Protein AF-0000000069439589 (afdb_homodimer)

Organism: Mycobacteroides abscessus (strain ATCC 19977 / DSM 44196 / CCUG 20993 / CIP 104536 / JCM 13569 / NCTC 13031 / TMC 1543 / L948) (NCBI:txid561007)

InterPro domains:
  IPR007680 Arabinofuranosyltransferase, central domain [PF04602] (209-666)
  IPR027451 Arabinofuranosyltransferase, domain 1 [G3DSA:2.60.120.610] (40-217)
  IPR032731 Arabinosyltransferase, C-terminal [PF14896] (698-1068)
  IPR040920 Arabinosyltransferas, concanavalin like domain [PF17689] (44-205)
  IPR042486 Arabinosyltransferase, C-terminal, subdomain 2 [G3DSA:2.60.120.940] (735-938)

Structure (mmCIF, N/CA/C/O backbone):
data_AF-0000000069439589-model_v1
#
loop_
_entity.id
_entity.type
_entity.pdbx_description
1 polymer 'Probable arabinosyltransferase B'
#
loop_
_atom_site.group_PDB
_atom_site.id
_atom_site.type_symbol
_atom_site.label_atom_id
_atom_site.label_alt_id
_atom_site.label_comp_id
_atom_site.label_asym_id
_atom_site.label_entity_id
_atom_site.label_seq_id
_atom_site.pdbx_PDB_ins_code
_atom_site.Cartn_x
_atom_site.Cartn_y
_atom_site.Cartn_z
_atom_site.occupancy
_atom_site.B_iso_or_equiv
_atom_site.auth_seq_id
_atom_site.auth_comp_id
_atom_site.auth_asym_id
_atom_site.auth_atom_id
_atom_site.pdbx_PDB_model_num
ATOM 1 N N . MET A 1 1 ? 58.688 -60.125 -29.047 1 25.42 1 MET A N 1
ATOM 2 C CA . MET A 1 1 ? 58.094 -60.062 -27.719 1 25.42 1 MET A CA 1
ATOM 3 C C . MET A 1 1 ? 58.625 -58.844 -26.938 1 25.42 1 MET A C 1
ATOM 5 O O . MET A 1 1 ? 59.656 -58.938 -26.297 1 25.42 1 MET A O 1
ATOM 9 N N . THR A 1 2 ? 58.719 -57.75 -27.562 1 28.77 2 THR A N 1
ATOM 10 C CA . THR A 1 2 ? 59.281 -56.5 -27.047 1 28.77 2 THR A CA 1
ATOM 11 C C . THR A 1 2 ? 58.562 -56.062 -25.766 1 28.77 2 THR A C 1
ATOM 13 O O . THR A 1 2 ? 57.344 -56.094 -25.688 1 28.77 2 THR A O 1
ATOM 16 N N . GLU A 1 3 ? 59.281 -56.5 -24.594 1 30.75 3 GLU A N 1
ATOM 17 C CA . GLU A 1 3 ? 58.969 -56.125 -23.219 1 30.75 3 GLU A CA 1
ATOM 18 C C . GLU A 1 3 ? 58.531 -54.656 -23.141 1 30.75 3 GLU A C 1
ATOM 20 O O . GLU A 1 3 ? 59.312 -53.75 -23.422 1 30.75 3 GLU A O 1
ATOM 25 N N . ASN A 1 4 ? 57.438 -54.344 -23.703 1 31.56 4 ASN A N 1
ATOM 26 C CA . ASN A 1 4 ? 56.844 -53.031 -23.484 1 31.56 4 ASN A CA 1
ATOM 27 C C . ASN A 1 4 ? 57.031 -52.562 -22.047 1 31.56 4 ASN A C 1
ATOM 29 O O . ASN A 1 4 ? 56.875 -53.375 -21.109 1 31.56 4 ASN A O 1
ATOM 33 N N . SER A 1 5 ? 57.781 -51.438 -21.75 1 34.12 5 SER A N 1
ATOM 34 C CA . SER A 1 5 ? 58.25 -50.719 -20.562 1 34.12 5 SER A CA 1
ATOM 35 C C . SER A 1 5 ? 57.156 -50.625 -19.5 1 34.12 5 SER A C 1
ATOM 37 O O . SER A 1 5 ? 56.031 -50.219 -19.781 1 34.12 5 SER A O 1
ATOM 39 N N . VAL A 1 6 ? 57.062 -51.531 -18.516 1 40.66 6 VAL A N 1
ATOM 40 C CA . VAL A 1 6 ? 56.594 -51.469 -17.141 1 40.66 6 VAL A CA 1
ATOM 41 C C . VAL A 1 6 ? 56.906 -50.125 -16.516 1 40.66 6 VAL A C 1
ATOM 43 O O . VAL A 1 6 ? 57.969 -49.906 -15.969 1 40.66 6 VAL A O 1
ATOM 46 N N . THR A 1 7 ? 57 -49.062 -17.203 1 39.84 7 THR A N 1
ATOM 47 C CA . THR A 1 7 ? 57.312 -47.688 -16.812 1 39.84 7 THR A CA 1
ATOM 48 C C . THR A 1 7 ? 56.719 -47.375 -15.445 1 39.84 7 THR A C 1
ATOM 50 O O . THR A 1 7 ? 55.781 -48.062 -14.984 1 39.84 7 THR A O 1
ATOM 53 N N . ASP A 1 8 ? 57.062 -46.094 -14.562 1 47.31 8 ASP A N 1
ATOM 54 C CA . ASP A 1 8 ? 57.25 -45.594 -13.211 1 47.31 8 ASP A CA 1
ATOM 55 C C . ASP A 1 8 ? 55.938 -45.531 -12.469 1 47.31 8 ASP A C 1
ATOM 57 O O . ASP A 1 8 ? 55.219 -44.531 -12.562 1 47.31 8 ASP A O 1
ATOM 61 N N . THR A 1 9 ? 55.219 -46.375 -12.344 1 59.78 9 THR A N 1
ATOM 62 C CA . THR A 1 9 ? 54.094 -46.5 -11.43 1 59.78 9 THR A CA 1
ATOM 63 C C . THR A 1 9 ? 54.438 -45.875 -10.07 1 59.78 9 THR A C 1
ATOM 65 O O . THR A 1 9 ? 53.562 -45.344 -9.391 1 59.78 9 THR A O 1
ATOM 68 N N . ALA A 1 10 ? 55.781 -46.062 -9.688 1 63.53 10 ALA A N 1
ATOM 69 C CA . ALA A 1 10 ? 56.219 -45.562 -8.383 1 63.53 10 ALA A CA 1
ATOM 70 C C . ALA A 1 10 ? 56.312 -44.031 -8.406 1 63.53 10 ALA A C 1
ATOM 72 O O . ALA A 1 10 ? 55.906 -43.375 -7.457 1 63.53 10 ALA A O 1
ATOM 73 N N . ALA A 1 11 ? 56.875 -43.656 -9.5 1 68.25 11 ALA A N 1
ATOM 74 C CA . ALA A 1 11 ? 57 -42.188 -9.594 1 68.25 11 ALA A CA 1
ATOM 75 C C . ALA A 1 11 ? 55.625 -41.531 -9.688 1 68.25 11 ALA A C 1
ATOM 77 O O . ALA A 1 11 ? 55.406 -40.5 -9.07 1 68.25 11 ALA A O 1
ATOM 78 N N . GLU A 1 12 ? 54.719 -42.188 -10.5 1 77.62 12 GLU A N 1
ATOM 79 C CA . GLU A 1 12 ? 53.375 -41.656 -10.633 1 77.62 12 GLU A CA 1
ATOM 80 C C . GLU A 1 12 ? 52.594 -41.75 -9.32 1 77.62 12 GLU A C 1
ATOM 82 O O . GLU A 1 12 ? 51.812 -40.875 -8.969 1 77.62 12 GLU A O 1
ATOM 87 N N . ALA A 1 13 ? 52.969 -42.812 -8.656 1 82.56 13 ALA A N 1
ATOM 88 C CA . ALA A 1 13 ? 52.375 -43.031 -7.34 1 82.56 13 ALA A CA 1
ATOM 89 C C . ALA A 1 13 ? 52.906 -42 -6.34 1 82.56 13 ALA A C 1
ATOM 91 O O . ALA A 1 13 ? 52.156 -41.5 -5.488 1 82.56 13 ALA A O 1
ATOM 92 N N . ARG A 1 14 ? 54.094 -41.75 -6.484 1 85.94 14 ARG A N 1
ATOM 93 C CA . ARG A 1 14 ? 54.719 -40.75 -5.586 1 85.94 14 ARG A CA 1
ATOM 94 C C . ARG A 1 14 ? 54.156 -39.344 -5.863 1 85.94 14 ARG A C 1
ATOM 96 O O . ARG A 1 14 ? 53.906 -38.594 -4.938 1 85.94 14 ARG A O 1
ATOM 103 N N . LYS A 1 15 ? 54.062 -39 -7.082 1 86.06 15 LYS A N 1
ATOM 104 C CA . LYS A 1 15 ? 53.531 -37.688 -7.469 1 86.06 15 LYS A CA 1
ATOM 105 C C . LYS A 1 15 ? 52.094 -37.531 -6.988 1 86.06 15 LYS A C 1
ATOM 107 O O . LYS A 1 15 ? 51.688 -36.469 -6.547 1 86.06 15 LYS A O 1
ATOM 112 N N . LEU A 1 16 ? 51.344 -38.594 -7.094 1 89.31 16 LEU A N 1
ATOM 113 C CA . LEU A 1 16 ? 49.969 -38.562 -6.637 1 89.31 16 LEU A CA 1
ATOM 114 C C . LEU A 1 16 ? 49.906 -38.438 -5.121 1 89.31 16 LEU A C 1
ATOM 116 O O . LEU A 1 16 ? 49 -37.75 -4.602 1 89.31 16 LEU A O 1
ATOM 120 N N . ASN A 1 17 ? 50.875 -39.094 -4.477 1 91.81 17 ASN A N 1
ATOM 121 C CA . ASN A 1 17 ? 50.906 -38.969 -3.021 1 91.81 17 ASN A CA 1
ATOM 122 C C . ASN A 1 17 ? 51.281 -37.562 -2.568 1 91.81 17 ASN A C 1
ATOM 124 O O . ASN A 1 17 ? 50.719 -37.062 -1.579 1 91.81 17 ASN A O 1
ATOM 128 N N . ILE A 1 18 ? 52.125 -36.938 -3.312 1 93.44 18 ILE A N 1
ATOM 129 C CA . ILE A 1 18 ? 52.5 -35.562 -3.018 1 93.44 18 ILE A CA 1
ATOM 130 C C . ILE A 1 18 ? 51.312 -34.625 -3.273 1 93.44 18 ILE A C 1
ATOM 132 O O . ILE A 1 18 ? 51.031 -33.719 -2.486 1 93.44 18 ILE A O 1
ATOM 136 N N . ALA A 1 19 ? 50.625 -34.844 -4.324 1 94.31 19 ALA A N 1
ATOM 137 C CA . ALA A 1 19 ? 49.469 -34.062 -4.664 1 94.31 19 ALA A CA 1
ATOM 138 C C . ALA A 1 19 ? 48.375 -34.219 -3.619 1 94.31 19 ALA A C 1
ATOM 140 O O . ALA A 1 19 ? 47.688 -33.25 -3.266 1 94.31 19 ALA A O 1
ATOM 141 N N . ARG A 1 20 ? 48.25 -35.406 -3.123 1 94.88 20 ARG A N 1
ATOM 142 C CA . ARG A 1 20 ? 47.25 -35.719 -2.111 1 94.88 20 ARG A CA 1
ATOM 143 C C . ARG A 1 20 ? 47.5 -34.938 -0.82 1 94.88 20 ARG A C 1
ATOM 145 O O . ARG A 1 20 ? 46.625 -34.312 -0.264 1 94.88 20 ARG A O 1
ATOM 152 N N . TRP A 1 21 ? 48.688 -35.031 -0.43 1 95.56 21 TRP A N 1
ATOM 153 C CA . TRP A 1 21 ? 49.062 -34.406 0.824 1 95.56 21 TRP A CA 1
ATOM 154 C C . TRP A 1 21 ? 49.062 -32.875 0.668 1 95.56 21 TRP A C 1
ATOM 156 O O . TRP A 1 21 ? 48.688 -32.156 1.587 1 95.56 21 TRP A O 1
ATOM 166 N N . THR A 1 22 ? 49.562 -32.406 -0.475 1 97.25 22 THR A N 1
ATOM 167 C CA . THR A 1 22 ? 49.562 -30.984 -0.737 1 97.25 22 THR A CA 1
ATOM 168 C C . THR A 1 22 ? 48.125 -30.438 -0.72 1 97.25 22 THR A C 1
ATOM 170 O O . THR A 1 22 ? 47.875 -29.375 -0.129 1 97.25 22 THR A O 1
ATOM 173 N N . ALA A 1 23 ? 47.188 -31.125 -1.35 1 97.75 23 ALA A N 1
ATOM 174 C CA . ALA A 1 23 ? 45.781 -30.703 -1.376 1 97.75 23 ALA A CA 1
ATOM 175 C C . ALA A 1 23 ? 45.188 -30.688 0.03 1 97.75 23 ALA A C 1
ATOM 177 O O . ALA A 1 23 ? 44.438 -29.75 0.386 1 97.75 23 ALA A O 1
ATOM 178 N N . THR A 1 24 ? 45.531 -31.688 0.847 1 97.69 24 THR A N 1
ATOM 179 C CA . THR A 1 24 ? 44.969 -31.797 2.195 1 97.69 24 THR A CA 1
ATOM 180 C C . THR A 1 24 ? 45.531 -30.703 3.1 1 97.69 24 THR A C 1
ATOM 182 O O . THR A 1 24 ? 44.781 -29.984 3.756 1 97.69 24 THR A O 1
ATOM 185 N N . VAL A 1 25 ? 46.844 -30.578 3.092 1 98 25 VAL A N 1
ATOM 186 C CA . VAL A 1 25 ? 47.531 -29.656 4.023 1 98 25 VAL A CA 1
ATOM 187 C C . VAL A 1 25 ? 47.219 -28.219 3.643 1 98 25 VAL A C 1
ATOM 189 O O . VAL A 1 25 ? 46.781 -27.422 4.484 1 98 25 VAL A O 1
ATOM 192 N N . PHE A 1 26 ? 47.344 -27.875 2.396 1 98.38 26 PHE A N 1
ATOM 193 C CA . PHE A 1 26 ? 47.125 -26.5 1.978 1 98.38 26 PHE A CA 1
ATOM 194 C C . PHE A 1 26 ? 45.656 -26.188 1.919 1 98.38 26 PHE A C 1
ATOM 196 O O . PHE A 1 26 ? 45.25 -25.031 2.107 1 98.38 26 PHE A O 1
ATOM 203 N N . GLY A 1 27 ? 44.844 -27.188 1.599 1 98.5 27 GLY A N 1
ATOM 204 C CA . GLY A 1 27 ? 43.406 -26.984 1.702 1 98.5 27 GLY A CA 1
ATOM 205 C C . GLY A 1 27 ? 42.938 -26.656 3.113 1 98.5 27 GLY A C 1
ATOM 206 O O . GLY A 1 27 ? 42.156 -25.734 3.318 1 98.5 27 GLY A O 1
ATOM 207 N N . LEU A 1 28 ? 43.438 -27.391 4.09 1 98.31 28 LEU A N 1
ATOM 208 C CA . LEU A 1 28 ? 43.062 -27.156 5.484 1 98.31 28 LEU A CA 1
ATOM 209 C C . LEU A 1 28 ? 43.656 -25.844 5.992 1 98.31 28 LEU A C 1
ATOM 211 O O . LEU A 1 28 ? 43.031 -25.125 6.758 1 98.31 28 LEU A O 1
ATOM 215 N N . LEU A 1 29 ? 44.906 -25.609 5.566 1 98.31 29 LEU A N 1
ATOM 216 C CA . LEU A 1 29 ? 45.562 -24.344 5.949 1 98.31 29 LEU A CA 1
ATOM 217 C C . LEU A 1 29 ? 44.781 -23.156 5.395 1 98.31 29 LEU A C 1
ATOM 219 O O . LEU A 1 29 ? 44.531 -22.172 6.102 1 98.31 29 LEU A O 1
ATOM 223 N N . GLY A 1 30 ? 44.438 -23.266 4.105 1 98.44 30 GLY A N 1
ATOM 224 C CA . GLY A 1 30 ? 43.625 -22.203 3.521 1 98.44 30 GLY A CA 1
ATOM 225 C C . GLY A 1 30 ? 42.281 -22 4.238 1 98.44 30 GLY A C 1
ATOM 226 O O . GLY A 1 30 ? 41.875 -20.875 4.461 1 98.44 30 GLY A O 1
ATOM 227 N N . PHE A 1 31 ? 41.625 -23.062 4.605 1 98.38 31 PHE A N 1
ATOM 228 C CA . PHE A 1 31 ? 40.344 -23 5.297 1 98.38 31 PHE A CA 1
ATOM 229 C C . PHE A 1 31 ? 40.5 -22.391 6.68 1 98.38 31 PHE A C 1
ATOM 231 O O . PHE A 1 31 ? 39.781 -21.438 7.023 1 98.38 31 PHE A O 1
ATOM 238 N N . VAL A 1 32 ? 41.438 -22.812 7.457 1 98.25 32 VAL A N 1
ATOM 239 C CA . VAL A 1 32 ? 41.625 -22.391 8.836 1 98.25 32 VAL A CA 1
ATOM 240 C C . VAL A 1 32 ? 42.062 -20.922 8.867 1 98.25 32 VAL A C 1
ATOM 242 O O . VAL A 1 32 ? 41.562 -20.141 9.695 1 98.25 32 VAL A O 1
ATOM 245 N N . LEU A 1 33 ? 43 -20.516 7.996 1 98.44 33 LEU A N 1
ATOM 246 C CA . LEU A 1 33 ? 43.438 -19.125 7.938 1 98.44 33 LEU A CA 1
ATOM 247 C C . LEU A 1 33 ? 42.281 -18.219 7.551 1 98.44 33 LEU A C 1
ATOM 249 O O . LEU A 1 33 ? 42.094 -17.156 8.148 1 98.44 33 LEU A O 1
ATOM 253 N N . SER A 1 34 ? 41.531 -18.625 6.562 1 98.38 34 SER A N 1
ATOM 254 C CA . SER A 1 34 ? 40.406 -17.797 6.125 1 98.38 34 SER A CA 1
ATOM 255 C C . SER A 1 34 ? 39.406 -17.578 7.254 1 98.38 34 SER A C 1
ATOM 257 O O . SER A 1 34 ? 38.938 -16.453 7.48 1 98.38 34 SER A O 1
ATOM 259 N N . VAL A 1 35 ? 39.031 -18.547 8.031 1 97.88 35 VAL A N 1
ATOM 260 C CA . VAL A 1 35 ? 38 -18.484 9.07 1 97.88 35 VAL A CA 1
ATOM 261 C C . VAL A 1 35 ? 38.531 -17.703 10.273 1 97.88 35 VAL A C 1
ATOM 263 O O . VAL A 1 35 ? 37.75 -17.125 11.039 1 97.88 35 VAL A O 1
ATOM 266 N N . SER A 1 36 ? 39.844 -17.578 10.391 1 97.88 36 SER A N 1
ATOM 267 C CA . SER A 1 36 ? 40.438 -16.906 11.531 1 97.88 36 SER A CA 1
ATOM 268 C C . SER A 1 36 ? 40.562 -15.398 11.289 1 97.88 36 SER A C 1
ATOM 270 O O . SER A 1 36 ? 40.688 -14.617 12.234 1 97.88 36 SER A O 1
ATOM 272 N N . ILE A 1 37 ? 40.438 -14.977 10.133 1 97.88 37 ILE A N 1
ATOM 273 C CA . ILE A 1 37 ? 40.75 -13.602 9.727 1 97.88 37 ILE A CA 1
ATOM 274 C C . ILE A 1 37 ? 39.812 -12.633 10.438 1 97.88 37 ILE A C 1
ATOM 276 O O . ILE A 1 37 ? 40.25 -11.609 10.969 1 97.88 37 ILE A O 1
ATOM 280 N N . PRO A 1 38 ? 38.469 -12.906 10.531 1 97.69 38 PRO A N 1
ATOM 281 C CA . PRO A 1 38 ? 37.562 -11.969 11.211 1 97.69 38 PRO A CA 1
ATOM 282 C C . PRO A 1 38 ? 37.938 -11.758 12.672 1 97.69 38 PRO A C 1
ATOM 284 O O . PRO A 1 38 ? 37.562 -10.75 13.273 1 97.69 38 PRO A O 1
ATOM 287 N N . LEU A 1 39 ? 38.781 -12.633 13.281 1 98 39 LEU A N 1
ATOM 288 C CA . LEU A 1 39 ? 39.094 -12.609 14.711 1 98 39 LEU A CA 1
ATOM 289 C C . LEU A 1 39 ? 40.438 -11.945 14.961 1 98 39 LEU A C 1
ATOM 291 O O . LEU A 1 39 ? 40.75 -11.578 16.094 1 98 39 LEU A O 1
ATOM 295 N N . LEU A 1 40 ? 41.219 -11.766 13.938 1 98.06 40 LEU A N 1
ATOM 296 C CA . LEU A 1 40 ? 42.594 -11.266 14.086 1 98.06 40 LEU A CA 1
ATOM 297 C C . LEU A 1 40 ? 42.594 -9.766 14.391 1 98.06 40 LEU A C 1
ATOM 299 O O . LEU A 1 40 ? 41.656 -9.062 14.055 1 98.06 40 LEU A O 1
ATOM 303 N N . PRO A 1 41 ? 43.625 -9.258 15.031 1 97.25 41 PRO A N 1
ATOM 304 C CA . PRO A 1 41 ? 43.656 -7.871 15.492 1 97.25 41 PRO A CA 1
ATOM 305 C C . PRO A 1 41 ? 43.812 -6.875 14.352 1 97.25 41 PRO A C 1
ATOM 307 O O . PRO A 1 41 ? 44.438 -7.18 13.344 1 97.25 41 PRO A O 1
ATOM 310 N N . VAL A 1 42 ? 43.312 -5.672 14.586 1 97.75 42 VAL A N 1
ATOM 311 C CA . VAL A 1 42 ? 43.375 -4.547 13.656 1 97.75 42 VAL A CA 1
ATOM 312 C C . VAL A 1 42 ? 43.875 -3.303 14.398 1 97.75 42 VAL A C 1
ATOM 314 O O . VAL A 1 42 ? 43.812 -3.242 15.633 1 97.75 42 VAL A O 1
ATOM 317 N N . LYS A 1 43 ? 44.375 -2.414 13.672 1 97.56 43 LYS A N 1
ATOM 318 C CA . LYS A 1 43 ? 44.719 -1.093 14.18 1 97.56 43 LYS A CA 1
ATOM 319 C C . LYS A 1 43 ? 43.594 -0.097 13.953 1 97.56 43 LYS A C 1
ATOM 321 O O . LYS A 1 43 ? 43.281 0.226 12.805 1 97.56 43 LYS A O 1
ATOM 326 N N . VAL A 1 44 ? 43.031 0.382 15.07 1 96.75 44 VAL A N 1
ATOM 327 C CA . VAL A 1 44 ? 41.906 1.32 14.984 1 96.75 44 VAL A CA 1
ATOM 328 C C . VAL A 1 44 ? 42.406 2.742 15.234 1 96.75 44 VAL A C 1
ATOM 330 O O . VAL A 1 44 ? 43.188 2.982 16.172 1 96.75 44 VAL A O 1
ATOM 333 N N . SER A 1 45 ? 42 3.635 14.352 1 95.88 45 SER A N 1
ATOM 334 C CA . SER A 1 45 ? 42.312 5.047 14.57 1 95.88 45 SER A CA 1
ATOM 335 C C . SER A 1 45 ? 41.469 5.625 15.695 1 95.88 45 SER A C 1
ATOM 337 O O . SER A 1 45 ? 40.312 5.23 15.875 1 95.88 45 SER A O 1
ATOM 339 N N . THR A 1 46 ? 42.062 6.488 16.484 1 96.5 46 THR A N 1
ATOM 340 C CA . THR A 1 46 ? 41.312 7.16 17.547 1 96.5 46 THR A CA 1
ATOM 341 C C . THR A 1 46 ? 41.281 8.664 17.297 1 96.5 46 THR A C 1
ATOM 343 O O . THR A 1 46 ? 42.156 9.227 16.656 1 96.5 46 THR A O 1
ATOM 346 N N . ALA A 1 47 ? 40.25 9.305 17.672 1 97.62 47 ALA A N 1
ATOM 347 C CA . ALA A 1 47 ? 40.031 10.75 17.578 1 97.62 47 ALA A CA 1
ATOM 348 C C . ALA A 1 47 ? 39.344 11.297 18.828 1 97.62 47 ALA A C 1
ATOM 350 O O . ALA A 1 47 ? 38.375 10.727 19.312 1 97.62 47 ALA A O 1
ATOM 351 N N . THR A 1 48 ? 39.938 12.383 19.438 1 98.12 48 THR A N 1
ATOM 352 C CA . THR A 1 48 ? 39.375 12.992 20.641 1 98.12 48 THR A CA 1
ATOM 353 C C . THR A 1 48 ? 39.125 14.477 20.438 1 98.12 48 THR A C 1
ATOM 355 O O . THR A 1 48 ? 40 15.203 19.938 1 98.12 48 THR A O 1
ATOM 358 N N . LEU A 1 49 ? 37.969 14.93 20.734 1 98.31 49 LEU A N 1
ATOM 359 C CA . LEU A 1 49 ? 37.594 16.344 20.688 1 98.31 49 LEU A CA 1
ATOM 360 C C . LEU A 1 49 ? 37.688 16.984 22.062 1 98.31 49 LEU A C 1
ATOM 362 O O . LEU A 1 49 ? 37.031 16.531 23.016 1 98.31 49 LEU A O 1
ATOM 366 N N . ASP A 1 50 ? 38.531 18 22.188 1 97.56 50 ASP A N 1
ATOM 367 C CA . ASP A 1 50 ? 38.719 18.766 23.406 1 97.56 50 ASP A CA 1
ATOM 368 C C . ASP A 1 50 ? 38.312 20.219 23.219 1 97.56 50 ASP A C 1
ATOM 370 O O . ASP A 1 50 ? 38.562 20.797 22.156 1 97.56 50 ASP A O 1
ATOM 374 N N . TRP A 1 51 ? 37.656 20.797 24.156 1 97.69 51 TRP A N 1
ATOM 375 C CA . TRP A 1 51 ? 37.219 22.188 24.156 1 97.69 51 TRP A CA 1
ATOM 376 C C . TRP A 1 51 ? 37.219 22.75 25.578 1 97.69 51 TRP A C 1
ATOM 378 O O . TRP A 1 51 ? 36.906 22.062 26.531 1 97.69 51 TRP A O 1
ATOM 388 N N . PRO A 1 52 ? 37.656 24 25.906 1 96.75 52 PRO A N 1
ATOM 389 C CA . PRO A 1 52 ? 37.969 25.031 24.922 1 96.75 52 PRO A CA 1
ATOM 390 C C . PRO A 1 52 ? 39.312 24.828 24.25 1 96.75 52 PRO A C 1
ATOM 392 O O . PRO A 1 52 ? 40.156 24.094 24.781 1 96.75 52 PRO A O 1
ATOM 395 N N . GLN A 1 53 ? 39.375 25.375 23.125 1 95.5 53 GLN A N 1
ATOM 396 C CA . GLN A 1 53 ? 40.625 25.297 22.375 1 95.5 53 GLN A CA 1
ATOM 397 C C . GLN A 1 53 ? 41.344 26.641 22.312 1 95.5 53 GLN A C 1
ATOM 399 O O . GLN A 1 53 ? 40.688 27.688 22.219 1 95.5 53 GLN A O 1
ATOM 404 N N . GLN A 1 54 ? 42.719 26.578 22.438 1 92.19 54 GLN A N 1
ATOM 405 C CA . GLN A 1 54 ? 43.562 27.766 22.406 1 92.19 54 GLN A CA 1
ATOM 406 C C . GLN A 1 54 ? 43.188 28.719 23.531 1 92.19 54 GLN A C 1
ATOM 408 O O . GLN A 1 54 ? 43.281 29.938 23.375 1 92.19 54 GLN A O 1
ATOM 413 N N . GLY A 1 55 ? 42.594 28.281 24.531 1 91.56 55 GLY A N 1
ATOM 414 C CA . GLY A 1 55 ? 42.312 29.047 25.719 1 91.56 55 GLY A CA 1
ATOM 415 C C . GLY A 1 55 ? 41.188 30.047 25.531 1 91.56 55 GLY A C 1
ATOM 416 O O . GLY A 1 55 ? 41.062 31.016 26.297 1 91.56 55 GLY A O 1
ATOM 417 N N . ARG A 1 56 ? 40.375 29.875 24.562 1 93.75 56 ARG A N 1
ATOM 418 C CA . ARG A 1 56 ? 39.312 30.828 24.281 1 93.75 56 ARG A CA 1
ATOM 419 C C . ARG A 1 56 ? 37.969 30.109 24.156 1 93.75 56 ARG A C 1
ATOM 421 O O . ARG A 1 56 ? 37.906 28.922 23.875 1 93.75 56 ARG A O 1
ATOM 428 N N . LEU A 1 57 ? 36.938 30.922 24.375 1 94.44 57 LEU A N 1
ATOM 429 C CA . LEU A 1 57 ? 35.562 30.391 24.281 1 94.44 57 LEU A CA 1
ATOM 430 C C . LEU A 1 57 ? 35.031 30.547 22.859 1 94.44 57 LEU A C 1
ATOM 432 O O . LEU A 1 57 ? 33.969 31.141 22.641 1 94.44 57 LEU A O 1
ATOM 436 N N . ASN A 1 58 ? 35.781 29.969 21.859 1 93.94 58 ASN A N 1
ATOM 437 C CA . ASN A 1 58 ? 35.312 30.031 20.469 1 93.94 58 ASN A CA 1
ATOM 438 C C . ASN A 1 58 ? 34.469 28.812 20.109 1 93.94 58 ASN A C 1
ATOM 440 O O . ASN A 1 58 ? 34.719 27.703 20.578 1 93.94 58 ASN A O 1
ATOM 444 N N . ASN A 1 59 ? 33.375 29.094 19.328 1 96.5 59 ASN A N 1
ATOM 445 C CA . ASN A 1 59 ? 32.594 27.984 18.781 1 96.5 59 ASN A CA 1
ATOM 446 C C . ASN A 1 59 ? 33.406 27.156 17.797 1 96.5 59 ASN A C 1
ATOM 448 O O . ASN A 1 59 ? 34.188 27.688 17.016 1 96.5 59 ASN A O 1
ATOM 452 N N . VAL A 1 60 ? 33.312 25.922 17.875 1 97.44 60 VAL A N 1
ATOM 453 C CA . VAL A 1 60 ? 34.031 25.047 16.953 1 97.44 60 VAL A CA 1
ATOM 454 C C . VAL A 1 60 ? 33.031 24.031 16.359 1 97.44 60 VAL A C 1
ATOM 456 O O . VAL A 1 60 ? 32.031 23.688 16.969 1 97.44 60 VAL A O 1
ATOM 459 N N . THR A 1 61 ? 33.344 23.547 15.078 1 97.75 61 THR A N 1
ATOM 460 C CA . THR A 1 61 ? 32.531 22.531 14.43 1 97.75 61 THR A CA 1
ATOM 461 C C . THR A 1 61 ? 33.25 21.188 14.406 1 97.75 61 THR A C 1
ATOM 463 O O . THR A 1 61 ? 34.469 21.156 14.234 1 97.75 61 THR A O 1
ATOM 466 N N . ALA A 1 62 ? 32.562 20.156 14.664 1 98.06 62 ALA A N 1
ATOM 467 C CA . ALA A 1 62 ? 33.031 18.781 14.547 1 98.06 62 ALA A CA 1
ATOM 468 C C . ALA A 1 62 ? 31.844 17.828 14.336 1 98.06 62 ALA A C 1
ATOM 470 O O . ALA A 1 62 ? 31.547 17 15.195 1 98.06 62 ALA A O 1
ATOM 471 N N . PRO A 1 63 ? 31.234 17.922 13.117 1 98 63 PRO A N 1
ATOM 472 C CA . PRO A 1 63 ? 30.062 17.078 12.891 1 98 63 PRO A CA 1
ATOM 473 C C . PRO A 1 63 ? 30.422 15.594 12.773 1 98 63 PRO A C 1
ATOM 475 O O . PRO A 1 63 ? 31.172 15.203 11.875 1 98 63 PRO A O 1
ATOM 478 N N . LEU A 1 64 ? 29.859 14.828 13.625 1 98 64 LEU A N 1
ATOM 479 C CA . LEU A 1 64 ? 30.172 13.406 13.672 1 98 64 LEU A CA 1
ATOM 480 C C . LEU A 1 64 ? 29.281 12.617 12.719 1 98 64 LEU A C 1
ATOM 482 O O . LEU A 1 64 ? 28.062 12.805 12.719 1 98 64 LEU A O 1
ATOM 486 N N . ILE A 1 65 ? 29.828 11.688 11.969 1 97 65 ILE A N 1
ATOM 487 C CA . ILE A 1 65 ? 29.062 10.898 11.008 1 97 65 ILE A CA 1
ATOM 488 C C . ILE A 1 65 ? 28.156 9.922 11.75 1 97 65 ILE A C 1
ATOM 490 O O . ILE A 1 65 ? 27.047 9.633 11.289 1 97 65 ILE A O 1
ATOM 494 N N . SER A 1 66 ? 28.578 9.43 12.992 1 95.81 66 SER A N 1
ATOM 495 C CA . SER A 1 66 ? 27.734 8.562 13.812 1 95.81 66 SER A CA 1
ATOM 496 C C . SER A 1 66 ? 26.781 9.383 14.672 1 95.81 66 SER A C 1
ATOM 498 O O . SER A 1 66 ? 25.984 8.82 15.438 1 95.81 66 SER A O 1
ATOM 500 N N . GLN A 1 67 ? 26.859 10.727 14.617 1 96.19 67 GLN A N 1
ATOM 501 C CA . GLN A 1 67 ? 26.031 11.703 15.312 1 96.19 67 GLN A CA 1
ATOM 502 C C . GLN A 1 67 ? 26.391 11.773 16.797 1 96.19 67 GLN A C 1
ATOM 504 O O . GLN A 1 67 ? 26.297 12.836 17.406 1 96.19 67 GLN A O 1
ATOM 509 N N . THR A 1 68 ? 26.766 10.625 17.438 1 96.25 68 THR A N 1
ATOM 510 C CA . THR A 1 68 ? 27.062 10.594 18.859 1 96.25 68 THR A CA 1
ATOM 511 C C . THR A 1 68 ? 28.484 10.094 19.109 1 96.25 68 THR A C 1
ATOM 513 O O . THR A 1 68 ? 29.016 9.32 18.297 1 96.25 68 THR A O 1
ATOM 516 N N . PRO A 1 69 ? 29.109 10.594 20.172 1 96.56 69 PRO A N 1
ATOM 517 C CA . PRO A 1 69 ? 30.438 10.086 20.531 1 96.56 69 PRO A CA 1
ATOM 518 C C . PRO A 1 69 ? 30.391 8.742 21.25 1 96.56 69 PRO A C 1
ATOM 520 O O . PRO A 1 69 ? 29.312 8.266 21.594 1 96.56 69 PRO A O 1
ATOM 523 N N . MET A 1 70 ? 31.5 8.188 21.391 1 95.5 70 MET A N 1
ATOM 524 C CA . MET A 1 70 ? 31.578 6.992 22.219 1 95.5 70 MET A CA 1
ATOM 525 C C . MET A 1 70 ? 31.266 7.32 23.672 1 95.5 70 MET A C 1
ATOM 527 O O . MET A 1 70 ? 30.484 6.613 24.328 1 95.5 70 MET A O 1
ATOM 531 N N . ASP A 1 71 ? 31.844 8.273 24.156 1 95.75 71 ASP A N 1
ATOM 532 C CA . ASP A 1 71 ? 31.578 8.836 25.469 1 95.75 71 ASP A CA 1
ATOM 533 C C . ASP A 1 71 ? 31.984 10.305 25.547 1 95.75 71 ASP A C 1
ATOM 535 O O . ASP A 1 71 ? 32.688 10.805 24.656 1 95.75 71 ASP A O 1
ATOM 539 N N . MET A 1 72 ? 31.438 10.984 26.484 1 97.69 72 MET A N 1
ATOM 540 C CA . MET A 1 72 ? 31.703 12.414 26.641 1 97.69 72 MET A CA 1
ATOM 541 C C . MET A 1 72 ? 31.688 12.805 28.125 1 97.69 72 MET A C 1
ATOM 543 O O . MET A 1 72 ? 30.906 12.273 28.906 1 97.69 72 MET A O 1
ATOM 547 N N . THR A 1 73 ? 32.625 13.688 28.484 1 98.25 73 THR A N 1
ATOM 548 C CA . THR A 1 73 ? 32.688 14.281 29.812 1 98.25 73 THR A CA 1
ATOM 549 C C . THR A 1 73 ? 32.75 15.805 29.734 1 98.25 73 THR A C 1
ATOM 551 O O . THR A 1 73 ? 33.562 16.344 28.984 1 98.25 73 THR A O 1
ATOM 554 N N . VAL A 1 74 ? 31.891 16.484 30.422 1 98.19 74 VAL A N 1
ATOM 555 C CA . VAL A 1 74 ? 31.875 17.938 30.5 1 98.19 74 VAL A CA 1
ATOM 556 C C . VAL A 1 74 ? 32.062 18.391 31.938 1 98.19 74 VAL A C 1
ATOM 558 O O . VAL A 1 74 ? 31.406 17.875 32.844 1 98.19 74 VAL A O 1
ATOM 561 N N . ILE A 1 75 ? 33 19.25 32.156 1 97.62 75 ILE A N 1
ATOM 562 C CA . ILE A 1 75 ? 33.219 19.828 33.469 1 97.62 75 ILE A CA 1
ATOM 563 C C . ILE A 1 75 ? 33 21.344 33.406 1 97.62 75 ILE A C 1
ATOM 565 O O . ILE A 1 75 ? 33.625 22.031 32.594 1 97.62 75 ILE A O 1
ATOM 569 N N . VAL A 1 76 ? 32.125 21.844 34.219 1 96.62 76 VAL A N 1
ATOM 570 C CA . VAL A 1 76 ? 31.812 23.266 34.281 1 96.62 76 VAL A CA 1
ATOM 571 C C . VAL A 1 76 ? 32.031 23.766 35.719 1 96.62 76 VAL A C 1
ATOM 573 O O . VAL A 1 76 ? 31.281 23.391 36.625 1 96.62 76 VAL A O 1
ATOM 576 N N . PRO A 1 77 ? 33.031 24.625 35.938 1 95.38 77 PRO A N 1
ATOM 577 C CA . PRO A 1 77 ? 33.125 25.25 37.25 1 95.38 77 PRO A CA 1
ATOM 578 C C . PRO A 1 77 ? 31.906 26.078 37.625 1 95.38 77 PRO A C 1
ATOM 580 O O . PRO A 1 77 ? 31.406 26.844 36.781 1 95.38 77 PRO A O 1
ATOM 583 N N . CYS A 1 78 ? 31.484 25.984 38.844 1 94.44 78 CYS A N 1
ATOM 584 C CA . CYS A 1 78 ? 30.266 26.672 39.25 1 94.44 78 CYS A CA 1
ATOM 585 C C . CYS A 1 78 ? 30.438 28.188 39.156 1 94.44 78 CYS A C 1
ATOM 587 O O . CYS A 1 78 ? 29.453 28.906 38.938 1 94.44 78 CYS A O 1
ATOM 589 N N . ALA A 1 79 ? 31.641 28.609 39.219 1 91.5 79 ALA A N 1
ATOM 590 C CA . ALA A 1 79 ? 31.938 30.047 39.156 1 91.5 79 ALA A CA 1
ATOM 591 C C . ALA A 1 79 ? 31.531 30.641 37.812 1 91.5 79 ALA A C 1
ATOM 593 O O . ALA A 1 79 ? 31.297 31.844 37.719 1 91.5 79 ALA A O 1
ATOM 594 N N . VAL A 1 80 ? 31.438 29.812 36.812 1 93.62 80 VAL A N 1
ATOM 595 C CA . VAL A 1 80 ? 31.062 30.266 35.5 1 93.62 80 VAL A CA 1
ATOM 596 C C . VAL A 1 80 ? 29.641 30.781 35.5 1 93.62 80 VAL A C 1
ATOM 598 O O . VAL A 1 80 ? 29.297 31.688 34.75 1 93.62 80 VAL A O 1
ATOM 601 N N . VAL A 1 81 ? 28.844 30.25 36.344 1 91.06 81 VAL A N 1
ATOM 602 C CA . VAL A 1 81 ? 27.438 30.641 36.438 1 91.06 81 VAL A CA 1
ATOM 603 C C . VAL A 1 81 ? 27.328 32.094 36.906 1 91.06 81 VAL A C 1
ATOM 605 O O . VAL A 1 81 ? 26.438 32.812 36.469 1 91.06 81 VAL A O 1
ATOM 608 N N . ASN A 1 82 ? 28.281 32.469 37.75 1 86.19 82 ASN A N 1
ATOM 609 C CA . ASN A 1 82 ? 28.297 33.844 38.25 1 86.19 82 ASN A CA 1
ATOM 610 C C . ASN A 1 82 ? 28.688 34.844 37.156 1 86.19 82 ASN A C 1
ATOM 612 O O . ASN A 1 82 ? 28.281 36 37.219 1 86.19 82 ASN A O 1
ATOM 616 N N . SER A 1 83 ? 29.391 34.312 36.25 1 83.69 83 SER A N 1
ATOM 617 C CA . SER A 1 83 ? 29.875 35.188 35.188 1 83.69 83 SER A CA 1
ATOM 618 C C . SER A 1 83 ? 28.891 35.281 34.031 1 83.69 83 SER A C 1
ATOM 620 O O . SER A 1 83 ? 29.031 36.094 33.156 1 83.69 83 SER A O 1
ATOM 622 N N . ALA A 1 84 ? 27.938 34.5 34.031 1 91 84 ALA A N 1
ATOM 623 C CA . ALA A 1 84 ? 26.953 34.5 32.969 1 91 84 ALA A CA 1
ATOM 624 C C . ALA A 1 84 ? 26 35.688 33.062 1 91 84 ALA A C 1
ATOM 626 O O . ALA A 1 84 ? 25.75 36.188 34.188 1 91 84 ALA A O 1
ATOM 627 N N . PRO A 1 85 ? 25.484 36.156 31.969 1 91.5 85 PRO A N 1
ATOM 628 C CA . PRO A 1 85 ? 24.531 37.281 32 1 91.5 85 PRO A CA 1
ATOM 629 C C . PRO A 1 85 ? 23.328 37 32.875 1 91.5 85 PRO A C 1
ATOM 631 O O . PRO A 1 85 ? 22.922 35.844 33.031 1 91.5 85 PRO A O 1
ATOM 634 N N . ALA A 1 86 ? 22.688 38.062 33.375 1 88.44 86 ALA A N 1
ATOM 635 C CA . ALA A 1 86 ? 21.562 37.938 34.281 1 88.44 86 ALA A CA 1
ATOM 636 C C . ALA A 1 86 ? 20.344 37.344 33.594 1 88.44 86 ALA A C 1
ATOM 638 O O . ALA A 1 86 ? 19.578 36.594 34.188 1 88.44 86 ALA A O 1
ATOM 639 N N . ASP A 1 87 ? 20.266 37.688 32.281 1 88.69 87 ASP A N 1
ATOM 640 C CA . ASP A 1 87 ? 19.109 37.219 31.547 1 88.69 87 ASP A CA 1
ATOM 641 C C . ASP A 1 87 ? 19.297 35.75 31.141 1 88.69 87 ASP A C 1
ATOM 643 O O . ASP A 1 87 ? 18.344 35.094 30.688 1 88.69 87 ASP A O 1
ATOM 647 N N . GLY A 1 88 ? 20.484 35.25 31.344 1 89.81 88 GLY A N 1
ATOM 648 C CA . GLY A 1 88 ? 20.75 33.844 31.031 1 89.81 88 GLY A CA 1
ATOM 649 C C . GLY A 1 88 ? 21.609 33.656 29.797 1 89.81 88 GLY A C 1
ATOM 650 O O . GLY A 1 88 ? 21.828 34.594 29.047 1 89.81 88 GLY A O 1
ATOM 651 N N . ALA A 1 89 ? 22.125 32.5 29.609 1 94.06 89 ALA A N 1
ATOM 652 C CA . ALA A 1 89 ? 22.953 32.156 28.469 1 94.06 89 ALA A CA 1
ATOM 653 C C . ALA A 1 89 ? 23.219 30.656 28.422 1 94.06 89 ALA A C 1
ATOM 655 O O . ALA A 1 89 ? 23.078 29.969 29.422 1 94.06 89 ALA A O 1
ATOM 656 N N . VAL A 1 90 ? 23.516 30.266 27.234 1 95.62 90 VAL A N 1
ATOM 657 C CA . VAL A 1 90 ? 24 28.906 27.094 1 95.62 90 VAL A CA 1
ATOM 658 C C . VAL A 1 90 ? 25.5 28.844 27.375 1 95.62 90 VAL A C 1
ATOM 660 O O . VAL A 1 90 ? 26.297 29.469 26.688 1 95.62 90 VAL A O 1
ATOM 663 N N . ILE A 1 91 ? 25.828 28.109 28.438 1 95.81 91 ILE A N 1
ATOM 664 C CA . ILE A 1 91 ? 27.219 27.969 28.812 1 95.81 91 ILE A CA 1
ATOM 665 C C . ILE A 1 91 ? 27.938 27.047 27.828 1 95.81 91 ILE A C 1
ATOM 667 O O . ILE A 1 91 ? 29.078 27.328 27.422 1 95.81 91 ILE A O 1
ATOM 671 N N . LEU A 1 92 ? 27.234 26.031 27.531 1 95.62 92 LEU A N 1
ATOM 672 C CA . LEU A 1 92 ? 27.797 25.047 26.625 1 95.62 92 LEU A CA 1
ATOM 673 C C . LEU A 1 92 ? 26.703 24.234 25.938 1 95.62 92 LEU A C 1
ATOM 675 O O . LEU A 1 92 ? 25.719 23.844 26.594 1 95.62 92 LEU A O 1
ATOM 679 N N . GLY A 1 93 ? 26.859 24.031 24.594 1 97.19 93 GLY A N 1
ATOM 680 C CA . GLY A 1 93 ? 26 23.141 23.828 1 97.19 93 GLY A CA 1
ATOM 681 C C . GLY A 1 93 ? 26.734 22.328 22.797 1 97.19 93 GLY A C 1
ATOM 682 O O . GLY A 1 93 ? 27.734 22.797 22.234 1 97.19 93 GLY A O 1
ATOM 683 N N . THR A 1 94 ? 26.25 21.141 22.531 1 98.31 94 THR A N 1
ATOM 684 C CA . THR A 1 94 ? 26.891 20.312 21.516 1 98.31 94 THR A CA 1
ATOM 685 C C . THR A 1 94 ? 26.312 20.625 20.125 1 98.31 94 THR A C 1
ATOM 687 O O . THR A 1 94 ? 26.641 19.938 19.156 1 98.31 94 THR A O 1
ATOM 690 N N . ALA A 1 95 ? 25.422 21.516 20.016 1 97.69 95 ALA A N 1
ATOM 691 C CA . ALA A 1 95 ? 24.859 22.094 18.797 1 97.69 95 ALA A CA 1
ATOM 692 C C . ALA A 1 95 ? 24.469 23.562 19.031 1 97.69 95 ALA A C 1
ATOM 694 O O . ALA A 1 95 ? 24.344 24 20.172 1 97.69 95 ALA A O 1
ATOM 695 N N . PRO A 1 96 ? 24.375 24.312 17.938 1 95.94 96 PRO A N 1
ATOM 696 C CA . PRO A 1 96 ? 23.812 25.641 18.141 1 95.94 96 PRO A CA 1
ATOM 697 C C . PRO A 1 96 ? 22.359 25.594 18.625 1 95.94 96 PRO A C 1
ATOM 699 O O . PRO A 1 96 ? 21.562 24.812 18.109 1 95.94 96 PRO A O 1
ATOM 702 N N . PRO A 1 97 ? 22.047 26.375 19.641 1 91.75 97 PRO A N 1
ATOM 703 C CA . PRO A 1 97 ? 20.688 26.328 20.188 1 91.75 97 PRO A CA 1
ATOM 704 C C . PRO A 1 97 ? 19.625 26.625 19.141 1 91.75 97 PRO A C 1
ATOM 706 O O . PRO A 1 97 ? 18.484 26.141 19.266 1 91.75 97 PRO A O 1
ATOM 709 N N . GLU A 1 98 ? 19.984 27.344 18.062 1 88.19 98 GLU A N 1
ATOM 710 C CA . GLU A 1 98 ? 19.031 27.734 17.047 1 88.19 98 GLU A CA 1
ATOM 711 C C . GLU A 1 98 ? 18.938 26.656 15.953 1 88.19 98 GLU A C 1
ATOM 713 O O . GLU A 1 98 ? 18.172 26.812 14.984 1 88.19 98 GLU A O 1
ATOM 718 N N . GLY A 1 99 ? 19.75 25.672 16.156 1 89.81 99 GLY A N 1
ATOM 719 C CA . GLY A 1 99 ? 19.672 24.594 15.18 1 89.81 99 GLY A CA 1
ATOM 720 C C . GLY A 1 99 ? 18.312 23.922 15.133 1 89.81 99 GLY A C 1
ATOM 721 O O . GLY A 1 99 ? 17.562 23.953 16.109 1 89.81 99 GLY A O 1
ATOM 722 N N . LYS A 1 100 ? 17.969 23.312 13.961 1 86.12 100 LYS A N 1
ATOM 723 C CA . LYS A 1 100 ? 16.703 22.609 13.812 1 86.12 100 LYS A CA 1
ATOM 724 C C . LYS A 1 100 ? 16.562 21.484 14.836 1 86.12 100 LYS A C 1
ATOM 726 O O . LYS A 1 100 ? 17.375 20.562 14.859 1 86.12 100 LYS A O 1
ATOM 731 N N . GLU A 1 101 ? 15.648 21.562 15.68 1 82.62 101 GLU A N 1
ATOM 732 C CA . GLU A 1 101 ? 15.375 20.578 16.734 1 82.62 101 GLU A CA 1
ATOM 733 C C . GLU A 1 101 ? 16.625 20.312 17.578 1 82.62 101 GLU A C 1
ATOM 735 O O . GLU A 1 101 ? 16.906 19.172 17.922 1 82.62 101 GLU A O 1
ATOM 740 N N . ALA A 1 102 ? 17.328 21.312 17.844 1 91.19 102 ALA A N 1
ATOM 741 C CA . ALA A 1 102 ? 18.578 21.188 18.594 1 91.19 102 ALA A CA 1
ATOM 742 C C . ALA A 1 102 ? 18.344 20.625 19.984 1 91.19 102 ALA A C 1
ATOM 744 O O . ALA A 1 102 ? 19.109 19.797 20.469 1 91.19 102 ALA A O 1
ATOM 745 N N . ALA A 1 103 ? 17.266 21.062 20.625 1 86.88 103 ALA A N 1
ATOM 746 C CA . ALA A 1 103 ? 16.969 20.594 21.969 1 86.88 103 ALA A CA 1
ATOM 747 C C . ALA A 1 103 ? 16.688 19.094 21.984 1 86.88 103 ALA A C 1
ATOM 749 O O . ALA A 1 103 ? 17.016 18.391 22.938 1 86.88 103 ALA A O 1
ATOM 750 N N . LEU A 1 104 ? 16.172 18.656 20.891 1 86.94 104 LEU A N 1
ATOM 751 C CA . LEU A 1 104 ? 15.781 17.25 20.781 1 86.94 104 LEU A CA 1
ATOM 752 C C . LEU A 1 104 ? 17 16.375 20.516 1 86.94 104 LEU A C 1
ATOM 754 O O . LEU A 1 104 ? 16.953 15.164 20.719 1 86.94 104 LEU A O 1
ATOM 758 N N . GLN A 1 105 ? 18.094 17 20.078 1 92.62 105 GLN A N 1
ATOM 759 C CA . GLN A 1 105 ? 19.188 16.156 19.594 1 92.62 105 GLN A CA 1
ATOM 760 C C . GLN A 1 105 ? 20.438 16.328 20.453 1 92.62 105 GLN A C 1
ATOM 762 O O . GLN A 1 105 ? 21.297 15.445 20.5 1 92.62 105 GLN A O 1
ATOM 767 N N . SER A 1 106 ? 20.516 17.406 21.188 1 95.69 106 SER A N 1
ATOM 768 C CA . SER A 1 106 ? 21.812 17.781 21.719 1 95.69 106 SER A CA 1
ATOM 769 C C . SER A 1 106 ? 21.75 18.078 23.219 1 95.69 106 SER A C 1
ATOM 771 O O . SER A 1 106 ? 20.672 18.016 23.812 1 95.69 106 SER A O 1
ATOM 773 N N . LEU A 1 107 ? 22.891 18.266 23.766 1 96.81 107 LEU A N 1
ATOM 774 C CA . LEU A 1 107 ? 23.047 18.625 25.172 1 96.81 107 LEU A CA 1
ATOM 775 C C . LEU A 1 107 ? 23.219 20.141 25.328 1 96.81 107 LEU A C 1
ATOM 777 O O . LEU A 1 107 ? 23.953 20.75 24.547 1 96.81 107 LEU A O 1
ATOM 781 N N . PHE A 1 108 ? 22.531 20.719 26.344 1 95.75 108 PHE A N 1
ATOM 782 C CA . PHE A 1 108 ? 22.672 22.141 26.641 1 95.75 108 PHE A CA 1
ATOM 783 C C . PHE A 1 108 ? 22.812 22.359 28.141 1 95.75 108 PHE A C 1
ATOM 785 O O . PHE A 1 108 ? 22.031 21.812 28.938 1 95.75 108 PHE A O 1
ATOM 792 N N . VAL A 1 109 ? 23.797 23.047 28.469 1 96.19 109 VAL A N 1
ATOM 793 C CA . VAL A 1 109 ? 23.906 23.641 29.812 1 96.19 109 VAL A CA 1
ATOM 794 C C . VAL A 1 109 ? 23.516 25.109 29.75 1 96.19 109 VAL A C 1
ATOM 796 O O . VAL A 1 109 ? 24.281 25.953 29.297 1 96.19 109 VAL A O 1
ATOM 799 N N . ARG A 1 110 ? 22.359 25.375 30.25 1 93.56 110 ARG A N 1
ATOM 800 C CA . ARG A 1 110 ? 21.766 26.703 30.125 1 93.56 110 ARG A CA 1
ATOM 801 C C . ARG A 1 110 ? 21.5 27.312 31.5 1 93.56 110 ARG A C 1
ATOM 803 O O . ARG A 1 110 ? 20.984 26.641 32.406 1 93.56 110 ARG A O 1
ATOM 810 N N . VAL A 1 111 ? 21.953 28.516 31.625 1 93.31 111 VAL A N 1
ATOM 811 C CA . VAL A 1 111 ? 21.609 29.281 32.812 1 93.31 111 VAL A CA 1
ATOM 812 C C . VAL A 1 111 ? 20.531 30.312 32.5 1 93.31 111 VAL A C 1
ATOM 814 O O . VAL A 1 111 ? 20.625 31.047 31.516 1 93.31 111 VAL A O 1
ATOM 817 N N . THR A 1 112 ? 19.516 30.219 33.219 1 88.19 112 THR A N 1
ATOM 818 C CA . THR A 1 112 ? 18.453 31.203 33.094 1 88.19 112 THR A CA 1
ATOM 819 C C . THR A 1 112 ? 18.469 32.188 34.25 1 88.19 112 THR A C 1
ATOM 821 O O . THR A 1 112 ? 19.406 32.156 35.062 1 88.19 112 THR A O 1
ATOM 824 N N . LYS A 1 113 ? 17.453 33.031 34.375 1 87.31 113 LYS A N 1
ATOM 825 C CA . LYS A 1 113 ? 17.344 34 35.469 1 87.31 113 LYS A CA 1
ATOM 826 C C . LYS A 1 113 ? 17.172 33.25 36.812 1 87.31 113 LYS A C 1
ATOM 828 O O . LYS A 1 113 ? 17.703 33.688 37.812 1 87.31 113 LYS A O 1
ATOM 833 N N . GLU A 1 114 ? 16.578 32.125 36.75 1 84.31 114 GLU A N 1
ATOM 834 C CA . GLU A 1 114 ? 16.172 31.531 38 1 84.31 114 GLU A CA 1
ATOM 835 C C . GLU A 1 114 ? 16.891 30.203 38.219 1 84.31 114 GLU A C 1
ATOM 837 O O . GLU A 1 114 ? 17 29.734 39.375 1 84.31 114 GLU A O 1
ATOM 842 N 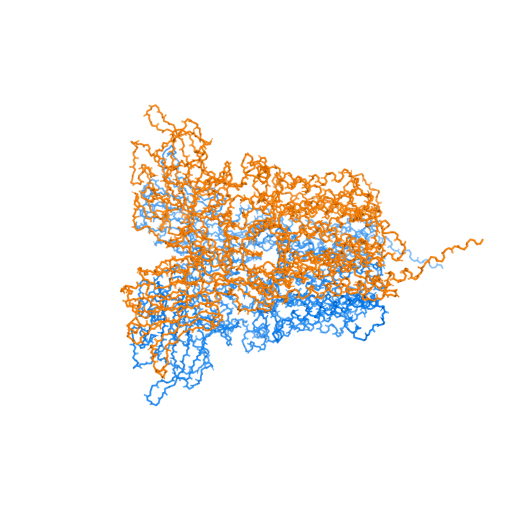N . ARG A 1 115 ? 17.25 29.625 37.094 1 88.5 115 ARG A N 1
ATOM 843 C CA . ARG A 1 115 ? 17.719 28.25 37.25 1 88.5 115 ARG A CA 1
ATOM 844 C C . ARG A 1 115 ? 18.859 27.938 36.281 1 88.5 115 ARG A C 1
ATOM 846 O O . ARG A 1 115 ? 19.078 28.672 35.312 1 88.5 115 ARG A O 1
ATOM 853 N N . LEU A 1 116 ? 19.609 26.953 36.688 1 91.31 116 LEU A N 1
ATOM 854 C CA . LEU A 1 116 ? 20.516 26.266 35.781 1 91.31 116 LEU A CA 1
ATOM 855 C C . LEU A 1 116 ? 19.922 24.938 35.312 1 91.31 116 LEU A C 1
ATOM 857 O O . LEU A 1 116 ? 19.625 24.062 36.125 1 91.31 116 LEU A O 1
ATOM 861 N N . ASP A 1 117 ? 19.766 24.797 34 1 90.62 117 ASP A N 1
ATOM 862 C CA . ASP A 1 117 ? 19.141 23.609 33.438 1 90.62 117 ASP A CA 1
ATOM 863 C C . ASP A 1 117 ? 20.125 22.844 32.562 1 90.62 117 ASP A C 1
ATOM 865 O O . ASP A 1 117 ? 20.781 23.438 31.688 1 90.62 117 ASP A O 1
ATOM 869 N N . ILE A 1 118 ? 20.297 21.656 32.844 1 93.81 118 ILE A N 1
ATOM 870 C CA . ILE A 1 118 ? 21.016 20.734 31.984 1 93.81 118 ILE A CA 1
ATOM 871 C C . ILE A 1 118 ? 20.016 19.828 31.25 1 93.81 118 ILE A C 1
ATOM 873 O O . ILE A 1 118 ? 19.344 19 31.875 1 93.81 118 ILE A O 1
ATOM 877 N N . THR A 1 119 ? 19.906 20.047 29.953 1 91.19 119 THR A N 1
ATOM 878 C CA . THR A 1 119 ? 18.969 19.266 29.156 1 91.19 119 THR A CA 1
ATOM 879 C C . THR A 1 119 ? 19.719 18.469 28.078 1 91.19 119 THR A C 1
ATOM 881 O O . THR A 1 119 ? 20.688 18.953 27.516 1 91.19 119 THR A O 1
ATOM 884 N N . ASP A 1 120 ? 19.297 17.266 27.953 1 92.5 120 ASP A N 1
ATOM 885 C CA . ASP A 1 120 ? 19.859 16.406 26.906 1 92.5 120 ASP A CA 1
ATOM 886 C C . ASP A 1 120 ? 18.75 15.688 26.141 1 92.5 120 ASP A C 1
ATOM 888 O O . ASP A 1 120 ? 17.953 14.945 26.75 1 92.5 120 ASP A O 1
ATOM 892 N N . ARG A 1 121 ? 18.719 15.906 24.812 1 89.75 121 ARG A N 1
ATOM 893 C CA . ARG A 1 121 ? 17.734 15.266 23.953 1 89.75 121 ARG A CA 1
ATOM 894 C C . ARG A 1 121 ? 16.328 15.453 24.5 1 89.75 121 ARG A C 1
ATOM 896 O O . ARG A 1 121 ? 15.586 14.484 24.656 1 89.75 121 ARG A O 1
ATOM 903 N N . ASN A 1 122 ? 16.125 16.562 24.891 1 80.81 122 ASN A N 1
ATOM 904 C CA . ASN A 1 122 ? 14.82 17.047 25.312 1 80.81 122 ASN A CA 1
ATOM 905 C C . ASN A 1 122 ? 14.422 16.453 26.672 1 80.81 122 ASN A C 1
ATOM 907 O O . ASN A 1 122 ? 13.25 16.469 27.047 1 80.81 122 ASN A O 1
ATOM 911 N N . VAL A 1 123 ? 15.477 15.891 27.406 1 83.88 123 VAL A N 1
ATOM 912 C CA . VAL A 1 123 ? 15.273 15.406 28.766 1 83.88 123 VAL A CA 1
ATOM 913 C C . VAL A 1 123 ? 16.016 16.297 29.75 1 83.88 123 VAL A C 1
ATOM 915 O O . VAL A 1 123 ? 17.188 16.641 29.531 1 83.88 123 VAL A O 1
ATOM 918 N N . VAL A 1 124 ? 15.281 16.672 30.812 1 86.75 124 VAL A N 1
ATOM 919 C CA . VAL A 1 124 ? 15.922 17.469 31.844 1 86.75 124 VAL A CA 1
ATOM 920 C C . VAL A 1 124 ? 16.766 16.562 32.75 1 86.75 124 VAL A C 1
ATOM 922 O O . VAL A 1 124 ? 16.234 15.867 33.594 1 86.75 124 VAL A O 1
ATOM 925 N N . ILE A 1 125 ? 18.016 16.672 32.5 1 91.12 125 ILE A N 1
ATOM 926 C CA . ILE A 1 125 ? 18.953 15.867 33.281 1 91.12 125 ILE A CA 1
ATOM 927 C C . ILE A 1 125 ? 19.031 16.406 34.719 1 91.12 125 ILE A C 1
ATOM 929 O O . ILE A 1 125 ? 19.109 15.641 35.656 1 91.12 125 ILE A O 1
ATOM 933 N N . ALA A 1 126 ? 19.141 17.75 34.812 1 89.62 126 ALA A N 1
ATOM 934 C CA . ALA A 1 126 ? 19.188 18.422 36.125 1 89.62 126 ALA A CA 1
ATOM 935 C C . ALA A 1 126 ? 18.672 19.844 36 1 89.62 126 ALA A C 1
ATOM 937 O O . ALA A 1 126 ? 18.859 20.516 34.969 1 89.62 126 ALA A O 1
ATOM 938 N N . SER A 1 127 ? 17.984 20.25 36.969 1 87.25 127 SER A N 1
ATOM 939 C CA . SER A 1 127 ? 17.5 21.625 37.094 1 87.25 127 SER A CA 1
ATOM 940 C C . SER A 1 127 ? 17.703 22.125 38.531 1 87.25 127 SER A C 1
ATOM 942 O O . SER A 1 127 ? 17.094 21.594 39.469 1 87.25 127 SER A O 1
ATOM 944 N N . VAL A 1 128 ? 18.625 23.094 38.75 1 88.69 128 VAL A N 1
ATOM 945 C CA . VAL A 1 128 ? 18.984 23.594 40.062 1 88.69 128 VAL A CA 1
ATOM 946 C C . VAL A 1 128 ? 18.828 25.125 40.094 1 88.69 128 VAL A C 1
ATOM 948 O O . VAL A 1 128 ? 19.172 25.797 39.125 1 88.69 128 VAL A O 1
ATOM 951 N N . PRO A 1 129 ? 18.281 25.594 41.188 1 87.56 129 PRO A N 1
ATOM 952 C CA . PRO A 1 129 ? 18.188 27.062 41.281 1 87.56 129 PRO A CA 1
ATOM 953 C C . PRO A 1 129 ? 19.531 27.75 41.062 1 87.56 129 PRO A C 1
ATOM 955 O O . PRO A 1 129 ? 20.547 27.297 41.594 1 87.56 129 PRO A O 1
ATOM 958 N N . ARG A 1 130 ? 19.594 28.781 40.281 1 92 130 ARG A N 1
ATOM 959 C CA . ARG A 1 130 ? 20.797 29.516 39.938 1 92 130 ARG A CA 1
ATOM 960 C C . ARG A 1 130 ? 21.547 29.969 41.188 1 92 130 ARG A C 1
ATOM 962 O O . ARG A 1 130 ? 22.766 29.922 41.25 1 92 130 ARG A O 1
ATOM 969 N N . THR A 1 131 ? 20.812 30.375 42.344 1 89.75 131 THR A N 1
ATOM 970 C CA . THR A 1 131 ? 21.391 30.891 43.562 1 89.75 131 THR A CA 1
ATOM 971 C C . THR A 1 131 ? 22.141 29.797 44.312 1 89.75 131 THR A C 1
ATOM 973 O O . THR A 1 131 ? 23.172 30.062 44.938 1 89.75 131 THR A O 1
ATOM 976 N N . LYS A 1 132 ? 21.656 28.656 44.156 1 89.62 132 LYS A N 1
ATOM 977 C CA . LYS A 1 132 ? 22.312 27.531 44.844 1 89.62 132 LYS A CA 1
ATOM 978 C C . LYS A 1 132 ? 23.625 27.172 44.125 1 89.62 132 LYS A C 1
ATOM 980 O O . LYS A 1 132 ? 24.609 26.828 44.781 1 89.62 132 LYS A O 1
ATOM 985 N N . VAL A 1 133 ? 23.625 27.25 42.875 1 92.75 133 VAL A N 1
ATOM 986 C CA . VAL A 1 133 ? 24.812 26.906 42.125 1 92.75 133 VAL A CA 1
ATOM 987 C C . VAL A 1 133 ? 25.859 28 42.25 1 92.75 133 VAL A C 1
ATOM 989 O O . VAL A 1 133 ? 27.062 27.734 42.25 1 92.75 133 VAL A O 1
ATOM 992 N N . ALA A 1 134 ? 25.391 29.172 42.375 1 89.44 134 ALA A N 1
ATOM 993 C CA . ALA A 1 134 ? 26.297 30.312 42.5 1 89.44 134 ALA A CA 1
ATOM 994 C C . ALA A 1 134 ? 26.922 30.391 43.875 1 89.44 134 ALA A C 1
ATOM 996 O O . ALA A 1 134 ? 27.875 31.141 44.125 1 89.44 134 ALA A O 1
ATOM 997 N N . SER A 1 135 ? 26.438 29.562 44.781 1 88.75 135 SER A N 1
ATOM 998 C CA . SER A 1 135 ? 26.969 29.562 46.156 1 88.75 135 SER A CA 1
ATOM 999 C C . SER A 1 135 ? 28.375 28.984 46.188 1 88.75 135 SER A C 1
ATOM 1001 O O . SER A 1 135 ? 28.75 28.188 45.312 1 88.75 135 SER A O 1
ATOM 1003 N N . PRO A 1 136 ? 29.156 29.328 47.156 1 86.88 136 PRO A N 1
ATOM 1004 C CA . PRO A 1 136 ? 30.531 28.828 47.281 1 86.88 136 PRO A CA 1
ATOM 1005 C C . PRO A 1 136 ? 30.594 27.328 47.562 1 86.88 136 PRO A C 1
ATOM 1007 O O . PRO A 1 136 ? 31.641 26.703 47.406 1 86.88 136 PRO A O 1
ATOM 1010 N N . ASP A 1 137 ? 29.5 26.766 47.906 1 87.94 137 ASP A N 1
ATOM 1011 C CA . ASP A 1 137 ? 29.469 25.344 48.188 1 87.94 137 ASP A CA 1
ATOM 1012 C C . ASP A 1 137 ? 29.641 24.516 46.938 1 87.94 137 ASP A C 1
ATOM 1014 O O . ASP A 1 137 ? 30.203 23.422 46.969 1 87.94 137 ASP A O 1
ATOM 1018 N N . CYS A 1 138 ? 29.219 25.109 45.844 1 92 138 CYS A N 1
ATOM 1019 C CA . CYS A 1 138 ? 29.312 24.406 44.594 1 92 138 CYS A CA 1
ATOM 1020 C C . CYS A 1 138 ? 30.688 24.625 43.938 1 92 138 CYS A C 1
ATOM 1022 O O . CYS A 1 138 ? 31.062 25.75 43.625 1 92 138 CYS A O 1
ATOM 1024 N N . ARG A 1 139 ? 31.406 23.516 43.75 1 92.94 139 ARG A N 1
ATOM 1025 C CA . ARG A 1 139 ? 32.75 23.625 43.188 1 92.94 139 ARG A CA 1
ATOM 1026 C C . ARG A 1 139 ? 32.688 23.469 41.656 1 92.94 139 ARG A C 1
ATOM 1028 O O . ARG A 1 139 ? 33.125 24.359 40.938 1 92.94 139 ARG A O 1
ATOM 1035 N N . ARG A 1 140 ? 32.188 22.375 41.219 1 95 140 ARG A N 1
ATOM 1036 C CA . ARG A 1 140 ? 32.094 22.125 39.781 1 95 140 ARG A CA 1
ATOM 1037 C C . ARG A 1 140 ? 30.938 21.188 39.438 1 95 140 ARG A C 1
ATOM 1039 O O . ARG A 1 140 ? 30.5 20.406 40.312 1 95 140 ARG A O 1
ATOM 1046 N N . ILE A 1 141 ? 30.469 21.234 38.25 1 96.12 141 ILE A N 1
ATOM 1047 C CA . ILE A 1 141 ? 29.469 20.344 37.688 1 96.12 141 ILE A CA 1
ATOM 1048 C C . ILE A 1 141 ? 30.125 19.359 36.719 1 96.12 141 ILE A C 1
ATOM 1050 O O . ILE A 1 141 ? 30.812 19.766 35.781 1 96.12 141 ILE A O 1
ATOM 1054 N N . VAL A 1 142 ? 29.953 18.094 36.938 1 97.25 142 VAL A N 1
ATOM 1055 C CA . VAL A 1 142 ? 30.516 17.078 36.062 1 97.25 142 VAL A CA 1
ATOM 1056 C C . VAL A 1 142 ? 29.375 16.328 35.375 1 97.25 142 VAL A C 1
ATOM 1058 O O . VAL A 1 142 ? 28.547 15.703 36 1 97.25 142 VAL A O 1
ATOM 1061 N N . ILE A 1 143 ? 29.375 16.438 34.031 1 97.81 143 ILE A N 1
ATOM 1062 C CA . ILE A 1 143 ? 28.391 15.742 33.219 1 97.81 143 ILE A CA 1
ATOM 1063 C C . ILE A 1 143 ? 29.062 14.602 32.469 1 97.81 143 ILE A C 1
ATOM 1065 O O . ILE A 1 143 ? 30.047 14.82 31.75 1 97.81 143 ILE A O 1
ATOM 1069 N N . THR A 1 144 ? 28.531 13.422 32.625 1 97.31 144 THR A N 1
ATOM 1070 C CA . THR A 1 144 ? 29.062 12.258 31.922 1 97.31 144 THR A CA 1
ATOM 1071 C C . THR A 1 144 ? 28 11.617 31.047 1 97.31 144 THR A C 1
ATOM 1073 O O . THR A 1 144 ? 26.828 11.562 31.422 1 97.31 144 THR A O 1
ATOM 1076 N N . SER A 1 145 ? 28.344 11.234 29.812 1 96.31 145 SER A N 1
ATOM 1077 C CA . SER A 1 145 ? 27.438 10.578 28.875 1 96.31 145 SER A CA 1
ATOM 1078 C C . SER A 1 145 ? 28.125 9.398 28.172 1 96.31 145 SER A C 1
ATOM 1080 O O . SER A 1 145 ? 29.188 9.555 27.594 1 96.31 145 SER A O 1
ATOM 1082 N N . SER A 1 146 ? 27.547 8.211 28.297 1 93.88 146 SER A N 1
ATOM 1083 C CA . SER A 1 146 ? 28 6.977 27.672 1 93.88 146 SER A CA 1
ATOM 1084 C C . SER A 1 146 ? 26.844 6.027 27.391 1 93.88 146 SER A C 1
ATOM 1086 O O . SER A 1 146 ? 25.688 6.434 27.422 1 93.88 146 SER A O 1
ATOM 1088 N N . ASP A 1 147 ? 27.156 4.727 27.031 1 89.62 147 ASP A N 1
ATOM 1089 C CA . ASP A 1 147 ? 26.094 3.746 26.781 1 89.62 147 ASP A CA 1
ATOM 1090 C C . ASP A 1 147 ? 25.422 3.346 28.094 1 89.62 147 ASP A C 1
ATOM 1092 O O . ASP A 1 147 ? 24.391 2.662 28.078 1 89.62 147 ASP A O 1
ATOM 1096 N N . LYS A 1 148 ? 25.969 3.941 29.219 1 92.06 148 LYS A N 1
ATOM 1097 C CA . LYS A 1 148 ? 25.375 3.658 30.516 1 92.06 148 LYS A CA 1
ATOM 1098 C C . LYS A 1 148 ? 24.359 4.727 30.891 1 92.06 148 LYS A C 1
ATOM 1100 O O . LYS A 1 148 ? 23.578 4.547 31.844 1 92.06 148 LYS A O 1
ATOM 1105 N N . GLY A 1 149 ? 24.453 5.785 30.219 1 93.25 149 GLY A N 1
ATOM 1106 C CA . GLY A 1 149 ? 23.516 6.863 30.469 1 93.25 149 GLY A CA 1
ATOM 1107 C C . GLY A 1 149 ? 24.172 8.227 30.594 1 93.25 149 GLY A C 1
ATOM 1108 O O . GLY A 1 149 ? 25.375 8.352 30.359 1 93.25 149 GLY A O 1
ATOM 1109 N N . THR A 1 150 ? 23.438 9.234 30.812 1 96 150 THR A N 1
ATOM 1110 C CA . THR A 1 150 ? 23.891 10.602 30.984 1 96 150 THR A CA 1
ATOM 1111 C C . THR A 1 150 ? 23.547 11.117 32.375 1 96 150 THR A C 1
ATOM 1113 O O . THR A 1 150 ? 22.391 11.07 32.781 1 96 150 THR A O 1
ATOM 1116 N N . PHE A 1 151 ? 24.594 11.617 33.094 1 96 151 PHE A N 1
ATOM 1117 C CA . PHE A 1 151 ? 24.438 12.023 34.469 1 96 151 PHE A CA 1
ATOM 1118 C C . PHE A 1 151 ? 25.109 13.367 34.719 1 96 151 PHE A C 1
ATOM 1120 O O . PHE A 1 151 ? 26.094 13.703 34.062 1 96 151 PHE A O 1
ATOM 1127 N N . ALA A 1 152 ? 24.547 14.094 35.625 1 96.62 152 ALA A N 1
ATOM 1128 C CA . ALA A 1 152 ? 25.141 15.344 36.094 1 96.62 152 ALA A CA 1
ATOM 1129 C C . ALA A 1 152 ? 25.375 15.297 37.594 1 96.62 152 ALA A C 1
ATOM 1131 O O . ALA A 1 152 ? 24.484 14.938 38.375 1 96.62 152 ALA A O 1
ATOM 1132 N N . THR A 1 153 ? 26.609 15.586 37.969 1 95.75 153 THR A N 1
ATOM 1133 C CA . THR A 1 153 ? 26.984 15.625 39.375 1 95.75 153 THR A CA 1
ATOM 1134 C C . THR A 1 153 ? 27.453 17.031 39.781 1 95.75 153 THR A C 1
ATOM 1136 O O . THR A 1 153 ? 28.359 17.578 39.156 1 95.75 153 THR A O 1
ATOM 1139 N N . PHE A 1 154 ? 26.766 17.594 40.781 1 94.81 154 PHE A N 1
ATOM 1140 C CA . PHE A 1 154 ? 27.172 18.875 41.344 1 94.81 154 PHE A CA 1
ATOM 1141 C C . PHE A 1 154 ? 28.062 18.656 42.562 1 94.81 154 PHE A C 1
ATOM 1143 O O . PHE A 1 154 ? 27.562 18.469 43.688 1 94.81 154 PHE A O 1
ATOM 1150 N N . GLU A 1 155 ? 29.266 18.812 42.312 1 93.62 155 GLU A N 1
ATOM 1151 C CA . GLU A 1 155 ? 30.203 18.562 43.406 1 93.62 155 GLU A CA 1
ATOM 1152 C C . GLU A 1 155 ? 30.172 19.688 44.438 1 93.62 155 GLU A C 1
ATOM 1154 O O . GLU A 1 155 ? 30.297 20.859 44.062 1 93.62 155 GLU A O 1
ATOM 1159 N N . GLY A 1 156 ? 29.969 19.359 45.656 1 89.81 156 GLY A N 1
ATOM 1160 C CA . GLY A 1 156 ? 29.922 20.344 46.75 1 89.81 156 GLY A CA 1
ATOM 1161 C C . GLY A 1 156 ? 28.516 20.703 47.156 1 89.81 156 GLY A C 1
ATOM 1162 O O . GLY A 1 156 ? 28.297 21.172 48.281 1 89.81 156 GLY A O 1
ATOM 1163 N N . LEU A 1 157 ? 27.578 20.594 46.219 1 88.31 157 LEU A N 1
ATOM 1164 C CA . LEU A 1 157 ? 26.188 20.891 46.531 1 88.31 157 LEU A CA 1
ATOM 1165 C C . LEU A 1 157 ? 25.484 19.641 47.094 1 88.31 157 LEU A C 1
ATOM 1167 O O . LEU A 1 157 ? 25.688 18.547 46.594 1 88.31 157 LEU A O 1
ATOM 1171 N N . HIS A 1 158 ? 24.75 19.812 48.156 1 79.38 158 HIS A N 1
ATOM 1172 C CA . HIS A 1 158 ? 24.062 18.688 48.781 1 79.38 158 HIS A CA 1
ATOM 1173 C C . HIS A 1 158 ? 22.562 18.797 48.594 1 79.38 158 HIS A C 1
ATOM 1175 O O . HIS A 1 158 ? 22.016 19.891 48.5 1 79.38 158 HIS A O 1
ATOM 1181 N N . GLY A 1 159 ? 21.766 17.703 48.031 1 64.25 159 GLY A N 1
ATOM 1182 C CA . GLY A 1 159 ? 20.328 17.656 47.844 1 64.25 159 GLY A CA 1
ATOM 1183 C C . GLY A 1 159 ? 19.531 17.984 49.094 1 64.25 159 GLY A C 1
ATOM 1184 O O . GLY A 1 159 ? 20.109 18.125 50.188 1 64.25 159 GLY A O 1
ATOM 1185 N N . ASP A 1 160 ? 18.094 18.312 48.875 1 54.19 160 ASP A N 1
ATOM 1186 C CA . ASP A 1 160 ? 17.156 18.469 49.969 1 54.19 160 ASP A CA 1
ATOM 1187 C C . ASP A 1 160 ? 16.719 17.109 50.531 1 54.19 160 ASP A C 1
ATOM 1189 O O . ASP A 1 160 ? 16.594 16.141 49.781 1 54.19 160 ASP A O 1
ATOM 1193 N N . GLY A 1 161 ? 16.656 16.766 51.906 1 47.72 161 GLY A N 1
ATOM 1194 C CA . GLY A 1 161 ? 16.203 15.641 52.688 1 47.72 161 GLY A CA 1
ATOM 1195 C C . GLY A 1 161 ? 17.359 14.844 53.281 1 47.72 161 GLY A C 1
ATOM 1196 O O . GLY A 1 161 ? 18.438 15.383 53.531 1 47.72 161 GLY A O 1
ATOM 1197 N N . ALA A 1 162 ? 17.094 13.336 53.344 1 46.69 162 ALA A N 1
ATOM 1198 C CA . ALA A 1 162 ? 17.906 12.383 54.094 1 46.69 162 ALA A CA 1
ATOM 1199 C C . ALA A 1 162 ? 19.312 12.297 53.531 1 46.69 162 ALA A C 1
ATOM 1201 O O . ALA A 1 162 ? 20.203 11.703 54.125 1 46.69 162 ALA A O 1
ATOM 1202 N N . GLU A 1 163 ? 19.734 12.398 52.156 1 48.72 163 GLU A N 1
ATOM 1203 C CA . GLU A 1 163 ? 21.062 12.148 51.594 1 48.72 163 GLU A CA 1
ATOM 1204 C C . GLU A 1 163 ? 21.906 13.414 51.594 1 48.72 163 GLU A C 1
ATOM 1206 O O . GLU A 1 163 ? 22.516 13.766 50.562 1 48.72 163 GLU A O 1
ATOM 1211 N N . LYS A 1 164 ? 22.016 14.125 52.719 1 58.72 164 LYS A N 1
ATOM 1212 C CA . LYS A 1 164 ? 22.688 15.383 53.031 1 58.72 164 LYS A CA 1
ATOM 1213 C C . LYS A 1 164 ? 24.188 15.297 52.75 1 58.72 164 LYS A C 1
ATOM 1215 O O . LYS A 1 164 ? 24.844 16.312 52.562 1 58.72 164 LYS A O 1
ATOM 1220 N N . SER A 1 165 ? 24.734 14.133 52.75 1 58.22 165 SER A N 1
ATOM 1221 C CA . SER A 1 165 ? 26.188 14.117 52.719 1 58.22 165 SER A CA 1
ATOM 1222 C C . SER A 1 165 ? 26.703 13.875 51.312 1 58.22 165 SER A C 1
ATOM 1224 O O . SER A 1 165 ? 27.891 14.102 51.031 1 58.22 165 SER A O 1
ATOM 1226 N N . ALA A 1 166 ? 25.766 13.414 50.344 1 71.19 166 ALA A N 1
ATOM 1227 C CA . ALA A 1 166 ? 26.297 13.086 49 1 71.19 166 ALA A CA 1
ATOM 1228 C C . ALA A 1 166 ? 26.016 14.211 48.031 1 71.19 166 ALA A C 1
ATOM 1230 O O . ALA A 1 166 ? 25.062 14.977 48.188 1 71.19 166 ALA A O 1
ATOM 1231 N N . ASP A 1 167 ? 26.969 14.383 47.031 1 82.75 167 ASP A N 1
ATOM 1232 C CA . ASP A 1 167 ? 26.828 15.367 45.969 1 82.75 167 ASP A CA 1
ATOM 1233 C C . ASP A 1 167 ? 25.5 15.188 45.25 1 82.75 167 ASP A C 1
ATOM 1235 O O . ASP A 1 167 ? 25.031 14.062 45.062 1 82.75 167 ASP A O 1
ATOM 1239 N N . LEU A 1 168 ? 24.906 16.266 44.969 1 87.25 168 LEU A N 1
ATOM 1240 C CA . LEU A 1 168 ? 23.672 16.219 44.188 1 87.25 168 LEU A CA 1
ATOM 1241 C C . LEU A 1 168 ? 23.922 15.602 42.812 1 87.25 168 LEU A C 1
ATOM 1243 O O . LEU A 1 168 ? 24.766 16.094 42.062 1 87.25 168 LEU A O 1
ATOM 1247 N N . ARG A 1 169 ? 23.422 14.422 42.594 1 90.38 169 ARG A N 1
ATOM 1248 C CA . ARG A 1 169 ? 23.562 13.711 41.344 1 90.38 169 ARG A CA 1
ATOM 1249 C C . ARG A 1 169 ? 22.203 13.398 40.719 1 90.38 169 ARG A C 1
ATOM 1251 O O . ARG A 1 169 ? 21.266 13.016 41.438 1 90.38 169 ARG A O 1
ATOM 1258 N N . SER A 1 170 ? 22.078 13.742 39.438 1 89.69 170 SER A N 1
ATOM 1259 C CA . SER A 1 170 ? 20.844 13.469 38.688 1 89.69 170 SER A CA 1
ATOM 1260 C C . SER A 1 170 ? 21.156 12.969 37.281 1 89.69 170 SER A C 1
ATOM 1262 O O . SER A 1 170 ? 22.281 13.109 36.812 1 89.69 170 SER A O 1
ATOM 1264 N N . GLY A 1 171 ? 20.219 12.156 36.719 1 90.62 171 GLY A N 1
ATOM 1265 C CA . GLY A 1 171 ? 20.391 11.625 35.375 1 90.62 171 GLY A CA 1
ATOM 1266 C C . GLY A 1 171 ? 19.625 10.336 35.156 1 90.62 171 GLY A C 1
ATOM 1267 O O . GLY A 1 171 ? 18.75 9.977 35.969 1 90.62 171 GLY A O 1
ATOM 1268 N N . PHE A 1 172 ? 19.844 9.766 33.938 1 89.94 172 PHE A N 1
ATOM 1269 C CA . PHE A 1 172 ? 19.094 8.578 33.531 1 89.94 172 PHE A CA 1
ATOM 1270 C C . PHE A 1 172 ? 20.031 7.531 32.938 1 89.94 172 PHE A C 1
ATOM 1272 O O . PHE A 1 172 ? 20.922 7.863 32.156 1 89.94 172 PHE A O 1
ATOM 1279 N N . PRO A 1 173 ? 19.812 6.293 33.344 1 92.06 173 PRO A N 1
ATOM 1280 C CA . PRO A 1 173 ? 20.609 5.199 32.781 1 92.06 173 PRO A CA 1
ATOM 1281 C C . PRO A 1 173 ? 20.078 4.742 31.406 1 92.06 173 PRO A C 1
ATOM 1283 O O . PRO A 1 173 ? 19.734 3.572 31.25 1 92.06 173 PRO A O 1
ATOM 1286 N N . ASP A 1 174 ? 19.922 5.586 30.453 1 89.19 174 ASP A N 1
ATOM 1287 C CA . ASP A 1 174 ? 19.438 5.32 29.109 1 89.19 174 ASP A CA 1
ATOM 1288 C C . ASP A 1 174 ? 20.547 5.566 28.078 1 89.19 174 ASP A C 1
ATOM 1290 O O . ASP A 1 174 ? 20.984 6.703 27.891 1 89.19 174 ASP A O 1
ATOM 1294 N N . PRO A 1 175 ? 20.891 4.477 27.5 1 87.75 175 PRO A N 1
ATOM 1295 C CA . PRO A 1 175 ? 21.969 4.625 26.531 1 87.75 175 PRO A CA 1
ATOM 1296 C C . PRO A 1 175 ? 21.594 5.527 25.359 1 87.75 175 PRO A C 1
ATOM 1298 O O . PRO A 1 175 ? 22.469 6.008 24.641 1 87.75 175 PRO A O 1
ATOM 1301 N N . ASN A 1 176 ? 20.406 5.75 25.188 1 87.5 176 ASN A N 1
ATOM 1302 C CA . ASN A 1 176 ? 19.953 6.547 24.062 1 87.5 176 ASN A CA 1
ATOM 1303 C C . ASN A 1 176 ? 19.969 8.039 24.375 1 87.5 176 ASN A C 1
ATOM 1305 O O . ASN A 1 176 ? 19.672 8.867 23.516 1 87.5 176 ASN A O 1
ATOM 1309 N N . LEU A 1 177 ? 20.422 8.398 25.531 1 91.75 177 LEU A N 1
ATOM 1310 C CA . LEU A 1 177 ? 20.469 9.805 25.922 1 91.75 177 LEU A CA 1
ATOM 1311 C C . LEU A 1 177 ? 21.844 10.398 25.625 1 91.75 177 LEU A C 1
ATOM 1313 O O . LEU A 1 177 ? 22.172 11.477 26.109 1 91.75 177 LEU A O 1
ATOM 1317 N N . ARG A 1 178 ? 22.625 9.766 24.875 1 95 178 ARG A N 1
ATOM 1318 C CA . ARG A 1 178 ? 23.859 10.375 24.406 1 95 178 ARG A CA 1
ATOM 1319 C C . ARG A 1 178 ? 23.594 11.492 23.406 1 95 178 ARG A C 1
ATOM 1321 O O . ARG A 1 178 ? 22.844 11.305 22.453 1 95 178 ARG A O 1
ATOM 1328 N N . PRO A 1 179 ? 24.156 12.617 23.609 1 96.12 179 PRO A N 1
ATOM 1329 C CA . PRO A 1 179 ? 23.828 13.766 22.75 1 96.12 179 PRO A CA 1
ATOM 1330 C C . PRO A 1 179 ? 24.516 13.695 21.391 1 96.12 179 PRO A C 1
ATOM 1332 O O . PRO A 1 179 ? 25.609 13.164 21.266 1 96.12 179 PRO A O 1
ATOM 1335 N N . GLN A 1 180 ? 23.859 14.242 20.391 1 96.69 180 GLN A N 1
ATOM 1336 C CA . GLN A 1 180 ? 24.5 14.461 19.109 1 96.69 180 GLN A CA 1
ATOM 1337 C C . GLN A 1 180 ? 25.5 15.617 19.172 1 96.69 180 GLN A C 1
ATOM 1339 O O . GLN A 1 180 ? 25.266 16.609 19.875 1 96.69 180 GLN A O 1
ATOM 1344 N N . ILE A 1 181 ? 26.625 15.453 18.5 1 97.94 181 ILE A N 1
ATOM 1345 C CA . ILE A 1 181 ? 27.641 16.5 18.484 1 97.94 181 ILE A CA 1
ATOM 1346 C C . ILE A 1 181 ? 27.875 16.953 17.047 1 97.94 181 ILE A C 1
ATOM 1348 O O . ILE A 1 181 ? 28.25 16.156 16.172 1 97.94 181 ILE A O 1
ATOM 1352 N N . VAL A 1 182 ? 27.641 18.188 16.781 1 98.31 182 VAL A N 1
ATOM 1353 C CA . VAL A 1 182 ? 28.047 18.781 15.516 1 98.31 182 VAL A CA 1
ATOM 1354 C C . VAL A 1 182 ? 29.141 19.828 15.758 1 98.31 182 VAL A C 1
ATOM 1356 O O . VAL A 1 182 ? 29.688 20.391 14.812 1 98.31 182 VAL A O 1
ATOM 1359 N N . GLY A 1 183 ? 29.422 20.016 16.922 1 97.94 183 GLY A N 1
ATOM 1360 C CA . GLY A 1 183 ? 30.391 20.984 17.422 1 97.94 183 GLY A CA 1
ATOM 1361 C C . GLY A 1 183 ? 30.172 21.359 18.875 1 97.94 183 GLY A C 1
ATOM 1362 O O . GLY A 1 183 ? 29.5 20.641 19.609 1 97.94 183 GLY A O 1
ATOM 1363 N N . VAL A 1 184 ? 30.938 22.312 19.375 1 98.12 184 VAL A N 1
ATOM 1364 C CA . VAL A 1 184 ? 30.766 22.859 20.719 1 98.12 184 VAL A CA 1
ATOM 1365 C C . VAL A 1 184 ? 30.5 24.375 20.609 1 98.12 184 VAL A C 1
ATOM 1367 O O . VAL A 1 184 ? 31.297 25.109 20.031 1 98.12 184 VAL A O 1
ATOM 1370 N N . PHE A 1 185 ? 29.406 24.75 21.234 1 97.56 185 PHE A N 1
ATOM 1371 C CA . PHE A 1 185 ? 28.938 26.125 21.062 1 97.56 185 PHE A CA 1
ATOM 1372 C C . PHE A 1 185 ? 28.641 26.781 22.406 1 97.56 185 PHE A C 1
ATOM 1374 O O . PHE A 1 185 ? 28.203 26.109 23.344 1 97.56 185 PHE A O 1
ATOM 1381 N N . THR A 1 186 ? 28.891 28.016 22.484 1 96.06 186 THR A N 1
ATOM 1382 C CA . THR A 1 186 ? 28.656 28.781 23.703 1 96.06 186 THR A CA 1
ATOM 1383 C C . THR A 1 186 ? 28.188 30.203 23.375 1 96.06 186 THR A C 1
ATOM 1385 O O . THR A 1 186 ? 28.391 30.688 22.266 1 96.06 186 THR A O 1
ATOM 1388 N N . GLN A 1 187 ? 27.422 30.766 24.25 1 94.75 187 GLN A N 1
ATOM 1389 C CA . GLN A 1 187 ? 26.984 32.156 24.109 1 94.75 187 GLN A CA 1
ATOM 1390 C C . GLN A 1 187 ? 27.844 33.094 24.969 1 94.75 187 GLN A C 1
ATOM 1392 O O . GLN A 1 187 ? 27.609 34.281 25 1 94.75 187 GLN A O 1
ATOM 1397 N N . LEU A 1 188 ? 28.828 32.438 25.641 1 93.81 188 LEU A N 1
ATOM 1398 C CA . LEU A 1 188 ? 29.797 33.219 26.391 1 93.81 188 LEU A CA 1
ATOM 1399 C C . LEU A 1 188 ? 30.953 33.656 25.5 1 93.81 188 LEU A C 1
ATOM 1401 O O . LEU A 1 188 ? 31.141 33.094 24.406 1 93.81 188 LEU A O 1
ATOM 1405 N N . SER A 1 189 ? 31.594 34.75 25.922 1 91 189 SER A N 1
ATOM 1406 C CA . SER A 1 189 ? 32.719 35.281 25.156 1 91 189 SER A CA 1
ATOM 1407 C C . SER A 1 189 ? 33.906 35.562 26.047 1 91 189 SER A C 1
ATOM 1409 O O . SER A 1 189 ? 33.781 35.656 27.266 1 91 189 SER A O 1
ATOM 1411 N N . GLY A 1 190 ? 35.188 35.562 25.453 1 90.12 190 GLY A N 1
ATOM 1412 C CA . GLY A 1 190 ? 36.406 35.938 26.172 1 90.12 190 GLY A CA 1
ATOM 1413 C C . GLY A 1 190 ? 37.281 34.75 26.484 1 90.12 190 GLY A C 1
ATOM 1414 O O . GLY A 1 190 ? 37.25 33.719 25.781 1 90.12 190 GLY A O 1
ATOM 1415 N N . PRO A 1 191 ? 38.188 34.906 27.422 1 92.81 191 PRO A N 1
ATOM 1416 C CA . PRO A 1 191 ? 39.094 33.812 27.797 1 92.81 191 PRO A CA 1
ATOM 1417 C C . PRO A 1 191 ? 38.344 32.688 28.531 1 92.81 191 PRO A C 1
ATOM 1419 O O . PRO A 1 191 ? 37.438 32.938 29.297 1 92.81 191 PRO A O 1
ATOM 1422 N N . ALA A 1 192 ? 38.812 31.484 28.266 1 94.38 192 ALA A N 1
ATOM 1423 C CA . ALA A 1 192 ? 38.188 30.297 28.859 1 94.38 192 ALA A CA 1
ATOM 1424 C C . ALA A 1 192 ? 38.438 30.266 30.375 1 94.38 192 ALA A C 1
ATOM 1426 O O . ALA A 1 192 ? 39.562 30.422 30.812 1 94.38 192 ALA A O 1
ATOM 1427 N N . PRO A 1 193 ? 37.375 30.141 31.094 1 92.69 193 PRO A N 1
ATOM 1428 C CA . PRO A 1 193 ? 37.594 29.953 32.531 1 92.69 193 PRO A CA 1
ATOM 1429 C C . PRO A 1 193 ? 38.406 28.719 32.844 1 92.69 193 PRO A C 1
ATOM 1431 O O . PRO A 1 193 ? 38.281 27.688 32.188 1 92.69 193 PRO A O 1
ATOM 1434 N N . GLN A 1 194 ? 39.125 28.859 33.969 1 91.56 194 GLN A N 1
ATOM 1435 C CA . GLN A 1 194 ? 39.938 27.719 34.375 1 91.56 194 GLN A CA 1
ATOM 1436 C C . GLN A 1 194 ? 39.062 26.562 34.844 1 91.56 194 GLN A C 1
ATOM 1438 O O . GLN A 1 194 ? 38.125 26.75 35.625 1 91.56 194 GLN A O 1
ATOM 1443 N N . GLY A 1 195 ? 39.312 25.375 34.25 1 93.31 195 GLY A N 1
ATOM 1444 C CA . GLY A 1 195 ? 38.625 24.188 34.688 1 93.31 195 GLY A CA 1
ATOM 1445 C C . GLY A 1 195 ? 37.469 23.797 33.75 1 93.31 195 GLY A C 1
ATOM 1446 O O . GLY A 1 195 ? 36.969 22.672 33.812 1 93.31 195 GLY A O 1
ATOM 1447 N N . LEU A 1 196 ? 37 24.766 33 1 95.81 196 LEU A N 1
ATOM 1448 C CA . LEU A 1 196 ? 35.969 24.453 32 1 95.81 196 LEU A CA 1
ATOM 1449 C C . LEU A 1 196 ? 36.5 23.547 30.906 1 95.81 196 LEU A C 1
ATOM 1451 O O . LEU A 1 196 ? 37.531 23.859 30.312 1 95.81 196 LEU A O 1
ATOM 1455 N N . SER A 1 197 ? 35.812 22.391 30.766 1 96.56 197 SER A N 1
ATOM 1456 C CA . SER A 1 197 ? 36.344 21.5 29.719 1 96.56 197 SER A CA 1
ATOM 1457 C C . SER A 1 197 ? 35.281 20.531 29.219 1 96.56 197 SER A C 1
ATOM 1459 O O . SER A 1 197 ? 34.375 20.156 29.969 1 96.56 197 SER A O 1
ATOM 1461 N N . LEU A 1 198 ? 35.375 20.234 27.969 1 98.19 198 LEU A N 1
ATOM 1462 C CA . LEU A 1 198 ? 34.625 19.156 27.328 1 98.19 198 LEU A CA 1
ATOM 1463 C C . LEU A 1 198 ? 35.562 18.203 26.609 1 98.19 198 LEU A C 1
ATOM 1465 O O . LEU A 1 198 ? 36.438 18.625 25.844 1 98.19 198 LEU A O 1
ATOM 1469 N N . THR A 1 199 ? 35.5 16.938 26.953 1 98.31 199 THR A N 1
ATOM 1470 C CA . THR A 1 199 ? 36.25 15.891 26.266 1 98.31 199 THR A CA 1
ATOM 1471 C C . THR A 1 199 ? 35.312 14.836 25.703 1 98.31 199 THR A C 1
ATOM 1473 O O . THR A 1 199 ? 34.531 14.219 26.438 1 98.31 199 THR A O 1
ATOM 1476 N N . ALA A 1 200 ? 35.344 14.68 24.391 1 98.25 200 ALA A N 1
ATOM 1477 C CA . ALA A 1 200 ? 34.531 13.672 23.719 1 98.25 200 ALA A CA 1
ATOM 1478 C C . ALA A 1 200 ? 35.375 12.727 22.875 1 98.25 200 ALA A C 1
ATOM 1480 O O . ALA A 1 200 ? 36.219 13.172 22.094 1 98.25 200 ALA A O 1
ATOM 1481 N N . HIS A 1 201 ? 35.25 11.43 23.109 1 97.56 201 HIS A N 1
ATOM 1482 C CA . HIS A 1 201 ? 35.875 10.438 22.266 1 97.56 201 HIS A CA 1
ATOM 1483 C C . HIS A 1 201 ? 35 10.102 21.062 1 97.56 201 HIS A C 1
ATOM 1485 O O . HIS A 1 201 ? 33.938 9.516 21.203 1 97.56 201 HIS A O 1
ATOM 1491 N N . ILE A 1 202 ? 35.531 10.406 19.891 1 97.38 202 ILE A N 1
ATOM 1492 C CA . ILE A 1 202 ? 34.781 10.227 18.656 1 97.38 202 ILE A CA 1
ATOM 1493 C C . ILE A 1 202 ? 34.75 8.75 18.281 1 97.38 202 ILE A C 1
ATOM 1495 O O . ILE A 1 202 ? 35.719 8.023 18.5 1 97.38 202 ILE A O 1
ATOM 1499 N N . ASP A 1 203 ? 33.625 8.266 17.766 1 95.88 203 ASP A N 1
ATOM 1500 C CA . ASP A 1 203 ? 33.469 6.867 17.359 1 95.88 203 ASP A CA 1
ATOM 1501 C C . ASP A 1 203 ? 34.219 6.59 16.062 1 95.88 203 ASP A C 1
ATOM 1503 O O . ASP A 1 203 ? 33.75 6.949 14.977 1 95.88 203 ASP A O 1
ATOM 1507 N N . THR A 1 204 ? 35.312 5.945 16.078 1 95.88 204 THR A N 1
ATOM 1508 C CA . THR A 1 204 ? 36.125 5.609 14.93 1 95.88 204 THR A CA 1
ATOM 1509 C C . THR A 1 204 ? 36.281 4.098 14.789 1 95.88 204 THR A C 1
ATOM 1511 O O . THR A 1 204 ? 37.25 3.609 14.234 1 95.88 204 THR A O 1
ATOM 1514 N N . ARG A 1 205 ? 35.312 3.352 15.266 1 95.44 205 ARG A N 1
ATOM 1515 C CA . ARG A 1 205 ? 35.406 1.899 15.367 1 95.44 205 ARG A CA 1
ATOM 1516 C C . ARG A 1 205 ? 35.594 1.263 13.992 1 95.44 205 ARG A C 1
ATOM 1518 O O . ARG A 1 205 ? 36.156 0.176 13.875 1 95.44 205 ARG A O 1
ATOM 1525 N N . PHE A 1 206 ? 35.156 1.921 12.93 1 95.75 206 PHE A N 1
ATOM 1526 C CA . PHE A 1 206 ? 35.188 1.344 11.594 1 95.75 206 PHE A CA 1
ATOM 1527 C C . PHE A 1 206 ? 36.438 1.771 10.852 1 95.75 206 PHE A C 1
ATOM 1529 O O . PHE A 1 206 ? 36.75 1.243 9.781 1 95.75 206 PHE A O 1
ATOM 1536 N N . SER A 1 207 ? 37.094 2.805 11.336 1 95.19 207 SER A N 1
ATOM 1537 C CA . SER A 1 207 ? 38.344 3.275 10.75 1 95.19 207 SER A CA 1
ATOM 1538 C C . SER A 1 207 ? 39.531 2.432 11.219 1 95.19 207 SER A C 1
ATOM 1540 O O . SER A 1 207 ? 40.312 2.861 12.078 1 95.19 207 SER A O 1
ATOM 1542 N N . SER A 1 208 ? 39.656 1.319 10.57 1 95.06 208 SER A N 1
ATOM 1543 C CA . SER A 1 208 ? 40.688 0.38 10.984 1 95.06 208 SER A CA 1
ATOM 1544 C C . SER A 1 208 ? 41.5 -0.09 9.797 1 95.06 208 SER A C 1
ATOM 1546 O O . SER A 1 208 ? 41.125 0.105 8.641 1 95.06 208 SER A O 1
ATOM 1548 N N . SER A 1 209 ? 42.719 -0.576 10.047 1 95.62 209 SER A N 1
ATOM 1549 C CA . SER A 1 209 ? 43.625 -1.188 9.078 1 95.62 209 SER A CA 1
ATOM 1550 C C . SER A 1 209 ? 44.188 -2.496 9.617 1 95.62 209 SER A C 1
ATOM 1552 O O . SER A 1 209 ? 44.312 -2.674 10.828 1 95.62 209 SER A O 1
ATOM 1554 N N . PRO A 1 210 ? 44.438 -3.402 8.742 1 96.81 210 PRO A N 1
ATOM 1555 C CA . PRO A 1 210 ? 44.938 -4.699 9.203 1 96.81 210 PRO A CA 1
ATOM 1556 C C . PRO A 1 210 ? 46.344 -4.621 9.789 1 96.81 210 PRO A C 1
ATOM 1558 O O . PRO A 1 210 ? 47.188 -3.865 9.297 1 96.81 210 PRO A O 1
ATOM 1561 N N . THR A 1 211 ? 46.625 -5.367 10.898 1 97.38 211 THR A N 1
ATOM 1562 C CA . THR A 1 211 ? 47.969 -5.543 11.422 1 97.38 211 THR A CA 1
ATOM 1563 C C . THR A 1 211 ? 48.812 -6.422 10.492 1 97.38 211 THR A C 1
ATOM 1565 O O . THR A 1 211 ? 48.281 -6.984 9.531 1 97.38 211 THR A O 1
ATOM 1568 N N . LEU A 1 212 ? 50.125 -6.566 10.797 1 97.38 212 LEU A N 1
ATOM 1569 C CA . LEU A 1 212 ? 51 -7.418 10 1 97.38 212 LEU A CA 1
ATOM 1570 C C . LEU A 1 212 ? 50.562 -8.883 10.102 1 97.38 212 LEU A C 1
ATOM 1572 O O . LEU A 1 212 ? 50.688 -9.633 9.133 1 97.38 212 LEU A O 1
ATOM 1576 N N . LEU A 1 213 ? 50.125 -9.211 11.258 1 97.31 213 LEU A N 1
ATOM 1577 C CA . LEU A 1 213 ? 49.625 -10.578 11.461 1 97.31 213 LEU A CA 1
ATOM 1578 C C . LEU A 1 213 ? 48.438 -10.875 10.578 1 97.31 213 LEU A C 1
ATOM 1580 O O . LEU A 1 213 ? 48.375 -11.922 9.938 1 97.31 213 LEU A O 1
ATOM 1584 N N . LYS A 1 214 ? 47.469 -10.008 10.617 1 97.94 214 LYS A N 1
ATOM 1585 C CA . LYS A 1 214 ? 46.281 -10.188 9.797 1 97.94 214 LYS A CA 1
ATOM 1586 C C . LYS A 1 214 ? 46.625 -10.195 8.312 1 97.94 214 LYS A C 1
ATOM 1588 O O . LYS A 1 214 ? 46.094 -11 7.547 1 97.94 214 LYS A O 1
ATOM 1593 N N . LEU A 1 215 ? 47.531 -9.336 7.898 1 97.88 215 LEU A N 1
ATOM 1594 C CA . LEU A 1 215 ? 47.938 -9.281 6.5 1 97.88 215 LEU A CA 1
ATOM 1595 C C . LEU A 1 215 ? 48.625 -10.586 6.086 1 97.88 215 LEU A C 1
ATOM 1597 O O . LEU A 1 215 ? 48.375 -11.094 4.984 1 97.88 215 LEU A O 1
ATOM 1601 N N . ALA A 1 216 ? 49.406 -11.117 6.969 1 98 216 ALA A N 1
ATOM 1602 C CA . ALA A 1 216 ? 50.062 -12.383 6.691 1 98 216 ALA A CA 1
ATOM 1603 C C . ALA A 1 216 ? 49.062 -13.516 6.555 1 98 216 ALA A C 1
ATOM 1605 O O . ALA A 1 216 ? 49.219 -14.383 5.688 1 98 216 ALA A O 1
ATOM 1606 N N . ALA A 1 217 ? 48.156 -13.461 7.461 1 98.25 217 ALA A N 1
ATOM 1607 C CA . ALA A 1 217 ? 47.094 -14.477 7.402 1 98.25 217 ALA A CA 1
ATOM 1608 C C . ALA A 1 217 ? 46.312 -14.375 6.109 1 98.25 217 ALA A C 1
ATOM 1610 O O . ALA A 1 217 ? 45.938 -15.391 5.523 1 98.25 217 ALA A O 1
ATOM 1611 N N . MET A 1 218 ? 46 -13.211 5.668 1 98.31 218 MET A N 1
ATOM 1612 C CA . MET A 1 218 ? 45.25 -12.992 4.441 1 98.31 218 MET A CA 1
ATOM 1613 C C . MET A 1 218 ? 46 -13.5 3.225 1 98.31 218 MET A C 1
ATOM 1615 O O . MET A 1 218 ? 45.469 -14.25 2.414 1 98.31 218 MET A O 1
ATOM 1619 N N . VAL A 1 219 ? 47.25 -13.188 3.131 1 98.12 219 VAL A N 1
ATOM 1620 C CA . VAL A 1 219 ? 48.062 -13.617 2.014 1 98.12 219 VAL A CA 1
ATOM 1621 C C . VAL A 1 219 ? 48.25 -15.125 2.059 1 98.12 219 VAL A C 1
ATOM 1623 O O . VAL A 1 219 ? 48.188 -15.797 1.028 1 98.12 219 VAL A O 1
ATOM 1626 N N . GLY A 1 220 ? 48.5 -15.594 3.281 1 98.31 220 GLY A N 1
ATOM 1627 C CA . GLY A 1 220 ? 48.625 -17.031 3.461 1 98.31 220 GLY A CA 1
ATOM 1628 C C . GLY A 1 220 ? 47.375 -17.797 3.031 1 98.31 220 GLY A C 1
ATOM 1629 O O . GLY A 1 220 ? 47.5 -18.875 2.434 1 98.31 220 GLY A O 1
ATOM 1630 N N . ALA A 1 221 ? 46.219 -17.297 3.4 1 98.62 221 ALA A N 1
ATOM 1631 C CA . ALA A 1 221 ? 44.938 -17.938 3.043 1 98.62 221 ALA A CA 1
ATOM 1632 C C . ALA A 1 221 ? 44.781 -18.016 1.527 1 98.62 221 ALA A C 1
ATOM 1634 O O . ALA A 1 221 ? 44.406 -19.047 0.987 1 98.62 221 ALA A O 1
ATOM 1635 N N . VAL A 1 222 ? 45.062 -16.969 0.789 1 98.38 222 VAL A N 1
ATOM 1636 C CA . VAL A 1 222 ? 44.906 -16.891 -0.659 1 98.38 222 VAL A CA 1
ATOM 1637 C C . VAL A 1 222 ? 45.906 -17.828 -1.346 1 98.38 222 VAL A C 1
ATOM 1639 O O . VAL A 1 222 ? 45.5 -18.625 -2.207 1 98.38 222 VAL A O 1
ATOM 1642 N N . ILE A 1 223 ? 47.156 -17.844 -0.929 1 98.44 223 ILE A N 1
ATOM 1643 C CA . ILE A 1 223 ? 48.188 -18.672 -1.527 1 98.44 223 ILE A CA 1
ATOM 1644 C C . ILE A 1 223 ? 47.906 -20.156 -1.263 1 98.44 223 ILE A C 1
ATOM 1646 O O . ILE A 1 223 ? 48.031 -20.984 -2.16 1 98.44 223 ILE A O 1
ATOM 1650 N N . SER A 1 224 ? 47.5 -20.406 -0.013 1 98.56 224 SER A N 1
ATOM 1651 C CA . SER A 1 224 ? 47.188 -21.781 0.333 1 98.56 224 SER A CA 1
ATOM 1652 C C . SER A 1 224 ? 46.031 -22.312 -0.514 1 98.56 224 SER A C 1
ATOM 1654 O O . SER A 1 224 ? 46.062 -23.469 -0.947 1 98.56 224 SER A O 1
ATOM 1656 N N . THR A 1 225 ? 45.031 -21.531 -0.725 1 98.62 225 THR A N 1
ATOM 1657 C CA . THR A 1 225 ? 43.875 -21.922 -1.54 1 98.62 225 THR A CA 1
ATOM 1658 C C . THR A 1 225 ? 44.312 -22.172 -2.986 1 98.62 225 THR A C 1
ATOM 1660 O O . THR A 1 225 ? 43.906 -23.141 -3.607 1 98.62 225 THR A O 1
ATOM 1663 N N . ILE A 1 226 ? 45.188 -21.281 -3.531 1 98.44 226 ILE A N 1
ATOM 1664 C CA . ILE A 1 226 ? 45.688 -21.438 -4.898 1 98.44 226 ILE A CA 1
ATOM 1665 C C . ILE A 1 226 ? 46.438 -22.75 -5.031 1 98.44 226 ILE A C 1
ATOM 1667 O O . ILE A 1 226 ? 46.219 -23.516 -5.965 1 98.44 226 ILE A O 1
ATOM 1671 N N . ILE A 1 227 ? 47.281 -23.094 -4.082 1 98.31 227 ILE A N 1
ATOM 1672 C CA . ILE A 1 227 ? 48.094 -24.312 -4.098 1 98.31 227 ILE A CA 1
ATOM 1673 C C . ILE A 1 227 ? 47.188 -25.531 -3.982 1 98.31 227 ILE A C 1
ATOM 1675 O O . ILE A 1 227 ? 47.375 -26.531 -4.68 1 98.31 227 ILE A O 1
ATOM 1679 N N . ALA A 1 228 ? 46.188 -25.391 -3.098 1 98.31 228 ALA A N 1
ATOM 1680 C CA . ALA A 1 228 ? 45.25 -26.484 -2.906 1 98.31 228 ALA A CA 1
ATOM 1681 C C . ALA A 1 228 ? 44.469 -26.781 -4.188 1 98.31 228 ALA A C 1
ATOM 1683 O O . ALA A 1 228 ? 44.281 -27.938 -4.555 1 98.31 228 ALA A O 1
ATOM 1684 N N . VAL A 1 229 ? 43.969 -25.766 -4.891 1 97.75 229 VAL A N 1
ATOM 1685 C CA . VAL A 1 229 ? 43.188 -25.938 -6.113 1 97.75 229 VAL A CA 1
ATOM 1686 C C . VAL A 1 229 ? 44.094 -26.484 -7.223 1 97.75 229 VAL A C 1
ATOM 1688 O O . VAL A 1 229 ? 43.656 -27.328 -8.016 1 97.75 229 VAL A O 1
ATOM 1691 N N . LEU A 1 230 ? 45.375 -26.125 -7.309 1 96.25 230 LEU A N 1
ATOM 1692 C CA . LEU A 1 230 ? 46.312 -26.656 -8.281 1 96.25 230 LEU A CA 1
ATOM 1693 C C . LEU A 1 230 ? 46.625 -28.141 -8.008 1 96.25 230 LEU A C 1
ATOM 1695 O O . LEU A 1 230 ? 46.75 -28.938 -8.945 1 96.25 230 LEU A O 1
ATOM 1699 N N . ALA A 1 231 ? 46.719 -28.438 -6.695 1 96.62 231 ALA A N 1
ATOM 1700 C CA . ALA A 1 231 ? 46.906 -29.844 -6.332 1 96.62 231 ALA A CA 1
ATOM 1701 C C . ALA A 1 231 ? 45.688 -30.672 -6.73 1 96.62 231 ALA A C 1
ATOM 1703 O O . ALA A 1 231 ? 45.844 -31.812 -7.184 1 96.62 231 ALA A O 1
ATOM 1704 N N . LEU A 1 232 ? 44.531 -30.078 -6.477 1 95.44 232 LEU A N 1
ATOM 1705 C CA . LEU A 1 232 ? 43.281 -30.75 -6.898 1 95.44 232 LEU A CA 1
ATOM 1706 C C . LEU A 1 232 ? 43.281 -30.953 -8.406 1 95.44 232 LEU A C 1
ATOM 1708 O O . LEU A 1 232 ? 42.844 -32 -8.891 1 95.44 232 LEU A O 1
ATOM 1712 N N . TRP A 1 233 ? 43.719 -29.953 -9.148 1 93.44 233 TRP A N 1
ATOM 1713 C CA . TRP A 1 233 ? 43.844 -30.047 -10.602 1 93.44 233 TRP A CA 1
ATOM 1714 C C . TRP A 1 233 ? 44.75 -31.188 -11.008 1 93.44 233 TRP A C 1
ATOM 1716 O O . TRP A 1 233 ? 44.438 -31.922 -11.969 1 93.44 233 TRP A O 1
ATOM 1726 N N . ARG A 1 234 ? 45.781 -31.547 -10.297 1 91.75 234 ARG A N 1
ATOM 1727 C CA . ARG A 1 234 ? 46.688 -32.656 -10.57 1 91.75 234 ARG A CA 1
ATOM 1728 C C . ARG A 1 234 ? 46.031 -34 -10.273 1 91.75 234 ARG A C 1
ATOM 1730 O O . ARG A 1 234 ? 46.25 -34.969 -11 1 91.75 234 ARG A O 1
ATOM 1737 N N . ILE A 1 235 ? 45.344 -33.906 -9.219 1 92.19 235 ILE A N 1
ATOM 1738 C CA . ILE A 1 235 ? 44.625 -35.125 -8.852 1 92.19 235 ILE A CA 1
ATOM 1739 C C . ILE A 1 235 ? 43.594 -35.469 -9.922 1 92.19 235 ILE A C 1
ATOM 1741 O O . ILE A 1 235 ? 43.406 -36.625 -10.266 1 92.19 235 ILE A O 1
ATOM 1745 N N . ASP A 1 236 ? 42.938 -34.469 -10.5 1 91 236 ASP A N 1
ATOM 1746 C CA . ASP A 1 236 ? 41.906 -34.656 -11.516 1 91 236 ASP A CA 1
ATOM 1747 C C . ASP A 1 236 ? 42.5 -35.219 -12.805 1 91 236 ASP A C 1
ATOM 1749 O O . ASP A 1 236 ? 41.781 -35.844 -13.594 1 91 236 ASP A O 1
ATOM 1753 N N . GLN A 1 237 ? 43.781 -35.156 -13.055 1 85.12 237 GLN A N 1
ATOM 1754 C CA . GLN A 1 237 ? 44.406 -35.594 -14.297 1 85.12 237 GLN A CA 1
ATOM 1755 C C . GLN A 1 237 ? 44.75 -37.062 -14.25 1 85.12 237 GLN A C 1
ATOM 1757 O O . GLN A 1 237 ? 45.156 -37.625 -15.258 1 85.12 237 GLN A O 1
ATOM 1762 N N . THR A 1 238 ? 44.562 -37.688 -13.211 1 79.06 238 THR A N 1
ATOM 1763 C CA . THR A 1 238 ? 44.938 -39.094 -13.086 1 79.06 238 THR A CA 1
ATOM 1764 C C . THR A 1 238 ? 44 -39.969 -13.914 1 79.06 238 THR A C 1
ATOM 1766 O O . THR A 1 238 ? 44.281 -41.156 -14.125 1 79.06 238 THR A O 1
ATOM 1769 N N . ASP A 1 239 ? 42.938 -39.469 -14.312 1 72.06 239 ASP A N 1
ATOM 1770 C CA . ASP A 1 239 ? 42 -40.281 -15.109 1 72.06 239 ASP A CA 1
ATOM 1771 C C . ASP A 1 239 ? 42.5 -40.438 -16.547 1 72.06 239 ASP A C 1
ATOM 1773 O O . ASP A 1 239 ? 41.969 -41.25 -17.312 1 72.06 239 ASP A O 1
ATOM 1777 N N . GLY A 1 240 ? 43.688 -39.969 -16.875 1 67 240 GLY A N 1
ATOM 1778 C CA . GLY A 1 240 ? 44.344 -40.188 -18.141 1 67 240 GLY A CA 1
ATOM 1779 C C . GLY A 1 240 ? 43.812 -39.312 -19.25 1 67 240 GLY A C 1
ATOM 1780 O O . GLY A 1 240 ? 44.344 -39.281 -20.359 1 67 240 GLY A O 1
ATOM 1781 N N . HIS A 1 241 ? 42.594 -38.75 -19.109 1 67.62 241 HIS A N 1
ATOM 1782 C CA . HIS A 1 241 ? 42.031 -38 -20.203 1 67.62 241 HIS A CA 1
ATOM 1783 C C . HIS A 1 241 ? 42.562 -36.562 -20.234 1 67.62 241 HIS A C 1
ATOM 1785 O O . HIS A 1 241 ? 42.844 -35.969 -19.172 1 67.62 241 HIS A O 1
ATOM 1791 N N . ARG A 1 242 ? 43.125 -36.156 -21.406 1 62.94 242 ARG A N 1
ATOM 1792 C CA . ARG A 1 242 ? 43.625 -34.812 -21.562 1 62.94 242 ARG A CA 1
ATOM 1793 C C . ARG A 1 242 ? 42.562 -33.781 -21.25 1 62.94 242 ARG A C 1
ATOM 1795 O O . ARG A 1 242 ? 41.406 -33.938 -21.609 1 62.94 242 ARG A O 1
ATOM 1802 N N . MET A 1 243 ? 42.906 -32.812 -20.391 1 62.88 243 MET A N 1
ATOM 1803 C CA . MET A 1 243 ? 42 -31.719 -20.031 1 62.88 243 MET A CA 1
ATOM 1804 C C . MET A 1 243 ? 41.625 -30.891 -21.25 1 62.88 243 MET A C 1
ATOM 1806 O O . MET A 1 243 ? 42.469 -30.562 -22.078 1 62.88 243 MET A O 1
ATOM 1810 N N . ARG A 1 244 ? 40.312 -30.891 -21.5 1 61.44 244 ARG A N 1
ATOM 1811 C CA . ARG A 1 244 ? 39.844 -30.078 -22.609 1 61.44 244 ARG A CA 1
ATOM 1812 C C . ARG A 1 244 ? 40.188 -28.609 -22.406 1 61.44 244 ARG A C 1
ATOM 1814 O O . ARG A 1 244 ? 40.312 -28.141 -21.266 1 61.44 244 ARG A O 1
ATOM 1821 N N . ARG A 1 245 ? 40.531 -27.891 -23.391 1 64.12 245 ARG A N 1
ATOM 1822 C CA . ARG A 1 245 ? 40.844 -26.469 -23.375 1 64.12 245 ARG A CA 1
ATOM 1823 C C . ARG A 1 245 ? 39.75 -25.672 -22.672 1 64.12 245 ARG A C 1
ATOM 1825 O O . ARG A 1 245 ? 38.562 -25.969 -22.828 1 64.12 245 ARG A O 1
ATOM 1832 N N . LEU A 1 246 ? 40.188 -24.781 -21.719 1 64.56 246 LEU A N 1
ATOM 1833 C CA . LEU A 1 246 ? 39.281 -23.938 -20.953 1 64.56 246 LEU A CA 1
ATOM 1834 C C . LEU A 1 246 ? 38.375 -23.125 -21.875 1 64.56 246 LEU A C 1
ATOM 1836 O O . LEU A 1 246 ? 37.156 -22.984 -21.625 1 64.56 246 LEU A O 1
ATOM 1840 N N . ILE A 1 247 ? 38.906 -22.609 -22.922 1 69 247 ILE A N 1
ATOM 1841 C CA . ILE A 1 247 ? 38.125 -21.844 -23.891 1 69 247 ILE A CA 1
ATOM 1842 C C . ILE A 1 247 ? 38.062 -22.594 -25.203 1 69 247 ILE A C 1
ATOM 1844 O O . ILE A 1 247 ? 39.062 -22.75 -25.906 1 69 247 ILE A O 1
ATOM 1848 N N . PRO A 1 248 ? 36.906 -23.188 -25.438 1 67 248 PRO A N 1
ATOM 1849 C CA . PRO A 1 248 ? 36.781 -23.938 -26.672 1 67 248 PRO A CA 1
ATOM 1850 C C . PRO A 1 248 ? 37.062 -23.094 -27.922 1 67 248 PRO A C 1
ATOM 1852 O O . PRO A 1 248 ? 36.906 -21.859 -27.875 1 67 248 PRO A O 1
ATOM 1855 N N . THR A 1 249 ? 37.656 -23.688 -28.953 1 67.5 249 THR A N 1
ATOM 1856 C CA . THR A 1 249 ? 38 -23.016 -30.203 1 67.5 249 THR A CA 1
ATOM 1857 C C . THR A 1 249 ? 36.781 -22.344 -30.812 1 67.5 249 THR A C 1
ATOM 1859 O O . THR A 1 249 ? 36.906 -21.406 -31.625 1 67.5 249 THR A O 1
ATOM 1862 N N . ARG A 1 250 ? 35.594 -22.562 -30.344 1 68.69 250 ARG A N 1
ATOM 1863 C CA . ARG A 1 250 ? 34.344 -22.016 -30.891 1 68.69 250 ARG A CA 1
ATOM 1864 C C . ARG A 1 250 ? 34.188 -20.562 -30.484 1 68.69 250 ARG A C 1
ATOM 1866 O O . ARG A 1 250 ? 33.375 -19.828 -31.062 1 68.69 250 ARG A O 1
ATOM 1873 N N . TRP A 1 251 ? 34.906 -20.125 -29.516 1 79.5 251 TRP A N 1
ATOM 1874 C CA . TRP A 1 251 ? 34.75 -18.781 -28.984 1 79.5 251 TRP A CA 1
ATOM 1875 C C . TRP A 1 251 ? 35.281 -17.734 -29.969 1 79.5 251 TRP A C 1
ATOM 1877 O O . TRP A 1 251 ? 35 -16.547 -29.828 1 79.5 251 TRP A O 1
ATOM 1887 N N . ARG A 1 252 ? 35.906 -18.141 -31.016 1 77.62 252 ARG A N 1
ATOM 1888 C CA . ARG A 1 252 ? 36.562 -17.188 -31.906 1 77.62 252 ARG A CA 1
ATOM 1889 C C . ARG A 1 252 ? 35.656 -16.844 -33.094 1 77.62 252 ARG A C 1
ATOM 1891 O O . ARG A 1 252 ? 35.938 -15.914 -33.844 1 77.62 252 ARG A O 1
ATOM 1898 N N . ARG A 1 253 ? 34.625 -17.391 -33.281 1 80.12 253 ARG A N 1
ATOM 1899 C CA . ARG A 1 253 ? 33.781 -17.109 -34.438 1 80.12 253 ARG A CA 1
ATOM 1900 C C . ARG A 1 253 ? 32.531 -16.312 -34.031 1 80.12 253 ARG A C 1
ATOM 1902 O O . ARG A 1 253 ? 31.891 -16.641 -33.031 1 80.12 253 ARG A O 1
ATOM 1909 N N . PHE A 1 254 ? 32.375 -15.094 -34.656 1 89.62 254 PHE A N 1
ATOM 1910 C CA . PHE A 1 254 ? 31.203 -14.242 -34.406 1 89.62 254 PHE A CA 1
ATOM 1911 C C . PHE A 1 254 ? 30.219 -14.305 -35.562 1 89.62 254 PHE A C 1
ATOM 1913 O O . PHE A 1 254 ? 30.609 -14.148 -36.719 1 89.62 254 PHE A O 1
ATOM 1920 N N . ASP A 1 255 ? 29.031 -14.617 -35.25 1 91.19 255 ASP A N 1
ATOM 1921 C CA . ASP A 1 255 ? 27.984 -14.664 -36.25 1 91.19 255 ASP A CA 1
ATOM 1922 C C . ASP A 1 255 ? 27.094 -13.43 -36.188 1 91.19 255 ASP A C 1
ATOM 1924 O O . ASP A 1 255 ? 27.391 -12.477 -35.469 1 91.19 255 ASP A O 1
ATOM 1928 N N . LEU A 1 256 ? 26.016 -13.375 -37.031 1 94.12 256 LEU A N 1
ATOM 1929 C CA . LEU A 1 256 ? 25.109 -12.227 -37.094 1 94.12 256 LEU A CA 1
ATOM 1930 C C . LEU A 1 256 ? 24.406 -12.008 -35.75 1 94.12 256 LEU A C 1
ATOM 1932 O O . LEU A 1 256 ? 24.219 -10.867 -35.344 1 94.12 256 LEU A O 1
ATOM 1936 N N . THR A 1 257 ? 23.969 -13.07 -35.094 1 95.62 257 THR A N 1
ATOM 1937 C CA . THR A 1 257 ? 23.297 -12.961 -33.812 1 95.62 257 THR A CA 1
ATOM 1938 C C . THR A 1 257 ? 24.234 -12.32 -32.781 1 95.62 257 THR A C 1
ATOM 1940 O O . THR A 1 257 ? 23.812 -11.445 -32 1 95.62 257 THR A O 1
ATOM 1943 N N . ASP A 1 258 ? 25.516 -12.711 -32.719 1 96.12 258 ASP A N 1
ATOM 1944 C CA . ASP A 1 258 ? 26.5 -12.125 -31.844 1 96.12 258 ASP A CA 1
ATOM 1945 C C . ASP A 1 258 ? 26.656 -10.633 -32.094 1 96.12 258 ASP A C 1
ATOM 1947 O O . ASP A 1 258 ? 26.688 -9.828 -31.156 1 96.12 258 ASP A O 1
ATOM 1951 N N . THR A 1 259 ? 26.734 -10.281 -33.375 1 96.31 259 THR A N 1
ATOM 1952 C CA . THR A 1 259 ? 26.969 -8.891 -33.75 1 96.31 259 THR A CA 1
ATOM 1953 C C . THR A 1 259 ? 25.797 -8.016 -33.312 1 96.31 259 THR A C 1
ATOM 1955 O O . THR A 1 259 ? 26 -6.926 -32.75 1 96.31 259 THR A O 1
ATOM 1958 N N . VAL A 1 260 ? 24.625 -8.469 -33.5 1 97.69 260 VAL A N 1
ATOM 1959 C CA . VAL A 1 260 ? 23.438 -7.695 -33.156 1 97.69 260 VAL A CA 1
ATOM 1960 C C . VAL A 1 260 ? 23.344 -7.551 -31.641 1 97.69 260 VAL A C 1
ATOM 1962 O O . VAL A 1 260 ? 23.125 -6.445 -31.125 1 97.69 260 VAL A O 1
ATOM 1965 N N . ILE A 1 261 ? 23.484 -8.641 -30.922 1 98.25 261 ILE A N 1
ATOM 1966 C CA . ILE A 1 261 ? 23.328 -8.625 -29.469 1 98.25 261 ILE A CA 1
ATOM 1967 C C . ILE A 1 261 ? 24.438 -7.781 -28.844 1 98.25 261 ILE A C 1
ATOM 1969 O O . ILE A 1 261 ? 24.172 -6.926 -28 1 98.25 261 ILE A O 1
ATOM 1973 N N . MET A 1 262 ? 25.672 -7.969 -29.188 1 97.5 262 MET A N 1
ATOM 1974 C CA . MET A 1 262 ? 26.797 -7.246 -28.609 1 97.5 262 MET A CA 1
ATOM 1975 C C . MET A 1 262 ? 26.734 -5.766 -28.969 1 97.5 262 MET A C 1
ATOM 1977 O O . MET A 1 262 ? 27.047 -4.906 -28.141 1 97.5 262 MET A O 1
ATOM 1981 N N . SER A 1 263 ? 26.359 -5.434 -30.234 1 97.81 263 SER A N 1
ATOM 1982 C CA . SER A 1 263 ? 26.219 -4.035 -30.625 1 97.81 263 SER A CA 1
ATOM 1983 C C . SER A 1 263 ? 25.109 -3.348 -29.844 1 97.81 263 SER A C 1
ATOM 1985 O O . SER A 1 263 ? 25.219 -2.172 -29.484 1 97.81 263 SER A O 1
ATOM 1987 N N . ALA A 1 264 ? 24.016 -4.074 -29.625 1 98.44 264 ALA A N 1
ATOM 1988 C CA . ALA A 1 264 ? 22.922 -3.521 -28.844 1 98.44 264 ALA A CA 1
ATOM 1989 C C . ALA A 1 264 ? 23.359 -3.229 -27.406 1 98.44 264 ALA A C 1
ATOM 1991 O O . ALA A 1 264 ? 22.953 -2.225 -26.812 1 98.44 264 ALA A O 1
ATOM 1992 N N . LEU A 1 265 ? 24.156 -4.062 -26.828 1 98.38 265 LEU A N 1
ATOM 1993 C CA . LEU A 1 265 ? 24.672 -3.857 -25.484 1 98.38 265 LEU A CA 1
ATOM 1994 C C . LEU A 1 265 ? 25.562 -2.621 -25.422 1 98.38 265 LEU A C 1
ATOM 1996 O O . LEU A 1 265 ? 25.469 -1.827 -24.484 1 98.38 265 LEU A O 1
ATOM 2000 N N . VAL A 1 266 ? 26.391 -2.418 -26.391 1 97.75 266 VAL A N 1
ATOM 2001 C CA . VAL A 1 266 ? 27.281 -1.266 -26.422 1 97.75 266 VAL A CA 1
ATOM 2002 C C . VAL A 1 266 ? 26.469 0.012 -26.625 1 97.75 266 VAL A C 1
ATOM 2004 O O . VAL A 1 266 ? 26.734 1.031 -25.984 1 97.75 266 VAL A O 1
ATOM 2007 N N . LEU A 1 267 ? 25.547 -0.11 -27.531 1 97.69 267 LEU A N 1
ATOM 2008 C CA . LEU A 1 267 ? 24.688 1.045 -27.766 1 97.69 267 LEU A CA 1
ATOM 2009 C C . LEU A 1 267 ? 23.953 1.438 -26.484 1 97.69 267 LEU A C 1
ATOM 2011 O O . LEU A 1 267 ? 23.906 2.619 -26.125 1 97.69 267 LEU A O 1
ATOM 2015 N N . TRP A 1 268 ? 23.391 0.432 -25.828 1 97.81 268 TRP A N 1
ATOM 2016 C CA . TRP A 1 268 ? 22.656 0.68 -24.594 1 97.81 268 TRP A CA 1
ATOM 2017 C C . TRP A 1 268 ? 23.578 1.229 -23.516 1 97.81 268 TRP A C 1
ATOM 2019 O O . TRP A 1 268 ? 23.156 2.064 -22.703 1 97.81 268 TRP A O 1
ATOM 2029 N N . TYR A 1 269 ? 24.766 0.744 -23.484 1 96.81 269 TYR A N 1
ATOM 2030 C CA . TYR A 1 269 ? 25.781 1.23 -22.562 1 96.81 269 TYR A CA 1
ATOM 2031 C C . TYR A 1 269 ? 25.953 2.74 -22.672 1 96.81 269 TYR A C 1
ATOM 2033 O O . TYR A 1 269 ? 26.125 3.434 -21.672 1 96.81 269 TYR A O 1
ATOM 2041 N N . VAL A 1 270 ? 25.75 3.291 -23.781 1 96.5 270 VAL A N 1
ATOM 2042 C CA . VAL A 1 270 ? 26 4.707 -24.047 1 96.5 270 VAL A CA 1
ATOM 2043 C C . VAL A 1 270 ? 24.719 5.504 -23.828 1 96.5 270 VAL A C 1
ATOM 2045 O O . VAL A 1 270 ? 24.719 6.5 -23.094 1 96.5 270 VAL A O 1
ATOM 2048 N N . ILE A 1 271 ? 23.641 5.055 -24.406 1 96.56 271 ILE A N 1
ATOM 2049 C CA . ILE A 1 271 ? 22.453 5.91 -24.422 1 96.56 271 ILE A CA 1
ATOM 2050 C C . ILE A 1 271 ? 21.469 5.434 -23.359 1 96.56 271 ILE A C 1
ATOM 2052 O O . ILE A 1 271 ? 20.5 6.133 -23.031 1 96.56 271 ILE A O 1
ATOM 2056 N N . GLY A 1 272 ? 21.719 4.238 -22.781 1 95.56 272 GLY A N 1
ATOM 2057 C CA . GLY A 1 272 ? 20.734 3.604 -21.906 1 95.56 272 GLY A CA 1
ATOM 2058 C C . GLY A 1 272 ? 20.594 4.289 -20.562 1 95.56 272 GLY A C 1
ATOM 2059 O O . GLY A 1 272 ? 21.406 5.145 -20.203 1 95.56 272 GLY A O 1
ATOM 2060 N N . ALA A 1 273 ? 19.547 3.92 -19.812 1 94.81 273 ALA A N 1
ATOM 2061 C CA . ALA A 1 273 ? 19.219 4.496 -18.5 1 94.81 273 ALA A CA 1
ATOM 2062 C C . ALA A 1 273 ? 20.016 3.83 -17.391 1 94.81 273 ALA A C 1
ATOM 2064 O O . ALA A 1 273 ? 20.484 2.697 -17.547 1 94.81 273 ALA A O 1
ATOM 2065 N N . GLY A 1 274 ? 20.219 4.555 -16.297 1 92.31 274 GLY A N 1
ATOM 2066 C CA . GLY A 1 274 ? 20.875 3.998 -15.125 1 92.31 274 GLY A CA 1
ATOM 2067 C C . GLY A 1 274 ? 19.922 3.275 -14.188 1 92.31 274 GLY A C 1
ATOM 2068 O O . GLY A 1 274 ? 18.797 2.959 -14.57 1 92.31 274 GLY A O 1
ATOM 2069 N N . SER A 1 275 ? 20.453 2.912 -13.062 1 92.88 275 SER A N 1
ATOM 2070 C CA . SER A 1 275 ? 19.656 2.246 -12.039 1 92.88 275 SER A CA 1
ATOM 2071 C C . SER A 1 275 ? 19.266 3.217 -10.93 1 92.88 275 SER A C 1
ATOM 2073 O O . SER A 1 275 ? 19.703 4.367 -10.914 1 92.88 275 SER A O 1
ATOM 2075 N N . SER A 1 276 ? 18.438 2.799 -10.016 1 90.62 276 SER A N 1
ATOM 2076 C CA . SER A 1 276 ? 17.859 3.662 -8.992 1 90.62 276 SER A CA 1
ATOM 2077 C C . SER A 1 276 ? 18.906 4.082 -7.965 1 90.62 276 SER A C 1
ATOM 2079 O O . SER A 1 276 ? 18.797 5.148 -7.359 1 90.62 276 SER A O 1
ATOM 2081 N N . ASP A 1 277 ? 20.047 3.234 -7.82 1 93.56 277 ASP A N 1
ATOM 2082 C CA . ASP A 1 277 ? 20.984 3.482 -6.738 1 93.56 277 ASP A CA 1
ATOM 2083 C C . ASP A 1 277 ? 22.344 3.918 -7.281 1 93.56 277 ASP A C 1
ATOM 2085 O O . ASP A 1 277 ? 23.359 3.768 -6.605 1 93.56 277 ASP A O 1
ATOM 2089 N N . ASP A 1 278 ? 22.375 4.402 -8.477 1 95.88 278 ASP A N 1
ATOM 2090 C CA . ASP A 1 278 ? 23.656 4.766 -9.078 1 95.88 278 ASP A CA 1
ATOM 2091 C C . ASP A 1 278 ? 24.359 5.844 -8.258 1 95.88 278 ASP A C 1
ATOM 2093 O O . ASP A 1 278 ? 25.562 5.746 -8 1 95.88 278 ASP A O 1
ATOM 2097 N N . GLY A 1 279 ? 23.516 6.867 -7.902 1 95.62 279 GLY A N 1
ATOM 2098 C CA . GLY A 1 279 ? 24.125 7.922 -7.098 1 95.62 279 GLY A CA 1
ATOM 2099 C C . GLY A 1 279 ? 24.531 7.457 -5.715 1 95.62 279 GLY A C 1
ATOM 2100 O O . GLY A 1 279 ? 25.5 7.965 -5.145 1 95.62 279 GLY A O 1
ATOM 2101 N N . TYR A 1 280 ? 23.828 6.508 -5.215 1 96 280 TYR A N 1
ATOM 2102 C CA . TYR A 1 280 ? 24.156 5.941 -3.912 1 96 280 TYR A CA 1
ATOM 2103 C C . TYR A 1 280 ? 25.516 5.246 -3.939 1 96 280 TYR A C 1
ATOM 2105 O O . TYR A 1 280 ? 26.375 5.527 -3.104 1 96 280 TYR A O 1
ATOM 2113 N N . GLN A 1 281 ? 25.75 4.406 -4.949 1 96.31 281 GLN A N 1
ATOM 2114 C CA . GLN A 1 281 ? 27 3.67 -5.086 1 96.31 281 GLN A CA 1
ATOM 2115 C C . GLN A 1 281 ? 28.156 4.605 -5.434 1 96.31 281 GLN A C 1
ATOM 2117 O O . GLN A 1 281 ? 29.266 4.445 -4.922 1 96.31 281 GLN A O 1
ATOM 2122 N N . MET A 1 282 ? 27.797 5.535 -6.242 1 96.69 282 MET A N 1
ATOM 2123 C CA . MET A 1 282 ? 28.828 6.496 -6.625 1 96.69 282 MET A CA 1
ATOM 2124 C C . MET A 1 282 ? 29.297 7.293 -5.414 1 96.69 282 MET A C 1
ATOM 2126 O O . MET A 1 282 ? 30.5 7.488 -5.227 1 96.69 282 MET A O 1
ATOM 2130 N N . GLY A 1 283 ? 28.312 7.758 -4.633 1 96.12 283 GLY A N 1
ATOM 2131 C CA . GLY A 1 283 ? 28.656 8.5 -3.436 1 96.12 283 GLY A CA 1
ATOM 2132 C C . GLY A 1 283 ? 29.516 7.699 -2.469 1 96.12 283 GLY A C 1
ATOM 2133 O O . GLY A 1 283 ? 30.516 8.211 -1.943 1 96.12 283 GLY A O 1
ATOM 2134 N N . MET A 1 284 ? 29.219 6.465 -2.264 1 96.5 284 MET A N 1
ATOM 2135 C CA . MET A 1 284 ? 30 5.602 -1.39 1 96.5 284 MET A CA 1
ATOM 2136 C C . MET A 1 284 ? 31.406 5.395 -1.95 1 96.5 284 MET A C 1
ATOM 2138 O O . MET A 1 284 ? 32.375 5.484 -1.216 1 96.5 284 MET A O 1
ATOM 2142 N N . ALA A 1 285 ? 31.453 5.172 -3.215 1 96.69 285 ALA A N 1
ATOM 2143 C CA . ALA A 1 285 ? 32.75 4.887 -3.857 1 96.69 285 ALA A CA 1
ATOM 2144 C C . ALA A 1 285 ? 33.656 6.094 -3.787 1 96.69 285 ALA A C 1
ATOM 2146 O O . ALA A 1 285 ? 34.844 5.957 -3.459 1 96.69 285 ALA A O 1
ATOM 2147 N N . ARG A 1 286 ? 33.125 7.207 -4.039 1 96.62 286 ARG A N 1
ATOM 2148 C CA . ARG A 1 286 ? 33.938 8.422 -4.109 1 96.62 286 ARG A CA 1
ATOM 2149 C C . ARG A 1 286 ? 34.438 8.828 -2.725 1 96.62 286 ARG A C 1
ATOM 2151 O O . ARG A 1 286 ? 35.469 9.5 -2.598 1 96.62 286 ARG A O 1
ATOM 2158 N N . THR A 1 287 ? 33.781 8.445 -1.699 1 96.5 287 THR A N 1
ATOM 2159 C CA . THR A 1 287 ? 34.156 8.906 -0.36 1 96.5 287 THR A CA 1
ATOM 2160 C C . THR A 1 287 ? 34.938 7.828 0.391 1 96.5 287 THR A C 1
ATOM 2162 O O . THR A 1 287 ? 35.5 8.102 1.442 1 96.5 287 THR A O 1
ATOM 2165 N N . ALA A 1 288 ? 35.031 6.68 -0.159 1 95.75 288 ALA A N 1
ATOM 2166 C CA . ALA A 1 288 ? 35.594 5.516 0.52 1 95.75 288 ALA A CA 1
ATOM 2167 C C . ALA A 1 288 ? 37.062 5.734 0.836 1 95.75 288 ALA A C 1
ATOM 2169 O O . ALA A 1 288 ? 37.531 5.375 1.92 1 95.75 288 ALA A O 1
ATOM 2170 N N . GLU A 1 289 ? 37.812 6.277 -0.074 1 92.69 289 GLU A N 1
ATOM 2171 C CA . GLU A 1 289 ? 39.219 6.457 0.131 1 92.69 289 GLU A CA 1
ATOM 2172 C C . GLU A 1 289 ? 39.5 7.375 1.321 1 92.69 289 GLU A C 1
ATOM 2174 O O . GLU A 1 289 ? 40.375 7.074 2.158 1 92.69 289 GLU A O 1
ATOM 2179 N N . HIS A 1 290 ? 38.812 8.391 1.397 1 92.62 290 HIS A N 1
ATOM 2180 C CA . HIS A 1 290 ? 39 9.352 2.477 1 92.62 290 HIS A CA 1
ATOM 2181 C C . HIS A 1 290 ? 38.531 8.797 3.811 1 92.62 290 HIS A C 1
ATOM 2183 O O . HIS A 1 290 ? 39.125 9.062 4.855 1 92.62 290 HIS A O 1
ATOM 2189 N N . ALA A 1 291 ? 37.469 8.086 3.748 1 94.81 291 ALA A N 1
ATOM 2190 C CA . ALA A 1 291 ? 36.906 7.508 4.961 1 94.81 291 ALA A CA 1
ATOM 2191 C C . ALA A 1 291 ? 37.781 6.379 5.492 1 94.81 291 ALA A C 1
ATOM 2193 O O . ALA A 1 291 ? 37.781 6.082 6.691 1 94.81 291 ALA A O 1
ATOM 2194 N N . GLY A 1 292 ? 38.5 5.75 4.594 1 93.12 292 GLY A N 1
ATOM 2195 C CA . GLY A 1 292 ? 39.375 4.633 4.973 1 93.12 292 GLY A CA 1
ATOM 2196 C C . GLY A 1 292 ? 38.656 3.291 4.891 1 93.12 292 GLY A C 1
ATOM 2197 O O . GLY A 1 292 ? 39.281 2.246 5.109 1 93.12 292 GLY A O 1
ATOM 2198 N N . TYR A 1 293 ? 37.469 3.18 4.703 1 94.69 293 TYR A N 1
ATOM 2199 C CA . TYR A 1 293 ? 36.656 1.987 4.523 1 94.69 293 TYR A CA 1
ATOM 2200 C C . TYR A 1 293 ? 35.438 2.295 3.678 1 94.69 293 TYR A C 1
ATOM 2202 O O . TYR A 1 293 ? 35.188 3.451 3.33 1 94.69 293 TYR A O 1
ATOM 2210 N N . MET A 1 294 ? 34.688 1.299 3.25 1 95.44 294 MET A N 1
ATOM 2211 C CA . MET A 1 294 ? 33.469 1.488 2.463 1 95.44 294 MET A CA 1
ATOM 2212 C C . MET A 1 294 ? 32.281 1.751 3.367 1 95.44 294 MET A C 1
ATOM 2214 O O . MET A 1 294 ? 31.531 0.826 3.709 1 95.44 294 MET A O 1
ATOM 2218 N N . ALA A 1 295 ? 32.031 3.025 3.607 1 95.56 295 ALA A N 1
ATOM 2219 C CA . ALA A 1 295 ? 30.969 3.43 4.512 1 95.56 295 ALA A CA 1
ATOM 2220 C C . ALA A 1 295 ? 29.641 3.555 3.764 1 95.56 295 ALA A C 1
ATOM 2222 O O . ALA A 1 295 ? 29.609 3.949 2.596 1 95.56 295 ALA A O 1
ATOM 2223 N N . ASN A 1 296 ? 28.594 3.156 4.48 1 94.81 296 ASN A N 1
ATOM 2224 C CA . ASN A 1 296 ? 27.297 3.588 3.994 1 94.81 296 ASN A CA 1
ATOM 2225 C C . ASN A 1 296 ? 27.078 5.082 4.211 1 94.81 296 ASN A C 1
ATOM 2227 O O . ASN A 1 296 ? 26.5 5.488 5.223 1 94.81 296 ASN A O 1
ATOM 2231 N N . TYR A 1 297 ? 27.375 5.762 3.285 1 93.88 297 TYR A N 1
ATOM 2232 C CA . TYR A 1 297 ? 27.578 7.207 3.285 1 93.88 297 TYR A CA 1
ATOM 2233 C C . TYR A 1 297 ? 26.266 7.934 3.545 1 93.88 297 TYR A C 1
ATOM 2235 O O . TYR A 1 297 ? 26.234 8.938 4.266 1 93.88 297 TYR A O 1
ATOM 2243 N N . PHE A 1 298 ? 25.125 7.426 3.148 1 95.88 298 PHE A N 1
ATOM 2244 C CA . PHE A 1 298 ? 23.875 8.18 3.156 1 95.88 298 PHE A CA 1
ATOM 2245 C C . PHE A 1 298 ? 22.969 7.73 4.305 1 95.88 298 PHE A C 1
ATOM 2247 O O . PHE A 1 298 ? 22.016 8.414 4.652 1 95.88 298 PHE A O 1
ATOM 2254 N N . ARG A 1 299 ? 23.297 6.52 4.809 1 94.94 299 ARG A N 1
ATOM 2255 C CA . ARG A 1 299 ? 22.453 5.961 5.867 1 94.94 299 ARG A CA 1
ATOM 2256 C C . ARG A 1 299 ? 23.297 5.152 6.855 1 94.94 299 ARG A C 1
ATOM 2258 O O . ARG A 1 299 ? 24.484 4.93 6.629 1 94.94 299 ARG A O 1
ATOM 2265 N N . TRP A 1 300 ? 22.719 4.793 7.984 1 96.38 300 TRP A N 1
ATOM 2266 C CA . TRP A 1 300 ? 23.219 3.818 8.953 1 96.38 300 TRP A CA 1
ATOM 2267 C C . TRP A 1 300 ? 24.469 4.328 9.641 1 96.38 300 TRP A C 1
ATOM 2269 O O . TRP A 1 300 ? 25.422 3.57 9.836 1 96.38 300 TRP A O 1
ATOM 2279 N N . PHE A 1 301 ? 24.641 5.613 9.867 1 96.5 301 PHE A N 1
ATOM 2280 C CA . PHE A 1 301 ? 25.625 6.242 10.734 1 96.5 301 PHE A CA 1
ATOM 2281 C C . PHE A 1 301 ? 27.047 5.941 10.25 1 96.5 301 PHE A C 1
ATOM 2283 O O . PHE A 1 301 ? 27.953 5.754 11.055 1 96.5 301 PHE A O 1
ATOM 2290 N N . GLY A 1 302 ? 27.156 5.766 8.914 1 95.62 302 GLY A N 1
ATOM 2291 C CA . GLY A 1 302 ? 28.469 5.566 8.336 1 95.62 302 GLY A CA 1
ATOM 2292 C C . GLY A 1 302 ? 29.031 4.172 8.578 1 95.62 302 GLY A C 1
ATOM 2293 O O . GLY A 1 302 ? 30.234 3.953 8.484 1 95.62 302 GLY A O 1
ATOM 2294 N N . SER A 1 303 ? 28.188 3.217 8.883 1 95.81 303 SER A N 1
ATOM 2295 C CA . SER A 1 303 ? 28.625 1.844 9.094 1 95.81 303 SER A CA 1
ATOM 2296 C C . SER A 1 303 ? 29.109 1.208 7.797 1 95.81 303 SER A C 1
ATOM 2298 O O . SER A 1 303 ? 28.688 1.609 6.711 1 95.81 303 SER A O 1
ATOM 2300 N N . PRO A 1 304 ? 30.016 0.265 7.945 1 95.69 304 PRO A N 1
ATOM 2301 C CA . PRO A 1 304 ? 30.547 -0.361 6.73 1 95.69 304 PRO A CA 1
ATOM 2302 C C . PRO A 1 304 ? 29.516 -1.229 6.016 1 95.69 304 PRO A C 1
ATOM 2304 O O . PRO A 1 304 ? 28.594 -1.746 6.645 1 95.69 304 PRO A O 1
ATOM 2307 N N . GLU A 1 305 ? 29.703 -1.425 4.688 1 93.06 305 GLU A N 1
ATOM 2308 C CA . GLU A 1 305 ? 28.812 -2.244 3.865 1 93.06 305 GLU A CA 1
ATOM 2309 C C . GLU A 1 305 ? 29.062 -3.732 4.098 1 93.06 305 GLU A C 1
ATOM 2311 O O . GLU A 1 305 ? 28.219 -4.566 3.789 1 93.06 305 GLU A O 1
ATOM 2316 N N . ASP A 1 306 ? 30.172 -4.074 4.656 1 91.75 306 ASP A N 1
ATOM 2317 C CA . ASP A 1 306 ? 30.5 -5.465 4.953 1 91.75 306 ASP A CA 1
ATOM 2318 C C . ASP A 1 306 ? 29.406 -6.125 5.781 1 91.75 306 ASP A C 1
ATOM 2320 O O . ASP A 1 306 ? 28.719 -5.461 6.57 1 91.75 306 ASP A O 1
ATOM 2324 N N . PRO A 1 307 ? 29.094 -7.32 5.531 1 91.62 307 PRO A N 1
ATOM 2325 C CA . PRO A 1 307 ? 29.938 -8.297 4.84 1 91.62 307 PRO A CA 1
ATOM 2326 C C . PRO A 1 307 ? 29.672 -8.336 3.336 1 91.62 307 PRO A C 1
ATOM 2328 O O . PRO A 1 307 ? 30.391 -9.016 2.6 1 91.62 307 PRO A O 1
ATOM 2331 N N . PHE A 1 308 ? 28.688 -7.66 2.885 1 87.44 308 PHE A N 1
ATOM 2332 C CA . PHE A 1 308 ? 28.344 -7.684 1.468 1 87.44 308 PHE A CA 1
ATOM 2333 C C . PHE A 1 308 ? 28.797 -6.402 0.779 1 87.44 308 PHE A C 1
ATOM 2335 O O . PHE A 1 308 ? 28.453 -5.301 1.213 1 87.44 308 PHE A O 1
ATOM 2342 N N . GLY A 1 309 ? 29.859 -6.5 -0.12 1 85.62 309 GLY A N 1
ATOM 2343 C CA . GLY A 1 309 ? 30.109 -5.242 -0.8 1 85.62 309 GLY A CA 1
ATOM 2344 C C . GLY A 1 309 ? 31.531 -5.133 -1.34 1 85.62 309 GLY A C 1
ATOM 2345 O O . GLY A 1 309 ? 32 -4.035 -1.613 1 85.62 309 GLY A O 1
ATOM 2346 N N . TRP A 1 310 ? 32.125 -6.32 -1.489 1 93.12 310 TRP A N 1
ATOM 2347 C CA . TRP A 1 310 ? 33.5 -6.23 -1.991 1 93.12 310 TRP A CA 1
ATOM 2348 C C . TRP A 1 310 ? 33.531 -5.57 -3.367 1 93.12 310 TRP A C 1
ATOM 2350 O O . TRP A 1 310 ? 34.5 -4.906 -3.721 1 93.12 310 TRP A O 1
ATOM 2360 N N . TYR A 1 311 ? 32.438 -5.656 -4.121 1 95.56 311 TYR A N 1
ATOM 2361 C CA . TYR A 1 311 ? 32.344 -5.066 -5.449 1 95.56 311 TYR A CA 1
ATOM 2362 C C . TYR A 1 311 ? 32.406 -3.547 -5.379 1 95.56 311 TYR A C 1
ATOM 2364 O O . TYR A 1 311 ? 32.969 -2.9 -6.266 1 95.56 311 TYR A O 1
ATOM 2372 N N . TYR A 1 312 ? 31.938 -2.943 -4.387 1 95.56 312 TYR A N 1
ATOM 2373 C CA . TYR A 1 312 ? 31.953 -1.492 -4.246 1 95.56 312 TYR A CA 1
ATOM 2374 C C . TYR A 1 312 ? 33.375 -0.978 -4.082 1 95.56 312 TYR A C 1
ATOM 2376 O O . TYR A 1 312 ? 33.688 0.158 -4.453 1 95.56 312 TYR A O 1
ATOM 2384 N N . ASN A 1 313 ? 34.188 -1.837 -3.557 1 95 313 ASN A N 1
ATOM 2385 C CA . ASN A 1 313 ? 35.594 -1.459 -3.461 1 95 313 ASN A CA 1
ATOM 2386 C C . ASN A 1 313 ? 36.25 -1.373 -4.836 1 95 313 ASN A C 1
ATOM 2388 O O . ASN A 1 313 ? 37.156 -0.559 -5.051 1 95 313 ASN A O 1
ATOM 2392 N N . LEU A 1 314 ? 35.75 -2.205 -5.656 1 95.81 314 LEU A N 1
ATOM 2393 C CA . LEU A 1 314 ? 36.219 -2.08 -7.031 1 95.81 314 LEU A CA 1
ATOM 2394 C C . LEU A 1 314 ? 35.812 -0.729 -7.621 1 95.81 314 LEU A C 1
ATOM 2396 O O . LEU A 1 314 ? 36.625 -0.075 -8.273 1 95.81 314 LEU A O 1
ATOM 2400 N N . LEU A 1 315 ? 34.656 -0.286 -7.406 1 96.88 315 LEU A N 1
ATOM 2401 C CA . LEU A 1 315 ? 34.219 1.019 -7.883 1 96.88 315 LEU A CA 1
ATOM 2402 C C . LEU A 1 315 ? 35.031 2.139 -7.254 1 96.88 315 LEU A C 1
ATOM 2404 O O . LEU A 1 315 ? 35.375 3.115 -7.926 1 96.88 315 LEU A O 1
ATOM 2408 N N . ALA A 1 316 ? 35.312 1.966 -6 1 96.69 316 ALA A N 1
ATOM 2409 C CA . ALA A 1 316 ? 36.125 2.967 -5.312 1 96.69 316 ALA A CA 1
ATOM 2410 C C . ALA A 1 316 ? 37.5 3.111 -5.969 1 96.69 316 ALA A C 1
ATOM 2412 O O . ALA A 1 316 ? 38 4.227 -6.141 1 96.69 316 ALA A O 1
ATOM 2413 N N . ILE A 1 317 ? 38.062 1.998 -6.348 1 96.69 317 ILE A N 1
ATOM 2414 C CA . ILE A 1 317 ? 39.375 2.02 -7.031 1 96.69 317 ILE A CA 1
ATOM 2415 C C . ILE A 1 317 ? 39.219 2.709 -8.383 1 96.69 317 ILE A C 1
ATOM 2417 O O . ILE A 1 317 ? 40.094 3.484 -8.789 1 96.69 317 ILE A O 1
ATOM 2421 N N . MET A 1 318 ? 38.156 2.521 -9 1 97.25 318 MET A N 1
ATOM 2422 C CA . MET A 1 318 ? 37.906 3.096 -10.32 1 97.25 318 MET A CA 1
ATOM 2423 C C . MET A 1 318 ? 37.75 4.609 -10.234 1 97.25 318 MET A C 1
ATOM 2425 O O . MET A 1 318 ? 38.156 5.332 -11.148 1 97.25 318 MET A O 1
ATOM 2429 N N . THR A 1 319 ? 37.219 5.082 -9.234 1 96.25 319 THR A N 1
ATOM 2430 C CA . THR A 1 319 ? 36.969 6.516 -9.094 1 96.25 319 THR A CA 1
ATOM 2431 C C . THR A 1 319 ? 38.312 7.262 -8.945 1 96.25 319 THR A C 1
ATOM 2433 O O . THR A 1 319 ? 38.375 8.477 -9.117 1 96.25 319 THR A O 1
ATOM 2436 N N . LYS A 1 320 ? 39.375 6.547 -8.617 1 95.06 320 LYS A N 1
ATOM 2437 C CA . LYS A 1 320 ? 40.688 7.172 -8.531 1 95.06 320 LYS A CA 1
ATOM 2438 C C . LYS A 1 320 ? 41.188 7.598 -9.914 1 95.06 320 LYS A C 1
ATOM 2440 O O . LYS A 1 320 ? 42.031 8.492 -10.031 1 95.06 320 LYS A O 1
ATOM 2445 N N . PHE A 1 321 ? 40.594 7.012 -10.883 1 95.69 321 PHE A N 1
ATOM 2446 C CA . PHE A 1 321 ? 41.031 7.301 -12.25 1 95.69 321 PHE A CA 1
ATOM 2447 C C . PHE A 1 321 ? 40.094 8.297 -12.914 1 95.69 321 PHE A C 1
ATOM 2449 O O . PHE A 1 321 ? 40.531 9.219 -13.594 1 95.69 321 PHE A O 1
ATOM 2456 N N . SER A 1 322 ? 38.812 7.961 -12.805 1 95.19 322 SER A N 1
ATOM 2457 C CA . SER A 1 322 ? 37.812 8.852 -13.375 1 95.19 322 SER A CA 1
ATOM 2458 C C . SER A 1 322 ? 36.438 8.648 -12.719 1 95.19 322 SER A C 1
ATOM 2460 O O . SER A 1 322 ? 36.156 7.566 -12.211 1 95.19 322 SER A O 1
ATOM 2462 N N . ASP A 1 323 ? 35.719 9.781 -12.766 1 94.12 323 ASP A N 1
ATOM 2463 C CA . ASP A 1 323 ? 34.406 9.719 -12.156 1 94.12 323 ASP A CA 1
ATOM 2464 C C . ASP A 1 323 ? 33.312 9.75 -13.219 1 94.12 323 ASP A C 1
ATOM 2466 O O . ASP A 1 323 ? 32.125 9.82 -12.898 1 94.12 323 ASP A O 1
ATOM 2470 N N . ILE A 1 324 ? 33.688 9.68 -14.43 1 94.62 324 ILE A N 1
ATOM 2471 C CA . ILE A 1 324 ? 32.688 9.828 -15.477 1 94.62 324 ILE A CA 1
ATOM 2472 C C . ILE A 1 324 ? 31.828 8.562 -15.562 1 94.62 324 ILE A C 1
ATOM 2474 O O . ILE A 1 324 ? 32.312 7.465 -15.273 1 94.62 324 ILE A O 1
ATOM 2478 N N . SER A 1 325 ? 30.641 8.695 -16 1 95.31 325 SER A N 1
ATOM 2479 C CA . SER A 1 325 ? 29.625 7.645 -15.977 1 95.31 325 SER A CA 1
ATOM 2480 C C . SER A 1 325 ? 30.047 6.445 -16.812 1 95.31 325 SER A C 1
ATOM 2482 O O . SER A 1 325 ? 29.938 5.301 -16.375 1 95.31 325 SER A O 1
ATOM 2484 N N . LEU A 1 326 ? 30.562 6.605 -18.047 1 95.81 326 LEU A N 1
ATOM 2485 C CA . LEU A 1 326 ? 30.922 5.508 -18.938 1 95.81 326 LEU A CA 1
ATOM 2486 C C . LEU A 1 326 ? 32.062 4.688 -18.344 1 95.81 326 LEU A C 1
ATOM 2488 O O . LEU A 1 326 ? 32.125 3.469 -18.516 1 95.81 326 LEU A O 1
ATOM 2492 N N . TRP A 1 327 ? 32.938 5.359 -17.609 1 96.19 327 TRP A N 1
ATOM 2493 C CA . TRP A 1 327 ? 34.062 4.672 -17 1 96.19 327 TRP A CA 1
ATOM 2494 C C . TRP A 1 327 ? 33.594 3.811 -15.828 1 96.19 327 TRP A C 1
ATOM 2496 O O . TRP A 1 327 ? 33.969 2.637 -15.727 1 96.19 327 TRP A O 1
ATOM 2506 N N . ILE A 1 328 ? 32.844 4.363 -15 1 96.75 328 ILE A N 1
ATOM 2507 C CA . ILE A 1 328 ? 32.438 3.682 -13.766 1 96.75 328 ILE A CA 1
ATOM 2508 C C . ILE A 1 328 ? 31.484 2.541 -14.094 1 96.75 328 ILE A C 1
ATOM 2510 O O . ILE A 1 328 ? 31.391 1.566 -13.344 1 96.75 328 ILE A O 1
ATOM 2514 N N . ARG A 1 329 ? 30.734 2.537 -15.219 1 96.94 329 ARG A N 1
ATOM 2515 C CA . ARG A 1 329 ? 29.766 1.511 -15.578 1 96.94 329 ARG A CA 1
ATOM 2516 C C . ARG A 1 329 ? 30.406 0.439 -16.453 1 96.94 329 ARG A C 1
ATOM 2518 O O . ARG A 1 329 ? 29.719 -0.479 -16.922 1 96.94 329 ARG A O 1
ATOM 2525 N N . LEU A 1 330 ? 31.641 0.54 -16.703 1 97.06 330 LEU A N 1
ATOM 2526 C CA . LEU A 1 330 ? 32.344 -0.381 -17.594 1 97.06 330 LEU A CA 1
ATOM 2527 C C . LEU A 1 330 ? 32.219 -1.816 -17.094 1 97.06 330 LEU A C 1
ATOM 2529 O O . LEU A 1 330 ? 32.062 -2.742 -17.891 1 97.06 330 LEU A O 1
ATOM 2533 N N . PRO A 1 331 ? 32.281 -2.098 -15.797 1 96.75 331 PRO A N 1
ATOM 2534 C CA . PRO A 1 331 ? 32.125 -3.477 -15.32 1 96.75 331 PRO A CA 1
ATOM 2535 C C . PRO A 1 331 ? 30.797 -4.098 -15.766 1 96.75 331 PRO A C 1
ATOM 2537 O O . PRO A 1 331 ? 30.734 -5.293 -16.062 1 96.75 331 PRO A O 1
ATOM 2540 N N . ASP A 1 332 ? 29.781 -3.352 -15.836 1 96.5 332 ASP A N 1
ATOM 2541 C CA . ASP A 1 332 ? 28.484 -3.875 -16.266 1 96.5 332 ASP A CA 1
ATOM 2542 C C . ASP A 1 332 ? 28.5 -4.23 -17.75 1 96.5 332 ASP A C 1
ATOM 2544 O O . ASP A 1 332 ? 27.891 -5.219 -18.156 1 96.5 332 ASP A O 1
ATOM 2548 N N . LEU A 1 333 ? 29.109 -3.379 -18.531 1 97.81 333 LEU A N 1
ATOM 2549 C CA . LEU A 1 333 ? 29.219 -3.711 -19.938 1 97.81 333 LEU A CA 1
ATOM 2550 C C . LEU A 1 333 ? 30 -5.008 -20.125 1 97.81 333 LEU A C 1
ATOM 2552 O O . LEU A 1 333 ? 29.594 -5.879 -20.906 1 97.81 333 LEU A O 1
ATOM 2556 N N . ILE A 1 334 ? 31.078 -5.133 -19.422 1 97.88 334 ILE A N 1
ATOM 2557 C CA . ILE A 1 334 ? 31.906 -6.336 -19.516 1 97.88 334 ILE A CA 1
ATOM 2558 C C . ILE A 1 334 ? 31.094 -7.551 -19.062 1 97.88 334 ILE A C 1
ATOM 2560 O O . ILE A 1 334 ? 31.109 -8.594 -19.719 1 97.88 334 ILE A O 1
ATOM 2564 N N . ALA A 1 335 ? 30.406 -7.398 -17.969 1 98.12 335 ALA A N 1
ATOM 2565 C CA . ALA A 1 335 ? 29.578 -8.484 -17.453 1 98.12 335 ALA A CA 1
ATOM 2566 C C . ALA A 1 335 ? 28.531 -8.914 -18.5 1 98.12 335 ALA A C 1
ATOM 2568 O O . ALA A 1 335 ? 28.312 -10.109 -18.688 1 98.12 335 ALA A O 1
ATOM 2569 N N . SER A 1 336 ? 27.922 -7.988 -19.156 1 97.94 336 SER A N 1
ATOM 2570 C CA . SER A 1 336 ? 26.891 -8.312 -20.141 1 97.94 336 SER A CA 1
ATOM 2571 C C . SER A 1 336 ? 27.484 -9.031 -21.344 1 97.94 336 SER A C 1
ATOM 2573 O O . SER A 1 336 ? 26.891 -9.992 -21.844 1 97.94 336 SER A O 1
ATOM 2575 N N . LEU A 1 337 ? 28.594 -8.617 -21.766 1 97.31 337 LEU A N 1
ATOM 2576 C CA . LEU A 1 337 ? 29.266 -9.242 -22.906 1 97.31 337 LEU A CA 1
ATOM 2577 C C . LEU A 1 337 ? 29.719 -10.656 -22.578 1 97.31 337 LEU A C 1
ATOM 2579 O O . LEU A 1 337 ? 29.547 -11.578 -23.375 1 97.31 337 LEU A O 1
ATOM 2583 N N . VAL A 1 338 ? 30.234 -10.805 -21.406 1 96.81 338 VAL A N 1
ATOM 2584 C CA . VAL A 1 338 ? 30.656 -12.125 -20.953 1 96.81 338 VAL A CA 1
ATOM 2585 C C . VAL A 1 338 ? 29.438 -13.039 -20.844 1 96.81 338 VAL A C 1
ATOM 2587 O O . VAL A 1 338 ? 29.5 -14.219 -21.203 1 96.81 338 VAL A O 1
ATOM 2590 N N . CYS A 1 339 ? 28.328 -12.539 -20.344 1 98 339 CYS A N 1
ATOM 2591 C CA . CYS A 1 339 ? 27.094 -13.32 -20.25 1 98 339 CYS A CA 1
ATOM 2592 C C . CYS A 1 339 ? 26.688 -13.844 -21.609 1 98 339 CYS A C 1
ATOM 2594 O O . CYS A 1 339 ? 26.391 -15.031 -21.766 1 98 339 CYS A O 1
ATOM 2596 N N . TRP A 1 340 ? 26.672 -12.984 -22.594 1 97.62 340 TRP A N 1
ATOM 2597 C CA . TRP A 1 340 ? 26.234 -13.406 -23.922 1 97.62 340 TRP A CA 1
ATOM 2598 C C . TRP A 1 340 ? 27.172 -14.445 -24.5 1 97.62 340 TRP A C 1
ATOM 2600 O O . TRP A 1 340 ? 26.734 -15.453 -25.062 1 97.62 340 TRP A O 1
ATOM 2610 N N . LEU A 1 341 ? 28.453 -14.234 -24.359 1 95.44 341 LEU A N 1
ATOM 2611 C CA . LEU A 1 341 ? 29.422 -15.18 -24.891 1 95.44 341 LEU A CA 1
ATOM 2612 C C . LEU A 1 341 ? 29.297 -16.547 -24.219 1 95.44 341 LEU A C 1
ATOM 2614 O O . LEU A 1 341 ? 29.375 -17.578 -24.891 1 95.44 341 LEU A O 1
ATOM 2618 N N . LEU A 1 342 ? 29.078 -16.516 -22.953 1 96.25 342 LEU A N 1
ATOM 2619 C CA . LEU A 1 342 ? 28.891 -17.766 -22.234 1 96.25 342 LEU A CA 1
ATOM 2620 C C . LEU A 1 342 ? 27.594 -18.453 -22.656 1 96.25 342 LEU A C 1
ATOM 2622 O O . LEU A 1 342 ? 27.547 -19.672 -22.781 1 96.25 342 LEU A O 1
ATOM 2626 N N . ILE A 1 343 ? 26.547 -17.719 -22.859 1 97.31 343 ILE A N 1
ATOM 2627 C CA . ILE A 1 343 ? 25.25 -18.266 -23.266 1 97.31 343 ILE A CA 1
ATOM 2628 C C . ILE A 1 343 ? 25.375 -18.891 -24.656 1 97.31 343 ILE A C 1
ATOM 2630 O O . ILE A 1 343 ? 24.969 -20.031 -24.859 1 97.31 343 ILE A O 1
ATOM 2634 N N . SER A 1 344 ? 26.031 -18.188 -25.594 1 94.81 344 SER A N 1
ATOM 2635 C CA . SER A 1 344 ? 26.094 -18.609 -26.984 1 94.81 344 SER A CA 1
ATOM 2636 C C . SER A 1 344 ? 27.062 -19.781 -27.156 1 94.81 344 SER A C 1
ATOM 2638 O O . SER A 1 344 ? 26.812 -20.703 -27.938 1 94.81 344 SER A O 1
ATOM 2640 N N . ARG A 1 345 ? 28.125 -19.875 -26.359 1 93.56 345 ARG A N 1
ATOM 2641 C CA . ARG A 1 345 ? 29.188 -20.828 -26.641 1 93.56 345 ARG A CA 1
ATOM 2642 C C . ARG A 1 345 ? 29.109 -22.031 -25.688 1 93.56 345 ARG A C 1
ATOM 2644 O O . ARG A 1 345 ? 29.578 -23.125 -26.016 1 93.56 345 ARG A O 1
ATOM 2651 N N . GLU A 1 346 ? 28.578 -21.766 -24.516 1 93.94 346 GLU A N 1
ATOM 2652 C CA . GLU A 1 346 ? 28.656 -22.828 -23.531 1 93.94 346 GLU A CA 1
ATOM 2653 C C . GLU A 1 346 ? 27.266 -23.297 -23.125 1 93.94 346 GLU A C 1
ATOM 2655 O O . GLU A 1 346 ? 27 -24.5 -23.062 1 93.94 346 GLU A O 1
ATOM 2660 N N . VAL A 1 347 ? 26.359 -22.422 -22.922 1 96.75 347 VAL A N 1
ATOM 2661 C CA . VAL A 1 347 ? 25.062 -22.766 -22.344 1 96.75 347 VAL A CA 1
ATOM 2662 C C . VAL A 1 347 ? 24.172 -23.438 -23.391 1 96.75 347 VAL A C 1
ATOM 2664 O O . VAL A 1 347 ? 23.625 -24.516 -23.141 1 96.75 347 VAL A O 1
ATOM 2667 N N . LEU A 1 348 ? 24.031 -22.859 -24.562 1 96.44 348 LEU A N 1
ATOM 2668 C CA . LEU A 1 348 ? 23.125 -23.375 -25.578 1 96.44 348 LEU A CA 1
ATOM 2669 C C . LEU A 1 348 ? 23.531 -24.781 -26.016 1 96.44 348 LEU A C 1
ATOM 2671 O O . LEU A 1 348 ? 22.703 -25.688 -26.094 1 96.44 348 LEU A O 1
ATOM 2675 N N . PRO A 1 349 ? 24.844 -25.031 -26.281 1 93.75 349 PRO A N 1
ATOM 2676 C CA . PRO A 1 349 ? 25.234 -26.391 -26.641 1 93.75 349 PRO A CA 1
ATOM 2677 C C . PRO A 1 349 ? 25.016 -27.391 -25.5 1 93.75 349 PRO A C 1
ATOM 2679 O O . PRO A 1 349 ? 24.703 -28.562 -25.75 1 93.75 349 PRO A O 1
ATOM 2682 N N . ARG A 1 350 ? 25.156 -26.922 -24.297 1 95.44 350 ARG A N 1
ATOM 2683 C CA . ARG A 1 350 ? 25 -27.812 -23.141 1 95.44 350 ARG A CA 1
ATOM 2684 C C . ARG A 1 350 ? 23.547 -28.234 -22.969 1 95.44 350 ARG A C 1
ATOM 2686 O O . ARG A 1 350 ? 23.266 -29.297 -22.391 1 95.44 350 ARG A O 1
ATOM 2693 N N . LEU A 1 351 ? 22.625 -27.484 -23.469 1 97.5 351 LEU A N 1
ATOM 2694 C CA . LEU A 1 351 ? 21.203 -27.797 -23.359 1 97.5 351 LEU A CA 1
ATOM 2695 C C . LEU A 1 351 ? 20.797 -28.812 -24.422 1 97.5 351 LEU A C 1
ATOM 2697 O O . LEU A 1 351 ? 19.672 -29.344 -24.375 1 97.5 351 LEU A O 1
ATOM 2701 N N . GLY A 1 352 ? 21.703 -29.188 -25.422 1 96.12 352 GLY A N 1
ATOM 2702 C CA . GLY A 1 352 ? 21.453 -30.219 -26.406 1 96.12 352 GLY A CA 1
ATOM 2703 C C . GLY A 1 352 ? 21.594 -29.734 -27.828 1 96.12 352 GLY A C 1
ATOM 2704 O O . GLY A 1 352 ? 21.531 -28.531 -28.094 1 96.12 352 GLY A O 1
ATOM 2705 N N . PRO A 1 353 ? 21.766 -30.656 -28.688 1 95.44 353 PRO A N 1
ATOM 2706 C CA . PRO A 1 353 ? 21.969 -30.281 -30.094 1 95.44 353 PRO A CA 1
ATOM 2707 C C . PRO A 1 353 ? 20.734 -29.578 -30.703 1 95.44 353 PRO A C 1
ATOM 2709 O O . PRO A 1 353 ? 20.891 -28.719 -31.562 1 95.44 353 PRO A O 1
ATOM 2712 N N . ALA A 1 354 ? 19.578 -29.922 -30.203 1 96 354 ALA A N 1
ATOM 2713 C CA . ALA A 1 354 ? 18.375 -29.297 -30.719 1 96 354 ALA A CA 1
ATOM 2714 C C . ALA A 1 354 ? 18.344 -27.797 -30.391 1 96 354 ALA A C 1
ATOM 2716 O O . ALA A 1 354 ? 17.844 -27 -31.172 1 96 354 ALA A O 1
ATOM 2717 N N . VAL A 1 355 ? 18.891 -27.422 -29.25 1 96.44 355 VAL A N 1
ATOM 2718 C CA . VAL A 1 355 ? 18.922 -26.031 -28.828 1 96.44 355 VAL A CA 1
ATOM 2719 C C . VAL A 1 355 ? 20.078 -25.312 -29.5 1 96.44 355 VAL A C 1
ATOM 2721 O O . VAL A 1 355 ? 19.922 -24.188 -29.984 1 96.44 355 VAL A O 1
ATOM 2724 N N . ALA A 1 356 ? 21.172 -25.969 -29.609 1 94.5 356 ALA A N 1
ATOM 2725 C CA . ALA A 1 356 ? 22.391 -25.375 -30.156 1 94.5 356 ALA A CA 1
ATOM 2726 C C . ALA A 1 356 ? 22.219 -25.047 -31.641 1 94.5 356 ALA A C 1
ATOM 2728 O O . ALA A 1 356 ? 22.766 -24.062 -32.156 1 94.5 356 ALA A O 1
ATOM 2729 N N . ARG A 1 357 ? 21.484 -25.844 -32.344 1 93.94 357 ARG A N 1
ATOM 2730 C CA . ARG A 1 357 ? 21.359 -25.688 -33.781 1 93.94 357 ARG A CA 1
ATOM 2731 C C . ARG A 1 357 ? 20.156 -24.812 -34.156 1 93.94 357 ARG A C 1
ATOM 2733 O O . ARG A 1 357 ? 19.984 -24.422 -35.312 1 93.94 357 ARG A O 1
ATOM 2740 N N . SER A 1 358 ? 19.406 -24.469 -33.156 1 95.5 358 SER A N 1
ATOM 2741 C CA . SER A 1 358 ? 18.188 -23.703 -33.406 1 95.5 358 SER A CA 1
ATOM 2742 C C . SER A 1 358 ? 18.484 -22.203 -33.469 1 95.5 358 SER A C 1
ATOM 2744 O O . SER A 1 358 ? 18.828 -21.594 -32.469 1 95.5 358 SER A O 1
ATOM 2746 N N . LYS A 1 359 ? 18.297 -21.578 -34.594 1 94.5 359 LYS A N 1
ATOM 2747 C CA . LYS A 1 359 ? 18.484 -20.141 -34.75 1 94.5 359 LYS A CA 1
ATOM 2748 C C . LYS A 1 359 ? 17.469 -19.359 -33.938 1 94.5 359 LYS A C 1
ATOM 2750 O O . LYS A 1 359 ? 17.828 -18.422 -33.219 1 94.5 359 LYS A O 1
ATOM 2755 N N . PRO A 1 360 ? 16.141 -19.781 -33.938 1 95.44 360 PRO A N 1
ATOM 2756 C CA . PRO A 1 360 ? 15.188 -19.062 -33.094 1 95.44 360 PRO A CA 1
ATOM 2757 C C . PRO A 1 360 ? 15.562 -19.109 -31.609 1 95.44 360 PRO A C 1
ATOM 2759 O O . PRO A 1 360 ? 15.32 -18.141 -30.875 1 95.44 360 PRO A O 1
ATOM 2762 N N . ALA A 1 361 ? 16.125 -20.203 -31.188 1 97.38 361 ALA A N 1
ATOM 2763 C CA . ALA A 1 361 ? 16.531 -20.312 -29.797 1 97.38 361 ALA A CA 1
ATOM 2764 C C . ALA A 1 361 ? 17.656 -19.328 -29.469 1 97.38 361 ALA A C 1
ATOM 2766 O O . ALA A 1 361 ? 17.672 -18.719 -28.391 1 97.38 361 ALA A O 1
ATOM 2767 N N . ALA A 1 362 ? 18.594 -19.141 -30.344 1 97.25 362 ALA A N 1
ATOM 2768 C CA . ALA A 1 362 ? 19.688 -18.203 -30.141 1 97.25 362 ALA A CA 1
ATOM 2769 C C . ALA A 1 362 ? 19.172 -16.766 -30.078 1 97.25 362 ALA A C 1
ATOM 2771 O O . ALA A 1 362 ? 19.594 -15.984 -29.219 1 97.25 362 ALA A O 1
ATOM 2772 N N . TRP A 1 363 ? 18.281 -16.453 -31 1 97.69 363 TRP A N 1
ATOM 2773 C CA . TRP A 1 363 ? 17.688 -15.125 -31 1 97.69 363 TRP A CA 1
ATOM 2774 C C . TRP A 1 363 ? 16.875 -14.883 -29.734 1 97.69 363 TRP A C 1
ATOM 2776 O O . TRP A 1 363 ? 16.922 -13.797 -29.156 1 97.69 363 TRP A O 1
ATOM 2786 N N . ALA A 1 364 ? 16.109 -15.898 -29.344 1 98.25 364 ALA A N 1
ATOM 2787 C CA . ALA A 1 364 ? 15.32 -15.766 -28.125 1 98.25 364 ALA A CA 1
ATOM 2788 C C . ALA A 1 364 ? 16.219 -15.523 -26.906 1 98.25 364 ALA A C 1
ATOM 2790 O O . ALA A 1 364 ? 15.938 -14.664 -26.078 1 98.25 364 ALA A O 1
ATOM 2791 N N . ALA A 1 365 ? 17.297 -16.266 -26.812 1 98.56 365 ALA A N 1
ATOM 2792 C CA . ALA A 1 365 ? 18.234 -16.094 -25.719 1 98.56 365 ALA A CA 1
ATOM 2793 C C . ALA A 1 365 ? 18.812 -14.688 -25.703 1 98.56 365 ALA A C 1
ATOM 2795 O O . ALA A 1 365 ? 18.875 -14.031 -24.672 1 98.56 365 ALA A O 1
ATOM 2796 N N . GLY A 1 366 ? 19.25 -14.266 -26.859 1 98.56 366 GLY A N 1
ATOM 2797 C CA . GLY A 1 366 ? 19.844 -12.945 -26.969 1 98.56 366 GLY A CA 1
ATOM 2798 C C . GLY A 1 366 ? 18.891 -11.828 -26.625 1 98.56 366 GLY A C 1
ATOM 2799 O O . GLY A 1 366 ? 19.203 -10.945 -25.828 1 98.56 366 GLY A O 1
ATOM 2800 N N . PHE A 1 367 ? 17.703 -11.875 -27.172 1 98.69 367 PHE A N 1
ATOM 2801 C CA . PHE A 1 367 ? 16.719 -10.805 -26.984 1 98.69 367 PHE A CA 1
ATOM 2802 C C . PHE A 1 367 ? 16.203 -10.805 -25.547 1 98.69 367 PHE A C 1
ATOM 2804 O O . PHE A 1 367 ? 15.922 -9.75 -24.984 1 98.69 367 PHE A O 1
ATOM 2811 N N . VAL A 1 368 ? 16 -11.953 -24.969 1 98.62 368 VAL A N 1
ATOM 2812 C CA . VAL A 1 368 ? 15.531 -12.008 -23.578 1 98.62 368 VAL A CA 1
ATOM 2813 C C . VAL A 1 368 ? 16.625 -11.492 -22.641 1 98.62 368 VAL A C 1
ATOM 2815 O O . VAL A 1 368 ? 16.328 -10.82 -21.656 1 98.62 368 VAL A O 1
ATOM 2818 N N . LEU A 1 369 ? 17.891 -11.82 -22.906 1 98.69 369 LEU A N 1
ATOM 2819 C CA . LEU A 1 369 ? 19 -11.242 -22.156 1 98.69 369 LEU A CA 1
ATOM 2820 C C . LEU A 1 369 ? 18.938 -9.719 -22.188 1 98.69 369 LEU A C 1
ATOM 2822 O O . LEU A 1 369 ? 19.016 -9.062 -21.141 1 98.69 369 LEU A O 1
ATOM 2826 N N . LEU A 1 370 ? 18.75 -9.188 -23.406 1 98.62 370 LEU A N 1
ATOM 2827 C CA . LEU A 1 370 ? 18.719 -7.738 -23.578 1 98.62 370 LEU A CA 1
ATOM 2828 C C . LEU A 1 370 ? 17.5 -7.137 -22.859 1 98.62 370 LEU A C 1
ATOM 2830 O O . LEU A 1 370 ? 17.641 -6.141 -22.141 1 98.62 370 LEU A O 1
ATOM 2834 N N . ALA A 1 371 ? 16.344 -7.754 -23.031 1 98.19 371 ALA A N 1
ATOM 2835 C CA . ALA A 1 371 ? 15.109 -7.234 -22.469 1 98.19 371 ALA A CA 1
ATOM 2836 C C . ALA A 1 371 ? 15.172 -7.23 -20.938 1 98.19 371 ALA A C 1
ATOM 2838 O O . ALA A 1 371 ? 14.555 -6.379 -20.297 1 98.19 371 ALA A O 1
ATOM 2839 N N . SER A 1 372 ? 15.914 -8.109 -20.406 1 97.5 372 SER A N 1
ATOM 2840 C CA . SER A 1 372 ? 16.031 -8.195 -18.953 1 97.5 372 SER A CA 1
ATOM 2841 C C . SER A 1 372 ? 17.203 -7.367 -18.438 1 97.5 372 SER A C 1
ATOM 2843 O O . SER A 1 372 ? 17.25 -6.984 -17.266 1 97.5 372 SER A O 1
ATOM 2845 N N . TRP A 1 373 ? 18.188 -7.148 -19.266 1 98 373 TRP A N 1
ATOM 2846 C CA . TRP A 1 373 ? 19.391 -6.422 -18.875 1 98 373 TRP A CA 1
ATOM 2847 C C . TRP A 1 373 ? 19.156 -4.914 -18.922 1 98 373 TRP A C 1
ATOM 2849 O O . TRP A 1 373 ? 19.609 -4.18 -18.047 1 98 373 TRP A O 1
ATOM 2859 N N . PHE A 1 374 ? 18.453 -4.453 -19.906 1 97.44 374 PHE A N 1
ATOM 2860 C CA . PHE A 1 374 ? 18.297 -3.033 -20.203 1 97.44 374 PHE A CA 1
ATOM 2861 C C . PHE A 1 374 ? 17.672 -2.303 -19.031 1 97.44 374 PHE A C 1
ATOM 2863 O O . PHE A 1 374 ? 18.188 -1.275 -18.578 1 97.44 374 PHE A O 1
ATOM 2870 N N . PRO A 1 375 ? 16.641 -2.803 -18.438 1 95.75 375 PRO A N 1
ATOM 2871 C CA . PRO A 1 375 ? 15.977 -2.025 -17.391 1 95.75 375 PRO A CA 1
ATOM 2872 C C . PRO A 1 375 ? 16.734 -2.061 -16.062 1 95.75 375 PRO A C 1
ATOM 2874 O O . PRO A 1 375 ? 16.578 -1.155 -15.234 1 95.75 375 PRO A O 1
ATOM 2877 N N . PHE A 1 376 ? 17.625 -3.059 -15.859 1 95.12 376 PHE A N 1
ATOM 2878 C CA . PHE A 1 376 ? 18.109 -3.254 -14.492 1 95.12 376 PHE A CA 1
ATOM 2879 C C . PHE A 1 376 ? 19.625 -3.102 -14.43 1 95.12 376 PHE A C 1
ATOM 2881 O O . PHE A 1 376 ? 20.156 -2.697 -13.398 1 95.12 376 PHE A O 1
ATOM 2888 N N . ASN A 1 377 ? 20.359 -3.459 -15.461 1 97.19 377 ASN A N 1
ATOM 2889 C CA . ASN A 1 377 ? 21.766 -3.791 -15.273 1 97.19 377 ASN A CA 1
ATOM 2890 C C . ASN A 1 377 ? 22.688 -2.854 -16.062 1 97.19 377 ASN A C 1
ATOM 2892 O O . ASN A 1 377 ? 23.703 -3.281 -16.609 1 97.19 377 ASN A O 1
ATOM 2896 N N . ASN A 1 378 ? 22.297 -1.651 -16.234 1 94.94 378 ASN A N 1
ATOM 2897 C CA . ASN A 1 378 ? 23.125 -0.684 -16.938 1 94.94 378 ASN A CA 1
ATOM 2898 C C . ASN A 1 378 ? 23.75 0.325 -15.977 1 94.94 378 ASN A C 1
ATOM 2900 O O . ASN A 1 378 ? 24.594 1.125 -16.375 1 94.94 378 ASN A O 1
ATOM 2904 N N . GLY A 1 379 ? 23.453 0.292 -14.773 1 94.75 379 GLY A N 1
ATOM 2905 C CA . GLY A 1 379 ? 23.953 1.236 -13.789 1 94.75 379 GLY A CA 1
ATOM 2906 C C . GLY A 1 379 ? 25 0.636 -12.875 1 94.75 379 GLY A C 1
ATOM 2907 O O . GLY A 1 379 ? 25.859 -0.14 -13.312 1 94.75 379 GLY A O 1
ATOM 2908 N N . LEU A 1 380 ? 25.031 1.093 -11.688 1 96.19 380 LEU A N 1
ATOM 2909 C CA . LEU A 1 380 ? 26.094 0.683 -10.766 1 96.19 380 LEU A CA 1
ATOM 2910 C C . LEU A 1 380 ? 25.578 -0.374 -9.789 1 96.19 380 LEU A C 1
ATOM 2912 O O . LEU A 1 380 ? 26.359 -0.954 -9.031 1 96.19 380 LEU A O 1
ATOM 2916 N N . ARG A 1 381 ? 24.297 -0.625 -9.852 1 94.19 381 ARG A N 1
ATOM 2917 C CA . ARG A 1 381 ? 23.797 -1.71 -9.008 1 94.19 381 ARG A CA 1
ATOM 2918 C C . ARG A 1 381 ? 24.438 -3.041 -9.398 1 94.19 381 ARG A C 1
ATOM 2920 O O . ARG A 1 381 ? 24.672 -3.299 -10.586 1 94.19 381 ARG A O 1
ATOM 2927 N N . PRO A 1 382 ? 24.625 -3.898 -8.516 1 95.88 382 PRO A N 1
ATOM 2928 C CA . PRO A 1 382 ? 25.484 -5.047 -8.781 1 95.88 382 PRO A CA 1
ATOM 2929 C C . PRO A 1 382 ? 24.734 -6.254 -9.32 1 95.88 382 PRO A C 1
ATOM 2931 O O . PRO A 1 382 ? 25.281 -7.359 -9.375 1 95.88 382 PRO A O 1
ATOM 2934 N N . GLU A 1 383 ? 23.5 -6.172 -9.734 1 96.19 383 GLU A N 1
ATOM 2935 C CA . GLU A 1 383 ? 22.719 -7.305 -10.227 1 96.19 383 GLU A CA 1
ATOM 2936 C C . GLU A 1 383 ? 23.328 -7.898 -11.484 1 96.19 383 GLU A C 1
ATOM 2938 O O . GLU A 1 383 ? 23.266 -9.109 -11.711 1 96.19 383 GLU A O 1
ATOM 2943 N N . GLY A 1 384 ? 23.922 -6.969 -12.328 1 96.88 384 GLY A N 1
ATOM 2944 C CA . GLY A 1 384 ? 24.625 -7.484 -13.492 1 96.88 384 GLY A CA 1
ATOM 2945 C C . GLY A 1 384 ? 25.797 -8.391 -13.141 1 96.88 384 GLY A C 1
ATOM 2946 O O . GLY A 1 384 ? 26.016 -9.414 -13.789 1 96.88 384 GLY A O 1
ATOM 2947 N N . GLN A 1 385 ? 26.516 -8.062 -12.117 1 97.44 385 GLN A N 1
ATOM 2948 C CA . GLN A 1 385 ? 27.641 -8.867 -11.641 1 97.44 385 GLN A CA 1
ATOM 2949 C C . GLN A 1 385 ? 27.141 -10.18 -11.031 1 97.44 385 GLN A C 1
ATOM 2951 O O . GLN A 1 385 ? 27.797 -11.219 -11.188 1 97.44 385 GLN A O 1
ATOM 2956 N N . ILE A 1 386 ? 26.047 -10.109 -10.383 1 97.62 386 ILE A N 1
ATOM 2957 C CA . ILE A 1 386 ? 25.469 -11.32 -9.812 1 97.62 386 ILE A CA 1
ATOM 2958 C C . ILE A 1 386 ? 24.969 -12.234 -10.93 1 97.62 386 ILE A C 1
ATOM 2960 O O . ILE A 1 386 ? 25.141 -13.453 -10.859 1 97.62 386 ILE A O 1
ATOM 2964 N N . ALA A 1 387 ? 24.406 -11.664 -11.953 1 98.06 387 ALA A N 1
ATOM 2965 C CA . ALA A 1 387 ? 23.938 -12.438 -13.094 1 98.06 387 ALA A CA 1
ATOM 2966 C C . ALA A 1 387 ? 25.094 -13.195 -13.758 1 98.06 387 ALA A C 1
ATOM 2968 O O . ALA A 1 387 ? 24.984 -14.391 -14.039 1 98.06 387 ALA A O 1
ATOM 2969 N N . VAL A 1 388 ? 26.219 -12.523 -13.992 1 97.94 388 VAL A N 1
ATOM 2970 C CA . VAL A 1 388 ? 27.344 -13.172 -14.656 1 97.94 388 VAL A CA 1
ATOM 2971 C C . VAL A 1 388 ? 27.984 -14.195 -13.711 1 97.94 388 VAL A C 1
ATOM 2973 O O . VAL A 1 388 ? 28.359 -15.289 -14.133 1 97.94 388 VAL A O 1
ATOM 2976 N N . GLY A 1 389 ? 28.109 -13.828 -12.391 1 98.12 389 GLY A N 1
ATOM 2977 C CA . GLY A 1 389 ? 28.656 -14.766 -11.422 1 98.12 389 GLY A CA 1
ATOM 2978 C C . GLY A 1 389 ? 27.844 -16.047 -11.32 1 98.12 389 GLY A C 1
ATOM 2979 O O . GLY A 1 389 ? 28.422 -17.141 -11.211 1 98.12 389 GLY A O 1
ATOM 2980 N N . SER A 1 390 ? 26.594 -15.953 -11.375 1 98.12 390 SER A N 1
ATOM 2981 C CA . SER A 1 390 ? 25.75 -17.141 -11.289 1 98.12 390 SER A CA 1
ATOM 2982 C C . SER A 1 390 ? 25.828 -17.969 -12.562 1 98.12 390 SER A C 1
ATOM 2984 O O . SER A 1 390 ? 25.797 -19.203 -12.5 1 98.12 390 SER A O 1
ATOM 2986 N N . LEU A 1 391 ? 25.906 -17.312 -13.703 1 98.38 391 LEU A N 1
ATOM 2987 C CA . LEU A 1 391 ? 26.047 -18.031 -14.961 1 98.38 391 LEU A CA 1
ATOM 2988 C C . LEU A 1 391 ? 27.359 -18.797 -15.016 1 98.38 391 LEU A C 1
ATOM 2990 O O . LEU A 1 391 ? 27.406 -19.953 -15.438 1 98.38 391 LEU A O 1
ATOM 2994 N N . ILE A 1 392 ? 28.438 -18.141 -14.578 1 97.88 392 ILE A N 1
ATOM 2995 C CA . ILE A 1 392 ? 29.75 -18.781 -14.547 1 97.88 392 ILE A CA 1
ATOM 2996 C C . ILE A 1 392 ? 29.703 -19.984 -13.609 1 97.88 392 ILE A C 1
ATOM 2998 O O . ILE A 1 392 ? 30.219 -21.062 -13.938 1 97.88 392 ILE A O 1
ATOM 3002 N N . THR A 1 393 ? 29.062 -19.781 -12.484 1 98.38 393 THR A N 1
ATOM 3003 C CA . THR A 1 393 ? 28.906 -20.891 -11.539 1 98.38 393 THR A CA 1
ATOM 3004 C C . THR A 1 393 ? 28.188 -22.062 -12.195 1 98.38 393 THR A C 1
ATOM 3006 O O . THR A 1 393 ? 28.641 -23.203 -12.086 1 98.38 393 THR A O 1
ATOM 3009 N N . TRP A 1 394 ? 27.125 -21.828 -12.883 1 98.12 394 TRP A N 1
ATOM 3010 C CA . TRP A 1 394 ? 26.359 -22.875 -13.539 1 98.12 394 TRP A CA 1
ATOM 3011 C C . TRP A 1 394 ? 27.188 -23.578 -14.609 1 98.12 394 TRP A C 1
ATOM 3013 O O . TRP A 1 394 ? 27.188 -24.797 -14.703 1 98.12 394 TRP A O 1
ATOM 3023 N N . VAL A 1 395 ? 27.922 -22.828 -15.43 1 96.56 395 VAL A N 1
ATOM 3024 C CA . VAL A 1 395 ? 28.719 -23.375 -16.516 1 96.56 395 VAL A CA 1
ATOM 3025 C C . VAL A 1 395 ? 29.828 -24.266 -15.938 1 96.56 395 VAL A C 1
ATOM 3027 O O . VAL A 1 395 ? 30.109 -25.344 -16.453 1 96.56 395 VAL A O 1
ATOM 3030 N N . LEU A 1 396 ? 30.422 -23.797 -14.867 1 96.75 396 LEU A N 1
ATOM 3031 C CA . LEU A 1 396 ? 31.5 -24.562 -14.234 1 96.75 396 LEU A CA 1
ATOM 3032 C C . LEU A 1 396 ? 30.969 -25.859 -13.625 1 96.75 396 LEU A C 1
ATOM 3034 O O . LEU A 1 396 ? 31.641 -26.891 -13.672 1 96.75 396 LEU A O 1
ATOM 3038 N N . ILE A 1 397 ? 29.812 -25.828 -13.078 1 97.19 397 ILE A N 1
ATOM 3039 C CA . ILE A 1 397 ? 29.203 -27.031 -12.531 1 97.19 397 ILE A CA 1
ATOM 3040 C C . ILE A 1 397 ? 28.922 -28.031 -13.648 1 97.19 397 ILE A C 1
ATOM 3042 O O . ILE A 1 397 ? 29.203 -29.219 -13.5 1 97.19 397 ILE A O 1
ATOM 3046 N N . GLU A 1 398 ? 28.375 -27.562 -14.797 1 96.38 398 GLU A N 1
ATOM 3047 C CA . GLU A 1 398 ? 28.125 -28.453 -15.93 1 96.38 398 GLU A CA 1
ATOM 3048 C C . GLU A 1 398 ? 29.422 -29.047 -16.469 1 96.38 398 GLU A C 1
ATOM 3050 O O . GLU A 1 398 ? 29.453 -30.203 -16.891 1 96.38 398 GLU A O 1
ATOM 3055 N N . ARG A 1 399 ? 30.438 -28.266 -16.438 1 93.31 399 ARG A N 1
ATOM 3056 C CA . ARG A 1 399 ? 31.734 -28.781 -16.875 1 93.31 399 ARG A CA 1
ATOM 3057 C C . ARG A 1 399 ? 32.25 -29.844 -15.906 1 93.31 399 ARG A C 1
ATOM 3059 O O . ARG A 1 399 ? 32.875 -30.828 -16.328 1 93.31 399 ARG A O 1
ATOM 3066 N N . ALA A 1 400 ? 32.094 -29.578 -14.633 1 95.12 400 ALA A N 1
ATOM 3067 C CA . ALA A 1 400 ? 32.5 -30.562 -13.633 1 95.12 400 ALA A CA 1
ATOM 3068 C C . ALA A 1 400 ? 31.766 -31.891 -13.844 1 95.12 400 ALA A C 1
ATOM 3070 O O . ALA A 1 400 ? 32.375 -32.969 -13.773 1 95.12 400 ALA A O 1
ATOM 3071 N N . ILE A 1 401 ? 30.531 -31.844 -14.133 1 94.69 401 ILE A N 1
ATOM 3072 C CA . ILE A 1 401 ? 29.703 -33.031 -14.297 1 94.69 401 ILE A CA 1
ATOM 3073 C C . ILE A 1 401 ? 30.109 -33.781 -15.57 1 94.69 401 ILE A C 1
ATOM 3075 O O . ILE A 1 401 ? 30.266 -35 -15.562 1 94.69 401 ILE A O 1
ATOM 3079 N N . THR A 1 402 ? 30.312 -33.062 -16.688 1 91.25 402 THR A N 1
ATOM 3080 C CA . THR A 1 402 ? 30.625 -33.719 -17.953 1 91.25 402 THR A CA 1
ATOM 3081 C C . THR A 1 402 ? 32.031 -34.281 -17.953 1 91.25 402 THR A C 1
ATOM 3083 O O . THR A 1 402 ? 32.281 -35.344 -18.531 1 91.25 402 THR A O 1
ATOM 3086 N N . SER A 1 403 ? 32.938 -33.625 -17.281 1 90.56 403 SER A N 1
ATOM 3087 C CA . SER A 1 403 ? 34.312 -34.094 -17.266 1 90.56 403 SER A CA 1
ATOM 3088 C C . SER A 1 403 ? 34.562 -35.062 -16.109 1 90.56 403 SER A C 1
ATOM 3090 O O . SER A 1 403 ? 35.594 -35.719 -16.078 1 90.56 403 SER A O 1
ATOM 3092 N N . ARG A 1 404 ? 33.656 -35.156 -15.125 1 91.88 404 ARG A N 1
ATOM 3093 C CA . ARG A 1 404 ? 33.812 -35.938 -13.922 1 91.88 404 ARG A CA 1
ATOM 3094 C C . ARG A 1 404 ? 35.062 -35.531 -13.148 1 91.88 404 ARG A C 1
ATOM 3096 O O . ARG A 1 404 ? 35.844 -36.406 -12.727 1 91.88 404 ARG A O 1
ATOM 3103 N N . ARG A 1 405 ? 35.25 -34.188 -13.109 1 92.5 405 ARG A N 1
ATOM 3104 C CA . ARG A 1 405 ? 36.375 -33.625 -12.398 1 92.5 405 ARG A CA 1
ATOM 3105 C C . ARG A 1 405 ? 35.906 -32.656 -11.305 1 92.5 405 ARG A C 1
ATOM 3107 O O . ARG A 1 405 ? 34.875 -32.031 -11.422 1 92.5 405 ARG A O 1
ATOM 3114 N N . LEU A 1 406 ? 36.781 -32.469 -10.289 1 94.69 406 LEU A N 1
ATOM 3115 C CA . LEU A 1 406 ? 36.375 -31.656 -9.133 1 94.69 406 LEU A CA 1
ATOM 3116 C C . LEU A 1 406 ? 36.969 -30.25 -9.219 1 94.69 406 LEU A C 1
ATOM 3118 O O . LEU A 1 406 ? 36.469 -29.344 -8.547 1 94.69 406 LEU A O 1
ATOM 3122 N N . THR A 1 407 ? 38.062 -30.016 -10.016 1 94.75 407 THR A N 1
ATOM 3123 C CA . THR A 1 407 ? 38.688 -28.703 -10.109 1 94.75 407 THR A CA 1
ATOM 3124 C C . THR A 1 407 ? 37.656 -27.656 -10.578 1 94.75 407 THR A C 1
ATOM 3126 O O . THR A 1 407 ? 37.531 -26.578 -9.984 1 94.75 407 THR A O 1
ATOM 3129 N N . PRO A 1 408 ? 36.812 -27.938 -11.656 1 94.94 408 PRO A N 1
ATOM 3130 C CA . PRO A 1 408 ? 35.781 -26.953 -12.031 1 94.94 408 PRO A CA 1
ATOM 3131 C C . PRO A 1 408 ? 34.75 -26.734 -10.922 1 94.94 408 PRO A C 1
ATOM 3133 O O . PRO A 1 408 ? 34.219 -25.625 -10.789 1 94.94 408 PRO A O 1
ATOM 3136 N N . ALA A 1 409 ? 34.469 -27.734 -10.156 1 96.94 409 ALA A N 1
ATOM 3137 C CA . ALA A 1 409 ? 33.562 -27.562 -9.039 1 96.94 409 ALA A CA 1
ATOM 3138 C C . ALA A 1 409 ? 34.156 -26.625 -7.984 1 96.94 409 ALA A C 1
ATOM 3140 O O . ALA A 1 409 ? 33.438 -25.844 -7.367 1 96.94 409 ALA A O 1
ATOM 3141 N N . ALA A 1 410 ? 35.438 -26.797 -7.711 1 97.62 410 ALA A N 1
ATOM 3142 C CA . ALA A 1 410 ? 36.125 -25.891 -6.781 1 97.62 410 ALA A CA 1
ATOM 3143 C C . ALA A 1 410 ? 36.094 -24.453 -7.293 1 97.62 410 ALA A C 1
ATOM 3145 O O . ALA A 1 410 ? 35.844 -23.516 -6.523 1 97.62 410 ALA A O 1
ATOM 3146 N N . LEU A 1 411 ? 36.312 -24.297 -8.555 1 97.38 411 LEU A N 1
ATOM 3147 C CA . LEU A 1 411 ? 36.25 -22.969 -9.156 1 97.38 411 LEU A CA 1
ATOM 3148 C C . LEU A 1 411 ? 34.812 -22.422 -9.102 1 97.38 411 LEU A C 1
ATOM 3150 O O . LEU A 1 411 ? 34.625 -21.219 -8.914 1 97.38 411 LEU A O 1
ATOM 3154 N N . ALA A 1 412 ? 33.844 -23.266 -9.336 1 98.19 412 ALA A N 1
ATOM 3155 C CA . ALA A 1 412 ? 32.438 -22.875 -9.188 1 98.19 412 ALA A CA 1
ATOM 3156 C C . ALA A 1 412 ? 32.156 -22.406 -7.766 1 98.19 412 ALA A C 1
ATOM 3158 O O . ALA A 1 412 ? 31.422 -21.422 -7.562 1 98.19 412 ALA A O 1
ATOM 3159 N N . THR A 1 413 ? 32.688 -23.062 -6.812 1 98.06 413 THR A N 1
ATOM 3160 C CA . THR A 1 413 ? 32.469 -22.719 -5.41 1 98.06 413 THR A CA 1
ATOM 3161 C C . THR A 1 413 ? 33.094 -21.359 -5.098 1 98.06 413 THR A C 1
ATOM 3163 O O . THR A 1 413 ? 32.531 -20.547 -4.375 1 98.06 413 THR A O 1
ATOM 3166 N N . ILE A 1 414 ? 34.281 -21.094 -5.625 1 98.25 414 ILE A N 1
ATOM 3167 C CA . ILE A 1 414 ? 34.906 -19.797 -5.457 1 98.25 414 ILE A CA 1
ATOM 3168 C C . ILE A 1 414 ? 34.031 -18.703 -6.074 1 98.25 414 ILE A C 1
ATOM 3170 O O . ILE A 1 414 ? 33.781 -17.688 -5.445 1 98.25 414 ILE A O 1
ATOM 3174 N N . THR A 1 415 ? 33.594 -18.984 -7.277 1 98.06 415 THR A N 1
ATOM 3175 C CA . THR A 1 415 ? 32.75 -18.016 -7.977 1 98.06 415 THR A CA 1
ATOM 3176 C C . THR A 1 415 ? 31.453 -17.766 -7.215 1 98.06 415 THR A C 1
ATOM 3178 O O . THR A 1 415 ? 31.016 -16.609 -7.098 1 98.06 415 THR A O 1
ATOM 3181 N N . ALA A 1 416 ? 30.844 -18.766 -6.75 1 98.06 416 ALA A N 1
ATOM 3182 C CA . ALA A 1 416 ? 29.609 -18.641 -5.988 1 98.06 416 ALA A CA 1
ATOM 3183 C C . ALA A 1 416 ? 29.828 -17.828 -4.707 1 98.06 416 ALA A C 1
ATOM 3185 O O . ALA A 1 416 ? 29 -17 -4.332 1 98.06 416 ALA A O 1
ATOM 3186 N N . ALA A 1 417 ? 30.906 -18.094 -4.02 1 97.75 417 ALA A N 1
ATOM 3187 C CA . ALA A 1 417 ? 31.219 -17.375 -2.789 1 97.75 417 ALA A CA 1
ATOM 3188 C C . ALA A 1 417 ? 31.391 -15.875 -3.057 1 97.75 417 ALA A C 1
ATOM 3190 O O . ALA A 1 417 ? 30.859 -15.047 -2.318 1 97.75 417 ALA A O 1
ATOM 3191 N N . PHE A 1 418 ? 32.125 -15.586 -4.086 1 97.56 418 PHE A N 1
ATOM 3192 C CA . PHE A 1 418 ? 32.344 -14.188 -4.426 1 97.56 418 PHE A CA 1
ATOM 3193 C C . PHE A 1 418 ? 31.047 -13.539 -4.914 1 97.56 418 PHE A C 1
ATOM 3195 O O . PHE A 1 418 ? 30.828 -12.344 -4.688 1 97.56 418 PHE A O 1
ATOM 3202 N N . THR A 1 419 ? 30.172 -14.305 -5.598 1 97.56 419 THR A N 1
ATOM 3203 C CA . THR A 1 419 ? 28.875 -13.773 -6.027 1 97.56 419 THR A CA 1
ATOM 3204 C C . THR A 1 419 ? 27.984 -13.5 -4.828 1 97.56 419 THR A C 1
ATOM 3206 O O . THR A 1 419 ? 27.312 -12.461 -4.766 1 97.56 419 THR A O 1
ATOM 3209 N N . LEU A 1 420 ? 27.969 -14.398 -3.859 1 95.81 420 LEU A N 1
ATOM 3210 C CA . LEU A 1 420 ? 27.203 -14.203 -2.633 1 95.81 420 LEU A CA 1
ATOM 3211 C C . LEU A 1 420 ? 27.734 -13.016 -1.836 1 95.81 420 LEU A C 1
ATOM 3213 O O . LEU A 1 420 ? 26.969 -12.32 -1.169 1 95.81 420 LEU A O 1
ATOM 3217 N N . GLY A 1 421 ? 29.062 -12.789 -1.935 1 95.88 421 GLY A N 1
ATOM 3218 C CA . GLY A 1 421 ? 29.688 -11.695 -1.207 1 95.88 421 GLY A CA 1
ATOM 3219 C C . GLY A 1 421 ? 29.359 -10.328 -1.768 1 95.88 421 GLY A C 1
ATOM 3220 O O . GLY A 1 421 ? 29.594 -9.305 -1.122 1 95.88 421 GLY A O 1
ATOM 3221 N N . ILE A 1 422 ? 28.688 -10.32 -2.971 1 96 422 ILE A N 1
ATOM 3222 C CA . ILE A 1 422 ? 28.297 -9.039 -3.555 1 96 422 ILE A CA 1
ATOM 3223 C C . ILE A 1 422 ? 27.062 -8.508 -2.834 1 96 422 ILE A C 1
ATOM 3225 O O . ILE A 1 422 ? 27.031 -7.355 -2.398 1 96 422 ILE A O 1
ATOM 3229 N N . GLN A 1 423 ? 26.047 -9.266 -2.746 1 94 423 GLN A N 1
ATOM 3230 C CA . GLN A 1 423 ? 24.781 -9.031 -2.057 1 94 423 GLN A CA 1
ATOM 3231 C C . GLN A 1 423 ? 24.094 -10.352 -1.703 1 94 423 GLN A C 1
ATOM 3233 O O . GLN A 1 423 ? 24.375 -11.383 -2.311 1 94 423 GLN A O 1
ATOM 3238 N N . PRO A 1 424 ? 23.156 -10.281 -0.808 1 91.75 424 PRO A N 1
ATOM 3239 C CA . PRO A 1 424 ? 22.453 -11.516 -0.422 1 91.75 424 PRO A CA 1
ATOM 3240 C C . PRO A 1 424 ? 21.75 -12.188 -1.597 1 91.75 424 PRO A C 1
ATOM 3242 O O . PRO A 1 424 ? 21.578 -13.406 -1.604 1 91.75 424 PRO A O 1
ATOM 3245 N N . THR A 1 425 ? 21.391 -11.484 -2.566 1 93.94 425 THR A N 1
ATOM 3246 C CA . THR A 1 425 ? 20.688 -12.047 -3.721 1 93.94 425 THR A CA 1
ATOM 3247 C C . THR A 1 425 ? 21.641 -12.922 -4.543 1 93.94 425 THR A C 1
ATOM 3249 O O . THR A 1 425 ? 21.203 -13.688 -5.398 1 93.94 425 THR A O 1
ATOM 3252 N N . GLY A 1 426 ? 22.969 -12.805 -4.227 1 95.44 426 GLY A N 1
ATOM 3253 C CA . GLY A 1 426 ? 23.922 -13.711 -4.848 1 95.44 426 GLY A CA 1
ATOM 3254 C C . GLY A 1 426 ? 23.656 -15.172 -4.52 1 95.44 426 GLY A C 1
ATOM 3255 O O . GLY A 1 426 ? 24.297 -16.062 -5.07 1 95.44 426 GLY A O 1
ATOM 3256 N N . LEU A 1 427 ? 22.594 -15.422 -3.754 1 93.94 427 LEU A N 1
ATOM 3257 C CA . LEU A 1 427 ? 22.172 -16.781 -3.41 1 93.94 427 LEU A CA 1
ATOM 3258 C C . LEU A 1 427 ? 21.797 -17.562 -4.66 1 93.94 427 LEU A C 1
ATOM 3260 O O . LEU A 1 427 ? 21.766 -18.797 -4.637 1 93.94 427 LEU A O 1
ATOM 3264 N N . ILE A 1 428 ? 21.578 -16.906 -5.75 1 95.44 428 ILE A N 1
ATOM 3265 C CA . ILE A 1 428 ? 21.281 -17.578 -7.012 1 95.44 428 ILE A CA 1
ATOM 3266 C C . ILE A 1 428 ? 22.453 -18.453 -7.414 1 95.44 428 ILE A C 1
ATOM 3268 O O . ILE A 1 428 ? 22.266 -19.531 -7.984 1 95.44 428 ILE A O 1
ATOM 3272 N N . ALA A 1 429 ? 23.703 -18.016 -7.117 1 96.81 429 ALA A N 1
ATOM 3273 C CA . ALA A 1 429 ? 24.875 -18.844 -7.406 1 96.81 429 ALA A CA 1
ATOM 3274 C C . ALA A 1 429 ? 24.938 -20.062 -6.496 1 96.81 429 ALA A C 1
ATOM 3276 O O . ALA A 1 429 ? 25.375 -21.141 -6.91 1 96.81 429 ALA A O 1
ATOM 3277 N N . VAL A 1 430 ? 24.5 -19.875 -5.32 1 93.88 430 VAL A N 1
ATOM 3278 C CA . VAL A 1 430 ? 24.422 -21 -4.391 1 93.88 430 VAL A CA 1
ATOM 3279 C C . VAL A 1 430 ? 23.359 -21.984 -4.859 1 93.88 430 VAL A C 1
ATOM 3281 O O . VAL A 1 430 ? 23.531 -23.203 -4.734 1 93.88 430 VAL A O 1
ATOM 3284 N N . ALA A 1 431 ? 22.281 -21.438 -5.391 1 95.5 431 ALA A N 1
ATOM 3285 C CA . ALA A 1 431 ? 21.25 -22.297 -5.969 1 95.5 431 ALA A CA 1
ATOM 3286 C C . ALA A 1 431 ? 21.828 -23.172 -7.09 1 95.5 431 ALA A C 1
ATOM 3288 O O . ALA A 1 431 ? 21.438 -24.328 -7.246 1 95.5 431 ALA A O 1
ATOM 3289 N N . ALA A 1 432 ? 22.703 -22.641 -7.832 1 96.25 432 ALA A N 1
ATOM 3290 C CA . ALA A 1 432 ? 23.344 -23.391 -8.906 1 96.25 432 ALA A CA 1
ATOM 3291 C C . ALA A 1 432 ? 24.188 -24.531 -8.344 1 96.25 432 ALA A C 1
ATOM 3293 O O . ALA A 1 432 ? 24.203 -25.625 -8.891 1 96.25 432 ALA A O 1
ATOM 3294 N N . LEU A 1 433 ? 24.875 -24.266 -7.254 1 95.06 433 LEU A N 1
ATOM 3295 C CA . LEU A 1 433 ? 25.672 -25.312 -6.605 1 95.06 433 LEU A CA 1
ATOM 3296 C C . LEU A 1 433 ? 24.766 -26.438 -6.094 1 95.06 433 LEU A C 1
ATOM 3298 O O . LEU A 1 433 ? 25.094 -27.609 -6.254 1 95.06 433 LEU A O 1
ATOM 3302 N N . LEU A 1 434 ? 23.641 -26.031 -5.57 1 92.44 434 LEU A N 1
ATOM 3303 C CA . LEU A 1 434 ? 22.719 -27 -5.008 1 92.44 434 LEU A CA 1
ATOM 3304 C C . LEU A 1 434 ? 22.078 -27.828 -6.109 1 92.44 434 LEU A C 1
ATOM 3306 O O . LEU A 1 434 ? 21.859 -29.031 -5.941 1 92.44 434 LEU A O 1
ATOM 3310 N N . ALA A 1 435 ? 21.781 -27.203 -7.188 1 93.69 435 ALA A N 1
ATOM 3311 C CA . ALA A 1 435 ? 21.172 -27.906 -8.312 1 93.69 435 ALA A CA 1
ATOM 3312 C C . ALA A 1 435 ? 22.109 -28.969 -8.859 1 93.69 435 ALA A C 1
ATOM 3314 O O . ALA A 1 435 ? 21.656 -30.016 -9.328 1 93.69 435 ALA A O 1
ATOM 3315 N N . GLY A 1 436 ? 23.453 -28.766 -8.828 1 93.88 436 GLY A N 1
ATOM 3316 C CA . GLY A 1 436 ? 24.422 -29.766 -9.273 1 93.88 436 GLY A CA 1
ATOM 3317 C C . GLY A 1 436 ? 25 -30.578 -8.125 1 93.88 436 GLY A C 1
ATOM 3318 O O . GLY A 1 436 ? 26 -31.266 -8.305 1 93.88 436 GLY A O 1
ATOM 3319 N N . GLY A 1 437 ? 24.391 -30.594 -7.008 1 91.81 437 GLY A N 1
ATOM 3320 C CA . GLY A 1 437 ? 24.953 -31.172 -5.805 1 91.81 437 GLY A CA 1
ATOM 3321 C C . GLY A 1 437 ? 25.078 -32.688 -5.879 1 91.81 437 GLY A C 1
ATOM 3322 O O . GLY A 1 437 ? 26.125 -33.25 -5.52 1 91.81 437 GLY A O 1
ATOM 3323 N N . ARG A 1 438 ? 24.047 -33.406 -6.391 1 91.25 438 ARG A N 1
ATOM 3324 C CA . ARG A 1 438 ? 24.047 -34.875 -6.391 1 91.25 438 ARG A CA 1
ATOM 3325 C C . ARG A 1 438 ? 25.094 -35.406 -7.348 1 91.25 438 ARG A C 1
ATOM 3327 O O . ARG A 1 438 ? 25.906 -36.281 -6.969 1 91.25 438 ARG A O 1
ATOM 3334 N N . PRO A 1 439 ? 25.156 -34.812 -8.562 1 93.5 439 PRO A N 1
ATOM 3335 C CA . PRO A 1 439 ? 26.203 -35.312 -9.445 1 93.5 439 PRO A CA 1
ATOM 3336 C C . PRO A 1 439 ? 27.609 -35.031 -8.914 1 93.5 439 PRO A C 1
ATOM 3338 O O . PRO A 1 439 ? 28.531 -35.844 -9.094 1 93.5 439 PRO A O 1
ATOM 3341 N N . ILE A 1 440 ? 27.797 -33.906 -8.289 1 94.12 440 ILE A N 1
ATOM 3342 C CA . ILE A 1 440 ? 29.109 -33.562 -7.742 1 94.12 440 ILE A CA 1
ATOM 3343 C C . ILE A 1 440 ? 29.438 -34.5 -6.59 1 94.12 440 ILE A C 1
ATOM 3345 O O . ILE A 1 440 ? 30.594 -34.938 -6.457 1 94.12 440 ILE A O 1
ATOM 3349 N N . LEU A 1 441 ? 28.516 -34.812 -5.77 1 91.81 441 LEU A N 1
ATOM 3350 C CA . LEU A 1 441 ? 28.719 -35.75 -4.668 1 91.81 441 LEU A CA 1
ATOM 3351 C C . LEU A 1 441 ? 29.109 -37.125 -5.191 1 91.81 441 LEU A C 1
ATOM 3353 O O . LEU A 1 441 ? 29.922 -37.844 -4.582 1 91.81 441 LEU A O 1
ATOM 3357 N N . ARG A 1 442 ? 28.562 -37.594 -6.324 1 90.56 442 ARG A N 1
ATOM 3358 C CA . ARG A 1 442 ? 28.922 -38.875 -6.934 1 90.56 442 ARG A CA 1
ATOM 3359 C C . ARG A 1 442 ? 30.375 -38.875 -7.387 1 90.56 442 ARG A C 1
ATOM 3361 O O . ARG A 1 442 ? 31.047 -39.906 -7.277 1 90.56 442 ARG A O 1
ATOM 3368 N N . ILE A 1 443 ? 30.766 -37.75 -7.863 1 92.5 443 ILE A N 1
ATOM 3369 C CA . ILE A 1 443 ? 32.156 -37.625 -8.281 1 92.5 443 ILE A CA 1
ATOM 3370 C C . ILE A 1 443 ? 33.062 -37.781 -7.062 1 92.5 443 ILE A C 1
ATOM 3372 O O . ILE A 1 443 ? 34.062 -38.469 -7.113 1 92.5 443 ILE A O 1
ATOM 3376 N N . ILE A 1 444 ? 32.719 -37.156 -5.965 1 93.31 444 ILE A N 1
ATOM 3377 C CA . ILE A 1 444 ? 33.531 -37.219 -4.742 1 93.31 444 ILE A CA 1
ATOM 3378 C C . ILE A 1 444 ? 33.562 -38.656 -4.211 1 93.31 444 ILE A C 1
ATOM 3380 O O . ILE A 1 444 ? 34.625 -39.125 -3.82 1 93.31 444 ILE A O 1
ATOM 3384 N N . VAL A 1 445 ? 32.5 -39.406 -4.273 1 90.75 445 VAL A N 1
ATOM 3385 C CA . VAL A 1 445 ? 32.438 -40.75 -3.754 1 90.75 445 VAL A CA 1
ATOM 3386 C C . VAL A 1 445 ? 33.281 -41.688 -4.617 1 90.75 445 VAL A C 1
ATOM 3388 O O . VAL A 1 445 ? 33.969 -42.594 -4.102 1 90.75 445 VAL A O 1
ATOM 3391 N N . THR A 1 446 ? 33.219 -41.469 -5.875 1 90.06 446 THR A N 1
ATOM 3392 C CA . THR A 1 446 ? 34 -42.312 -6.789 1 90.06 446 THR A CA 1
ATOM 3393 C C . THR A 1 446 ? 35.5 -42.094 -6.602 1 90.06 446 THR A C 1
ATOM 3395 O O . THR A 1 446 ? 36.281 -43.031 -6.535 1 90.06 446 THR A O 1
ATOM 3398 N N . LYS A 1 447 ? 35.906 -40.906 -6.438 1 91.5 447 LYS A N 1
ATOM 3399 C CA . LYS A 1 447 ? 37.312 -40.562 -6.324 1 91.5 447 LYS A CA 1
ATOM 3400 C C . LYS A 1 447 ? 37.844 -40.875 -4.922 1 91.5 447 LYS A C 1
ATOM 3402 O O . LYS A 1 447 ? 39.031 -41.094 -4.73 1 91.5 447 LYS A O 1
ATOM 3407 N N . HIS A 1 448 ? 36.969 -40.75 -3.984 1 91.88 448 HIS A N 1
ATOM 3408 C CA . HIS A 1 448 ? 37.344 -41.031 -2.605 1 91.88 448 HIS A CA 1
ATOM 3409 C C . HIS A 1 448 ? 37.938 -42.438 -2.486 1 91.88 448 HIS A C 1
ATOM 3411 O O . HIS A 1 448 ? 38.844 -42.656 -1.684 1 91.88 448 HIS A O 1
ATOM 3417 N N . ARG A 1 449 ? 37.5 -43.406 -3.314 1 88.44 449 ARG A N 1
ATOM 3418 C CA . ARG A 1 449 ? 38.031 -44.781 -3.295 1 88.44 449 ARG A CA 1
ATOM 3419 C C . ARG A 1 449 ? 39.469 -44.812 -3.768 1 88.44 449 ARG A C 1
ATOM 3421 O O . ARG A 1 449 ? 40.219 -45.688 -3.342 1 88.44 449 ARG A O 1
ATOM 3428 N N . GLN A 1 450 ? 39.844 -43.844 -4.402 1 86.69 450 GLN A N 1
ATOM 3429 C CA . GLN A 1 450 ? 41.156 -43.844 -4.984 1 86.69 450 GLN A CA 1
ATOM 3430 C C . GLN A 1 450 ? 42.125 -43 -4.141 1 86.69 450 GLN A C 1
ATOM 3432 O O . GLN A 1 450 ? 43.281 -43.375 -3.963 1 86.69 450 GLN A O 1
ATOM 3437 N N . VAL A 1 451 ? 41.75 -41.812 -3.701 1 92 451 VAL A N 1
ATOM 3438 C CA . VAL A 1 451 ? 42.719 -40.875 -3.146 1 92 451 VAL A CA 1
ATOM 3439 C C . VAL A 1 451 ? 42.344 -40.531 -1.707 1 92 451 VAL A C 1
ATOM 3441 O O . VAL A 1 451 ? 43.094 -39.906 -0.981 1 92 451 VAL A O 1
ATOM 3444 N N . GLY A 1 452 ? 41.188 -40.906 -1.188 1 91.81 452 GLY A N 1
ATOM 3445 C CA . GLY A 1 452 ? 40.719 -40.562 0.144 1 91.81 452 GLY A CA 1
ATOM 3446 C C . GLY A 1 452 ? 39.781 -39.344 0.157 1 91.81 452 GLY A C 1
ATOM 3447 O O . GLY A 1 452 ? 39.594 -38.688 -0.869 1 91.81 452 GLY A O 1
ATOM 3448 N N . THR A 1 453 ? 39.25 -38.906 1.315 1 94.38 453 THR A N 1
ATOM 3449 C CA . THR A 1 453 ? 38.219 -37.875 1.443 1 94.38 453 THR A CA 1
ATOM 3450 C C . THR A 1 453 ? 38.844 -36.5 1.565 1 94.38 453 THR A C 1
ATOM 3452 O O . THR A 1 453 ? 38.406 -35.562 0.902 1 94.38 453 THR A O 1
ATOM 3455 N N . TRP A 1 454 ? 39.844 -36.312 2.334 1 95.38 454 TRP A N 1
ATOM 3456 C CA . TRP A 1 454 ? 40.344 -35 2.73 1 95.38 454 TRP A CA 1
ATOM 3457 C C . TRP A 1 454 ? 41.031 -34.312 1.561 1 95.38 454 TRP A C 1
ATOM 3459 O O . TRP A 1 454 ? 40.906 -33.094 1.383 1 95.38 454 TRP A O 1
ATOM 3469 N N . PRO A 1 455 ? 41.844 -35.094 0.708 1 95.75 455 PRO A N 1
ATOM 3470 C CA . PRO A 1 455 ? 42.438 -34.406 -0.452 1 95.75 455 PRO A CA 1
ATOM 3471 C C . PRO A 1 455 ? 41.375 -33.812 -1.39 1 95.75 455 PRO A C 1
ATOM 3473 O O . PRO A 1 455 ? 41.688 -32.906 -2.164 1 95.75 455 PRO A O 1
ATOM 3476 N N . LEU A 1 456 ? 40.125 -34.344 -1.297 1 95.88 456 LEU A N 1
ATOM 3477 C CA . LEU A 1 456 ? 39.062 -33.875 -2.164 1 95.88 456 LEU A CA 1
ATOM 3478 C C . LEU A 1 456 ? 38.281 -32.75 -1.48 1 95.88 456 LEU A C 1
ATOM 3480 O O . LEU A 1 456 ? 37.938 -31.75 -2.102 1 95.88 456 LEU A O 1
ATOM 3484 N N . VAL A 1 457 ? 37.969 -32.812 -0.222 1 96.19 457 VAL A N 1
ATOM 3485 C CA . VAL A 1 457 ? 37.062 -31.938 0.498 1 96.19 457 VAL A CA 1
ATOM 3486 C C . VAL A 1 457 ? 37.812 -30.703 0.99 1 96.19 457 VAL A C 1
ATOM 3488 O O . VAL A 1 457 ? 37.25 -29.594 1.02 1 96.19 457 VAL A O 1
ATOM 3491 N N . ALA A 1 458 ? 39.094 -30.844 1.417 1 97.62 458 ALA A N 1
ATOM 3492 C CA . ALA A 1 458 ? 39.844 -29.75 1.986 1 97.62 458 ALA A CA 1
ATOM 3493 C C . ALA A 1 458 ? 40 -28.594 0.99 1 97.62 458 ALA A C 1
ATOM 3495 O O . ALA A 1 458 ? 39.781 -27.438 1.339 1 97.62 458 ALA A O 1
ATOM 3496 N N . PRO A 1 459 ? 40.344 -28.859 -0.29 1 97.62 459 PRO A N 1
ATOM 3497 C CA . PRO A 1 459 ? 40.406 -27.766 -1.257 1 97.62 459 PRO A CA 1
ATOM 3498 C C . PRO A 1 459 ? 39.031 -27.094 -1.465 1 97.62 459 PRO A C 1
ATOM 3500 O O . PRO A 1 459 ? 38.969 -25.891 -1.697 1 97.62 459 PRO A O 1
ATOM 3503 N N . MET A 1 460 ? 37.969 -27.875 -1.373 1 97 460 MET A N 1
ATOM 3504 C CA . MET A 1 460 ? 36.625 -27.328 -1.526 1 97 460 MET A CA 1
ATOM 3505 C C . MET A 1 460 ? 36.281 -26.391 -0.369 1 97 460 MET A C 1
ATOM 3507 O O . MET A 1 460 ? 35.656 -25.344 -0.571 1 97 460 MET A O 1
ATOM 3511 N N . LEU A 1 461 ? 36.625 -26.719 0.812 1 97.88 461 LEU A N 1
ATOM 3512 C CA . LEU A 1 461 ? 36.438 -25.875 1.978 1 97.88 461 LEU A CA 1
ATOM 3513 C C . LEU A 1 461 ? 37.188 -24.562 1.841 1 97.88 461 LEU A C 1
ATOM 3515 O O . LEU A 1 461 ? 36.656 -23.484 2.121 1 97.88 461 LEU A O 1
ATOM 3519 N N . ALA A 1 462 ? 38.469 -24.656 1.438 1 98.38 462 ALA A N 1
ATOM 3520 C CA . ALA A 1 462 ? 39.281 -23.469 1.208 1 98.38 462 ALA A CA 1
ATOM 3521 C C . ALA A 1 462 ? 38.656 -22.594 0.121 1 98.38 462 ALA A C 1
ATOM 3523 O O . ALA A 1 462 ? 38.625 -21.359 0.25 1 98.38 462 ALA A O 1
ATOM 3524 N N . ALA A 1 463 ? 38.156 -23.234 -0.924 1 98.06 463 ALA A N 1
ATOM 3525 C CA . ALA A 1 463 ? 37.531 -22.516 -2.033 1 98.06 463 ALA A CA 1
ATOM 3526 C C . ALA A 1 463 ? 36.312 -21.75 -1.567 1 98.06 463 ALA A C 1
ATOM 3528 O O . ALA A 1 463 ? 36.062 -20.625 -2.004 1 98.06 463 ALA A O 1
ATOM 3529 N N . GLY A 1 464 ? 35.5 -22.281 -0.691 1 97.5 464 GLY A N 1
ATOM 3530 C CA . GLY A 1 464 ? 34.281 -21.656 -0.229 1 97.5 464 GLY A CA 1
ATOM 3531 C C . GLY A 1 464 ? 34.5 -20.547 0.78 1 97.5 464 GLY A C 1
ATOM 3532 O O . GLY A 1 464 ? 33.656 -19.688 0.976 1 97.5 464 GLY A O 1
ATOM 3533 N N . THR A 1 465 ? 35.656 -20.453 1.388 1 98.19 465 THR A N 1
ATOM 3534 C CA . THR A 1 465 ? 35.875 -19.516 2.479 1 98.19 465 THR A CA 1
ATOM 3535 C C . THR A 1 465 ? 36.875 -18.438 2.078 1 98.19 465 THR A C 1
ATOM 3537 O O . THR A 1 465 ? 37.062 -17.453 2.799 1 98.19 465 THR A O 1
ATOM 3540 N N . VAL A 1 466 ? 37.531 -18.578 0.904 1 97.5 466 VAL A N 1
ATOM 3541 C CA . VAL A 1 466 ? 38.594 -17.688 0.483 1 97.5 466 VAL A CA 1
ATOM 3542 C C . VAL A 1 466 ? 38.062 -16.281 0.262 1 97.5 466 VAL A C 1
ATOM 3544 O O . VAL A 1 466 ? 38.812 -15.312 0.18 1 97.5 466 VAL A O 1
ATOM 3547 N N . ILE A 1 467 ? 36.75 -16.047 0.282 1 97.44 467 ILE A N 1
ATOM 3548 C CA . ILE A 1 467 ? 36.156 -14.727 0.161 1 97.44 467 ILE A CA 1
ATOM 3549 C C . ILE A 1 467 ? 36.312 -13.961 1.468 1 97.44 467 ILE A C 1
ATOM 3551 O O . ILE A 1 467 ? 36.281 -12.727 1.478 1 97.44 467 ILE A O 1
ATOM 3555 N N . LEU A 1 468 ? 36.531 -14.547 2.596 1 97.56 468 LEU A N 1
ATOM 3556 C CA . LEU A 1 468 ? 36.562 -13.93 3.918 1 97.56 468 LEU A CA 1
ATOM 3557 C C . LEU A 1 468 ? 37.719 -12.961 4.039 1 97.56 468 LEU A C 1
ATOM 3559 O O . LEU A 1 468 ? 37.594 -11.898 4.648 1 97.56 468 LEU A O 1
ATOM 3563 N N . PRO A 1 469 ? 38.938 -13.328 3.482 1 96.19 469 PRO A N 1
ATOM 3564 C CA . PRO A 1 469 ? 40.031 -12.328 3.502 1 96.19 469 PRO A CA 1
ATOM 3565 C C . PRO A 1 469 ? 39.625 -11.031 2.807 1 96.19 469 PRO A C 1
ATOM 3567 O O . PRO A 1 469 ? 40.094 -9.953 3.193 1 96.19 469 PRO A O 1
ATOM 3570 N N . VAL A 1 470 ? 38.781 -11.109 1.865 1 94.94 470 VAL A N 1
ATOM 3571 C CA . VAL A 1 470 ? 38.375 -9.93 1.126 1 94.94 470 VAL A CA 1
ATOM 3572 C C . VAL A 1 470 ? 37.312 -9.164 1.928 1 94.94 470 VAL A C 1
ATOM 3574 O O . VAL A 1 470 ? 37.375 -7.941 2.061 1 94.94 470 VAL A O 1
ATOM 3577 N N . VAL A 1 471 ? 36.375 -9.82 2.508 1 94.75 471 VAL A N 1
ATOM 3578 C CA . VAL A 1 471 ? 35.281 -9.219 3.254 1 94.75 471 VAL A CA 1
ATOM 3579 C C . VAL A 1 471 ? 35.812 -8.578 4.535 1 94.75 471 VAL A C 1
ATOM 3581 O O . VAL A 1 471 ? 35.406 -7.473 4.898 1 94.75 471 VAL A O 1
ATOM 3584 N N . PHE A 1 472 ? 36.75 -9.258 5.184 1 96.44 472 PHE A N 1
ATOM 3585 C CA . PHE A 1 472 ? 37.25 -8.82 6.488 1 96.44 472 PHE A CA 1
ATOM 3586 C C . PHE A 1 472 ? 38.656 -8.227 6.367 1 96.44 472 PHE A C 1
ATOM 3588 O O . PHE A 1 472 ? 39.438 -8.328 7.297 1 96.44 472 PHE A O 1
ATOM 3595 N N . SER A 1 473 ? 38.938 -7.703 5.215 1 93.06 473 SER A N 1
ATOM 3596 C CA . SER A 1 473 ? 40.25 -7.137 5.016 1 93.06 473 SER A CA 1
ATOM 3597 C C . SER A 1 473 ? 40.562 -6.059 6.047 1 93.06 473 SER A C 1
ATOM 3599 O O . SER A 1 473 ? 41.625 -6.066 6.668 1 93.06 473 SER A O 1
ATOM 3601 N N . ASP A 1 474 ? 39.594 -5.125 6.254 1 90.75 474 ASP A N 1
ATOM 3602 C CA . ASP A 1 474 ? 39.844 -4.047 7.203 1 90.75 474 ASP A CA 1
ATOM 3603 C C . ASP A 1 474 ? 38.844 -4.082 8.352 1 90.75 474 ASP A C 1
ATOM 3605 O O . ASP A 1 474 ? 38.969 -3.324 9.312 1 90.75 474 ASP A O 1
ATOM 3609 N N . GLN A 1 475 ? 37.875 -4.953 8.242 1 95 475 GLN A N 1
ATOM 3610 C CA . GLN A 1 475 ? 36.875 -5.016 9.281 1 95 475 GLN A CA 1
ATOM 3611 C C . GLN A 1 475 ? 37 -6.297 10.102 1 95 475 GLN A C 1
ATOM 3613 O O . GLN A 1 475 ? 37.656 -7.242 9.688 1 95 475 GLN A O 1
ATOM 3618 N N . THR A 1 476 ? 36.375 -6.273 11.258 1 96.44 476 THR A N 1
ATOM 3619 C CA . THR A 1 476 ? 36.406 -7.41 12.172 1 96.44 476 THR A CA 1
ATOM 3620 C C . THR A 1 476 ? 35 -8.016 12.305 1 96.44 476 THR A C 1
ATOM 3622 O O . THR A 1 476 ? 34.031 -7.48 11.766 1 96.44 476 THR A O 1
ATOM 3625 N N . LEU A 1 477 ? 34.969 -9.164 12.953 1 97.06 477 LEU A N 1
ATOM 3626 C CA . LEU A 1 477 ? 33.688 -9.82 13.195 1 97.06 477 LEU A CA 1
ATOM 3627 C C . LEU A 1 477 ? 32.75 -8.914 14.016 1 97.06 477 LEU A C 1
ATOM 3629 O O . LEU A 1 477 ? 31.578 -8.797 13.711 1 97.06 477 LEU A O 1
ATOM 3633 N N . ALA A 1 478 ? 33.312 -8.211 15.016 1 96.62 478 ALA A N 1
ATOM 3634 C CA . ALA A 1 478 ? 32.531 -7.34 15.898 1 96.62 478 ALA A CA 1
ATOM 3635 C C . ALA A 1 478 ? 31.953 -6.152 15.125 1 96.62 478 ALA A C 1
ATOM 3637 O O . ALA A 1 478 ? 30.797 -5.773 15.32 1 96.62 478 ALA A O 1
ATOM 3638 N N . THR A 1 479 ? 32.781 -5.582 14.328 1 96 479 THR A N 1
ATOM 3639 C CA . THR A 1 479 ? 32.344 -4.414 13.578 1 96 479 THR A CA 1
ATOM 3640 C C . THR A 1 479 ? 31.25 -4.805 12.578 1 96 479 THR A C 1
ATOM 3642 O O . THR A 1 479 ? 30.297 -4.051 12.352 1 96 479 THR A O 1
ATOM 3645 N N . VAL A 1 480 ? 31.406 -5.988 11.992 1 96.12 480 VAL A N 1
ATOM 3646 C CA . VAL A 1 480 ? 30.422 -6.445 11.023 1 96.12 480 VAL A CA 1
ATOM 3647 C C . VAL A 1 480 ? 29.109 -6.766 11.734 1 96.12 480 VAL A C 1
ATOM 3649 O O . VAL A 1 480 ? 28.031 -6.473 11.219 1 96.12 480 VAL A O 1
ATOM 3652 N N . PHE A 1 481 ? 29.172 -7.316 12.914 1 96.31 481 PHE A N 1
ATOM 3653 C CA . PHE A 1 481 ? 27.969 -7.598 13.695 1 96.31 481 PHE A CA 1
ATOM 3654 C C . PHE A 1 481 ? 27.266 -6.305 14.07 1 96.31 481 PHE A C 1
ATOM 3656 O O . PHE A 1 481 ? 26.031 -6.23 14.023 1 96.31 481 PHE A O 1
ATOM 3663 N N . GLU A 1 482 ? 28.016 -5.305 14.445 1 95.62 482 GLU A N 1
ATOM 3664 C CA . GLU A 1 482 ? 27.438 -4.016 14.789 1 95.62 482 GLU A CA 1
ATOM 3665 C C . GLU A 1 482 ? 26.781 -3.357 13.578 1 95.62 482 GLU A C 1
ATOM 3667 O O . GLU A 1 482 ? 25.688 -2.812 13.68 1 95.62 482 GLU A O 1
ATOM 3672 N N . ALA A 1 483 ? 27.516 -3.416 12.492 1 95.19 483 ALA A N 1
ATOM 3673 C CA . ALA A 1 483 ? 26.953 -2.869 11.258 1 95.19 483 ALA A CA 1
ATOM 3674 C C . ALA A 1 483 ? 25.656 -3.574 10.883 1 95.19 483 ALA A C 1
ATOM 3676 O O . ALA A 1 483 ? 24.703 -2.932 10.461 1 95.19 483 ALA A O 1
ATOM 3677 N N . THR A 1 484 ? 25.594 -4.871 11.008 1 94.5 484 THR A N 1
ATOM 3678 C CA . THR A 1 484 ? 24.406 -5.656 10.68 1 94.5 484 THR A CA 1
ATOM 3679 C C . THR A 1 484 ? 23.266 -5.328 11.641 1 94.5 484 THR A C 1
ATOM 3681 O O . THR A 1 484 ? 22.109 -5.254 11.227 1 94.5 484 THR A O 1
ATOM 3684 N N . ARG A 1 485 ? 23.625 -5.152 12.875 1 94.94 485 ARG A N 1
ATOM 3685 C CA . ARG A 1 485 ? 22.609 -4.766 13.859 1 94.94 485 ARG A CA 1
ATOM 3686 C C . ARG A 1 485 ? 21.953 -3.441 13.477 1 94.94 485 ARG A C 1
ATOM 3688 O O . ARG A 1 485 ? 20.734 -3.32 13.492 1 94.94 485 ARG A O 1
ATOM 3695 N N . ILE A 1 486 ? 22.734 -2.482 13.125 1 94.94 486 ILE A N 1
ATOM 3696 C CA . ILE A 1 486 ? 22.266 -1.153 12.758 1 94.94 486 ILE A CA 1
ATOM 3697 C C . ILE A 1 486 ? 21.359 -1.249 11.531 1 94.94 486 ILE A C 1
ATOM 3699 O O . ILE A 1 486 ? 20.25 -0.714 11.531 1 94.94 486 ILE A O 1
ATOM 3703 N N . ARG A 1 487 ? 21.828 -1.985 10.539 1 93.31 487 ARG A N 1
ATOM 3704 C CA . ARG A 1 487 ? 21.094 -2.111 9.289 1 93.31 487 ARG A CA 1
ATOM 3705 C C . ARG A 1 487 ? 19.766 -2.834 9.5 1 93.31 487 ARG A C 1
ATOM 3707 O O . ARG A 1 487 ? 18.766 -2.504 8.867 1 93.31 487 ARG A O 1
ATOM 3714 N N . THR A 1 488 ? 19.781 -3.797 10.352 1 92.5 488 THR A N 1
ATOM 3715 C CA . THR A 1 488 ? 18.578 -4.566 10.625 1 92.5 488 THR A CA 1
ATOM 3716 C C . THR A 1 488 ? 17.578 -3.738 11.422 1 92.5 488 THR A C 1
ATOM 3718 O O . THR A 1 488 ? 16.375 -3.795 11.164 1 92.5 488 THR A O 1
ATOM 3721 N N . ALA A 1 489 ? 18.109 -2.938 12.312 1 92.25 489 ALA A N 1
ATOM 3722 C CA . ALA A 1 489 ? 17.25 -2.162 13.195 1 92.25 489 ALA A CA 1
ATOM 3723 C C . ALA A 1 489 ? 16.609 -0.987 12.453 1 92.25 489 ALA A C 1
ATOM 3725 O O . ALA A 1 489 ? 15.422 -0.715 12.602 1 92.25 489 ALA A O 1
ATOM 3726 N N . ILE A 1 490 ? 17.391 -0.289 11.688 1 91.88 490 ILE A N 1
ATOM 3727 C CA . ILE A 1 490 ? 16.906 0.887 10.969 1 91.88 490 ILE A CA 1
ATOM 3728 C C . ILE A 1 490 ? 16.141 0.453 9.727 1 91.88 490 ILE A C 1
ATOM 3730 O O . ILE A 1 490 ? 15.109 1.046 9.391 1 91.88 490 ILE A O 1
ATOM 3734 N N . GLY A 1 491 ? 16.703 -0.684 9.07 1 86.25 491 GLY A N 1
ATOM 3735 C CA . GLY A 1 491 ? 16.016 -1.23 7.91 1 86.25 491 GLY A CA 1
ATOM 3736 C C . GLY A 1 491 ? 16.266 -0.439 6.641 1 86.25 491 GLY A C 1
ATOM 3737 O O . GLY A 1 491 ? 17.094 0.476 6.629 1 86.25 491 GLY A O 1
ATOM 3738 N N . PRO A 1 492 ? 15.633 -0.637 5.57 1 84.69 492 PRO A N 1
ATOM 3739 C CA . PRO A 1 492 ? 14.477 -1.54 5.547 1 84.69 492 PRO A CA 1
ATOM 3740 C C . PRO A 1 492 ? 14.883 -3.012 5.578 1 84.69 492 PRO A C 1
ATOM 3742 O O . PRO A 1 492 ? 15.695 -3.449 4.758 1 84.69 492 PRO A O 1
ATOM 3745 N N . SER A 1 493 ? 14.562 -3.76 6.535 1 89.75 493 SER A N 1
ATOM 3746 C CA . SER A 1 493 ? 14.703 -5.203 6.688 1 89.75 493 SER A CA 1
ATOM 3747 C C . SER A 1 493 ? 13.344 -5.883 6.797 1 89.75 493 SER A C 1
ATOM 3749 O O . SER A 1 493 ? 12.602 -5.648 7.75 1 89.75 493 SER A O 1
ATOM 3751 N N . GLN A 1 494 ? 13.008 -6.676 5.695 1 91.94 494 GLN A N 1
ATOM 3752 C CA . GLN A 1 494 ? 11.688 -7.293 5.641 1 91.94 494 GLN A CA 1
ATOM 3753 C C . GLN A 1 494 ? 11.75 -8.758 6.062 1 91.94 494 GLN A C 1
ATOM 3755 O O . GLN A 1 494 ? 12.758 -9.43 5.848 1 91.94 494 GLN A O 1
ATOM 3760 N N . ALA A 1 495 ? 10.695 -9.211 6.664 1 92.44 495 ALA A N 1
ATOM 3761 C CA . ALA A 1 495 ? 10.594 -10.617 7.055 1 92.44 495 ALA A CA 1
ATOM 3762 C C . ALA A 1 495 ? 10.461 -11.516 5.828 1 92.44 495 ALA A C 1
ATOM 3764 O O . ALA A 1 495 ? 10.031 -11.07 4.766 1 92.44 495 ALA A O 1
ATOM 3765 N N . TRP A 1 496 ? 10.875 -12.797 5.977 1 93.19 496 TRP A N 1
ATOM 3766 C CA . TRP A 1 496 ? 10.867 -13.742 4.863 1 93.19 496 TRP A CA 1
ATOM 3767 C C . TRP A 1 496 ? 9.453 -13.938 4.328 1 93.19 496 TRP A C 1
ATOM 3769 O O . TRP A 1 496 ? 9.258 -14.203 3.139 1 93.19 496 TRP A O 1
ATOM 3779 N N . TYR A 1 497 ? 8.383 -13.742 5.148 1 93.69 497 TYR A N 1
ATOM 3780 C CA . TYR A 1 497 ? 7.012 -14.031 4.75 1 93.69 497 TYR A CA 1
ATOM 3781 C C . TYR A 1 497 ? 6.375 -12.812 4.086 1 93.69 497 TYR A C 1
ATOM 3783 O O . TYR A 1 497 ? 5.211 -12.859 3.682 1 93.69 497 TYR A O 1
ATOM 3791 N N . THR A 1 498 ? 7.07 -11.719 3.871 1 92.81 498 THR A N 1
ATOM 3792 C CA . THR A 1 498 ? 6.523 -10.547 3.199 1 92.81 498 THR A CA 1
ATOM 3793 C C . THR A 1 498 ? 7.062 -10.445 1.774 1 92.81 498 THR A C 1
ATOM 3795 O O . THR A 1 498 ? 7.109 -9.352 1.202 1 92.81 498 THR A O 1
ATOM 3798 N N . ASP A 1 499 ? 7.484 -11.539 1.155 1 92 499 ASP A N 1
ATOM 3799 C CA . ASP A 1 499 ? 8.078 -11.539 -0.177 1 92 499 ASP A CA 1
ATOM 3800 C C . ASP A 1 499 ? 7.059 -11.125 -1.234 1 92 499 ASP A C 1
ATOM 3802 O O . ASP A 1 499 ? 7.43 -10.719 -2.338 1 92 499 ASP A O 1
ATOM 3806 N N . ASN A 1 500 ? 5.789 -11.18 -0.969 1 90.25 500 ASN A N 1
ATOM 3807 C CA . ASN A 1 500 ? 4.75 -10.766 -1.905 1 90.25 500 ASN A CA 1
ATOM 3808 C C . ASN A 1 500 ? 4.875 -9.289 -2.271 1 90.25 500 ASN A C 1
ATOM 3810 O O . ASN A 1 500 ? 4.406 -8.867 -3.33 1 90.25 500 ASN A O 1
ATOM 3814 N N . LEU A 1 501 ? 5.582 -8.531 -1.443 1 91.56 501 LEU A N 1
ATOM 3815 C CA . LEU A 1 501 ? 5.758 -7.098 -1.657 1 91.56 501 LEU A CA 1
ATOM 3816 C C . LEU A 1 501 ? 6.484 -6.828 -2.971 1 91.56 501 LEU A C 1
ATOM 3818 O O . LEU A 1 501 ? 6.145 -5.887 -3.691 1 91.56 501 LEU A O 1
ATOM 3822 N N . ARG A 1 502 ? 7.449 -7.613 -3.295 1 91.44 502 ARG A N 1
ATOM 3823 C CA . ARG A 1 502 ? 8.234 -7.395 -4.504 1 91.44 502 ARG A CA 1
ATOM 3824 C C . ARG A 1 502 ? 7.371 -7.547 -5.754 1 91.44 502 ARG A C 1
ATOM 3826 O O . ARG A 1 502 ? 7.543 -6.812 -6.727 1 91.44 502 ARG A O 1
ATOM 3833 N N . TYR A 1 503 ? 6.457 -8.461 -5.742 1 91.69 503 TYR A N 1
ATOM 3834 C CA . TYR A 1 503 ? 5.598 -8.703 -6.895 1 91.69 503 TYR A CA 1
ATOM 3835 C C . TYR A 1 503 ? 4.469 -7.684 -6.961 1 91.69 503 TYR A C 1
ATOM 3837 O O . TYR A 1 503 ? 3.975 -7.363 -8.047 1 91.69 503 TYR A O 1
ATOM 3845 N N . TYR A 1 504 ? 4.145 -7.176 -5.797 1 93.19 504 TYR A N 1
ATOM 3846 C CA . TYR A 1 504 ? 3.193 -6.07 -5.754 1 93.19 504 TYR A CA 1
ATOM 3847 C C . TYR A 1 504 ? 3.799 -4.805 -6.352 1 93.19 504 TYR A C 1
ATOM 3849 O O . TYR A 1 504 ? 3.156 -4.117 -7.145 1 93.19 504 TYR A O 1
ATOM 3857 N N . TYR A 1 505 ? 5.023 -4.508 -6.012 1 92.69 505 TYR A N 1
ATOM 3858 C CA . TYR A 1 505 ? 5.711 -3.32 -6.512 1 92.69 505 TYR A CA 1
ATOM 3859 C C . TYR A 1 505 ? 5.871 -3.379 -8.023 1 92.69 505 TYR A C 1
ATOM 3861 O O . TYR A 1 505 ? 5.863 -2.344 -8.695 1 92.69 505 TYR A O 1
ATOM 3869 N N . MET A 1 506 ? 5.945 -4.578 -8.555 1 93.38 506 MET A N 1
ATOM 3870 C CA . MET A 1 506 ? 6.152 -4.766 -9.984 1 93.38 506 MET A CA 1
ATOM 3871 C C . MET A 1 506 ? 4.93 -4.312 -10.781 1 93.38 506 MET A C 1
ATOM 3873 O O . MET A 1 506 ? 5.031 -4.031 -11.977 1 93.38 506 MET A O 1
ATOM 3877 N N . PHE A 1 507 ? 3.76 -4.09 -10.109 1 92.44 507 PHE A N 1
ATOM 3878 C CA . PHE A 1 507 ? 2.543 -3.736 -10.836 1 92.44 507 PHE A CA 1
ATOM 3879 C C . PHE A 1 507 ? 2.062 -2.346 -10.438 1 92.44 507 PHE A C 1
ATOM 3881 O O . PHE A 1 507 ? 1.003 -1.898 -10.883 1 92.44 507 PHE A O 1
ATOM 3888 N N . LEU A 1 508 ? 2.871 -1.624 -9.633 1 89.25 508 LEU A N 1
ATOM 3889 C CA . LEU A 1 508 ? 2.537 -0.242 -9.305 1 89.25 508 LEU A CA 1
ATOM 3890 C C . LEU A 1 508 ? 2.842 0.685 -10.477 1 89.25 508 LEU A C 1
ATOM 3892 O O . LEU A 1 508 ? 3.762 0.426 -11.258 1 89.25 508 LEU A O 1
ATOM 3896 N N . PRO A 1 509 ? 2.047 1.665 -10.617 1 87.81 509 PRO A N 1
ATOM 3897 C CA . PRO A 1 509 ? 2.287 2.623 -11.703 1 87.81 509 PRO A CA 1
ATOM 3898 C C . PRO A 1 509 ? 3.443 3.574 -11.398 1 87.81 509 PRO A C 1
ATOM 3900 O O . PRO A 1 509 ? 3.266 4.797 -11.43 1 87.81 509 PRO A O 1
ATOM 3903 N N . THR A 1 510 ? 4.605 3.027 -11.078 1 89.25 510 THR A N 1
ATOM 3904 C CA . THR A 1 510 ? 5.863 3.723 -10.82 1 89.25 510 THR A CA 1
ATOM 3905 C C . THR A 1 510 ? 6.957 3.223 -11.758 1 89.25 510 THR A C 1
ATOM 3907 O O . THR A 1 510 ? 6.719 2.338 -12.578 1 89.25 510 THR A O 1
ATOM 3910 N N . VAL A 1 511 ? 8.031 3.805 -11.656 1 92 511 VAL A N 1
ATOM 3911 C CA . VAL A 1 511 ? 9.148 3.398 -12.5 1 92 511 VAL A CA 1
ATOM 3912 C C . VAL A 1 511 ? 9.562 1.971 -12.164 1 92 511 VAL A C 1
ATOM 3914 O O . VAL A 1 511 ? 10 1.219 -13.039 1 92 511 VAL A O 1
ATOM 3917 N N . ASP A 1 512 ? 9.344 1.478 -10.914 1 90.81 512 ASP A N 1
ATOM 3918 C CA . ASP A 1 512 ? 9.633 0.107 -10.5 1 90.81 512 ASP A CA 1
ATOM 3919 C C . ASP A 1 512 ? 8.75 -0.889 -11.25 1 90.81 512 ASP A C 1
ATOM 3921 O O . ASP A 1 512 ? 9.148 -2.035 -11.469 1 90.81 512 ASP A O 1
ATOM 3925 N N . GLY A 1 513 ? 7.582 -0.442 -11.609 1 93.38 513 GLY A N 1
ATOM 3926 C CA . GLY A 1 513 ? 6.664 -1.298 -12.352 1 93.38 513 GLY A CA 1
ATOM 3927 C C . GLY A 1 513 ? 6.453 -0.852 -13.781 1 93.38 513 GLY A C 1
ATOM 3928 O O . GLY A 1 513 ? 5.344 -0.957 -14.312 1 93.38 513 GLY A O 1
ATOM 3929 N N . SER A 1 514 ? 7.473 -0.281 -14.398 1 95.69 514 SER A N 1
ATOM 3930 C CA . SER A 1 514 ? 7.387 0.197 -15.773 1 95.69 514 SER A CA 1
ATOM 3931 C C . SER A 1 514 ? 7.289 -0.963 -16.75 1 95.69 514 SER A C 1
ATOM 3933 O O . SER A 1 514 ? 7.535 -2.115 -16.391 1 95.69 514 SER A O 1
ATOM 3935 N N . VAL A 1 515 ? 6.961 -0.683 -18.016 1 96.94 515 VAL A N 1
ATOM 3936 C CA . VAL A 1 515 ? 6.699 -1.646 -19.078 1 96.94 515 VAL A CA 1
ATOM 3937 C C . VAL A 1 515 ? 7.891 -2.592 -19.234 1 96.94 515 VAL A C 1
ATOM 3939 O O . VAL A 1 515 ? 7.723 -3.814 -19.219 1 96.94 515 VAL A O 1
ATOM 3942 N N . SER A 1 516 ? 9.062 -2.047 -19.297 1 95.75 516 SER A N 1
ATOM 3943 C CA . SER A 1 516 ? 10.258 -2.85 -19.578 1 95.75 516 SER A CA 1
ATOM 3944 C C . SER A 1 516 ? 10.594 -3.75 -18.391 1 95.75 516 SER A C 1
ATOM 3946 O O . SER A 1 516 ? 11 -4.898 -18.578 1 95.75 516 SER A O 1
ATOM 3948 N N . ARG A 1 517 ? 10.469 -3.32 -17.188 1 96 517 ARG A N 1
ATOM 3949 C CA . ARG A 1 517 ? 10.828 -4.074 -15.984 1 96 517 ARG A CA 1
ATOM 3950 C C . ARG A 1 517 ? 9.836 -5.207 -15.734 1 96 517 ARG A C 1
ATOM 3952 O O . ARG A 1 517 ? 10.227 -6.289 -15.289 1 96 517 ARG A O 1
ATOM 3959 N N . ARG A 1 518 ? 8.57 -5.031 -16.078 1 96 518 ARG A N 1
ATOM 3960 C CA . ARG A 1 518 ? 7.582 -6.098 -15.969 1 96 518 ARG A CA 1
ATOM 3961 C C . ARG A 1 518 ? 7.875 -7.219 -16.969 1 96 518 ARG A C 1
ATOM 3963 O O . ARG A 1 518 ? 7.859 -8.398 -16.609 1 96 518 ARG A O 1
ATOM 3970 N N . PHE A 1 519 ? 8.164 -6.812 -18.203 1 97.19 519 PHE A N 1
ATOM 3971 C CA . PHE A 1 519 ? 8.219 -7.738 -19.328 1 97.19 519 PHE A CA 1
ATOM 3972 C C . PHE A 1 519 ? 9.297 -8.797 -19.094 1 97.19 519 PHE A C 1
ATOM 3974 O O . PHE A 1 519 ? 9.039 -9.992 -19.25 1 97.19 519 PHE A O 1
ATOM 3981 N N . GLY A 1 520 ? 10.484 -8.297 -18.688 1 95.62 520 GLY A N 1
ATOM 3982 C CA . GLY A 1 520 ? 11.594 -9.227 -18.531 1 95.62 520 GLY A CA 1
ATOM 3983 C C . GLY A 1 520 ? 11.289 -10.367 -17.578 1 95.62 520 GLY A C 1
ATOM 3984 O O . GLY A 1 520 ? 11.414 -11.539 -17.953 1 95.62 520 GLY A O 1
ATOM 3985 N N . PHE A 1 521 ? 10.812 -10.125 -16.469 1 95.69 521 PHE A N 1
ATOM 3986 C CA . PHE A 1 521 ? 10.555 -11.141 -15.453 1 95.69 521 PHE A CA 1
ATOM 3987 C C . PHE A 1 521 ? 9.359 -12 -15.844 1 95.69 521 PHE A C 1
ATOM 3989 O O . PHE A 1 521 ? 9.398 -13.227 -15.703 1 95.69 521 PHE A O 1
ATOM 3996 N N . LEU A 1 522 ? 8.305 -11.352 -16.312 1 97.38 522 LEU A N 1
ATOM 3997 C CA . LEU A 1 522 ? 7.086 -12.086 -16.625 1 97.38 522 LEU A CA 1
ATOM 3998 C C . LEU A 1 522 ? 7.32 -13.055 -17.781 1 97.38 522 LEU A C 1
ATOM 4000 O O . LEU A 1 522 ? 6.781 -14.164 -17.781 1 97.38 522 LEU A O 1
ATOM 4004 N N . LEU A 1 523 ? 8.102 -12.633 -18.766 1 98.38 523 LEU A N 1
ATOM 4005 C CA . LEU A 1 523 ? 8.375 -13.516 -19.891 1 98.38 523 LEU A CA 1
ATOM 4006 C C . LEU A 1 523 ? 9.219 -14.711 -19.453 1 98.38 523 LEU A C 1
ATOM 4008 O O . LEU A 1 523 ? 8.977 -15.836 -19.891 1 98.38 523 LEU A O 1
ATOM 4012 N N . ILE A 1 524 ? 10.227 -14.453 -18.594 1 98.06 524 ILE A N 1
ATOM 4013 C CA . ILE A 1 524 ? 11.062 -15.531 -18.078 1 98.06 524 ILE A CA 1
ATOM 4014 C C . ILE A 1 524 ? 10.211 -16.5 -17.266 1 98.06 524 ILE A C 1
ATOM 4016 O O . ILE A 1 524 ? 10.344 -17.719 -17.406 1 98.06 524 ILE A O 1
ATOM 4020 N N . ALA A 1 525 ? 9.344 -15.922 -16.453 1 97.5 525 ALA A N 1
ATOM 4021 C CA . ALA A 1 525 ? 8.453 -16.766 -15.656 1 97.5 525 ALA A CA 1
ATOM 4022 C C . ALA A 1 525 ? 7.555 -17.609 -16.547 1 97.5 525 ALA A C 1
ATOM 4024 O O . ALA A 1 525 ? 7.355 -18.797 -16.297 1 97.5 525 ALA A O 1
ATOM 4025 N N . ALA A 1 526 ? 6.98 -17.016 -17.625 1 97.94 526 ALA A N 1
ATOM 4026 C CA . ALA A 1 526 ? 6.141 -17.75 -18.562 1 97.94 526 ALA A CA 1
ATOM 4027 C C . ALA A 1 526 ? 6.922 -18.891 -19.234 1 97.94 526 ALA A C 1
ATOM 4029 O O . ALA A 1 526 ? 6.438 -20.016 -19.312 1 97.94 526 ALA A O 1
ATOM 4030 N N . CYS A 1 527 ? 8.148 -18.641 -19.656 1 98.38 527 CYS A N 1
ATOM 4031 C CA . CYS A 1 527 ? 8.992 -19.641 -20.297 1 98.38 527 CYS A CA 1
ATOM 4032 C C . CYS A 1 527 ? 9.344 -20.766 -19.312 1 98.38 527 CYS A C 1
ATOM 4034 O O . CYS A 1 527 ? 9.422 -21.938 -19.703 1 98.38 527 CYS A O 1
ATOM 4036 N N . LEU A 1 528 ? 9.586 -20.312 -18.094 1 97.88 528 LEU A N 1
ATOM 4037 C CA . LEU A 1 528 ? 9.914 -21.281 -17.047 1 97.88 528 LEU A CA 1
ATOM 4038 C C . LEU A 1 528 ? 8.789 -22.297 -16.875 1 97.88 528 LEU A C 1
ATOM 4040 O O . LEU A 1 528 ? 9.039 -23.5 -16.891 1 97.88 528 LEU A O 1
ATOM 4044 N N . PHE A 1 529 ? 7.555 -21.906 -16.828 1 96.56 529 PHE A N 1
ATOM 4045 C CA . PHE A 1 529 ? 6.414 -22.781 -16.609 1 96.56 529 PHE A CA 1
ATOM 4046 C C . PHE A 1 529 ? 6.117 -23.594 -17.859 1 96.56 529 PHE A C 1
ATOM 4048 O O . PHE A 1 529 ? 5.809 -24.781 -17.781 1 96.56 529 PHE A O 1
ATOM 4055 N N . ILE A 1 530 ? 6.195 -22.984 -19 1 96.44 530 ILE A N 1
ATOM 4056 C CA . ILE A 1 530 ? 5.953 -23.688 -20.25 1 96.44 530 ILE A CA 1
ATOM 4057 C C . ILE A 1 530 ? 6.941 -24.844 -20.406 1 96.44 530 ILE A C 1
ATOM 4059 O O . ILE A 1 530 ? 6.547 -25.969 -20.672 1 96.44 530 ILE A O 1
ATOM 4063 N N . ALA A 1 531 ? 8.234 -24.5 -20.141 1 97.06 531 ALA A N 1
ATOM 4064 C CA . ALA A 1 531 ? 9.266 -25.531 -20.234 1 97.06 531 ALA A CA 1
ATOM 4065 C C . ALA A 1 531 ? 9.039 -26.641 -19.219 1 97.06 531 ALA A C 1
ATOM 4067 O O . ALA A 1 531 ? 9.141 -27.812 -19.547 1 97.06 531 ALA A O 1
ATOM 4068 N N . MET A 1 532 ? 8.703 -26.266 -18.062 1 96.06 532 MET A N 1
ATOM 4069 C CA . MET A 1 532 ? 8.484 -27.234 -16.984 1 96.06 532 MET A CA 1
ATOM 4070 C C . MET A 1 532 ? 7.316 -28.156 -17.328 1 96.06 532 MET A C 1
ATOM 4072 O O . MET A 1 532 ? 7.434 -29.375 -17.188 1 96.06 532 MET A O 1
ATOM 4076 N N . PHE A 1 533 ? 6.191 -27.688 -17.844 1 94.75 533 PHE A N 1
ATOM 4077 C CA . PHE A 1 533 ? 5.004 -28.469 -18.141 1 94.75 533 PHE A CA 1
ATOM 4078 C C . PHE A 1 533 ? 5.266 -29.438 -19.297 1 94.75 533 PHE A C 1
ATOM 4080 O O . PHE A 1 533 ? 4.871 -30.609 -19.234 1 94.75 533 PHE A O 1
ATOM 4087 N N . ILE A 1 534 ? 5.965 -29.016 -20.281 1 95.12 534 ILE A N 1
ATOM 4088 C CA . ILE A 1 534 ? 6.234 -29.859 -21.438 1 95.12 534 ILE A CA 1
ATOM 4089 C C . ILE A 1 534 ? 7.203 -30.969 -21.062 1 95.12 534 ILE A C 1
ATOM 4091 O O . ILE A 1 534 ? 7 -32.125 -21.422 1 95.12 534 ILE A O 1
ATOM 4095 N N . LEU A 1 535 ? 8.219 -30.594 -20.25 1 95.31 535 LEU A N 1
ATOM 4096 C CA . LEU A 1 535 ? 9.211 -31.594 -19.859 1 95.31 535 LEU A CA 1
ATOM 4097 C C . LEU A 1 535 ? 8.609 -32.625 -18.891 1 95.31 535 LEU A C 1
ATOM 4099 O O . LEU A 1 535 ? 9.008 -33.781 -18.875 1 95.31 535 LEU A O 1
ATOM 4103 N N . LEU A 1 536 ? 7.645 -32.219 -18.062 1 93.38 536 LEU A N 1
ATOM 4104 C CA . LEU A 1 536 ? 6.969 -33.156 -17.172 1 93.38 536 LEU A CA 1
ATOM 4105 C C . LEU A 1 536 ? 6.047 -34.094 -17.953 1 93.38 536 LEU A C 1
ATOM 4107 O O . LEU A 1 536 ? 5.992 -35.281 -17.672 1 93.38 536 LEU A O 1
ATOM 4111 N N . ARG A 1 537 ? 5.41 -33.625 -18.969 1 91.31 537 ARG A N 1
ATOM 4112 C CA . ARG A 1 537 ? 4.441 -34.406 -19.734 1 91.31 537 ARG A CA 1
ATOM 4113 C C . ARG A 1 537 ? 5.145 -35.375 -20.672 1 91.31 537 ARG A C 1
ATOM 4115 O O . ARG A 1 537 ? 4.715 -36.531 -20.828 1 91.31 537 ARG A O 1
ATOM 4122 N N . ARG A 1 538 ? 6.25 -35.062 -21.391 1 90.88 538 ARG A N 1
ATOM 4123 C CA . ARG A 1 538 ? 6.875 -35.875 -22.438 1 90.88 538 ARG A CA 1
ATOM 4124 C C . ARG A 1 538 ? 8.055 -36.656 -21.875 1 90.88 538 ARG A C 1
ATOM 4126 O O . ARG A 1 538 ? 8.484 -37.656 -22.469 1 90.88 538 ARG A O 1
ATOM 4133 N N . LYS A 1 539 ? 8.555 -36.312 -20.719 1 81.5 539 LYS A N 1
ATOM 4134 C CA . LYS A 1 539 ? 9.656 -36.969 -20.031 1 81.5 539 LYS A CA 1
ATOM 4135 C C . LYS A 1 539 ? 10.953 -36.875 -20.828 1 81.5 539 LYS A C 1
ATOM 4137 O O . LYS A 1 539 ? 11.977 -36.406 -20.312 1 81.5 539 LYS A O 1
ATOM 4142 N N . ARG A 1 540 ? 10.914 -37.312 -22.203 1 89.12 540 ARG A N 1
ATOM 4143 C CA . ARG A 1 540 ? 12.109 -37.219 -23.047 1 89.12 540 ARG A CA 1
ATOM 4144 C C . ARG A 1 540 ? 11.797 -36.562 -24.375 1 89.12 540 ARG A C 1
ATOM 4146 O O . ARG A 1 540 ? 10.859 -36.969 -25.062 1 89.12 540 ARG A O 1
ATOM 4153 N N . VAL A 1 541 ? 12.578 -35.5 -24.641 1 94.44 541 VAL A N 1
ATOM 4154 C CA . VAL A 1 541 ? 12.484 -34.781 -25.906 1 94.44 541 VAL A CA 1
ATOM 4155 C C . VAL A 1 541 ? 13.773 -34.969 -26.703 1 94.44 541 VAL A C 1
ATOM 4157 O O . VAL A 1 541 ? 14.852 -34.594 -26.25 1 94.44 541 VAL A O 1
ATOM 4160 N N . PRO A 1 542 ? 13.703 -35.625 -27.875 1 93.94 542 PRO A N 1
ATOM 4161 C CA . PRO A 1 542 ? 14.906 -35.875 -28.656 1 93.94 542 PRO A CA 1
ATOM 4162 C C . PRO A 1 542 ? 15.727 -34.625 -28.906 1 93.94 542 PRO A C 1
ATOM 4164 O O . PRO A 1 542 ? 15.172 -33.594 -29.297 1 93.94 542 PRO A O 1
ATOM 4167 N N . GLY A 1 543 ? 17.031 -34.594 -28.562 1 94.94 543 GLY A N 1
ATOM 4168 C CA . GLY A 1 543 ? 17.953 -33.5 -28.844 1 94.94 543 GLY A CA 1
ATOM 4169 C C . GLY A 1 543 ? 18.078 -32.531 -27.672 1 94.94 543 GLY A C 1
ATOM 4170 O O . GLY A 1 543 ? 18.891 -31.609 -27.719 1 94.94 543 GLY A O 1
ATOM 4171 N N . VAL A 1 544 ? 17.234 -32.625 -26.719 1 96.94 544 VAL A N 1
ATOM 4172 C CA . VAL A 1 544 ? 17.328 -31.797 -25.531 1 96.94 544 VAL A CA 1
ATOM 4173 C C . VAL A 1 544 ? 17.922 -32.594 -24.375 1 96.94 544 VAL A C 1
ATOM 4175 O O . VAL A 1 544 ? 17.453 -33.688 -24.047 1 96.94 544 VAL A O 1
ATOM 4178 N N . ALA A 1 545 ? 18.969 -32 -23.844 1 96.69 545 ALA A N 1
ATOM 4179 C CA . ALA A 1 545 ? 19.609 -32.656 -22.719 1 96.69 545 ALA A CA 1
ATOM 4180 C C . ALA A 1 545 ? 18.781 -32.5 -21.438 1 96.69 545 ALA A C 1
ATOM 4182 O O . ALA A 1 545 ? 18.625 -31.406 -20.922 1 96.69 545 ALA A O 1
ATOM 4183 N N . ARG A 1 546 ? 18.312 -33.594 -20.906 1 94.75 546 ARG A N 1
ATOM 4184 C CA . ARG A 1 546 ? 17.375 -33.562 -19.781 1 94.75 546 ARG A CA 1
ATOM 4185 C C . ARG A 1 546 ? 18.062 -33.031 -18.516 1 94.75 546 ARG A C 1
ATOM 4187 O O . ARG A 1 546 ? 17.5 -32.188 -17.812 1 94.7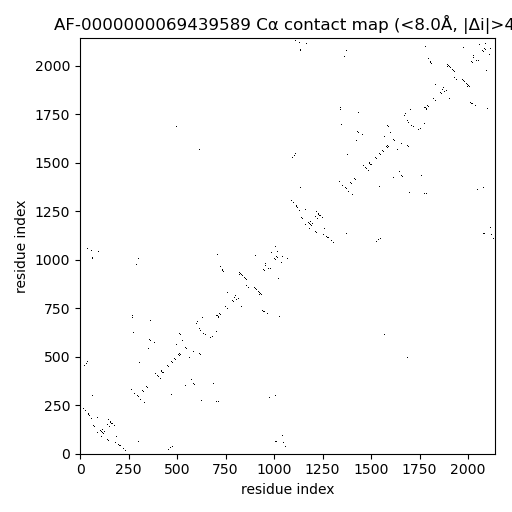5 546 ARG A O 1
ATOM 4194 N N . GLY A 1 547 ? 19.281 -33.5 -18.109 1 94.81 547 GLY A N 1
ATOM 4195 C CA . GLY A 1 547 ? 19.969 -33.094 -16.891 1 94.81 547 GLY A CA 1
ATOM 4196 C C . GLY A 1 547 ? 20.172 -31.578 -16.797 1 94.81 547 GLY A C 1
ATOM 4197 O O . GLY A 1 547 ? 19.641 -30.938 -15.898 1 94.81 547 GLY A O 1
ATOM 4198 N N . PRO A 1 548 ? 20.891 -31.062 -17.812 1 96.31 548 PRO A N 1
ATOM 4199 C CA . PRO A 1 548 ? 21.141 -29.609 -17.812 1 96.31 548 PRO A CA 1
ATOM 4200 C C . PRO A 1 548 ? 19.844 -28.797 -17.859 1 96.31 548 PRO A C 1
ATOM 4202 O O . PRO A 1 548 ? 19.75 -27.734 -17.234 1 96.31 548 PRO A O 1
ATOM 4205 N N . ALA A 1 549 ? 18.828 -29.281 -18.609 1 97.12 549 ALA A N 1
ATOM 4206 C CA . ALA A 1 549 ? 17.547 -28.562 -18.703 1 97.12 549 ALA A CA 1
ATOM 4207 C C . ALA A 1 549 ? 16.875 -28.453 -17.344 1 97.12 549 ALA A C 1
ATOM 4209 O O . ALA A 1 549 ? 16.469 -27.359 -16.938 1 97.12 549 ALA A O 1
ATOM 4210 N N . TRP A 1 550 ? 16.812 -29.516 -16.609 1 95.88 550 TRP A N 1
ATOM 4211 C CA . TRP A 1 550 ? 16.172 -29.5 -15.297 1 95.88 550 TRP A CA 1
ATOM 4212 C C . TRP A 1 550 ? 17 -28.688 -14.305 1 95.88 550 TRP A C 1
ATOM 4214 O O . TRP A 1 550 ? 16.438 -28.047 -13.406 1 95.88 550 TRP A O 1
ATOM 4224 N N . ARG A 1 551 ? 18.297 -28.688 -14.375 1 96.94 551 ARG A N 1
ATOM 4225 C CA . ARG A 1 551 ? 19.141 -27.938 -13.445 1 96.94 551 ARG A CA 1
ATOM 4226 C C . ARG A 1 551 ? 18.969 -26.438 -13.648 1 96.94 551 ARG A C 1
ATOM 4228 O O . ARG A 1 551 ? 18.891 -25.672 -12.68 1 96.94 551 ARG A O 1
ATOM 4235 N N . VAL A 1 552 ? 18.953 -26.016 -14.938 1 97.44 552 VAL A N 1
ATOM 4236 C CA . VAL A 1 552 ? 18.766 -24.578 -15.188 1 97.44 552 VAL A CA 1
ATOM 4237 C C . VAL A 1 552 ? 17.406 -24.141 -14.672 1 97.44 552 VAL A C 1
ATOM 4239 O O . VAL A 1 552 ? 17.281 -23.078 -14.039 1 97.44 552 VAL A O 1
ATOM 4242 N N . LEU A 1 553 ? 16.312 -24.953 -14.93 1 97.25 553 LEU A N 1
ATOM 4243 C CA . LEU A 1 553 ? 14.984 -24.625 -14.414 1 97.25 553 LEU A CA 1
ATOM 4244 C C . LEU A 1 553 ? 14.984 -24.609 -12.891 1 97.25 553 LEU A C 1
ATOM 4246 O O . LEU A 1 553 ? 14.391 -23.719 -12.281 1 97.25 553 LEU A O 1
ATOM 4250 N N . GLY A 1 554 ? 15.695 -25.594 -12.328 1 95.56 554 GLY A N 1
ATOM 4251 C CA . GLY A 1 554 ? 15.773 -25.672 -10.875 1 95.56 554 GLY A CA 1
ATOM 4252 C C . GLY A 1 554 ? 16.453 -24.469 -10.25 1 95.56 554 GLY A C 1
ATOM 4253 O O . GLY A 1 554 ? 16.062 -24.016 -9.172 1 95.56 554 GLY A O 1
ATOM 4254 N N . VAL A 1 555 ? 17.469 -23.953 -10.898 1 97 555 VAL A N 1
ATOM 4255 C CA . VAL A 1 555 ? 18.188 -22.781 -10.383 1 97 555 VAL A CA 1
ATOM 4256 C C . VAL A 1 555 ? 17.266 -21.562 -10.383 1 97 555 VAL A C 1
ATOM 4258 O O . VAL A 1 555 ? 17.172 -20.844 -9.391 1 97 555 VAL A O 1
ATOM 4261 N N . VAL A 1 556 ? 16.578 -21.359 -11.516 1 96.56 556 VAL A N 1
ATOM 4262 C CA . VAL A 1 556 ? 15.711 -20.172 -11.633 1 96.56 556 VAL A CA 1
ATOM 4263 C C . VAL A 1 556 ? 14.539 -20.297 -10.664 1 96.56 556 VAL A C 1
ATOM 4265 O O . VAL A 1 556 ? 14.219 -19.344 -9.953 1 96.56 556 VAL A O 1
ATOM 4268 N N . PHE A 1 557 ? 13.953 -21.516 -10.516 1 92.44 557 PHE A N 1
ATOM 4269 C CA . PHE A 1 557 ? 12.867 -21.734 -9.57 1 92.44 557 PHE A CA 1
ATOM 4270 C C . PHE A 1 557 ? 13.367 -21.594 -8.133 1 92.44 557 PHE A C 1
ATOM 4272 O O . PHE A 1 557 ? 12.703 -20.984 -7.297 1 92.44 557 PHE A O 1
ATOM 4279 N N . GLY A 1 558 ? 14.539 -22.234 -7.891 1 91.38 558 GLY A N 1
ATOM 4280 C CA . GLY A 1 558 ? 15.125 -22.156 -6.566 1 91.38 558 GLY A CA 1
ATOM 4281 C C . GLY A 1 558 ? 15.445 -20.734 -6.148 1 91.38 558 GLY A C 1
ATOM 4282 O O . GLY A 1 558 ? 15.297 -20.375 -4.977 1 91.38 558 GLY A O 1
ATOM 4283 N N . THR A 1 559 ? 15.805 -19.922 -7.086 1 94.88 559 THR A N 1
ATOM 4284 C CA . THR A 1 559 ? 16.141 -18.531 -6.793 1 94.88 559 THR A CA 1
ATOM 4285 C C . THR A 1 559 ? 14.891 -17.75 -6.383 1 94.88 559 THR A C 1
ATOM 4287 O O . THR A 1 559 ? 14.945 -16.906 -5.48 1 94.88 559 THR A O 1
ATOM 4290 N N . ILE A 1 560 ? 13.773 -17.953 -7.039 1 92.5 560 ILE A N 1
ATOM 4291 C CA . ILE A 1 560 ? 12.523 -17.281 -6.676 1 92.5 560 ILE A CA 1
ATOM 4292 C C . ILE A 1 560 ? 12.18 -17.594 -5.219 1 92.5 560 ILE A C 1
ATOM 4294 O O . ILE A 1 560 ? 11.742 -16.703 -4.48 1 92.5 560 ILE A O 1
ATOM 4298 N N . PHE A 1 561 ? 12.477 -18.781 -4.793 1 90.69 561 PHE A N 1
ATOM 4299 C CA . PHE A 1 561 ? 12.234 -19.156 -3.406 1 90.69 561 PHE A CA 1
ATOM 4300 C C . PHE A 1 561 ? 13.25 -18.5 -2.479 1 90.69 561 PHE A C 1
ATOM 4302 O O . PHE A 1 561 ? 12.891 -17.969 -1.427 1 90.69 561 PHE A O 1
ATOM 4309 N N . PHE A 1 562 ? 14.508 -18.453 -2.865 1 92.5 562 PHE A N 1
ATOM 4310 C CA . PHE A 1 562 ? 15.578 -17.953 -2.01 1 92.5 562 PHE A CA 1
ATOM 4311 C C . PHE A 1 562 ? 15.469 -16.453 -1.836 1 92.5 562 PHE A C 1
ATOM 4313 O O . PHE A 1 562 ? 15.969 -15.891 -0.855 1 92.5 562 PHE A O 1
ATOM 4320 N N . LEU A 1 563 ? 14.844 -15.766 -2.764 1 93.81 563 LEU A N 1
ATOM 4321 C CA . LEU A 1 563 ? 14.672 -14.32 -2.652 1 93.81 563 LEU A CA 1
ATOM 4322 C C . LEU A 1 563 ? 13.82 -13.969 -1.44 1 93.81 563 LEU A C 1
ATOM 4324 O O . LEU A 1 563 ? 13.883 -12.844 -0.937 1 93.81 563 LEU A O 1
ATOM 4328 N N . MET A 1 564 ? 13.023 -14.953 -0.926 1 92.94 564 MET A N 1
ATOM 4329 C CA . MET A 1 564 ? 12.195 -14.719 0.254 1 92.94 564 MET A CA 1
ATOM 4330 C C . MET A 1 564 ? 13.055 -14.391 1.469 1 92.94 564 MET A C 1
ATOM 4332 O O . MET A 1 564 ? 12.594 -13.734 2.4 1 92.94 564 MET A O 1
ATOM 4336 N N . PHE A 1 565 ? 14.352 -14.758 1.399 1 90.81 565 PHE A N 1
ATOM 4337 C CA . PHE A 1 565 ? 15.211 -14.609 2.57 1 90.81 565 PHE A CA 1
ATOM 4338 C C . PHE A 1 565 ? 16.156 -13.43 2.404 1 90.81 565 PHE A C 1
ATOM 4340 O O . PHE A 1 565 ? 17.047 -13.227 3.232 1 90.81 565 PHE A O 1
ATOM 4347 N N . ALA A 1 566 ? 15.945 -12.719 1.313 1 89.5 566 ALA A N 1
ATOM 4348 C CA . ALA A 1 566 ? 16.672 -11.453 1.18 1 89.5 566 ALA A CA 1
ATOM 4349 C C . ALA A 1 566 ? 16.016 -10.359 2.018 1 89.5 566 ALA A C 1
ATOM 4351 O O . ALA A 1 566 ? 14.781 -10.289 2.107 1 89.5 566 ALA A O 1
ATOM 4352 N N . PRO A 1 567 ? 16.719 -9.523 2.596 1 87.5 567 PRO A N 1
ATOM 4353 C CA . PRO A 1 567 ? 16.172 -8.531 3.525 1 87.5 567 PRO A CA 1
ATOM 4354 C C . PRO A 1 567 ? 15.336 -7.469 2.824 1 87.5 567 PRO A C 1
ATOM 4356 O O . PRO A 1 567 ? 14.43 -6.891 3.436 1 87.5 567 PRO A O 1
ATOM 4359 N N . THR A 1 568 ? 15.648 -7.207 1.541 1 89.44 568 THR A N 1
ATOM 4360 C CA . THR A 1 568 ? 14.891 -6.18 0.835 1 89.44 568 THR A CA 1
ATOM 4361 C C . THR A 1 568 ? 14.031 -6.801 -0.266 1 89.44 568 THR A C 1
ATOM 4363 O O . THR A 1 568 ? 14.359 -7.871 -0.782 1 89.44 568 THR A O 1
ATOM 4366 N N . LYS A 1 569 ? 12.852 -6.141 -0.623 1 88.94 569 LYS A N 1
ATOM 4367 C CA . LYS A 1 569 ? 11.906 -6.699 -1.58 1 88.94 569 LYS A CA 1
ATOM 4368 C C . LYS A 1 569 ? 11.742 -5.785 -2.791 1 88.94 569 LYS A C 1
ATOM 4370 O O . LYS A 1 569 ? 10.656 -5.719 -3.381 1 88.94 569 LYS A O 1
ATOM 4375 N N . TRP A 1 570 ? 12.805 -5.152 -3.316 1 91 570 TRP A N 1
ATOM 4376 C CA . TRP A 1 570 ? 12.727 -4.211 -4.43 1 91 570 TRP A CA 1
ATOM 4377 C C . TRP A 1 570 ? 12.789 -4.945 -5.766 1 91 570 TRP A C 1
ATOM 4379 O O . TRP A 1 570 ? 13.406 -6.008 -5.875 1 91 570 TRP A O 1
ATOM 4389 N N . VAL A 1 571 ? 12.289 -4.371 -6.824 1 93.5 571 VAL A N 1
ATOM 4390 C CA . VAL A 1 571 ? 12.109 -5.004 -8.125 1 93.5 571 VAL A CA 1
ATOM 4391 C C . VAL A 1 571 ? 13.445 -5.059 -8.867 1 93.5 571 VAL A C 1
ATOM 4393 O O . VAL A 1 571 ? 13.648 -5.914 -9.727 1 93.5 571 VAL A O 1
ATOM 4396 N N . HIS A 1 572 ? 14.352 -4.117 -8.531 1 93 572 HIS A N 1
ATOM 4397 C CA . HIS A 1 572 ? 15.609 -4.09 -9.273 1 93 572 HIS A CA 1
ATOM 4398 C C . HIS A 1 572 ? 16.391 -5.379 -9.078 1 93 572 HIS A C 1
ATOM 4400 O O . HIS A 1 572 ? 17.281 -5.707 -9.875 1 93 572 HIS A O 1
ATOM 4406 N N . HIS A 1 573 ? 16.078 -6.238 -8.055 1 94.31 573 HIS A N 1
ATOM 4407 C CA . HIS A 1 573 ? 16.75 -7.512 -7.836 1 94.31 573 HIS A CA 1
ATOM 4408 C C . HIS A 1 573 ? 16.469 -8.484 -8.977 1 94.31 573 HIS A C 1
ATOM 4410 O O . HIS A 1 573 ? 17.203 -9.461 -9.156 1 94.31 573 HIS A O 1
ATOM 4416 N N . PHE A 1 574 ? 15.477 -8.227 -9.773 1 96 574 PHE A N 1
ATOM 4417 C CA . PHE A 1 574 ? 15.109 -9.141 -10.844 1 96 574 PHE A CA 1
ATOM 4418 C C . PHE A 1 574 ? 16.156 -9.125 -11.961 1 96 574 PHE A C 1
ATOM 4420 O O . PHE A 1 574 ? 16.156 -10.016 -12.82 1 96 574 PHE A O 1
ATOM 4427 N N . GLY A 1 575 ? 17.078 -8.117 -11.867 1 96.44 575 GLY A N 1
ATOM 4428 C CA . GLY A 1 575 ? 18.156 -8.102 -12.836 1 96.44 575 GLY A CA 1
ATOM 4429 C C . GLY A 1 575 ? 19.062 -9.32 -12.75 1 96.44 575 GLY A C 1
ATOM 4430 O O . GLY A 1 575 ? 19.75 -9.656 -13.711 1 96.44 575 GLY A O 1
ATOM 4431 N N . LEU A 1 576 ? 19 -10.07 -11.648 1 97.31 576 LEU A N 1
ATOM 4432 C CA . LEU A 1 576 ? 19.875 -11.219 -11.453 1 97.31 576 LEU A CA 1
ATOM 4433 C C . LEU A 1 576 ? 19.453 -12.383 -12.344 1 97.31 576 LEU A C 1
ATOM 4435 O O . LEU A 1 576 ? 20.234 -13.289 -12.609 1 97.31 576 LEU A O 1
ATOM 4439 N N . PHE A 1 577 ? 18.172 -12.352 -12.883 1 97.69 577 PHE A N 1
ATOM 4440 C CA . PHE A 1 577 ? 17.641 -13.453 -13.672 1 97.69 577 PHE A CA 1
ATOM 4441 C C . PHE A 1 577 ? 18.031 -13.32 -15.133 1 97.69 577 PHE A C 1
ATOM 4443 O O . PHE A 1 577 ? 17.781 -14.227 -15.938 1 97.69 577 PHE A O 1
ATOM 4450 N N . ALA A 1 578 ? 18.656 -12.203 -15.516 1 98.12 578 ALA A N 1
ATOM 4451 C CA . ALA A 1 578 ? 18.859 -11.867 -16.922 1 98.12 578 ALA A CA 1
ATOM 4452 C C . ALA A 1 578 ? 19.609 -12.984 -17.656 1 98.12 578 ALA A C 1
ATOM 4454 O O . ALA A 1 578 ? 19.188 -13.414 -18.734 1 98.12 578 ALA A O 1
ATOM 4455 N N . ALA A 1 579 ? 20.641 -13.508 -17.047 1 98.12 579 ALA A N 1
ATOM 4456 C CA . ALA A 1 579 ? 21.5 -14.469 -17.734 1 98.12 579 ALA A CA 1
ATOM 4457 C C . ALA A 1 579 ? 20.859 -15.852 -17.75 1 98.12 579 ALA A C 1
ATOM 4459 O O . ALA A 1 579 ? 20.578 -16.406 -18.828 1 98.12 579 ALA A O 1
ATOM 4460 N N . LEU A 1 580 ? 20.516 -16.375 -16.656 1 98 580 LEU A N 1
ATOM 4461 C CA . LEU A 1 580 ? 19.922 -17.719 -16.609 1 98 580 LEU A CA 1
ATOM 4462 C C . LEU A 1 580 ? 18.516 -17.703 -17.172 1 98 580 LEU A C 1
ATOM 4464 O O . LEU A 1 580 ? 18.047 -18.719 -17.703 1 98 580 LEU A O 1
ATOM 4468 N N . GLY A 1 581 ? 17.844 -16.547 -17.094 1 98 581 GLY A N 1
ATOM 4469 C CA . GLY A 1 581 ? 16.547 -16.422 -17.734 1 98 581 GLY A CA 1
ATOM 4470 C C . GLY A 1 581 ? 16.625 -16.531 -19.25 1 98 581 GLY A C 1
ATOM 4471 O O . GLY A 1 581 ? 15.719 -17.094 -19.875 1 98 581 GLY A O 1
ATOM 4472 N N . ALA A 1 582 ? 17.672 -16.031 -19.797 1 98.5 582 ALA A N 1
ATOM 4473 C CA . ALA A 1 582 ? 17.906 -16.156 -21.234 1 98.5 582 ALA A CA 1
ATOM 4474 C C . ALA A 1 582 ? 18.047 -17.625 -21.641 1 98.5 582 ALA A C 1
ATOM 4476 O O . ALA A 1 582 ? 17.562 -18.031 -22.703 1 98.5 582 ALA A O 1
ATOM 4477 N N . ALA A 1 583 ? 18.719 -18.391 -20.812 1 98.31 583 ALA A N 1
ATOM 4478 C CA . ALA A 1 583 ? 18.875 -19.828 -21.047 1 98.31 583 ALA A CA 1
ATOM 4479 C C . ALA A 1 583 ? 17.516 -20.531 -21.031 1 98.31 583 ALA A C 1
ATOM 4481 O O . ALA A 1 583 ? 17.25 -21.391 -21.875 1 98.31 583 ALA A O 1
ATOM 4482 N N . VAL A 1 584 ? 16.688 -20.172 -20.125 1 98.31 584 VAL A N 1
ATOM 4483 C CA . VAL A 1 584 ? 15.359 -20.75 -20 1 98.31 584 VAL A CA 1
ATOM 4484 C C . VAL A 1 584 ? 14.523 -20.406 -21.234 1 98.31 584 VAL A C 1
ATOM 4486 O O . VAL A 1 584 ? 13.781 -21.25 -21.734 1 98.31 584 VAL A O 1
ATOM 4489 N N . ALA A 1 585 ? 14.688 -19.172 -21.703 1 98.44 585 ALA A N 1
ATOM 4490 C CA . ALA A 1 585 ? 13.945 -18.734 -22.891 1 98.44 585 ALA A CA 1
ATOM 4491 C C . ALA A 1 585 ? 14.352 -19.531 -24.125 1 98.44 585 ALA A C 1
ATOM 4493 O O . ALA A 1 585 ? 13.516 -19.875 -24.953 1 98.44 585 ALA A O 1
ATOM 4494 N N . ALA A 1 586 ? 15.633 -19.812 -24.312 1 98.31 586 ALA A N 1
ATOM 4495 C CA . ALA A 1 586 ? 16.109 -20.625 -25.422 1 98.31 586 ALA A CA 1
ATOM 4496 C C . ALA A 1 586 ? 15.539 -22.031 -25.375 1 98.31 586 ALA A C 1
ATOM 4498 O O . ALA A 1 586 ? 15.07 -22.562 -26.375 1 98.31 586 ALA A O 1
ATOM 4499 N N . LEU A 1 587 ? 15.57 -22.609 -24.188 1 98 587 LEU A N 1
ATOM 4500 C CA . LEU A 1 587 ? 15.023 -23.938 -23.984 1 98 587 LEU A CA 1
ATOM 4501 C C . LEU A 1 587 ? 13.539 -23.969 -24.312 1 98 587 LEU A C 1
ATOM 4503 O O . LEU A 1 587 ? 13.078 -24.859 -25.047 1 98 587 LEU A O 1
ATOM 4507 N N . ALA A 1 588 ? 12.789 -22.984 -23.812 1 98 588 ALA A N 1
ATOM 4508 C CA . ALA A 1 588 ? 11.352 -22.922 -24.062 1 98 588 ALA A CA 1
ATOM 4509 C C . ALA A 1 588 ? 11.047 -22.766 -25.547 1 98 588 ALA A C 1
ATOM 4511 O O . ALA A 1 588 ? 10.078 -23.359 -26.047 1 98 588 ALA A O 1
ATOM 4512 N N . THR A 1 589 ? 11.844 -22 -26.266 1 97.69 589 THR A N 1
ATOM 4513 C CA . THR A 1 589 ? 11.633 -21.766 -27.688 1 97.69 589 THR A CA 1
ATOM 4514 C C . THR A 1 589 ? 11.734 -23.062 -28.469 1 97.69 589 THR A C 1
ATOM 4516 O O . THR A 1 589 ? 10.938 -23.312 -29.375 1 97.69 589 THR A O 1
ATOM 4519 N N . VAL A 1 590 ? 12.672 -23.969 -28.141 1 96.81 590 VAL A N 1
ATOM 4520 C CA . VAL A 1 590 ? 12.828 -25.25 -28.828 1 96.81 590 VAL A CA 1
ATOM 4521 C C . VAL A 1 590 ? 11.688 -26.188 -28.438 1 96.81 590 VAL A C 1
ATOM 4523 O O . VAL A 1 590 ? 11.148 -26.906 -29.281 1 96.81 590 VAL A O 1
ATOM 4526 N N . LEU A 1 591 ? 11.273 -26.141 -27.234 1 96.56 591 LEU A N 1
ATOM 4527 C CA . LEU A 1 591 ? 10.242 -27.047 -26.734 1 96.56 591 LEU A CA 1
ATOM 4528 C C . LEU A 1 591 ? 8.883 -26.703 -27.344 1 96.56 591 LEU A C 1
ATOM 4530 O O . LEU A 1 591 ? 8.016 -27.578 -27.453 1 96.56 591 LEU A O 1
ATOM 4534 N N . VAL A 1 592 ? 8.68 -25.453 -27.734 1 96.19 592 VAL A N 1
ATOM 4535 C CA . VAL A 1 592 ? 7.379 -25.062 -28.266 1 96.19 592 VAL A CA 1
ATOM 4536 C C . VAL A 1 592 ? 7.41 -25.094 -29.797 1 96.19 592 VAL A C 1
ATOM 4538 O O . VAL A 1 592 ? 6.414 -24.781 -30.453 1 96.19 592 VAL A O 1
ATOM 4541 N N . SER A 1 593 ? 8.523 -25.531 -30.406 1 93.5 593 SER A N 1
ATOM 4542 C CA . SER A 1 593 ? 8.648 -25.609 -31.859 1 93.5 593 SER A CA 1
ATOM 4543 C C . SER A 1 593 ? 7.754 -26.703 -32.438 1 93.5 593 SER A C 1
ATOM 4545 O O . SER A 1 593 ? 7.309 -27.594 -31.734 1 93.5 593 SER A O 1
ATOM 4547 N N . PRO A 1 594 ? 7.43 -26.672 -33.719 1 90.94 594 PRO A N 1
ATOM 4548 C CA . PRO A 1 594 ? 6.555 -27.656 -34.375 1 90.94 594 PRO A CA 1
ATOM 4549 C C . PRO A 1 594 ? 7.121 -29.062 -34.312 1 90.94 594 PRO A C 1
ATOM 4551 O O . PRO A 1 594 ? 6.371 -30.047 -34.406 1 90.94 594 PRO A O 1
ATOM 4554 N N . GLN A 1 595 ? 8.398 -29.188 -34.094 1 88.88 595 GLN A N 1
ATOM 4555 C CA . GLN A 1 595 ? 9.016 -30.5 -34 1 88.88 595 GLN A CA 1
ATOM 4556 C C . GLN A 1 595 ? 8.625 -31.203 -32.719 1 88.88 595 GLN A C 1
ATOM 4558 O O . GLN A 1 595 ? 8.531 -32.438 -32.656 1 88.88 595 GLN A O 1
ATOM 4563 N N . VAL A 1 596 ? 8.422 -30.391 -31.734 1 91.56 596 VAL A N 1
ATOM 4564 C CA . VAL A 1 596 ? 8.078 -30.969 -30.438 1 91.56 596 VAL A CA 1
ATOM 4565 C C . VAL A 1 596 ? 6.57 -30.891 -30.219 1 91.56 596 VAL A C 1
ATOM 4567 O O . VAL A 1 596 ? 5.934 -31.891 -29.859 1 91.56 596 VAL A O 1
ATOM 4570 N N . LEU A 1 597 ? 5.98 -29.688 -30.359 1 92.31 597 LEU A N 1
ATOM 4571 C CA . LEU A 1 597 ? 4.535 -29.516 -30.297 1 92.31 597 LEU A CA 1
ATOM 4572 C C . LEU A 1 597 ? 3.906 -29.594 -31.688 1 92.31 597 LEU A C 1
ATOM 4574 O O . LEU A 1 597 ? 3.742 -28.562 -32.344 1 92.31 597 LEU A O 1
ATOM 4578 N N . ARG A 1 598 ? 3.422 -30.688 -32.031 1 88.06 598 ARG A N 1
ATOM 4579 C CA . ARG A 1 598 ? 2.947 -30.953 -33.375 1 88.06 598 ARG A CA 1
ATOM 4580 C C . ARG A 1 598 ? 1.581 -30.312 -33.625 1 88.06 598 ARG A C 1
ATOM 4582 O O . ARG A 1 598 ? 1.292 -29.844 -34.719 1 88.06 598 ARG A O 1
ATOM 4589 N N . TRP A 1 599 ? 0.802 -30.281 -32.562 1 89.62 599 TRP A N 1
ATOM 4590 C CA . TRP A 1 599 ? -0.542 -29.734 -32.688 1 89.62 599 TRP A CA 1
ATOM 4591 C C . TRP A 1 599 ? -0.52 -28.203 -32.594 1 89.62 599 TRP A C 1
ATOM 4593 O O . TRP A 1 599 ? -0.048 -27.656 -31.609 1 89.62 599 TRP A O 1
ATOM 4603 N N . SER A 1 600 ? -1.092 -27.531 -33.594 1 91.94 600 SER A N 1
ATOM 4604 C CA . SER A 1 600 ? -1.077 -26.062 -33.688 1 91.94 600 SER A CA 1
ATOM 4605 C C . SER A 1 600 ? -1.854 -25.438 -32.531 1 91.94 600 SER A C 1
ATOM 4607 O O . SER A 1 600 ? -1.579 -24.312 -32.125 1 91.94 600 SER A O 1
ATOM 4609 N N . ARG A 1 601 ? -2.826 -26.109 -31.984 1 92.38 601 ARG A N 1
ATOM 4610 C CA . ARG A 1 601 ? -3.602 -25.609 -30.859 1 92.38 601 ARG A CA 1
ATOM 4611 C C . ARG A 1 601 ? -2.691 -25.25 -29.688 1 92.38 601 ARG A C 1
ATOM 4613 O O . ARG A 1 601 ? -2.842 -24.188 -29.078 1 92.38 601 ARG A O 1
ATOM 4620 N N . ASN A 1 602 ? -1.737 -26.125 -29.406 1 93.75 602 ASN A N 1
ATOM 4621 C CA . ASN A 1 602 ? -0.825 -25.906 -28.281 1 93.75 602 ASN A CA 1
ATOM 4622 C C . ASN A 1 602 ? 0.149 -24.766 -28.562 1 93.75 602 ASN A C 1
ATOM 4624 O O . ASN A 1 602 ? 0.509 -24.016 -27.656 1 93.75 602 ASN A O 1
ATOM 4628 N N . ARG A 1 603 ? 0.586 -24.656 -29.781 1 95.62 603 ARG A N 1
ATOM 4629 C CA . ARG A 1 603 ? 1.487 -23.562 -30.141 1 95.62 603 ARG A CA 1
ATOM 4630 C C . ARG A 1 603 ? 0.775 -22.219 -30.078 1 95.62 603 ARG A C 1
ATOM 4632 O O . ARG A 1 603 ? 1.367 -21.219 -29.656 1 95.62 603 ARG A O 1
ATOM 4639 N N . MET A 1 604 ? -0.498 -22.219 -30.469 1 95.62 604 MET A N 1
ATOM 4640 C CA . MET A 1 604 ? -1.274 -20.984 -30.391 1 95.62 604 MET A CA 1
ATOM 4641 C C . MET A 1 604 ? -1.531 -20.578 -28.953 1 95.62 604 MET A C 1
ATOM 4643 O O . MET A 1 604 ? -1.632 -19.391 -28.641 1 95.62 604 MET A O 1
ATOM 4647 N N . ALA A 1 605 ? -1.66 -21.562 -28.047 1 95.69 605 ALA A N 1
ATOM 4648 C CA . ALA A 1 605 ? -1.784 -21.266 -26.625 1 95.69 605 ALA A CA 1
ATOM 4649 C C . ALA A 1 605 ? -0.548 -20.531 -26.109 1 95.69 605 ALA A C 1
ATOM 4651 O O . ALA A 1 605 ? -0.649 -19.672 -25.234 1 95.69 605 ALA A O 1
ATOM 4652 N N . VAL A 1 606 ? 0.603 -20.891 -26.641 1 97.12 606 VAL A N 1
ATOM 4653 C CA . VAL A 1 606 ? 1.84 -20.219 -26.266 1 97.12 606 VAL A CA 1
ATOM 4654 C C . VAL A 1 606 ? 1.817 -18.781 -26.781 1 97.12 606 VAL A C 1
ATOM 4656 O O . VAL A 1 606 ? 2.193 -17.844 -26.062 1 97.12 606 VAL A O 1
ATOM 4659 N N . VAL A 1 607 ? 1.369 -18.625 -28.031 1 97.88 607 VAL A N 1
ATOM 4660 C CA . VAL A 1 607 ? 1.242 -17.281 -28.594 1 97.88 607 VAL A CA 1
ATOM 4661 C C . VAL A 1 607 ? 0.309 -16.438 -27.734 1 97.88 607 VAL A C 1
ATOM 4663 O O . VAL A 1 607 ? 0.606 -15.281 -27.438 1 97.88 607 VAL A O 1
ATOM 4666 N N . ALA A 1 608 ? -0.804 -17.016 -27.328 1 97.94 608 ALA A N 1
ATOM 4667 C CA . ALA A 1 608 ? -1.745 -16.312 -26.453 1 97.94 608 ALA A CA 1
ATOM 4668 C C . ALA A 1 608 ? -1.08 -15.914 -25.141 1 97.94 608 ALA A C 1
ATOM 4670 O O . ALA A 1 608 ? -1.291 -14.805 -24.656 1 97.94 608 ALA A O 1
ATOM 4671 N N . THR A 1 609 ? -0.285 -16.781 -24.578 1 97.88 609 THR A N 1
ATOM 4672 C CA . THR A 1 609 ? 0.398 -16.5 -23.328 1 97.88 609 THR A CA 1
ATOM 4673 C C . THR A 1 609 ? 1.369 -15.336 -23.484 1 97.88 609 THR A C 1
ATOM 4675 O O . THR A 1 609 ? 1.427 -14.453 -22.625 1 97.88 609 THR A O 1
ATOM 4678 N N . VAL A 1 610 ? 2.131 -15.297 -24.5 1 98.38 610 VAL A N 1
ATOM 4679 C CA . VAL A 1 610 ? 3.107 -14.242 -24.766 1 98.38 610 VAL A CA 1
ATOM 4680 C C . VAL A 1 610 ? 2.389 -12.906 -24.969 1 98.38 610 VAL A C 1
ATOM 4682 O O . VAL A 1 610 ? 2.828 -11.875 -24.453 1 98.38 610 VAL A O 1
ATOM 4685 N N . LEU A 1 611 ? 1.264 -12.977 -25.688 1 98.5 611 LEU A N 1
ATOM 4686 C CA . LEU A 1 611 ? 0.475 -11.766 -25.891 1 98.5 611 LEU A CA 1
ATOM 4687 C C . LEU A 1 611 ? -0.111 -11.258 -24.578 1 98.5 611 LEU A C 1
ATOM 4689 O O . LEU A 1 611 ? -0.218 -10.047 -24.375 1 98.5 611 LEU A O 1
ATOM 4693 N N . PHE A 1 612 ? -0.499 -12.18 -23.766 1 97.81 612 PHE A N 1
ATOM 4694 C CA . PHE A 1 612 ? -1.003 -11.789 -22.453 1 97.81 612 PHE A CA 1
ATOM 4695 C C . PHE A 1 612 ? 0.083 -11.094 -21.641 1 97.81 612 PHE A C 1
ATOM 4697 O O . PHE A 1 612 ? -0.181 -10.102 -20.953 1 97.81 612 PHE A O 1
ATOM 4704 N N . VAL A 1 613 ? 1.33 -11.594 -21.672 1 98.12 613 VAL A N 1
ATOM 4705 C CA . VAL A 1 613 ? 2.463 -10.984 -20.969 1 98.12 613 VAL A CA 1
ATOM 4706 C C . VAL A 1 613 ? 2.693 -9.57 -21.5 1 98.12 613 VAL A C 1
ATOM 4708 O O . VAL A 1 613 ? 2.939 -8.648 -20.719 1 98.12 613 VAL A O 1
ATOM 4711 N N . LEU A 1 614 ? 2.582 -9.445 -22.781 1 98.44 614 LEU A N 1
ATOM 4712 C CA . LEU A 1 614 ? 2.732 -8.117 -23.375 1 98.44 614 LEU A CA 1
ATOM 4713 C C . LEU A 1 614 ? 1.618 -7.188 -22.906 1 98.44 614 LEU A C 1
ATOM 4715 O O . LEU A 1 614 ? 1.871 -6.027 -22.578 1 98.44 614 LEU A O 1
ATOM 4719 N N . ALA A 1 615 ? 0.43 -7.738 -22.875 1 97.81 615 ALA A N 1
ATOM 4720 C CA . ALA A 1 615 ? -0.697 -6.93 -22.422 1 97.81 615 ALA A CA 1
ATOM 4721 C C . ALA A 1 615 ? -0.489 -6.469 -20.984 1 97.81 615 ALA A C 1
ATOM 4723 O O . ALA A 1 615 ? -0.709 -5.297 -20.672 1 97.81 615 ALA A O 1
ATOM 4724 N N . LEU A 1 616 ? -0.057 -7.301 -20.109 1 96.81 616 LEU A N 1
ATOM 4725 C CA . LEU A 1 616 ? 0.182 -6.988 -18.703 1 96.81 616 LEU A CA 1
ATOM 4726 C C . LEU A 1 616 ? 1.339 -6.004 -18.562 1 96.81 616 LEU A C 1
ATOM 4728 O O . LEU A 1 616 ? 1.3 -5.117 -17.703 1 96.81 616 LEU A O 1
ATOM 4732 N N . SER A 1 617 ? 2.326 -6.129 -19.391 1 97.31 617 SER A N 1
ATOM 4733 C CA . SER A 1 617 ? 3.512 -5.285 -19.281 1 97.31 617 SER A CA 1
ATOM 4734 C C . SER A 1 617 ? 3.217 -3.859 -19.75 1 97.31 617 SER A C 1
ATOM 4736 O O . SER A 1 617 ? 3.682 -2.896 -19.141 1 97.31 617 SER A O 1
ATOM 4738 N N . TRP A 1 618 ? 2.391 -3.777 -20.781 1 97.44 618 TRP A N 1
ATOM 4739 C CA . TRP A 1 618 ? 2.146 -2.461 -21.359 1 97.44 618 TRP A CA 1
ATOM 4740 C C . TRP A 1 618 ? 1.049 -1.724 -20.609 1 97.44 618 TRP A C 1
ATOM 4742 O O . TRP A 1 618 ? 0.698 -0.593 -20.953 1 97.44 618 TRP A O 1
ATOM 4752 N N . ALA A 1 619 ? 0.561 -2.393 -19.547 1 96.25 619 ALA A N 1
ATOM 4753 C CA . ALA A 1 619 ? -0.401 -1.731 -18.656 1 96.25 619 ALA A CA 1
ATOM 4754 C C . ALA A 1 619 ? 0.31 -0.92 -17.578 1 96.25 619 ALA A C 1
ATOM 4756 O O . ALA A 1 619 ? 0.017 -1.066 -16.391 1 96.25 619 ALA A O 1
ATOM 4757 N N . SER A 1 620 ? 1.25 -0.109 -17.938 1 95.38 620 SER A N 1
ATOM 4758 C CA . SER A 1 620 ? 2.018 0.773 -17.062 1 95.38 620 SER A CA 1
ATOM 4759 C C . SER A 1 620 ? 2.717 1.868 -17.875 1 95.38 620 SER A C 1
ATOM 4761 O O . SER A 1 620 ? 2.645 1.889 -19.094 1 95.38 620 SER A O 1
ATOM 4763 N N . ALA A 1 621 ? 3.316 2.816 -17.188 1 94.62 621 ALA A N 1
ATOM 4764 C CA . ALA A 1 621 ? 4.121 3.84 -17.859 1 94.62 621 ALA A CA 1
ATOM 4765 C C . ALA A 1 621 ? 5.445 3.266 -18.344 1 94.62 621 ALA A C 1
ATOM 4767 O O . ALA A 1 621 ? 5.957 2.293 -17.781 1 94.62 621 ALA A O 1
ATOM 4768 N N . ALA A 1 622 ? 5.91 3.793 -19.391 1 95.38 622 ALA A N 1
ATOM 4769 C CA . ALA A 1 622 ? 7.215 3.406 -19.922 1 95.38 622 ALA A CA 1
ATOM 4770 C C . ALA A 1 622 ? 8.312 4.316 -19.391 1 95.38 622 ALA A C 1
ATOM 4772 O O . ALA A 1 622 ? 9.055 4.93 -20.156 1 95.38 622 ALA A O 1
ATOM 4773 N N . GLY A 1 623 ? 8.422 4.352 -18.062 1 93.62 623 GLY A N 1
ATOM 4774 C CA . GLY A 1 623 ? 9.312 5.312 -17.438 1 93.62 623 GLY A CA 1
ATOM 4775 C C . GLY A 1 623 ? 10.664 4.727 -17.078 1 93.62 623 GLY A C 1
ATOM 4776 O O . GLY A 1 623 ? 10.828 3.506 -17.047 1 93.62 623 GLY A O 1
ATOM 4777 N N . TRP A 1 624 ? 11.703 5.547 -16.906 1 95.38 624 TRP A N 1
ATOM 4778 C CA . TRP A 1 624 ? 13.062 5.23 -16.484 1 95.38 624 TRP A CA 1
ATOM 4779 C C . TRP A 1 624 ? 13.461 6.059 -15.266 1 95.38 624 TRP A C 1
ATOM 4781 O O . TRP A 1 624 ? 12.805 7.055 -14.945 1 95.38 624 TRP A O 1
ATOM 4791 N N . TRP A 1 625 ? 14.492 5.719 -14.602 1 92.81 625 TRP A N 1
ATOM 4792 C CA . TRP A 1 625 ? 14.82 6.328 -13.312 1 92.81 625 TRP A CA 1
ATOM 4793 C C . TRP A 1 625 ? 15.336 7.75 -13.5 1 92.81 625 TRP A C 1
ATOM 4795 O O . TRP A 1 625 ? 16.234 7.984 -14.305 1 92.81 625 TRP A O 1
ATOM 4805 N N . TYR A 1 626 ? 14.75 8.594 -12.844 1 92.56 626 TYR A N 1
ATOM 4806 C CA . TYR A 1 626 ? 15.18 9.953 -12.531 1 92.56 626 TYR A CA 1
ATOM 4807 C C . TYR A 1 626 ? 15.398 10.758 -13.812 1 92.56 626 TYR A C 1
ATOM 4809 O O . TYR A 1 626 ? 14.492 10.891 -14.633 1 92.56 626 TYR A O 1
ATOM 4817 N N . VAL A 1 627 ? 16.625 11.258 -14.008 1 94.38 627 VAL A N 1
ATOM 4818 C CA . VAL A 1 627 ? 16.906 12.18 -15.109 1 94.38 627 VAL A CA 1
ATOM 4819 C C . VAL A 1 627 ? 17 11.398 -16.422 1 94.38 627 VAL A C 1
ATOM 4821 O O . VAL A 1 627 ? 16.969 11.992 -17.5 1 94.38 627 VAL A O 1
ATOM 4824 N N . SER A 1 628 ? 17 10.047 -16.344 1 94.38 628 SER A N 1
ATOM 4825 C CA . SER A 1 628 ? 17.031 9.227 -17.547 1 94.38 628 SER A CA 1
ATOM 4826 C C . SER A 1 628 ? 15.719 9.32 -18.312 1 94.38 628 SER A C 1
ATOM 4828 O O . SER A 1 628 ? 15.664 8.969 -19.5 1 94.38 628 SER A O 1
ATOM 4830 N N . SER A 1 629 ? 14.695 9.812 -17.719 1 93.69 629 SER A N 1
ATOM 4831 C CA . SER A 1 629 ? 13.367 9.867 -18.312 1 93.69 629 SER A CA 1
ATOM 4832 C C . SER A 1 629 ? 13.172 11.156 -19.109 1 93.69 629 SER A C 1
ATOM 4834 O O . SER A 1 629 ? 12.148 11.328 -19.781 1 93.69 629 SER A O 1
ATOM 4836 N N . PHE A 1 630 ? 14.234 12.039 -19.094 1 95.69 630 PHE A N 1
ATOM 4837 C CA . PHE A 1 630 ? 14.078 13.336 -19.734 1 95.69 630 PHE A CA 1
ATOM 4838 C C . PHE A 1 630 ? 13.797 13.18 -21.234 1 95.69 630 PHE A C 1
ATOM 4840 O O . PHE A 1 630 ? 14.562 12.539 -21.953 1 95.69 630 PHE A O 1
ATOM 4847 N N . GLY A 1 631 ? 12.648 13.719 -21.656 1 94.06 631 GLY A N 1
ATOM 4848 C CA . GLY A 1 631 ? 12.312 13.766 -23.078 1 94.06 631 GLY A CA 1
ATOM 4849 C C . GLY A 1 631 ? 11.766 12.453 -23.609 1 94.06 631 GLY A C 1
ATOM 4850 O O . GLY A 1 631 ? 11.406 12.359 -24.781 1 94.06 631 GLY A O 1
ATOM 4851 N N . ILE A 1 632 ? 11.68 11.438 -22.797 1 95 632 ILE A N 1
ATOM 4852 C CA . ILE A 1 632 ? 11.25 10.109 -23.219 1 95 632 ILE A CA 1
ATOM 4853 C C . ILE A 1 632 ? 9.727 10.078 -23.328 1 95 632 ILE A C 1
ATOM 4855 O O . ILE A 1 632 ? 9.023 10.5 -22.406 1 95 632 ILE A O 1
ATOM 4859 N N . PRO A 1 633 ? 9.25 9.523 -24.438 1 92.44 633 PRO A N 1
ATOM 4860 C CA . PRO A 1 633 ? 7.797 9.477 -24.594 1 92.44 633 PRO A CA 1
ATOM 4861 C C . PRO A 1 633 ? 7.129 8.523 -23.609 1 92.44 633 PRO A C 1
ATOM 4863 O O . PRO A 1 633 ? 7.668 7.453 -23.312 1 92.44 633 PRO A O 1
ATOM 4866 N N . PHE A 1 634 ? 6 8.812 -23.047 1 92.56 634 PHE A N 1
ATOM 4867 C CA . PHE A 1 634 ? 5.148 8.008 -22.172 1 92.56 634 PHE A CA 1
ATOM 4868 C C . PHE A 1 634 ? 5.871 7.645 -20.891 1 92.56 634 PHE A C 1
ATOM 4870 O O . PHE A 1 634 ? 5.641 6.578 -20.312 1 92.56 634 PHE A O 1
ATOM 4877 N N . ASN A 1 635 ? 6.766 8.5 -20.469 1 91.25 635 ASN A N 1
ATOM 4878 C CA . ASN A 1 635 ? 7.551 8.211 -19.266 1 91.25 635 ASN A CA 1
ATOM 4879 C C . ASN A 1 635 ? 6.688 8.234 -18.016 1 91.25 635 ASN A C 1
ATOM 4881 O O . ASN A 1 635 ? 7.047 7.633 -17 1 91.25 635 ASN A O 1
ATOM 4885 N N . SER A 1 636 ? 5.535 8.906 -17.984 1 88.06 636 SER A N 1
ATOM 4886 C CA . SER A 1 636 ? 4.723 9.016 -16.781 1 88.06 636 SER A CA 1
ATOM 4887 C C . SER A 1 636 ? 3.285 8.586 -17.031 1 88.06 636 SER A C 1
ATOM 4889 O O . SER A 1 636 ? 2.398 8.836 -16.219 1 88.06 636 SER A O 1
ATOM 4891 N N . SER A 1 637 ? 3.006 8.078 -18.25 1 90.5 637 SER A N 1
ATOM 4892 C CA . SER A 1 637 ? 1.646 7.66 -18.578 1 90.5 637 SER A CA 1
ATOM 4893 C C . SER A 1 637 ? 1.642 6.371 -19.391 1 90.5 637 SER A C 1
ATOM 4895 O O . SER A 1 637 ? 2.639 6.031 -20.031 1 90.5 637 SER A O 1
ATOM 4897 N N . MET A 1 638 ? 0.579 5.691 -19.312 1 93.81 638 MET A N 1
ATOM 4898 C CA . MET A 1 638 ? 0.413 4.473 -20.094 1 93.81 638 MET A CA 1
ATOM 4899 C C . MET A 1 638 ? 0.362 4.785 -21.578 1 93.81 638 MET A C 1
ATOM 4901 O O . MET A 1 638 ? -0.436 5.617 -22.016 1 93.81 638 MET A O 1
ATOM 4905 N N . PRO A 1 639 ? 1.186 4.176 -22.375 1 95.19 639 PRO A N 1
ATOM 4906 C CA . PRO A 1 639 ? 1.244 4.477 -23.797 1 95.19 639 PRO A CA 1
ATOM 4907 C C . PRO A 1 639 ? -0.082 4.223 -24.516 1 95.19 639 PRO A C 1
ATOM 4909 O O . PRO A 1 639 ? -0.736 3.207 -24.266 1 95.19 639 PRO A O 1
ATOM 4912 N N . LYS A 1 640 ? -0.472 5.203 -25.328 1 94.81 640 LYS A N 1
ATOM 4913 C CA . LYS A 1 640 ? -1.704 5.121 -26.109 1 94.81 640 LYS A CA 1
ATOM 4914 C C . LYS A 1 640 ? -1.444 5.426 -27.578 1 94.81 640 LYS A C 1
ATOM 4916 O O . LYS A 1 640 ? -0.553 6.215 -27.906 1 94.81 640 LYS A O 1
ATOM 4921 N N . ILE A 1 641 ? -2.035 4.672 -28.484 1 93.19 641 ILE A N 1
ATOM 4922 C CA . ILE A 1 641 ? -2.053 4.938 -29.922 1 93.19 641 ILE A CA 1
ATOM 4923 C C . ILE A 1 641 ? -3.469 5.305 -30.359 1 93.19 641 ILE A C 1
ATOM 4925 O O . ILE A 1 641 ? -4.383 4.484 -30.281 1 93.19 641 ILE A O 1
ATOM 4929 N N . ALA A 1 642 ? -3.744 6.473 -30.891 1 93.19 642 ALA A N 1
ATOM 4930 C CA . ALA A 1 642 ? -5.051 6.957 -31.328 1 93.19 642 ALA A CA 1
ATOM 4931 C C . ALA A 1 642 ? -6.094 6.793 -30.234 1 93.19 642 ALA A C 1
ATOM 4933 O O . ALA A 1 642 ? -7.199 6.309 -30.484 1 93.19 642 ALA A O 1
ATOM 4934 N N . GLY A 1 643 ? -5.742 7.027 -29.047 1 90.81 643 GLY A N 1
ATOM 4935 C CA . GLY A 1 643 ? -6.664 7.008 -27.922 1 90.81 643 GLY A CA 1
ATOM 4936 C C . GLY A 1 643 ? -6.828 5.629 -27.312 1 90.81 643 GLY A C 1
ATOM 4937 O O . GLY A 1 643 ? -7.477 5.477 -26.281 1 90.81 643 GLY A O 1
ATOM 4938 N N . ILE A 1 644 ? -6.258 4.547 -27.875 1 95.56 644 ILE A N 1
ATOM 4939 C CA . ILE A 1 644 ? -6.34 3.188 -27.359 1 95.56 644 ILE A CA 1
ATOM 4940 C C . ILE A 1 644 ? -5 2.789 -26.734 1 95.56 644 ILE A C 1
ATOM 4942 O O . ILE A 1 644 ? -3.949 2.943 -27.375 1 95.56 644 ILE A O 1
ATOM 4946 N N . SER A 1 645 ? -5.07 2.369 -25.516 1 96.12 645 SER A N 1
ATOM 4947 C CA . SER A 1 645 ? -3.82 1.979 -24.859 1 96.12 645 SER A CA 1
ATOM 4948 C C . SER A 1 645 ? -3.17 0.804 -25.578 1 96.12 645 SER A C 1
ATOM 4950 O O . SER A 1 645 ? -3.863 -0.074 -26.109 1 96.12 645 SER A O 1
ATOM 4952 N N . VAL A 1 646 ? -1.91 0.785 -25.625 1 97.5 646 VAL A N 1
ATOM 4953 C CA . VAL A 1 646 ? -1.167 -0.313 -26.234 1 97.5 646 VAL A CA 1
ATOM 4954 C C . VAL A 1 646 ? -1.489 -1.619 -25.5 1 97.5 646 VAL A C 1
ATOM 4956 O O . VAL A 1 646 ? -1.571 -2.678 -26.141 1 97.5 646 VAL A O 1
ATOM 4959 N N . SER A 1 647 ? -1.668 -1.563 -24.188 1 97.38 647 SER A N 1
ATOM 4960 C CA . SER A 1 647 ? -2.068 -2.73 -23.406 1 97.38 647 SER A CA 1
ATOM 4961 C C . SER A 1 647 ? -3.379 -3.316 -23.922 1 97.38 647 SER A C 1
ATOM 4963 O O . SER A 1 647 ? -3.512 -4.535 -24.047 1 97.38 647 SER A O 1
ATOM 4965 N N . THR A 1 648 ? -4.348 -2.469 -24.234 1 97.44 648 THR A N 1
ATOM 4966 C CA . THR A 1 648 ? -5.641 -2.918 -24.734 1 97.44 648 THR A CA 1
ATOM 4967 C C . THR A 1 648 ? -5.488 -3.576 -26.109 1 97.44 648 THR A C 1
ATOM 4969 O O . THR A 1 648 ? -6.188 -4.543 -26.422 1 97.44 648 THR A O 1
ATOM 4972 N N . ILE A 1 649 ? -4.645 -3.043 -26.922 1 98.06 649 ILE A N 1
ATOM 4973 C CA . ILE A 1 649 ? -4.391 -3.621 -28.234 1 98.06 649 ILE A CA 1
ATOM 4974 C C . ILE A 1 649 ? -3.844 -5.039 -28.078 1 98.06 649 ILE A C 1
ATOM 4976 O O . ILE A 1 649 ? -4.344 -5.977 -28.703 1 98.06 649 ILE A O 1
ATOM 4980 N N . PHE A 1 650 ? -2.834 -5.199 -27.203 1 98.38 650 PHE A N 1
ATOM 4981 C CA . PHE A 1 650 ? -2.262 -6.523 -26.984 1 98.38 650 PHE A CA 1
ATOM 4982 C C . PHE A 1 650 ? -3.281 -7.449 -26.344 1 98.38 650 PHE A C 1
ATOM 4984 O O . PHE A 1 650 ? -3.291 -8.656 -26.609 1 98.38 650 PHE A O 1
ATOM 4991 N N . PHE A 1 651 ? -4.082 -6.91 -25.531 1 97.81 651 PHE A N 1
ATOM 4992 C CA . PHE A 1 651 ? -5.121 -7.723 -24.906 1 97.81 651 PHE A CA 1
ATOM 4993 C C . PHE A 1 651 ? -6.109 -8.227 -25.953 1 97.81 651 PHE A C 1
ATOM 4995 O O . PHE A 1 651 ? -6.559 -9.375 -25.891 1 97.81 651 PHE A O 1
ATOM 5002 N N . ALA A 1 652 ? -6.527 -7.363 -26.922 1 97.94 652 ALA A N 1
ATOM 5003 C CA . ALA A 1 652 ? -7.41 -7.773 -28.016 1 97.94 652 ALA A CA 1
ATOM 5004 C C . ALA A 1 652 ? -6.773 -8.883 -28.844 1 97.94 652 ALA A C 1
ATOM 5006 O O . ALA A 1 652 ? -7.445 -9.844 -29.219 1 97.94 652 ALA A O 1
ATOM 5007 N N . LEU A 1 653 ? -5.504 -8.727 -29.094 1 98.12 653 LEU A N 1
ATOM 5008 C CA . LEU A 1 653 ? -4.781 -9.758 -29.844 1 98.12 653 LEU A CA 1
ATOM 5009 C C . LEU A 1 653 ? -4.73 -11.062 -29.047 1 98.12 653 LEU A C 1
ATOM 5011 O O . LEU A 1 653 ? -4.828 -12.148 -29.625 1 98.12 653 LEU A O 1
ATOM 5015 N N . PHE A 1 654 ? -4.582 -10.93 -27.812 1 97.81 654 PHE A N 1
ATOM 5016 C CA . PHE A 1 654 ? -4.633 -12.086 -26.922 1 97.81 654 PHE A CA 1
ATOM 5017 C C . PHE A 1 654 ? -5.977 -12.789 -27.016 1 97.81 654 PHE A C 1
ATOM 5019 O O . PHE A 1 654 ? -6.035 -14.008 -27.203 1 97.81 654 PHE A O 1
ATOM 5026 N N . ALA A 1 655 ? -7.039 -12.023 -26.906 1 97.31 655 ALA A N 1
ATOM 5027 C CA . ALA A 1 655 ? -8.383 -12.578 -27 1 97.31 655 ALA A CA 1
ATOM 5028 C C . ALA A 1 655 ? -8.602 -13.281 -28.344 1 97.31 655 ALA A C 1
ATOM 5030 O O . ALA A 1 655 ? -9.203 -14.359 -28.391 1 97.31 655 ALA A O 1
ATOM 5031 N N . LEU A 1 656 ? -8.102 -12.711 -29.391 1 97.5 656 LEU A N 1
ATOM 5032 C CA . LEU A 1 656 ? -8.203 -13.312 -30.703 1 97.5 656 LEU A CA 1
ATOM 5033 C C . LEU A 1 656 ? -7.414 -14.617 -30.781 1 97.5 656 LEU A C 1
ATOM 5035 O O . LEU A 1 656 ? -7.883 -15.594 -31.359 1 97.5 656 LEU A O 1
ATOM 5039 N N . ALA A 1 657 ? -6.203 -14.539 -30.156 1 97.44 657 ALA A N 1
ATOM 5040 C CA . ALA A 1 657 ? -5.375 -15.742 -30.156 1 97.44 657 ALA A CA 1
ATOM 5041 C C . ALA A 1 657 ? -6.035 -16.859 -29.344 1 97.44 657 ALA A C 1
ATOM 5043 O O . ALA A 1 657 ? -6 -18.016 -29.734 1 97.44 657 ALA A O 1
ATOM 5044 N N . VAL A 1 658 ? -6.594 -16.547 -28.219 1 96 658 VAL A N 1
ATOM 5045 C CA . VAL A 1 658 ? -7.309 -17.516 -27.406 1 96 658 VAL A CA 1
ATOM 5046 C C . VAL A 1 658 ? -8.508 -18.062 -28.188 1 96 658 VAL A C 1
ATOM 5048 O O . VAL A 1 658 ? -8.766 -19.266 -28.172 1 96 658 VAL A O 1
ATOM 5051 N N . GLY A 1 659 ? -9.289 -17.156 -28.891 1 95.31 659 GLY A N 1
ATOM 5052 C CA . GLY A 1 659 ? -10.414 -17.594 -29.703 1 95.31 659 GLY A CA 1
ATOM 5053 C C . GLY A 1 659 ? -10.008 -18.547 -30.812 1 95.31 659 GLY A C 1
ATOM 5054 O O . GLY A 1 659 ? -10.688 -19.547 -31.047 1 95.31 659 GLY A O 1
ATOM 5055 N N . TYR A 1 660 ? -8.898 -18.266 -31.422 1 94.88 660 TYR A N 1
ATOM 5056 C CA . TYR A 1 660 ? -8.398 -19.125 -32.469 1 94.88 660 TYR A CA 1
ATOM 5057 C C . TYR A 1 660 ? -7.957 -20.484 -31.922 1 94.88 660 TYR A C 1
ATOM 5059 O O . TYR A 1 660 ? -8.219 -21.516 -32.531 1 94.88 660 TYR A O 1
ATOM 5067 N N . ALA A 1 661 ? -7.238 -20.453 -30.797 1 94.31 661 ALA A N 1
ATOM 5068 C CA . ALA A 1 661 ? -6.832 -21.703 -30.156 1 94.31 661 ALA A CA 1
ATOM 5069 C C . ALA A 1 661 ? -8.047 -22.531 -29.766 1 94.31 661 ALA A C 1
ATOM 5071 O O . ALA A 1 661 ? -8.039 -23.766 -29.891 1 94.31 661 ALA A O 1
ATOM 5072 N N . ALA A 1 662 ? -9.078 -21.891 -29.25 1 91.69 662 ALA A N 1
ATOM 5073 C CA . ALA A 1 662 ? -10.312 -22.578 -28.891 1 91.69 662 ALA A CA 1
ATOM 5074 C C . ALA A 1 662 ? -10.984 -23.188 -30.125 1 91.69 662 ALA A C 1
ATOM 5076 O O . ALA A 1 662 ? -11.484 -24.312 -30.062 1 91.69 662 ALA A O 1
ATOM 5077 N N . TRP A 1 663 ? -10.961 -22.484 -31.172 1 91.31 663 TRP A N 1
ATOM 5078 C CA . TRP A 1 663 ? -11.523 -23 -32.438 1 91.31 663 TRP A CA 1
ATOM 5079 C C . TRP A 1 663 ? -10.766 -24.234 -32.875 1 91.31 663 TRP A C 1
ATOM 5081 O O . TRP A 1 663 ? -11.383 -25.219 -33.312 1 91.31 663 TRP A O 1
ATOM 5091 N N . LEU A 1 664 ? -9.445 -24.203 -32.75 1 90.44 664 LEU A N 1
ATOM 5092 C CA . LEU A 1 664 ? -8.625 -25.344 -33.125 1 90.44 664 LEU A CA 1
ATOM 5093 C C . LEU A 1 664 ? -8.883 -26.531 -32.188 1 90.44 664 LEU A C 1
ATOM 5095 O O . LEU A 1 664 ? -8.836 -27.688 -32.625 1 90.44 664 LEU A O 1
ATOM 5099 N N . HIS A 1 665 ? -9.195 -26.188 -30.953 1 87.62 665 HIS A N 1
ATOM 5100 C CA . HIS A 1 665 ? -9.445 -27.219 -29.969 1 87.62 665 HIS A CA 1
ATOM 5101 C C . HIS A 1 665 ? -10.727 -27.984 -30.281 1 87.62 665 HIS A C 1
ATOM 5103 O O . HIS A 1 665 ? -10.797 -29.203 -30.047 1 87.62 665 HIS A O 1
ATOM 5109 N N . PHE A 1 666 ? -11.703 -27.391 -30.922 1 85.06 666 PHE A N 1
ATOM 5110 C CA . PHE A 1 666 ? -12.984 -28.031 -31.188 1 85.06 666 PHE A CA 1
ATOM 5111 C C . PHE A 1 666 ? -13.055 -28.5 -32.656 1 85.06 666 PHE A C 1
ATOM 5113 O O . PHE A 1 666 ? -14 -29.188 -33.031 1 85.06 666 PHE A O 1
ATOM 5120 N N . SER A 1 667 ? -12.047 -28.188 -33.469 1 83.44 667 SER A N 1
ATOM 5121 C CA . SER A 1 667 ? -12.016 -28.609 -34.875 1 83.44 667 SER A CA 1
ATOM 5122 C C . SER A 1 667 ? -11.156 -29.859 -35.062 1 83.44 667 SER A C 1
ATOM 5124 O O . SER A 1 667 ? -10.258 -30.125 -34.25 1 83.44 667 SER A O 1
ATOM 5126 N N . PRO A 1 668 ? -11.492 -30.703 -36.094 1 80.31 668 PRO A N 1
ATOM 5127 C CA . PRO A 1 668 ? -10.594 -31.828 -36.406 1 80.31 668 PRO A CA 1
ATOM 5128 C C . PRO A 1 668 ? -9.195 -31.375 -36.812 1 80.31 668 PRO A C 1
ATOM 5130 O O . PRO A 1 668 ? -9.031 -30.281 -37.375 1 80.31 668 PRO A O 1
ATOM 5133 N N . ARG A 1 669 ? -8.234 -32.062 -36.469 1 78.69 669 ARG A N 1
ATOM 5134 C CA . ARG A 1 669 ? -6.84 -31.734 -36.75 1 78.69 669 ARG A CA 1
ATOM 5135 C C . ARG A 1 669 ? -6.574 -31.594 -38.219 1 78.69 669 ARG A C 1
ATOM 5137 O O . ARG A 1 669 ? -6.84 -32.5 -39 1 78.69 669 ARG A O 1
ATOM 5144 N N . ARG A 1 670 ? -6.332 -30.359 -38.656 1 76.5 670 ARG A N 1
ATOM 5145 C CA . ARG A 1 670 ? -5.992 -30.016 -40.031 1 76.5 670 ARG A CA 1
ATOM 5146 C C . ARG A 1 670 ? -4.52 -29.641 -40.156 1 76.5 670 ARG A C 1
ATOM 5148 O O . ARG A 1 670 ? -3.852 -29.391 -39.156 1 76.5 670 ARG A O 1
ATOM 5155 N N . GLU A 1 671 ? -4 -29.719 -41.344 1 81.56 671 GLU A N 1
ATOM 5156 C CA . GLU A 1 671 ? -2.646 -29.25 -41.594 1 81.56 671 GLU A CA 1
ATOM 5157 C C . GLU A 1 671 ? -2.508 -27.766 -41.312 1 81.56 671 GLU A C 1
ATOM 5159 O O . GLU A 1 671 ? -3.438 -26.984 -41.531 1 81.56 671 GLU A O 1
ATOM 5164 N N . ASP A 1 672 ? -1.369 -27.312 -40.75 1 86.25 672 ASP A N 1
ATOM 5165 C CA . ASP A 1 672 ? -1.127 -25.922 -40.375 1 86.25 672 ASP A CA 1
ATOM 5166 C C . ASP A 1 672 ? -1.156 -25.016 -41.594 1 86.25 672 ASP A C 1
ATOM 5168 O O . ASP A 1 672 ? -0.57 -25.328 -42.625 1 86.25 672 ASP A O 1
ATOM 5172 N N . ASN A 1 673 ? -1.942 -24.031 -41.625 1 85.44 673 ASN A N 1
ATOM 5173 C CA . ASN A 1 673 ? -1.901 -23.031 -42.688 1 85.44 673 ASN A CA 1
ATOM 5174 C C . ASN A 1 673 ? -0.665 -22.141 -42.562 1 85.44 673 ASN A C 1
ATOM 5176 O O . ASN A 1 673 ? 0.01 -22.141 -41.531 1 85.44 673 ASN A O 1
ATOM 5180 N N . ARG A 1 674 ? -0.34 -21.422 -43.562 1 88.19 674 ARG A N 1
ATOM 5181 C CA . ARG A 1 674 ? 0.856 -20.594 -43.625 1 88.19 674 ARG A CA 1
ATOM 5182 C C . ARG A 1 674 ? 0.849 -19.531 -42.531 1 88.19 674 ARG A C 1
ATOM 5184 O O . ARG A 1 674 ? 1.895 -19.203 -41.969 1 88.19 674 ARG A O 1
ATOM 5191 N N . ILE A 1 675 ? -0.229 -19 -42.188 1 87.38 675 ILE A N 1
ATOM 5192 C CA . ILE A 1 675 ? -0.364 -17.938 -41.219 1 87.38 675 ILE A CA 1
ATOM 5193 C C . ILE A 1 675 ? -0.098 -18.516 -39.812 1 87.38 675 ILE A C 1
ATOM 5195 O O . ILE A 1 675 ? 0.641 -17.906 -39.031 1 87.38 675 ILE A O 1
ATOM 5199 N N . THR A 1 676 ? -0.659 -19.562 -39.562 1 90.31 676 THR A N 1
ATOM 5200 C CA . THR A 1 676 ? -0.47 -20.188 -38.25 1 90.31 676 THR A CA 1
ATOM 5201 C C . THR A 1 676 ? 0.992 -20.578 -38.031 1 90.31 676 THR A C 1
ATOM 5203 O O . THR A 1 676 ? 1.532 -20.422 -36.938 1 90.31 676 THR A O 1
ATOM 5206 N N . ARG A 1 677 ? 1.63 -21 -39.094 1 88.38 677 ARG A N 1
ATOM 5207 C CA . ARG A 1 677 ? 3.037 -21.375 -39.031 1 88.38 677 ARG A CA 1
ATOM 5208 C C . ARG A 1 677 ? 3.92 -20.156 -38.781 1 88.38 677 ARG A C 1
ATOM 5210 O O . ARG A 1 677 ? 4.887 -20.25 -38 1 88.38 677 ARG A O 1
ATOM 5217 N N . SER A 1 678 ? 3.553 -19.125 -39.406 1 88.5 678 SER A N 1
ATOM 5218 C CA . SER A 1 678 ? 4.336 -17.906 -39.219 1 88.5 678 SER A CA 1
ATOM 5219 C C . SER A 1 678 ? 4.168 -17.312 -37.812 1 88.5 678 SER A C 1
ATOM 5221 O O . SER A 1 678 ? 5.152 -16.938 -37.188 1 88.5 678 SER A O 1
ATOM 5223 N N . ILE A 1 679 ? 2.992 -17.297 -37.281 1 89.06 679 ILE A N 1
ATOM 5224 C CA . ILE A 1 679 ? 2.676 -16.688 -36 1 89.06 679 ILE A CA 1
ATOM 5225 C C . ILE A 1 679 ? 3.264 -17.531 -34.875 1 89.06 679 ILE A C 1
ATOM 5227 O O . ILE A 1 679 ? 3.707 -17 -33.875 1 89.06 679 ILE A O 1
ATOM 5231 N N . THR A 1 680 ? 3.361 -18.766 -35.125 1 92.56 680 THR A N 1
ATOM 5232 C CA . THR A 1 680 ? 3.791 -19.688 -34.062 1 92.56 680 THR A CA 1
ATOM 5233 C C . THR A 1 680 ? 5.266 -20.031 -34.219 1 92.56 680 THR A C 1
ATOM 5235 O O . THR A 1 680 ? 5.793 -20.875 -33.5 1 92.56 680 THR A O 1
ATOM 5238 N N . SER A 1 681 ? 5.996 -19.453 -35.188 1 87.56 681 SER A N 1
ATOM 5239 C CA . SER A 1 681 ? 7.371 -19.828 -35.5 1 87.56 681 SER A CA 1
ATOM 5240 C C . SER A 1 681 ? 8.297 -19.578 -34.312 1 87.56 681 SER A C 1
ATOM 5242 O O . SER A 1 681 ? 9.094 -20.438 -33.938 1 87.56 681 SER A O 1
ATOM 5244 N N . ALA A 1 682 ? 8.273 -18.328 -33.688 1 94.06 682 ALA A N 1
ATOM 5245 C CA . ALA A 1 682 ? 9.117 -17.984 -32.531 1 94.06 682 ALA A CA 1
ATOM 5246 C C . ALA A 1 682 ? 8.516 -16.844 -31.734 1 94.06 682 ALA A C 1
ATOM 5248 O O . ALA A 1 682 ? 9.117 -15.773 -31.609 1 94.06 682 ALA A O 1
ATOM 5249 N N . PRO A 1 683 ? 7.398 -17.094 -31.109 1 96.12 683 PRO A N 1
ATOM 5250 C CA . PRO A 1 683 ? 6.699 -16.016 -30.406 1 96.12 683 PRO A CA 1
ATOM 5251 C C . PRO A 1 683 ? 7.559 -15.359 -29.328 1 96.12 683 PRO A C 1
ATOM 5253 O O . PRO A 1 683 ? 7.5 -14.141 -29.156 1 96.12 683 PRO A O 1
ATOM 5256 N N . VAL A 1 684 ? 8.414 -16.078 -28.625 1 97.94 684 VAL A N 1
ATOM 5257 C CA . VAL A 1 684 ? 9.242 -15.547 -27.547 1 97.94 684 VAL A CA 1
ATOM 5258 C C . VAL A 1 684 ? 10.273 -14.578 -28.125 1 97.94 684 VAL A C 1
ATOM 5260 O O . VAL A 1 684 ? 10.445 -13.469 -27.609 1 97.94 684 VAL A O 1
ATOM 5263 N N . ALA A 1 685 ? 10.969 -14.922 -29.188 1 97.5 685 ALA A N 1
ATOM 5264 C CA . ALA A 1 685 ? 11.977 -14.078 -29.812 1 97.5 685 ALA A CA 1
ATOM 5265 C C . ALA A 1 685 ? 11.359 -12.805 -30.375 1 97.5 685 ALA A C 1
ATOM 5267 O O . ALA A 1 685 ? 11.938 -11.719 -30.25 1 97.5 685 ALA A O 1
ATOM 5268 N N . TRP A 1 686 ? 10.18 -12.984 -30.969 1 96.81 686 TRP A N 1
ATOM 5269 C CA . TRP A 1 686 ? 9.523 -11.828 -31.562 1 96.81 686 TRP A CA 1
ATOM 5270 C C . TRP A 1 686 ? 9.102 -10.836 -30.469 1 96.81 686 TRP A C 1
ATOM 5272 O O . TRP A 1 686 ? 9.297 -9.625 -30.625 1 96.81 686 TRP A O 1
ATOM 5282 N N . ALA A 1 687 ? 8.469 -11.32 -29.422 1 98.12 687 ALA A N 1
ATOM 5283 C CA . ALA A 1 687 ? 8.031 -10.438 -28.344 1 98.12 687 ALA A CA 1
ATOM 5284 C C . ALA A 1 687 ? 9.211 -9.75 -27.672 1 98.12 687 ALA A C 1
ATOM 5286 O O . ALA A 1 687 ? 9.18 -8.547 -27.422 1 98.12 687 ALA A O 1
ATOM 5287 N N . ALA A 1 688 ? 10.289 -10.477 -27.359 1 98.56 688 ALA A N 1
ATOM 5288 C CA . ALA A 1 688 ? 11.469 -9.914 -26.719 1 98.56 688 ALA A CA 1
ATOM 5289 C C . ALA A 1 688 ? 12.172 -8.922 -27.656 1 98.56 688 ALA A C 1
ATOM 5291 O O . ALA A 1 688 ? 12.633 -7.867 -27.203 1 98.56 688 ALA A O 1
ATOM 5292 N N . GLY A 1 689 ? 12.328 -9.328 -28.938 1 98 689 GLY A N 1
ATOM 5293 C CA . GLY A 1 689 ? 12.922 -8.414 -29.906 1 98 689 GLY A CA 1
ATOM 5294 C C . GLY A 1 689 ? 12.164 -7.109 -30.031 1 98 689 GLY A C 1
ATOM 5295 O O . GLY A 1 689 ? 12.766 -6.039 -30.125 1 98 689 GLY A O 1
ATOM 5296 N N . PHE A 1 690 ? 10.859 -7.238 -30.031 1 97.69 690 PHE A N 1
ATOM 5297 C CA . PHE A 1 690 ? 10.008 -6.055 -30.094 1 97.69 690 PHE A CA 1
ATOM 5298 C C . PHE A 1 690 ? 10.266 -5.137 -28.906 1 97.69 690 PHE A C 1
ATOM 5300 O O . PHE A 1 690 ? 10.398 -3.922 -29.062 1 97.69 690 PHE A O 1
ATOM 5307 N N . MET A 1 691 ? 10.344 -5.676 -27.688 1 98.12 691 MET A N 1
ATOM 5308 C CA . MET A 1 691 ? 10.555 -4.891 -26.469 1 98.12 691 MET A CA 1
ATOM 5309 C C . MET A 1 691 ? 11.938 -4.254 -26.469 1 98.12 691 MET A C 1
ATOM 5311 O O . MET A 1 691 ? 12.117 -3.133 -25.984 1 98.12 691 MET A O 1
ATOM 5315 N N . VAL A 1 692 ? 12.953 -4.941 -26.969 1 98.25 692 VAL A N 1
ATOM 5316 C CA . VAL A 1 692 ? 14.312 -4.41 -27.078 1 98.25 692 VAL A CA 1
ATOM 5317 C C . VAL A 1 692 ? 14.32 -3.201 -28 1 98.25 692 VAL A C 1
ATOM 5319 O O . VAL A 1 692 ? 14.875 -2.152 -27.672 1 98.25 692 VAL A O 1
ATOM 5322 N N . LEU A 1 693 ? 13.688 -3.367 -29.141 1 97.81 693 LEU A N 1
ATOM 5323 C CA . LEU A 1 693 ? 13.633 -2.283 -30.109 1 97.81 693 LEU A CA 1
ATOM 5324 C C . LEU A 1 693 ? 12.898 -1.072 -29.547 1 97.81 693 LEU A C 1
ATOM 5326 O O . LEU A 1 693 ? 13.328 0.067 -29.734 1 97.81 693 LEU A O 1
ATOM 5330 N N . THR A 1 694 ? 11.812 -1.28 -28.844 1 96.5 694 THR A N 1
ATOM 5331 C CA . THR A 1 694 ? 11.055 -0.183 -28.25 1 96.5 694 THR A CA 1
ATOM 5332 C C . THR A 1 694 ? 11.875 0.529 -27.188 1 96.5 694 THR A C 1
ATOM 5334 O O . THR A 1 694 ? 11.805 1.753 -27.047 1 96.5 694 THR A O 1
ATOM 5337 N N . SER A 1 695 ? 12.641 -0.191 -26.391 1 96.94 695 SER A N 1
ATOM 5338 C CA . SER A 1 695 ? 13.477 0.421 -25.359 1 96.94 695 SER A CA 1
ATOM 5339 C C . SER A 1 695 ? 14.547 1.309 -25.984 1 96.94 695 SER A C 1
ATOM 5341 O O . SER A 1 695 ? 14.773 2.432 -25.531 1 96.94 695 SER A O 1
ATOM 5343 N N . ILE A 1 696 ? 15.164 0.821 -27 1 97.5 696 ILE A N 1
ATOM 5344 C CA . ILE A 1 696 ? 16.219 1.577 -27.672 1 97.5 696 ILE A CA 1
ATOM 5345 C C . ILE A 1 696 ? 15.617 2.826 -28.328 1 97.5 696 ILE A C 1
ATOM 5347 O O . ILE A 1 696 ? 16.172 3.92 -28.203 1 97.5 696 ILE A O 1
ATOM 5351 N N . CYS A 1 697 ? 14.477 2.693 -28.938 1 96.94 697 CYS A N 1
ATOM 5352 C CA . CYS A 1 697 ? 13.82 3.816 -29.594 1 96.94 697 CYS A CA 1
ATOM 5353 C C . CYS A 1 697 ? 13.422 4.883 -28.578 1 96.94 697 CYS A C 1
ATOM 5355 O O . CYS A 1 697 ? 13.555 6.078 -28.844 1 96.94 697 CYS A O 1
ATOM 5357 N N . GLN A 1 698 ? 12.945 4.5 -27.469 1 96.19 698 GLN A N 1
ATOM 5358 C CA . GLN A 1 698 ? 12.547 5.441 -26.422 1 96.19 698 GLN A CA 1
ATOM 5359 C C . GLN A 1 698 ? 13.719 6.324 -26.016 1 96.19 698 GLN A C 1
ATOM 5361 O O . GLN A 1 698 ? 13.594 7.551 -25.969 1 96.19 698 GLN A O 1
ATOM 5366 N N . LEU A 1 699 ? 14.836 5.688 -25.734 1 96.75 699 LEU A N 1
ATOM 5367 C CA . LEU A 1 699 ? 15.984 6.453 -25.281 1 96.75 699 LEU A CA 1
ATOM 5368 C C . LEU A 1 699 ? 16.578 7.285 -26.406 1 96.75 699 LEU A C 1
ATOM 5370 O O . LEU A 1 699 ? 17.078 8.391 -26.172 1 96.75 699 LEU A O 1
ATOM 5374 N N . ALA A 1 700 ? 16.484 6.785 -27.594 1 96.88 700 ALA A N 1
ATOM 5375 C CA . ALA A 1 700 ? 16.969 7.543 -28.75 1 96.88 700 ALA A CA 1
ATOM 5376 C C . ALA A 1 700 ? 16.125 8.789 -28.984 1 96.88 700 ALA A C 1
ATOM 5378 O O . ALA A 1 700 ? 16.641 9.859 -29.297 1 96.88 700 ALA A O 1
ATOM 5379 N N . ILE A 1 701 ? 14.875 8.672 -28.828 1 96.69 701 ILE A N 1
ATOM 5380 C CA . ILE A 1 701 ? 13.977 9.812 -28.969 1 96.69 701 ILE A CA 1
ATOM 5381 C C . ILE A 1 701 ? 14.258 10.836 -27.875 1 96.69 701 ILE A C 1
ATOM 5383 O O . ILE A 1 701 ? 14.227 12.047 -28.125 1 96.69 701 ILE A O 1
ATOM 5387 N N . GLY A 1 702 ? 14.539 10.312 -26.688 1 95.38 702 GLY A N 1
ATOM 5388 C CA . GLY A 1 702 ? 14.93 11.211 -25.625 1 95.38 702 GLY A CA 1
ATOM 5389 C C . GLY A 1 702 ? 16.172 12.023 -25.938 1 95.38 702 GLY A C 1
ATOM 5390 O O . GLY A 1 702 ? 16.219 13.227 -25.672 1 95.38 702 GLY A O 1
ATOM 5391 N N . VAL A 1 703 ? 17.141 11.461 -26.578 1 96.38 703 VAL A N 1
ATOM 5392 C CA . VAL A 1 703 ? 18.359 12.141 -26.984 1 96.38 703 VAL A CA 1
ATOM 5393 C C . VAL A 1 703 ? 18.047 13.211 -28.016 1 96.38 703 VAL A C 1
ATOM 5395 O O . VAL A 1 703 ? 18.547 14.336 -27.938 1 96.38 703 VAL A O 1
ATOM 5398 N N . ALA A 1 704 ? 17.188 12.914 -28.891 1 96.5 704 ALA A N 1
ATOM 5399 C CA . ALA A 1 704 ? 16.828 13.844 -29.969 1 96.5 704 ALA A CA 1
ATOM 5400 C C . ALA A 1 704 ? 16.016 15.016 -29.438 1 96.5 704 ALA A C 1
ATOM 5402 O O . ALA A 1 704 ? 16.266 16.172 -29.781 1 96.5 704 ALA A O 1
ATOM 5403 N N . ARG A 1 705 ? 15.102 14.75 -28.547 1 94.56 705 ARG A N 1
ATOM 5404 C CA . ARG A 1 705 ? 14.188 15.766 -28.031 1 94.56 705 ARG A CA 1
ATOM 5405 C C . ARG A 1 705 ? 14.906 16.703 -27.078 1 94.56 705 ARG A C 1
ATOM 5407 O O . ARG A 1 705 ? 14.594 17.891 -27.016 1 94.56 705 ARG A O 1
ATOM 5414 N N . GLN A 1 706 ? 15.852 16.203 -26.359 1 96 706 GLN A N 1
ATOM 5415 C CA . GLN A 1 706 ? 16.531 16.984 -25.328 1 96 706 GLN A CA 1
ATOM 5416 C C . GLN A 1 706 ? 17.719 17.75 -25.922 1 96 706 GLN A C 1
ATOM 5418 O O . GLN A 1 706 ? 18.219 18.688 -25.297 1 96 706 GLN A O 1
ATOM 5423 N N . TYR A 1 707 ? 18.141 17.438 -27.141 1 94.94 707 TYR A N 1
ATOM 5424 C CA . TYR A 1 707 ? 19.297 18.094 -27.719 1 94.94 707 TYR A CA 1
ATOM 5425 C C . TYR A 1 707 ? 19.016 19.578 -27.984 1 94.94 707 TYR A C 1
ATOM 5427 O O . TYR A 1 707 ? 18.016 19.922 -28.594 1 94.94 707 TYR A O 1
ATOM 5435 N N . PRO A 1 708 ? 19.859 20.484 -27.469 1 94.44 708 PRO A N 1
ATOM 5436 C CA . PRO A 1 708 ? 21.203 20.281 -26.922 1 94.44 708 PRO A CA 1
ATOM 5437 C C . PRO A 1 708 ? 21.234 20.312 -25.391 1 94.44 708 PRO A C 1
ATOM 5439 O O . PRO A 1 708 ? 22.281 20.547 -24.797 1 94.44 708 PRO A O 1
ATOM 5442 N N . SER A 1 709 ? 20.062 20.219 -24.75 1 95.25 709 SER A N 1
ATOM 5443 C CA . SER A 1 709 ? 19.984 20.109 -23.297 1 95.25 709 SER A CA 1
ATOM 5444 C C . SER A 1 709 ? 20.391 18.719 -22.812 1 95.25 709 SER A C 1
ATOM 5446 O O . SER A 1 709 ? 20.844 17.906 -23.609 1 95.25 709 SER A O 1
ATOM 5448 N N . TYR A 1 710 ? 20.281 18.5 -21.594 1 96.31 710 TYR A N 1
ATOM 5449 C CA . TYR A 1 710 ? 20.766 17.281 -20.984 1 96.31 710 TYR A CA 1
ATOM 5450 C C . TYR A 1 710 ? 19.953 16.078 -21.438 1 96.31 710 TYR A C 1
ATOM 5452 O O . TYR A 1 710 ? 18.719 16.141 -21.484 1 96.31 710 TYR A O 1
ATOM 5460 N N . SER A 1 711 ? 20.547 15.047 -21.797 1 95.81 711 SER A N 1
ATOM 5461 C CA . SER A 1 711 ? 20.109 13.664 -21.922 1 95.81 711 SER A CA 1
ATOM 5462 C C . SER A 1 711 ? 21.219 12.695 -21.547 1 95.81 711 SER A C 1
ATOM 5464 O O . SER A 1 711 ? 22.391 13.062 -21.547 1 95.81 711 SER A O 1
ATOM 5466 N N . ASN A 1 712 ? 20.922 11.484 -21.156 1 93.81 712 ASN A N 1
ATOM 5467 C CA . ASN A 1 712 ? 21.953 10.523 -20.766 1 93.81 712 ASN A CA 1
ATOM 5468 C C . ASN A 1 712 ? 22.969 10.297 -21.875 1 93.81 712 ASN A C 1
ATOM 5470 O O . ASN A 1 712 ? 24.172 10.336 -21.641 1 93.81 712 ASN A O 1
ATOM 5474 N N . GLY A 1 713 ? 22.453 10.07 -23.047 1 94.81 713 GLY A N 1
ATOM 5475 C CA . GLY A 1 713 ? 23.328 9.789 -24.172 1 94.81 713 GLY A CA 1
ATOM 5476 C C . GLY A 1 713 ? 24.234 10.945 -24.516 1 94.81 713 GLY A C 1
ATOM 5477 O O . GLY A 1 713 ? 25.453 10.773 -24.656 1 94.81 713 GLY A O 1
ATOM 5478 N N . TRP A 1 714 ? 23.672 12.109 -24.594 1 94.31 714 TRP A N 1
ATOM 5479 C CA . TRP A 1 714 ? 24.453 13.297 -24.938 1 94.31 714 TRP A CA 1
ATOM 5480 C C . TRP A 1 714 ? 25.453 13.633 -23.844 1 94.31 714 TRP A C 1
ATOM 5482 O O . TRP A 1 714 ? 26.609 13.961 -24.125 1 94.31 714 TRP A O 1
ATOM 5492 N N . ALA A 1 715 ? 25.062 13.547 -22.641 1 95.25 715 ALA A N 1
ATOM 5493 C CA . ALA A 1 715 ? 25.938 13.844 -21.516 1 95.25 715 ALA A CA 1
ATOM 5494 C C . ALA A 1 715 ? 27.109 12.875 -21.469 1 95.25 715 ALA A C 1
ATOM 5496 O O . ALA A 1 715 ? 28.25 13.273 -21.172 1 95.25 715 ALA A O 1
ATOM 5497 N N . ASN A 1 716 ? 26.891 11.594 -21.703 1 95.75 716 ASN A N 1
ATOM 5498 C CA . ASN A 1 716 ? 27.953 10.578 -21.688 1 95.75 716 ASN A CA 1
ATOM 5499 C C . ASN A 1 716 ? 29 10.852 -22.75 1 95.75 716 ASN A C 1
ATOM 5501 O O . ASN A 1 716 ? 30.203 10.688 -22.5 1 95.75 716 ASN A O 1
ATOM 5505 N N . ILE A 1 717 ? 28.547 11.281 -23.844 1 94.69 717 ILE A N 1
ATOM 5506 C CA . ILE A 1 717 ? 29.484 11.57 -24.938 1 94.69 717 ILE A CA 1
ATOM 5507 C C . ILE A 1 717 ? 30.281 12.828 -24.609 1 94.69 717 ILE A C 1
ATOM 5509 O O . ILE A 1 717 ? 31.5 12.867 -24.828 1 94.69 717 ILE A O 1
ATOM 5513 N N . ARG A 1 718 ? 29.641 13.789 -24.078 1 95.31 718 ARG A N 1
ATOM 5514 C CA . ARG A 1 718 ? 30.297 15.039 -23.734 1 95.31 718 ARG A CA 1
ATOM 5515 C C . ARG A 1 718 ? 31.312 14.828 -22.609 1 95.31 718 ARG A C 1
ATOM 5517 O O . ARG A 1 718 ? 32.344 15.5 -22.562 1 95.31 718 ARG A O 1
ATOM 5524 N N . GLU A 1 719 ? 31.016 13.977 -21.766 1 94.75 719 GLU A N 1
ATOM 5525 C CA . GLU A 1 719 ? 31.906 13.711 -20.641 1 94.75 719 GLU A CA 1
ATOM 5526 C C . GLU A 1 719 ? 33.281 13.195 -21.125 1 94.75 719 GLU A C 1
ATOM 5528 O O . GLU A 1 719 ? 34.281 13.43 -20.469 1 94.75 719 GLU A O 1
ATOM 5533 N N . LEU A 1 720 ? 33.25 12.492 -22.25 1 93.44 720 LEU A N 1
ATOM 5534 C CA . LEU A 1 720 ? 34.5 12.008 -22.812 1 93.44 720 LEU A CA 1
ATOM 5535 C C . LEU A 1 720 ? 35.406 13.172 -23.203 1 93.44 720 LEU A C 1
ATOM 5537 O O . LEU A 1 720 ? 36.625 13.031 -23.219 1 93.44 720 LEU A O 1
ATOM 5541 N N . ALA A 1 721 ? 34.781 14.297 -23.422 1 93.25 721 ALA A N 1
ATOM 5542 C CA . ALA A 1 721 ? 35.531 15.492 -23.828 1 93.25 721 ALA A CA 1
ATOM 5543 C C . ALA A 1 721 ? 35.719 16.438 -22.641 1 93.25 721 ALA A C 1
ATOM 5545 O O . ALA A 1 721 ? 36.125 17.578 -22.812 1 93.25 721 ALA A O 1
ATOM 5546 N N . GLY A 1 722 ? 35.375 16.047 -21.531 1 92.44 722 GLY A N 1
ATOM 5547 C CA . GLY A 1 722 ? 35.625 16.859 -20.344 1 92.44 722 GLY A CA 1
ATOM 5548 C C . GLY A 1 722 ? 34.375 17.5 -19.781 1 92.44 722 GLY A C 1
ATOM 5549 O O . GLY A 1 722 ? 34.469 18.375 -18.906 1 92.44 722 GLY A O 1
ATOM 5550 N N . GLY A 1 723 ? 33.25 17.125 -20.219 1 94.88 723 GLY A N 1
ATOM 5551 C CA . GLY A 1 723 ? 32 17.656 -19.688 1 94.88 723 GLY A CA 1
ATOM 5552 C C . GLY A 1 723 ? 31.734 17.234 -18.266 1 94.88 723 GLY A C 1
ATOM 5553 O O . GLY A 1 723 ? 32.344 16.281 -17.75 1 94.88 723 GLY A O 1
ATOM 5554 N N . CYS A 1 724 ? 30.812 17.969 -17.625 1 96.75 724 CYS A N 1
ATOM 5555 C CA . CYS A 1 724 ? 30.547 17.734 -16.203 1 96.75 724 CYS A CA 1
ATOM 5556 C C . CYS A 1 724 ? 29.109 17.266 -15.992 1 96.75 724 CYS A C 1
ATOM 5558 O O . CYS A 1 724 ? 28.484 17.625 -14.992 1 96.75 724 CYS A O 1
ATOM 5560 N N . GLY A 1 725 ? 28.562 16.531 -17.016 1 96.19 725 GLY A N 1
ATOM 5561 C CA . GLY A 1 725 ? 27.234 15.961 -16.875 1 96.19 725 GLY A CA 1
ATOM 5562 C C . GLY A 1 725 ? 26.141 17 -16.797 1 96.19 725 GLY A C 1
ATOM 5563 O O . GLY A 1 725 ? 26.078 17.906 -17.625 1 96.19 725 GLY A O 1
ATOM 5564 N N . LEU A 1 726 ? 25.219 16.891 -15.773 1 97.31 726 LEU A N 1
ATOM 5565 C CA . LEU A 1 726 ? 24.047 17.75 -15.633 1 97.31 726 LEU A CA 1
ATOM 5566 C C . LEU A 1 726 ? 24.453 19.141 -15.172 1 97.31 726 LEU A C 1
ATOM 5568 O O . LEU A 1 726 ? 23.719 20.109 -15.398 1 97.31 726 LEU A O 1
ATOM 5572 N N . ALA A 1 727 ? 25.609 19.312 -14.508 1 97.94 727 ALA A N 1
ATOM 5573 C CA . ALA A 1 727 ? 26.078 20.594 -13.984 1 97.94 727 ALA A CA 1
ATOM 5574 C C . ALA A 1 727 ? 26.297 21.594 -15.117 1 97.94 727 ALA A C 1
ATOM 5576 O O . ALA A 1 727 ? 26.219 22.797 -14.906 1 97.94 727 ALA A O 1
ATOM 5577 N N . ASP A 1 728 ? 26.484 21.078 -16.328 1 97 728 ASP A N 1
ATOM 5578 C CA . ASP A 1 728 ? 26.719 21.938 -17.484 1 97 728 ASP A CA 1
ATOM 5579 C C . ASP A 1 728 ? 25.422 22.547 -18.016 1 97 728 ASP A C 1
ATOM 5581 O O . ASP A 1 728 ? 25.422 23.594 -18.656 1 97 728 ASP A O 1
ATOM 5585 N N . ASP A 1 729 ? 24.359 21.922 -17.703 1 97.38 729 ASP A N 1
ATOM 5586 C CA . ASP A 1 729 ? 23.094 22.312 -18.312 1 97.38 729 ASP A CA 1
ATOM 5587 C C . ASP A 1 729 ? 22.188 23.016 -17.312 1 97.38 729 ASP A C 1
ATOM 5589 O O . ASP A 1 729 ? 21.188 23.625 -17.688 1 97.38 729 ASP A O 1
ATOM 5593 N N . VAL A 1 730 ? 22.469 22.922 -16.062 1 98.12 730 VAL A N 1
ATOM 5594 C CA . VAL A 1 730 ? 21.703 23.609 -15.031 1 98.12 730 VAL A CA 1
ATOM 5595 C C . VAL A 1 730 ? 22.219 25.047 -14.883 1 98.12 730 VAL A C 1
ATOM 5597 O O . VAL A 1 730 ? 23.422 25.266 -14.703 1 98.12 730 VAL A O 1
ATOM 5600 N N . LEU A 1 731 ? 21.297 25.984 -14.961 1 97.88 731 LEU A N 1
ATOM 5601 C CA . LEU A 1 731 ? 21.641 27.391 -14.867 1 97.88 731 LEU A CA 1
ATOM 5602 C C . LEU A 1 731 ? 21.266 27.953 -13.5 1 97.88 731 LEU A C 1
ATOM 5604 O O . LEU A 1 731 ? 20.188 27.656 -12.984 1 97.88 731 LEU A O 1
ATOM 5608 N N . VAL A 1 732 ? 22.141 28.719 -12.898 1 97.75 732 VAL A N 1
ATOM 5609 C CA . VAL A 1 732 ? 21.969 29.297 -11.562 1 97.75 732 VAL A CA 1
ATOM 5610 C C . VAL A 1 732 ? 21.922 30.812 -11.648 1 97.75 732 VAL A C 1
ATOM 5612 O O . VAL A 1 732 ? 22.641 31.422 -12.445 1 97.75 732 VAL A O 1
ATOM 5615 N N . GLU A 1 733 ? 20.984 31.391 -10.859 1 96.56 733 GLU A N 1
ATOM 5616 C CA . GLU A 1 733 ? 21.016 32.844 -10.617 1 96.56 733 GLU A CA 1
ATOM 5617 C C . GLU A 1 733 ? 21.938 33.188 -9.445 1 96.56 733 GLU A C 1
ATOM 5619 O O . GLU A 1 733 ? 21.516 33.125 -8.289 1 96.56 733 GLU A O 1
ATOM 5624 N N . PRO A 1 734 ? 23.078 33.719 -9.766 1 93.88 734 PRO A N 1
ATOM 5625 C CA . PRO A 1 734 ? 23.984 34 -8.656 1 93.88 734 PRO A CA 1
ATOM 5626 C C . PRO A 1 734 ? 23.406 35.031 -7.68 1 93.88 734 PRO A C 1
ATOM 5628 O O . PRO A 1 734 ? 23.609 34.938 -6.465 1 93.88 734 PRO A O 1
ATOM 5631 N N . ASP A 1 735 ? 22.703 36.031 -8.18 1 93.75 735 ASP A N 1
ATOM 5632 C CA . ASP A 1 735 ? 22.062 37.094 -7.379 1 93.75 735 ASP A CA 1
ATOM 5633 C C . ASP A 1 735 ? 20.625 37.312 -7.855 1 93.75 735 ASP A C 1
ATOM 5635 O O . ASP A 1 735 ? 20.406 37.969 -8.875 1 93.75 735 ASP A O 1
ATOM 5639 N N . ALA A 1 736 ? 19.703 36.906 -7.059 1 93.12 736 ALA A N 1
ATOM 5640 C CA . ALA A 1 736 ? 18.297 37 -7.453 1 93.12 736 ALA A CA 1
ATOM 5641 C C . ALA A 1 736 ? 17.797 38.438 -7.414 1 93.12 736 ALA A C 1
ATOM 5643 O O . ALA A 1 736 ? 16.766 38.75 -8 1 93.12 736 ALA A O 1
ATOM 5644 N N . ASN A 1 737 ? 18.547 39.375 -6.797 1 95.12 737 ASN A N 1
ATOM 5645 C CA . ASN A 1 737 ? 18.094 40.75 -6.625 1 95.12 737 ASN A CA 1
ATOM 5646 C C . ASN A 1 737 ? 18.594 41.656 -7.754 1 95.12 737 ASN A C 1
ATOM 5648 O O . ASN A 1 737 ? 18.188 42.812 -7.844 1 95.12 737 ASN A O 1
ATOM 5652 N N . ALA A 1 738 ? 19.375 41.219 -8.625 1 92.12 738 ALA A N 1
ATOM 5653 C CA . ALA A 1 738 ? 20.031 42.062 -9.609 1 92.12 738 ALA A CA 1
ATOM 5654 C C . ALA A 1 738 ? 19.203 42.156 -10.891 1 92.12 738 ALA A C 1
ATOM 5656 O O . ALA A 1 738 ? 19.344 43.125 -11.656 1 92.12 738 ALA A O 1
ATOM 5657 N N . GLY A 1 739 ? 18.312 41.344 -11.211 1 91.25 739 GLY A N 1
ATOM 5658 C CA . GLY A 1 739 ? 17.719 41.281 -12.539 1 91.25 739 GLY A CA 1
ATOM 5659 C C . GLY A 1 739 ? 16.312 41.844 -12.602 1 91.25 739 GLY A C 1
ATOM 5660 O O . GLY A 1 739 ? 15.602 41.656 -13.586 1 91.25 739 GLY A O 1
ATOM 5661 N N . PHE A 1 740 ? 15.906 42.719 -11.68 1 96.06 740 PHE A N 1
ATOM 5662 C CA . PHE A 1 740 ? 14.547 43.25 -11.711 1 96.06 740 PHE A CA 1
ATOM 5663 C C . PHE A 1 740 ? 14.414 44.344 -12.766 1 96.06 740 PHE A C 1
ATOM 5665 O O . PHE A 1 740 ? 15.312 45.188 -12.914 1 96.06 740 PHE A O 1
ATOM 5672 N N . LEU A 1 741 ? 13.312 44.344 -13.469 1 96.5 741 LEU A N 1
ATOM 5673 C CA . LEU A 1 741 ? 13.078 45.281 -14.547 1 96.5 741 LEU A CA 1
ATOM 5674 C C . LEU A 1 741 ? 12.547 46.594 -14 1 96.5 741 LEU A C 1
ATOM 5676 O O . LEU A 1 741 ? 11.719 46.625 -13.086 1 96.5 741 LEU A O 1
ATOM 5680 N N . PRO A 1 742 ? 13.016 47.688 -14.492 1 93.69 742 PRO A N 1
ATOM 5681 C CA . PRO A 1 742 ? 12.5 48.969 -14.062 1 93.69 742 PRO A CA 1
ATOM 5682 C C . PRO A 1 742 ? 11.141 49.312 -14.68 1 93.69 742 PRO A C 1
ATOM 5684 O O . PRO A 1 742 ? 10.938 49.094 -15.875 1 93.69 742 PRO A O 1
ATOM 5687 N N . ALA A 1 743 ? 10.266 49.75 -13.836 1 94.62 743 ALA A N 1
ATOM 5688 C CA . ALA A 1 743 ? 8.984 50.25 -14.344 1 94.62 743 ALA A CA 1
ATOM 5689 C C . ALA A 1 743 ? 9.156 51.469 -15.211 1 94.62 743 ALA A C 1
ATOM 5691 O O . ALA A 1 743 ? 9.977 52.344 -14.898 1 94.62 743 ALA A O 1
ATOM 5692 N N . ILE A 1 744 ? 8.344 51.469 -16.312 1 91.38 744 ILE A N 1
ATOM 5693 C CA . ILE A 1 744 ? 8.43 52.656 -17.188 1 91.38 744 ILE A CA 1
ATOM 5694 C C . ILE A 1 744 ? 7.738 53.844 -16.531 1 91.38 744 ILE A C 1
ATOM 5696 O O . ILE A 1 744 ? 6.613 53.719 -16.031 1 91.38 744 ILE A O 1
ATOM 5700 N N . GLY A 1 745 ? 8.414 54.938 -16.375 1 77.12 745 GLY A N 1
ATOM 5701 C CA . GLY A 1 745 ? 7.941 56.156 -15.711 1 77.12 745 GLY A CA 1
ATOM 5702 C C . GLY A 1 745 ? 6.711 56.75 -16.375 1 77.12 745 GLY A C 1
ATOM 5703 O O . GLY A 1 745 ? 6.25 56.25 -17.406 1 77.12 745 GLY A O 1
ATOM 5704 N N . GLU A 1 746 ? 5.949 57.656 -15.648 1 74.94 746 GLU A N 1
ATOM 5705 C CA . GLU A 1 746 ? 4.867 58.531 -16.109 1 74.94 746 GLU A CA 1
ATOM 5706 C C . GLU A 1 746 ? 3.545 57.75 -16.172 1 74.94 746 GLU A C 1
ATOM 5708 O O . GLU A 1 746 ? 2.547 58.25 -16.688 1 74.94 746 GLU A O 1
ATOM 5713 N N . GLN A 1 747 ? 3.553 56.562 -15.648 1 79.12 747 GLN A N 1
ATOM 5714 C CA . GLN A 1 747 ? 2.305 55.812 -15.609 1 79.12 747 GLN A CA 1
ATOM 5715 C C . GLN A 1 747 ? 1.503 56.125 -14.359 1 79.12 747 GLN A C 1
ATOM 5717 O O . GLN A 1 747 ? 2.068 56.562 -13.344 1 79.12 747 GLN A O 1
ATOM 5722 N N . GLU A 1 748 ? 0.21 56.125 -14.414 1 80.69 748 GLU A N 1
ATOM 5723 C CA . GLU A 1 748 ? -0.625 56.281 -13.227 1 80.69 748 GLU A CA 1
ATOM 5724 C C . GLU A 1 748 ? -0.493 55.062 -12.32 1 80.69 748 GLU A C 1
ATOM 5726 O O . GLU A 1 748 ? -0.761 53.938 -12.734 1 80.69 748 GLU A O 1
ATOM 5731 N N . THR A 1 749 ? 0.275 55.219 -11.219 1 85.25 749 THR A N 1
ATOM 5732 C CA . THR A 1 749 ? 0.511 54.125 -10.297 1 85.25 749 THR A CA 1
ATOM 5733 C C . THR A 1 749 ? -0.363 54.281 -9.055 1 85.25 749 THR A C 1
ATOM 5735 O O . THR A 1 749 ? -0.532 55.375 -8.523 1 85.25 749 THR A O 1
ATOM 5738 N N . GLY A 1 750 ? -1.015 53.25 -8.641 1 84 750 GLY A N 1
ATOM 5739 C CA . GLY A 1 750 ? -1.861 53.219 -7.461 1 84 750 GLY A CA 1
ATOM 5740 C C . GLY A 1 750 ? -1.093 52.969 -6.18 1 84 750 GLY A C 1
ATOM 5741 O O . GLY A 1 750 ? 0.125 53.156 -6.129 1 84 750 GLY A O 1
ATOM 5742 N N . ALA A 1 751 ? -1.887 52.594 -5.145 1 83.94 751 ALA A N 1
ATOM 5743 C CA . ALA A 1 751 ? -1.369 52.438 -3.787 1 83.94 751 ALA A CA 1
ATOM 5744 C C . ALA A 1 751 ? -0.395 51.281 -3.691 1 83.94 751 ALA A C 1
ATOM 5746 O O . ALA A 1 751 ? 0.503 51.281 -2.846 1 83.94 751 ALA A O 1
ATOM 5747 N N . LEU A 1 752 ? -0.509 50.344 -4.59 1 92.81 752 LEU A N 1
ATOM 5748 C CA . LEU A 1 752 ? 0.331 49.125 -4.527 1 92.81 752 LEU A CA 1
ATOM 5749 C C . LEU A 1 752 ? 1.559 49.281 -5.418 1 92.81 752 LEU A C 1
ATOM 5751 O O . LEU A 1 752 ? 2.316 48.344 -5.605 1 92.81 752 LEU A O 1
ATOM 5755 N N . GLY A 1 753 ? 1.727 50.531 -5.887 1 92.44 753 GLY A N 1
ATOM 5756 C CA . GLY A 1 753 ? 2.889 50.812 -6.715 1 92.44 753 GLY A CA 1
ATOM 5757 C C . GLY A 1 753 ? 2.752 50.281 -8.125 1 92.44 753 GLY A C 1
ATOM 5758 O O . GLY A 1 753 ? 1.658 49.906 -8.547 1 92.44 753 GLY A O 1
ATOM 5759 N N . PRO A 1 754 ? 3.852 50.25 -8.836 1 94.31 754 PRO A N 1
ATOM 5760 C CA . PRO A 1 754 ? 3.811 49.812 -10.227 1 94.31 754 PRO A CA 1
ATOM 5761 C C . PRO A 1 754 ? 3.324 48.344 -10.352 1 94.31 754 PRO A C 1
ATOM 5763 O O . PRO A 1 754 ? 2.729 48 -11.367 1 94.31 754 PRO A O 1
ATOM 5766 N N . LEU A 1 755 ? 3.598 47.5 -9.359 1 96 755 LEU A N 1
ATOM 5767 C CA . LEU A 1 755 ? 3.189 46.094 -9.383 1 96 755 LEU A CA 1
ATOM 5768 C C . LEU A 1 755 ? 1.669 45.969 -9.359 1 96 755 LEU A C 1
ATOM 5770 O O . LEU A 1 755 ? 1.107 45.062 -9.938 1 96 755 LEU A O 1
ATOM 5774 N N . GLY A 1 756 ? 1.002 46.906 -8.719 1 94.38 756 GLY A N 1
ATOM 5775 C CA . GLY A 1 756 ? -0.45 46.906 -8.648 1 94.38 756 GLY A CA 1
ATOM 5776 C C . GLY A 1 756 ? -1.106 47.656 -9.789 1 94.38 756 GLY A C 1
ATOM 5777 O O . GLY A 1 756 ? -2.301 47.5 -10.047 1 94.38 756 GLY A O 1
ATOM 5778 N N . GLY A 1 757 ? -0.351 48.5 -10.422 1 93.12 757 GLY A N 1
ATOM 5779 C CA . GLY A 1 757 ? -0.899 49.281 -11.523 1 93.12 757 GLY A CA 1
ATOM 5780 C C . GLY A 1 757 ? -1.82 50.375 -11.062 1 93.12 757 GLY A C 1
ATOM 5781 O O . GLY A 1 757 ? -1.663 50.906 -9.961 1 93.12 757 GLY A O 1
ATOM 5782 N N . SER A 1 758 ? -2.793 50.719 -11.953 1 88.94 758 SER A N 1
ATOM 5783 C CA . SER A 1 758 ? -3.627 51.875 -11.719 1 88.94 758 SER A CA 1
ATOM 5784 C C . SER A 1 758 ? -4.852 51.531 -10.883 1 88.94 758 SER A C 1
ATOM 5786 O O . SER A 1 758 ? -5.316 52.344 -10.078 1 88.94 758 SER A O 1
ATOM 5788 N N . ALA A 1 759 ? -5.359 50.375 -11.109 1 87.81 759 ALA A N 1
ATOM 5789 C CA . ALA A 1 759 ? -6.617 50.094 -10.438 1 87.81 759 ALA A CA 1
ATOM 5790 C C . ALA A 1 759 ? -6.664 48.625 -9.977 1 87.81 759 ALA A C 1
ATOM 5792 O O . ALA A 1 759 ? -7.492 47.844 -10.461 1 87.81 759 ALA A O 1
ATOM 5793 N N . PRO A 1 760 ? -5.859 48.312 -8.969 1 91.62 760 PRO A N 1
ATOM 5794 C CA . PRO A 1 760 ? -5.934 46.938 -8.453 1 91.62 760 PRO A CA 1
ATOM 5795 C C . PRO A 1 760 ? -7.219 46.656 -7.672 1 91.62 760 PRO A C 1
ATOM 5797 O O . PRO A 1 760 ? -7.754 47.562 -7.023 1 91.62 760 PRO A O 1
ATOM 5800 N N . SER A 1 761 ? -7.809 45.531 -7.809 1 89.44 761 SER A N 1
ATOM 5801 C CA . SER A 1 761 ? -8.969 45.062 -7.047 1 89.44 761 SER A CA 1
ATOM 5802 C C . SER A 1 761 ? -8.688 43.75 -6.348 1 89.44 761 SER A C 1
ATOM 5804 O O . SER A 1 761 ? -8.25 42.781 -6.98 1 89.44 761 SER A O 1
ATOM 5806 N N . GLY A 1 762 ? -8.852 43.656 -5.066 1 90.31 762 GLY A N 1
ATOM 5807 C CA . GLY A 1 762 ? -8.812 42.406 -4.305 1 90.31 762 GLY A CA 1
ATOM 5808 C C . GLY A 1 762 ? -7.402 42 -3.91 1 90.31 762 GLY A C 1
ATOM 5809 O O . GLY A 1 762 ? -7.219 41.062 -3.129 1 90.31 762 GLY A O 1
ATOM 5810 N N . PHE A 1 763 ? -6.41 42.656 -4.473 1 94.88 763 PHE A N 1
ATOM 5811 C CA . PHE A 1 763 ? -5.023 42.375 -4.129 1 94.88 763 PHE A CA 1
ATOM 5812 C C . PHE A 1 763 ? -4.531 43.312 -3.039 1 94.88 763 PHE A C 1
ATOM 5814 O O . PHE A 1 763 ? -4.883 44.5 -3.029 1 94.88 763 PHE A O 1
ATOM 5821 N N . THR A 1 764 ? -3.74 42.781 -2.125 1 94.62 764 THR A N 1
ATOM 5822 C CA . THR A 1 764 ? -3.119 43.594 -1.078 1 94.62 764 THR A CA 1
ATOM 5823 C C . THR A 1 764 ? -1.644 43.219 -0.923 1 94.62 764 THR A C 1
ATOM 5825 O O . THR A 1 764 ? -1.186 42.219 -1.459 1 94.62 764 THR A O 1
ATOM 5828 N N . ALA A 1 765 ? -0.891 44.094 -0.19 1 94.69 765 ALA A N 1
ATOM 5829 C CA . ALA A 1 765 ? 0.537 43.875 0.025 1 94.69 765 ALA A CA 1
ATOM 5830 C C . ALA A 1 765 ? 0.773 42.656 0.928 1 94.69 765 ALA A C 1
ATOM 5832 O O . ALA A 1 765 ? 1.851 42.062 0.904 1 94.69 765 ALA A O 1
ATOM 5833 N N . ASP A 1 766 ? -0.231 42.219 1.694 1 93 766 ASP A N 1
ATOM 5834 C CA . ASP A 1 766 ? -0.058 41.125 2.645 1 93 766 ASP A CA 1
ATOM 5835 C C . ASP A 1 766 ? -1.017 40 2.338 1 93 766 ASP A C 1
ATOM 5837 O O . ASP A 1 766 ? -1.35 39.188 3.225 1 93 766 ASP A O 1
ATOM 5841 N N . GLY A 1 767 ? -1.45 39.938 1.076 1 92.44 767 GLY A N 1
ATOM 5842 C CA . GLY A 1 767 ? -2.426 38.906 0.702 1 92.44 767 GLY A CA 1
ATOM 5843 C C . GLY A 1 767 ? -1.811 37.531 0.484 1 92.44 767 GLY A C 1
ATOM 5844 O O . GLY A 1 767 ? -2.027 36.906 -0.555 1 92.44 767 GLY A O 1
ATOM 5845 N N . VAL A 1 768 ? -1.005 37.031 1.417 1 90.69 768 VAL A N 1
ATOM 5846 C CA . VAL A 1 768 ? -0.365 35.719 1.384 1 90.69 768 VAL A CA 1
ATOM 5847 C C . VAL A 1 768 ? -0.57 35.031 2.721 1 90.69 768 VAL A C 1
ATOM 5849 O O . VAL A 1 768 ? -0.386 35.625 3.783 1 90.69 768 VAL A O 1
ATOM 5852 N N . PRO A 1 769 ? -1.02 33.781 2.723 1 83.38 769 PRO A N 1
ATOM 5853 C CA . PRO A 1 769 ? -1.159 33.062 3.994 1 83.38 769 PRO A CA 1
ATOM 5854 C C . PRO A 1 769 ? 0.17 32.906 4.73 1 83.38 769 PRO A C 1
ATOM 5856 O O . PRO A 1 769 ? 1.233 32.938 4.105 1 83.38 769 PRO A O 1
ATOM 5859 N N . ASP A 1 770 ? 0.08 32.625 6.016 1 75.31 770 ASP A N 1
ATOM 5860 C CA . ASP A 1 770 ? 1.277 32.5 6.844 1 75.31 770 ASP A CA 1
ATOM 5861 C C . ASP A 1 770 ? 2.033 31.203 6.508 1 75.31 770 ASP A C 1
ATOM 5863 O O . ASP A 1 770 ? 3.266 31.172 6.547 1 75.31 770 ASP A O 1
ATOM 5867 N N . LYS A 1 771 ? 1.321 30.141 6.297 1 72.12 771 LYS A N 1
ATOM 5868 C CA . LYS A 1 771 ? 1.945 28.875 5.938 1 72.12 771 LYS A CA 1
ATOM 5869 C C . LYS A 1 771 ? 1.588 28.469 4.508 1 72.12 771 LYS A C 1
ATOM 5871 O O . LYS A 1 771 ? 0.411 28.281 4.184 1 72.12 771 LYS A O 1
ATOM 5876 N N . ILE A 1 772 ? 2.631 28.484 3.691 1 74.69 772 ILE A N 1
ATOM 5877 C CA . ILE A 1 772 ? 2.273 28.188 2.309 1 74.69 772 ILE A CA 1
ATOM 5878 C C . ILE A 1 772 ? 2.998 26.922 1.845 1 74.69 772 ILE A C 1
ATOM 5880 O O . ILE A 1 772 ? 2.791 26.453 0.72 1 74.69 772 ILE A O 1
ATOM 5884 N N . VAL A 1 773 ? 4.051 26.516 2.488 1 61.66 773 VAL A N 1
ATOM 5885 C CA . VAL A 1 773 ? 4.676 25.281 2.018 1 61.66 773 VAL A CA 1
ATOM 5886 C C . VAL A 1 773 ? 3.869 24.078 2.502 1 61.66 773 VAL A C 1
ATOM 5888 O O . VAL A 1 773 ? 3.551 23.984 3.688 1 61.66 773 VAL A O 1
ATOM 5891 N N . ALA A 1 774 ? 3.502 23.281 1.389 1 54.28 774 ALA A N 1
ATOM 5892 C CA . ALA A 1 774 ? 2.633 22.141 1.63 1 54.28 774 ALA A CA 1
ATOM 5893 C C . ALA A 1 774 ? 3.113 21.328 2.828 1 54.28 774 ALA A C 1
ATOM 5895 O O . ALA A 1 774 ? 2.312 20.922 3.674 1 54.28 774 ALA A O 1
ATOM 5896 N N . GLU A 1 775 ? 4.492 21.031 2.893 1 54.41 775 GLU A N 1
ATOM 5897 C CA . GLU A 1 775 ? 5.027 20.203 3.971 1 54.41 775 GLU A CA 1
ATOM 5898 C C . GLU A 1 775 ? 4.848 20.875 5.328 1 54.41 775 GLU A C 1
ATOM 5900 O O . GLU A 1 775 ? 4.625 20.219 6.336 1 54.41 775 GLU A O 1
ATOM 5905 N N . SER A 1 776 ? 4.938 22.25 5.266 1 48.12 776 SER A N 1
ATOM 5906 C CA . SER A 1 776 ? 4.824 23 6.52 1 48.12 776 SER A CA 1
ATOM 5907 C C . SER A 1 776 ? 3.367 23.125 6.957 1 48.12 776 SER A C 1
ATOM 5909 O O . SER A 1 776 ? 3.084 23.297 8.148 1 48.12 776 SER A O 1
ATOM 5911 N N . ILE A 1 777 ? 2.531 23.094 5.863 1 45.09 777 ILE A N 1
ATOM 5912 C CA . ILE A 1 777 ? 1.111 23.203 6.18 1 45.09 777 ILE A CA 1
ATOM 5913 C C . ILE A 1 777 ? 0.629 21.906 6.836 1 45.09 777 ILE A C 1
ATOM 5915 O O . ILE A 1 777 ? -0.172 21.938 7.773 1 45.09 777 ILE A O 1
ATOM 5919 N N . ARG A 1 778 ? 1.205 20.719 6.289 1 50.31 778 ARG A N 1
ATOM 5920 C CA . ARG A 1 778 ? 0.619 19.422 6.629 1 50.31 778 ARG A CA 1
ATOM 5921 C C . ARG A 1 778 ? 1.319 18.812 7.832 1 50.31 778 ARG A C 1
ATOM 5923 O O . ARG A 1 778 ? 0.727 18 8.555 1 50.31 778 ARG A O 1
ATOM 5930 N N . MET A 1 779 ? 2.607 19.219 8.031 1 52.19 779 MET A N 1
ATOM 5931 C CA . MET A 1 779 ? 3.326 18.453 9.047 1 52.19 779 MET A CA 1
ATOM 5932 C C . MET A 1 779 ? 3.639 19.328 10.258 1 52.19 779 MET A C 1
ATOM 5934 O O . MET A 1 779 ? 4.16 20.438 10.125 1 52.19 779 MET A O 1
ATOM 5938 N N . ASN A 1 780 ? 2.955 19 11.391 1 49.31 780 ASN A N 1
ATOM 5939 C CA . ASN A 1 780 ? 3.207 19.656 12.672 1 49.31 780 ASN A CA 1
ATOM 5940 C C . ASN A 1 780 ? 4.684 19.578 13.055 1 49.31 780 ASN A C 1
ATOM 5942 O O . ASN A 1 780 ? 5.195 20.469 13.734 1 49.31 780 ASN A O 1
ATOM 5946 N N . ASP A 1 781 ? 5.316 18.469 12.586 1 54.81 781 ASP A N 1
ATOM 5947 C CA . ASP A 1 781 ? 6.715 18.297 12.977 1 54.81 781 ASP A CA 1
ATOM 5948 C C . ASP A 1 781 ? 7.652 18.75 11.859 1 54.81 781 ASP A C 1
ATOM 5950 O O . ASP A 1 781 ? 7.293 18.703 10.68 1 54.81 781 ASP A O 1
ATOM 5954 N N . SER A 1 782 ? 8.688 19.391 12.383 1 66.56 782 SER A N 1
ATOM 5955 C CA . SER A 1 782 ? 9.719 19.812 11.438 1 66.56 782 SER A CA 1
ATOM 5956 C C . SER A 1 782 ? 10.164 18.641 10.562 1 66.56 782 SER A C 1
ATOM 5958 O O . SER A 1 782 ? 10.289 17.516 11.039 1 66.56 782 SER A O 1
ATOM 5960 N N . ARG A 1 783 ? 10.156 18.812 9.273 1 75.38 783 ARG A N 1
ATOM 5961 C CA . ARG A 1 783 ? 10.609 17.781 8.344 1 75.38 783 ARG A CA 1
ATOM 5962 C C . ARG A 1 783 ? 12.086 17.938 8.016 1 75.38 783 ARG A C 1
ATOM 5964 O O . ARG A 1 783 ? 12.57 19.062 7.836 1 75.38 783 ARG A O 1
ATOM 5971 N N . PRO A 1 784 ? 12.742 16.859 7.895 1 79.88 784 PRO A N 1
ATOM 5972 C CA . PRO A 1 784 ? 14.156 16.938 7.52 1 79.88 784 PRO A CA 1
ATOM 5973 C C . PRO A 1 784 ? 14.367 17.562 6.137 1 79.88 784 PRO A C 1
ATOM 5975 O O . PRO A 1 784 ? 13.539 17.359 5.238 1 79.88 784 PRO A O 1
ATOM 5978 N N . GLY A 1 785 ? 15.312 18.297 6.023 1 78.12 785 GLY A N 1
ATOM 5979 C CA . GLY A 1 785 ? 15.742 18.797 4.723 1 78.12 785 GLY A CA 1
ATOM 5980 C C . GLY A 1 785 ? 14.93 19.984 4.234 1 78.12 785 GLY A C 1
ATOM 5981 O O . GLY A 1 785 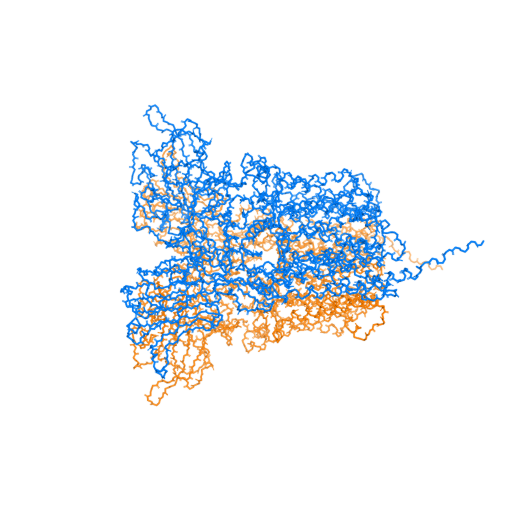? 15.086 20.422 3.094 1 78.12 785 GLY A O 1
ATOM 5982 N N . THR A 1 786 ? 14.086 20.516 5.098 1 78.19 786 THR A N 1
ATOM 5983 C CA . THR A 1 786 ? 13.266 21.641 4.664 1 78.19 786 THR A CA 1
ATOM 5984 C C . THR A 1 786 ? 14.039 22.953 4.789 1 78.19 786 THR A C 1
ATOM 5986 O O . THR A 1 786 ? 14.914 23.078 5.652 1 78.19 786 THR A O 1
ATOM 5989 N N . ASP A 1 787 ? 13.688 23.859 3.936 1 79.56 787 ASP A N 1
ATOM 5990 C CA . ASP A 1 787 ? 14.352 25.156 3.875 1 79.56 787 ASP A CA 1
ATOM 5991 C C . ASP A 1 787 ? 13.906 26.062 5.023 1 79.56 787 ASP A C 1
ATOM 5993 O O . ASP A 1 787 ? 12.75 26 5.453 1 79.56 787 ASP A O 1
ATOM 5997 N N . TYR A 1 788 ? 14.859 26.812 5.539 1 73.44 788 TYR A N 1
ATOM 5998 C CA . TYR A 1 788 ? 14.602 27.719 6.652 1 73.44 788 TYR A CA 1
ATOM 5999 C C . TYR A 1 788 ? 13.5 28.703 6.301 1 73.44 788 TYR A C 1
ATOM 6001 O O . TYR A 1 788 ? 12.617 28.984 7.117 1 73.44 788 TYR A O 1
ATOM 6009 N N . ASP A 1 789 ? 13.57 29.219 5.082 1 68.62 789 ASP A N 1
ATOM 6010 C CA . ASP A 1 789 ? 12.633 30.266 4.684 1 68.62 789 ASP A CA 1
ATOM 6011 C C . ASP A 1 789 ? 11.211 29.719 4.59 1 68.62 789 ASP A C 1
ATOM 6013 O O . ASP A 1 789 ? 10.242 30.453 4.781 1 68.62 789 ASP A O 1
ATOM 6017 N N . TRP A 1 790 ? 11.141 28.484 4.363 1 68 790 TRP A N 1
ATOM 6018 C CA . TRP A 1 790 ? 9.828 27.875 4.16 1 68 790 TRP A CA 1
ATOM 6019 C C . TRP A 1 790 ? 9.219 27.438 5.488 1 68 790 TRP A C 1
ATOM 6021 O O . TRP A 1 790 ? 8 27.312 5.609 1 68 790 TRP A O 1
ATOM 6031 N N . ASP A 1 791 ? 10.055 27.172 6.438 1 63.38 791 ASP A N 1
ATOM 6032 C CA . ASP A 1 791 ? 9.586 26.641 7.715 1 63.38 791 ASP A CA 1
ATOM 6033 C C . ASP A 1 791 ? 9.336 27.766 8.719 1 63.38 791 ASP A C 1
ATOM 6035 O O . ASP A 1 791 ? 8.68 27.562 9.742 1 63.38 791 ASP A O 1
ATOM 6039 N N . SER A 1 792 ? 9.953 28.938 8.359 1 60.91 792 SER A N 1
ATOM 6040 C CA . SER A 1 792 ? 9.836 30 9.352 1 60.91 792 SER A CA 1
ATOM 6041 C C . SER A 1 792 ? 8.453 30.625 9.336 1 60.91 792 SER A C 1
ATOM 6043 O O . SER A 1 792 ? 7.902 30.906 8.266 1 60.91 792 SER A O 1
ATOM 6045 N N . LYS A 1 793 ? 7.613 30.359 10.336 1 58.81 793 LYS A N 1
ATOM 6046 C CA . LYS A 1 793 ? 6.254 30.875 10.477 1 58.81 793 LYS A CA 1
ATOM 6047 C C . LYS A 1 793 ? 6.25 32.406 10.633 1 58.81 793 LYS A C 1
ATOM 6049 O O . LYS A 1 793 ? 5.207 33.031 10.5 1 58.81 793 LYS A O 1
ATOM 6054 N N . ASP A 1 794 ? 7.457 33.062 10.727 1 65 794 ASP A N 1
ATOM 6055 C CA . ASP A 1 794 ? 7.395 34.438 11.273 1 65 794 ASP A CA 1
ATOM 6056 C C . ASP A 1 794 ? 7.426 35.469 10.156 1 65 794 ASP A C 1
ATOM 6058 O O . ASP A 1 794 ? 8.203 35.344 9.203 1 65 794 ASP A O 1
ATOM 6062 N N . ARG A 1 795 ? 6.426 36.312 10.133 1 80.75 795 ARG A N 1
ATOM 6063 C CA . ARG A 1 795 ? 6.43 37.531 9.305 1 80.75 795 ARG A CA 1
ATOM 6064 C C . ARG A 1 795 ? 7.59 38.438 9.68 1 80.75 795 ARG A C 1
ATOM 6066 O O . ARG A 1 795 ? 8.125 38.344 10.789 1 80.75 795 ARG A O 1
ATOM 6073 N N . ASN A 1 796 ? 8 39.156 8.602 1 86.06 796 ASN A N 1
ATOM 6074 C CA . ASN A 1 796 ? 9.062 40.125 8.867 1 86.06 796 ASN A CA 1
ATOM 6075 C C . ASN A 1 796 ? 8.625 41.188 9.898 1 86.06 796 ASN A C 1
ATOM 6077 O O . ASN A 1 796 ? 7.484 41.656 9.867 1 86.06 796 ASN A O 1
ATOM 6081 N N . THR A 1 797 ? 9.547 41.531 10.812 1 85.5 797 THR A N 1
ATOM 6082 C CA . THR A 1 797 ? 9.281 42.562 11.789 1 85.5 797 THR A CA 1
ATOM 6083 C C . THR A 1 797 ? 9.289 43.938 11.125 1 85.5 797 THR A C 1
ATOM 6085 O O . THR A 1 797 ? 8.5 44.812 11.492 1 85.5 797 THR A O 1
ATOM 6088 N N . THR A 1 798 ? 10.203 44.094 10.117 1 90.62 798 THR A N 1
ATOM 6089 C CA . THR A 1 798 ? 10.273 45.344 9.352 1 90.62 798 THR A CA 1
ATOM 6090 C C . THR A 1 798 ? 9.555 45.188 8.016 1 90.62 798 THR A C 1
ATOM 6092 O O . THR A 1 798 ? 9.867 44.312 7.223 1 90.62 798 THR A O 1
ATOM 6095 N N . PRO A 1 799 ? 8.555 46.062 7.852 1 92.88 799 PRO A N 1
ATOM 6096 C CA . PRO A 1 799 ? 7.824 45.969 6.586 1 92.88 799 PRO A CA 1
ATOM 6097 C C . PRO A 1 799 ? 8.711 46.25 5.371 1 92.88 799 PRO A C 1
ATOM 6099 O O . PRO A 1 799 ? 9.664 47.031 5.461 1 92.88 799 PRO A O 1
ATOM 6102 N N . GLY A 1 800 ? 8.453 45.719 4.32 1 93.38 800 GLY A N 1
ATOM 6103 C CA . GLY A 1 800 ? 9.18 45.906 3.076 1 93.38 800 GLY A CA 1
ATOM 6104 C C . GLY A 1 800 ? 8.836 47.219 2.381 1 93.38 800 GLY A C 1
ATOM 6105 O O . GLY A 1 800 ? 8.227 48.094 2.982 1 93.38 800 GLY A O 1
ATOM 6106 N N . VAL A 1 801 ? 9.211 47.344 1.155 1 92.88 801 VAL A N 1
ATOM 6107 C CA . VAL A 1 801 ? 9.156 48.594 0.384 1 92.88 801 VAL A CA 1
ATOM 6108 C C . VAL A 1 801 ? 7.707 49.031 0.208 1 92.88 801 VAL A C 1
ATOM 6110 O O . VAL A 1 801 ? 7.418 50.219 0.163 1 92.88 801 VAL A O 1
ATOM 6113 N N . ASN A 1 802 ? 6.73 48.125 0.025 1 93.81 802 ASN A N 1
ATOM 6114 C CA . ASN A 1 802 ? 5.336 48.531 -0.144 1 93.81 802 ASN A CA 1
ATOM 6115 C C . ASN A 1 802 ? 4.508 48.188 1.095 1 93.81 802 ASN A C 1
ATOM 6117 O O . ASN A 1 802 ? 3.293 48 1.004 1 93.81 802 ASN A O 1
ATOM 6121 N N . GLY A 1 803 ? 5.195 47.875 2.129 1 92.56 803 GLY A N 1
ATOM 6122 C CA . GLY A 1 803 ? 4.527 47.656 3.402 1 92.56 803 GLY A CA 1
ATOM 6123 C C . GLY A 1 803 ? 4.293 46.188 3.713 1 92.56 803 GLY A C 1
ATOM 6124 O O . GLY A 1 803 ? 3.807 45.875 4.793 1 92.56 803 GLY A O 1
ATOM 6125 N N . SER A 1 804 ? 4.66 45.344 2.846 1 93.19 804 SER A N 1
ATOM 6126 C CA . SER A 1 804 ? 4.465 43.906 3.068 1 93.19 804 SER A CA 1
ATOM 6127 C C . SER A 1 804 ? 5.348 43.406 4.199 1 93.19 804 SER A C 1
ATOM 6129 O O . SER A 1 804 ? 6.496 43.812 4.336 1 93.19 804 SER A O 1
ATOM 6131 N N . THR A 1 805 ? 4.809 42.406 4.977 1 92.56 805 THR A N 1
ATOM 6132 C CA . THR A 1 805 ? 5.582 41.781 6.051 1 92.56 805 THR A CA 1
ATOM 6133 C C . THR A 1 805 ? 5.895 40.344 5.719 1 92.56 805 THR A C 1
ATOM 6135 O O . THR A 1 805 ? 6.355 39.594 6.582 1 92.56 805 THR A O 1
ATOM 6138 N N . VAL A 1 806 ? 5.566 40 4.531 1 89.06 806 VAL A N 1
ATOM 6139 C CA . VAL A 1 806 ? 5.734 38.594 4.117 1 89.06 806 VAL A CA 1
ATOM 6140 C C . VAL A 1 806 ? 7.215 38.312 3.898 1 89.06 806 VAL A C 1
ATOM 6142 O O . VAL A 1 806 ? 7.945 39.125 3.336 1 89.06 806 VAL A O 1
ATOM 6145 N N . ARG A 1 807 ? 7.691 37.094 4.371 1 86.31 807 ARG A N 1
ATOM 6146 C CA . ARG A 1 807 ? 9.055 36.656 4.09 1 86.31 807 ARG A CA 1
ATOM 6147 C C . ARG A 1 807 ? 9.172 36.125 2.668 1 86.31 807 ARG A C 1
ATOM 6149 O O . ARG A 1 807 ? 8.281 35.406 2.186 1 86.31 807 ARG A O 1
ATOM 6156 N N . LEU A 1 808 ? 10.234 36.531 2.045 1 88.81 808 LEU A N 1
ATOM 6157 C CA . LEU A 1 808 ? 10.414 36.125 0.648 1 88.81 808 LEU A CA 1
ATOM 6158 C C . LEU A 1 808 ? 11.438 35.031 0.515 1 88.81 808 LEU A C 1
ATOM 6160 O O . LEU A 1 808 ? 12.383 34.938 1.305 1 88.81 808 LEU A O 1
ATOM 6164 N N . PRO A 1 809 ? 11.289 34.188 -0.468 1 87.38 809 PRO A N 1
ATOM 6165 C CA . PRO A 1 809 ? 12.242 33.125 -0.746 1 87.38 809 PRO A CA 1
ATOM 6166 C C . PRO A 1 809 ? 13.422 33.594 -1.603 1 87.38 809 PRO A C 1
ATOM 6168 O O . PRO A 1 809 ? 13.445 34.75 -2.049 1 87.38 809 PRO A O 1
ATOM 6171 N N . TYR A 1 810 ? 14.438 32.719 -1.864 1 91.62 810 TYR A N 1
ATOM 6172 C CA . TYR A 1 810 ? 15.531 32.906 -2.812 1 91.62 810 TYR A CA 1
ATOM 6173 C C . TYR A 1 810 ? 16.453 34.031 -2.398 1 91.62 810 TYR A C 1
ATOM 6175 O O . TYR A 1 810 ? 17.141 34.625 -3.236 1 91.62 810 TYR A O 1
ATOM 6183 N N . GLY A 1 811 ? 16.328 34.438 -1.224 1 87.56 811 GLY A N 1
ATOM 6184 C CA . GLY A 1 811 ? 17.172 35.531 -0.748 1 87.56 811 GLY A CA 1
ATOM 6185 C C . GLY A 1 811 ? 16.734 36.875 -1.249 1 87.56 811 GLY A C 1
ATOM 6186 O O . GLY A 1 811 ? 17.5 37.844 -1.231 1 87.56 811 GLY A O 1
ATOM 6187 N N . LEU A 1 812 ? 15.492 36.969 -1.71 1 93.44 812 LEU A N 1
ATOM 6188 C CA . LEU A 1 812 ? 14.961 38.25 -2.16 1 93.44 812 LEU A CA 1
ATOM 6189 C C . LEU A 1 812 ? 14.859 39.219 -0.997 1 93.44 812 LEU A C 1
ATOM 6191 O O . LEU A 1 812 ? 14.461 38.844 0.107 1 93.44 812 LEU A O 1
ATOM 6195 N N . ASP A 1 813 ? 15.211 40.438 -1.268 1 93.31 813 ASP A N 1
ATOM 6196 C CA . ASP A 1 813 ? 15.242 41.469 -0.242 1 93.31 813 ASP A CA 1
ATOM 6197 C C . ASP A 1 813 ? 13.898 42.188 -0.163 1 93.31 813 ASP A C 1
ATOM 6199 O O . ASP A 1 813 ? 13.547 42.969 -1.065 1 93.31 813 ASP A O 1
ATOM 6203 N N . PRO A 1 814 ? 13.258 42.062 0.885 1 92.5 814 PRO A N 1
ATOM 6204 C CA . PRO A 1 814 ? 11.953 42.719 0.994 1 92.5 814 PRO A CA 1
ATOM 6205 C C . PRO A 1 814 ? 12.055 44.25 0.928 1 92.5 814 PRO A C 1
ATOM 6207 O O . PRO A 1 814 ? 11.078 44.906 0.583 1 92.5 814 PRO A O 1
ATOM 6210 N N . ALA A 1 815 ? 13.195 44.781 1.253 1 93.94 815 ALA A N 1
ATOM 6211 C CA . ALA A 1 815 ? 13.383 46.25 1.214 1 93.94 815 ALA A CA 1
ATOM 6212 C C . ALA A 1 815 ? 13.406 46.75 -0.223 1 93.94 815 ALA A C 1
ATOM 6214 O O . ALA A 1 815 ? 13.203 47.938 -0.467 1 93.94 815 ALA A O 1
ATOM 6215 N N . ARG A 1 816 ? 13.484 45.844 -1.135 1 93.62 816 ARG A N 1
ATOM 6216 C CA . ARG A 1 816 ? 13.617 46.25 -2.525 1 93.62 816 ARG A CA 1
ATOM 6217 C C . ARG A 1 816 ? 12.523 45.656 -3.393 1 93.62 816 ARG A C 1
ATOM 6219 O O . ARG A 1 816 ? 12.188 46.188 -4.449 1 93.62 816 ARG A O 1
ATOM 6226 N N . VAL A 1 817 ? 12.062 44.562 -2.98 1 95.38 817 VAL A N 1
ATOM 6227 C CA . VAL A 1 817 ? 11.172 43.781 -3.844 1 95.38 817 VAL A CA 1
ATOM 6228 C C . VAL A 1 817 ? 9.766 43.781 -3.254 1 95.38 817 VAL A C 1
ATOM 6230 O O . VAL A 1 817 ? 9.5 43.062 -2.271 1 95.38 817 VAL A O 1
ATOM 6233 N N . PRO A 1 818 ? 8.828 44.531 -3.879 1 95.94 818 PRO A N 1
ATOM 6234 C CA . PRO A 1 818 ? 7.441 44.469 -3.406 1 95.94 818 PRO A CA 1
ATOM 6235 C C . PRO A 1 818 ? 6.723 43.188 -3.793 1 95.94 818 PRO A C 1
ATOM 6237 O O . PRO A 1 818 ? 7.16 42.469 -4.707 1 95.94 818 PRO A O 1
ATOM 6240 N N . ILE A 1 819 ? 5.598 42.844 -3.1 1 96.06 819 ILE A N 1
ATOM 6241 C CA . ILE A 1 819 ? 4.75 41.719 -3.475 1 96.06 819 ILE A CA 1
ATOM 6242 C C . ILE A 1 819 ? 3.281 42.094 -3.326 1 96.06 819 ILE A C 1
ATOM 6244 O O . ILE A 1 819 ? 2.951 43.031 -2.582 1 96.06 819 ILE A O 1
ATOM 6248 N N . VAL A 1 820 ? 2.4 41.469 -4.082 1 96.81 820 VAL A N 1
ATOM 6249 C CA . VAL A 1 820 ? 0.954 41.594 -3.957 1 96.81 820 VAL A CA 1
ATOM 6250 C C . VAL A 1 820 ? 0.301 40.219 -3.973 1 96.81 820 VAL A C 1
ATOM 6252 O O . VAL A 1 820 ? 0.811 39.312 -4.609 1 96.81 820 VAL A O 1
ATOM 6255 N N . GLY A 1 821 ? -0.745 40 -3.215 1 96.38 821 GLY A N 1
ATOM 6256 C CA . GLY A 1 821 ? -1.45 38.719 -3.154 1 96.38 821 GLY A CA 1
ATOM 6257 C C . GLY A 1 821 ? -2.951 38.875 -3.014 1 96.38 821 GLY A C 1
ATOM 6258 O O . GLY A 1 821 ? -3.436 39.938 -2.623 1 96.38 821 GLY A O 1
ATOM 6259 N N . SER A 1 822 ? -3.672 37.844 -3.346 1 95.38 822 SER A N 1
ATOM 6260 C CA . SER A 1 822 ? -5.129 37.906 -3.354 1 95.38 822 SER A CA 1
ATOM 6261 C C . SER A 1 822 ? -5.723 37.156 -2.17 1 95.38 822 SER A C 1
ATOM 6263 O O . SER A 1 822 ? -6.945 37.094 -2.01 1 95.38 822 SER A O 1
ATOM 6265 N N . TYR A 1 823 ? -4.883 36.531 -1.349 1 91.88 823 TYR A N 1
ATOM 6266 C CA . TYR A 1 823 ? -5.375 35.781 -0.211 1 91.88 823 TYR A CA 1
ATOM 6267 C C . TYR A 1 823 ? -6.125 36.656 0.769 1 91.88 823 TYR A C 1
ATOM 6269 O O . TYR A 1 823 ? -5.719 37.812 1.017 1 91.88 823 TYR A O 1
ATOM 6277 N N . ARG A 1 824 ? -7.23 36.094 1.247 1 85.56 824 ARG A N 1
ATOM 6278 C CA . ARG A 1 824 ? -8.039 36.781 2.236 1 85.56 824 ARG A CA 1
ATOM 6279 C C . ARG A 1 824 ? -8.594 35.812 3.281 1 85.56 824 ARG A C 1
ATOM 6281 O O . ARG A 1 824 ? -8.977 34.688 2.955 1 85.56 824 ARG A O 1
ATOM 6288 N N . VAL A 1 825 ? -8.453 36.312 4.52 1 76.94 825 VAL A N 1
ATOM 6289 C CA . VAL A 1 825 ? -9.117 35.562 5.582 1 76.94 825 VAL A CA 1
ATOM 6290 C C . VAL A 1 825 ? -10.602 35.906 5.602 1 76.94 825 VAL A C 1
ATOM 6292 O O . VAL A 1 825 ? -10.977 37.094 5.523 1 76.94 825 VAL A O 1
ATOM 6295 N N . GLY A 1 826 ? -11.516 34.969 5.602 1 66.69 826 GLY A N 1
ATOM 6296 C CA . GLY A 1 826 ? -12.953 35.188 5.578 1 66.69 826 GLY A CA 1
ATOM 6297 C C . GLY A 1 826 ? -13.578 34.969 4.215 1 66.69 826 GLY A C 1
ATOM 6298 O O . GLY A 1 826 ? -13.125 34.094 3.459 1 66.69 826 GLY A O 1
ATOM 6299 N N . PRO A 1 827 ? -14.648 35.75 3.996 1 66.06 827 PRO A N 1
ATOM 6300 C CA . PRO A 1 827 ? -15.32 35.562 2.709 1 66.06 827 PRO A CA 1
ATOM 6301 C C . PRO A 1 827 ? -14.438 35.938 1.521 1 66.06 827 PRO A C 1
ATOM 6303 O O . PRO A 1 827 ? -13.828 37 1.509 1 66.06 827 PRO A O 1
ATOM 6306 N N . GLN A 1 828 ? -14.469 35 0.562 1 76.25 828 GLN A N 1
ATOM 6307 C CA . GLN A 1 828 ? -13.617 35.188 -0.611 1 76.25 828 GLN A CA 1
ATOM 6308 C C . GLN A 1 828 ? -14.273 36.125 -1.61 1 76.25 828 GLN A C 1
ATOM 6310 O O . GLN A 1 828 ? -15.492 36.312 -1.607 1 76.25 828 GLN A O 1
ATOM 6315 N N . GLN A 1 829 ? -13.422 36.906 -2.365 1 75.94 829 GLN A N 1
ATOM 6316 C CA . GLN A 1 829 ? -13.875 37.812 -3.434 1 75.94 829 GLN A CA 1
ATOM 6317 C C . GLN A 1 829 ? -13.008 37.625 -4.684 1 75.94 829 GLN A C 1
ATOM 6319 O O . GLN A 1 829 ? -11.867 37.188 -4.598 1 75.94 829 GLN A O 1
ATOM 6324 N N . GLN A 1 830 ? -13.555 38 -5.789 1 82.5 830 GLN A N 1
ATOM 6325 C CA . GLN A 1 830 ? -12.75 38 -7.004 1 82.5 830 GLN A CA 1
ATOM 6326 C C . GLN A 1 830 ? -11.703 39.125 -6.957 1 82.5 830 GLN A C 1
ATOM 6328 O O . GLN A 1 830 ? -11.922 40.156 -6.328 1 82.5 830 GLN A O 1
ATOM 6333 N N . ALA A 1 831 ? -10.555 38.875 -7.543 1 91 831 ALA A N 1
ATOM 6334 C CA . ALA A 1 831 ? -9.461 39.844 -7.531 1 91 831 ALA A CA 1
ATOM 6335 C C . ALA A 1 831 ? -8.828 39.969 -8.914 1 91 831 ALA A C 1
ATOM 6337 O O . ALA A 1 831 ? -8.773 39 -9.672 1 91 831 ALA A O 1
ATOM 6338 N N . LYS A 1 832 ? -8.438 41.188 -9.297 1 93.19 832 LYS A N 1
ATOM 6339 C CA . LYS A 1 832 ? -7.793 41.469 -10.578 1 93.19 832 LYS A CA 1
ATOM 6340 C C . LYS A 1 832 ? -6.734 42.531 -10.445 1 93.19 832 LYS A C 1
ATOM 6342 O O . LYS A 1 832 ? -6.934 43.531 -9.719 1 93.19 832 LYS A O 1
ATOM 6347 N N . VAL A 1 833 ? -5.594 42.281 -11.094 1 95.38 833 VAL A N 1
ATOM 6348 C CA . VAL A 1 833 ? -4.527 43.25 -11.133 1 95.38 833 VAL A CA 1
ATOM 6349 C C . VAL A 1 833 ? -3.85 43.25 -12.5 1 95.38 833 VAL A C 1
ATOM 6351 O O . VAL A 1 833 ? -3.664 42.188 -13.094 1 95.38 833 VAL A O 1
ATOM 6354 N N . THR A 1 834 ? -3.672 44.406 -13.094 1 95.56 834 THR A N 1
ATOM 6355 C CA . THR A 1 834 ? -2.781 44.625 -14.234 1 95.56 834 THR A CA 1
ATOM 6356 C C . THR A 1 834 ? -1.659 45.594 -13.867 1 95.56 834 THR A C 1
ATOM 6358 O O . THR A 1 834 ? -1.909 46.75 -13.594 1 95.56 834 THR A O 1
ATOM 6361 N N . SER A 1 835 ? -0.431 45.156 -13.914 1 96.56 835 SER A N 1
ATOM 6362 C CA . SER A 1 835 ? 0.699 45.969 -13.492 1 96.56 835 SER A CA 1
ATOM 6363 C C . SER A 1 835 ? 1 47.062 -14.523 1 96.56 835 SER A C 1
ATOM 6365 O O . SER A 1 835 ? 0.43 47.062 -15.617 1 96.56 835 SER A O 1
ATOM 6367 N N . ASP A 1 836 ? 1.964 48 -14.109 1 95 836 ASP A N 1
ATOM 6368 C CA . ASP A 1 836 ? 2.527 48.938 -15.078 1 95 836 ASP A CA 1
ATOM 6369 C C . ASP A 1 836 ? 3.447 48.219 -16.062 1 95 836 ASP A C 1
ATOM 6371 O O . ASP A 1 836 ? 3.803 47.062 -15.859 1 95 836 ASP A O 1
ATOM 6375 N N . TRP A 1 837 ? 3.773 48.969 -17.141 1 95.88 837 TRP A N 1
ATOM 6376 C CA . TRP A 1 837 ? 4.727 48.406 -18.109 1 95.88 837 TRP A CA 1
ATOM 6377 C C . TRP A 1 837 ? 6.148 48.5 -17.562 1 95.88 837 TRP A C 1
ATOM 6379 O O . TRP A 1 837 ? 6.535 49.469 -16.938 1 95.88 837 TRP A O 1
ATOM 6389 N N . TYR A 1 838 ? 6.895 47.406 -17.719 1 96.69 838 TYR A N 1
ATOM 6390 C CA . TYR A 1 838 ? 8.312 47.344 -17.391 1 96.69 838 TYR A CA 1
ATOM 6391 C C . TYR A 1 838 ? 9.164 47.312 -18.656 1 96.69 838 TYR A C 1
ATOM 6393 O O . TYR A 1 838 ? 8.812 46.656 -19.641 1 96.69 838 TYR A O 1
ATOM 6401 N N . ARG A 1 839 ? 10.273 47.875 -18.609 1 94.62 839 ARG A N 1
ATOM 6402 C CA . ARG A 1 839 ? 11.141 47.938 -19.781 1 94.62 839 ARG A CA 1
ATOM 6403 C C . ARG A 1 839 ? 11.906 46.625 -19.953 1 94.62 839 ARG A C 1
ATOM 6405 O O . ARG A 1 839 ? 12.516 46.125 -19.016 1 94.62 839 ARG A O 1
ATOM 6412 N N . LEU A 1 840 ? 11.836 46.156 -21.156 1 95.44 840 LEU A N 1
ATOM 6413 C CA . LEU A 1 840 ? 12.539 44.938 -21.484 1 95.44 840 LEU A CA 1
ATOM 6414 C C . LEU A 1 840 ? 13.867 45.219 -22.172 1 95.44 840 LEU A C 1
ATOM 6416 O O . LEU A 1 840 ? 13.914 45.906 -23.188 1 95.44 840 LEU A O 1
ATOM 6420 N N . PRO A 1 841 ? 14.992 44.719 -21.641 1 93.31 841 PRO A N 1
ATOM 6421 C CA . PRO A 1 841 ? 16.281 44.938 -22.297 1 93.31 841 PRO A CA 1
ATOM 6422 C C . PRO A 1 841 ? 16.422 44.125 -23.578 1 93.31 841 PRO A C 1
ATOM 6424 O O . PRO A 1 841 ? 15.641 43.219 -23.844 1 93.31 841 PRO A O 1
ATOM 6427 N N . ALA A 1 842 ? 17.469 44.438 -24.344 1 91.31 842 ALA A N 1
ATOM 6428 C CA . ALA A 1 842 ? 17.734 43.719 -25.578 1 91.31 842 ALA A CA 1
ATOM 6429 C C . ALA A 1 842 ? 18.062 42.25 -25.297 1 91.31 842 ALA A C 1
ATOM 6431 O O . ALA A 1 842 ? 18.656 41.938 -24.266 1 91.31 842 ALA A O 1
ATOM 6432 N N . ARG A 1 843 ? 17.719 41.469 -26.25 1 91.44 843 ARG A N 1
ATOM 6433 C CA . ARG A 1 843 ? 17.938 40.031 -26.094 1 91.44 843 ARG A CA 1
ATOM 6434 C C . ARG A 1 843 ? 19.422 39.719 -26.141 1 91.44 843 ARG A C 1
ATOM 6436 O O . ARG A 1 843 ? 20.188 40.312 -26.906 1 91.44 843 ARG A O 1
ATOM 6443 N N . ASP A 1 844 ? 19.844 38.812 -25.297 1 90.69 844 ASP A N 1
ATOM 6444 C CA . ASP A 1 844 ? 21.203 38.281 -25.297 1 90.69 844 ASP A CA 1
ATOM 6445 C C . ASP A 1 844 ? 21.234 36.875 -24.719 1 90.69 844 ASP A C 1
ATOM 6447 O O . ASP A 1 844 ? 20.266 36.406 -24.125 1 90.69 844 ASP A O 1
ATOM 6451 N N . ALA A 1 845 ? 22.391 36.156 -24.859 1 89.12 845 ALA A N 1
ATOM 6452 C CA . ALA A 1 845 ? 22.516 34.75 -24.516 1 89.12 845 ALA A CA 1
ATOM 6453 C C . ALA A 1 845 ? 22.562 34.531 -23 1 89.12 845 ALA A C 1
ATOM 6455 O O . ALA A 1 845 ? 22.172 33.5 -22.484 1 89.12 845 ALA A O 1
ATOM 6456 N N . ALA A 1 846 ? 22.984 35.469 -22.281 1 92.06 846 ALA A N 1
ATOM 6457 C CA . ALA A 1 846 ? 23.141 35.375 -20.844 1 92.06 846 ALA A CA 1
ATOM 6458 C C . ALA A 1 846 ? 21.812 35.594 -20.125 1 92.06 846 ALA A C 1
ATOM 6460 O O . ALA A 1 846 ? 21.688 35.281 -18.938 1 92.06 846 ALA A O 1
ATOM 6461 N N . HIS A 1 847 ? 20.844 36.125 -20.875 1 95.38 847 HIS A N 1
ATOM 6462 C CA . HIS A 1 847 ? 19.547 36.438 -20.281 1 95.38 847 HIS A CA 1
ATOM 6463 C C . HIS A 1 847 ? 18.406 35.781 -21.047 1 95.38 847 HIS A C 1
ATOM 6465 O O . HIS A 1 847 ? 17.547 36.469 -21.609 1 95.38 847 HIS A O 1
ATOM 6471 N N . PRO A 1 848 ? 18.312 34.5 -20.953 1 95.56 848 PRO A N 1
ATOM 6472 C CA . PRO A 1 848 ? 17.375 33.812 -21.812 1 95.56 848 PRO A CA 1
ATOM 6473 C C . PRO A 1 848 ? 15.953 33.75 -21.25 1 95.56 848 PRO A C 1
ATOM 6475 O O . PRO A 1 848 ? 15.016 33.375 -21.938 1 95.56 848 PRO A O 1
ATOM 6478 N N . LEU A 1 849 ? 15.727 34.25 -19.953 1 97.12 849 LEU A N 1
ATOM 6479 C CA . LEU A 1 849 ? 14.43 34.062 -19.312 1 97.12 849 LEU A CA 1
ATOM 6480 C C . LEU A 1 849 ? 13.938 35.375 -18.703 1 97.12 849 LEU A C 1
ATOM 6482 O O . LEU A 1 849 ? 14.742 36.219 -18.344 1 97.12 849 LEU A O 1
ATOM 6486 N N . ILE A 1 850 ? 12.656 35.531 -18.688 1 97.56 850 ILE A N 1
ATOM 6487 C CA . ILE A 1 850 ? 11.984 36.406 -17.734 1 97.56 850 ILE A CA 1
ATOM 6488 C C . ILE A 1 850 ? 11.375 35.594 -16.609 1 97.56 850 ILE A C 1
ATOM 6490 O O . ILE A 1 850 ? 10.695 34.594 -16.844 1 97.56 850 ILE A O 1
ATOM 6494 N N . VAL A 1 851 ? 11.656 36 -15.375 1 97.94 851 VAL A N 1
ATOM 6495 C CA . VAL A 1 851 ? 11.25 35.188 -14.219 1 97.94 851 VAL A CA 1
ATOM 6496 C C . VAL A 1 851 ? 10.344 36.031 -13.312 1 97.94 851 VAL A C 1
ATOM 6498 O O . VAL A 1 851 ? 10.586 37.219 -13.117 1 97.94 851 VAL A O 1
ATOM 6501 N N . VAL A 1 852 ? 9.258 35.438 -12.836 1 98 852 VAL A N 1
ATOM 6502 C CA . VAL A 1 852 ? 8.383 36.031 -11.836 1 98 852 VAL A CA 1
ATOM 6503 C C . VAL A 1 852 ? 8.266 35.094 -10.625 1 98 852 VAL A C 1
ATOM 6505 O O . VAL A 1 852 ? 7.805 33.969 -10.742 1 98 852 VAL A O 1
ATOM 6508 N N . THR A 1 853 ? 8.711 35.531 -9.477 1 96.38 853 THR A N 1
ATOM 6509 C CA . THR A 1 853 ? 8.5 34.781 -8.25 1 96.38 853 THR A CA 1
ATOM 6510 C C . THR A 1 853 ? 7.043 34.875 -7.801 1 96.38 853 THR A C 1
ATOM 6512 O O . THR A 1 853 ? 6.508 35.969 -7.633 1 96.38 853 THR A O 1
ATOM 6515 N N . ALA A 1 854 ? 6.453 33.75 -7.695 1 96.56 854 ALA A N 1
ATOM 6516 C CA . ALA A 1 854 ? 5.023 33.75 -7.395 1 96.56 854 ALA A CA 1
ATOM 6517 C C . ALA A 1 854 ? 4.66 32.625 -6.449 1 96.56 854 ALA A C 1
ATOM 6519 O O . ALA A 1 854 ? 5.465 31.703 -6.23 1 96.56 854 ALA A O 1
ATOM 6520 N N . ALA A 1 855 ? 3.525 32.688 -5.781 1 93.44 855 ALA A N 1
ATOM 6521 C CA . ALA A 1 855 ? 2.951 31.656 -4.898 1 93.44 855 ALA A CA 1
ATOM 6522 C C . ALA A 1 855 ? 1.454 31.5 -5.148 1 93.44 855 ALA A C 1
ATOM 6524 O O . ALA A 1 855 ? 0.823 32.375 -5.754 1 93.44 855 ALA A O 1
ATOM 6525 N N . GLY A 1 856 ? 0.914 30.406 -4.742 1 93.19 856 GLY A N 1
ATOM 6526 C CA . GLY A 1 856 ? -0.501 30.125 -4.93 1 93.19 856 GLY A CA 1
ATOM 6527 C C . GLY A 1 856 ? -0.774 29.172 -6.07 1 93.19 856 GLY A C 1
ATOM 6528 O O . GLY A 1 856 ? 0.132 28.469 -6.531 1 93.19 856 GLY A O 1
ATOM 6529 N N . THR A 1 857 ? -2.039 29.047 -6.445 1 93.19 857 THR A N 1
ATOM 6530 C CA . THR A 1 857 ? -2.439 28.172 -7.543 1 93.19 857 THR A CA 1
ATOM 6531 C C . THR A 1 857 ? -2.58 28.953 -8.836 1 93.19 857 THR A C 1
ATOM 6533 O O . THR A 1 857 ? -3.52 29.734 -9 1 93.19 857 THR A O 1
ATOM 6536 N N . ILE A 1 858 ? -1.728 28.688 -9.805 1 96.19 858 ILE A N 1
ATOM 6537 C CA . ILE A 1 858 ? -1.624 29.5 -11.008 1 96.19 858 ILE A CA 1
ATOM 6538 C C . ILE A 1 858 ? -1.727 28.609 -12.242 1 96.19 858 ILE A C 1
ATOM 6540 O O . ILE A 1 858 ? -1.148 27.516 -12.281 1 96.19 858 ILE A O 1
ATOM 6544 N N . ALA A 1 859 ? -2.521 29.031 -13.188 1 96.44 859 ALA A N 1
ATOM 6545 C CA . ALA A 1 859 ? -2.592 28.328 -14.469 1 96.44 859 ALA A CA 1
ATOM 6546 C C . ALA A 1 859 ? -1.263 28.406 -15.211 1 96.44 859 ALA A C 1
ATOM 6548 O O . ALA A 1 859 ? -0.689 29.484 -15.352 1 96.44 859 ALA A O 1
ATOM 6549 N N . ALA A 1 860 ? -0.725 27.297 -15.57 1 97.5 860 ALA A N 1
ATOM 6550 C CA . ALA A 1 860 ? 0.604 27.25 -16.172 1 97.5 860 ALA A CA 1
ATOM 6551 C C . ALA A 1 860 ? 0.8 25.969 -16.984 1 97.5 860 ALA A C 1
ATOM 6553 O O . ALA A 1 860 ? -0.165 25.266 -17.266 1 97.5 860 ALA A O 1
ATOM 6554 N N . LYS A 1 861 ? 1.961 25.812 -17.484 1 95.31 861 LYS A N 1
ATOM 6555 C CA . LYS A 1 861 ? 2.336 24.609 -18.203 1 95.31 861 LYS A CA 1
ATOM 6556 C C . LYS A 1 861 ? 3.654 24.031 -17.688 1 95.31 861 LYS A C 1
ATOM 6558 O O . LYS A 1 861 ? 4.488 24.781 -17.156 1 95.31 861 LYS A O 1
ATOM 6563 N N . ASN A 1 862 ? 3.797 22.781 -17.719 1 92.88 862 ASN A N 1
ATOM 6564 C CA . ASN A 1 862 ? 5.062 22.094 -17.484 1 92.88 862 ASN A CA 1
ATOM 6565 C C . ASN A 1 862 ? 5.215 20.891 -18.406 1 92.88 862 ASN A C 1
ATOM 6567 O O . ASN A 1 862 ? 4.484 20.75 -19.391 1 92.88 862 ASN A O 1
ATOM 6571 N N . VAL A 1 863 ? 6.195 20.062 -18.188 1 89 863 VAL A N 1
ATOM 6572 C CA . VAL A 1 863 ? 6.5 18.953 -19.078 1 89 863 VAL A CA 1
ATOM 6573 C C . VAL A 1 863 ? 5.371 17.922 -19.031 1 89 863 VAL A C 1
ATOM 6575 O O . VAL A 1 863 ? 5.207 17.125 -19.953 1 89 863 VAL A O 1
ATOM 6578 N N . LYS A 1 864 ? 4.594 17.906 -18 1 81.69 864 LYS A N 1
ATOM 6579 C CA . LYS A 1 864 ? 3.506 16.953 -17.844 1 81.69 864 LYS A CA 1
ATOM 6580 C C . LYS A 1 864 ? 2.225 17.453 -18.484 1 81.69 864 LYS A C 1
ATOM 6582 O O . LYS A 1 864 ? 1.285 16.688 -18.719 1 81.69 864 LYS A O 1
ATOM 6587 N N . GLY A 1 865 ? 2.168 18.828 -18.766 1 87.5 865 GLY A N 1
ATOM 6588 C CA . GLY A 1 865 ? 0.992 19.406 -19.406 1 87.5 865 GLY A CA 1
ATOM 6589 C C . GLY A 1 865 ? 0.547 20.719 -18.781 1 87.5 865 GLY A C 1
ATOM 6590 O O . GLY A 1 865 ? 1.362 21.453 -18.219 1 87.5 865 GLY A O 1
ATOM 6591 N N . GLU A 1 866 ? -0.726 20.969 -19.016 1 92.81 866 GLU A N 1
ATOM 6592 C CA . GLU A 1 866 ? -1.294 22.234 -18.531 1 92.81 866 GLU A CA 1
ATOM 6593 C C . GLU A 1 866 ? -1.707 22.109 -17.062 1 92.81 866 GLU A C 1
ATOM 6595 O O . GLU A 1 866 ? -2.174 21.062 -16.625 1 92.81 866 GLU A O 1
ATOM 6600 N N . LEU A 1 867 ? -1.413 23.094 -16.344 1 92.81 867 LEU A N 1
ATOM 6601 C CA . LEU A 1 867 ? -1.822 23.219 -14.945 1 92.81 867 LEU A CA 1
ATOM 6602 C C . LEU A 1 867 ? -2.986 24.188 -14.805 1 92.81 867 LEU A C 1
ATOM 6604 O O . LEU A 1 867 ? -2.979 25.266 -15.406 1 92.81 867 LEU A O 1
ATOM 6608 N N . SER A 1 868 ? -3.957 23.766 -14.117 1 90.06 868 SER A N 1
ATOM 6609 C CA . SER A 1 868 ? -5.098 24.625 -13.867 1 90.06 868 SER A CA 1
ATOM 6610 C C . SER A 1 868 ? -4.855 25.516 -12.648 1 90.06 868 SER A C 1
ATOM 6612 O O . SER A 1 868 ? -4.129 25.141 -11.727 1 90.06 868 SER A O 1
ATOM 6614 N N . GLY A 1 869 ? -5.414 26.688 -12.688 1 92.69 869 GLY A N 1
ATOM 6615 C CA . GLY A 1 869 ? -5.328 27.656 -11.602 1 92.69 869 GLY A CA 1
ATOM 6616 C C . GLY A 1 869 ? -5.766 29.047 -12.008 1 92.69 869 GLY A C 1
ATOM 6617 O O . GLY A 1 869 ? -6.484 29.219 -12.992 1 92.69 869 GLY A O 1
ATOM 6618 N N . GLN A 1 870 ? -5.316 29.984 -11.164 1 94.06 870 GLN A N 1
ATOM 6619 C CA . GLN A 1 870 ? -5.617 31.375 -11.422 1 94.06 870 GLN A CA 1
ATOM 6620 C C . GLN A 1 870 ? -4.738 31.938 -12.547 1 94.06 870 GLN A C 1
ATOM 6622 O O . GLN A 1 870 ? -3.67 31.391 -12.828 1 94.06 870 GLN A O 1
ATOM 6627 N N . THR A 1 871 ? -5.234 33 -13.094 1 96.44 871 THR A N 1
ATOM 6628 C CA . THR A 1 871 ? -4.547 33.531 -14.266 1 96.44 871 THR A CA 1
ATOM 6629 C C . THR A 1 871 ? -3.416 34.469 -13.852 1 96.44 871 THR A C 1
ATOM 6631 O O . THR A 1 871 ? -3.635 35.406 -13.102 1 96.44 871 THR A O 1
ATOM 6634 N N . LEU A 1 872 ? -2.246 34.156 -14.203 1 98.12 872 LEU A N 1
ATOM 6635 C CA . LEU A 1 872 ? -1.081 35.031 -14.18 1 98.12 872 LEU A CA 1
ATOM 6636 C C . LEU A 1 872 ? -0.326 34.969 -15.508 1 98.12 872 LEU A C 1
ATOM 6638 O O . LEU A 1 872 ? 0.415 34 -15.75 1 98.12 872 LEU A O 1
ATOM 6642 N N . GLN A 1 873 ? -0.492 35.969 -16.312 1 98.19 873 GLN A N 1
ATOM 6643 C CA . GLN A 1 873 ? 0.102 35.969 -17.641 1 98.19 873 GLN A CA 1
ATOM 6644 C C . GLN A 1 873 ? 1.01 37.188 -17.844 1 98.19 873 GLN A C 1
ATOM 6646 O O . GLN A 1 873 ? 0.89 38.188 -17.125 1 98.19 873 GLN A O 1
ATOM 6651 N N . LEU A 1 874 ? 1.958 37 -18.688 1 98.25 874 LEU A N 1
ATOM 6652 C CA . LEU A 1 874 ? 2.854 38.094 -19.094 1 98.25 874 LEU A CA 1
ATOM 6653 C C . LEU A 1 874 ? 2.432 38.656 -20.438 1 98.25 874 LEU A C 1
ATOM 6655 O O . LEU A 1 874 ? 2.43 37.969 -21.453 1 98.25 874 LEU A O 1
ATOM 6659 N N . GLU A 1 875 ? 2.047 39.875 -20.422 1 97.38 875 GLU A N 1
ATOM 6660 C CA . GLU A 1 875 ? 1.679 40.594 -21.641 1 97.38 875 GLU A CA 1
ATOM 6661 C C . GLU A 1 875 ? 2.848 41.406 -22.172 1 97.38 875 GLU A C 1
ATOM 6663 O O . GLU A 1 875 ? 3.547 42.094 -21.422 1 97.38 875 GLU A O 1
ATOM 6668 N N . TYR A 1 876 ? 3.188 41.219 -23.453 1 97.19 876 TYR A N 1
ATOM 6669 C CA . TYR A 1 876 ? 4.25 42 -24.062 1 97.19 876 TYR A CA 1
ATOM 6670 C C . TYR A 1 876 ? 3.678 43 -25.062 1 97.19 876 TYR A C 1
ATOM 6672 O O . TYR A 1 876 ? 2.613 42.781 -25.641 1 97.19 876 TYR A O 1
ATOM 6680 N N . GLY A 1 877 ? 4.398 44.188 -25.094 1 94.94 877 GLY A N 1
ATOM 6681 C CA . GLY A 1 877 ? 3.904 45.25 -25.938 1 94.94 877 GLY A CA 1
ATOM 6682 C C . GLY A 1 877 ? 5.012 46.094 -26.547 1 94.94 877 GLY A C 1
ATOM 6683 O O . GLY A 1 877 ? 6.191 45.875 -26.266 1 94.94 877 GLY A O 1
ATOM 6684 N N . THR A 1 878 ? 4.562 46.875 -27.453 1 90.88 878 THR A N 1
ATOM 6685 C CA . THR A 1 878 ? 5.457 47.812 -28.109 1 90.88 878 THR A CA 1
ATOM 6686 C C . THR A 1 878 ? 4.938 49.25 -27.969 1 90.88 878 THR A C 1
ATOM 6688 O O . THR A 1 878 ? 3.74 49.469 -27.781 1 90.88 878 THR A O 1
ATOM 6691 N N . ALA A 1 879 ? 5.977 50.125 -27.906 1 86.62 879 ALA A N 1
ATOM 6692 C CA . ALA A 1 879 ? 5.602 51.531 -27.812 1 86.62 879 ALA A CA 1
ATOM 6693 C C . ALA A 1 879 ? 5.027 52.031 -29.141 1 86.62 879 ALA A C 1
ATOM 6695 O O . ALA A 1 879 ? 5.598 51.812 -30.203 1 86.62 879 ALA A O 1
ATOM 6696 N N . GLY A 1 880 ? 3.82 52.594 -29.031 1 80.62 880 GLY A N 1
ATOM 6697 C CA . GLY A 1 880 ? 3.26 53.25 -30.203 1 80.62 880 GLY A CA 1
ATOM 6698 C C . GLY A 1 880 ? 3.873 54.625 -30.469 1 80.62 880 GLY A C 1
ATOM 6699 O O . GLY A 1 880 ? 4.773 55.062 -29.75 1 80.62 880 GLY A O 1
ATOM 6700 N N . PRO A 1 881 ? 3.43 55.406 -31.562 1 81.62 881 PRO A N 1
ATOM 6701 C CA . PRO A 1 881 ? 3.945 56.719 -31.906 1 81.62 881 PRO A CA 1
ATOM 6702 C C . PRO A 1 881 ? 3.707 57.75 -30.797 1 81.62 881 PRO A C 1
ATOM 6704 O O . PRO A 1 881 ? 4.496 58.688 -30.641 1 81.62 881 PRO A O 1
ATOM 6707 N N . ASP A 1 882 ? 2.629 57.594 -30.094 1 79 882 ASP A N 1
ATOM 6708 C CA . ASP A 1 882 ? 2.305 58.531 -29.016 1 79 882 ASP A CA 1
ATOM 6709 C C . ASP A 1 882 ? 3.035 58.156 -27.734 1 79 882 ASP A C 1
ATOM 6711 O O . ASP A 1 882 ? 2.846 58.812 -26.703 1 79 882 ASP A O 1
ATOM 6715 N N . GLY A 1 883 ? 3.834 57.094 -27.766 1 77.62 883 GLY A N 1
ATOM 6716 C CA . GLY A 1 883 ? 4.59 56.688 -26.578 1 77.62 883 GLY A CA 1
ATOM 6717 C C . GLY A 1 883 ? 3.85 55.688 -25.719 1 77.62 883 GLY A C 1
ATOM 6718 O O . GLY A 1 883 ? 4.43 55.094 -24.797 1 77.62 883 GLY A O 1
ATOM 6719 N N . ALA A 1 884 ? 2.551 55.594 -25.969 1 82.06 884 ALA A N 1
ATOM 6720 C CA . ALA A 1 884 ? 1.754 54.656 -25.172 1 82.06 884 ALA A CA 1
ATOM 6721 C C . ALA A 1 884 ? 1.965 53.219 -25.641 1 82.06 884 ALA A C 1
ATOM 6723 O O . ALA A 1 884 ? 2.066 52.969 -26.844 1 82.06 884 ALA A O 1
ATOM 6724 N N . PHE A 1 885 ? 2.133 52.281 -24.734 1 88.56 885 PHE A N 1
ATOM 6725 C CA . PHE A 1 885 ? 2.393 50.906 -25.062 1 88.56 885 PHE A CA 1
ATOM 6726 C C . PHE A 1 885 ? 1.095 50.156 -25.375 1 88.56 885 PHE A C 1
ATOM 6728 O O . PHE A 1 885 ? 0.076 50.375 -24.719 1 88.56 885 PHE A O 1
ATOM 6735 N N . SER A 1 886 ? 1.075 49.438 -26.438 1 89.62 886 SER A N 1
ATOM 6736 C CA . SER A 1 886 ? -0.057 48.594 -26.797 1 89.62 886 SER A CA 1
ATOM 6737 C C . SER A 1 886 ? 0.289 47.094 -26.672 1 89.62 886 SER A C 1
ATOM 6739 O O . SER A 1 886 ? 1.382 46.688 -27.047 1 89.62 886 SER A O 1
ATOM 6741 N N . PRO A 1 887 ? -0.685 46.375 -26.078 1 92 887 PRO A N 1
ATOM 6742 C CA . PRO A 1 887 ? -0.439 44.938 -25.922 1 92 887 PRO A CA 1
ATOM 6743 C C . PRO A 1 887 ? -0.358 44.188 -27.266 1 92 887 PRO A C 1
ATOM 6745 O O . PRO A 1 887 ? -1.149 44.469 -28.172 1 92 887 PRO A O 1
ATOM 6748 N N . LEU A 1 888 ? 0.568 43.344 -27.469 1 92.75 888 LEU A N 1
ATOM 6749 C CA . LEU A 1 888 ? 0.758 42.531 -28.672 1 92.75 888 LEU A CA 1
ATOM 6750 C C . LEU A 1 888 ? 0.337 41.094 -28.438 1 92.75 888 LEU A C 1
ATOM 6752 O O . LEU A 1 888 ? -0.003 40.375 -29.375 1 92.75 888 LEU A O 1
ATOM 6756 N N . GLY A 1 889 ? 0.477 40.594 -27.344 1 95 889 GLY A N 1
ATOM 6757 C CA . GLY A 1 889 ? 0.157 39.219 -27 1 95 889 GLY A CA 1
ATOM 6758 C C . GLY A 1 889 ? 0.418 38.906 -25.547 1 95 889 GLY A C 1
ATOM 6759 O O . GLY A 1 889 ? 0.893 39.75 -24.781 1 95 889 GLY A O 1
ATOM 6760 N N . ARG A 1 890 ? 0.013 37.656 -25.172 1 96.69 890 ARG A N 1
ATOM 6761 C CA . ARG A 1 890 ? 0.18 37.188 -23.797 1 96.69 890 ARG A CA 1
ATOM 6762 C C . ARG A 1 890 ? 0.838 35.812 -23.766 1 96.69 890 ARG A C 1
ATOM 6764 O O . ARG A 1 890 ? 0.679 35 -24.688 1 96.69 890 ARG A O 1
ATOM 6771 N N . LEU A 1 891 ? 1.642 35.594 -22.766 1 97.25 891 LEU A N 1
ATOM 6772 C CA . LEU A 1 891 ? 2.291 34.312 -22.547 1 97.25 891 LEU A CA 1
ATOM 6773 C C . LEU A 1 891 ? 1.86 33.688 -21.219 1 97.25 891 LEU A C 1
ATOM 6775 O O . LEU A 1 891 ? 1.717 34.406 -20.219 1 97.25 891 LEU A O 1
ATOM 6779 N N . THR A 1 892 ? 1.547 32.344 -21.234 1 97 892 THR A N 1
ATOM 6780 C CA . THR A 1 892 ? 1.354 31.562 -20.016 1 97 892 THR A CA 1
ATOM 6781 C C . THR A 1 892 ? 2.689 31.047 -19.484 1 97 892 THR A C 1
ATOM 6783 O O . THR A 1 892 ? 3.553 30.625 -20.25 1 97 892 THR A O 1
ATOM 6786 N N . PRO A 1 893 ? 2.887 31.094 -18.234 1 97.94 893 PRO A N 1
ATOM 6787 C CA . PRO A 1 893 ? 4.199 30.734 -17.688 1 97.94 893 PRO A CA 1
ATOM 6788 C C . PRO A 1 893 ? 4.43 29.234 -17.656 1 97.94 893 PRO A C 1
ATOM 6790 O O . PRO A 1 893 ? 3.475 28.453 -17.719 1 97.94 893 PRO A O 1
ATOM 6793 N N . TYR A 1 894 ? 5.773 28.875 -17.625 1 97.44 894 TYR A N 1
ATOM 6794 C CA . TYR A 1 894 ? 6.164 27.562 -17.141 1 97.44 894 TYR A CA 1
ATOM 6795 C C . TYR A 1 894 ? 6.203 27.531 -15.609 1 97.44 894 TYR A C 1
ATOM 6797 O O . TYR A 1 894 ? 6.766 28.422 -14.984 1 97.44 894 TYR A O 1
ATOM 6805 N N . ASP A 1 895 ? 5.52 26.531 -15.008 1 95.88 895 ASP A N 1
ATOM 6806 C CA . ASP A 1 895 ? 5.457 26.391 -13.555 1 95.88 895 ASP A CA 1
ATOM 6807 C C . ASP A 1 895 ? 5.777 24.969 -13.125 1 95.88 895 ASP A C 1
ATOM 6809 O O . ASP A 1 895 ? 5.074 24.016 -13.5 1 95.88 895 ASP A O 1
ATOM 6813 N N . LEU A 1 896 ? 6.805 24.859 -12.273 1 92.25 896 LEU A N 1
ATOM 6814 C CA . LEU A 1 896 ? 7.203 23.531 -11.812 1 92.25 896 LEU A CA 1
ATOM 6815 C C . LEU A 1 896 ? 6.5 23.172 -10.5 1 92.25 896 LEU A C 1
ATOM 6817 O O . LEU A 1 896 ? 6.469 22.016 -10.102 1 92.25 896 LEU A O 1
ATOM 6821 N N . GLY A 1 897 ? 5.852 24.266 -9.836 1 87.31 897 GLY A N 1
ATOM 6822 C CA . GLY A 1 897 ? 5.32 24.031 -8.508 1 87.31 897 GLY A CA 1
ATOM 6823 C C . GLY A 1 897 ? 6.402 23.859 -7.453 1 87.31 897 GLY A C 1
ATOM 6824 O O . GLY A 1 897 ? 7.551 24.234 -7.672 1 87.31 897 GLY A O 1
ATOM 6825 N N . PRO A 1 898 ? 6.16 23.328 -6.398 1 86.12 898 PRO A N 1
ATOM 6826 C CA . PRO A 1 898 ? 4.797 22.906 -6.074 1 86.12 898 PRO A CA 1
ATOM 6827 C C . PRO A 1 898 ? 3.906 24.078 -5.645 1 86.12 898 PRO A C 1
ATOM 6829 O O . PRO A 1 898 ? 4.344 24.938 -4.883 1 86.12 898 PRO A O 1
ATOM 6832 N N . ALA A 1 899 ? 2.65 24.188 -6.109 1 87.31 899 ALA A N 1
ATOM 6833 C CA . ALA A 1 899 ? 1.649 25.141 -5.605 1 87.31 899 ALA A CA 1
ATOM 6834 C C . ALA A 1 899 ? 1.181 24.734 -4.207 1 87.31 899 ALA A C 1
ATOM 6836 O O . ALA A 1 899 ? 1.092 23.547 -3.889 1 87.31 899 ALA A O 1
ATOM 6837 N N . PRO A 1 900 ? 0.935 25.531 -3.258 1 88.06 900 PRO A N 1
ATOM 6838 C CA . PRO A 1 900 ? 0.909 26.969 -3.514 1 88.06 900 PRO A CA 1
ATOM 6839 C C . PRO A 1 900 ? 2.191 27.672 -3.068 1 88.06 900 PRO A C 1
ATOM 6841 O O . PRO A 1 900 ? 2.197 28.891 -2.873 1 88.06 900 PRO A O 1
ATOM 6844 N N . SER A 1 901 ? 3.34 26.953 -2.857 1 86.94 901 SER A N 1
ATOM 6845 C CA . SER A 1 901 ? 4.586 27.5 -2.338 1 86.94 901 SER A CA 1
ATOM 6846 C C . SER A 1 901 ? 5.188 28.516 -3.311 1 86.94 901 SER A C 1
ATOM 6848 O O . SER A 1 901 ? 4.855 28.516 -4.5 1 86.94 901 SER A O 1
ATOM 6850 N N . TRP A 1 902 ? 6.031 29.344 -2.719 1 90.69 902 TRP A N 1
ATOM 6851 C CA . TRP A 1 902 ? 6.789 30.25 -3.566 1 90.69 902 TRP A CA 1
ATOM 6852 C C . TRP A 1 902 ? 7.633 29.484 -4.578 1 90.69 902 TRP A C 1
ATOM 6854 O O . TRP A 1 902 ? 8.234 28.469 -4.246 1 90.69 902 TRP A O 1
ATOM 6864 N N . ARG A 1 903 ? 7.617 29.906 -5.73 1 93.94 903 ARG A N 1
ATOM 6865 C CA . ARG A 1 903 ? 8.445 29.359 -6.801 1 93.94 903 ARG A CA 1
ATOM 6866 C C . ARG A 1 903 ? 8.664 30.391 -7.906 1 93.94 903 ARG A C 1
ATOM 6868 O O . ARG A 1 903 ? 8.156 31.5 -7.828 1 93.94 903 ARG A O 1
ATOM 6875 N N . ASN A 1 904 ? 9.453 30.031 -8.852 1 95.94 904 ASN A N 1
ATOM 6876 C CA . ASN A 1 904 ? 9.742 30.938 -9.953 1 95.94 904 ASN A CA 1
ATOM 6877 C C . ASN A 1 904 ? 9.031 30.516 -11.234 1 95.94 904 ASN A C 1
ATOM 6879 O O . ASN A 1 904 ? 9.266 29.422 -11.742 1 95.94 904 ASN A O 1
ATOM 6883 N N . LEU A 1 905 ? 8.125 31.359 -11.672 1 97.88 905 LEU A N 1
ATOM 6884 C CA . LEU A 1 905 ? 7.523 31.172 -12.984 1 97.88 905 LEU A CA 1
ATOM 6885 C C . LEU A 1 905 ? 8.477 31.625 -14.086 1 97.88 905 LEU A C 1
ATOM 6887 O O . LEU A 1 905 ? 9.219 32.594 -13.914 1 97.88 905 LEU A O 1
ATOM 6891 N N . ARG A 1 906 ? 8.445 30.906 -15.234 1 97.62 906 ARG A N 1
ATOM 6892 C CA . ARG A 1 906 ? 9.422 31.188 -16.281 1 97.62 906 ARG A CA 1
ATOM 6893 C C . ARG A 1 906 ? 8.734 31.516 -17.594 1 97.62 906 ARG A C 1
ATOM 6895 O O . ARG A 1 906 ? 7.734 30.906 -17.953 1 97.62 906 ARG A O 1
ATOM 6902 N N . PHE A 1 907 ? 9.273 32.562 -18.234 1 97.69 907 PHE A N 1
ATOM 6903 C CA . PHE A 1 907 ? 8.891 32.938 -19.594 1 97.69 907 PHE A CA 1
ATOM 6904 C C . PHE A 1 907 ? 10.109 33 -20.516 1 97.69 907 PHE A C 1
ATOM 6906 O O . PHE A 1 907 ? 11.039 33.781 -20.281 1 97.69 907 PHE A O 1
ATOM 6913 N N . ALA A 1 908 ? 10.07 32.156 -21.484 1 96.5 908 ALA A N 1
ATOM 6914 C CA . ALA A 1 908 ? 11.195 32.156 -22.422 1 96.5 908 ALA A CA 1
ATOM 6915 C C . ALA A 1 908 ? 11.219 33.406 -23.266 1 96.5 908 ALA A C 1
ATOM 6917 O O . ALA A 1 908 ? 10.219 33.75 -23.906 1 96.5 908 ALA A O 1
ATOM 6918 N N . ARG A 1 909 ? 12.344 34.062 -23.312 1 96.06 909 ARG A N 1
ATOM 6919 C CA . ARG A 1 909 ? 12.469 35.281 -24.125 1 96.06 909 ARG A CA 1
ATOM 6920 C C . ARG A 1 909 ? 12.32 34.969 -25.609 1 96.06 909 ARG A C 1
ATOM 6922 O O . ARG A 1 909 ? 11.914 35.812 -26.391 1 96.06 909 ARG A O 1
ATOM 6929 N N . SER A 1 910 ? 12.625 33.719 -25.938 1 94.38 910 SER A N 1
ATOM 6930 C CA . SER A 1 910 ? 12.516 33.281 -27.328 1 94.38 910 SER A CA 1
ATOM 6931 C C . SER A 1 910 ? 11.062 33.312 -27.797 1 94.38 910 SER A C 1
ATOM 6933 O O . SER A 1 910 ? 10.805 33.375 -29 1 94.38 910 SER A O 1
ATOM 6935 N N . ASP A 1 911 ? 10.102 33.25 -26.906 1 94.94 911 ASP A N 1
ATOM 6936 C CA . ASP A 1 911 ? 8.68 33.219 -27.25 1 94.94 911 ASP A CA 1
ATOM 6937 C C . ASP A 1 911 ? 8.133 34.656 -27.422 1 94.94 911 ASP A C 1
ATOM 6939 O O . ASP A 1 911 ? 6.984 34.844 -27.828 1 94.94 911 ASP A O 1
ATOM 6943 N N . ILE A 1 912 ? 8.93 35.625 -27.078 1 95.81 912 ILE A N 1
ATOM 6944 C CA . ILE A 1 912 ? 8.555 37.031 -27.219 1 95.81 912 ILE A CA 1
ATOM 6945 C C . ILE A 1 912 ? 9.148 37.625 -28.5 1 95.81 912 ILE A C 1
ATOM 6947 O O . ILE A 1 912 ? 10.359 37.5 -28.734 1 95.81 912 ILE A O 1
ATOM 6951 N N . PRO A 1 913 ? 8.312 38.25 -29.297 1 93.5 913 PRO A N 1
ATOM 6952 C CA . PRO A 1 913 ? 8.852 38.844 -30.531 1 93.5 913 PRO A CA 1
ATOM 6953 C C . PRO A 1 913 ? 9.898 39.906 -30.25 1 93.5 913 PRO A C 1
ATOM 6955 O O . PRO A 1 913 ? 9.805 40.625 -29.234 1 93.5 913 PRO A O 1
ATOM 6958 N N . GLU A 1 914 ? 10.805 40.156 -31.094 1 90.44 914 GLU A N 1
ATOM 6959 C CA . GLU A 1 914 ? 11.898 41.094 -30.938 1 90.44 914 GLU A CA 1
ATOM 6960 C C . GLU A 1 914 ? 11.375 42.531 -30.922 1 90.44 914 GLU A C 1
ATOM 6962 O O . GLU A 1 914 ? 12.023 43.438 -30.391 1 90.44 914 GLU A O 1
ATOM 6967 N N . THR A 1 915 ? 10.219 42.75 -31.391 1 89.31 915 THR A N 1
ATOM 6968 C CA . THR A 1 915 ? 9.641 44.062 -31.484 1 89.31 915 THR A CA 1
ATOM 6969 C C . THR A 1 915 ? 9.117 44.531 -30.125 1 89.31 915 THR A C 1
ATOM 6971 O O . THR A 1 915 ? 8.914 45.719 -29.906 1 89.31 915 THR A O 1
ATOM 6974 N N . ALA A 1 916 ? 8.961 43.562 -29.234 1 93.88 916 ALA A N 1
ATOM 6975 C CA . ALA A 1 916 ? 8.445 43.906 -27.906 1 93.88 916 ALA A CA 1
ATOM 6976 C C . ALA A 1 916 ? 9.531 44.562 -27.062 1 93.88 916 ALA A C 1
ATOM 6978 O O . ALA A 1 916 ? 10.648 44.031 -26.969 1 93.88 916 ALA A O 1
ATOM 6979 N N . THR A 1 917 ? 9.164 45.75 -26.469 1 93.38 917 THR A N 1
ATOM 6980 C CA . THR A 1 917 ? 10.164 46.469 -25.688 1 93.38 917 THR A CA 1
ATOM 6981 C C . THR A 1 917 ? 9.703 46.625 -24.234 1 93.38 917 THR A C 1
ATOM 6983 O O . THR A 1 917 ? 10.398 47.25 -23.422 1 93.38 917 THR A O 1
ATOM 6986 N N . ALA A 1 918 ? 8.57 46.156 -23.984 1 95.56 918 ALA A N 1
ATOM 6987 C CA . ALA A 1 918 ? 8.047 46.25 -22.625 1 95.56 918 ALA A CA 1
ATOM 6988 C C . ALA A 1 918 ? 7.164 45.031 -22.297 1 95.56 918 ALA A C 1
ATOM 6990 O O . ALA A 1 918 ? 6.672 44.375 -23.219 1 95.56 918 ALA A O 1
ATOM 6991 N N . VAL A 1 919 ? 7.027 44.75 -21.031 1 97.06 919 VAL A N 1
ATOM 6992 C CA . VAL A 1 919 ? 6.156 43.688 -20.578 1 97.06 919 VAL A CA 1
ATOM 6993 C C . VAL A 1 919 ? 5.359 44.125 -19.359 1 97.06 919 VAL A C 1
ATOM 6995 O O . VAL A 1 919 ? 5.73 45.094 -18.688 1 97.06 919 VAL A O 1
ATOM 6998 N N . ARG A 1 920 ? 4.227 43.562 -19.031 1 96.5 920 ARG A N 1
ATOM 6999 C CA . ARG A 1 920 ? 3.469 43.75 -17.797 1 96.5 920 ARG A CA 1
ATOM 7000 C C . ARG A 1 920 ? 2.773 42.469 -17.359 1 96.5 920 ARG A C 1
ATOM 7002 O O . ARG A 1 920 ? 2.641 41.531 -18.156 1 96.5 920 ARG A O 1
ATOM 7009 N N . ILE A 1 921 ? 2.387 42.375 -16.094 1 98 921 ILE A N 1
ATOM 7010 C CA . ILE A 1 921 ? 1.745 41.188 -15.523 1 98 921 ILE A CA 1
ATOM 7011 C C . ILE A 1 921 ? 0.233 41.406 -15.477 1 98 921 ILE A C 1
ATOM 7013 O O . ILE A 1 921 ? -0.242 42.469 -15.07 1 98 921 ILE A O 1
ATOM 7017 N N . VAL A 1 922 ? -0.495 40.5 -15.969 1 97.62 922 VAL A N 1
ATOM 7018 C CA . VAL A 1 922 ? -1.946 40.438 -15.828 1 97.62 922 VAL A CA 1
ATOM 7019 C C . VAL A 1 922 ? -2.332 39.281 -14.922 1 97.62 922 VAL A C 1
ATOM 7021 O O . VAL A 1 922 ? -2.107 38.125 -15.273 1 97.62 922 VAL A O 1
ATOM 7024 N N . ALA A 1 923 ? -2.926 39.531 -13.75 1 97.75 923 ALA A N 1
ATOM 7025 C CA . ALA A 1 923 ? -3.307 38.5 -12.781 1 97.75 923 ALA A CA 1
ATOM 7026 C C . ALA A 1 923 ? -4.793 38.594 -12.445 1 97.75 923 ALA A C 1
ATOM 7028 O O . ALA A 1 923 ? -5.301 39.688 -12.148 1 97.75 923 ALA A O 1
ATOM 7029 N N . ILE A 1 924 ? -5.527 37.469 -12.57 1 95.25 924 ILE A N 1
ATOM 7030 C CA . ILE A 1 924 ? -6.953 37.406 -12.273 1 95.25 924 ILE A CA 1
ATOM 7031 C C . ILE A 1 924 ? -7.242 36.219 -11.367 1 95.25 924 ILE A C 1
ATOM 7033 O O . ILE A 1 924 ? -6.906 35.062 -11.703 1 95.25 924 ILE A O 1
ATOM 7037 N N . ASP A 1 925 ? -7.719 36.438 -10.203 1 93.25 925 ASP A N 1
ATOM 7038 C CA . ASP A 1 925 ? -8.242 35.438 -9.297 1 93.25 925 ASP A CA 1
ATOM 7039 C C . ASP A 1 925 ? -9.766 35.438 -9.297 1 93.25 925 ASP A C 1
ATOM 7041 O O . ASP A 1 925 ? -10.391 36.188 -8.539 1 93.25 925 ASP A O 1
ATOM 7045 N N . GLY A 1 926 ? -10.344 34.438 -10.078 1 82.06 926 GLY A N 1
ATOM 7046 C CA . GLY A 1 926 ? -11.797 34.406 -10.195 1 82.06 926 GLY A CA 1
ATOM 7047 C C . GLY A 1 926 ? -12.43 33.344 -9.297 1 82.06 926 GLY A C 1
ATOM 7048 O O . GLY A 1 926 ? -13.648 33.188 -9.305 1 82.06 926 GLY A O 1
ATOM 7049 N N . SER A 1 927 ? -11.602 32.75 -8.461 1 79.56 927 SER A N 1
ATOM 7050 C CA . SER A 1 927 ? -12.102 31.656 -7.641 1 79.56 927 SER A CA 1
ATOM 7051 C C . SER A 1 927 ? -12.562 32.156 -6.273 1 79.56 927 SER A C 1
ATOM 7053 O O . SER A 1 927 ? -11.945 33.031 -5.695 1 79.56 927 SER A O 1
ATOM 7055 N N . LEU A 1 928 ? -13.656 31.578 -5.711 1 76.75 928 LEU A N 1
ATOM 7056 C CA . LEU A 1 928 ? -14.109 31.906 -4.367 1 76.75 928 LEU A CA 1
ATOM 7057 C C . LEU A 1 928 ? -13.734 30.812 -3.375 1 76.75 928 LEU A C 1
ATOM 7059 O O . LEU A 1 928 ? -14.219 30.812 -2.24 1 76.75 928 LEU A O 1
ATOM 7063 N N . THR A 1 929 ? -12.914 29.969 -3.811 1 71.38 929 THR A N 1
ATOM 7064 C CA . THR A 1 929 ? -12.438 28.922 -2.918 1 71.38 929 THR A CA 1
ATOM 7065 C C . THR A 1 929 ? -11.273 29.406 -2.064 1 71.38 929 THR A C 1
ATOM 7067 O O . THR A 1 929 ? -10.281 29.922 -2.594 1 71.38 929 THR A O 1
ATOM 7070 N N . PRO A 1 930 ? -11.406 29.5 -0.733 1 70.69 930 PRO A N 1
ATOM 7071 C CA . PRO A 1 930 ? -10.352 30.016 0.142 1 70.69 930 PRO A CA 1
ATOM 7072 C C . PRO A 1 930 ? -8.977 29.422 -0.188 1 70.69 930 PRO A C 1
ATOM 7074 O O . PRO A 1 930 ? -7.961 30.109 -0.019 1 70.69 930 PRO A O 1
ATOM 7077 N N . GLY A 1 931 ? -8.875 28.281 -0.875 1 75.69 931 GLY A N 1
ATOM 7078 C CA . GLY A 1 931 ? -7.602 27.656 -1.21 1 75.69 931 GLY A CA 1
ATOM 7079 C C . GLY A 1 931 ? -7.051 28.125 -2.545 1 75.69 931 GLY A C 1
ATOM 7080 O O . GLY A 1 931 ? -5.867 27.922 -2.834 1 75.69 931 GLY A O 1
ATOM 7081 N N . ASP A 1 932 ? -7.855 29 -3.148 1 85.75 932 ASP A N 1
ATOM 7082 C CA . ASP A 1 932 ? -7.426 29.516 -4.445 1 85.75 932 ASP A CA 1
ATOM 7083 C C . ASP A 1 932 ? -6.996 30.969 -4.348 1 85.75 932 ASP A C 1
ATOM 7085 O O . ASP A 1 932 ? -7.812 31.844 -4.055 1 85.75 932 ASP A O 1
ATOM 7089 N N . TRP A 1 933 ? -5.746 31.234 -4.367 1 93 933 TRP A N 1
ATOM 7090 C CA . TRP A 1 933 ? -5.148 32.562 -4.332 1 93 933 TRP A CA 1
ATOM 7091 C C . TRP A 1 933 ? -3.84 32.594 -5.109 1 93 933 TRP A C 1
ATOM 7093 O O . TRP A 1 933 ? -3.354 31.562 -5.559 1 93 933 TRP A O 1
ATOM 7103 N N . LEU A 1 934 ? -3.391 33.781 -5.414 1 96.25 934 LEU A N 1
ATOM 7104 C CA . LEU A 1 934 ? -2.068 33.938 -6.016 1 96.25 934 LEU A CA 1
ATOM 7105 C C . LEU A 1 934 ? -1.376 35.188 -5.52 1 96.25 934 LEU A C 1
ATOM 7107 O O . LEU A 1 934 ? -2.039 36.156 -5.098 1 96.25 934 LEU A O 1
ATOM 7111 N N . ALA A 1 935 ? -0.142 35.188 -5.434 1 96.44 935 ALA A N 1
ATOM 7112 C CA . ALA A 1 935 ? 0.747 36.281 -5.078 1 96.44 935 ALA A CA 1
ATOM 7113 C C . ALA A 1 935 ? 1.976 36.312 -5.984 1 96.44 935 ALA A C 1
ATOM 7115 O O . ALA A 1 935 ? 2.4 35.281 -6.492 1 96.44 935 ALA A O 1
ATOM 7116 N N . PHE A 1 936 ? 2.529 37.469 -6.234 1 97.69 936 PHE A N 1
ATOM 7117 C CA . PHE A 1 936 ? 3.672 37.531 -7.141 1 97.69 936 PHE A CA 1
ATOM 7118 C C . PHE A 1 936 ? 4.504 38.781 -6.898 1 97.69 936 PHE A C 1
ATOM 7120 O O . PHE A 1 936 ? 4.043 39.719 -6.25 1 97.69 936 PHE A O 1
ATOM 7127 N N . ALA A 1 937 ? 5.738 38.75 -7.324 1 97.62 937 ALA A N 1
ATOM 7128 C CA . ALA A 1 937 ? 6.711 39.844 -7.34 1 97.62 937 ALA A CA 1
ATOM 7129 C C . ALA A 1 937 ? 6.914 40.375 -8.758 1 97.62 937 ALA A C 1
ATOM 7131 O O . ALA A 1 937 ? 6.406 39.781 -9.719 1 97.62 937 ALA A O 1
ATOM 7132 N N . PRO A 1 938 ? 7.609 41.5 -8.953 1 97.44 938 PRO A N 1
ATOM 7133 C CA . PRO A 1 938 ? 7.84 42.062 -10.289 1 97.44 938 PRO A CA 1
ATOM 7134 C C . PRO A 1 938 ? 8.688 41.125 -11.164 1 97.44 938 PRO A C 1
ATOM 7136 O O . PRO A 1 938 ? 9.414 40.281 -10.648 1 97.44 938 PRO A O 1
ATOM 7139 N N . PRO A 1 939 ? 8.523 41.25 -12.469 1 97.88 939 PRO A N 1
ATOM 7140 C CA . PRO A 1 939 ? 9.352 40.438 -13.352 1 97.88 939 PRO A CA 1
ATOM 7141 C C . PRO A 1 939 ? 10.82 40.844 -13.32 1 97.88 939 PRO A C 1
ATOM 7143 O O . PRO A 1 939 ? 11.141 42.031 -13.117 1 97.88 939 PRO A O 1
ATOM 7146 N N . ARG A 1 940 ? 11.656 39.906 -13.492 1 97.25 940 ARG A N 1
ATOM 7147 C CA . ARG A 1 940 ? 13.094 40.188 -13.586 1 97.25 940 ARG A CA 1
ATOM 7148 C C . ARG A 1 940 ? 13.727 39.375 -14.719 1 97.25 940 ARG A C 1
ATOM 7150 O O . ARG A 1 940 ? 13.172 38.375 -15.141 1 97.25 940 ARG A O 1
ATOM 7157 N N . VAL A 1 941 ? 14.812 39.781 -15.227 1 97.5 941 VAL A N 1
ATOM 7158 C CA . VAL A 1 941 ? 15.633 39.156 -16.25 1 97.5 941 VAL A CA 1
ATOM 7159 C C . VAL A 1 941 ? 17.016 38.875 -15.695 1 97.5 941 VAL A C 1
ATOM 7161 O O . VAL A 1 941 ? 17.953 39.656 -15.883 1 97.5 941 VAL A O 1
ATOM 7164 N N . PRO A 1 942 ? 17.156 37.656 -15.156 1 95.88 942 PRO A N 1
ATOM 7165 C CA . PRO A 1 942 ? 18.406 37.375 -14.438 1 95.88 942 PRO A CA 1
ATOM 7166 C C . PRO A 1 942 ? 19.547 36.969 -15.367 1 95.88 942 PRO A C 1
ATOM 7168 O O . PRO A 1 942 ? 19.312 36.375 -16.422 1 95.88 942 PRO A O 1
ATOM 7171 N N . GLU A 1 943 ? 20.734 37.312 -14.961 1 95.31 943 GLU A N 1
ATOM 7172 C CA . GLU A 1 943 ? 21.938 36.719 -15.586 1 95.31 943 GLU A CA 1
ATOM 7173 C C . GLU A 1 943 ? 22.203 35.312 -15.078 1 95.31 943 GLU A C 1
ATOM 7175 O O . GLU A 1 943 ? 22.281 35.094 -13.867 1 95.31 943 GLU A O 1
ATOM 7180 N N . LEU A 1 944 ? 22.328 34.375 -15.992 1 96.75 944 LEU A N 1
ATOM 7181 C CA . LEU A 1 944 ? 22.422 32.969 -15.594 1 96.75 944 LEU A CA 1
ATOM 7182 C C . LEU A 1 944 ? 23.812 32.406 -15.898 1 96.75 944 LEU A C 1
ATOM 7184 O O . LEU A 1 944 ? 24.406 32.75 -16.906 1 96.75 944 LEU A O 1
ATOM 7188 N N . LYS A 1 945 ? 24.344 31.625 -14.961 1 96.31 945 LYS A N 1
ATOM 7189 C CA . LYS A 1 945 ? 25.562 30.844 -15.109 1 96.31 945 LYS A CA 1
ATOM 7190 C C . LYS A 1 945 ? 25.297 29.344 -14.898 1 96.31 945 LYS A C 1
ATOM 7192 O O . LYS A 1 945 ? 24.359 28.984 -14.18 1 96.31 945 LYS A O 1
ATOM 7197 N N . SER A 1 946 ? 26.141 28.5 -15.578 1 96.81 946 SER A N 1
ATOM 7198 C CA . SER A 1 946 ? 25.969 27.078 -15.336 1 96.81 946 SER A CA 1
ATOM 7199 C C . SER A 1 946 ? 26.328 26.719 -13.898 1 96.81 946 SER A C 1
ATOM 7201 O O . SER A 1 946 ? 27.094 27.422 -13.25 1 96.81 946 SER A O 1
ATOM 7203 N N . LEU A 1 947 ? 25.719 25.656 -13.422 1 98.25 947 LEU A N 1
ATOM 7204 C CA . LEU A 1 947 ? 26.031 25.188 -12.078 1 98.25 947 LEU A CA 1
ATOM 7205 C C . LEU A 1 947 ? 27.516 24.859 -11.945 1 98.25 947 LEU A C 1
ATOM 7207 O O . LEU A 1 947 ? 28.125 25.109 -10.898 1 98.25 947 LEU A O 1
ATOM 7211 N N . GLN A 1 948 ? 28.141 24.297 -12.977 1 97.88 948 GLN A N 1
ATOM 7212 C CA . GLN A 1 948 ? 29.562 24 -12.961 1 97.88 948 GLN A CA 1
ATOM 7213 C C . GLN A 1 948 ? 30.391 25.266 -12.781 1 97.88 948 GLN A C 1
ATOM 7215 O O . GLN A 1 948 ? 31.375 25.266 -12.031 1 97.88 948 GLN A O 1
ATOM 7220 N N . GLU A 1 949 ? 30.016 26.328 -13.406 1 97 949 GLU A N 1
ATOM 7221 C CA . GLU A 1 949 ? 30.734 27.594 -13.305 1 97 949 GLU A CA 1
ATOM 7222 C C . GLU A 1 949 ? 30.547 28.219 -11.93 1 97 949 GLU A C 1
ATOM 7224 O O . GLU A 1 949 ? 31.453 28.844 -11.391 1 97 949 GLU A O 1
ATOM 7229 N N . TYR A 1 950 ? 29.375 28.031 -11.398 1 97.5 950 TYR A N 1
ATOM 7230 C CA . TYR A 1 950 ? 29.031 28.719 -10.148 1 97.5 950 TYR A CA 1
ATOM 7231 C C . TYR A 1 950 ? 29.578 27.953 -8.945 1 97.5 950 TYR A C 1
ATOM 7233 O O . TYR A 1 950 ? 30.25 28.531 -8.094 1 97.5 950 TYR A O 1
ATOM 7241 N N . VAL A 1 951 ? 29.266 26.672 -8.758 1 97.88 951 VAL A N 1
ATOM 7242 C CA . VAL A 1 951 ? 29.656 25.859 -7.613 1 97.88 951 VAL A CA 1
ATOM 7243 C C . VAL A 1 951 ? 31.109 25.406 -7.766 1 97.88 951 VAL A C 1
ATOM 7245 O O . VAL A 1 951 ? 31.875 25.406 -6.797 1 97.88 951 VAL A O 1
ATOM 7248 N N . GLY A 1 952 ? 31.438 25 -8.984 1 96.62 952 GLY A N 1
ATOM 7249 C CA . GLY A 1 952 ? 32.781 24.516 -9.25 1 96.62 952 GLY A CA 1
ATOM 7250 C C . GLY A 1 952 ? 33.031 23.094 -8.812 1 96.62 952 GLY A C 1
ATOM 7251 O O . GLY A 1 952 ? 32.062 22.344 -8.562 1 96.62 952 GLY A O 1
ATOM 7252 N N . SER A 1 953 ? 34.312 22.609 -8.742 1 96.88 953 SER A N 1
ATOM 7253 C CA . SER A 1 953 ? 34.656 21.219 -8.492 1 96.88 953 SER A CA 1
ATOM 7254 C C . SER A 1 953 ? 35.469 21.062 -7.199 1 96.88 953 SER A C 1
ATOM 7256 O O . SER A 1 953 ? 35.969 19.984 -6.895 1 96.88 953 SER A O 1
ATOM 7258 N N . THR A 1 954 ? 35.531 22.062 -6.371 1 96.75 954 THR A N 1
ATOM 7259 C CA . THR A 1 954 ? 36.406 21.984 -5.211 1 96.75 954 THR A CA 1
ATOM 7260 C C . THR A 1 954 ? 35.625 22.141 -3.916 1 96.75 954 THR A C 1
ATOM 7262 O O . THR A 1 954 ? 36 21.609 -2.877 1 96.75 954 THR A O 1
ATOM 7265 N N . ARG A 1 955 ? 34.625 22.828 -3.965 1 95.69 955 ARG A N 1
ATOM 7266 C CA . ARG A 1 955 ? 33.812 23.078 -2.77 1 95.69 955 ARG A CA 1
ATOM 7267 C C . ARG A 1 955 ? 33.031 21.844 -2.365 1 95.69 955 ARG A C 1
ATOM 7269 O O . ARG A 1 955 ? 32.438 21.172 -3.219 1 95.69 955 ARG A O 1
ATOM 7276 N N . PRO A 1 956 ? 33 21.594 -1.027 1 97.38 956 PRO A N 1
ATOM 7277 C CA . PRO A 1 956 ? 32.219 20.422 -0.589 1 97.38 956 PRO A CA 1
ATOM 7278 C C . PRO A 1 956 ? 30.734 20.562 -0.834 1 97.38 956 PRO A C 1
ATOM 7280 O O . PRO A 1 956 ? 30.156 21.609 -0.512 1 97.38 956 PRO A O 1
ATOM 7283 N N . VAL A 1 957 ? 30.141 19.609 -1.448 1 98.19 957 VAL A N 1
ATOM 7284 C CA . VAL A 1 957 ? 28.734 19.609 -1.812 1 98.19 957 VAL A CA 1
ATOM 7285 C C . VAL A 1 957 ? 28.047 18.344 -1.284 1 98.19 957 VAL A C 1
ATOM 7287 O O . VAL A 1 957 ? 28.594 17.25 -1.396 1 98.19 957 VAL A O 1
ATOM 7290 N N . LEU A 1 958 ? 26.969 18.5 -0.576 1 97.62 958 LEU A N 1
ATOM 7291 C CA . LEU A 1 958 ? 26.125 17.344 -0.266 1 97.62 958 LEU A CA 1
ATOM 7292 C C . LEU A 1 958 ? 25.312 16.922 -1.487 1 97.62 958 LEU A C 1
ATOM 7294 O O . LEU A 1 958 ? 24.312 17.547 -1.812 1 97.62 958 LEU A O 1
ATOM 7298 N N . LEU A 1 959 ? 25.719 15.891 -2.125 1 97.31 959 LEU A N 1
ATOM 7299 C CA . LEU A 1 959 ? 25 15.32 -3.256 1 97.31 959 LEU A CA 1
ATOM 7300 C C . LEU A 1 959 ? 24.016 14.25 -2.791 1 97.31 959 LEU A C 1
ATOM 7302 O O . LEU A 1 959 ? 24.422 13.219 -2.258 1 97.31 959 LEU A O 1
ATOM 7306 N N . ASP A 1 960 ? 22.75 14.477 -3.02 1 96.44 960 ASP A N 1
ATOM 7307 C CA . ASP A 1 960 ? 21.781 13.438 -2.668 1 96.44 960 ASP A CA 1
ATOM 7308 C C . ASP A 1 960 ? 22.031 12.164 -3.475 1 96.44 960 ASP A C 1
ATOM 7310 O O . ASP A 1 960 ? 22.594 12.219 -4.566 1 96.44 960 ASP A O 1
ATOM 7314 N N . TRP A 1 961 ? 21.641 11.086 -2.98 1 95.38 961 TRP A N 1
ATOM 7315 C CA . TRP A 1 961 ? 22.047 9.82 -3.57 1 95.38 961 TRP A CA 1
ATOM 7316 C C . TRP A 1 961 ? 21.406 9.625 -4.945 1 95.38 961 TRP A C 1
ATOM 7318 O O . TRP A 1 961 ? 21.953 8.898 -5.785 1 95.38 961 TRP A O 1
ATOM 7328 N N . THR A 1 962 ? 20.281 10.266 -5.211 1 94.88 962 THR A N 1
ATOM 7329 C CA . THR A 1 962 ? 19.609 10.047 -6.484 1 94.88 962 THR A CA 1
ATOM 7330 C C . THR A 1 962 ? 20.297 10.812 -7.605 1 94.88 962 THR A C 1
ATOM 7332 O O . THR A 1 962 ? 20.094 10.531 -8.789 1 94.88 962 THR A O 1
ATOM 7335 N N . VAL A 1 963 ? 21.203 11.797 -7.305 1 95.88 963 VAL A N 1
ATOM 7336 C CA . VAL A 1 963 ? 21.781 12.625 -8.359 1 95.88 963 VAL A CA 1
ATOM 7337 C C . VAL A 1 963 ? 23.297 12.398 -8.414 1 95.88 963 VAL A C 1
ATOM 7339 O O . VAL A 1 963 ? 23.984 12.953 -9.273 1 95.88 963 VAL A O 1
ATOM 7342 N N . GLY A 1 964 ? 23.828 11.586 -7.586 1 94.31 964 GLY A N 1
ATOM 7343 C CA . GLY A 1 964 ? 25.266 11.461 -7.402 1 94.31 964 GLY A CA 1
ATOM 7344 C C . GLY A 1 964 ? 26 11.062 -8.672 1 94.31 964 GLY A C 1
ATOM 7345 O O . GLY A 1 964 ? 27.156 11.445 -8.875 1 94.31 964 GLY A O 1
ATOM 7346 N N . LEU A 1 965 ? 25.344 10.359 -9.562 1 95.69 965 LEU A N 1
ATOM 7347 C CA . LEU A 1 965 ? 26.031 9.844 -10.742 1 95.69 965 LEU A CA 1
ATOM 7348 C C . LEU A 1 965 ? 26.125 10.914 -11.828 1 95.69 965 LEU A C 1
ATOM 7350 O O . LEU A 1 965 ? 27.062 10.914 -12.625 1 95.69 965 LEU A O 1
ATOM 7354 N N . VAL A 1 966 ? 25.234 11.867 -11.859 1 96.44 966 VAL A N 1
ATOM 7355 C CA . VAL A 1 966 ? 25.156 12.773 -13 1 96.44 966 VAL A CA 1
ATOM 7356 C C . VAL A 1 966 ? 25.859 14.086 -12.672 1 96.44 966 VAL A C 1
ATOM 7358 O O . VAL A 1 966 ? 25.828 15.031 -13.461 1 96.44 966 VAL A O 1
ATOM 7361 N N . PHE A 1 967 ? 26.484 14.195 -11.547 1 97.12 967 PHE A N 1
ATOM 7362 C CA . PHE A 1 967 ? 27.344 15.312 -11.172 1 97.12 967 PHE A CA 1
ATOM 7363 C C . PHE A 1 967 ? 28.766 14.836 -10.883 1 97.12 967 PHE A C 1
ATOM 7365 O O . PHE A 1 967 ? 29.25 14.953 -9.758 1 97.12 967 PHE A O 1
ATOM 7372 N N . PRO A 1 968 ? 29.406 14.398 -11.883 1 95.69 968 PRO A N 1
ATOM 7373 C CA . PRO A 1 968 ? 30.703 13.766 -11.688 1 95.69 968 PRO A CA 1
ATOM 7374 C C . PRO A 1 968 ? 31.781 14.75 -11.258 1 95.69 968 PRO A C 1
ATOM 7376 O O . PRO A 1 968 ? 32.781 14.352 -10.656 1 95.69 968 PRO A O 1
ATOM 7379 N N . CYS A 1 969 ? 31.609 16.078 -11.5 1 96.62 969 CYS A N 1
ATOM 7380 C CA . CYS A 1 969 ? 32.656 17.047 -11.273 1 96.62 969 CYS A CA 1
ATOM 7381 C C . CYS A 1 969 ? 32.594 17.625 -9.859 1 96.62 969 CYS A C 1
ATOM 7383 O O . CYS A 1 969 ? 33.562 18.141 -9.344 1 96.62 969 CYS A O 1
ATOM 7385 N N . GLN A 1 970 ? 31.406 17.625 -9.258 1 97.5 970 GLN A N 1
ATOM 7386 C CA . GLN A 1 970 ? 31.219 18.234 -7.945 1 97.5 970 GLN A CA 1
ATOM 7387 C C . GLN A 1 970 ? 31.906 17.406 -6.855 1 97.5 970 GLN A C 1
ATOM 7389 O O . GLN A 1 970 ? 31.875 16.172 -6.898 1 97.5 970 GLN A O 1
ATOM 7394 N N . HIS A 1 971 ? 32.5 18.062 -5.902 1 96.56 971 HIS A N 1
ATOM 7395 C CA . HIS A 1 971 ? 33.188 17.453 -4.781 1 96.56 971 HIS A CA 1
ATOM 7396 C C . HIS A 1 971 ? 32.219 17.062 -3.672 1 96.56 971 HIS A C 1
ATOM 7398 O O . HIS A 1 971 ? 31.703 17.938 -2.969 1 96.56 971 HIS A O 1
ATOM 7404 N N . PRO A 1 972 ? 32.031 15.773 -3.484 1 96.88 972 PRO A N 1
ATOM 7405 C CA . PRO A 1 972 ? 31.125 15.398 -2.406 1 96.88 972 PRO A CA 1
ATOM 7406 C C . PRO A 1 972 ? 31.688 15.695 -1.019 1 96.88 972 PRO A C 1
ATOM 7408 O O . PRO A 1 972 ? 32.906 15.719 -0.837 1 96.88 972 PRO A O 1
ATOM 7411 N N . MET A 1 973 ? 30.828 15.945 -0.04 1 96.94 973 MET A N 1
ATOM 7412 C CA . MET A 1 973 ? 31.281 16.125 1.335 1 96.94 973 MET A CA 1
ATOM 7413 C C . MET A 1 973 ? 31.922 14.844 1.869 1 96.94 973 MET A C 1
ATOM 7415 O O . MET A 1 973 ? 31.281 13.789 1.884 1 96.94 973 MET A O 1
ATOM 7419 N N . LEU A 1 974 ? 33.094 14.93 2.346 1 97.12 974 LEU A N 1
ATOM 7420 C CA . LEU A 1 974 ? 33.844 13.773 2.781 1 97.12 974 LEU A CA 1
ATOM 7421 C C . LEU A 1 974 ? 33.75 13.586 4.293 1 97.12 974 LEU A C 1
ATOM 7423 O O . LEU A 1 974 ? 33.25 14.453 4.992 1 97.12 974 LEU A O 1
ATOM 7427 N N . HIS A 1 975 ? 34.125 12.438 4.766 1 96.31 975 HIS A N 1
ATOM 7428 C CA . HIS A 1 975 ? 34.312 12.203 6.195 1 96.31 975 HIS A CA 1
ATOM 7429 C C . HIS A 1 975 ? 35.562 11.398 6.477 1 96.31 975 HIS A C 1
ATOM 7431 O O . HIS A 1 975 ? 35.969 10.57 5.656 1 96.31 975 HIS A O 1
ATOM 7437 N N . GLN A 1 976 ? 36.156 11.734 7.52 1 95.5 976 GLN A N 1
ATOM 7438 C CA . GLN A 1 976 ? 37.406 11.07 7.957 1 95.5 976 GLN A CA 1
ATOM 7439 C C . GLN A 1 976 ? 37.438 10.961 9.477 1 95.5 976 GLN A C 1
ATOM 7441 O O . GLN A 1 976 ? 37.156 11.93 10.188 1 95.5 976 GLN A O 1
ATOM 7446 N N . TYR A 1 977 ? 37.781 9.773 10.016 1 95.62 977 TYR A N 1
ATOM 7447 C CA . TYR A 1 977 ? 37.906 9.508 11.438 1 95.62 977 TYR A CA 1
ATOM 7448 C C . TYR A 1 977 ? 36.656 9.938 12.203 1 95.62 977 TYR A C 1
ATOM 7450 O O . TYR A 1 977 ? 36.75 10.586 13.25 1 95.62 977 TYR A O 1
ATOM 7458 N N . GLY A 1 978 ? 35.594 9.695 11.586 1 95.44 978 GLY A N 1
ATOM 7459 C CA . GLY A 1 978 ? 34.312 9.914 12.242 1 95.44 978 GLY A CA 1
ATOM 7460 C C . GLY A 1 978 ? 33.812 11.336 12.117 1 95.44 978 GLY A C 1
ATOM 7461 O O . GLY A 1 978 ? 32.75 11.672 12.648 1 95.44 978 GLY A O 1
ATOM 7462 N N . ILE A 1 979 ? 34.469 12.234 11.438 1 97.31 979 ILE A N 1
ATOM 7463 C CA . ILE A 1 979 ? 34.062 13.633 11.312 1 97.31 979 ILE A CA 1
ATOM 7464 C C . ILE A 1 979 ? 33.812 13.969 9.844 1 97.31 979 ILE A C 1
ATOM 7466 O O . ILE A 1 979 ? 34.625 13.617 8.977 1 97.31 979 ILE A O 1
ATOM 7470 N N . THR A 1 980 ? 32.75 14.68 9.562 1 97.12 980 THR A N 1
ATOM 7471 C CA . THR A 1 980 ? 32.406 15.039 8.188 1 97.12 980 THR A CA 1
ATOM 7472 C C . THR A 1 980 ? 32.875 16.453 7.875 1 97.12 980 THR A C 1
ATOM 7474 O O . THR A 1 980 ? 33.094 17.266 8.781 1 97.12 980 THR A O 1
ATOM 7477 N N . GLU A 1 981 ? 33 16.688 6.586 1 96.06 981 GLU A N 1
ATOM 7478 C CA . GLU A 1 981 ? 33.156 18.062 6.113 1 96.06 981 GLU A CA 1
ATOM 7479 C C . GLU A 1 981 ? 31.844 18.828 6.211 1 96.06 981 GLU A C 1
ATOM 7481 O O . GLU A 1 981 ? 30.766 18.219 6.23 1 96.06 981 GLU A O 1
ATOM 7486 N N . VAL A 1 982 ? 32 20.094 6.422 1 96.88 982 VAL A N 1
ATOM 7487 C CA . VAL A 1 982 ? 30.828 20.938 6.391 1 96.88 982 VAL A CA 1
ATOM 7488 C C . VAL A 1 982 ? 30.547 21.375 4.957 1 96.88 982 VAL A C 1
ATOM 7490 O O . VAL A 1 982 ? 31.344 22.094 4.352 1 96.88 982 VAL A O 1
ATOM 7493 N N . PRO A 1 983 ? 29.516 20.938 4.395 1 97.56 983 PRO A N 1
ATOM 7494 C CA . PRO A 1 983 ? 29.234 21.281 3 1 97.56 983 PRO A CA 1
ATOM 7495 C C . PRO A 1 983 ? 28.797 22.734 2.828 1 97.56 983 PRO A C 1
ATOM 7497 O O . PRO A 1 983 ? 28.219 23.328 3.75 1 97.56 983 PRO A O 1
ATOM 7500 N N . GLU A 1 984 ? 29.016 23.266 1.62 1 97.25 984 GLU A N 1
ATOM 7501 C CA . GLU A 1 984 ? 28.625 24.625 1.298 1 97.25 984 GLU A CA 1
ATOM 7502 C C . GLU A 1 984 ? 27.344 24.656 0.458 1 97.25 984 GLU A C 1
ATOM 7504 O O . GLU A 1 984 ? 26.656 25.672 0.398 1 97.25 984 GLU A O 1
ATOM 7509 N N . PHE A 1 985 ? 27.109 23.516 -0.246 1 97.62 985 PHE A N 1
ATOM 7510 C CA . PHE A 1 985 ? 25.938 23.406 -1.097 1 97.62 985 PHE A CA 1
ATOM 7511 C C . PHE A 1 985 ? 25.281 22.031 -0.947 1 97.62 985 PHE A C 1
ATOM 7513 O O . PHE A 1 985 ? 25.906 21.094 -0.439 1 97.62 985 PHE A O 1
ATOM 7520 N N . ARG A 1 986 ? 24.047 21.922 -1.293 1 97.44 986 ARG A N 1
ATOM 7521 C CA . ARG A 1 986 ? 23.328 20.672 -1.432 1 97.44 986 ARG A CA 1
ATOM 7522 C C . ARG A 1 986 ? 22.609 20.594 -2.773 1 97.44 986 ARG A C 1
ATOM 7524 O O . ARG A 1 986 ? 21.969 21.562 -3.193 1 97.44 986 ARG A O 1
ATOM 7531 N N . ILE A 1 987 ? 22.812 19.594 -3.484 1 97.88 987 ILE A N 1
ATOM 7532 C CA . ILE A 1 987 ? 22.094 19.359 -4.73 1 97.88 987 ILE A CA 1
ATOM 7533 C C . ILE A 1 987 ? 21.078 18.234 -4.535 1 97.88 987 ILE A C 1
ATOM 7535 O O . ILE A 1 987 ? 21.438 17.125 -4.109 1 97.88 987 ILE A O 1
ATOM 7539 N N . THR A 1 988 ? 19.797 18.516 -4.754 1 96.38 988 THR A N 1
ATOM 7540 C CA . THR A 1 988 ? 18.719 17.562 -4.555 1 96.38 988 THR A CA 1
ATOM 7541 C C . THR A 1 988 ? 18.062 17.188 -5.883 1 96.38 988 THR A C 1
ATOM 7543 O O . THR A 1 988 ? 18.266 17.875 -6.887 1 96.38 988 THR A O 1
ATOM 7546 N N . PRO A 1 989 ? 17.391 16.062 -6.016 1 96.25 989 PRO A N 1
ATOM 7547 C CA . PRO A 1 989 ? 16.578 15.75 -7.195 1 96.25 989 PRO A CA 1
ATOM 7548 C C . PRO A 1 989 ? 15.289 16.578 -7.262 1 96.25 989 PRO A C 1
ATOM 7550 O O . PRO A 1 989 ? 15.188 17.609 -6.594 1 96.25 989 PRO A O 1
ATOM 7553 N N . ASP A 1 990 ? 14.383 16.188 -8.141 1 94.06 990 ASP A N 1
ATOM 7554 C CA . ASP A 1 990 ? 13.133 16.938 -8.266 1 94.06 990 ASP A CA 1
ATOM 7555 C C . ASP A 1 990 ? 12.344 16.906 -6.965 1 94.06 990 ASP A C 1
ATOM 7557 O O . ASP A 1 990 ? 12.648 16.125 -6.062 1 94.06 990 ASP A O 1
ATOM 7561 N N . TYR A 1 991 ? 11.352 17.719 -6.836 1 90.19 991 TYR A N 1
ATOM 7562 C CA . TYR A 1 991 ? 10.656 17.969 -5.578 1 90.19 991 TYR A CA 1
ATOM 7563 C C . TYR A 1 991 ? 10.031 16.703 -5.035 1 90.19 991 TYR A C 1
ATOM 7565 O O . TYR A 1 991 ? 10.125 16.422 -3.838 1 90.19 991 TYR A O 1
ATOM 7573 N N . ASP A 1 992 ? 9.398 15.984 -5.867 1 87.06 992 ASP A N 1
ATOM 7574 C CA . ASP A 1 992 ? 8.711 14.781 -5.41 1 87.06 992 ASP A CA 1
ATOM 7575 C C . ASP A 1 992 ? 9.703 13.742 -4.883 1 87.06 992 ASP A C 1
ATOM 7577 O O . ASP A 1 992 ? 9.461 13.109 -3.854 1 87.06 992 ASP A O 1
ATOM 7581 N N . GLN A 1 993 ? 10.805 13.609 -5.582 1 92.12 993 GLN A N 1
ATOM 7582 C CA . GLN A 1 993 ? 11.828 12.656 -5.164 1 92.12 993 GLN A CA 1
ATOM 7583 C C . GLN A 1 993 ? 12.555 13.141 -3.912 1 92.12 993 GLN A C 1
ATOM 7585 O O . GLN A 1 993 ? 12.945 12.336 -3.066 1 92.12 993 GLN A O 1
ATOM 7590 N N . LYS A 1 994 ? 12.766 14.359 -3.811 1 92.75 994 LYS A N 1
ATOM 7591 C CA . LYS A 1 994 ? 13.398 14.906 -2.611 1 92.75 994 LYS A CA 1
ATOM 7592 C C . LYS A 1 994 ? 12.555 14.617 -1.37 1 92.75 994 LYS A C 1
ATOM 7594 O O . LYS A 1 994 ? 13.07 14.086 -0.382 1 92.75 994 LYS A O 1
ATOM 7599 N N . ARG A 1 995 ? 11.297 14.961 -1.483 1 87.75 995 ARG A N 1
ATOM 7600 C CA . ARG A 1 995 ? 10.398 14.836 -0.343 1 87.75 995 ARG A CA 1
ATOM 7601 C C . ARG A 1 995 ? 10.188 13.375 0.032 1 87.75 995 ARG A C 1
ATOM 7603 O O . ARG A 1 995 ? 10.195 13.023 1.214 1 87.75 995 ARG A O 1
ATOM 7610 N N . LYS A 1 996 ? 10.078 12.539 -0.991 1 86.06 996 LYS A N 1
ATOM 7611 C CA . LYS A 1 996 ? 9.68 11.156 -0.743 1 86.06 996 LYS A CA 1
ATOM 7612 C C . LYS A 1 996 ? 10.891 10.266 -0.502 1 86.06 996 LYS A C 1
ATOM 7614 O O . LYS A 1 996 ? 10.805 9.273 0.228 1 86.06 996 LYS A O 1
ATOM 7619 N N . ASP A 1 997 ? 12.023 10.648 -1.066 1 91.19 997 ASP A N 1
ATOM 7620 C CA . ASP A 1 997 ? 13.133 9.703 -1.046 1 91.19 997 ASP A CA 1
ATOM 7621 C C . ASP A 1 997 ? 14.312 10.273 -0.26 1 91.19 997 ASP A C 1
ATOM 7623 O O . ASP A 1 997 ? 14.539 9.898 0.894 1 91.19 997 ASP A O 1
ATOM 7627 N N . THR A 1 998 ? 14.914 11.266 -0.745 1 94 998 THR A N 1
ATOM 7628 C CA . THR A 1 998 ? 16.203 11.68 -0.184 1 94 998 THR A CA 1
ATOM 7629 C C . THR A 1 998 ? 16.016 12.305 1.195 1 94 998 THR A C 1
ATOM 7631 O O . THR A 1 998 ? 16.812 12.062 2.105 1 94 998 THR A O 1
ATOM 7634 N N . ASP A 1 999 ? 14.93 13.07 1.389 1 92.62 999 ASP A N 1
ATOM 7635 C CA . ASP A 1 999 ? 14.703 13.68 2.697 1 92.62 999 ASP A CA 1
ATOM 7636 C C . ASP A 1 999 ? 14.289 12.633 3.725 1 92.62 999 ASP A C 1
ATOM 7638 O O . ASP A 1 999 ? 14.422 12.852 4.93 1 92.62 999 ASP A O 1
ATOM 7642 N N . THR A 1 1000 ? 13.891 11.562 3.219 1 90.31 1000 THR A N 1
ATOM 7643 C CA . THR A 1 1000 ? 13.414 10.531 4.125 1 90.31 1000 THR A CA 1
ATOM 7644 C C . THR A 1 1000 ? 14.523 9.539 4.457 1 90.31 1000 THR A C 1
ATOM 7646 O O . THR A 1 1000 ? 14.812 9.289 5.629 1 90.31 1000 THR A O 1
ATOM 7649 N N . TRP A 1 1001 ? 15.289 9.148 3.494 1 92.62 1001 TRP A N 1
ATOM 7650 C CA . TRP A 1 1001 ? 16.25 8.078 3.707 1 92.62 1001 TRP A CA 1
ATOM 7651 C C . TRP A 1 1001 ? 17.578 8.633 4.23 1 92.62 1001 TRP A C 1
ATOM 7653 O O . TRP A 1 1001 ? 18.344 7.914 4.867 1 92.62 1001 TRP A O 1
ATOM 7663 N N . GLN A 1 1002 ? 17.734 9.914 3.996 1 95.44 1002 GLN A N 1
ATOM 7664 C CA . GLN A 1 1002 ? 19 10.523 4.426 1 95.44 1002 GLN A CA 1
ATOM 7665 C C . GLN A 1 1002 ? 18.797 11.336 5.703 1 95.44 1002 GLN A C 1
ATOM 7667 O O . GLN A 1 1002 ? 19.672 12.133 6.074 1 95.44 1002 GLN A O 1
ATOM 7672 N N . ASP A 1 1003 ? 17.688 11.148 6.344 1 93.69 1003 ASP A N 1
ATOM 7673 C CA . ASP A 1 1003 ? 17.406 11.977 7.52 1 93.69 1003 ASP A CA 1
ATOM 7674 C C . ASP A 1 1003 ? 18.234 11.5 8.719 1 93.69 1003 ASP A C 1
ATOM 7676 O O . ASP A 1 1003 ? 18.969 10.516 8.633 1 93.69 1003 ASP A O 1
ATOM 7680 N N . GLY A 1 1004 ? 18.125 12.219 9.773 1 93.38 1004 GLY A N 1
ATOM 7681 C CA . GLY A 1 1004 ? 18.906 11.93 10.969 1 93.38 1004 GLY A CA 1
ATOM 7682 C C . GLY A 1 1004 ? 18.484 10.641 11.648 1 93.38 1004 GLY A C 1
ATOM 7683 O O . GLY A 1 1004 ? 19.328 9.922 12.195 1 93.38 1004 GLY A O 1
ATOM 7684 N N . GLU A 1 1005 ? 17.312 10.305 11.633 1 91.44 1005 GLU A N 1
ATOM 7685 C CA . GLU A 1 1005 ? 16.828 9.086 12.281 1 91.44 1005 GLU A CA 1
ATOM 7686 C C . GLU A 1 1005 ? 17.359 7.84 11.594 1 91.44 1005 GLU A C 1
ATOM 7688 O O . GLU A 1 1005 ? 17.547 6.801 12.234 1 91.44 1005 GLU A O 1
ATOM 7693 N N . ASN A 1 1006 ? 17.688 8.008 10.328 1 94.56 1006 ASN A N 1
ATOM 7694 C CA . ASN A 1 1006 ? 18.234 6.895 9.57 1 94.56 1006 ASN A CA 1
ATOM 7695 C C . ASN A 1 1006 ? 19.766 6.945 9.523 1 94.56 1006 ASN A C 1
ATOM 7697 O O . ASN A 1 1006 ? 20.391 6.18 8.789 1 94.56 1006 ASN A O 1
ATOM 7701 N N . GLY A 1 1007 ? 20.25 7.809 10.305 1 95.31 1007 GLY A N 1
ATOM 7702 C CA . GLY A 1 1007 ? 21.703 7.93 10.359 1 95.31 1007 GLY A CA 1
ATOM 7703 C C . GLY A 1 1007 ? 22.297 8.578 9.125 1 95.31 1007 GLY A C 1
ATOM 7704 O O . GLY A 1 1007 ? 23.391 8.234 8.695 1 95.31 1007 GLY A O 1
ATOM 7705 N N . GLY A 1 1008 ? 21.5 9.508 8.555 1 95.19 1008 GLY A N 1
ATOM 7706 C CA . GLY A 1 1008 ? 21.938 10.117 7.312 1 95.19 1008 GLY A CA 1
ATOM 7707 C C . GLY A 1 1008 ? 22.562 11.492 7.512 1 95.19 1008 GLY A C 1
ATOM 7708 O O . GLY A 1 1008 ? 22.641 11.984 8.641 1 95.19 1008 GLY A O 1
ATOM 7709 N N . LEU A 1 1009 ? 22.953 12.109 6.484 1 96.31 1009 LEU A N 1
ATOM 7710 C CA . LEU A 1 1009 ? 23.734 13.344 6.477 1 96.31 1009 LEU A CA 1
ATOM 7711 C C . LEU A 1 1009 ? 22.844 14.539 6.848 1 96.31 1009 LEU A C 1
ATOM 7713 O O . LEU A 1 1009 ? 23.344 15.562 7.32 1 96.31 1009 LEU A O 1
ATOM 7717 N N . LEU A 1 1010 ? 21.562 14.375 6.664 1 95.88 1010 LEU A N 1
ATOM 7718 C CA . LEU A 1 1010 ? 20.656 15.477 6.996 1 95.88 1010 LEU A CA 1
ATOM 7719 C C . LEU A 1 1010 ? 20.562 15.656 8.508 1 95.88 1010 LEU A C 1
ATOM 7721 O O . LEU A 1 1010 ? 20.172 16.719 8.984 1 95.88 1010 LEU A O 1
ATOM 7725 N N . GLY A 1 1011 ? 20.875 14.609 9.227 1 94.5 1011 GLY A N 1
ATOM 7726 C CA . GLY A 1 1011 ? 20.969 14.773 10.672 1 94.5 1011 GLY A CA 1
ATOM 7727 C 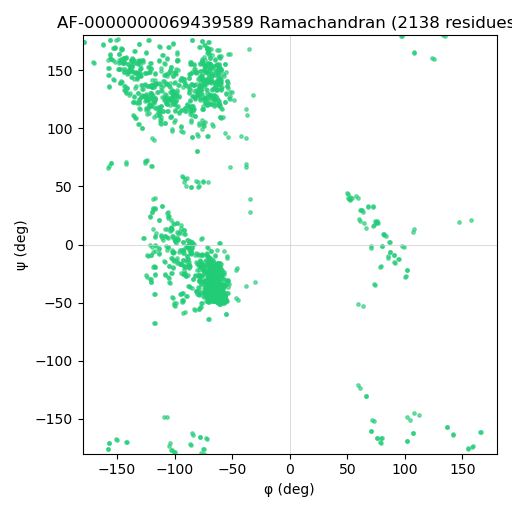C . GLY A 1 1011 ? 22.047 15.758 11.094 1 94.5 1011 GLY A C 1
ATOM 7728 O O . GLY A 1 1011 ? 21.953 16.359 12.164 1 94.5 1011 GLY A O 1
ATOM 7729 N N . ILE A 1 1012 ? 22.984 15.969 10.273 1 96.25 1012 ILE A N 1
ATOM 7730 C CA . ILE A 1 1012 ? 24.109 16.875 10.547 1 96.25 1012 ILE A CA 1
ATOM 7731 C C . ILE A 1 1012 ? 23.781 18.266 10.016 1 96.25 1012 ILE A C 1
ATOM 7733 O O . ILE A 1 1012 ? 23.844 19.25 10.758 1 96.25 1012 ILE A O 1
ATOM 7737 N N . THR A 1 1013 ? 23.312 18.328 8.82 1 96 1013 THR A N 1
ATOM 7738 C CA . THR A 1 1013 ? 23.125 19.625 8.18 1 96 1013 THR A CA 1
ATOM 7739 C C . THR A 1 1013 ? 21.922 20.359 8.781 1 96 1013 THR A C 1
ATOM 7741 O O . THR A 1 1013 ? 21.953 21.578 8.922 1 96 1013 THR A O 1
ATOM 7744 N N . ASP A 1 1014 ? 20.922 19.672 9.148 1 92.88 1014 ASP A N 1
ATOM 7745 C CA . ASP A 1 1014 ? 19.75 20.297 9.742 1 92.88 1014 ASP A CA 1
ATOM 7746 C C . ASP A 1 1014 ? 20.109 20.953 11.078 1 92.88 1014 ASP A C 1
ATOM 7748 O O . ASP A 1 1014 ? 19.562 22 11.43 1 92.88 1014 ASP A O 1
ATOM 7752 N N . LEU A 1 1015 ? 21 20.359 11.758 1 94.06 1015 LEU A N 1
ATOM 7753 C CA . LEU A 1 1015 ? 21.375 20.797 13.102 1 94.06 1015 LEU A CA 1
ATOM 7754 C C . LEU A 1 1015 ? 22.406 21.922 13.031 1 94.06 1015 LEU A C 1
ATOM 7756 O O . LEU A 1 1015 ? 22.391 22.828 13.867 1 94.06 1015 LEU A O 1
ATOM 7760 N N . LEU A 1 1016 ? 23.203 21.938 12.039 1 96.56 1016 LEU A N 1
ATOM 7761 C CA . LEU A 1 1016 ? 24.375 22.797 12.008 1 96.56 1016 LEU A CA 1
ATOM 7762 C C . LEU A 1 1016 ? 24.188 23.938 11.008 1 96.56 1016 LEU A C 1
ATOM 7764 O O . LEU A 1 1016 ? 24.766 25.016 11.164 1 96.56 1016 LEU A O 1
ATOM 7768 N N . LEU A 1 1017 ? 23.344 23.688 10.016 1 95.75 1017 LEU A N 1
ATOM 7769 C CA . LEU A 1 1017 ? 23.344 24.609 8.891 1 95.75 1017 LEU A CA 1
ATOM 7770 C C . LEU A 1 1017 ? 21.922 25.109 8.602 1 95.75 1017 LEU A C 1
ATOM 7772 O O . LEU A 1 1017 ? 20.953 24.5 9.047 1 95.75 1017 LEU A O 1
ATOM 7776 N N . ARG A 1 1018 ? 21.844 26.25 7.922 1 91.19 1018 ARG A N 1
ATOM 7777 C CA . ARG A 1 1018 ? 20.609 26.766 7.316 1 91.19 1018 ARG A CA 1
ATOM 7778 C C . ARG A 1 1018 ? 20.656 26.641 5.797 1 91.19 1018 ARG A C 1
ATOM 7780 O O . ARG A 1 1018 ? 21.656 27 5.172 1 91.19 1018 ARG A O 1
ATOM 7787 N N . ALA A 1 1019 ? 19.609 26.062 5.289 1 91.62 1019 ALA A N 1
ATOM 7788 C CA . ALA A 1 1019 ? 19.547 25.859 3.844 1 91.62 1019 ALA A CA 1
ATOM 7789 C C . ALA A 1 1019 ? 18.719 26.953 3.17 1 91.62 1019 ALA A C 1
ATOM 7791 O O . ALA A 1 1019 ? 17.641 27.297 3.65 1 91.62 1019 ALA A O 1
ATOM 7792 N N . HIS A 1 1020 ? 19.266 27.516 2.066 1 89.62 1020 HIS A N 1
ATOM 7793 C CA . HIS A 1 1020 ? 18.578 28.516 1.245 1 89.62 1020 HIS A CA 1
ATOM 7794 C C . HIS A 1 1020 ? 18.469 28.031 -0.2 1 89.62 1020 HIS A C 1
ATOM 7796 O O . HIS A 1 1020 ? 19.469 27.828 -0.873 1 89.62 1020 HIS A O 1
ATOM 7802 N N . VAL A 1 1021 ? 17.25 27.953 -0.618 1 91.81 1021 VAL A N 1
ATOM 7803 C CA . VAL A 1 1021 ? 17.047 27.484 -1.985 1 91.81 1021 VAL A CA 1
ATOM 7804 C C . VAL A 1 1021 ? 17.484 28.578 -2.971 1 91.81 1021 VAL A C 1
ATOM 7806 O O . VAL A 1 1021 ? 17.172 29.75 -2.781 1 91.81 1021 VAL A O 1
ATOM 7809 N N . MET A 1 1022 ? 18.234 28.188 -3.984 1 94.38 1022 MET A N 1
ATOM 7810 C CA . MET A 1 1022 ? 18.688 29.109 -5.016 1 94.38 1022 MET A CA 1
ATOM 7811 C C . MET A 1 1022 ? 17.844 28.969 -6.281 1 94.38 1022 MET A C 1
ATOM 7813 O O . MET A 1 1022 ? 17.359 27.891 -6.586 1 94.38 1022 MET A O 1
ATOM 7817 N N . PRO A 1 1023 ? 17.594 30.047 -7 1 95.88 1023 PRO A N 1
ATOM 7818 C CA . PRO A 1 1023 ? 16.891 29.922 -8.281 1 95.88 1023 PRO A CA 1
ATOM 7819 C C . PRO A 1 1023 ? 17.719 29.219 -9.344 1 95.88 1023 PRO A C 1
ATOM 7821 O O . PRO A 1 1023 ? 18.828 29.672 -9.664 1 95.88 1023 PRO A O 1
ATOM 7824 N N . THR A 1 1024 ? 17.188 28.125 -9.852 1 97.06 1024 THR A N 1
ATOM 7825 C CA . THR A 1 1024 ? 17.875 27.359 -10.883 1 97.06 1024 THR A CA 1
ATOM 7826 C C . THR A 1 1024 ? 16.906 26.922 -11.977 1 97.06 1024 THR A C 1
ATOM 7828 O O . THR A 1 1024 ? 15.695 26.844 -11.75 1 97.06 1024 THR A O 1
ATOM 7831 N N . TYR A 1 1025 ? 17.453 26.719 -13.211 1 97.19 1025 TYR A N 1
ATOM 7832 C CA . TYR A 1 1025 ? 16.672 26.359 -14.391 1 97.19 1025 TYR A CA 1
ATOM 7833 C C . TYR A 1 1025 ? 17.422 25.344 -15.25 1 97.19 1025 TYR A C 1
ATOM 7835 O O . TYR A 1 1025 ? 18.656 25.312 -15.25 1 97.19 1025 TYR A O 1
ATOM 7843 N N . LEU A 1 1026 ? 16.734 24.469 -15.898 1 97.25 1026 LEU A N 1
ATOM 7844 C CA . LEU A 1 1026 ? 17.359 23.594 -16.875 1 97.25 1026 LEU A CA 1
ATOM 7845 C C . LEU A 1 1026 ? 17.406 24.266 -18.25 1 97.25 1026 LEU A C 1
ATOM 7847 O O . LEU A 1 1026 ? 16.375 24.641 -18.797 1 97.25 1026 LEU A O 1
ATOM 7851 N N . SER A 1 1027 ? 18.594 24.359 -18.766 1 95.88 1027 SER A N 1
ATOM 7852 C CA . SER A 1 1027 ? 18.797 25.062 -20.016 1 95.88 1027 SER A CA 1
ATOM 7853 C C . SER A 1 1027 ? 17.938 24.5 -21.141 1 95.88 1027 SER A C 1
ATOM 7855 O O . SER A 1 1027 ? 17.938 23.281 -21.375 1 95.88 1027 SER A O 1
ATOM 7857 N N . LYS A 1 1028 ? 17.109 25.391 -21.75 1 93.81 1028 LYS A N 1
ATOM 7858 C CA . LYS A 1 1028 ? 16.312 25.125 -22.938 1 93.81 1028 LYS A CA 1
ATOM 7859 C C . LYS A 1 1028 ? 15.164 24.156 -22.625 1 93.81 1028 LYS A C 1
ATOM 7861 O O . LYS A 1 1028 ? 14.461 23.703 -23.531 1 93.81 1028 LYS A O 1
ATOM 7866 N N . ASP A 1 1029 ? 15.016 23.688 -21.531 1 95.5 1029 ASP A N 1
ATOM 7867 C CA . ASP A 1 1029 ? 13.898 22.891 -21.047 1 95.5 1029 ASP A CA 1
ATOM 7868 C C . ASP A 1 1029 ? 13.305 23.5 -19.781 1 95.5 1029 ASP A C 1
ATOM 7870 O O . ASP A 1 1029 ? 13.328 22.875 -18.719 1 95.5 1029 ASP A O 1
ATOM 7874 N N . TRP A 1 1030 ? 12.625 24.609 -19.984 1 95.81 1030 TRP A N 1
ATOM 7875 C CA . TRP A 1 1030 ? 12.305 25.531 -18.906 1 95.81 1030 TRP A CA 1
ATOM 7876 C C . TRP A 1 1030 ? 11.18 24.969 -18.031 1 95.81 1030 TRP A C 1
ATOM 7878 O O . TRP A 1 1030 ? 10.992 25.406 -16.891 1 95.81 1030 TRP A O 1
ATOM 7888 N N . GLY A 1 1031 ? 10.367 24.047 -18.516 1 93.94 1031 GLY A N 1
ATOM 7889 C CA . GLY A 1 1031 ? 9.258 23.469 -17.766 1 93.94 1031 GLY A CA 1
ATOM 7890 C C . GLY A 1 1031 ? 9.648 22.219 -17 1 93.94 1031 GLY A C 1
ATOM 7891 O O . GLY A 1 1031 ? 8.789 21.562 -16.391 1 93.94 1031 GLY A O 1
ATOM 7892 N N . ARG A 1 1032 ? 10.969 21.906 -16.953 1 95 1032 ARG A N 1
ATOM 7893 C CA . ARG A 1 1032 ? 11.438 20.672 -16.328 1 95 1032 ARG A CA 1
ATOM 7894 C C . ARG A 1 1032 ? 11.992 20.938 -14.938 1 95 1032 ARG A C 1
ATOM 7896 O O . ARG A 1 1032 ? 12.789 21.859 -14.75 1 95 1032 ARG A O 1
ATOM 7903 N N . ASP A 1 1033 ? 11.438 20.141 -13.969 1 94.75 1033 ASP A N 1
ATOM 7904 C CA . ASP A 1 1033 ? 12.047 20.109 -12.641 1 94.75 1033 ASP A CA 1
ATOM 7905 C C . ASP A 1 1033 ? 13.273 19.203 -12.609 1 94.75 1033 ASP A C 1
ATOM 7907 O O . ASP A 1 1033 ? 13.148 17.984 -12.422 1 94.75 1033 ASP A O 1
ATOM 7911 N N . TRP A 1 1034 ? 14.438 19.734 -12.805 1 96.44 1034 TRP A N 1
ATOM 7912 C CA . TRP A 1 1034 ? 15.672 18.953 -12.852 1 96.44 1034 TRP A CA 1
ATOM 7913 C C . TRP A 1 1034 ? 16.125 18.562 -11.453 1 96.44 1034 TRP A C 1
ATOM 7915 O O . TRP A 1 1034 ? 16.859 17.594 -11.281 1 96.44 1034 TRP A O 1
ATOM 7925 N N . GLY A 1 1035 ? 15.781 19.328 -10.477 1 95.81 1035 GLY A N 1
ATOM 7926 C CA . GLY A 1 1035 ? 16.266 19.328 -9.109 1 95.81 1035 GLY A CA 1
ATOM 7927 C C . GLY A 1 1035 ? 16.422 20.703 -8.516 1 95.81 1035 GLY A C 1
ATOM 7928 O O . GLY A 1 1035 ? 15.727 21.641 -8.914 1 95.81 1035 GLY A O 1
ATOM 7929 N N . SER A 1 1036 ? 17.156 20.797 -7.414 1 95 1036 SER A N 1
ATOM 7930 C CA . SER A 1 1036 ? 17.359 22.109 -6.785 1 95 1036 SER A CA 1
ATOM 7931 C C . SER A 1 1036 ? 18.766 22.219 -6.184 1 95 1036 SER A C 1
ATOM 7933 O O . SER A 1 1036 ? 19.453 21.203 -6.004 1 95 1036 SER A O 1
ATOM 7935 N N . LEU A 1 1037 ? 19.141 23.406 -6.082 1 96.62 1037 LEU A N 1
ATOM 7936 C CA . LEU A 1 1037 ? 20.406 23.781 -5.441 1 96.62 1037 LEU A CA 1
ATOM 7937 C C . LEU A 1 1037 ? 20.141 24.609 -4.184 1 96.62 1037 LEU A C 1
ATOM 7939 O O . LEU A 1 1037 ? 19.312 25.531 -4.195 1 96.62 1037 LEU A O 1
ATOM 7943 N N . ARG A 1 1038 ? 20.781 24.25 -3.09 1 95.81 1038 ARG A N 1
ATOM 7944 C CA . ARG A 1 1038 ? 20.703 25.016 -1.853 1 95.81 1038 ARG A CA 1
ATOM 7945 C C . ARG A 1 1038 ? 22.078 25.516 -1.434 1 95.81 1038 ARG A C 1
ATOM 7947 O O . ARG A 1 1038 ? 23.062 24.797 -1.55 1 95.81 1038 ARG A O 1
ATOM 7954 N N . LYS A 1 1039 ? 22.094 26.719 -1.056 1 95.19 1039 LYS A N 1
ATOM 7955 C CA . LYS A 1 1039 ? 23.266 27.234 -0.36 1 95.19 1039 LYS A CA 1
ATOM 7956 C C . LYS A 1 1039 ? 23.172 27 1.145 1 95.19 1039 LYS A C 1
ATOM 7958 O O . LYS A 1 1039 ? 22.125 27.266 1.749 1 95.19 1039 LYS A O 1
ATOM 7963 N N . LEU A 1 1040 ? 24.219 26.469 1.737 1 95.69 1040 LEU A N 1
ATOM 7964 C CA . LEU A 1 1040 ? 24.234 26.156 3.16 1 95.69 1040 LEU A CA 1
ATOM 7965 C C . LEU A 1 1040 ? 25.125 27.125 3.93 1 95.69 1040 LEU A C 1
ATOM 7967 O O . LEU A 1 1040 ? 26.297 27.281 3.594 1 95.69 1040 LEU A O 1
ATOM 7971 N N . ASP A 1 1041 ? 24.469 27.703 4.91 1 92.44 1041 ASP A N 1
ATOM 7972 C CA . ASP A 1 1041 ? 25.234 28.594 5.797 1 92.44 1041 ASP A CA 1
ATOM 7973 C C . ASP A 1 1041 ? 25.188 28.078 7.234 1 92.44 1041 ASP A C 1
ATOM 7975 O O . ASP A 1 1041 ? 24.172 27.562 7.691 1 92.44 1041 ASP A O 1
ATOM 7979 N N . THR A 1 1042 ? 26.328 28.203 7.926 1 93.69 1042 THR A N 1
ATOM 7980 C CA . THR A 1 1042 ? 26.344 27.828 9.336 1 93.69 1042 THR A CA 1
ATOM 7981 C C . THR A 1 1042 ? 25.422 28.75 10.141 1 93.69 1042 THR A C 1
ATOM 7983 O O . THR A 1 1042 ? 25.328 29.938 9.867 1 93.69 1042 THR A O 1
ATOM 7986 N N . ILE A 1 1043 ? 24.844 28.266 11.094 1 93.06 1043 ILE A N 1
ATOM 7987 C CA . ILE A 1 1043 ? 23.906 29.016 11.93 1 93.06 1043 ILE A CA 1
ATOM 7988 C C . ILE A 1 1043 ? 24.656 30.047 12.75 1 93.06 1043 ILE A C 1
ATOM 7990 O O . ILE A 1 1043 ? 24.203 31.188 12.906 1 93.06 1043 ILE A O 1
ATOM 7994 N N . VAL A 1 1044 ? 25.828 29.656 13.344 1 94.62 1044 VAL A N 1
ATOM 7995 C CA . VAL A 1 1044 ? 26.719 30.531 14.094 1 94.62 1044 VAL A CA 1
ATOM 7996 C C . VAL A 1 1044 ? 28.141 30.453 13.523 1 94.62 1044 VAL A C 1
ATOM 7998 O O . VAL A 1 1044 ? 28.516 29.438 12.945 1 94.62 1044 VAL A O 1
ATOM 8001 N N . ASP A 1 1045 ? 28.781 31.609 13.633 1 92.62 1045 ASP A N 1
ATOM 8002 C CA . ASP A 1 1045 ? 30.172 31.609 13.18 1 92.62 1045 ASP A CA 1
ATOM 8003 C C . ASP A 1 1045 ? 31 30.625 14 1 92.62 1045 ASP A C 1
ATOM 8005 O O . ASP A 1 1045 ? 31 30.656 15.234 1 92.62 1045 ASP A O 1
ATOM 8009 N N . ALA A 1 1046 ? 31.562 29.688 13.375 1 94.31 1046 ALA A N 1
ATOM 8010 C CA . ALA A 1 1046 ? 32.375 28.672 14.039 1 94.31 1046 ALA A CA 1
ATOM 8011 C C . ALA A 1 1046 ? 33.5 28.188 13.125 1 94.31 1046 ALA A C 1
ATOM 8013 O O . ALA A 1 1046 ? 33.375 28.234 11.898 1 94.31 1046 ALA A O 1
ATOM 8014 N N . GLN A 1 1047 ? 34.625 27.75 13.695 1 93.69 1047 GLN A N 1
ATOM 8015 C CA . GLN A 1 1047 ? 35.75 27.172 12.953 1 93.69 1047 GLN A CA 1
ATOM 8016 C C . GLN A 1 1047 ? 35.844 25.672 13.195 1 93.69 1047 GLN A C 1
ATOM 8018 O O . GLN A 1 1047 ? 35.375 25.172 14.227 1 93.69 1047 GLN A O 1
ATOM 8023 N N . PRO A 1 1048 ? 36.469 24.906 12.227 1 95.25 1048 PRO A N 1
ATOM 8024 C CA . PRO A 1 1048 ? 36.656 23.484 12.469 1 95.25 1048 PRO A CA 1
ATOM 8025 C C . PRO A 1 1048 ? 37.531 23.203 13.695 1 95.25 1048 PRO A C 1
ATOM 8027 O O . PRO A 1 1048 ? 38.531 23.875 13.93 1 95.25 1048 PRO A O 1
ATOM 8030 N N . ALA A 1 1049 ? 37.125 22.234 14.422 1 97.62 1049 ALA A N 1
ATOM 8031 C CA . ALA A 1 1049 ? 37.844 21.891 15.664 1 97.62 1049 ALA A CA 1
ATOM 8032 C C . ALA A 1 1049 ? 39.188 21.281 15.383 1 97.62 1049 ALA A C 1
ATOM 8034 O O . ALA A 1 1049 ? 39.406 20.656 14.344 1 97.62 1049 ALA A O 1
ATOM 8035 N N . GLN A 1 1050 ? 40.125 21.5 16.297 1 96.62 1050 GLN A N 1
ATOM 8036 C CA . GLN A 1 1050 ? 41.375 20.781 16.297 1 96.62 1050 GLN A CA 1
ATOM 8037 C C . GLN A 1 1050 ? 41.25 19.438 17.016 1 96.62 1050 GLN A C 1
ATOM 8039 O O . GLN A 1 1050 ? 40.938 19.391 18.219 1 96.62 1050 GLN A O 1
ATOM 8044 N N . ILE A 1 1051 ? 41.5 18.375 16.297 1 97.88 1051 ILE A N 1
ATOM 8045 C CA . ILE A 1 1051 ? 41.25 17.031 16.812 1 97.88 1051 ILE A CA 1
ATOM 8046 C C . ILE A 1 1051 ? 42.562 16.359 17.156 1 97.88 1051 ILE A C 1
ATOM 8048 O O . ILE A 1 1051 ? 43.562 16.5 16.422 1 97.88 1051 ILE A O 1
ATOM 8052 N N . GLU A 1 1052 ? 42.625 15.664 18.25 1 97.44 1052 GLU A N 1
ATOM 8053 C CA . GLU A 1 1052 ? 43.781 14.828 18.609 1 97.44 1052 GLU A CA 1
ATOM 8054 C C . GLU A 1 1052 ? 43.625 13.422 18.047 1 97.44 1052 GLU A C 1
ATOM 8056 O O . GLU A 1 1052 ? 42.688 12.695 18.406 1 97.44 1052 GLU A O 1
ATOM 8061 N N . TYR A 1 1053 ? 44.594 13.047 17.203 1 97.31 1053 TYR A N 1
ATOM 8062 C CA . TYR A 1 1053 ? 44.531 11.742 16.547 1 97.31 1053 TYR A CA 1
ATOM 8063 C C . TYR A 1 1053 ? 45.5 10.758 17.172 1 97.31 1053 TYR A C 1
ATOM 8065 O O . TYR A 1 1053 ? 46.531 11.164 17.734 1 97.31 1053 TYR A O 1
ATOM 8073 N N . GLY A 1 1054 ? 45.125 9.453 17.172 1 96.75 1054 GLY A N 1
ATOM 8074 C CA . GLY A 1 1054 ? 45.938 8.352 17.625 1 96.75 1054 GLY A CA 1
ATOM 8075 C C . GLY A 1 1054 ? 45.531 7.016 17.031 1 96.75 1054 GLY A C 1
ATOM 8076 O O . GLY A 1 1054 ? 44.875 6.965 16 1 96.75 1054 GLY A O 1
ATOM 8077 N N . SER A 1 1055 ? 46.094 5.918 17.531 1 96.56 1055 SER A N 1
ATOM 8078 C CA . SER A 1 1055 ? 45.719 4.574 17.078 1 96.56 1055 SER A CA 1
ATOM 8079 C C . SER A 1 1055 ? 45.844 3.566 18.219 1 96.56 1055 SER A C 1
ATOM 8081 O O . SER A 1 1055 ? 46.625 3.773 19.156 1 96.56 1055 SER A O 1
ATOM 8083 N N . GLN A 1 1056 ? 45.062 2.584 18.156 1 96.75 1056 GLN A N 1
ATOM 8084 C CA . GLN A 1 1056 ? 45.062 1.473 19.094 1 96.75 1056 GLN A CA 1
ATOM 8085 C C . GLN A 1 1056 ? 44.875 0.14 18.391 1 96.75 1056 GLN A C 1
ATOM 8087 O O . GLN A 1 1056 ? 44.219 0.085 17.344 1 96.75 1056 GLN A O 1
ATOM 8092 N N . VAL A 1 1057 ? 45.438 -0.932 18.938 1 97.75 1057 VAL A N 1
ATOM 8093 C CA . VAL A 1 1057 ? 45.25 -2.264 18.359 1 97.75 1057 VAL A CA 1
ATOM 8094 C C . VAL A 1 1057 ? 44.219 -3.031 19.172 1 97.75 1057 VAL A C 1
ATOM 8096 O O . VAL A 1 1057 ? 44.281 -3.096 20.406 1 97.75 1057 VAL A O 1
ATOM 8099 N N . HIS A 1 1058 ? 43.25 -3.543 18.547 1 96.75 1058 HIS A N 1
ATOM 8100 C CA . HIS A 1 1058 ? 42.219 -4.316 19.203 1 96.75 1058 HIS A CA 1
ATOM 8101 C C . HIS A 1 1058 ? 42 -5.648 18.484 1 96.75 1058 HIS A C 1
ATOM 8103 O O . HIS A 1 1058 ? 42.281 -5.773 17.297 1 96.75 1058 HIS A O 1
ATOM 8109 N N . SER A 1 1059 ? 41.5 -6.652 19.234 1 95.94 1059 SER A N 1
ATOM 8110 C CA . SER A 1 1059 ? 41.156 -7.945 18.641 1 95.94 1059 SER A CA 1
ATOM 8111 C C . SER A 1 1059 ? 39.906 -7.844 17.781 1 95.94 1059 SER A C 1
ATOM 8113 O O . SER A 1 1059 ? 39.188 -6.84 17.812 1 95.94 1059 SER A O 1
ATOM 8115 N N . GLY A 1 1060 ? 39.656 -8.938 17.016 1 96.56 1060 GLY A N 1
ATOM 8116 C CA . GLY A 1 1060 ? 38.5 -8.961 16.156 1 96.56 1060 GLY A CA 1
ATOM 8117 C C . GLY A 1 1060 ? 37.188 -9.016 16.938 1 96.56 1060 GLY A C 1
ATOM 8118 O O . GLY A 1 1060 ? 36.125 -8.781 16.359 1 96.56 1060 GLY A O 1
ATOM 8119 N N . LEU A 1 1061 ? 37.188 -9.148 18.281 1 96.75 1061 LEU A N 1
ATOM 8120 C CA . LEU A 1 1061 ? 35.969 -9.273 19.109 1 96.75 1061 LEU A CA 1
ATOM 8121 C C . LEU A 1 1061 ? 35.75 -8.016 19.938 1 96.75 1061 LEU A C 1
ATOM 8123 O O . LEU A 1 1061 ? 34.812 -7.938 20.719 1 96.75 1061 LEU A O 1
ATOM 8127 N N . TRP A 1 1062 ? 36.625 -7.051 19.703 1 95.69 1062 TRP A N 1
ATOM 8128 C CA . TRP A 1 1062 ? 36.531 -5.816 20.469 1 95.69 1062 TRP A CA 1
ATOM 8129 C C . TRP A 1 1062 ? 35.25 -5.078 20.172 1 95.69 1062 TRP A C 1
ATOM 8131 O O . TRP A 1 1062 ? 34.938 -4.793 19.016 1 95.69 1062 TRP A O 1
ATOM 8141 N N . LYS A 1 1063 ? 34.438 -4.891 21.297 1 91.38 1063 LYS A N 1
ATOM 8142 C CA . LYS A 1 1063 ? 33.156 -4.16 21.203 1 91.38 1063 LYS A CA 1
ATOM 8143 C C . LYS A 1 1063 ? 33.094 -3.068 22.266 1 91.38 1063 LYS A C 1
ATOM 8145 O O . LYS A 1 1063 ? 32.719 -3.334 23.422 1 91.38 1063 LYS A O 1
ATOM 8150 N N . PRO A 1 1064 ? 33.344 -1.916 21.922 1 87.69 1064 PRO A N 1
ATOM 8151 C CA . PRO A 1 1064 ? 33.312 -0.861 22.938 1 87.69 1064 PRO A CA 1
ATOM 8152 C C . PRO A 1 1064 ? 31.906 -0.558 23.438 1 87.69 1064 PRO A C 1
ATOM 8154 O O . PRO A 1 1064 ? 31.672 -0.52 24.641 1 87.69 1064 PRO A O 1
ATOM 8157 N N . ASN A 1 1065 ? 30.984 -0.096 22.766 1 90.56 1065 ASN A N 1
ATOM 8158 C CA . ASN A 1 1065 ? 29.578 0.136 23.047 1 90.56 1065 ASN A CA 1
ATOM 8159 C C . ASN A 1 1065 ? 28.734 0.002 21.781 1 90.56 1065 ASN A C 1
ATOM 8161 O O . ASN A 1 1065 ? 29.25 -0.328 20.703 1 90.56 1065 ASN A O 1
ATOM 8165 N N . GLN A 1 1066 ? 27.422 0.14 21.984 1 90.69 1066 GLN A N 1
ATOM 8166 C CA . GLN A 1 1066 ? 26.531 0.096 20.828 1 90.69 1066 GLN A CA 1
ATOM 8167 C C . GLN A 1 1066 ? 26.266 1.496 20.281 1 90.69 1066 GLN A C 1
ATOM 8169 O O . GLN A 1 1066 ? 26.141 2.455 21.047 1 90.69 1066 GLN A O 1
ATOM 8174 N N . ILE A 1 1067 ? 26.312 1.653 19.031 1 93.62 1067 ILE A N 1
ATOM 8175 C CA . ILE A 1 1067 ? 25.953 2.914 18.391 1 93.62 1067 ILE A CA 1
ATOM 8176 C C . ILE A 1 1067 ? 24.484 3.238 18.688 1 93.62 1067 ILE A C 1
ATOM 8178 O O . ILE A 1 1067 ? 23.641 2.348 18.672 1 93.62 1067 ILE A O 1
ATOM 8182 N N . ARG A 1 1068 ? 24.188 4.449 18.984 1 92.81 1068 ARG A N 1
ATOM 8183 C CA . ARG A 1 1068 ? 22.828 4.887 19.266 1 92.81 1068 ARG A CA 1
ATOM 8184 C C . ARG A 1 1068 ? 21.984 4.91 17.984 1 92.81 1068 ARG A C 1
ATOM 8186 O O . ARG A 1 1068 ? 22.328 5.598 17.031 1 92.81 1068 ARG A O 1
ATOM 8193 N N . ILE A 1 1069 ? 20.922 4.141 17.969 1 91.19 1069 ILE A N 1
ATOM 8194 C CA . ILE A 1 1069 ? 20.094 4.113 16.766 1 91.19 1069 ILE A CA 1
ATOM 8195 C C . ILE A 1 1069 ? 18.656 4.48 17.109 1 91.19 1069 ILE A C 1
ATOM 8197 O O . ILE A 1 1069 ? 17.828 4.656 16.219 1 91.19 1069 ILE A O 1
ATOM 8201 N N . LYS A 1 1070 ? 18.188 4.59 18.344 1 84.94 1070 LYS A N 1
ATOM 8202 C CA . LYS A 1 1070 ? 16.812 4.891 18.734 1 84.94 1070 LYS A CA 1
ATOM 8203 C C . LYS A 1 1070 ? 16.688 6.344 19.188 1 84.94 1070 LYS A C 1
ATOM 8205 O O . LYS A 1 1070 ? 17.656 6.961 19.609 1 84.94 1070 LYS A O 1
ATOM 8210 N N . PRO A 1 1071 ? 15.508 6.961 19.047 1 76.12 1071 PRO A N 1
ATOM 8211 C CA . PRO A 1 1071 ? 15.281 8.328 19.531 1 76.12 1071 PRO A CA 1
ATOM 8212 C C . PRO A 1 1071 ? 15.344 8.422 21.062 1 76.12 1071 PRO A C 1
ATOM 8214 O O . PRO A 1 1071 ? 15.07 7.441 21.75 1 76.12 1071 PRO A O 1
ATOM 8217 N N . MET B 1 1 ? -43.125 -69.625 -33.094 1 26.31 1 MET B N 1
ATOM 8218 C CA . MET B 1 1 ? -42.875 -68.438 -33.906 1 26.31 1 MET B CA 1
ATOM 8219 C C . MET B 1 1 ? -43.688 -67.25 -33.406 1 26.31 1 MET B C 1
ATOM 8221 O O . MET B 1 1 ? -44.844 -67.062 -33.812 1 26.31 1 MET B O 1
ATOM 8225 N N . THR B 1 2 ? -43.75 -67.062 -32.125 1 29.39 2 THR B N 1
ATOM 8226 C CA . THR B 1 2 ? -44.469 -66.062 -31.391 1 29.39 2 THR B CA 1
ATOM 8227 C C . THR B 1 2 ? -44.125 -64.625 -31.891 1 29.39 2 THR B C 1
ATOM 8229 O O . THR B 1 2 ? -42.938 -64.312 -32 1 29.39 2 THR B O 1
ATOM 8232 N N . GLU B 1 3 ? -45 -64.188 -32.875 1 31.34 3 GLU B N 1
ATOM 8233 C CA . GLU B 1 3 ? -45 -62.812 -33.438 1 31.34 3 GLU B CA 1
ATOM 8234 C C . GLU B 1 3 ? -44.719 -61.781 -32.344 1 31.34 3 GLU B C 1
ATOM 8236 O O . GLU B 1 3 ? -45.5 -61.625 -31.406 1 31.34 3 GLU B O 1
ATOM 8241 N N . ASN B 1 4 ? -43.531 -61.75 -31.844 1 32.25 4 ASN B N 1
ATOM 8242 C CA . ASN B 1 4 ? -43.094 -60.625 -31.031 1 32.25 4 ASN B CA 1
ATOM 8243 C C . ASN B 1 4 ? -43.656 -59.312 -31.562 1 32.25 4 ASN B C 1
ATOM 8245 O O . ASN B 1 4 ? -43.688 -59.062 -32.781 1 32.25 4 ASN B O 1
ATOM 8249 N N . SER B 1 5 ? -44.625 -58.594 -30.844 1 34.97 5 SER B N 1
ATOM 8250 C CA . SER B 1 5 ? -45.344 -57.344 -30.984 1 34.97 5 SER B CA 1
ATOM 8251 C C . SER B 1 5 ? -44.469 -56.25 -31.562 1 34.97 5 SER B C 1
ATOM 8253 O O . SER B 1 5 ? -43.406 -55.969 -31.047 1 34.97 5 SER B O 1
ATOM 8255 N N . VAL B 1 6 ? -44.406 -56.031 -32.875 1 40.69 6 VAL B N 1
ATOM 8256 C CA . VAL B 1 6 ? -44.125 -54.844 -33.688 1 40.69 6 VAL B CA 1
ATOM 8257 C C . VAL B 1 6 ? -44.688 -53.625 -32.969 1 40.69 6 VAL B C 1
ATOM 8259 O O . VAL B 1 6 ? -45.875 -53.312 -33.062 1 40.69 6 VAL B O 1
ATOM 8262 N N . THR B 1 7 ? -44.656 -53.438 -31.734 1 41.12 7 THR B N 1
ATOM 8263 C CA . THR B 1 7 ? -45 -52.25 -30.938 1 41.12 7 THR B CA 1
ATOM 8264 C C . THR B 1 7 ? -44.719 -50.969 -31.688 1 41.12 7 THR B C 1
ATOM 8266 O O . THR B 1 7 ? -43.719 -50.906 -32.438 1 41.12 7 THR B O 1
ATOM 8269 N N . ASP B 1 8 ? -45.688 -49.906 -31.859 1 49.53 8 ASP B N 1
ATOM 8270 C CA . ASP B 1 8 ? -46.062 -48.75 -32.688 1 49.53 8 ASP B CA 1
ATOM 8271 C C . ASP B 1 8 ? -44.906 -47.781 -32.875 1 49.53 8 ASP B C 1
ATOM 8273 O O . ASP B 1 8 ? -44.594 -47 -31.969 1 49.53 8 ASP B O 1
ATOM 8277 N N . THR B 1 9 ? -43.875 -47.938 -33.469 1 61.84 9 THR B N 1
ATOM 8278 C CA . THR B 1 9 ? -42.844 -47.062 -34 1 61.84 9 THR B CA 1
ATOM 8279 C C . THR B 1 9 ? -43.438 -45.719 -34.406 1 61.84 9 THR B C 1
ATOM 8281 O O . THR B 1 9 ? -42.781 -44.688 -34.281 1 61.84 9 THR B O 1
ATOM 8284 N N . ALA B 1 10 ? -44.781 -45.812 -34.875 1 64.44 10 ALA B N 1
ATOM 8285 C CA . ALA B 1 10 ? -45.406 -44.562 -35.312 1 64.44 10 ALA B CA 1
ATOM 8286 C C . ALA B 1 10 ? -45.781 -43.656 -34.156 1 64.44 10 ALA B C 1
ATOM 8288 O O . ALA B 1 10 ? -45.562 -42.438 -34.188 1 64.44 10 ALA B O 1
ATOM 8289 N N . ALA B 1 11 ? -46.312 -44.312 -33.094 1 67.5 11 ALA B N 1
ATOM 8290 C CA . ALA B 1 11 ? -46.688 -43.5 -31.938 1 67.5 11 ALA B CA 1
ATOM 8291 C C . ALA B 1 11 ? -45.469 -42.938 -31.234 1 67.5 11 ALA B C 1
ATOM 8293 O O . ALA B 1 11 ? -45.5 -41.781 -30.797 1 67.5 11 ALA B O 1
ATOM 8294 N N . GLU B 1 12 ? -44.406 -43.781 -31.156 1 77.62 12 GLU B N 1
ATOM 8295 C CA . GLU B 1 12 ? -43.188 -43.312 -30.547 1 77.62 12 GLU B CA 1
ATOM 8296 C C . GLU B 1 12 ? -42.531 -42.219 -31.391 1 77.62 12 GLU B C 1
ATOM 8298 O O . GLU B 1 12 ? -41.969 -41.25 -30.844 1 77.62 12 GLU B O 1
ATOM 8303 N N . ALA B 1 13 ? -42.75 -42.438 -32.656 1 82.25 13 ALA B N 1
ATOM 8304 C CA . ALA B 1 13 ? -42.25 -41.406 -33.594 1 82.25 13 ALA B CA 1
ATOM 8305 C C . ALA B 1 13 ? -43.031 -40.125 -33.469 1 82.25 13 ALA B C 1
ATOM 8307 O O . ALA B 1 13 ? -42.469 -39.031 -33.562 1 82.25 13 ALA B O 1
ATOM 8308 N N . ARG B 1 14 ? -44.25 -40.312 -33.281 1 85.88 14 ARG B N 1
ATOM 8309 C CA . ARG B 1 14 ? -45.125 -39.125 -33.156 1 85.88 14 ARG B CA 1
ATOM 8310 C C . ARG B 1 14 ? -44.812 -38.406 -31.844 1 85.88 14 ARG B C 1
ATOM 8312 O O . ARG B 1 14 ? -44.781 -37.156 -31.812 1 85.88 14 ARG B O 1
ATOM 8319 N N . LYS B 1 15 ? -44.688 -39.094 -30.781 1 85.88 15 LYS B N 1
ATOM 8320 C CA . LYS B 1 15 ? -44.344 -38.5 -29.484 1 85.88 15 LYS B CA 1
ATOM 8321 C C . LYS B 1 15 ? -43 -37.75 -29.547 1 85.88 15 LYS B C 1
ATOM 8323 O O . LYS B 1 15 ? -42.875 -36.688 -28.953 1 85.88 15 LYS B O 1
ATOM 8328 N N . LEU B 1 16 ? -42.125 -38.344 -30.219 1 89.25 16 LEU B N 1
ATOM 8329 C CA . LEU B 1 16 ? -40.812 -37.719 -30.375 1 89.25 16 LEU B CA 1
ATOM 8330 C C . LEU B 1 16 ? -40.906 -36.438 -31.203 1 89.25 16 LEU B C 1
ATOM 8332 O O . LEU B 1 16 ? -40.219 -35.469 -30.922 1 89.25 16 LEU B O 1
ATOM 8336 N N . ASN B 1 17 ? -41.781 -36.531 -32.219 1 91.75 17 ASN B N 1
ATOM 8337 C CA . ASN B 1 17 ? -41.969 -35.344 -33.031 1 91.75 17 ASN B CA 1
ATOM 8338 C C . ASN B 1 17 ? -42.625 -34.219 -32.281 1 91.75 17 ASN B C 1
ATOM 8340 O O . ASN B 1 17 ? -42.281 -33.031 -32.469 1 91.75 17 ASN B O 1
ATOM 8344 N N . ILE B 1 18 ? -43.5 -34.562 -31.391 1 93.38 18 ILE B N 1
ATOM 8345 C CA . ILE B 1 18 ? -44.156 -33.562 -30.531 1 93.38 18 ILE B CA 1
ATOM 8346 C C . ILE B 1 18 ? -43.125 -32.969 -29.562 1 93.38 18 ILE B C 1
ATOM 8348 O O . ILE B 1 18 ? -43.094 -31.766 -29.328 1 93.38 18 ILE B O 1
ATOM 8352 N N . ALA B 1 19 ? -42.344 -33.812 -29.031 1 94.25 19 ALA B N 1
ATOM 8353 C CA . ALA B 1 19 ? -41.312 -33.344 -28.094 1 94.25 19 ALA B CA 1
ATOM 8354 C C . ALA B 1 19 ? -40.312 -32.438 -28.781 1 94.25 19 ALA B C 1
ATOM 8356 O O . ALA B 1 19 ? -39.875 -31.453 -28.188 1 94.25 19 ALA B O 1
ATOM 8357 N N . ARG B 1 20 ? -40.031 -32.75 -29.984 1 94.81 20 ARG B N 1
ATOM 8358 C CA . ARG B 1 20 ? -39.062 -31.969 -30.766 1 94.81 20 ARG B CA 1
ATOM 8359 C C . ARG B 1 20 ? -39.594 -30.562 -31.016 1 94.81 20 ARG B C 1
ATOM 8361 O O . ARG B 1 20 ? -38.906 -29.578 -30.797 1 94.81 20 ARG B O 1
ATOM 8368 N N . TRP B 1 21 ? -40.75 -30.547 -31.438 1 95.56 21 TRP B N 1
ATOM 8369 C CA . TRP B 1 21 ? -41.344 -29.25 -31.766 1 95.56 21 TRP B CA 1
ATOM 8370 C C . TRP B 1 21 ? -41.656 -28.453 -30.484 1 95.56 21 TRP B C 1
ATOM 8372 O O . TRP B 1 21 ? -41.5 -27.219 -30.469 1 95.56 21 TRP B O 1
ATOM 8382 N N . THR B 1 22 ? -42.094 -29.141 -29.453 1 97.25 22 THR B N 1
ATOM 8383 C CA . THR B 1 22 ? -42.344 -28.469 -28.172 1 97.25 22 THR B CA 1
ATOM 8384 C C . THR B 1 22 ? -41.062 -27.859 -27.641 1 97.25 22 THR B C 1
ATOM 8386 O O . THR B 1 22 ? -41.031 -26.703 -27.188 1 97.25 22 THR B O 1
ATOM 8389 N N . ALA B 1 23 ? -39.938 -28.578 -27.703 1 97.75 23 ALA B N 1
ATOM 8390 C CA . ALA B 1 23 ? -38.625 -28.094 -27.234 1 97.75 23 ALA B CA 1
ATOM 8391 C C . ALA B 1 23 ? -38.188 -26.875 -28.047 1 97.75 23 ALA B C 1
ATOM 8393 O O . ALA B 1 23 ? -37.656 -25.906 -27.5 1 97.75 23 ALA B O 1
ATOM 8394 N N . THR B 1 24 ? -38.406 -26.922 -29.375 1 97.69 24 THR B N 1
ATOM 8395 C CA . THR B 1 24 ? -37.969 -25.844 -30.266 1 97.69 24 THR B CA 1
ATOM 8396 C C . THR B 1 24 ? -38.812 -24.594 -30.047 1 97.69 24 THR B C 1
ATOM 8398 O O . THR B 1 24 ? -38.281 -23.516 -29.844 1 97.69 24 THR B O 1
ATOM 8401 N N . VAL B 1 25 ? -40.125 -24.766 -30.047 1 98 25 VAL B N 1
ATOM 8402 C CA . VAL B 1 25 ? -41.031 -23.625 -29.984 1 98 25 VAL B CA 1
ATOM 8403 C C . VAL B 1 25 ? -40.969 -22.969 -28.594 1 98 25 VAL B C 1
ATOM 8405 O O . VAL B 1 25 ? -40.781 -21.766 -28.484 1 98 25 VAL B O 1
ATOM 8408 N N . PHE B 1 26 ? -41.031 -23.766 -27.578 1 98.38 26 PHE B N 1
ATOM 8409 C CA . PHE B 1 26 ? -41.062 -23.203 -26.234 1 98.38 26 PHE B CA 1
ATOM 8410 C C . PHE B 1 26 ? -39.656 -22.781 -25.812 1 98.38 26 PHE B C 1
ATOM 8412 O O . PHE B 1 26 ? -39.469 -21.859 -25.016 1 98.38 26 PHE B O 1
ATOM 8419 N N . GLY B 1 27 ? -38.625 -23.484 -26.312 1 98.5 27 GLY B N 1
ATOM 8420 C CA . GLY B 1 27 ? -37.281 -23.016 -26.094 1 98.5 27 GLY B CA 1
ATOM 8421 C C . GLY B 1 27 ? -37.031 -21.641 -26.688 1 98.5 27 GLY B C 1
ATOM 8422 O O . GLY B 1 27 ? -36.438 -20.766 -26.047 1 98.5 27 GLY B O 1
ATOM 8423 N N . LEU B 1 28 ? -37.438 -21.406 -27.906 1 98.31 28 LEU B N 1
ATOM 8424 C CA . LEU B 1 28 ? -37.281 -20.125 -28.578 1 98.31 28 LEU B CA 1
ATOM 8425 C C . LEU B 1 28 ? -38.156 -19.062 -27.938 1 98.31 28 LEU B C 1
ATOM 8427 O O . LEU B 1 28 ? -37.719 -17.906 -27.797 1 98.31 28 LEU B O 1
ATOM 8431 N N . LEU B 1 29 ? -39.375 -19.469 -27.594 1 98.31 29 LEU B N 1
ATOM 8432 C CA . LEU B 1 29 ? -40.25 -18.531 -26.906 1 98.31 29 LEU B CA 1
ATOM 8433 C C . LEU B 1 29 ? -39.688 -18.094 -25.578 1 98.31 29 LEU B C 1
ATOM 8435 O O . LEU B 1 29 ? -39.688 -16.906 -25.25 1 98.31 29 LEU B O 1
ATOM 8439 N N . GLY B 1 30 ? -39.188 -19.094 -24.812 1 98.44 30 GLY B N 1
ATOM 8440 C CA . GLY B 1 30 ? -38.531 -18.75 -23.562 1 98.44 30 GLY B CA 1
ATOM 8441 C C . GLY B 1 30 ? -37.344 -17.828 -23.75 1 98.44 30 GLY B C 1
ATOM 8442 O O . GLY B 1 30 ? -37.156 -16.875 -22.969 1 98.44 30 GLY B O 1
ATOM 8443 N N . PHE B 1 31 ? -36.531 -18.062 -24.734 1 98.38 31 PHE B N 1
ATOM 8444 C CA . PHE B 1 31 ? -35.375 -17.25 -25.016 1 98.38 31 PHE B CA 1
ATOM 8445 C C . PHE B 1 31 ? -35.75 -15.836 -25.422 1 98.38 31 PHE B C 1
ATOM 8447 O O . PHE B 1 31 ? -35.25 -14.867 -24.844 1 98.38 31 PHE B O 1
ATOM 8454 N N . VAL B 1 32 ? -36.656 -15.672 -26.328 1 98.25 32 VAL B N 1
ATOM 8455 C CA . VAL B 1 32 ? -37.062 -14.375 -26.875 1 98.25 32 VAL B CA 1
ATOM 8456 C C . VAL B 1 32 ? -37.75 -13.555 -25.812 1 98.25 32 VAL B C 1
ATOM 8458 O O . VAL B 1 32 ? -37.5 -12.352 -25.672 1 98.25 32 VAL B O 1
ATOM 8461 N N . LEU B 1 33 ? -38.656 -14.164 -25.031 1 98.44 33 LEU B N 1
ATOM 8462 C CA . LEU B 1 33 ? -39.344 -13.445 -23.953 1 98.44 33 LEU B CA 1
ATOM 8463 C C . LEU B 1 33 ? -38.344 -12.969 -22.906 1 98.44 33 LEU B C 1
ATOM 8465 O O . LEU B 1 33 ? -38.406 -11.82 -22.453 1 98.44 33 LEU B O 1
ATOM 8469 N N . SER B 1 34 ? -37.438 -13.828 -22.531 1 98.38 34 SER B N 1
ATOM 8470 C CA . SER B 1 34 ? -36.469 -13.461 -21.531 1 98.38 34 SER B CA 1
ATOM 8471 C C . SER B 1 34 ? -35.625 -12.266 -21.984 1 98.38 34 SER B C 1
ATOM 8473 O O . SER B 1 34 ? -35.406 -11.32 -21.219 1 98.38 34 SER B O 1
ATOM 8475 N N . VAL B 1 35 ? -35.156 -12.18 -23.188 1 97.88 35 VAL B N 1
ATOM 8476 C CA . VAL B 1 35 ? -34.25 -11.148 -23.688 1 97.88 35 VAL B CA 1
ATOM 8477 C C . VAL B 1 35 ? -35.031 -9.852 -23.906 1 97.88 35 VAL B C 1
ATOM 8479 O O . VAL B 1 35 ? -34.469 -8.758 -23.875 1 97.88 35 VAL B O 1
ATOM 8482 N N . SER B 1 36 ? -36.344 -9.922 -23.984 1 97.88 36 SER B N 1
ATOM 8483 C CA . SER B 1 36 ? -37.188 -8.742 -24.234 1 97.88 36 SER B CA 1
ATOM 8484 C C . SER B 1 36 ? -37.531 -8.039 -22.938 1 97.88 36 SER B C 1
ATOM 8486 O O . SER B 1 36 ? -37.906 -6.863 -22.938 1 97.88 36 SER B O 1
ATOM 8488 N N . ILE B 1 37 ? -37.406 -8.656 -21.859 1 97.88 37 ILE B N 1
ATOM 8489 C CA . ILE B 1 37 ? -37.906 -8.195 -20.562 1 97.88 37 ILE B CA 1
ATOM 8490 C C . ILE B 1 37 ? -37.219 -6.879 -20.188 1 97.88 37 ILE B C 1
ATOM 8492 O O . ILE B 1 37 ? -37.906 -5.934 -19.766 1 97.88 37 ILE B O 1
ATOM 8496 N N . PRO B 1 38 ? -35.875 -6.723 -20.344 1 97.69 38 PRO B N 1
ATOM 8497 C CA . PRO B 1 38 ? -35.219 -5.461 -19.969 1 97.69 38 PRO B CA 1
ATOM 8498 C C . PRO B 1 38 ? -35.781 -4.27 -20.766 1 97.69 38 PRO B C 1
ATOM 8500 O O . PRO B 1 38 ? -35.656 -3.125 -20.312 1 97.69 38 PRO B O 1
ATOM 8503 N N . LEU B 1 39 ? -36.5 -4.488 -21.891 1 98.06 39 LEU B N 1
ATOM 8504 C CA . LEU B 1 39 ? -36.938 -3.424 -22.781 1 98.06 39 LEU B CA 1
ATOM 8505 C C . LEU B 1 39 ? -38.406 -3.082 -22.547 1 98.06 39 LEU B C 1
ATOM 8507 O O . LEU B 1 39 ? -38.906 -2.043 -23.016 1 98.06 39 LEU B O 1
ATOM 8511 N N . LEU B 1 40 ? -39.094 -3.916 -21.828 1 98.12 40 LEU B N 1
ATOM 8512 C CA . LEU B 1 40 ? -40.562 -3.754 -21.656 1 98.12 40 LEU B CA 1
ATOM 8513 C C . LEU B 1 40 ? -40.844 -2.617 -20.688 1 98.12 40 LEU B C 1
ATOM 8515 O O . LEU B 1 40 ? -40.031 -2.268 -19.859 1 98.12 40 LEU B O 1
ATOM 8519 N N . PRO B 1 41 ? -42.031 -2.006 -20.797 1 97.25 41 PRO B N 1
ATOM 8520 C CA . PRO B 1 41 ? -42.344 -0.812 -20.016 1 97.25 41 PRO B CA 1
ATOM 8521 C C . PRO B 1 41 ? -42.594 -1.122 -18.531 1 97.25 41 PRO B C 1
ATOM 8523 O O . PRO B 1 41 ? -43.062 -2.207 -18.188 1 97.25 41 PRO B O 1
ATOM 8526 N N . VAL B 1 42 ? -42.344 -0.121 -17.703 1 97.81 42 VAL B N 1
ATOM 8527 C CA . VAL B 1 42 ? -42.531 -0.167 -16.266 1 97.81 42 VAL B CA 1
ATOM 8528 C C . VAL B 1 42 ? -43.312 1.067 -15.805 1 97.81 42 VAL B C 1
ATOM 8530 O O . VAL B 1 42 ? -43.375 2.068 -16.531 1 97.81 42 VAL B O 1
ATOM 8533 N N . LYS B 1 43 ? -43.906 0.943 -14.703 1 97.56 43 LYS B N 1
ATOM 8534 C CA . LYS B 1 43 ? -44.531 2.072 -14.031 1 97.56 43 LYS B CA 1
ATOM 8535 C C . LYS B 1 43 ? -43.594 2.713 -13.016 1 97.56 43 LYS B C 1
ATOM 8537 O O . LYS B 1 43 ? -43.25 2.092 -12.016 1 97.56 43 LYS B O 1
ATOM 8542 N N . VAL B 1 44 ? -43.25 3.967 -13.305 1 96.69 44 VAL B N 1
ATOM 8543 C CA . VAL B 1 44 ? -42.312 4.684 -12.43 1 96.69 44 VAL B CA 1
ATOM 8544 C C . VAL B 1 44 ? -43.094 5.641 -11.531 1 96.69 44 VAL B C 1
ATOM 8546 O O . VAL B 1 44 ? -43.969 6.367 -11.992 1 96.69 44 VAL B O 1
ATOM 8549 N N . SER B 1 45 ? -42.781 5.59 -10.242 1 95.94 45 SER B N 1
ATOM 8550 C CA . SER B 1 45 ? -43.344 6.559 -9.32 1 95.94 45 SER B CA 1
ATOM 8551 C C . SER B 1 45 ? -42.75 7.941 -9.508 1 95.94 45 SER B C 1
ATOM 8553 O O . SER B 1 45 ? -41.562 8.062 -9.844 1 95.94 45 SER B O 1
ATOM 8555 N N . THR B 1 46 ? -43.562 8.945 -9.375 1 96.5 46 THR B N 1
ATOM 8556 C CA . THR B 1 46 ? -43.062 10.312 -9.461 1 96.5 46 THR B CA 1
ATOM 8557 C C . THR B 1 46 ? -43.281 11.047 -8.133 1 96.5 46 THR B C 1
ATOM 8559 O O . THR B 1 46 ? -44.188 10.727 -7.379 1 96.5 46 THR B O 1
ATOM 8562 N N . ALA B 1 47 ? -42.406 11.93 -7.789 1 97.69 47 ALA B N 1
ATOM 8563 C CA . ALA B 1 47 ? -42.469 12.766 -6.594 1 97.69 47 ALA B CA 1
ATOM 8564 C C . ALA B 1 47 ? -42.031 14.195 -6.906 1 97.69 47 ALA B C 1
ATOM 8566 O O . ALA B 1 47 ? -41 14.406 -7.562 1 97.69 47 ALA B O 1
ATOM 8567 N N . THR B 1 48 ? -42.844 15.211 -6.496 1 98.12 48 THR B N 1
ATOM 8568 C CA . THR B 1 48 ? -42.531 16.625 -6.738 1 98.12 48 THR B CA 1
ATOM 8569 C C . THR B 1 48 ? -42.531 17.406 -5.43 1 98.12 48 THR B C 1
ATOM 8571 O O . THR B 1 48 ? -43.469 17.297 -4.633 1 98.12 48 THR B O 1
ATOM 8574 N N . LEU B 1 49 ? -41.531 18.141 -5.172 1 98.38 49 LEU B N 1
ATOM 8575 C CA . LEU B 1 49 ? -41.406 19.031 -4.02 1 98.38 49 LEU B CA 1
ATOM 8576 C C . LEU B 1 49 ? -41.75 20.469 -4.398 1 98.38 49 LEU B C 1
ATOM 8578 O O . LEU B 1 49 ? -41.125 21.047 -5.281 1 98.38 49 LEU B O 1
ATOM 8582 N N . ASP B 1 50 ? -42.781 21 -3.756 1 97.56 50 ASP B N 1
ATOM 8583 C CA . ASP B 1 50 ? -43.219 22.375 -3.955 1 97.56 50 ASP B CA 1
ATOM 8584 C C . ASP B 1 50 ? -43.062 23.188 -2.666 1 97.56 50 ASP B C 1
ATOM 8586 O O . ASP B 1 50 ? -43.344 22.672 -1.576 1 97.56 50 ASP B O 1
ATOM 8590 N N . TRP B 1 51 ? -42.625 24.391 -2.76 1 97.69 51 TRP B N 1
ATOM 8591 C CA . TRP B 1 51 ? -42.469 25.328 -1.649 1 97.69 51 TRP B CA 1
ATOM 8592 C C . TRP B 1 51 ? -42.719 26.766 -2.098 1 97.69 51 TRP B C 1
ATOM 8594 O O . TRP B 1 51 ? -42.344 27.141 -3.213 1 97.69 51 TRP B O 1
ATOM 8604 N N . PRO B 1 52 ? -43.406 27.688 -1.381 1 96.81 52 PRO B N 1
ATOM 8605 C CA . PRO B 1 52 ? -43.812 27.484 0.015 1 96.81 52 PRO B CA 1
ATOM 8606 C C . PRO B 1 52 ? -45.031 26.594 0.156 1 96.81 52 PRO B C 1
ATOM 8608 O O . PRO B 1 52 ? -45.781 26.391 -0.811 1 96.81 52 PRO B O 1
ATOM 8611 N N . GLN B 1 53 ? -45.094 26.047 1.284 1 95.56 53 GLN B N 1
ATOM 8612 C CA . GLN B 1 53 ? -46.219 25.172 1.581 1 95.56 53 GLN B CA 1
ATOM 8613 C C . GLN B 1 53 ? -47.156 25.812 2.602 1 95.56 53 GLN B C 1
ATOM 8615 O O . GLN B 1 53 ? -46.688 26.5 3.518 1 95.56 53 GLN B O 1
ATOM 8620 N N . GLN B 1 54 ? -48.5 25.609 2.352 1 92.19 54 GLN B N 1
ATOM 8621 C CA . GLN B 1 54 ? -49.531 26.141 3.215 1 92.19 54 GLN B CA 1
ATOM 8622 C C . GLN B 1 54 ? -49.469 27.672 3.277 1 92.19 54 GLN B C 1
ATOM 8624 O O . GLN B 1 54 ? -49.781 28.266 4.312 1 92.19 54 GLN B O 1
ATOM 8629 N N . GLY B 1 55 ? -48.875 28.281 2.363 1 91.69 55 GLY B N 1
ATOM 8630 C CA . GLY B 1 55 ? -48.844 29.719 2.234 1 91.69 55 GLY B CA 1
ATOM 8631 C C . GLY B 1 55 ? -47.938 30.391 3.232 1 91.69 55 GLY B C 1
ATOM 8632 O O . GLY B 1 55 ? -48.062 31.594 3.506 1 91.69 55 GLY B O 1
ATOM 8633 N N . ARG B 1 56 ? -47.031 29.688 3.781 1 93.94 56 ARG B N 1
ATOM 8634 C CA . ARG B 1 56 ? -46.125 30.25 4.785 1 93.94 56 ARG B CA 1
ATOM 8635 C C . ARG B 1 56 ? -44.688 29.984 4.43 1 93.94 56 ARG B C 1
ATOM 8637 O O . ARG B 1 56 ? -44.375 29.047 3.678 1 93.94 56 ARG B O 1
ATOM 8644 N N . LEU B 1 57 ? -43.844 30.844 4.996 1 94.56 57 LEU B N 1
ATOM 8645 C CA . LEU B 1 57 ? -42.406 30.703 4.785 1 94.56 57 LEU B CA 1
ATOM 8646 C C . LEU B 1 57 ? -41.781 29.797 5.84 1 94.56 57 LEU B C 1
ATOM 8648 O O . LEU B 1 57 ? -40.844 30.188 6.523 1 94.56 57 LEU B O 1
ATOM 8652 N N . ASN B 1 58 ? -42.281 28.547 5.941 1 94 58 ASN B N 1
ATOM 8653 C CA . ASN B 1 58 ? -41.75 27.578 6.891 1 94 58 ASN B CA 1
ATOM 8654 C C . ASN B 1 58 ? -40.625 26.734 6.25 1 94 58 ASN B C 1
ATOM 8656 O O . ASN B 1 58 ? -40.719 26.375 5.078 1 94 58 ASN B O 1
ATOM 8660 N N . ASN B 1 59 ? -39.562 26.5 7.059 1 96.5 59 ASN B N 1
ATOM 8661 C CA . ASN B 1 59 ? -38.531 25.562 6.617 1 96.5 59 ASN B CA 1
ATOM 8662 C C . ASN B 1 59 ? -39.094 24.141 6.512 1 96.5 59 ASN B C 1
ATOM 8664 O O . ASN B 1 59 ? -39.875 23.719 7.352 1 96.5 59 ASN B O 1
ATOM 8668 N N . VAL B 1 60 ? -38.75 23.469 5.527 1 97.44 60 VAL B N 1
ATOM 8669 C CA . VAL B 1 60 ? -39.188 22.094 5.355 1 97.44 60 VAL B CA 1
ATOM 8670 C C . VAL B 1 60 ? -38 21.203 5.043 1 97.44 60 VAL B C 1
ATOM 8672 O O . VAL B 1 60 ? -37 21.656 4.484 1 97.44 60 VAL B O 1
ATOM 8675 N N . THR B 1 61 ? -38.094 19.875 5.441 1 97.75 61 THR B N 1
ATOM 8676 C CA . THR B 1 61 ? -37.031 18.906 5.125 1 97.75 61 THR B CA 1
ATOM 8677 C C . THR B 1 61 ? -37.5 17.938 4.043 1 97.75 61 THR B C 1
ATOM 8679 O O . THR B 1 61 ? -38.656 17.547 4.012 1 97.75 61 THR B O 1
ATOM 8682 N N . ALA B 1 62 ? -36.656 17.641 3.152 1 98.06 62 ALA B N 1
ATOM 8683 C CA . ALA B 1 62 ? -36.812 16.625 2.117 1 98.06 62 ALA B CA 1
ATOM 8684 C C . ALA B 1 62 ? -35.469 16.109 1.624 1 98.06 62 ALA B C 1
ATOM 8686 O O . ALA B 1 62 ? -35.094 16.312 0.466 1 98.06 62 ALA B O 1
ATOM 8687 N N . PRO B 1 63 ? -34.781 15.336 2.516 1 98 63 PRO B N 1
ATOM 8688 C CA . PRO B 1 63 ? -33.469 14.867 2.107 1 98 63 PRO B CA 1
ATOM 8689 C C . PRO B 1 63 ? -33.531 13.812 1.006 1 98 63 PRO B C 1
ATOM 8691 O O . PRO B 1 63 ? -34.094 12.734 1.208 1 98 63 PRO B O 1
ATOM 8694 N N . LEU B 1 64 ? -32.906 14.117 -0.075 1 98 64 LEU B N 1
ATOM 8695 C CA . LEU B 1 64 ? -32.969 13.234 -1.23 1 98 64 LEU B CA 1
ATOM 8696 C C . LEU B 1 64 ? -31.844 12.188 -1.167 1 98 64 LEU B C 1
ATOM 8698 O O . LEU B 1 64 ? -30.688 12.531 -0.916 1 98 64 LEU B O 1
ATOM 8702 N N . ILE B 1 65 ? -32.156 10.938 -1.465 1 97.06 65 ILE B N 1
ATOM 8703 C CA . ILE B 1 65 ? -31.172 9.859 -1.405 1 97.06 65 ILE B CA 1
ATOM 8704 C C . ILE B 1 65 ? -30.156 10.016 -2.537 1 97.06 65 ILE B C 1
ATOM 8706 O O . ILE B 1 65 ? -28.969 9.695 -2.375 1 97.06 65 ILE B O 1
ATOM 8710 N N . SER B 1 66 ? -30.594 10.602 -3.738 1 95.81 66 SER B N 1
ATOM 8711 C CA . SER B 1 66 ? -29.688 10.875 -4.848 1 95.81 66 SER B CA 1
ATOM 8712 C C . SER B 1 66 ? -28.984 12.211 -4.668 1 95.81 66 SER B C 1
ATOM 8714 O O . SER B 1 66 ? -28.172 12.609 -5.508 1 95.81 66 SER B O 1
ATOM 8716 N N . GLN B 1 67 ? -29.312 12.961 -3.602 1 96.19 67 GLN B N 1
ATOM 8717 C CA . GLN B 1 67 ? -28.75 14.25 -3.211 1 96.19 67 GLN B CA 1
ATOM 8718 C C . GLN B 1 67 ? -29.234 15.367 -4.125 1 96.19 67 GLN B C 1
ATOM 8720 O O . GLN B 1 67 ? -29.391 16.516 -3.689 1 96.19 67 GLN B O 1
ATOM 8725 N N . THR B 1 68 ? -29.453 15.094 -5.445 1 96.25 68 THR B N 1
ATOM 8726 C CA . THR B 1 68 ? -29.875 16.109 -6.395 1 96.25 68 THR B CA 1
ATOM 8727 C C . THR B 1 68 ? -31.188 15.727 -7.059 1 96.25 68 THR B C 1
ATOM 8729 O O . THR B 1 68 ? -31.5 14.547 -7.207 1 96.25 68 THR B O 1
ATOM 8732 N N . PRO B 1 69 ? -32 16.75 -7.402 1 96.56 69 PRO B N 1
ATOM 8733 C CA . PRO B 1 69 ? -33.25 16.469 -8.133 1 96.56 69 PRO B CA 1
ATOM 8734 C C . PRO B 1 69 ? -33 16.219 -9.617 1 96.56 69 PRO B C 1
ATOM 8736 O O . PRO B 1 69 ? -31.891 16.391 -10.109 1 96.56 69 PRO B O 1
ATOM 8739 N N . MET B 1 70 ? -34 15.781 -10.227 1 95.5 70 MET B N 1
ATOM 8740 C CA . MET B 1 70 ? -33.938 15.688 -11.688 1 95.5 70 MET B CA 1
ATOM 8741 C C . MET B 1 70 ? -33.812 17.062 -12.32 1 95.5 70 MET B C 1
ATOM 8743 O O . MET B 1 70 ? -33 17.297 -13.203 1 95.5 70 MET B O 1
ATOM 8747 N N . ASP B 1 71 ? -34.594 17.906 -11.93 1 95.81 71 ASP B N 1
ATOM 8748 C CA . ASP B 1 71 ? -34.562 19.312 -12.297 1 95.81 71 ASP B CA 1
ATOM 8749 C C . ASP B 1 71 ? -35.25 20.172 -11.242 1 95.81 71 ASP B C 1
ATOM 8751 O O . ASP B 1 71 ? -35.938 19.656 -10.359 1 95.81 71 ASP B O 1
ATOM 8755 N N . MET B 1 72 ? -34.938 21.422 -11.258 1 97.69 72 MET B N 1
ATOM 8756 C CA . MET B 1 72 ? -35.469 22.375 -10.281 1 97.69 72 MET B CA 1
ATOM 8757 C C . MET B 1 72 ? -35.688 23.75 -10.898 1 97.69 72 MET B C 1
ATOM 8759 O O . MET B 1 72 ? -34.875 24.172 -11.742 1 97.69 72 MET B O 1
ATOM 8763 N N . THR B 1 73 ? -36.781 24.375 -10.531 1 98.31 73 THR B N 1
ATOM 8764 C CA . THR B 1 73 ? -37.062 25.766 -10.914 1 98.31 73 THR B CA 1
ATOM 8765 C C . THR B 1 73 ? -37.406 26.594 -9.68 1 98.31 73 THR B C 1
ATOM 8767 O O . THR B 1 73 ? -38.25 26.203 -8.875 1 98.31 73 THR B O 1
ATOM 8770 N N . VAL B 1 74 ? -36.75 27.703 -9.508 1 98.19 74 VAL B N 1
ATOM 8771 C CA . VAL B 1 74 ? -37.031 28.656 -8.43 1 98.19 74 VAL B CA 1
ATOM 8772 C C . VAL B 1 74 ? -37.438 30 -9.016 1 98.19 74 VAL B C 1
ATOM 8774 O O . VAL B 1 74 ? -36.781 30.531 -9.914 1 98.19 74 VAL B O 1
ATOM 8777 N N . ILE B 1 75 ? -38.531 30.5 -8.555 1 97.69 75 ILE B N 1
ATOM 8778 C CA . ILE B 1 75 ? -38.969 31.828 -8.945 1 97.69 75 ILE B CA 1
ATOM 8779 C C . ILE B 1 75 ? -39.031 32.75 -7.727 1 97.69 75 ILE B C 1
ATOM 8781 O O . ILE B 1 75 ? -39.719 32.438 -6.734 1 97.69 75 ILE B O 1
ATOM 8785 N N . VAL B 1 76 ? -38.344 33.844 -7.766 1 96.75 76 VAL B N 1
ATOM 8786 C CA . VAL B 1 76 ? -38.312 34.844 -6.688 1 96.75 76 VAL B CA 1
ATOM 8787 C C . VAL B 1 76 ? -38.75 36.188 -7.223 1 96.75 76 VAL B C 1
ATOM 8789 O O . VAL B 1 76 ? -38.031 36.812 -8.008 1 96.75 76 VAL B O 1
ATOM 8792 N N . PRO B 1 77 ? -39.906 36.688 -6.773 1 95.44 77 PRO B N 1
ATOM 8793 C CA . PRO B 1 77 ? -40.25 38.062 -7.133 1 95.44 77 PRO B CA 1
ATOM 8794 C C . PRO B 1 77 ? -39.25 39.094 -6.602 1 95.44 77 PRO B C 1
ATOM 8796 O O . PRO B 1 77 ? -38.812 39 -5.441 1 95.44 77 PRO B O 1
ATOM 8799 N N . CYS B 1 78 ? -38.938 40.062 -7.402 1 94.44 78 CYS B N 1
ATOM 8800 C CA . CYS B 1 78 ? -37.906 41.031 -7.023 1 94.44 78 CYS B CA 1
ATOM 8801 C C . CYS B 1 78 ? -38.344 41.844 -5.812 1 94.44 78 CYS B C 1
ATOM 8803 O O . CYS B 1 78 ? -37.5 42.281 -5.035 1 94.44 78 CYS B O 1
ATOM 8805 N N . ALA B 1 79 ? -39.594 41.906 -5.641 1 91.62 79 ALA B N 1
ATOM 8806 C CA . ALA B 1 79 ? -40.156 42.656 -4.527 1 91.62 79 ALA B CA 1
ATOM 8807 C C . ALA B 1 79 ? -39.75 42.062 -3.186 1 91.62 79 ALA B C 1
ATOM 8809 O O . ALA B 1 79 ? -39.75 42.75 -2.164 1 91.62 79 ALA B O 1
ATOM 8810 N N . VAL B 1 80 ? -39.438 40.812 -3.193 1 93.75 80 VAL B N 1
ATOM 8811 C CA . VAL B 1 80 ? -39.031 40.125 -1.974 1 93.75 80 VAL B CA 1
ATOM 8812 C C . VAL B 1 80 ? -37.719 40.719 -1.446 1 93.75 80 VAL B C 1
ATOM 8814 O O . VAL B 1 80 ? -37.469 40.75 -0.236 1 93.75 80 VAL B O 1
ATOM 8817 N N . VAL B 1 81 ? -36.938 41.188 -2.301 1 91.38 81 VAL B N 1
ATOM 8818 C CA . VAL B 1 81 ? -35.625 41.781 -1.937 1 91.38 81 VAL B CA 1
ATOM 8819 C C . VAL B 1 81 ? -35.844 43.031 -1.096 1 91.38 81 VAL B C 1
ATOM 8821 O O . VAL B 1 81 ? -35.062 43.312 -0.183 1 91.38 81 VAL B O 1
ATOM 8824 N N . ASN B 1 82 ? -36.906 43.75 -1.399 1 86.56 82 ASN B N 1
ATOM 8825 C CA . ASN B 1 82 ? -37.219 44.938 -0.655 1 86.56 82 ASN B CA 1
ATOM 8826 C C . ASN B 1 82 ? -37.719 44.625 0.76 1 86.56 82 ASN B C 1
ATOM 8828 O O . ASN B 1 82 ? -37.531 45.438 1.674 1 86.56 82 ASN B O 1
ATOM 8832 N N . SER B 1 83 ? -38.219 43.469 0.854 1 83.94 83 SER B N 1
ATOM 8833 C CA . SER B 1 83 ? -38.75 43.062 2.154 1 83.94 83 SER B CA 1
ATOM 8834 C C . SER B 1 83 ? -37.688 42.406 3.023 1 83.94 83 SER B C 1
ATOM 8836 O O . SER B 1 83 ? -37.906 42.188 4.215 1 83.94 83 SER B O 1
ATOM 8838 N N . ALA B 1 84 ? -36.625 42.125 2.514 1 91.12 84 ALA B N 1
ATOM 8839 C CA . ALA B 1 84 ? -35.562 41.5 3.264 1 91.12 84 ALA B CA 1
ATOM 8840 C C . ALA B 1 84 ? -34.875 42.5 4.199 1 91.12 84 ALA B C 1
ATOM 8842 O O . ALA B 1 84 ? -34.812 43.688 3.916 1 91.12 84 ALA B O 1
ATOM 8843 N N . PRO B 1 85 ? -34.344 42.031 5.312 1 91.62 85 PRO B N 1
ATOM 8844 C CA . PRO B 1 85 ? -33.625 42.906 6.242 1 91.62 85 PRO B CA 1
ATOM 8845 C C . PRO B 1 85 ? -32.469 43.656 5.586 1 91.62 85 PRO B C 1
ATOM 8847 O O . PRO B 1 85 ? -31.859 43.156 4.629 1 91.62 85 PRO B O 1
ATOM 8850 N N . ALA B 1 86 ? -32.094 44.781 6.152 1 88.5 86 ALA B N 1
ATOM 8851 C CA . ALA B 1 86 ? -31.047 45.656 5.602 1 88.5 86 ALA B CA 1
ATOM 8852 C C . ALA B 1 86 ? -29.688 44.969 5.668 1 88.5 86 ALA B C 1
ATOM 8854 O O . ALA B 1 86 ? -28.859 45.156 4.777 1 88.5 86 ALA B O 1
ATOM 8855 N N . ASP B 1 87 ? -29.562 44.188 6.766 1 88.75 87 ASP B N 1
ATOM 8856 C CA . ASP B 1 87 ? -28.266 43.562 6.953 1 88.75 87 ASP B CA 1
ATOM 8857 C C . ASP B 1 87 ? -28.125 42.312 6.066 1 88.75 87 ASP B C 1
ATOM 8859 O O . ASP B 1 87 ? -27.031 41.75 5.93 1 88.75 87 ASP B O 1
ATOM 8863 N N . GLY B 1 88 ? -29.234 41.938 5.441 1 89.94 88 GLY B N 1
ATOM 8864 C CA . GLY B 1 88 ? -29.188 40.812 4.527 1 89.94 88 GLY B CA 1
ATOM 8865 C C . GLY B 1 88 ? -29.875 39.562 5.078 1 89.94 88 GLY B C 1
ATOM 8866 O O . GLY B 1 88 ? -30.203 39.531 6.266 1 89.94 88 GLY B O 1
ATOM 8867 N N . ALA B 1 89 ? -30.141 38.656 4.262 1 94.12 89 ALA B N 1
ATOM 8868 C CA . ALA B 1 89 ? -30.797 37.406 4.633 1 94.12 89 ALA B CA 1
ATOM 8869 C C . ALA B 1 89 ? -30.766 36.406 3.477 1 94.12 89 ALA B C 1
ATOM 8871 O O . ALA B 1 89 ? -30.609 36.781 2.318 1 94.12 89 ALA B O 1
ATOM 8872 N N . VAL B 1 90 ? -30.875 35.188 3.885 1 95.69 90 VAL B N 1
ATOM 8873 C CA . VAL B 1 90 ? -31.078 34.156 2.875 1 95.69 90 VAL B CA 1
ATOM 8874 C C . VAL B 1 90 ? -32.562 34.062 2.51 1 95.69 90 VAL B C 1
ATOM 8876 O O . VAL B 1 90 ? -33.375 33.75 3.361 1 95.69 90 VAL B O 1
ATOM 8879 N N . ILE B 1 91 ? -32.812 34.375 1.259 1 95.88 91 ILE B N 1
ATOM 8880 C CA . ILE B 1 91 ? -34.188 34.312 0.781 1 95.88 91 ILE B CA 1
ATOM 8881 C C . ILE B 1 91 ? -34.656 32.844 0.634 1 95.88 91 ILE B C 1
ATOM 8883 O O . ILE B 1 91 ? -35.75 32.5 1.003 1 95.88 91 ILE B O 1
ATOM 8887 N N . LEU B 1 92 ? -33.719 32.156 0.091 1 95.69 92 LEU B N 1
ATOM 8888 C CA . LEU B 1 92 ? -34.031 30.75 -0.152 1 95.69 92 LEU B CA 1
ATOM 8889 C C . LEU B 1 92 ? -32.719 29.938 -0.256 1 95.69 92 LEU B C 1
ATOM 8891 O O . LEU B 1 92 ? -31.766 30.391 -0.872 1 95.69 92 LEU B O 1
ATOM 8895 N N . GLY B 1 93 ? -32.719 28.734 0.407 1 97.25 93 GLY B N 1
ATOM 8896 C CA . GLY B 1 93 ? -31.641 27.766 0.282 1 97.25 93 GLY B CA 1
ATOM 8897 C C . GLY B 1 93 ? -32.125 26.328 0.242 1 97.25 93 GLY B C 1
ATOM 8898 O O . GLY B 1 93 ? -33.125 26 0.857 1 97.25 93 GLY B O 1
ATOM 8899 N N . THR B 1 94 ? -31.375 25.5 -0.471 1 98.31 94 THR B N 1
ATOM 8900 C CA . THR B 1 94 ? -31.75 24.094 -0.527 1 98.31 94 THR B CA 1
ATOM 8901 C C . THR B 1 94 ? -31.125 23.328 0.629 1 98.31 94 THR B C 1
ATOM 8903 O O . THR B 1 94 ? -31.219 22.094 0.688 1 98.31 94 THR B O 1
ATOM 8906 N N . ALA B 1 95 ? -30.406 23.938 1.469 1 97.62 95 ALA B N 1
ATOM 8907 C CA . ALA B 1 95 ? -29.859 23.469 2.738 1 97.62 95 ALA B CA 1
ATOM 8908 C C . ALA B 1 95 ? -29.781 24.609 3.754 1 97.62 95 ALA B C 1
ATOM 8910 O O . ALA B 1 95 ? -29.844 25.781 3.389 1 97.62 95 ALA B O 1
ATOM 8911 N N . PRO B 1 96 ? -29.719 24.234 5.027 1 95.94 96 PRO B N 1
ATOM 8912 C CA . PRO B 1 96 ? -29.422 25.312 5.98 1 95.94 96 PRO B CA 1
ATOM 8913 C C . PRO B 1 96 ? -28.047 25.922 5.762 1 95.94 96 PRO B C 1
ATOM 8915 O O . PRO B 1 96 ? -27.078 25.203 5.559 1 95.94 96 PRO B O 1
ATOM 8918 N N . PRO B 1 97 ? -27.984 27.234 5.762 1 91.75 97 PRO B N 1
ATOM 8919 C CA . PRO B 1 97 ? -26.703 27.891 5.504 1 91.75 97 PRO B CA 1
ATOM 8920 C C . PRO B 1 97 ? -25.609 27.453 6.48 1 91.75 97 PRO B C 1
ATOM 8922 O O . PRO B 1 97 ? -24.422 27.484 6.137 1 91.75 97 PRO B O 1
ATOM 8925 N N . GLU B 1 98 ? -26.016 27 7.684 1 88.31 98 GLU B N 1
ATOM 8926 C CA . GLU B 1 98 ? -25.047 26.625 8.711 1 88.31 98 GLU B CA 1
ATOM 8927 C C . GLU B 1 98 ? -24.656 25.156 8.578 1 88.31 98 GLU B C 1
ATOM 8929 O O . GLU B 1 98 ? -23.859 24.641 9.367 1 88.31 98 GLU B O 1
ATOM 8934 N N . GLY B 1 99 ? -25.281 24.547 7.609 1 89.69 99 GLY B N 1
ATOM 8935 C CA . GLY B 1 99 ? -24.922 23.156 7.398 1 89.69 99 GLY B CA 1
ATOM 8936 C C . GLY B 1 99 ? -23.453 22.984 7.031 1 89.69 99 GLY B C 1
ATOM 8937 O O . GLY B 1 99 ? -22.828 23.906 6.512 1 89.69 99 GLY B O 1
ATOM 8938 N N . LYS B 1 100 ? -22.906 21.766 7.312 1 86.06 100 LYS B N 1
ATOM 8939 C CA . LYS B 1 100 ? -21.516 21.469 6.977 1 86.06 100 LYS B CA 1
ATOM 8940 C C . LYS B 1 100 ? -21.266 21.609 5.477 1 86.06 100 LYS B C 1
ATOM 8942 O O . LYS B 1 100 ? -21.891 20.906 4.672 1 86.06 100 LYS B O 1
ATOM 8947 N N . GLU B 1 101 ? -20.453 22.469 5.098 1 82.56 101 GLU B N 1
ATOM 8948 C CA . GLU B 1 101 ? -20.109 22.75 3.707 1 82.56 101 GLU B CA 1
ATOM 8949 C C . GLU B 1 101 ? -21.344 23 2.859 1 82.56 101 GLU B C 1
ATOM 8951 O O . GLU B 1 101 ? -21.438 22.516 1.729 1 82.56 101 GLU B O 1
ATOM 8956 N N . ALA B 1 102 ? -22.25 23.703 3.4 1 91.06 102 ALA B N 1
ATOM 8957 C CA . ALA B 1 102 ? -23.516 23.953 2.73 1 91.06 102 ALA B CA 1
ATOM 8958 C C . ALA B 1 102 ? -23.312 24.734 1.433 1 91.06 102 ALA B C 1
ATOM 8960 O O . ALA B 1 102 ? -23.953 24.438 0.42 1 91.06 102 ALA B O 1
ATOM 8961 N N . ALA B 1 103 ? -22.391 25.688 1.464 1 86.88 103 ALA B N 1
ATOM 8962 C CA . ALA B 1 103 ? -22.141 26.5 0.274 1 86.88 103 ALA B CA 1
ATOM 8963 C C . ALA B 1 103 ? -21.578 25.641 -0.862 1 86.88 103 ALA B C 1
ATOM 8965 O O . ALA B 1 103 ? -21.859 25.906 -2.035 1 86.88 103 ALA B O 1
ATOM 8966 N N . LEU B 1 104 ? -20.906 24.641 -0.468 1 86.88 104 LEU B N 1
ATOM 8967 C CA . LEU B 1 104 ? -20.25 23.766 -1.44 1 86.88 104 LEU B CA 1
ATOM 8968 C C . LEU B 1 104 ? -21.25 22.812 -2.064 1 86.88 104 LEU B C 1
ATOM 8970 O O . LEU B 1 104 ? -21 22.25 -3.129 1 86.88 104 LEU B O 1
ATOM 8974 N N . GLN B 1 105 ? -22.406 22.641 -1.41 1 92.56 105 GLN B N 1
ATOM 8975 C CA . GLN B 1 105 ? -23.266 21.562 -1.86 1 92.56 105 GLN B CA 1
ATOM 8976 C C . GLN B 1 105 ? -24.594 22.094 -2.385 1 92.56 105 GLN B C 1
ATOM 8978 O O . GLN B 1 105 ? -25.266 21.438 -3.176 1 92.56 105 GLN B O 1
ATOM 8983 N N . SER B 1 106 ? -24.938 23.312 -2.008 1 95.69 106 SER B N 1
ATOM 8984 C CA . SER B 1 106 ? -26.328 23.688 -2.176 1 95.69 106 SER B CA 1
ATOM 8985 C C . SER B 1 106 ? -26.453 25.047 -2.877 1 95.69 106 SER B C 1
ATOM 8987 O O . SER B 1 106 ? -25.453 25.672 -3.191 1 95.69 106 SER B O 1
ATOM 8989 N N . LEU B 1 107 ? -27.672 25.359 -3.186 1 96.81 107 LEU B N 1
ATOM 8990 C CA . LEU B 1 107 ? -28.031 26.641 -3.793 1 96.81 107 LEU B CA 1
ATOM 8991 C C . LEU B 1 107 ? -28.5 27.625 -2.736 1 96.81 107 LEU B C 1
ATOM 8993 O O . LEU B 1 107 ? -29.25 27.266 -1.834 1 96.81 107 LEU B O 1
ATOM 8997 N N . PHE B 1 108 ? -28.031 28.891 -2.857 1 95.75 108 PHE B N 1
ATOM 8998 C CA . PHE B 1 108 ? -28.453 29.969 -1.956 1 95.75 108 PHE B CA 1
ATOM 8999 C C . PHE B 1 108 ? -28.766 31.234 -2.73 1 95.75 108 PHE B C 1
ATOM 9001 O O . PHE B 1 108 ? -27.984 31.656 -3.582 1 95.75 108 PHE B O 1
ATOM 9008 N N . VAL B 1 109 ? -29.891 31.719 -2.502 1 96.19 109 VAL B N 1
ATOM 9009 C CA . VAL B 1 109 ? -30.234 33.094 -2.887 1 96.19 109 VAL B CA 1
ATOM 9010 C C . VAL B 1 109 ? -30.109 34 -1.679 1 96.19 109 VAL B C 1
ATOM 9012 O O . VAL B 1 109 ? -30.984 34.031 -0.81 1 96.19 109 VAL B O 1
ATOM 9015 N N . ARG B 1 110 ? -29.094 34.781 -1.691 1 93.75 110 ARG B N 1
ATOM 9016 C CA . ARG B 1 110 ? -28.75 35.594 -0.53 1 93.75 110 ARG B CA 1
ATOM 9017 C C . ARG B 1 110 ? -28.734 37.062 -0.891 1 93.75 110 ARG B C 1
ATOM 9019 O O . ARG B 1 110 ? -28.188 37.469 -1.929 1 93.75 110 ARG B O 1
ATOM 9026 N N . VAL B 1 111 ? -29.406 37.812 -0.073 1 93.38 111 VAL B N 1
ATOM 9027 C CA . VAL B 1 111 ? -29.344 39.281 -0.201 1 93.38 111 VAL B CA 1
ATOM 9028 C C . VAL B 1 111 ? -28.438 39.844 0.893 1 93.38 111 VAL B C 1
ATOM 9030 O O . VAL B 1 111 ? -28.578 39.5 2.068 1 93.38 111 VAL B O 1
ATOM 9033 N N . THR B 1 112 ? -27.516 40.531 0.466 1 88.31 112 THR B N 1
ATOM 9034 C CA . THR B 1 112 ? -26.641 41.25 1.398 1 88.31 112 THR B CA 1
ATOM 9035 C C . THR B 1 112 ? -26.953 42.75 1.407 1 88.31 112 THR B C 1
ATOM 9037 O O . THR B 1 112 ? -27.938 43.156 0.794 1 88.31 112 THR B O 1
ATOM 9040 N N . LYS B 1 113 ? -26.125 43.531 2.115 1 87.5 113 LYS B N 1
ATOM 9041 C CA . LYS B 1 113 ? -26.312 44.969 2.162 1 87.5 113 LYS B CA 1
ATOM 9042 C C . LYS B 1 113 ? -26.125 45.594 0.783 1 87.5 113 LYS B C 1
ATOM 9044 O O . LYS B 1 113 ? -26.812 46.562 0.429 1 87.5 113 LYS B O 1
ATOM 9049 N N . GLU B 1 114 ? -25.312 44.969 0.002 1 84.38 114 GLU B N 1
ATOM 9050 C CA . GLU B 1 114 ? -24.922 45.656 -1.226 1 84.38 114 GLU B CA 1
ATOM 9051 C C . GLU B 1 114 ? -25.391 44.875 -2.461 1 84.38 114 GLU B C 1
ATOM 9053 O O . GLU B 1 114 ? -25.516 45.469 -3.543 1 84.38 114 GLU B O 1
ATOM 9058 N N . ARG B 1 115 ? -25.547 43.594 -2.229 1 88.5 115 ARG B N 1
ATOM 9059 C CA . ARG B 1 115 ? -25.75 42.812 -3.436 1 88.5 115 ARG B CA 1
ATOM 9060 C C . ARG B 1 115 ? -26.719 41.656 -3.18 1 88.5 115 ARG B C 1
ATOM 9062 O O . ARG B 1 115 ? -26.984 41.312 -2.027 1 88.5 115 ARG B O 1
ATOM 9069 N N . LEU B 1 116 ? -27.297 41.219 -4.266 1 91.38 116 LEU B N 1
ATOM 9070 C CA . LEU B 1 116 ? -27.969 39.938 -4.301 1 91.38 116 LEU B CA 1
ATOM 9071 C C . LEU B 1 116 ? -27.094 38.875 -4.977 1 91.38 116 LEU B C 1
ATOM 9073 O O . LEU B 1 116 ? -26.703 39.031 -6.133 1 91.38 116 LEU B O 1
ATOM 9077 N N . ASP B 1 117 ? -26.797 37.812 -4.262 1 90.62 117 ASP B N 1
ATOM 9078 C CA . ASP B 1 117 ? -25.906 36.781 -4.766 1 90.62 117 ASP B CA 1
ATOM 9079 C C . ASP B 1 117 ? -26.656 35.438 -4.891 1 90.62 117 ASP B C 1
ATOM 9081 O O . ASP B 1 117 ? -27.328 35.031 -3.955 1 90.62 117 ASP B O 1
ATOM 9085 N N . ILE B 1 118 ? -26.609 34.938 -6.02 1 93.88 118 ILE B N 1
ATOM 9086 C CA . ILE B 1 118 ? -27.062 33.562 -6.258 1 93.88 118 ILE B CA 1
ATOM 9087 C C . ILE B 1 118 ? -25.844 32.625 -6.406 1 93.88 118 ILE B C 1
ATOM 9089 O O . ILE B 1 118 ? -25.094 32.75 -7.371 1 93.88 118 ILE B O 1
ATOM 9093 N N . THR B 1 119 ? -25.672 31.781 -5.41 1 91.25 119 THR B N 1
ATOM 9094 C CA . THR B 1 119 ? -24.531 30.859 -5.43 1 91.25 119 THR B CA 1
ATOM 9095 C C . THR B 1 119 ? -25.016 29.406 -5.449 1 91.25 119 THR B C 1
ATOM 9097 O O . THR B 1 119 ? -26.016 29.062 -4.812 1 91.25 119 THR B O 1
ATOM 9100 N N . ASP B 1 120 ? -24.344 28.656 -6.25 1 92.56 120 ASP B N 1
ATOM 9101 C CA . ASP B 1 120 ? -24.625 27.234 -6.309 1 92.56 120 ASP B CA 1
ATOM 9102 C C . ASP B 1 120 ? -23.344 26.422 -6.297 1 92.56 120 ASP B C 1
ATOM 9104 O O . ASP B 1 120 ? -22.484 26.578 -7.172 1 92.56 120 ASP B O 1
ATOM 9108 N N . ARG B 1 121 ? -23.234 25.516 -5.289 1 89.81 121 ARG B N 1
ATOM 9109 C CA . ARG B 1 121 ? -22.062 24.656 -5.16 1 89.81 121 ARG B CA 1
ATOM 9110 C C . ARG B 1 121 ? -20.766 25.469 -5.238 1 89.81 121 ARG B C 1
ATOM 9112 O O . ARG B 1 121 ? -19.875 25.141 -6.02 1 89.81 121 ARG B O 1
ATOM 9119 N N . ASN B 1 122 ? -20.812 26.469 -4.594 1 80.81 122 ASN B N 1
ATOM 9120 C CA . ASN B 1 122 ? -19.656 27.328 -4.379 1 80.81 122 ASN B CA 1
ATOM 9121 C C . ASN B 1 122 ? -19.297 28.094 -5.648 1 80.81 122 ASN B C 1
ATOM 9123 O O . ASN B 1 122 ? -18.188 28.609 -5.766 1 80.81 122 ASN B O 1
ATOM 9127 N N . VAL B 1 123 ? -20.297 28.125 -6.637 1 84 123 VAL B N 1
ATOM 9128 C CA . VAL B 1 123 ? -20.141 28.922 -7.852 1 84 123 VAL B CA 1
ATOM 9129 C C . VAL B 1 123 ? -21.125 30.094 -7.848 1 84 123 VAL B C 1
ATOM 9131 O O . VAL B 1 123 ? -22.312 29.906 -7.547 1 84 123 VAL B O 1
ATOM 9134 N N . VAL B 1 124 ? -20.578 31.266 -8.156 1 86.81 124 VAL B N 1
ATOM 9135 C CA . VAL B 1 124 ? -21.438 32.438 -8.242 1 86.81 124 VAL B CA 1
ATOM 9136 C C . VAL B 1 124 ? -22.188 32.438 -9.586 1 86.81 124 VAL B C 1
ATOM 9138 O O . VAL B 1 124 ? -21.609 32.781 -10.617 1 86.81 124 VAL B O 1
ATOM 9141 N N . ILE B 1 125 ? -23.406 32.062 -9.453 1 91.19 125 ILE B N 1
ATOM 9142 C CA . ILE B 1 125 ? -24.234 32 -10.648 1 91.19 125 ILE B CA 1
ATOM 9143 C C . ILE B 1 125 ? -24.562 33.438 -11.125 1 91.19 125 ILE B C 1
ATOM 9145 O O . ILE B 1 125 ? -24.578 33.688 -12.336 1 91.19 125 ILE B O 1
ATOM 9149 N N . ALA B 1 126 ? -24.938 34.312 -10.172 1 89.75 126 ALA B N 1
ATOM 9150 C CA . ALA B 1 126 ? -25.219 35.688 -10.461 1 89.75 126 ALA B CA 1
ATOM 9151 C C . ALA B 1 126 ? -24.969 36.594 -9.242 1 89.75 126 ALA B C 1
ATOM 9153 O O . ALA B 1 126 ? -25.188 36.156 -8.102 1 89.75 126 ALA B O 1
ATOM 9154 N N . SER B 1 127 ? -24.469 37.688 -9.461 1 87.12 127 SER B N 1
ATOM 9155 C CA . SER B 1 127 ? -24.266 38.719 -8.453 1 87.12 127 SER B CA 1
ATOM 9156 C C . SER B 1 127 ? -24.688 40.094 -8.977 1 87.12 127 SER B C 1
ATOM 9158 O O . SER B 1 127 ? -24.078 40.625 -9.922 1 87.12 127 SER B O 1
ATOM 9160 N N . VAL B 1 128 ? -25.781 40.656 -8.453 1 88.69 128 VAL B N 1
ATOM 9161 C CA . VAL B 1 128 ? -26.359 41.906 -8.922 1 88.69 128 VAL B CA 1
ATOM 9162 C C . VAL B 1 128 ? -26.5 42.906 -7.75 1 88.69 128 VAL B C 1
ATOM 9164 O O . VAL B 1 128 ? -26.875 42.5 -6.641 1 88.69 128 VAL B O 1
ATOM 9167 N N . PRO B 1 129 ? -26.156 44.156 -8.016 1 87.75 129 PRO B N 1
ATOM 9168 C CA . PRO B 1 129 ? -26.359 45.094 -6.926 1 87.75 129 PRO B CA 1
ATOM 9169 C C . PRO B 1 129 ? -27.781 45.094 -6.383 1 87.75 129 PRO B C 1
ATOM 9171 O O . PRO B 1 129 ? -28.734 45.031 -7.16 1 87.75 129 PRO B O 1
ATOM 9174 N N . ARG B 1 130 ? -27.953 45.125 -5.086 1 92.12 130 ARG B N 1
ATOM 9175 C CA . ARG B 1 130 ? -29.25 45.062 -4.414 1 92.12 130 ARG B CA 1
ATOM 9176 C C . ARG B 1 130 ? -30.172 46.188 -4.922 1 92.12 130 ARG B C 1
ATOM 9178 O O . ARG B 1 130 ? -31.375 45.969 -5.102 1 92.12 130 ARG B O 1
ATOM 9185 N N . THR B 1 131 ? -29.641 47.438 -5.262 1 89.81 131 THR B N 1
ATOM 9186 C CA . THR B 1 131 ? -30.422 48.594 -5.688 1 89.81 131 THR B CA 1
ATOM 9187 C C . THR B 1 131 ? -31.031 48.375 -7.066 1 89.81 131 THR B C 1
ATOM 9189 O O . THR B 1 131 ? -32.125 48.812 -7.348 1 89.81 131 THR B O 1
ATOM 9192 N N . LYS B 1 132 ? -30.328 47.656 -7.812 1 89.69 132 LYS B N 1
ATOM 9193 C CA . LYS B 1 132 ? -30.812 47.344 -9.156 1 89.69 132 LYS B CA 1
ATOM 9194 C C . LYS B 1 132 ? -31.969 46.344 -9.117 1 89.69 132 LYS B C 1
ATOM 9196 O O . LYS B 1 132 ? -32.938 46.469 -9.883 1 89.69 132 LYS B O 1
ATOM 9201 N N . VAL B 1 133 ? -31.859 45.438 -8.266 1 92.81 133 VAL B N 1
ATOM 9202 C CA . VAL B 1 133 ? -32.875 44.406 -8.172 1 92.81 133 VAL B CA 1
ATOM 9203 C C . VAL B 1 133 ? -34.125 44.969 -7.492 1 92.81 133 VAL B C 1
ATOM 9205 O O . VAL B 1 133 ? -35.25 44.594 -7.809 1 92.81 133 VAL B O 1
ATOM 9208 N N . ALA B 1 134 ? -33.906 45.875 -6.625 1 89.56 134 ALA B N 1
ATOM 9209 C CA . ALA B 1 134 ? -35 46.469 -5.891 1 89.56 134 ALA B CA 1
ATOM 9210 C C . ALA B 1 134 ? -35.75 47.469 -6.758 1 89.56 134 ALA B C 1
ATOM 9212 O O . ALA B 1 134 ? -36.875 47.906 -6.402 1 89.56 134 ALA B O 1
ATOM 9213 N N . SER B 1 135 ? -35.219 47.781 -7.922 1 88.69 135 SER B N 1
ATOM 9214 C CA . SER B 1 135 ? -35.875 48.719 -8.82 1 88.69 135 SER B CA 1
ATOM 9215 C C . SER B 1 135 ? -37.156 48.125 -9.43 1 88.69 135 SER B C 1
ATOM 9217 O O . SER B 1 135 ? -37.281 46.906 -9.523 1 88.69 135 SER B O 1
ATOM 9219 N N . PRO B 1 136 ? -38.062 48.969 -9.836 1 86.81 136 PRO B N 1
ATOM 9220 C CA . PRO B 1 136 ? -39.312 48.5 -10.414 1 86.81 136 PRO B CA 1
ATOM 9221 C C . PRO B 1 136 ? -39.125 47.781 -11.766 1 86.81 136 PRO B C 1
ATOM 9223 O O . PRO B 1 136 ? -40.031 47.094 -12.234 1 86.81 136 PRO B O 1
ATOM 9226 N N . ASP B 1 137 ? -38 47.938 -12.305 1 87.94 137 ASP B N 1
ATOM 9227 C CA . ASP B 1 137 ? -37.719 47.281 -13.594 1 87.94 137 ASP B CA 1
ATOM 9228 C C . ASP B 1 137 ? -37.625 45.781 -13.445 1 87.94 137 ASP B C 1
ATOM 9230 O O . ASP B 1 137 ? -37.969 45.031 -14.359 1 87.94 137 ASP B O 1
ATOM 9234 N N . CYS B 1 138 ? -37.219 45.375 -12.281 1 92.06 138 CYS B N 1
ATOM 9235 C CA . CYS B 1 138 ? -37.062 43.938 -12.039 1 92.06 138 CYS B CA 1
ATOM 9236 C C . CYS B 1 138 ? -38.375 43.312 -11.586 1 92.06 138 CYS B C 1
ATOM 9238 O O . CYS B 1 138 ? -38.938 43.688 -10.555 1 92.06 138 CYS B O 1
ATOM 9240 N N . ARG B 1 139 ? -38.844 42.375 -12.406 1 92.94 139 ARG B N 1
ATOM 9241 C CA . ARG B 1 139 ? -40.125 41.719 -12.086 1 92.94 139 ARG B CA 1
ATOM 9242 C C . ARG B 1 139 ? -39.906 40.469 -11.25 1 92.94 139 ARG B C 1
ATOM 9244 O O . ARG B 1 139 ? -40.406 40.375 -10.133 1 92.94 139 ARG B O 1
ATOM 9251 N N . ARG B 1 140 ? -39.156 39.562 -11.758 1 95 140 ARG B N 1
ATOM 9252 C CA . ARG B 1 140 ? -38.875 38.312 -11.031 1 95 140 ARG B CA 1
ATOM 9253 C C . ARG B 1 140 ? -37.531 37.719 -11.461 1 95 140 ARG B C 1
ATOM 9255 O O . ARG B 1 140 ? -37.062 38 -12.562 1 95 140 ARG B O 1
ATOM 9262 N N . ILE B 1 141 ? -37 36.906 -10.617 1 96.19 141 ILE B N 1
ATOM 9263 C CA . ILE B 1 141 ? -35.781 36.125 -10.867 1 96.19 141 ILE B CA 1
ATOM 9264 C C . ILE B 1 141 ? -36.156 34.656 -11.086 1 96.19 141 ILE B C 1
ATOM 9266 O O . ILE B 1 141 ? -36.812 34.031 -10.242 1 96.19 141 ILE B O 1
ATOM 9270 N N . VAL B 1 142 ? -35.781 34.094 -12.188 1 97.31 142 VAL B N 1
ATOM 9271 C CA . VAL B 1 142 ? -36.031 32.688 -12.484 1 97.31 142 VAL B CA 1
ATOM 9272 C C . VAL B 1 142 ? -34.719 31.922 -12.516 1 97.31 142 VAL B C 1
ATOM 9274 O O . VAL B 1 142 ? -33.844 32.188 -13.336 1 97.31 142 VAL B O 1
ATOM 9277 N N . ILE B 1 143 ? -34.625 30.953 -11.602 1 97.81 143 ILE B N 1
ATOM 9278 C CA . ILE B 1 143 ? -33.438 30.078 -11.539 1 97.81 143 ILE B CA 1
ATOM 9279 C C . ILE B 1 143 ? -33.812 28.672 -12 1 97.81 143 ILE B C 1
ATOM 9281 O O . ILE B 1 143 ? -34.75 28.078 -11.477 1 97.81 143 ILE B O 1
ATOM 9285 N N . THR B 1 144 ? -33.094 28.203 -12.969 1 97.31 144 THR B N 1
ATOM 9286 C CA . THR B 1 144 ? -33.344 26.844 -13.477 1 97.31 144 THR B CA 1
ATOM 9287 C C . THR B 1 144 ? -32.094 25.984 -13.328 1 97.31 144 THR B C 1
ATOM 9289 O O . THR B 1 144 ? -30.969 26.469 -13.508 1 97.31 144 THR B O 1
ATOM 9292 N N . SER B 1 145 ? -32.25 24.734 -12.883 1 96.31 145 SER B N 1
ATOM 9293 C CA . SER B 1 145 ? -31.156 23.781 -12.727 1 96.31 145 SER B CA 1
ATOM 9294 C C . SER B 1 145 ? -31.547 22.406 -13.258 1 96.31 145 SER B C 1
ATOM 9296 O O . SER B 1 145 ? -32.562 21.844 -12.859 1 96.31 145 SER B O 1
ATOM 9298 N N . SER B 1 146 ? -30.766 21.891 -14.211 1 93.88 146 SER B N 1
ATOM 9299 C CA . SER B 1 146 ? -30.938 20.578 -14.812 1 93.88 146 SER B CA 1
ATOM 9300 C C . SER B 1 146 ? -29.594 20 -15.281 1 93.88 146 SER B C 1
ATOM 9302 O O . SER B 1 146 ? -28.547 20.469 -14.867 1 93.88 146 SER B O 1
ATOM 9304 N N . ASP B 1 147 ? -29.641 18.891 -16.094 1 89.69 147 ASP B N 1
ATOM 9305 C CA . ASP B 1 147 ? -28.406 18.297 -16.609 1 89.69 147 ASP B CA 1
ATOM 9306 C C . ASP B 1 147 ? -27.781 19.203 -17.672 1 89.69 147 ASP B C 1
ATOM 9308 O O . ASP B 1 147 ? -26.641 18.953 -18.094 1 89.69 147 ASP B O 1
ATOM 9312 N N . LYS B 1 148 ? -28.531 20.328 -17.953 1 92 148 LYS B N 1
ATOM 9313 C CA . LYS B 1 148 ? -28 21.266 -18.938 1 92 148 LYS B CA 1
ATOM 9314 C C . LYS B 1 148 ? -27.234 22.391 -18.25 1 92 148 LYS B C 1
ATOM 9316 O O . LYS B 1 148 ? -26.531 23.156 -18.922 1 92 148 LYS B O 1
ATOM 9321 N N . GLY B 1 149 ? -27.484 22.484 -17.016 1 93.25 149 GLY B N 1
ATOM 9322 C CA . GLY B 1 149 ? -26.781 23.516 -16.266 1 93.25 149 GLY B CA 1
ATOM 9323 C C . GLY B 1 149 ? -27.688 24.297 -15.344 1 93.25 149 GLY B C 1
ATOM 9324 O O . GLY B 1 149 ? -28.875 23.984 -15.211 1 93.25 149 GLY B O 1
ATOM 9325 N N . THR B 1 150 ? -27.172 25.219 -14.641 1 96 150 THR B N 1
ATOM 9326 C CA . THR B 1 150 ? -27.891 26.109 -13.727 1 96 150 THR B CA 1
ATOM 9327 C C . THR B 1 150 ? -27.781 27.562 -14.18 1 96 150 THR B C 1
ATOM 9329 O O . THR B 1 150 ? -26.672 28.062 -14.375 1 96 150 THR B O 1
ATOM 9332 N N . PHE B 1 151 ? -28.969 28.203 -14.328 1 96 151 PHE B N 1
ATOM 9333 C CA . PHE B 1 151 ? -29.016 29.562 -14.867 1 96 151 PHE B CA 1
ATOM 9334 C C . PHE B 1 151 ? -29.953 30.438 -14.047 1 96 151 PHE B C 1
ATOM 9336 O O . PHE B 1 151 ? -30.906 29.938 -13.453 1 96 151 PHE B O 1
ATOM 9343 N N . ALA B 1 152 ? -29.609 31.688 -13.984 1 96.62 152 ALA B N 1
ATOM 9344 C CA . ALA B 1 152 ? -30.453 32.688 -13.367 1 96.62 152 ALA B CA 1
ATOM 9345 C C . ALA B 1 152 ? -30.828 33.781 -14.367 1 96.62 152 ALA B C 1
ATOM 9347 O O . ALA B 1 152 ? -29.969 34.344 -15.047 1 96.62 152 ALA B O 1
ATOM 9348 N N . THR B 1 153 ? -32.125 34 -14.484 1 95.75 153 THR B N 1
ATOM 9349 C CA . THR B 1 153 ? -32.625 35.062 -15.367 1 95.75 153 THR B CA 1
ATOM 9350 C C . THR B 1 153 ? -33.406 36.125 -14.57 1 95.75 153 THR B C 1
ATOM 9352 O O . THR B 1 153 ? -34.312 35.781 -13.828 1 95.75 153 THR B O 1
ATOM 9355 N N . PHE B 1 154 ? -32.906 37.375 -14.711 1 94.69 154 PHE B N 1
ATOM 9356 C CA . PHE B 1 154 ? -33.625 38.5 -14.109 1 94.69 154 PHE B CA 1
ATOM 9357 C C . PHE B 1 154 ? -34.562 39.156 -15.117 1 94.69 154 PHE B C 1
ATOM 9359 O O . PHE B 1 154 ? -34.125 40 -15.914 1 94.69 154 PHE B O 1
ATOM 9366 N N . GLU B 1 155 ? -35.75 38.812 -14.945 1 93.56 155 GLU B N 1
ATOM 9367 C CA . GLU B 1 155 ? -36.719 39.344 -15.906 1 93.56 155 GLU B CA 1
ATOM 9368 C C . GLU B 1 155 ? -37 40.812 -15.672 1 93.56 155 GLU B C 1
ATOM 9370 O O . GLU B 1 155 ? -37.281 41.25 -14.555 1 93.56 155 GLU B O 1
ATOM 9375 N N . GLY B 1 156 ? -36.844 41.625 -16.672 1 89.75 156 GLY B N 1
ATOM 9376 C CA . GLY B 1 156 ? -37.094 43.062 -16.594 1 89.75 156 GLY B CA 1
ATOM 9377 C C . GLY B 1 156 ? -35.812 43.875 -16.453 1 89.75 156 GLY B C 1
ATOM 9378 O O . GLY B 1 156 ? -35.781 45.062 -16.766 1 89.75 156 GLY B O 1
ATOM 9379 N N . LEU B 1 157 ? -34.781 43.219 -15.867 1 88.25 157 LEU B N 1
ATOM 9380 C CA . LEU B 1 157 ? -33.5 43.906 -15.719 1 88.25 157 LEU B CA 1
ATOM 9381 C C . LEU B 1 157 ? -32.656 43.719 -16.953 1 88.25 157 LEU B C 1
ATOM 9383 O O . LEU B 1 157 ? -32.594 42.625 -17.516 1 88.25 157 LEU B O 1
ATOM 9387 N N . HIS B 1 158 ? -32.062 44.812 -17.438 1 79 158 HIS B N 1
ATOM 9388 C CA . HIS B 1 158 ? -31.234 44.75 -18.641 1 79 158 HIS B CA 1
ATOM 9389 C C . HIS B 1 158 ? -29.766 44.938 -18.297 1 79 158 HIS B C 1
ATOM 9391 O O . HIS B 1 158 ? -29.422 45.625 -17.344 1 79 158 HIS B O 1
ATOM 9397 N N . GLY B 1 159 ? -28.734 44 -18.719 1 63.84 159 GLY B N 1
ATOM 9398 C CA . GLY B 1 159 ? -27.297 44.094 -18.5 1 63.84 159 GLY B CA 1
ATOM 9399 C C . GLY B 1 159 ? -26.703 45.406 -18.969 1 63.84 159 GLY B C 1
ATOM 9400 O O . GLY B 1 159 ? -27.391 46.219 -19.594 1 63.84 159 GLY B O 1
ATOM 9401 N N . ASP B 1 160 ? -25.328 45.688 -18.422 1 53.81 160 ASP B N 1
ATOM 9402 C CA . ASP B 1 160 ? -24.547 46.812 -18.906 1 53.81 160 ASP B CA 1
ATOM 9403 C C . ASP B 1 160 ? -23.891 46.5 -20.25 1 53.81 160 ASP B C 1
ATOM 9405 O O . ASP B 1 160 ? -23.5 45.344 -20.5 1 53.81 160 ASP B O 1
ATOM 9409 N N . GLY B 1 161 ? -23.953 47.344 -21.406 1 47.47 161 GLY B N 1
ATOM 9410 C CA . GLY B 1 161 ? -23.375 47.344 -22.734 1 47.47 161 GLY B CA 1
ATOM 9411 C C . GLY B 1 161 ? -24.406 47.125 -23.828 1 47.47 161 GLY B C 1
ATOM 9412 O O . GLY B 1 161 ? -25.594 47.438 -23.641 1 47.47 161 GLY B O 1
ATOM 9413 N N . ALA B 1 162 ? -23.859 46.344 -25.016 1 46.62 162 ALA B N 1
ATOM 9414 C CA . ALA B 1 162 ? -24.547 46.219 -26.297 1 46.62 162 ALA B CA 1
ATOM 9415 C C . ALA B 1 162 ? -25.859 45.469 -26.141 1 46.62 162 ALA B C 1
ATOM 9417 O O . ALA B 1 162 ? -26.672 45.406 -27.062 1 46.62 162 ALA B O 1
ATOM 9418 N N . GLU B 1 163 ? -26.172 44.375 -25.234 1 48.25 163 GLU B N 1
ATOM 9419 C CA . GLU B 1 163 ? -27.391 43.562 -25.234 1 48.25 163 GLU B CA 1
ATOM 9420 C C . GLU B 1 163 ? -28.438 44.156 -24.297 1 48.25 163 GLU B C 1
ATOM 9422 O O . GLU B 1 163 ? -28.906 43.5 -23.375 1 48.25 163 GLU B O 1
ATOM 9427 N N . LYS B 1 164 ? -28.797 45.406 -24.438 1 57.75 164 LYS B N 1
ATOM 9428 C CA . LYS B 1 164 ? -29.703 46.312 -23.734 1 57.75 164 LYS B CA 1
ATOM 9429 C C . LYS B 1 164 ? -31.125 45.75 -23.734 1 57.75 164 LYS B C 1
ATOM 9431 O O . LYS B 1 164 ? -31.938 46.094 -22.875 1 57.75 164 LYS B O 1
ATOM 9436 N N . SER B 1 165 ? -31.438 44.969 -24.688 1 58.38 165 SER B N 1
ATOM 9437 C CA . SER B 1 165 ? -32.875 44.625 -24.812 1 58.38 165 SER B CA 1
ATOM 9438 C C . SER B 1 165 ? -33.188 43.281 -24.156 1 58.38 165 SER B C 1
ATOM 9440 O O . SER B 1 165 ? -34.344 42.969 -23.906 1 58.38 165 SER B O 1
ATOM 9442 N N . ALA B 1 166 ? -32.031 42.438 -23.844 1 70.44 166 ALA B N 1
ATOM 9443 C CA . ALA B 1 166 ? -32.344 41.094 -23.312 1 70.44 166 ALA B CA 1
ATOM 9444 C C . ALA B 1 166 ? -32.219 41.062 -21.797 1 70.44 166 ALA B C 1
ATOM 9446 O O . ALA B 1 166 ? -31.422 41.844 -21.234 1 70.44 166 ALA B O 1
ATOM 9447 N N . ASP B 1 167 ? -33.062 40.25 -21.141 1 81.75 167 ASP B N 1
ATOM 9448 C CA . ASP B 1 167 ? -33.031 40.031 -19.703 1 81.75 167 ASP B CA 1
ATOM 9449 C C . ASP B 1 167 ? -31.641 39.594 -19.25 1 81.75 167 ASP B C 1
ATOM 9451 O O . ASP B 1 167 ? -30.953 38.875 -19.969 1 81.75 167 ASP B O 1
ATOM 9455 N N . LEU B 1 168 ? -31.234 40.156 -18.203 1 87 168 LEU B N 1
ATOM 9456 C CA . LEU B 1 168 ? -29.953 39.75 -17.625 1 87 168 LEU B CA 1
ATOM 9457 C C . LEU B 1 168 ? -29.953 38.281 -17.266 1 87 168 LEU B C 1
ATOM 9459 O O . LEU B 1 168 ? -30.797 37.812 -16.5 1 87 168 LEU B O 1
ATOM 9463 N N . ARG B 1 169 ? -29.219 37.5 -18 1 90.31 169 ARG B N 1
ATOM 9464 C CA . ARG B 1 169 ? -29.109 36.062 -17.781 1 90.31 169 ARG B CA 1
ATOM 9465 C C . ARG B 1 169 ? -27.656 35.656 -17.516 1 90.31 169 ARG B C 1
ATOM 9467 O O . ARG B 1 169 ? -26.734 36.125 -18.156 1 90.31 169 ARG B O 1
ATOM 9474 N N . SER B 1 170 ? -27.484 34.875 -16.438 1 89.69 170 SER B N 1
ATOM 9475 C CA . SER B 1 170 ? -26.172 34.375 -16.078 1 89.69 170 SER B CA 1
ATOM 9476 C C . SER B 1 170 ? -26.25 32.906 -15.617 1 89.69 170 SER B C 1
ATOM 9478 O O . SER B 1 170 ? -27.328 32.406 -15.305 1 89.69 170 SER B O 1
ATOM 9480 N N . GLY B 1 171 ? -25.125 32.188 -15.82 1 90.62 171 GLY B N 1
ATOM 9481 C CA . GLY B 1 171 ? -25.062 30.797 -15.398 1 90.62 171 GLY B CA 1
ATOM 9482 C C . GLY B 1 171 ? -24.047 29.984 -16.188 1 90.62 171 GLY B C 1
ATOM 9483 O O . GLY B 1 171 ? -23.203 30.531 -16.891 1 90.62 171 GLY B O 1
ATOM 9484 N N . PHE B 1 172 ? -24.047 28.641 -15.883 1 89.81 172 PHE B N 1
ATOM 9485 C CA . PHE B 1 172 ? -23.062 27.75 -16.469 1 89.81 172 PHE B CA 1
ATOM 9486 C C . PHE B 1 172 ? -23.719 26.469 -16.984 1 89.81 172 PHE B C 1
ATOM 9488 O O . PHE B 1 172 ? -24.578 25.906 -16.328 1 89.81 172 PHE B O 1
ATOM 9495 N N . PRO B 1 173 ? -23.312 26.094 -18.188 1 92.06 173 PRO B N 1
ATOM 9496 C CA . PRO B 1 173 ? -23.812 24.844 -18.734 1 92.06 173 PRO B CA 1
ATOM 9497 C C . PRO B 1 173 ? -23.094 23.609 -18.188 1 92.06 173 PRO B C 1
ATOM 9499 O O . PRO B 1 173 ? -22.516 22.828 -18.953 1 92.06 173 PRO B O 1
ATOM 9502 N N . ASP B 1 174 ? -23.016 23.422 -16.922 1 89.19 174 ASP B N 1
ATOM 9503 C CA . ASP B 1 174 ? -22.375 22.297 -16.234 1 89.19 174 ASP B CA 1
ATOM 9504 C C . ASP B 1 174 ? -23.406 21.453 -15.5 1 89.19 174 ASP B C 1
ATOM 9506 O O . ASP B 1 174 ? -24.016 21.906 -14.531 1 89.19 174 ASP B O 1
ATOM 9510 N N . PRO B 1 175 ? -23.484 20.281 -16.016 1 87.81 175 PRO B N 1
ATOM 9511 C CA . PRO B 1 175 ? -24.484 19.406 -15.383 1 87.81 175 PRO B CA 1
ATOM 9512 C C . PRO B 1 175 ? -24.172 19.125 -13.922 1 87.81 175 PRO B C 1
ATOM 9514 O O . PRO B 1 175 ? -25.047 18.688 -13.172 1 87.81 175 PRO B O 1
ATOM 9517 N N . ASN B 1 176 ? -23.047 19.344 -13.539 1 87.44 176 ASN B N 1
ATOM 9518 C CA . ASN B 1 176 ? -22.641 19.047 -12.172 1 87.44 176 ASN B CA 1
ATOM 9519 C C . ASN B 1 176 ? -22.953 20.188 -11.219 1 87.44 176 ASN B C 1
ATOM 9521 O O . ASN B 1 176 ? -22.766 20.078 -10.008 1 87.44 176 ASN B O 1
ATOM 9525 N N . LEU B 1 177 ? -23.562 21.219 -11.711 1 91.75 177 LEU B N 1
ATOM 9526 C CA . LEU B 1 177 ? -23.922 22.359 -10.867 1 91.75 177 LEU B CA 1
ATOM 9527 C C . LEU B 1 177 ? -25.344 22.234 -10.359 1 91.75 177 LEU B C 1
ATOM 9529 O O . LEU B 1 177 ? -25.938 23.203 -9.883 1 91.75 177 LEU B O 1
ATOM 9533 N N . ARG B 1 178 ? -25.922 21.109 -10.414 1 95.06 178 ARG B N 1
ATOM 9534 C CA . ARG B 1 178 ? -27.203 20.891 -9.766 1 95.06 178 ARG B CA 1
ATOM 9535 C C . ARG B 1 178 ? -27.062 20.844 -8.25 1 95.06 178 ARG B C 1
ATOM 9537 O O . ARG B 1 178 ? -26.203 20.141 -7.727 1 95.06 178 ARG B O 1
ATOM 9544 N N . PRO B 1 179 ? -27.844 21.562 -7.551 1 96.12 179 PRO B N 1
ATOM 9545 C CA . PRO B 1 179 ? -27.656 21.672 -6.102 1 96.12 179 PRO B CA 1
ATOM 9546 C C . PRO B 1 179 ? -28.188 20.438 -5.355 1 96.12 179 PRO B C 1
ATOM 9548 O O . PRO B 1 179 ? -29.156 19.812 -5.789 1 96.12 179 PRO B O 1
ATOM 9551 N N . GLN B 1 180 ? -27.562 20.141 -4.258 1 96.69 180 GLN B N 1
ATOM 9552 C CA . GLN B 1 180 ? -28.109 19.141 -3.336 1 96.69 180 GLN B CA 1
ATOM 9553 C C . GLN B 1 180 ? -29.297 19.719 -2.57 1 96.69 180 GLN B C 1
ATOM 9555 O O . GLN B 1 180 ? -29.328 20.891 -2.227 1 96.69 180 GLN B O 1
ATOM 9560 N N . ILE B 1 181 ? -30.297 18.875 -2.371 1 97.94 181 ILE B N 1
ATOM 9561 C CA . ILE B 1 181 ? -31.484 19.297 -1.643 1 97.94 181 ILE B CA 1
ATOM 9562 C C . ILE B 1 181 ? -31.672 18.422 -0.404 1 97.94 181 ILE B C 1
ATOM 9564 O O . ILE B 1 181 ? -31.812 17.203 -0.513 1 97.94 181 ILE B O 1
ATOM 9568 N N . VAL B 1 182 ? -31.656 19.016 0.722 1 98.31 182 VAL B N 1
ATOM 9569 C CA . VAL B 1 182 ? -32.062 18.328 1.946 1 98.31 182 VAL B CA 1
ATOM 9570 C C . VAL B 1 182 ? -33.344 18.938 2.5 1 98.31 182 VAL B C 1
ATOM 9572 O O . VAL B 1 182 ? -33.906 18.453 3.486 1 98.31 182 VAL B O 1
ATOM 9575 N N . GLY B 1 183 ? -33.75 19.891 1.896 1 97.94 183 GLY B N 1
ATOM 9576 C CA . GLY B 1 183 ? -34.938 20.672 2.238 1 97.94 183 GLY B CA 1
ATOM 9577 C C . GLY B 1 183 ? -34.938 22.062 1.637 1 97.94 183 GLY B C 1
ATOM 9578 O O . GLY B 1 183 ? -34.188 22.328 0.677 1 97.94 183 GLY B O 1
ATOM 9579 N N . VAL B 1 184 ? -35.906 22.891 1.991 1 98.12 184 VAL B N 1
ATOM 9580 C CA . VAL B 1 184 ? -35.969 24.297 1.601 1 98.12 184 VAL B CA 1
ATOM 9581 C C . VAL B 1 184 ? -36 25.172 2.848 1 98.12 184 VAL B C 1
ATOM 9583 O O . VAL B 1 184 ? -36.844 25.016 3.711 1 98.12 184 VAL B O 1
ATOM 9586 N N . PHE B 1 185 ? -35.031 26.109 2.861 1 97.56 185 PHE B N 1
ATOM 9587 C CA . PHE B 1 185 ? -34.812 26.891 4.074 1 97.56 185 PHE B CA 1
ATOM 9588 C C . PHE B 1 185 ? -34.781 28.375 3.758 1 97.56 185 PHE B C 1
ATOM 9590 O O . PHE B 1 185 ? -34.312 28.781 2.695 1 97.56 185 PHE B O 1
ATOM 9597 N N . THR B 1 186 ? -35.281 29.125 4.648 1 96.12 186 THR B N 1
ATOM 9598 C CA . THR B 1 186 ? -35.312 30.578 4.496 1 96.12 186 THR B CA 1
ATOM 9599 C C . THR B 1 186 ? -35.062 31.266 5.84 1 96.12 186 THR B C 1
ATOM 9601 O O . THR B 1 186 ? -35.25 30.672 6.895 1 96.12 186 THR B O 1
ATOM 9604 N N . GLN B 1 187 ? -34.5 32.438 5.805 1 94.75 187 GLN B N 1
ATOM 9605 C CA . GLN B 1 187 ? -34.344 33.25 7.004 1 94.75 187 GLN B CA 1
ATOM 9606 C C . GLN B 1 187 ? -35.406 34.312 7.105 1 94.75 187 GLN B C 1
ATOM 9608 O O . GLN B 1 187 ? -35.406 35.125 8.039 1 94.75 187 GLN B O 1
ATOM 9613 N N . LEU B 1 188 ? -36.312 34.25 6.094 1 93.94 188 LEU B N 1
ATOM 9614 C CA . LEU B 1 188 ? -37.5 35.125 6.145 1 93.94 188 LEU B CA 1
ATOM 9615 C C . LEU B 1 188 ? -38.625 34.469 6.953 1 93.94 188 LEU B C 1
ATOM 9617 O O . LEU B 1 188 ? -38.594 33.281 7.191 1 93.94 188 LEU B O 1
ATOM 9621 N N . SER B 1 189 ? -39.5 35.344 7.48 1 91.06 189 SER B N 1
ATOM 9622 C CA . SER B 1 189 ? -40.625 34.844 8.258 1 91.06 189 SER B CA 1
ATOM 9623 C C . SER B 1 189 ? -41.938 35.5 7.809 1 91.06 189 SER B C 1
ATOM 9625 O O . SER B 1 189 ? -41.938 36.531 7.125 1 91.06 189 SER B O 1
ATOM 9627 N N . GLY B 1 190 ? -43.125 34.781 8.086 1 90.31 190 GLY B N 1
ATOM 9628 C CA . GLY B 1 190 ? -44.438 35.344 7.797 1 90.31 190 GLY B CA 1
ATOM 9629 C C . GLY B 1 190 ? -45.125 34.719 6.602 1 90.31 190 GLY B C 1
ATOM 9630 O O . GLY B 1 190 ? -44.844 33.562 6.266 1 90.31 190 GLY B O 1
ATOM 9631 N N . PRO B 1 191 ? -46.094 35.344 6.062 1 92.94 191 PRO B N 1
ATOM 9632 C CA . PRO B 1 191 ? -46.812 34.812 4.895 1 92.94 191 PRO B CA 1
ATOM 9633 C C . PRO B 1 191 ? -45.938 34.844 3.633 1 92.94 191 PRO B C 1
ATOM 9635 O O . PRO B 1 191 ? -45.156 35.781 3.426 1 92.94 191 PRO B O 1
ATOM 9638 N N . ALA B 1 192 ? -46.125 33.812 2.834 1 94.5 192 ALA B N 1
ATOM 9639 C CA . ALA B 1 192 ? -45.375 33.688 1.6 1 94.5 192 ALA B CA 1
ATOM 9640 C C . ALA B 1 192 ? -45.75 34.781 0.602 1 94.5 192 ALA B C 1
ATOM 9642 O O . ALA B 1 192 ? -46.938 35 0.342 1 94.5 192 ALA B O 1
ATOM 9643 N N . PRO B 1 193 ? -44.75 35.469 0.135 1 92.69 193 PRO B N 1
ATOM 9644 C CA . PRO B 1 193 ? -45.062 36.438 -0.924 1 92.69 193 PRO B CA 1
ATOM 9645 C C . PRO B 1 193 ? -45.688 35.75 -2.158 1 92.69 193 PRO B C 1
ATOM 9647 O O . PRO B 1 193 ? -45.281 34.656 -2.512 1 92.69 193 PRO B O 1
ATOM 9650 N N . GLN B 1 194 ? -46.5 36.562 -2.811 1 91.62 194 GLN B N 1
ATOM 9651 C CA . GLN B 1 194 ? -47.125 36.031 -4.023 1 91.62 194 GLN B CA 1
ATOM 9652 C C . GLN B 1 194 ? -46.094 35.875 -5.137 1 91.62 194 GLN B C 1
ATOM 9654 O O . GLN B 1 194 ? -45.281 36.75 -5.387 1 91.62 194 GLN B O 1
ATOM 9659 N N . GLY B 1 195 ? -46.062 34.656 -5.703 1 93.38 195 GLY B N 1
ATOM 9660 C CA . GLY B 1 195 ? -45.188 34.406 -6.832 1 93.38 195 GLY B CA 1
ATOM 9661 C C . GLY B 1 195 ? -43.906 33.656 -6.449 1 93.38 195 GLY B C 1
ATOM 9662 O O . GLY B 1 195 ? -43.188 33.156 -7.312 1 93.38 195 GLY B O 1
ATOM 9663 N N . LEU B 1 196 ? -43.562 33.75 -5.168 1 96 196 LEU B N 1
ATOM 9664 C CA . LEU B 1 196 ? -42.375 33 -4.715 1 96 196 LEU B CA 1
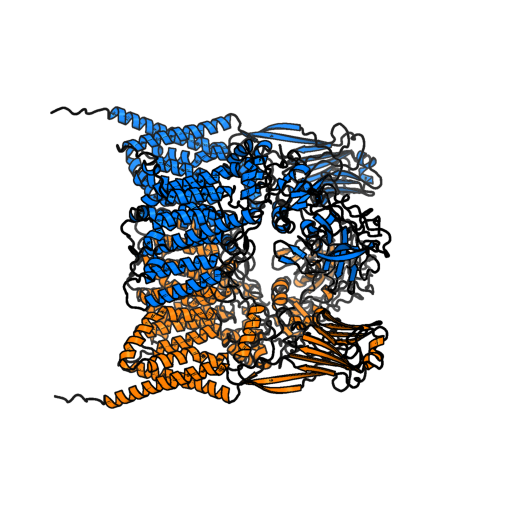ATOM 9665 C C . LEU B 1 196 ? -42.656 31.5 -4.77 1 96 196 LEU B C 1
ATOM 9667 O O . LEU B 1 196 ? -43.656 31.016 -4.25 1 96 196 LEU B O 1
ATOM 9671 N N . SER B 1 197 ? -41.75 30.797 -5.512 1 96.62 197 SER B N 1
ATOM 9672 C CA . SER B 1 197 ? -42 29.359 -5.594 1 96.62 197 SER B CA 1
ATOM 9673 C C . SER B 1 197 ? -40.719 28.594 -5.934 1 96.62 197 SER B C 1
ATOM 9675 O O . SER B 1 197 ? -39.844 29.109 -6.613 1 96.62 197 SER B O 1
ATOM 9677 N N . LEU B 1 198 ? -40.625 27.438 -5.391 1 98.19 198 LEU B N 1
ATOM 9678 C CA . LEU B 1 198 ? -39.656 26.422 -5.758 1 98.19 198 LEU B CA 1
ATOM 9679 C C . LEU B 1 198 ? -40.344 25.109 -6.129 1 98.19 198 LEU B C 1
ATOM 9681 O O . LEU B 1 198 ? -41.188 24.609 -5.387 1 98.19 198 LEU B O 1
ATOM 9685 N N . THR B 1 199 ? -40.062 24.625 -7.301 1 98.31 199 THR B N 1
ATOM 9686 C CA . THR B 1 199 ? -40.531 23.312 -7.754 1 98.31 199 THR B CA 1
ATOM 9687 C C . THR B 1 199 ? -39.344 22.422 -8.125 1 98.31 199 THR B C 1
ATOM 9689 O O . THR B 1 199 ? -38.562 22.766 -9.008 1 98.31 199 THR B O 1
ATOM 9692 N N . ALA B 1 200 ? -39.25 21.297 -7.434 1 98.25 200 ALA B N 1
ATOM 9693 C CA . ALA B 1 200 ? -38.188 20.328 -7.723 1 98.25 200 ALA B CA 1
ATOM 9694 C C . ALA B 1 200 ? -38.781 18.953 -8 1 98.25 200 ALA B C 1
ATOM 9696 O O . ALA B 1 200 ? -39.625 18.453 -7.234 1 98.25 200 ALA B O 1
ATOM 9697 N N . HIS B 1 201 ? -38.406 18.375 -9.141 1 97.56 201 HIS B N 1
ATOM 9698 C CA . HIS B 1 201 ? -38.781 16.984 -9.43 1 97.56 201 HIS B CA 1
ATOM 9699 C C . HIS B 1 201 ? -37.75 16.016 -8.852 1 97.56 201 HIS B C 1
ATOM 9701 O O . HIS B 1 201 ? -36.594 15.984 -9.297 1 97.56 201 HIS B O 1
ATOM 9707 N N . ILE B 1 202 ? -38.219 15.203 -7.938 1 97.31 202 ILE B N 1
ATOM 9708 C CA . ILE B 1 202 ? -37.344 14.281 -7.227 1 97.31 202 ILE B CA 1
ATOM 9709 C C . ILE B 1 202 ? -37 13.102 -8.133 1 97.31 202 ILE B C 1
ATOM 9711 O O . ILE B 1 202 ? -37.844 12.641 -8.914 1 97.31 202 ILE B O 1
ATOM 9715 N N . ASP B 1 203 ? -35.75 12.617 -8.086 1 95.94 203 ASP B N 1
ATOM 9716 C CA . ASP B 1 203 ? -35.312 11.492 -8.898 1 95.94 203 ASP B CA 1
ATOM 9717 C C . ASP B 1 203 ? -35.844 10.172 -8.352 1 95.94 203 ASP B C 1
ATOM 9719 O O . ASP B 1 203 ? -35.344 9.648 -7.363 1 95.94 203 ASP B O 1
ATOM 9723 N N . THR B 1 204 ? -36.812 9.602 -8.969 1 95.88 204 THR B N 1
ATOM 9724 C CA . THR B 1 204 ? -37.469 8.344 -8.57 1 95.88 204 THR B CA 1
ATOM 9725 C C . THR B 1 204 ? -37.312 7.293 -9.672 1 95.88 204 THR B C 1
ATOM 9727 O O . THR B 1 204 ? -38.125 6.383 -9.781 1 95.88 204 THR B O 1
ATOM 9730 N N . ARG B 1 205 ? -36.25 7.391 -10.453 1 95.44 205 ARG B N 1
ATOM 9731 C CA . ARG B 1 205 ? -36.094 6.57 -11.648 1 95.44 205 ARG B CA 1
ATOM 9732 C C . ARG B 1 205 ? -36.031 5.09 -11.289 1 95.44 205 ARG B C 1
ATOM 9734 O O . ARG B 1 205 ? -36.375 4.234 -12.109 1 95.44 205 ARG B O 1
ATOM 9741 N N . PHE B 1 206 ? -35.625 4.746 -10.078 1 95.81 206 PHE B N 1
ATOM 9742 C CA . PHE B 1 206 ? -35.438 3.357 -9.688 1 95.81 206 PHE B CA 1
ATOM 9743 C C . PHE B 1 206 ? -36.688 2.805 -9 1 95.81 206 PHE B C 1
ATOM 9745 O O . PHE B 1 206 ? -36.781 1.6 -8.758 1 95.81 206 PHE B O 1
ATOM 9752 N N . SER B 1 207 ? -37.562 3.688 -8.57 1 95.25 207 SER B N 1
ATOM 9753 C CA . SER B 1 207 ? -38.812 3.281 -7.949 1 95.25 207 SER B CA 1
ATOM 9754 C C . SER B 1 207 ? -39.844 2.906 -9 1 95.25 207 SER B C 1
ATOM 9756 O O . SER B 1 207 ? -40.781 3.678 -9.273 1 95.25 207 SER B O 1
ATOM 9758 N N . SER B 1 208 ? -39.688 1.715 -9.461 1 95.12 208 SER B N 1
ATOM 9759 C CA . SER B 1 208 ? -40.562 1.269 -10.539 1 95.12 208 SER B CA 1
ATOM 9760 C C . SER B 1 208 ? -41.156 -0.094 -10.234 1 95.12 208 SER B C 1
ATOM 9762 O O . SER B 1 208 ? -40.719 -0.794 -9.328 1 95.12 208 SER B O 1
ATOM 9764 N N . SER B 1 209 ? -42.25 -0.428 -10.867 1 95.62 209 SER B N 1
ATOM 9765 C CA . SER B 1 209 ? -42.938 -1.716 -10.812 1 95.62 209 SER B CA 1
ATOM 9766 C C . SER B 1 209 ? -43.312 -2.203 -12.211 1 95.62 209 SER B C 1
ATOM 9768 O O . SER B 1 209 ? -43.531 -1.398 -13.117 1 95.62 209 SER B O 1
ATOM 9770 N N . PRO B 1 210 ? -43.312 -3.467 -12.383 1 96.88 210 PRO B N 1
ATOM 9771 C CA . PRO B 1 210 ? -43.594 -3.992 -13.719 1 96.88 210 PRO B CA 1
ATOM 9772 C C . PRO B 1 210 ? -45.062 -3.76 -14.148 1 96.88 210 PRO B C 1
ATOM 9774 O O . PRO B 1 210 ? -45.969 -3.844 -13.32 1 96.88 210 PRO B O 1
ATOM 9777 N N . THR B 1 211 ? -45.312 -3.412 -15.445 1 97.44 211 THR B N 1
ATOM 9778 C CA . THR B 1 211 ? -46.656 -3.365 -16.031 1 97.44 211 THR B CA 1
ATOM 9779 C C . THR B 1 211 ? -47.219 -4.773 -16.203 1 97.44 211 THR B C 1
ATOM 9781 O O . THR B 1 211 ? -46.5 -5.762 -15.977 1 97.44 211 THR B O 1
ATOM 9784 N N . LEU B 1 212 ? -48.469 -4.871 -16.609 1 97.38 212 LEU B N 1
ATOM 9785 C CA . LEU B 1 212 ? -49.094 -6.168 -16.844 1 97.38 212 LEU B CA 1
ATOM 9786 C C . LEU B 1 212 ? -48.438 -6.895 -18 1 97.38 212 LEU B C 1
ATOM 9788 O O . LEU B 1 212 ? -48.312 -8.125 -17.984 1 97.38 212 LEU B O 1
ATOM 9792 N N . LEU B 1 213 ? -48.031 -6.121 -18.938 1 97.38 213 LEU B N 1
ATOM 9793 C CA . LEU B 1 213 ? -47.312 -6.699 -20.078 1 97.38 213 LEU B CA 1
ATOM 9794 C C . LEU B 1 213 ? -46 -7.332 -19.656 1 97.38 213 LEU B C 1
ATOM 9796 O O . LEU B 1 213 ? -45.688 -8.453 -20.062 1 97.38 213 LEU B O 1
ATOM 9800 N N . LYS B 1 214 ? -45.25 -6.598 -18.922 1 97.94 214 LYS B N 1
ATOM 9801 C CA . LYS B 1 214 ? -43.969 -7.113 -18.438 1 97.94 214 LYS B CA 1
ATOM 9802 C C . LYS B 1 214 ? -44.156 -8.328 -17.547 1 97.94 214 LYS B C 1
ATOM 9804 O O . LYS B 1 214 ? -43.438 -9.312 -17.656 1 97.94 214 LYS B O 1
ATOM 9809 N N . LEU B 1 215 ? -45.156 -8.305 -16.703 1 97.88 215 LEU B N 1
ATOM 9810 C CA . LEU B 1 215 ? -45.438 -9.43 -15.828 1 97.88 215 LEU B CA 1
ATOM 9811 C C . LEU B 1 215 ? -45.812 -10.672 -16.641 1 97.88 215 LEU B C 1
ATOM 9813 O O . LEU B 1 215 ? -45.406 -11.781 -16.312 1 97.88 215 LEU B O 1
ATOM 9817 N N . ALA B 1 216 ? -46.562 -10.453 -17.672 1 98 216 ALA B N 1
ATOM 9818 C CA . ALA B 1 216 ? -46.969 -11.555 -18.531 1 98 216 ALA B CA 1
ATOM 9819 C C . ALA B 1 216 ? -45.781 -12.164 -19.234 1 98 216 ALA B C 1
ATOM 9821 O O . ALA B 1 216 ? -45.656 -13.383 -19.375 1 98 216 ALA B O 1
ATOM 9822 N N . ALA B 1 217 ? -44.969 -11.25 -19.672 1 98.25 217 ALA B N 1
ATOM 9823 C CA . ALA B 1 217 ? -43.75 -11.719 -20.344 1 98.25 217 ALA B CA 1
ATOM 9824 C C . ALA B 1 217 ? -42.875 -12.508 -19.375 1 98.25 217 ALA B C 1
ATOM 9826 O O . ALA B 1 217 ? -42.25 -13.508 -19.766 1 98.25 217 ALA B O 1
ATOM 9827 N N . MET B 1 218 ? -42.75 -12.078 -18.172 1 98.31 218 MET B N 1
ATOM 9828 C CA . MET B 1 218 ? -41.938 -12.75 -17.172 1 98.31 218 MET B CA 1
ATOM 9829 C C . MET B 1 218 ? -42.469 -14.148 -16.859 1 98.31 218 MET B C 1
ATOM 9831 O O . MET B 1 218 ? -41.719 -15.125 -16.891 1 98.31 218 MET B O 1
ATOM 9835 N N . VAL B 1 219 ? -43.719 -14.258 -16.672 1 98.12 219 VAL B N 1
ATOM 9836 C CA . VAL B 1 219 ? -44.344 -15.539 -16.375 1 98.12 219 VAL B CA 1
ATOM 9837 C C . VAL B 1 219 ? -44.281 -16.453 -17.594 1 98.12 219 VAL B C 1
ATOM 9839 O O . VAL B 1 219 ? -43.969 -17.641 -17.453 1 98.12 219 VAL B O 1
ATOM 9842 N N . GLY B 1 220 ? -44.5 -15.844 -18.734 1 98.31 220 GLY B N 1
ATOM 9843 C CA . GLY B 1 220 ? -44.375 -16.594 -19.969 1 98.31 220 GLY B CA 1
ATOM 9844 C C . GLY B 1 220 ? -43 -17.172 -20.188 1 98.31 220 GLY B C 1
ATOM 9845 O O . GLY B 1 220 ? -42.844 -18.297 -20.641 1 98.31 220 GLY B O 1
ATOM 9846 N N . ALA B 1 221 ? -42 -16.344 -19.922 1 98.62 221 ALA B N 1
ATOM 9847 C CA . ALA B 1 221 ? -40.594 -16.781 -20.094 1 98.62 221 ALA B CA 1
ATOM 9848 C C . ALA B 1 221 ? -40.281 -17.953 -19.188 1 98.62 221 ALA B C 1
ATOM 9850 O O . ALA B 1 221 ? -39.656 -18.938 -19.609 1 98.62 221 ALA B O 1
ATOM 9851 N N . VAL B 1 222 ? -40.688 -17.953 -17.938 1 98.38 222 VAL B N 1
ATOM 9852 C CA . VAL B 1 222 ? -40.406 -19 -16.953 1 98.38 222 VAL B CA 1
ATOM 9853 C C . VAL B 1 222 ? -41.125 -20.281 -17.328 1 98.38 222 VAL B C 1
ATOM 9855 O O . VAL B 1 222 ? -40.531 -21.359 -17.375 1 98.38 222 VAL B O 1
ATOM 9858 N N . ILE B 1 223 ? -42.406 -20.203 -17.719 1 98.44 223 ILE B N 1
ATOM 9859 C CA . ILE B 1 223 ? -43.219 -21.359 -18.062 1 98.44 223 ILE B CA 1
ATOM 9860 C C . ILE B 1 223 ? -42.688 -22 -19.344 1 98.44 223 ILE B C 1
ATOM 9862 O O . ILE B 1 223 ? -42.562 -23.234 -19.438 1 98.44 223 ILE B O 1
ATOM 9866 N N . SER B 1 224 ? -42.375 -21.125 -20.297 1 98.62 224 SER B N 1
ATOM 9867 C CA . SER B 1 224 ? -41.812 -21.625 -21.562 1 98.62 224 SER B CA 1
ATOM 9868 C C . SER B 1 224 ? -40.531 -22.375 -21.328 1 98.62 224 SER B C 1
ATOM 9870 O O . SER B 1 224 ? -40.281 -23.422 -21.953 1 98.62 224 SER B O 1
ATOM 9872 N N . THR B 1 225 ? -39.656 -21.875 -20.5 1 98.69 225 THR B N 1
ATOM 9873 C CA . THR B 1 225 ? -38.406 -22.531 -20.188 1 98.69 225 THR B CA 1
ATOM 9874 C C . THR B 1 225 ? -38.625 -23.875 -19.5 1 98.69 225 THR B C 1
ATOM 9876 O O . THR B 1 225 ? -38 -24.875 -19.844 1 98.69 225 THR B O 1
ATOM 9879 N N . ILE B 1 226 ? -39.625 -23.922 -18.562 1 98.44 226 ILE B N 1
ATOM 9880 C CA . ILE B 1 226 ? -39.938 -25.172 -17.859 1 98.44 226 ILE B CA 1
ATOM 9881 C C . ILE B 1 226 ? -40.438 -26.219 -18.859 1 98.44 226 ILE B C 1
ATOM 9883 O O . ILE B 1 226 ? -39.969 -27.359 -18.844 1 98.44 226 ILE B O 1
ATOM 9887 N N . ILE B 1 227 ? -41.281 -25.844 -19.797 1 98.31 227 ILE B N 1
ATOM 9888 C CA . ILE B 1 227 ? -41.844 -26.75 -20.797 1 98.31 227 ILE B CA 1
ATOM 9889 C C . ILE B 1 227 ? -40.719 -27.219 -21.734 1 98.31 227 ILE B C 1
ATOM 9891 O O . ILE B 1 227 ? -40.656 -28.406 -22.094 1 98.31 227 ILE B O 1
ATOM 9895 N N . ALA B 1 228 ? -39.875 -26.266 -22.094 1 98.38 228 ALA B N 1
ATOM 9896 C CA . ALA B 1 228 ? -38.75 -26.609 -22.984 1 98.38 228 ALA B CA 1
ATOM 9897 C C . ALA B 1 228 ? -37.844 -27.625 -22.328 1 98.38 228 ALA B C 1
ATOM 9899 O O . ALA B 1 228 ? -37.375 -28.578 -22.984 1 98.38 228 ALA B O 1
ATOM 9900 N N . VAL B 1 229 ? -37.469 -27.469 -21.062 1 97.75 229 VAL B N 1
ATOM 9901 C CA . VAL B 1 229 ? -36.562 -28.359 -20.359 1 97.75 229 VAL B CA 1
ATOM 9902 C C . VAL B 1 229 ? -37.25 -29.719 -20.156 1 97.75 229 VAL B C 1
ATOM 9904 O O . VAL B 1 229 ? -36.594 -30.766 -20.266 1 97.75 229 VAL B O 1
ATOM 9907 N N . LEU B 1 230 ? -38.562 -29.812 -19.938 1 96.25 230 LEU B N 1
ATOM 9908 C CA . LEU B 1 230 ? -39.281 -31.062 -19.828 1 96.25 230 LEU B CA 1
ATOM 9909 C C . LEU B 1 230 ? -39.312 -31.797 -21.156 1 96.25 230 LEU B C 1
ATOM 9911 O O . LEU B 1 230 ? -39.219 -33.031 -21.203 1 96.25 230 LEU B O 1
ATOM 9915 N N . ALA B 1 231 ? -39.5 -31 -22.234 1 96.69 231 ALA B N 1
ATOM 9916 C CA . ALA B 1 231 ? -39.438 -31.594 -23.562 1 96.69 231 ALA B CA 1
ATOM 9917 C C . ALA B 1 231 ? -38.062 -32.188 -23.844 1 96.69 231 ALA B C 1
ATOM 9919 O O . ALA B 1 231 ? -37.938 -33.25 -24.453 1 96.69 231 ALA B O 1
ATOM 9920 N N . LEU B 1 232 ? -37.062 -31.406 -23.453 1 95.44 232 LEU B N 1
ATOM 9921 C CA . LEU B 1 232 ? -35.688 -31.906 -23.594 1 95.44 232 LEU B CA 1
ATOM 9922 C C . LEU B 1 232 ? -35.5 -33.188 -22.797 1 95.44 232 LEU B C 1
ATOM 9924 O O . LEU B 1 232 ? -34.844 -34.125 -23.25 1 95.44 232 LEU B O 1
ATOM 9928 N N . TRP B 1 233 ? -36.062 -33.219 -21.594 1 93.5 233 TRP B N 1
ATOM 9929 C CA . TRP B 1 233 ? -36.031 -34.438 -20.75 1 93.5 233 TRP B CA 1
ATOM 9930 C C . TRP B 1 233 ? -36.656 -35.625 -21.469 1 93.5 233 TRP B C 1
ATOM 9932 O O . TRP B 1 233 ? -36.156 -36.719 -21.406 1 93.5 233 TRP B O 1
ATOM 9942 N N . ARG B 1 234 ? -37.656 -35.469 -22.266 1 91.75 234 ARG B N 1
ATOM 9943 C CA . ARG B 1 234 ? -38.344 -36.531 -23.031 1 91.75 234 ARG B CA 1
ATOM 9944 C C . ARG B 1 234 ? -37.469 -36.969 -24.203 1 91.75 234 ARG B C 1
ATOM 9946 O O . ARG B 1 234 ? -37.406 -38.156 -24.516 1 91.75 234 ARG B O 1
ATOM 9953 N N . ILE B 1 235 ? -36.906 -36 -24.75 1 92.19 235 ILE B N 1
ATOM 9954 C CA . ILE B 1 235 ? -36.031 -36.312 -25.859 1 92.19 235 ILE B CA 1
ATOM 9955 C C . ILE B 1 235 ? -34.844 -37.156 -25.344 1 92.19 235 ILE B C 1
ATOM 9957 O O . ILE B 1 235 ? -34.406 -38.094 -26.016 1 92.19 235 ILE B O 1
ATOM 9961 N N . ASP B 1 236 ? -34.344 -36.875 -24.172 1 91.12 236 ASP B N 1
ATOM 9962 C CA . ASP B 1 236 ? -33.219 -37.562 -23.562 1 91.12 236 ASP B CA 1
ATOM 9963 C C . ASP B 1 236 ? -33.562 -39.031 -23.25 1 91.12 236 ASP B C 1
ATOM 9965 O O . ASP B 1 236 ? -32.688 -39.875 -23.188 1 91.12 236 ASP B O 1
ATOM 9969 N N . GLN B 1 237 ? -34.781 -39.406 -23.141 1 85.38 237 GLN B N 1
ATOM 9970 C CA . GLN B 1 237 ? -35.219 -40.75 -22.75 1 85.38 237 GLN B CA 1
ATOM 9971 C C . GLN B 1 237 ? -35.281 -41.688 -23.953 1 85.38 237 GLN B C 1
ATOM 9973 O O . GLN B 1 237 ? -35.5 -42.875 -23.797 1 85.38 237 GLN B O 1
ATOM 9978 N N . THR B 1 238 ? -35.094 -41.219 -25.078 1 79.25 238 THR B N 1
ATOM 9979 C CA . THR B 1 238 ? -35.188 -42.062 -26.281 1 79.25 238 THR B CA 1
ATOM 9980 C C . THR B 1 238 ? -34.031 -43.031 -26.359 1 79.25 238 THR B C 1
ATOM 9982 O O . THR B 1 238 ? -34.062 -43.969 -27.156 1 79.25 238 THR B O 1
ATOM 9985 N N . ASP B 1 239 ? -33.062 -42.844 -25.594 1 72.44 239 ASP B N 1
ATOM 9986 C CA . ASP B 1 239 ? -31.938 -43.781 -25.625 1 72.44 239 ASP B CA 1
ATOM 9987 C C . ASP B 1 239 ? -32.281 -45.062 -24.906 1 72.44 239 ASP B C 1
ATOM 9989 O O . ASP B 1 239 ? -31.531 -46.062 -25 1 72.44 239 ASP B O 1
ATOM 9993 N N . GLY B 1 240 ? -33.469 -45.25 -24.438 1 67.25 240 GLY B N 1
ATOM 9994 C CA . GLY B 1 240 ? -33.969 -46.5 -23.875 1 67.25 240 GLY B CA 1
ATOM 9995 C C . GLY B 1 240 ? -33.5 -46.719 -22.438 1 67.25 240 GLY B C 1
ATOM 9996 O O . GLY B 1 240 ? -33.969 -47.656 -21.781 1 67.25 240 GLY B O 1
ATOM 9997 N N . HIS B 1 241 ? -32.469 -46.031 -22 1 68.06 241 HIS B N 1
ATOM 9998 C CA . HIS B 1 241 ? -31.953 -46.312 -20.672 1 68.06 241 HIS B CA 1
ATOM 9999 C C . HIS B 1 241 ? -32.75 -45.562 -19.609 1 68.06 241 HIS B C 1
ATOM 10001 O O . HIS B 1 241 ? -33.219 -44.438 -19.844 1 68.06 241 HIS B O 1
ATOM 10007 N N . ARG B 1 242 ? -33.25 -46.312 -18.594 1 63.5 242 ARG B N 1
ATOM 10008 C CA . ARG B 1 242 ? -34 -45.719 -17.484 1 63.5 242 ARG B CA 1
ATOM 10009 C C . ARG B 1 242 ? -33.156 -44.625 -16.812 1 63.5 242 ARG B C 1
ATOM 10011 O O . ARG B 1 242 ? -31.953 -44.781 -16.609 1 63.5 242 ARG B O 1
ATOM 10018 N N . MET B 1 243 ? -33.75 -43.438 -16.609 1 63.38 243 MET B N 1
ATOM 10019 C CA . MET B 1 243 ? -33.094 -42.312 -15.938 1 63.38 243 MET B CA 1
ATOM 10020 C C . MET B 1 243 ? -32.75 -42.688 -14.5 1 63.38 243 MET B C 1
ATOM 10022 O O . MET B 1 243 ? -33.562 -43.281 -13.797 1 63.38 243 MET B O 1
ATOM 10026 N N . ARG B 1 244 ? -31.453 -42.594 -14.234 1 61.78 244 ARG B N 1
ATOM 10027 C CA . ARG B 1 244 ? -31 -42.875 -12.867 1 61.78 244 ARG B CA 1
ATOM 10028 C C . ARG B 1 244 ? -31.641 -41.906 -11.883 1 61.78 244 ARG B C 1
ATOM 10030 O O . ARG B 1 244 ? -31.969 -40.781 -12.242 1 61.78 244 ARG B O 1
ATOM 10037 N N . ARG B 1 245 ? -32 -42.312 -10.75 1 64.62 245 ARG B N 1
ATOM 10038 C CA . ARG B 1 245 ? -32.594 -41.5 -9.672 1 64.62 245 ARG B CA 1
ATOM 10039 C C . ARG B 1 245 ? -31.719 -40.281 -9.398 1 64.62 245 ARG B C 1
ATOM 10041 O O . ARG B 1 245 ? -30.5 -40.344 -9.438 1 64.62 245 ARG B O 1
ATOM 10048 N N . LEU B 1 246 ? -32.406 -39.062 -9.352 1 65.06 246 LEU B N 1
ATOM 10049 C CA . LEU B 1 246 ? -31.734 -37.812 -9.086 1 65.06 246 LEU B CA 1
ATOM 10050 C C . LEU B 1 246 ? -30.922 -37.875 -7.801 1 65.06 246 LEU B C 1
ATOM 10052 O O . LEU B 1 246 ? -29.797 -37.375 -7.746 1 65.06 246 LEU B O 1
ATOM 10056 N N . ILE B 1 247 ? -31.469 -38.469 -6.805 1 69.62 247 ILE B N 1
ATOM 10057 C CA . ILE B 1 247 ? -30.766 -38.625 -5.531 1 69.62 247 ILE B CA 1
ATOM 10058 C C . ILE B 1 247 ? -30.438 -40.094 -5.289 1 69.62 247 ILE B C 1
ATOM 10060 O O . ILE B 1 247 ? -31.328 -40.906 -5.07 1 69.62 247 ILE B O 1
ATOM 10064 N N . PRO B 1 248 ? -29.172 -40.406 -5.508 1 67.56 248 PRO B N 1
ATOM 10065 C CA . PRO B 1 248 ? -28.797 -41.812 -5.309 1 67.56 248 PRO B CA 1
ATOM 10066 C C . PRO B 1 248 ? -29.094 -42.312 -3.895 1 67.56 248 PRO B C 1
ATOM 10068 O O . PRO B 1 248 ? -29.156 -41.5 -2.959 1 67.56 248 PRO B O 1
ATOM 10071 N N . THR B 1 249 ? -29.453 -43.594 -3.754 1 68 249 THR B N 1
ATOM 10072 C CA . THR B 1 249 ? -29.797 -44.219 -2.482 1 68 249 THR B CA 1
ATOM 10073 C C . THR B 1 249 ? -28.672 -44.031 -1.474 1 68 249 THR B C 1
ATOM 10075 O O . THR B 1 249 ? -28.891 -44.125 -0.264 1 68 249 THR B O 1
ATOM 10078 N N . ARG B 1 250 ? -27.516 -43.594 -1.868 1 68.94 250 ARG B N 1
ATOM 10079 C CA . ARG B 1 250 ? -26.359 -43.469 -0.995 1 68.94 250 ARG B CA 1
ATOM 10080 C C . ARG B 1 250 ? -26.484 -42.219 -0.114 1 68.94 250 ARG B C 1
ATOM 10082 O O . ARG B 1 250 ? -25.781 -42.094 0.886 1 68.94 250 ARG B O 1
ATOM 10089 N N . TRP B 1 251 ? -27.391 -41.344 -0.439 1 79.81 251 TRP B N 1
ATOM 10090 C CA . TRP B 1 251 ? -27.531 -40.094 0.291 1 79.81 251 TRP B CA 1
ATOM 10091 C C . TRP B 1 251 ? -28.141 -40.344 1.668 1 79.81 251 TRP B C 1
ATOM 10093 O O . TRP B 1 251 ? -28.094 -39.438 2.529 1 79.81 251 TRP B O 1
ATOM 10103 N N . ARG B 1 252 ? -28.594 -41.5 1.956 1 77.88 252 ARG B N 1
ATOM 10104 C CA . ARG B 1 252 ? -29.328 -41.75 3.195 1 77.88 252 ARG B CA 1
ATOM 10105 C C . ARG B 1 252 ? -28.406 -42.281 4.285 1 77.88 252 ARG B C 1
ATOM 10107 O O . ARG B 1 252 ? -28.812 -42.375 5.445 1 77.88 252 ARG B O 1
ATOM 10114 N N . ARG B 1 253 ? -27.281 -42.531 4.078 1 80.31 253 ARG B N 1
ATOM 10115 C CA . ARG B 1 253 ? -26.375 -43.094 5.09 1 80.31 253 ARG B CA 1
ATOM 10116 C C . ARG B 1 253 ? -25.375 -42.062 5.559 1 80.31 253 ARG B C 1
ATOM 10118 O O . ARG B 1 253 ? -24.766 -41.344 4.746 1 80.31 253 ARG B O 1
ATOM 10125 N N . PHE B 1 254 ? -25.375 -41.781 6.914 1 89.75 254 PHE B N 1
ATOM 10126 C CA . PHE B 1 254 ? -24.438 -40.844 7.516 1 89.75 254 PHE B CA 1
ATOM 10127 C C . PHE B 1 254 ? -23.359 -41.594 8.289 1 89.75 254 PHE B C 1
ATOM 10129 O O . PHE B 1 254 ? -23.656 -42.469 9.109 1 89.75 254 PHE B O 1
ATOM 10136 N N . ASP B 1 255 ? -22.156 -41.312 7.945 1 91.31 255 ASP B N 1
ATOM 10137 C CA . ASP B 1 255 ? -21.031 -41.938 8.641 1 91.31 255 ASP B CA 1
ATOM 10138 C C . ASP B 1 255 ? -20.391 -40.969 9.625 1 91.31 255 ASP B C 1
ATOM 10140 O O . ASP B 1 255 ? -20.938 -39.875 9.883 1 91.31 255 ASP B O 1
ATOM 10144 N N . LEU B 1 256 ? -19.297 -41.375 10.289 1 94.19 256 LEU B N 1
ATOM 10145 C CA . LEU B 1 256 ? -18.609 -40.562 11.297 1 94.19 256 LEU B CA 1
ATOM 10146 C C . LEU B 1 256 ? -18.078 -39.281 10.695 1 94.19 256 LEU B C 1
ATOM 10148 O O . LEU B 1 256 ? -18.141 -38.219 11.336 1 94.19 256 LEU B O 1
ATOM 10152 N N . THR B 1 257 ? -17.5 -39.312 9.492 1 95.69 257 THR B N 1
ATOM 10153 C CA . THR B 1 257 ? -17 -38.125 8.82 1 95.69 257 THR B CA 1
ATOM 10154 C C . THR B 1 257 ? -18.109 -37.125 8.594 1 95.69 257 THR B C 1
ATOM 10156 O O . THR B 1 257 ? -17.938 -35.938 8.828 1 95.69 257 THR B O 1
ATOM 10159 N N . ASP B 1 258 ? -19.297 -37.562 8.156 1 96.12 258 ASP B N 1
ATOM 10160 C CA . ASP B 1 258 ? -20.453 -36.719 7.961 1 96.12 258 ASP B CA 1
ATOM 10161 C C . ASP B 1 258 ? -20.859 -36.031 9.266 1 96.12 258 ASP B C 1
ATOM 10163 O O . ASP B 1 258 ? -21.125 -34.812 9.289 1 96.12 258 ASP B O 1
ATOM 10167 N N . THR B 1 259 ? -20.891 -36.812 10.336 1 96.31 259 THR B N 1
ATOM 10168 C CA . THR B 1 259 ? -21.344 -36.312 11.625 1 96.31 259 THR B CA 1
ATOM 10169 C C . THR B 1 259 ? -20.406 -35.219 12.125 1 96.31 259 THR B C 1
ATOM 10171 O O . THR B 1 259 ? -20.859 -34.188 12.602 1 96.31 259 THR B O 1
ATOM 10174 N N . VAL B 1 260 ? -19.141 -35.438 12 1 97.69 260 VAL B N 1
ATOM 10175 C CA . VAL B 1 260 ? -18.156 -34.469 12.484 1 97.69 260 VAL B CA 1
ATOM 10176 C C . VAL B 1 260 ? -18.234 -33.188 11.648 1 97.69 260 VAL B C 1
ATOM 10178 O O . VAL B 1 260 ? -18.281 -32.094 12.203 1 97.69 260 VAL B O 1
ATOM 10181 N N . ILE B 1 261 ? -18.25 -33.312 10.336 1 98.25 261 ILE B N 1
ATOM 10182 C CA . ILE B 1 261 ? -18.234 -32.156 9.453 1 98.25 261 ILE B CA 1
ATOM 10183 C C . ILE B 1 261 ? -19.531 -31.375 9.617 1 98.25 261 ILE B C 1
ATOM 10185 O O . ILE B 1 261 ? -19.5 -30.141 9.766 1 98.25 261 ILE B O 1
ATOM 10189 N N . MET B 1 262 ? -20.656 -31.984 9.586 1 97.5 262 MET B N 1
ATOM 10190 C CA . MET B 1 262 ? -21.953 -31.312 9.68 1 97.5 262 MET B CA 1
ATOM 10191 C C . MET B 1 262 ? -22.141 -30.688 11.062 1 97.5 262 MET B C 1
ATOM 10193 O O . MET B 1 262 ? -22.672 -29.578 11.18 1 97.5 262 MET B O 1
ATOM 10197 N N . SER B 1 263 ? -21.703 -31.375 12.141 1 97.88 263 SER B N 1
ATOM 10198 C CA . SER B 1 263 ? -21.797 -30.812 13.477 1 97.88 263 SER B CA 1
ATOM 10199 C C . SER B 1 263 ? -20.906 -29.578 13.617 1 97.88 263 SER B C 1
ATOM 10201 O O . SER B 1 263 ? -21.266 -28.609 14.297 1 97.88 263 SER B O 1
ATOM 10203 N N . ALA B 1 264 ? -19.719 -29.641 13.016 1 98.44 264 ALA B N 1
ATOM 10204 C CA . ALA B 1 264 ? -18.828 -28.5 13.047 1 98.44 264 ALA B CA 1
ATOM 10205 C C . ALA B 1 264 ? -19.438 -27.297 12.336 1 98.44 264 ALA B C 1
ATOM 10207 O O . ALA B 1 264 ? -19.281 -26.156 12.773 1 98.44 264 ALA B O 1
ATOM 10208 N N . LEU B 1 265 ? -20.125 -27.516 11.258 1 98.38 265 LEU B N 1
ATOM 10209 C CA . LEU B 1 265 ? -20.781 -26.438 10.516 1 98.38 265 LEU B CA 1
ATOM 10210 C C . LEU B 1 265 ? -21.891 -25.812 11.359 1 98.38 265 LEU B C 1
ATOM 10212 O O . LEU B 1 265 ? -22.031 -24.578 11.391 1 98.38 265 LEU B O 1
ATOM 10216 N N . VAL B 1 266 ? -22.656 -26.594 12.047 1 97.75 266 VAL B N 1
ATOM 10217 C CA . VAL B 1 266 ? -23.734 -26.094 12.883 1 97.75 266 VAL B CA 1
ATOM 10218 C C . VAL B 1 266 ? -23.156 -25.312 14.07 1 97.75 266 VAL B C 1
ATOM 10220 O O . VAL B 1 266 ? -23.672 -24.25 14.422 1 97.75 266 VAL B O 1
ATOM 10223 N N . LEU B 1 267 ? -22.156 -25.922 14.625 1 97.69 267 LEU B N 1
ATOM 10224 C CA . LEU B 1 267 ? -21.5 -25.234 15.734 1 97.69 267 LEU B CA 1
ATOM 10225 C C . LEU B 1 267 ? -20.984 -23.875 15.297 1 97.69 267 LEU B C 1
ATOM 10227 O O . LEU B 1 267 ? -21.188 -22.875 15.992 1 97.69 267 LEU B O 1
ATOM 10231 N N . TRP B 1 268 ? -20.297 -23.859 14.164 1 97.81 268 TRP B N 1
ATOM 10232 C CA . TRP B 1 268 ? -19.734 -22.625 13.641 1 97.81 268 TRP B CA 1
ATOM 10233 C C . TRP B 1 268 ? -20.844 -21.625 13.305 1 97.81 268 TRP B C 1
ATOM 10235 O O . TRP B 1 268 ? -20.672 -20.422 13.477 1 97.81 268 TRP B O 1
ATOM 10245 N N . TYR B 1 269 ? -21.922 -22.125 12.805 1 96.81 269 TYR B N 1
ATOM 10246 C CA . TYR B 1 269 ? -23.094 -21.297 12.508 1 96.81 269 TYR B CA 1
ATOM 10247 C C . TYR B 1 269 ? -23.516 -20.5 13.742 1 96.81 269 TYR B C 1
ATOM 10249 O O . TYR B 1 269 ? -23.906 -19.344 13.625 1 96.81 269 TYR B O 1
ATOM 10257 N N . VAL B 1 270 ? -23.328 -21 14.883 1 96.56 270 VAL B N 1
ATOM 10258 C CA . VAL B 1 270 ? -23.812 -20.375 16.109 1 96.56 270 VAL B CA 1
ATOM 10259 C C . VAL B 1 270 ? -22.734 -19.484 16.703 1 96.56 270 VAL B C 1
ATOM 10261 O O . VAL B 1 270 ? -22.984 -18.312 17.016 1 96.56 270 VAL B O 1
ATOM 10264 N N . ILE B 1 271 ? -21.531 -20 16.812 1 96.62 271 ILE B N 1
ATOM 10265 C CA . ILE B 1 271 ? -20.547 -19.281 17.594 1 96.62 271 ILE B CA 1
ATOM 10266 C C . ILE B 1 271 ? -19.578 -18.562 16.641 1 96.62 271 ILE B C 1
ATOM 10268 O O . ILE B 1 271 ? -18.797 -17.703 17.078 1 96.62 271 ILE B O 1
ATOM 10272 N N . GLY B 1 272 ? -19.641 -18.891 15.344 1 95.62 272 GLY B N 1
ATOM 10273 C CA . GLY B 1 272 ? -18.641 -18.438 14.398 1 95.62 272 GLY B CA 1
ATOM 10274 C C . GLY B 1 272 ? -18.75 -16.953 14.086 1 95.62 272 GLY B C 1
ATOM 10275 O O . GLY B 1 272 ? -19.734 -16.312 14.453 1 95.62 272 GLY B O 1
ATOM 10276 N N . ALA B 1 273 ? -17.719 -16.391 13.414 1 94.88 273 ALA B N 1
ATOM 10277 C CA . ALA B 1 273 ? -17.625 -14.969 13.062 1 94.88 273 ALA B CA 1
ATOM 10278 C C . ALA B 1 273 ? -18.391 -14.664 11.781 1 94.88 273 ALA B C 1
ATOM 10280 O O . ALA B 1 273 ? -18.625 -15.555 10.961 1 94.88 273 ALA B O 1
ATOM 10281 N N . GLY B 1 274 ? -18.812 -13.422 11.633 1 92.44 274 GLY B N 1
ATOM 10282 C CA . GLY B 1 274 ? -19.469 -12.984 10.414 1 92.44 274 GLY B CA 1
ATOM 10283 C C . GLY B 1 274 ? -18.484 -12.516 9.344 1 92.44 274 GLY B C 1
ATOM 10284 O O . GLY B 1 274 ? -17.297 -12.797 9.43 1 92.44 274 GLY B O 1
ATOM 10285 N N . SER B 1 275 ? -19.062 -11.961 8.312 1 93 275 SER B N 1
ATOM 10286 C CA . SER B 1 275 ? -18.25 -11.422 7.223 1 93 275 SER B CA 1
ATOM 10287 C C . SER B 1 275 ? -18.141 -9.906 7.312 1 93 275 SER B C 1
ATOM 10289 O O . SER B 1 275 ? -18.781 -9.273 8.148 1 93 275 SER B O 1
ATOM 10291 N N . SER B 1 276 ? -17.328 -9.297 6.488 1 90.81 276 SER B N 1
ATOM 10292 C CA . SER B 1 276 ? -17.016 -7.871 6.559 1 90.81 276 SER B CA 1
ATOM 10293 C C . SER B 1 276 ? -18.219 -7.023 6.145 1 90.81 276 SER B C 1
ATOM 10295 O O . SER B 1 276 ? -18.359 -5.887 6.602 1 90.81 276 SER B O 1
ATOM 10297 N N . ASP B 1 277 ? -19.172 -7.645 5.297 1 93.69 277 ASP B N 1
ATOM 10298 C CA . ASP B 1 277 ? -20.25 -6.832 4.723 1 93.69 277 ASP B CA 1
ATOM 10299 C C . ASP B 1 277 ? -21.609 -7.246 5.277 1 93.69 277 ASP B C 1
ATOM 10301 O O . ASP B 1 277 ? -22.641 -7.012 4.641 1 93.69 277 ASP B O 1
ATOM 10305 N N . ASP B 1 278 ? -21.625 -7.883 6.402 1 95.94 278 ASP B N 1
ATOM 10306 C CA . ASP B 1 278 ? -22.891 -8.359 6.949 1 95.94 278 ASP B CA 1
ATOM 10307 C C . ASP B 1 278 ? -23.844 -7.203 7.203 1 95.94 278 ASP B C 1
ATOM 10309 O O . ASP B 1 278 ? -25.031 -7.285 6.863 1 95.94 278 ASP B O 1
ATOM 10313 N N . GLY B 1 279 ? -23.25 -6.152 7.844 1 95.69 279 GLY B N 1
ATOM 10314 C CA . GLY B 1 279 ? -24.094 -5 8.102 1 95.69 279 GLY B CA 1
ATOM 10315 C C . GLY B 1 279 ? -24.531 -4.289 6.836 1 95.69 279 GLY B C 1
ATOM 10316 O O . GLY B 1 279 ? -25.625 -3.719 6.785 1 95.69 279 GLY B O 1
ATOM 10317 N N . TYR B 1 280 ? -23.719 -4.352 5.848 1 96 280 TYR B N 1
ATOM 10318 C CA . TYR B 1 280 ? -24.047 -3.75 4.562 1 96 280 TYR B CA 1
ATOM 10319 C C . TYR B 1 280 ? -25.25 -4.445 3.924 1 96 280 TYR B C 1
ATOM 10321 O O . TYR B 1 280 ? -26.219 -3.789 3.539 1 96 280 TYR B O 1
ATOM 10329 N N . GLN B 1 281 ? -25.234 -5.781 3.889 1 96.38 281 GLN B N 1
ATOM 10330 C CA . GLN B 1 281 ? -26.312 -6.566 3.295 1 96.38 281 GLN B CA 1
ATOM 10331 C C . GLN B 1 281 ? -27.594 -6.484 4.133 1 96.38 281 GLN B C 1
ATOM 10333 O O . GLN B 1 281 ? -28.688 -6.391 3.592 1 96.38 281 GLN B O 1
ATOM 10338 N N . MET B 1 282 ? -27.328 -6.477 5.398 1 96.75 282 MET B N 1
ATOM 10339 C CA . MET B 1 282 ? -28.484 -6.383 6.289 1 96.75 282 MET B CA 1
ATOM 10340 C C . MET B 1 282 ? -29.203 -5.051 6.102 1 96.75 282 MET B C 1
ATOM 10342 O O . MET B 1 282 ? -30.438 -5.012 6.027 1 96.75 282 MET B O 1
ATOM 10346 N N . GLY B 1 283 ? -28.406 -3.986 6.062 1 96.12 283 GLY B N 1
ATOM 10347 C CA . GLY B 1 283 ? -28.984 -2.674 5.852 1 96.12 283 GLY B CA 1
ATOM 10348 C C . GLY B 1 283 ? -29.766 -2.572 4.551 1 96.12 283 GLY B C 1
ATOM 10349 O O . GLY B 1 283 ? -30.875 -2.045 4.527 1 96.12 283 GLY B O 1
ATOM 10350 N N . MET B 1 284 ? -29.25 -3.102 3.49 1 96.56 284 MET B N 1
ATOM 10351 C CA . MET B 1 284 ? -29.938 -3.102 2.205 1 96.56 284 MET B CA 1
ATOM 10352 C C . MET B 1 284 ? -31.234 -3.918 2.275 1 96.56 284 MET B C 1
ATOM 10354 O O . MET B 1 284 ? -32.281 -3.479 1.801 1 96.56 284 MET B O 1
ATOM 10358 N N . ALA B 1 285 ? -31.125 -5.047 2.891 1 96.69 285 ALA B N 1
ATOM 10359 C CA . ALA B 1 285 ? -32.281 -5.957 2.963 1 96.69 285 ALA B CA 1
ATOM 10360 C C . ALA B 1 285 ? -33.406 -5.344 3.771 1 96.69 285 ALA B C 1
ATOM 10362 O O . ALA B 1 285 ? -34.562 -5.395 3.355 1 96.69 285 ALA B O 1
ATOM 10363 N N . ARG B 1 286 ? -33.062 -4.758 4.848 1 96.62 286 ARG B N 1
ATOM 10364 C CA . ARG B 1 286 ? -34.062 -4.223 5.758 1 96.62 286 ARG B CA 1
ATOM 10365 C C . ARG B 1 286 ? -34.75 -3.002 5.156 1 96.62 286 ARG B C 1
ATOM 10367 O O . ARG B 1 286 ? -35.906 -2.691 5.508 1 96.62 286 ARG B O 1
ATOM 10374 N N . THR B 1 287 ? -34.156 -2.326 4.27 1 96.5 287 THR B N 1
ATOM 10375 C CA . THR B 1 287 ? -34.719 -1.081 3.75 1 96.5 287 THR B CA 1
ATOM 10376 C C . THR B 1 287 ? -35.344 -1.299 2.379 1 96.5 287 THR B C 1
ATOM 10378 O O . THR B 1 287 ? -36.062 -0.433 1.875 1 96.5 287 THR B O 1
ATOM 10381 N N . ALA B 1 288 ? -35.188 -2.439 1.826 1 95.88 288 ALA B N 1
ATOM 10382 C CA . ALA B 1 288 ? -35.562 -2.729 0.45 1 95.88 288 ALA B CA 1
ATOM 10383 C C . ALA B 1 288 ? -37.094 -2.627 0.286 1 95.88 288 ALA B C 1
ATOM 10385 O O . ALA B 1 288 ? -37.562 -2.088 -0.71 1 95.88 288 ALA B O 1
ATOM 10386 N N . GLU B 1 289 ? -37.812 -3.139 1.212 1 92.88 289 GLU B N 1
ATOM 10387 C CA . GLU B 1 289 ? -39.281 -3.137 1.097 1 92.88 289 GLU B CA 1
ATOM 10388 C C . GLU B 1 289 ? -39.812 -1.713 1.037 1 92.88 289 GLU B C 1
ATOM 10390 O O . GLU B 1 289 ? -40.688 -1.406 0.209 1 92.88 289 GLU B O 1
ATOM 10395 N N . HIS B 1 290 ? -39.312 -0.905 1.843 1 92.69 290 HIS B N 1
ATOM 10396 C CA . HIS B 1 290 ? -39.781 0.475 1.894 1 92.69 290 HIS B CA 1
ATOM 10397 C C . HIS B 1 290 ? -39.344 1.257 0.665 1 92.69 290 HIS B C 1
ATOM 10399 O O . HIS B 1 290 ? -40.062 2.113 0.163 1 92.69 290 HIS B O 1
ATOM 10405 N N . ALA B 1 291 ? -38.188 0.968 0.243 1 94.88 291 ALA B N 1
ATOM 10406 C CA . ALA B 1 291 ? -37.625 1.658 -0.921 1 94.88 291 ALA B CA 1
ATOM 10407 C C . ALA B 1 291 ? -38.344 1.218 -2.201 1 94.88 291 ALA B C 1
ATOM 10409 O O . ALA B 1 291 ? -38.375 1.965 -3.182 1 94.88 291 ALA B O 1
ATOM 10410 N N . GLY B 1 292 ? -38.844 0.003 -2.184 1 93.19 292 GLY B N 1
ATOM 10411 C CA . GLY B 1 292 ? -39.5 -0.544 -3.357 1 93.19 292 GLY B CA 1
ATOM 10412 C C . GLY B 1 292 ? -38.562 -1.288 -4.281 1 93.19 292 GLY B C 1
ATOM 10413 O O . GLY B 1 292 ? -39 -1.868 -5.281 1 93.19 292 GLY B O 1
ATOM 10414 N N . TYR B 1 293 ? -37.375 -1.276 -4.148 1 94.81 293 TYR B N 1
ATOM 10415 C CA . TYR B 1 293 ? -36.312 -1.987 -4.887 1 94.81 293 TYR B CA 1
ATOM 10416 C C . TYR B 1 293 ? -35.094 -2.223 -4.008 1 94.81 293 TYR B C 1
ATOM 10418 O O . TYR B 1 293 ? -35.031 -1.741 -2.875 1 94.81 293 TYR B O 1
ATOM 10426 N N . MET B 1 294 ? -34.156 -3.023 -4.445 1 95.56 294 MET B N 1
ATOM 10427 C CA . MET B 1 294 ? -32.938 -3.287 -3.697 1 95.56 294 MET B CA 1
ATOM 10428 C C . MET B 1 294 ? -31.891 -2.207 -3.963 1 95.56 294 MET B C 1
ATOM 10430 O O . MET B 1 294 ? -31.047 -2.361 -4.84 1 95.56 294 MET B O 1
ATOM 10434 N N . ALA B 1 295 ? -31.906 -1.204 -3.109 1 95.69 295 ALA B N 1
ATOM 10435 C CA . ALA B 1 295 ? -31.016 -0.062 -3.275 1 95.69 295 ALA B CA 1
ATOM 10436 C C . ALA B 1 295 ? -29.672 -0.312 -2.594 1 95.69 295 ALA B C 1
ATOM 10438 O O . ALA B 1 295 ? -29.609 -0.979 -1.558 1 95.69 295 ALA B O 1
ATOM 10439 N N . ASN B 1 296 ? -28.641 0.196 -3.256 1 94.88 296 ASN B N 1
ATOM 10440 C CA . ASN B 1 296 ? -27.406 0.332 -2.498 1 94.88 296 ASN B CA 1
ATOM 10441 C C . ASN B 1 296 ? -27.5 1.447 -1.462 1 94.88 296 ASN B C 1
ATOM 10443 O O . ASN B 1 296 ? -27.125 2.59 -1.736 1 94.88 296 ASN B O 1
ATOM 10447 N N . TYR B 1 297 ? -27.844 1.088 -0.384 1 93.88 297 TYR B N 1
ATOM 10448 C CA . TYR B 1 297 ? -28.297 1.928 0.713 1 93.88 297 TYR B CA 1
ATOM 10449 C C . TYR B 1 297 ? -27.188 2.82 1.231 1 93.88 297 TYR B C 1
ATOM 10451 O O . TYR B 1 297 ? -27.406 3.99 1.553 1 93.88 297 TYR B O 1
ATOM 10459 N N . PHE B 1 298 ? -25.922 2.426 1.196 1 95.88 298 PHE B N 1
ATOM 10460 C CA . PHE B 1 298 ? -24.844 3.125 1.881 1 95.88 298 PHE B CA 1
ATOM 10461 C C . PHE B 1 298 ? -24 3.912 0.89 1 95.88 298 PHE B C 1
ATOM 10463 O O . PHE B 1 298 ? -23.219 4.781 1.286 1 95.88 298 PHE B O 1
ATOM 10470 N N . ARG B 1 299 ? -24.141 3.508 -0.389 1 94.94 299 ARG B N 1
ATOM 10471 C CA . ARG B 1 299 ? -23.312 4.145 -1.413 1 94.94 299 ARG B CA 1
ATOM 10472 C C . ARG B 1 299 ? -24.062 4.262 -2.73 1 94.94 299 ARG B C 1
ATOM 10474 O O . ARG B 1 299 ? -25.172 3.725 -2.869 1 94.94 299 ARG B O 1
ATOM 10481 N N . TRP B 1 300 ? -23.547 5.016 -3.672 1 96.44 300 TRP B N 1
ATOM 10482 C CA . TRP B 1 300 ? -23.938 5.078 -5.074 1 96.44 300 TRP B CA 1
ATOM 10483 C C . TRP B 1 300 ? -25.328 5.684 -5.223 1 96.44 300 TRP B C 1
ATOM 10485 O O . TRP B 1 300 ? -26.141 5.199 -6.02 1 96.44 300 TRP B O 1
ATOM 10495 N N . PHE B 1 301 ? -25.734 6.617 -4.391 1 96.5 301 PHE B N 1
ATOM 10496 C CA . PHE B 1 301 ? -26.906 7.477 -4.535 1 96.5 301 PHE B CA 1
ATOM 10497 C C . PHE B 1 301 ? -28.188 6.652 -4.586 1 96.5 301 PHE B C 1
ATOM 10499 O O . PHE B 1 301 ? -29.125 6.988 -5.316 1 96.5 301 PHE B O 1
ATOM 10506 N N . GLY B 1 302 ? -28.141 5.488 -3.895 1 95.69 302 GLY B N 1
ATOM 10507 C CA . GLY B 1 302 ? -29.344 4.672 -3.805 1 95.69 302 GLY B CA 1
ATOM 10508 C C . GLY B 1 302 ? -29.641 3.91 -5.082 1 95.69 302 GLY B C 1
ATOM 10509 O O . GLY B 1 302 ? -30.781 3.482 -5.305 1 95.69 302 GLY B O 1
ATOM 10510 N N . SER B 1 303 ? -28.672 3.73 -5.938 1 95.88 303 SER B N 1
ATOM 10511 C CA . SER B 1 303 ? -28.859 2.982 -7.176 1 95.88 303 SER B CA 1
ATOM 10512 C C . SER B 1 303 ? -29.109 1.503 -6.895 1 95.88 303 SER B C 1
ATOM 10514 O O . SER B 1 303 ? -28.672 0.982 -5.867 1 95.88 303 SER B O 1
ATOM 10516 N N . PRO B 1 304 ? -29.828 0.872 -7.793 1 95.75 304 PRO B N 1
ATOM 10517 C CA . PRO B 1 304 ? -30.125 -0.544 -7.566 1 95.75 304 PRO B CA 1
ATOM 10518 C C . PRO B 1 304 ? -28.891 -1.434 -7.691 1 95.75 304 PRO B C 1
ATOM 10520 O O . PRO B 1 304 ? -27.938 -1.083 -8.398 1 95.75 304 PRO B O 1
ATOM 10523 N N . GLU B 1 305 ? -28.906 -2.617 -7.027 1 93.38 305 GLU B N 1
ATOM 10524 C CA . GLU B 1 305 ? -27.812 -3.584 -7.062 1 93.38 305 GLU B CA 1
ATOM 10525 C C . GLU B 1 305 ? -27.812 -4.355 -8.383 1 93.38 305 GLU B C 1
ATOM 10527 O O . GLU B 1 305 ? -26.797 -4.945 -8.75 1 93.38 305 GLU B O 1
ATOM 10532 N N . ASP B 1 306 ? -28.859 -4.332 -9.109 1 92.12 306 ASP B N 1
ATOM 10533 C CA . ASP B 1 306 ? -28.953 -5.004 -10.406 1 92.12 306 ASP B CA 1
ATOM 10534 C C . ASP B 1 306 ? -27.828 -4.559 -11.336 1 92.12 306 ASP B C 1
ATOM 10536 O O . ASP B 1 306 ? -27.359 -3.418 -11.25 1 92.12 306 ASP B O 1
ATOM 10540 N N . PRO B 1 307 ? -27.281 -5.41 -12.078 1 92 307 PRO B N 1
ATOM 10541 C CA . PRO B 1 307 ? -27.859 -6.695 -12.477 1 92 307 PRO B CA 1
ATOM 10542 C C . PRO B 1 307 ? -27.469 -7.832 -11.539 1 92 307 PRO B C 1
ATOM 10544 O O . PRO B 1 307 ? -27.984 -8.945 -11.664 1 92 307 PRO B O 1
ATOM 10547 N N . PHE B 1 308 ? -26.609 -7.578 -10.633 1 88.19 308 PHE B N 1
ATOM 10548 C CA . PHE B 1 308 ? -26.156 -8.617 -9.711 1 88.19 308 PHE B CA 1
ATOM 10549 C C . PHE B 1 308 ? -26.797 -8.445 -8.344 1 88.19 308 PHE B C 1
ATOM 10551 O O . PHE B 1 308 ? -26.859 -7.332 -7.816 1 88.19 308 PHE B O 1
ATOM 10558 N N . GLY B 1 309 ? -27.578 -9.516 -7.895 1 86.5 309 GLY B N 1
ATOM 10559 C CA . GLY B 1 309 ? -28.016 -9.328 -6.52 1 86.5 309 GLY B CA 1
ATOM 10560 C C . GLY B 1 309 ? -29.375 -9.914 -6.23 1 86.5 309 GLY B C 1
ATOM 10561 O O . GLY B 1 309 ? -30.031 -9.531 -5.258 1 86.5 309 GLY B O 1
ATOM 10562 N N . TRP B 1 310 ? -29.781 -10.844 -7.117 1 93.38 310 TRP B N 1
ATOM 10563 C CA . TRP B 1 310 ? -31.094 -11.414 -6.852 1 93.38 310 TRP B CA 1
ATOM 10564 C C . TRP B 1 310 ? -31.125 -12.078 -5.48 1 93.38 310 TRP B C 1
ATOM 10566 O O . TRP B 1 310 ? -32.188 -12.125 -4.832 1 93.38 310 TRP B O 1
ATOM 10576 N N . TYR B 1 311 ? -29.984 -12.508 -4.977 1 95.69 311 TYR B N 1
ATOM 10577 C CA . TYR B 1 311 ? -29.891 -13.156 -3.672 1 95.69 311 TYR B CA 1
ATOM 10578 C C . TYR B 1 311 ? -30.25 -12.188 -2.551 1 95.69 311 TYR B C 1
ATOM 10580 O O . TYR B 1 311 ? -30.844 -12.586 -1.546 1 95.69 311 TYR B O 1
ATOM 10588 N N . TYR B 1 312 ? -29.969 -10.961 -2.664 1 95.62 312 TYR B N 1
ATOM 10589 C CA . TYR B 1 312 ? -30.266 -9.977 -1.635 1 95.62 312 TYR B CA 1
ATOM 10590 C C . TYR B 1 312 ? -31.781 -9.805 -1.469 1 95.62 312 TYR B C 1
ATOM 10592 O O . TYR B 1 312 ? -32.25 -9.453 -0.385 1 95.62 312 TYR B O 1
ATOM 10600 N N . ASN B 1 313 ? -32.469 -10.086 -2.537 1 95.06 313 ASN B N 1
ATOM 10601 C CA . ASN B 1 313 ? -33.906 -10.047 -2.43 1 95.06 313 ASN B CA 1
ATOM 10602 C C . ASN B 1 313 ? -34.438 -11.172 -1.553 1 95.06 313 ASN B C 1
ATOM 10604 O O . ASN B 1 313 ? -35.469 -11.016 -0.868 1 95.06 313 ASN B O 1
ATOM 10608 N N . LEU B 1 314 ? -33.719 -12.219 -1.628 1 95.94 314 LEU B N 1
ATOM 10609 C CA . LEU B 1 314 ? -34.094 -13.289 -0.708 1 95.94 314 LEU B CA 1
ATOM 10610 C C . LEU B 1 314 ? -33.906 -12.852 0.74 1 95.94 314 LEU B C 1
ATOM 10612 O O . LEU B 1 314 ? -34.75 -13.109 1.587 1 95.94 314 LEU B O 1
ATOM 10616 N N . LEU B 1 315 ? -32.875 -12.195 1.056 1 96.94 315 LEU B N 1
ATOM 10617 C CA . LEU B 1 315 ? -32.625 -11.688 2.4 1 96.94 315 LEU B CA 1
ATOM 10618 C C . LEU B 1 315 ? -33.719 -10.672 2.795 1 96.94 315 LEU B C 1
ATOM 10620 O O . LEU B 1 315 ? -34.156 -10.664 3.941 1 96.94 315 LEU B O 1
ATOM 10624 N N . ALA B 1 316 ? -34.062 -9.867 1.84 1 96.75 316 ALA B N 1
ATOM 10625 C CA . ALA B 1 316 ? -35.094 -8.875 2.105 1 96.75 316 ALA B CA 1
ATOM 10626 C C . ALA B 1 316 ? -36.406 -9.555 2.514 1 96.75 316 ALA B C 1
ATOM 10628 O O . ALA B 1 316 ? -37.094 -9.102 3.439 1 96.75 316 ALA B O 1
ATOM 10629 N N . ILE B 1 317 ? -36.719 -10.633 1.84 1 96.75 317 ILE B N 1
ATOM 10630 C CA . ILE B 1 317 ? -37.938 -11.391 2.174 1 96.75 317 ILE B CA 1
ATOM 10631 C C . ILE B 1 317 ? -37.812 -11.992 3.572 1 96.75 317 ILE B C 1
ATOM 10633 O O . ILE B 1 317 ? -38.75 -11.992 4.352 1 96.75 317 ILE B O 1
ATOM 10637 N N . MET B 1 318 ? -36.656 -12.375 3.916 1 97.25 318 MET B N 1
ATOM 10638 C CA . MET B 1 318 ? -36.406 -13 5.211 1 97.25 318 MET B CA 1
ATOM 10639 C C . MET B 1 318 ? -36.531 -11.984 6.34 1 97.25 318 MET B C 1
ATOM 10641 O O . MET B 1 318 ? -36.969 -12.32 7.441 1 97.25 318 MET B O 1
ATOM 10645 N N . THR B 1 319 ? -36.188 -10.812 6.113 1 96.25 319 THR B N 1
ATOM 10646 C CA . THR B 1 319 ? -36.25 -9.789 7.152 1 96.25 319 THR B CA 1
ATOM 10647 C C . THR B 1 319 ? -37.688 -9.469 7.52 1 96.25 319 THR B C 1
ATOM 10649 O O . THR B 1 319 ? -37.938 -8.859 8.555 1 96.25 319 THR B O 1
ATOM 10652 N N . LYS B 1 320 ? -38.625 -9.867 6.676 1 95.12 320 LYS B N 1
ATOM 10653 C CA . LYS B 1 320 ? -40.031 -9.664 6.988 1 95.12 320 LYS B CA 1
ATOM 10654 C C . LYS B 1 320 ? -40.469 -10.562 8.141 1 95.12 320 LYS B C 1
ATOM 10656 O O . LYS B 1 320 ? -41.438 -10.266 8.828 1 95.12 320 LYS B O 1
ATOM 10661 N N . PHE B 1 321 ? -39.719 -11.562 8.352 1 95.62 321 PHE B N 1
ATOM 10662 C CA . PHE B 1 321 ? -40.062 -12.516 9.398 1 95.62 321 PHE B CA 1
ATOM 10663 C C . PHE B 1 321 ? -39.281 -12.25 10.664 1 95.62 321 PHE B C 1
ATOM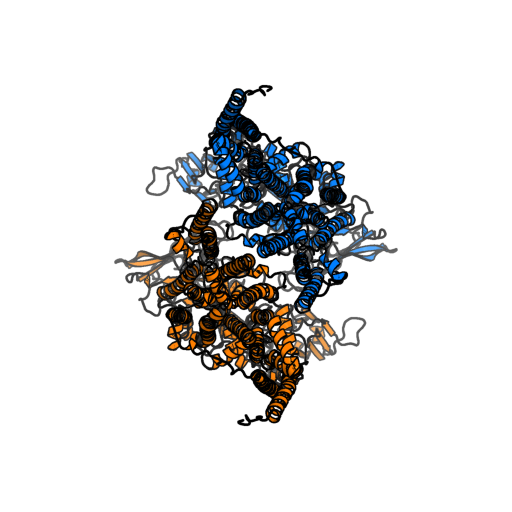 10665 O O . PHE B 1 321 ? -39.812 -12.289 11.773 1 95.62 321 PHE B O 1
ATOM 10672 N N . SER B 1 322 ? -37.969 -12.133 10.453 1 95.19 322 SER B N 1
ATOM 10673 C CA . SER B 1 322 ? -37.094 -11.844 11.586 1 95.19 322 SER B CA 1
ATOM 10674 C C . SER B 1 322 ? -35.781 -11.203 11.133 1 95.19 322 SER B C 1
ATOM 10676 O O . SER B 1 322 ? -35.344 -11.422 10.008 1 95.19 322 SER B O 1
ATOM 10678 N N . ASP B 1 323 ? -35.281 -10.414 12.086 1 94.12 323 ASP B N 1
ATOM 10679 C CA . ASP B 1 323 ? -34.031 -9.734 11.773 1 94.12 323 ASP B CA 1
ATOM 10680 C C . ASP B 1 323 ? -32.875 -10.328 12.562 1 94.12 323 ASP B C 1
ATOM 10682 O O . ASP B 1 323 ? -31.75 -9.82 12.516 1 94.12 323 ASP B O 1
ATOM 10686 N N . ILE B 1 324 ? -33.125 -11.391 13.242 1 94.62 324 ILE B N 1
ATOM 10687 C CA . ILE B 1 324 ? -32.062 -11.922 14.094 1 94.62 324 ILE B CA 1
ATOM 10688 C C . ILE B 1 324 ? -30.984 -12.594 13.242 1 94.62 324 ILE B C 1
ATOM 10690 O O . ILE B 1 324 ? -31.281 -13.133 12.172 1 94.62 324 ILE B O 1
ATOM 10694 N N . SER B 1 325 ? -29.828 -12.641 13.727 1 95.31 325 SER B N 1
ATOM 10695 C CA . SER B 1 325 ? -28.641 -13.062 12.992 1 95.31 325 SER B CA 1
ATOM 10696 C C . SER B 1 325 ? -28.75 -14.523 12.555 1 95.31 325 SER B C 1
ATOM 10698 O O . SER B 1 325 ? -28.469 -14.852 11.398 1 95.31 325 SER B O 1
ATOM 10700 N N . LEU B 1 326 ? -29.172 -15.469 13.406 1 95.88 326 LEU B N 1
ATOM 10701 C CA . LEU B 1 326 ? -29.25 -16.891 13.086 1 95.88 326 LEU B CA 1
ATOM 10702 C C . LEU B 1 326 ? -30.266 -17.141 11.977 1 95.88 326 LEU B C 1
ATOM 10704 O O . LEU B 1 326 ? -30.078 -18.031 11.141 1 95.88 326 LEU B O 1
ATOM 10708 N N . TRP B 1 327 ? -31.297 -16.344 11.961 1 96.19 327 TRP B N 1
ATOM 10709 C CA . TRP B 1 327 ? -32.344 -16.484 10.938 1 96.19 327 TRP B CA 1
ATOM 10710 C C . TRP B 1 327 ? -31.828 -16.016 9.578 1 96.19 327 TRP B C 1
ATOM 10712 O O . TRP B 1 327 ? -31.969 -16.719 8.578 1 96.19 327 TRP B O 1
ATOM 10722 N N . ILE B 1 328 ? -31.25 -14.891 9.555 1 96.75 328 ILE B N 1
ATOM 10723 C CA . ILE B 1 328 ? -30.859 -14.281 8.289 1 96.75 328 ILE B CA 1
ATOM 10724 C C . ILE B 1 328 ? -29.672 -15.039 7.695 1 96.75 328 ILE B C 1
ATOM 10726 O O . ILE B 1 328 ? -29.469 -15.039 6.48 1 96.75 328 ILE B O 1
ATOM 10730 N N . ARG B 1 329 ? -28.828 -15.766 8.469 1 96.94 329 ARG B N 1
ATOM 10731 C CA . ARG B 1 329 ? -27.656 -16.484 7.992 1 96.94 329 ARG B CA 1
ATOM 10732 C C . ARG B 1 329 ? -28 -17.938 7.66 1 96.94 329 ARG B C 1
ATOM 10734 O O . ARG B 1 329 ? -27.125 -18.719 7.305 1 96.94 329 ARG B O 1
ATOM 10741 N N . LEU B 1 330 ? -29.203 -18.297 7.789 1 97.12 330 LEU B N 1
ATOM 10742 C CA . LEU B 1 330 ? -29.656 -19.672 7.566 1 97.12 330 LEU B CA 1
ATOM 10743 C C . LEU B 1 330 ? -29.297 -20.141 6.156 1 97.12 330 LEU B C 1
ATOM 10745 O O . LEU B 1 330 ? -28.906 -21.281 5.957 1 97.12 330 LEU B O 1
ATOM 10749 N N . PRO B 1 331 ? -29.422 -19.328 5.125 1 96.81 331 PRO B N 1
ATOM 10750 C CA . PRO B 1 331 ? -29.047 -19.766 3.779 1 96.81 331 PRO B CA 1
ATOM 10751 C C . PRO B 1 331 ? -27.609 -20.234 3.695 1 96.81 331 PRO B C 1
ATOM 10753 O O . PRO B 1 331 ? -27.297 -21.172 2.965 1 96.81 331 PRO B O 1
ATOM 10756 N N . ASP B 1 332 ? -26.75 -19.656 4.406 1 96.5 332 ASP B N 1
ATOM 10757 C CA . ASP B 1 332 ? -25.344 -20.047 4.383 1 96.5 332 ASP B CA 1
ATOM 10758 C C . ASP B 1 332 ? -25.156 -21.406 5.039 1 96.5 332 ASP B C 1
ATOM 10760 O O . ASP B 1 332 ? -24.328 -22.219 4.582 1 96.5 332 ASP B O 1
ATOM 10764 N N . LEU B 1 333 ? -25.844 -21.609 6.133 1 97.81 333 LEU B N 1
ATOM 10765 C CA . LEU B 1 333 ? -25.766 -22.938 6.75 1 97.81 333 LEU B CA 1
ATOM 10766 C C . LEU B 1 333 ? -26.266 -24.016 5.797 1 97.81 333 LEU B C 1
ATOM 10768 O O . LEU B 1 333 ? -25.641 -25.062 5.645 1 97.81 333 LEU B O 1
ATOM 10772 N N . ILE B 1 334 ? -27.359 -23.734 5.156 1 97.88 334 ILE B N 1
ATOM 10773 C CA . ILE B 1 334 ? -27.938 -24.688 4.215 1 97.88 334 ILE B CA 1
ATOM 10774 C C . ILE B 1 334 ? -26.953 -24.938 3.068 1 97.88 334 ILE B C 1
ATOM 10776 O O . ILE B 1 334 ? -26.719 -26.078 2.674 1 97.88 334 ILE B O 1
ATOM 10780 N N . ALA B 1 335 ? -26.422 -23.859 2.562 1 98.12 335 ALA B N 1
ATOM 10781 C CA . ALA B 1 335 ? -25.453 -23.969 1.475 1 98.12 335 ALA B CA 1
ATOM 10782 C C . ALA B 1 335 ? -24.266 -24.844 1.885 1 98.12 335 ALA B C 1
ATOM 10784 O O . ALA B 1 335 ? -23.797 -25.688 1.11 1 98.12 335 ALA B O 1
ATOM 10785 N N . SER B 1 336 ? -23.766 -24.672 3.068 1 98 336 SER B N 1
ATOM 10786 C CA . SER B 1 336 ? -22.609 -25.438 3.529 1 98 336 SER B CA 1
ATOM 10787 C C . SER B 1 336 ? -22.938 -26.922 3.678 1 98 336 SER B C 1
ATOM 10789 O O . SER B 1 336 ? -22.141 -27.781 3.303 1 98 336 SER B O 1
ATOM 10791 N N . LEU B 1 337 ? -24.078 -27.203 4.164 1 97.31 337 LEU B N 1
ATOM 10792 C CA . LEU B 1 337 ? -24.5 -28.594 4.34 1 97.31 337 LEU B CA 1
ATOM 10793 C C . LEU B 1 337 ? -24.703 -29.266 2.99 1 97.31 337 LEU B C 1
ATOM 10795 O O . LEU B 1 337 ? -24.312 -30.422 2.801 1 97.31 337 LEU B O 1
ATOM 10799 N N . VAL B 1 338 ? -25.297 -28.562 2.1 1 96.88 338 VAL B N 1
ATOM 10800 C CA . VAL B 1 338 ? -25.5 -29.094 0.756 1 96.88 338 VAL B CA 1
ATOM 10801 C C . VAL B 1 338 ? -24.156 -29.328 0.084 1 96.88 338 VAL B C 1
ATOM 10803 O O . VAL B 1 338 ? -23.969 -30.328 -0.601 1 96.88 338 VAL B O 1
ATOM 10806 N N . CYS B 1 339 ? -23.219 -28.422 0.258 1 98.06 339 CYS B N 1
ATOM 10807 C CA . CYS B 1 339 ? -21.875 -28.594 -0.299 1 98.06 339 CYS B CA 1
ATOM 10808 C C . CYS B 1 339 ? -21.25 -29.891 0.195 1 98.06 339 CYS B C 1
ATOM 10810 O O . CYS B 1 339 ? -20.719 -30.672 -0.601 1 98.06 339 CYS B O 1
ATOM 10812 N N . TRP B 1 340 ? -21.312 -30.125 1.47 1 97.62 340 TRP B N 1
ATOM 10813 C CA . TRP B 1 340 ? -20.672 -31.312 2.018 1 97.62 340 TRP B CA 1
ATOM 10814 C C . TRP B 1 340 ? -21.344 -32.594 1.495 1 97.62 340 TRP B C 1
ATOM 10816 O O . TRP B 1 340 ? -20.672 -33.531 1.099 1 97.62 340 TRP B O 1
ATOM 10826 N N . LEU B 1 341 ? -22.656 -32.562 1.455 1 95.44 341 LEU B N 1
ATOM 10827 C CA . LEU B 1 341 ? -23.375 -33.75 0.979 1 95.44 341 LEU B CA 1
ATOM 10828 C C . LEU B 1 341 ? -23.062 -34.031 -0.485 1 95.44 341 LEU B C 1
ATOM 10830 O O . LEU B 1 341 ? -22.875 -35.188 -0.873 1 95.44 341 LEU B O 1
ATOM 10834 N N . LEU B 1 342 ? -22.969 -33 -1.246 1 96.25 342 LEU B N 1
ATOM 10835 C CA . LEU B 1 342 ? -22.625 -33.156 -2.652 1 96.25 342 LEU B CA 1
ATOM 10836 C C . LEU B 1 342 ? -21.188 -33.656 -2.801 1 96.25 342 LEU B C 1
ATOM 10838 O O . LEU B 1 342 ? -20.906 -34.5 -3.666 1 96.25 342 LEU B O 1
ATOM 10842 N N . ILE B 1 343 ? -20.281 -33.188 -2.008 1 97.38 343 ILE B N 1
ATOM 10843 C CA . ILE B 1 343 ? -18.875 -33.562 -2.07 1 97.38 343 ILE B CA 1
ATOM 10844 C C . ILE B 1 343 ? -18.75 -35.062 -1.688 1 97.38 343 ILE B C 1
ATOM 10846 O O . ILE B 1 343 ? -18.125 -35.844 -2.406 1 97.38 343 ILE B O 1
ATOM 10850 N N . SER B 1 344 ? -19.422 -35.469 -0.613 1 94.81 344 SER B N 1
ATOM 10851 C CA . SER B 1 344 ? -19.297 -36.812 -0.071 1 94.81 344 SER B CA 1
ATOM 10852 C C . SER B 1 344 ? -20.016 -37.844 -0.944 1 94.81 344 SER B C 1
ATOM 10854 O O . SER B 1 344 ? -19.516 -38.969 -1.146 1 94.81 344 SER B O 1
ATOM 10856 N N . ARG B 1 345 ? -21.094 -37.469 -1.62 1 93.56 345 ARG B N 1
ATOM 10857 C CA . ARG B 1 345 ? -21.938 -38.469 -2.279 1 93.56 345 ARG B CA 1
ATOM 10858 C C . ARG B 1 345 ? -21.734 -38.438 -3.789 1 93.56 345 ARG B C 1
ATOM 10860 O O . ARG B 1 345 ? -21.969 -39.438 -4.469 1 93.56 345 ARG B O 1
ATOM 10867 N N . GLU B 1 346 ? -21.375 -37.281 -4.273 1 93.94 346 GLU B N 1
ATOM 10868 C CA . GLU B 1 346 ? -21.344 -37.188 -5.727 1 93.94 346 GLU B CA 1
ATOM 10869 C C . GLU B 1 346 ? -19.922 -36.906 -6.227 1 93.94 346 GLU B C 1
ATOM 10871 O O . GLU B 1 346 ? -19.453 -37.531 -7.172 1 93.94 346 GLU B O 1
ATOM 10876 N N . VAL B 1 347 ? -19.219 -36.031 -5.594 1 96.75 347 VAL B N 1
ATOM 10877 C CA . VAL B 1 347 ? -17.938 -35.562 -6.113 1 96.75 347 VAL B CA 1
ATOM 10878 C C . VAL B 1 347 ? -16.859 -36.594 -5.898 1 96.75 347 VAL B C 1
ATOM 10880 O O . VAL B 1 347 ? -16.141 -36.969 -6.836 1 96.75 347 VAL B O 1
ATOM 10883 N N . LEU B 1 348 ? -16.703 -37.125 -4.695 1 96.44 348 LEU B N 1
ATOM 10884 C CA . LEU B 1 348 ? -15.625 -38.062 -4.375 1 96.44 348 LEU B CA 1
ATOM 10885 C C . LEU B 1 348 ? -15.734 -39.344 -5.219 1 96.44 348 LEU B C 1
ATOM 10887 O O . LEU B 1 348 ? -14.75 -39.781 -5.809 1 96.44 348 LEU B O 1
ATOM 10891 N N . PRO B 1 349 ? -16.938 -39.906 -5.367 1 93.75 349 PRO B N 1
ATOM 10892 C CA . PRO B 1 349 ? -17.047 -41.094 -6.23 1 93.75 349 PRO B CA 1
ATOM 10893 C C . PRO B 1 349 ? -16.75 -40.781 -7.695 1 93.75 349 PRO B C 1
ATOM 10895 O O . PRO B 1 349 ? -16.219 -41.625 -8.414 1 93.75 349 PRO B O 1
ATOM 10898 N N . ARG B 1 350 ? -17.078 -39.594 -8.109 1 95.44 350 ARG B N 1
ATOM 10899 C CA . ARG B 1 350 ? -16.875 -39.219 -9.5 1 95.44 350 ARG B CA 1
ATOM 10900 C C . ARG B 1 350 ? -15.383 -39.062 -9.805 1 95.44 350 ARG B C 1
ATOM 10902 O O . ARG B 1 350 ? -14.961 -39.219 -10.953 1 95.44 350 ARG B O 1
ATOM 10909 N N . LEU B 1 351 ? -14.586 -38.844 -8.836 1 97.5 351 LEU B N 1
ATOM 10910 C CA . LEU B 1 351 ? -13.141 -38.688 -9.023 1 97.5 351 LEU B CA 1
ATOM 10911 C C . LEU B 1 351 ? -12.461 -40.031 -9.117 1 97.5 351 LEU B C 1
ATOM 10913 O O . LEU B 1 351 ? -11.273 -40.125 -9.445 1 97.5 351 LEU B O 1
ATOM 10917 N N . GLY B 1 352 ? -13.18 -41.188 -8.836 1 96.12 352 GLY B N 1
ATOM 10918 C CA . GLY B 1 352 ? -12.648 -42.531 -9 1 96.12 352 GLY B CA 1
ATOM 10919 C C . GLY B 1 352 ? -12.75 -43.375 -7.734 1 96.12 352 GLY B C 1
ATOM 10920 O O . GLY B 1 352 ? -12.883 -42.812 -6.637 1 96.12 352 GLY B O 1
ATOM 10921 N N . PRO B 1 353 ? -12.68 -44.625 -7.922 1 95.5 353 PRO B N 1
ATOM 10922 C CA . PRO B 1 353 ? -12.812 -45.5 -6.77 1 95.5 353 PRO B CA 1
ATOM 10923 C C . PRO B 1 353 ? -11.695 -45.344 -5.746 1 95.5 353 PRO B C 1
ATOM 10925 O O . PRO B 1 353 ? -11.922 -45.5 -4.547 1 95.5 353 PRO B O 1
ATOM 10928 N N . ALA B 1 354 ? -10.547 -44.969 -6.219 1 96 354 ALA B N 1
ATOM 10929 C CA . ALA B 1 354 ? -9.43 -44.719 -5.305 1 96 354 ALA B CA 1
ATOM 10930 C C . ALA B 1 354 ? -9.719 -43.562 -4.355 1 96 354 ALA B C 1
ATOM 10932 O O . ALA B 1 354 ? -9.297 -43.594 -3.195 1 96 354 ALA B O 1
ATOM 10933 N N . VAL B 1 355 ? -10.406 -42.562 -4.828 1 96.56 355 VAL B N 1
ATOM 10934 C CA . VAL B 1 355 ? -10.742 -41.375 -4.02 1 96.56 355 VAL B CA 1
ATOM 10935 C C . VAL B 1 355 ? -11.945 -41.688 -3.137 1 96.56 355 VAL B C 1
ATOM 10937 O O . VAL B 1 355 ? -11.961 -41.344 -1.951 1 96.56 355 VAL B O 1
ATOM 10940 N N . ALA B 1 356 ? -12.891 -42.375 -3.682 1 94.5 356 ALA B N 1
ATOM 10941 C CA . ALA B 1 356 ? -14.133 -42.688 -2.98 1 94.5 356 ALA B CA 1
ATOM 10942 C C . ALA B 1 356 ? -13.891 -43.594 -1.785 1 94.5 356 ALA B C 1
ATOM 10944 O O . ALA B 1 356 ? -14.562 -43.5 -0.76 1 94.5 356 ALA B O 1
ATOM 10945 N N . ARG B 1 357 ? -12.953 -44.5 -1.889 1 93.88 357 ARG B N 1
ATOM 10946 C CA . ARG B 1 357 ? -12.719 -45.469 -0.849 1 93.88 357 ARG B CA 1
ATOM 10947 C C . ARG B 1 357 ? -11.672 -45 0.149 1 93.88 357 ARG B C 1
ATOM 10949 O O . ARG B 1 357 ? -11.477 -45.625 1.199 1 93.88 357 ARG B O 1
ATOM 10956 N N . SER B 1 358 ? -11.117 -43.875 -0.14 1 95.44 358 SER B N 1
ATOM 10957 C CA . SER B 1 358 ? -10.047 -43.375 0.708 1 95.44 358 SER B CA 1
ATOM 10958 C C . SER B 1 358 ? -10.602 -42.562 1.885 1 95.44 358 SER B C 1
ATOM 10960 O O . SER B 1 358 ? -11.141 -41.5 1.701 1 95.44 358 SER B O 1
ATOM 10962 N N . LYS B 1 359 ? -10.422 -43.031 3.1 1 94.5 359 LYS B N 1
ATOM 10963 C CA . LYS B 1 359 ? -10.859 -42.312 4.293 1 94.5 359 LYS B CA 1
ATOM 10964 C C . LYS B 1 359 ? -10.094 -41 4.465 1 94.5 359 LYS B C 1
ATOM 10966 O O . LYS B 1 359 ? -10.688 -39.969 4.715 1 94.5 359 LYS B O 1
ATOM 10971 N N . PRO B 1 360 ? -8.711 -41.031 4.266 1 95.44 360 PRO B N 1
ATOM 10972 C CA . PRO B 1 360 ? -7.98 -39.75 4.367 1 95.44 360 PRO B CA 1
ATOM 10973 C C . PRO B 1 360 ? -8.484 -38.719 3.375 1 95.44 360 PRO B C 1
ATOM 10975 O O . PRO B 1 360 ? -8.492 -37.531 3.686 1 95.44 360 PRO B O 1
ATOM 10978 N N . ALA B 1 361 ? -8.867 -39.156 2.209 1 97.31 361 ALA B N 1
ATOM 10979 C CA . ALA B 1 361 ? -9.375 -38.219 1.214 1 97.31 361 ALA B CA 1
ATOM 10980 C C . ALA B 1 361 ? -10.68 -37.594 1.675 1 97.31 361 ALA B C 1
ATOM 10982 O O . ALA B 1 361 ? -10.906 -36.406 1.467 1 97.31 361 ALA B O 1
ATOM 10983 N N . ALA B 1 362 ? -11.555 -38.312 2.277 1 97.25 362 ALA B N 1
ATOM 10984 C CA . ALA B 1 362 ? -12.82 -37.812 2.789 1 97.25 362 ALA B CA 1
ATOM 10985 C C . ALA B 1 362 ? -12.586 -36.781 3.902 1 97.25 362 ALA B C 1
ATOM 10987 O O . ALA B 1 362 ? -13.219 -35.719 3.926 1 97.25 362 ALA B O 1
ATOM 10988 N N . TRP B 1 363 ? -11.688 -37.156 4.809 1 97.75 363 TRP B N 1
ATOM 10989 C CA . TRP B 1 363 ? -11.352 -36.219 5.895 1 97.75 363 TRP B CA 1
ATOM 10990 C C . TRP B 1 363 ? -10.719 -34.938 5.352 1 97.75 363 TRP B C 1
ATOM 10992 O O . TRP B 1 363 ? -11.023 -33.844 5.824 1 97.75 363 TRP B O 1
ATOM 11002 N N . ALA B 1 364 ? -9.82 -35.125 4.387 1 98.25 364 ALA B N 1
ATOM 11003 C CA . ALA B 1 364 ? -9.188 -33.938 3.793 1 98.25 364 ALA B CA 1
ATOM 11004 C C . ALA B 1 364 ? -10.227 -33.031 3.137 1 98.25 364 ALA B C 1
ATOM 11006 O O . ALA B 1 364 ? -10.188 -31.812 3.309 1 98.25 364 ALA B O 1
ATOM 11007 N N . ALA B 1 365 ? -11.141 -33.625 2.41 1 98.56 365 ALA B N 1
ATOM 11008 C CA . ALA B 1 365 ? -12.195 -32.844 1.768 1 98.56 365 ALA B CA 1
ATOM 11009 C C . ALA B 1 365 ? -13.031 -32.094 2.801 1 98.56 365 ALA B C 1
ATOM 11011 O O . ALA B 1 365 ? -13.297 -30.891 2.648 1 98.56 365 ALA B O 1
ATOM 11012 N N . GLY B 1 366 ? -13.43 -32.812 3.807 1 98.56 366 GLY B N 1
ATOM 11013 C CA . GLY B 1 366 ? -14.25 -32.188 4.844 1 98.56 366 GLY B CA 1
ATOM 11014 C C . GLY B 1 366 ? -13.547 -31.078 5.578 1 98.56 366 GLY B C 1
ATOM 11015 O O . GLY B 1 366 ? -14.102 -29.984 5.73 1 98.56 366 GLY B O 1
ATOM 11016 N N . PHE B 1 367 ? -12.328 -31.312 5.992 1 98.69 367 PHE B N 1
ATOM 11017 C CA . PHE B 1 367 ? -11.594 -30.328 6.785 1 98.69 367 PHE B CA 1
ATOM 11018 C C . PHE B 1 367 ? -11.203 -29.125 5.93 1 98.69 367 PHE B C 1
ATOM 11020 O O . PHE B 1 367 ? -11.188 -27.984 6.418 1 98.69 367 PHE B O 1
ATOM 11027 N N . VAL B 1 368 ? -10.852 -29.328 4.691 1 98.62 368 VAL B N 1
ATOM 11028 C CA . VAL B 1 368 ? -10.508 -28.203 3.826 1 98.62 368 VAL B CA 1
ATOM 11029 C C . VAL B 1 368 ? -11.758 -27.375 3.537 1 98.62 368 VAL B C 1
ATOM 11031 O O . VAL B 1 368 ? -11.688 -26.141 3.455 1 98.62 368 VAL B O 1
ATOM 11034 N N . LEU B 1 369 ? -12.922 -28.016 3.344 1 98.75 369 LEU B N 1
ATOM 11035 C CA . LEU B 1 369 ? -14.172 -27.281 3.213 1 98.75 369 LEU B CA 1
ATOM 11036 C C . LEU B 1 369 ? -14.406 -26.375 4.418 1 98.75 369 LEU B C 1
ATOM 11038 O O . LEU B 1 369 ? -14.688 -25.188 4.262 1 98.75 369 LEU B O 1
ATOM 11042 N N . LEU B 1 370 ? -14.195 -26.969 5.617 1 98.62 370 LEU B N 1
ATOM 11043 C CA . LEU B 1 370 ? -14.422 -26.203 6.844 1 98.62 370 LEU B CA 1
ATOM 11044 C C . LEU B 1 370 ? -13.422 -25.062 6.965 1 98.62 370 LEU B C 1
ATOM 11046 O O . LEU B 1 370 ? -13.797 -23.938 7.273 1 98.62 370 LEU B O 1
ATOM 11050 N N . ALA B 1 371 ? -12.156 -25.359 6.699 1 98.25 371 ALA B N 1
ATOM 11051 C CA . ALA B 1 371 ? -11.094 -24.375 6.852 1 98.25 371 ALA B CA 1
ATOM 11052 C C . ALA B 1 371 ? -11.289 -23.203 5.895 1 98.25 371 ALA B C 1
ATOM 11054 O O . ALA B 1 371 ? -10.891 -22.078 6.199 1 98.25 371 ALA B O 1
ATOM 11055 N N . SER B 1 372 ? -11.898 -23.453 4.812 1 97.5 372 SER B N 1
ATOM 11056 C CA . SER B 1 372 ? -12.133 -22.406 3.822 1 97.5 372 SER B CA 1
ATOM 11057 C C . SER B 1 372 ? -13.484 -21.734 4.039 1 97.5 372 SER B C 1
ATOM 11059 O O . SER B 1 372 ? -13.688 -20.594 3.604 1 97.5 372 SER B O 1
ATOM 11061 N N . TRP B 1 373 ? -14.406 -22.422 4.633 1 98 373 TRP B N 1
ATOM 11062 C CA . TRP B 1 373 ? -15.75 -21.906 4.844 1 98 373 TRP B CA 1
ATOM 11063 C C . TRP B 1 373 ? -15.797 -20.984 6.066 1 98 373 TRP B C 1
ATOM 11065 O O . TRP B 1 373 ? -16.453 -19.938 6.039 1 98 373 TRP B O 1
ATOM 11075 N N . PHE B 1 374 ? -15.109 -21.328 7.102 1 97.44 374 PHE B N 1
ATOM 11076 C CA . PHE B 1 374 ? -15.188 -20.672 8.398 1 97.44 374 PHE B CA 1
ATOM 11077 C C . PHE B 1 374 ? -14.812 -19.203 8.273 1 97.44 374 PHE B C 1
ATOM 11079 O O . PHE B 1 374 ? -15.547 -18.328 8.742 1 97.44 374 PHE B O 1
ATOM 11086 N N . PRO B 1 375 ? -13.773 -18.859 7.613 1 95.75 375 PRO B N 1
ATOM 11087 C CA . PRO B 1 375 ? -13.359 -17.453 7.613 1 95.75 375 PRO B CA 1
ATOM 11088 C C . PRO B 1 375 ? -14.203 -16.578 6.688 1 95.75 375 PRO B C 1
ATOM 11090 O O . PRO B 1 375 ? -14.297 -15.367 6.883 1 95.75 375 PRO B O 1
ATOM 11093 N N . PHE B 1 376 ? -14.914 -17.203 5.707 1 95.25 376 PHE B N 1
ATOM 11094 C CA . PHE B 1 376 ? -15.469 -16.359 4.656 1 95.25 376 PHE B CA 1
ATOM 11095 C C . PHE B 1 376 ? -16.984 -16.484 4.602 1 95.25 376 PHE B C 1
ATOM 11097 O O . PHE B 1 376 ? -17.688 -15.547 4.23 1 95.25 376 PHE B O 1
ATOM 11104 N N . ASN B 1 377 ? -17.562 -17.641 4.91 1 97.19 377 ASN B N 1
ATOM 11105 C CA . ASN B 1 377 ? -18.891 -17.969 4.406 1 97.19 377 ASN B CA 1
ATOM 11106 C C . ASN B 1 377 ? -19.891 -18.172 5.543 1 97.19 377 ASN B C 1
ATOM 11108 O O . ASN B 1 377 ? -20.766 -19.031 5.453 1 97.19 377 ASN B O 1
ATOM 11112 N N . ASN B 1 378 ? -19.734 -17.516 6.621 1 94.94 378 ASN B N 1
ATOM 11113 C CA . ASN B 1 378 ? -20.656 -17.641 7.738 1 94.94 378 ASN B CA 1
ATOM 11114 C C . ASN B 1 378 ? -21.531 -16.391 7.867 1 94.94 378 ASN B C 1
ATOM 11116 O O . ASN B 1 378 ? -22.453 -16.359 8.68 1 94.94 378 ASN B O 1
ATOM 11120 N N . GLY B 1 379 ? -21.375 -15.445 7.078 1 94.69 379 GLY B N 1
ATOM 11121 C CA . GLY B 1 379 ? -22.141 -14.203 7.148 1 94.69 379 GLY B CA 1
ATOM 11122 C C . GLY B 1 379 ? -23.125 -14.047 6.012 1 94.69 379 GLY B C 1
ATOM 11123 O O . GLY B 1 379 ? -23.781 -15.008 5.609 1 94.69 379 GLY B O 1
ATOM 11124 N N . LEU B 1 380 ? -23.344 -12.859 5.629 1 96.25 380 LEU B N 1
ATOM 11125 C CA . LEU B 1 380 ? -24.375 -12.578 4.637 1 96.25 380 LEU B CA 1
ATOM 11126 C C . LEU B 1 380 ? -23.766 -12.367 3.258 1 96.25 380 LEU B C 1
ATOM 11128 O O . LEU B 1 380 ? -24.484 -12.273 2.262 1 96.25 380 LEU B O 1
ATOM 11132 N N . ARG B 1 381 ? -22.453 -12.336 3.225 1 94.25 381 ARG B N 1
ATOM 11133 C CA . ARG B 1 381 ? -21.844 -12.258 1.904 1 94.25 381 ARG B CA 1
ATOM 11134 C C . ARG B 1 381 ? -22.172 -13.484 1.067 1 94.25 381 ARG B C 1
ATOM 11136 O O . ARG B 1 381 ? -22.25 -14.602 1.594 1 94.25 381 ARG B O 1
ATOM 11143 N N . PRO B 1 382 ? -22.266 -13.367 -0.17 1 95.88 382 PRO B N 1
ATOM 11144 C CA . PRO B 1 382 ? -22.875 -14.43 -0.967 1 95.88 382 PRO B CA 1
ATOM 11145 C C . PRO B 1 382 ? -21.859 -15.438 -1.49 1 95.88 382 PRO B C 1
ATOM 11147 O O . PRO B 1 382 ? -22.188 -16.25 -2.357 1 95.88 382 PRO B O 1
ATOM 11150 N N . GLU B 1 383 ? -20.641 -15.469 -1.045 1 96.25 383 GLU B N 1
ATOM 11151 C CA . GLU B 1 383 ? -19.625 -16.391 -1.547 1 96.25 383 GLU B CA 1
ATOM 11152 C C . GLU B 1 383 ? -20 -17.844 -1.271 1 96.25 383 GLU B C 1
ATOM 11154 O O . GLU B 1 383 ? -19.688 -18.734 -2.061 1 96.25 383 GLU B O 1
ATOM 11159 N N . GLY B 1 384 ? -20.672 -18.047 -0.082 1 96.94 384 GLY B N 1
ATOM 11160 C CA . GLY B 1 384 ? -21.172 -19.391 0.185 1 96.94 384 GLY B CA 1
ATOM 11161 C C . GLY B 1 384 ? -22.172 -19.875 -0.842 1 96.94 384 GLY B C 1
ATOM 11162 O O . GLY B 1 384 ? -22.141 -21.031 -1.249 1 96.94 384 GLY B O 1
ATOM 11163 N N . GLN B 1 385 ? -23.031 -19.016 -1.295 1 97.44 385 GLN B N 1
ATOM 11164 C CA . GLN B 1 385 ? -24.016 -19.344 -2.32 1 97.44 385 GLN B CA 1
ATOM 11165 C C . GLN B 1 385 ? -23.344 -19.578 -3.672 1 97.44 385 GLN B C 1
ATOM 11167 O O . GLN B 1 385 ? -23.766 -20.438 -4.438 1 97.44 385 GLN B O 1
ATOM 11172 N N . ILE B 1 386 ? -22.344 -18.828 -3.924 1 97.69 386 ILE B N 1
ATOM 11173 C CA . ILE B 1 386 ? -21.594 -19.016 -5.164 1 97.69 386 ILE B CA 1
ATOM 11174 C C . ILE B 1 386 ? -20.859 -20.344 -5.125 1 97.69 386 ILE B C 1
ATOM 11176 O O . ILE B 1 386 ? -20.797 -21.062 -6.129 1 97.69 386 ILE B O 1
ATOM 11180 N N . ALA B 1 387 ? -20.312 -20.688 -3.988 1 98.12 387 ALA B N 1
ATOM 11181 C CA . ALA B 1 387 ? -19.609 -21.953 -3.83 1 98.12 387 ALA B CA 1
ATOM 11182 C C . ALA B 1 387 ? -20.547 -23.141 -4.102 1 98.12 387 ALA B C 1
ATOM 11184 O O . ALA B 1 387 ? -20.188 -24.047 -4.844 1 98.12 387 ALA B O 1
ATOM 11185 N N . VAL B 1 388 ? -21.734 -23.109 -3.539 1 98 388 VAL B N 1
ATOM 11186 C CA . VAL B 1 388 ? -22.656 -24.219 -3.727 1 98 388 VAL B CA 1
ATOM 11187 C C . VAL B 1 388 ? -23.172 -24.234 -5.164 1 98 388 VAL B C 1
ATOM 11189 O O . VAL B 1 388 ? -23.312 -25.297 -5.773 1 98 388 VAL B O 1
ATOM 11192 N N . GLY B 1 389 ? -23.5 -23.016 -5.723 1 98.19 389 GLY B N 1
ATOM 11193 C CA . GLY B 1 389 ? -23.938 -22.938 -7.105 1 98.19 389 GLY B CA 1
ATOM 11194 C C . GLY B 1 389 ? -22.922 -23.484 -8.094 1 98.19 389 GLY B C 1
ATOM 11195 O O . GLY B 1 389 ? -23.281 -24.172 -9.047 1 98.19 389 GLY B O 1
ATOM 11196 N N . SER B 1 390 ? -21.703 -23.234 -7.867 1 98.12 390 SER B N 1
ATOM 11197 C CA . SER B 1 390 ? -20.656 -23.734 -8.758 1 98.12 390 SER B CA 1
ATOM 11198 C C . SER B 1 390 ? -20.484 -25.234 -8.617 1 98.12 390 SER B C 1
ATOM 11200 O O . SER B 1 390 ? -20.219 -25.922 -9.602 1 98.12 390 SER B O 1
ATOM 11202 N N . LEU B 1 391 ? -20.578 -25.734 -7.387 1 98.38 391 LEU B N 1
ATOM 11203 C CA . LEU B 1 391 ? -20.453 -27.172 -7.168 1 98.38 391 LEU B CA 1
ATOM 11204 C C . LEU B 1 391 ? -21.609 -27.922 -7.84 1 98.38 391 LEU B C 1
ATOM 11206 O O . LEU B 1 391 ? -21.391 -28.953 -8.477 1 98.38 391 LEU B O 1
ATOM 11210 N N . ILE B 1 392 ? -22.812 -27.391 -7.707 1 97.88 392 ILE B N 1
ATOM 11211 C CA . ILE B 1 392 ? -23.969 -28 -8.344 1 97.88 392 ILE B CA 1
ATOM 11212 C C . ILE B 1 392 ? -23.781 -28 -9.859 1 97.88 392 ILE B C 1
ATOM 11214 O O . ILE B 1 392 ? -24.078 -28.984 -10.531 1 97.88 392 ILE B O 1
ATOM 11218 N N . THR B 1 393 ? -23.297 -26.891 -10.344 1 98.38 393 THR B N 1
ATOM 11219 C CA . THR B 1 393 ? -23.031 -26.797 -11.781 1 98.38 393 THR B CA 1
ATOM 11220 C C . THR B 1 393 ? -22.047 -27.875 -12.211 1 98.38 393 THR B C 1
ATOM 11222 O O . THR B 1 393 ? -22.281 -28.578 -13.203 1 98.38 393 THR B O 1
ATOM 11225 N N . TRP B 1 394 ? -21 -28.062 -11.492 1 98.19 394 TRP B N 1
ATOM 11226 C CA . TRP B 1 394 ? -19.984 -29.062 -11.82 1 98.19 394 TRP B CA 1
ATOM 11227 C C . TRP B 1 394 ? -20.578 -30.469 -11.766 1 98.19 394 TRP B C 1
ATOM 11229 O O . TRP B 1 394 ? -20.344 -31.281 -12.664 1 98.19 394 TRP B O 1
ATOM 11239 N N . VAL B 1 395 ? -21.359 -30.797 -10.75 1 96.56 395 VAL B N 1
ATOM 11240 C CA . VAL B 1 395 ? -21.953 -32.125 -10.578 1 96.56 395 VAL B CA 1
ATOM 11241 C C . VAL B 1 395 ? -22.922 -32.406 -11.719 1 96.56 395 VAL B C 1
ATOM 11243 O O . VAL B 1 395 ? -22.938 -33.531 -12.258 1 96.56 395 VAL B O 1
ATOM 11246 N N . LEU B 1 396 ? -23.672 -31.406 -12.086 1 96.81 396 LEU B N 1
ATOM 11247 C CA . LEU B 1 396 ? -24.641 -31.578 -13.164 1 96.81 396 LEU B CA 1
ATOM 11248 C C . LEU B 1 396 ? -23.922 -31.797 -14.5 1 96.81 396 LEU B C 1
ATOM 11250 O O . LEU B 1 396 ? -24.391 -32.594 -15.328 1 96.81 396 LEU B O 1
ATOM 11254 N N . ILE B 1 397 ? -22.859 -31.156 -14.711 1 97.25 397 ILE B N 1
ATOM 11255 C CA . ILE B 1 397 ? -22.078 -31.344 -15.938 1 97.25 397 ILE B CA 1
ATOM 11256 C C . ILE B 1 397 ? -21.531 -32.75 -15.977 1 97.25 397 ILE B C 1
ATOM 11258 O O . ILE B 1 397 ? -21.578 -33.438 -17.016 1 97.25 397 ILE B O 1
ATOM 11262 N N . GLU B 1 398 ? -20.984 -33.25 -14.852 1 96.38 398 GLU B N 1
ATOM 11263 C CA . GLU B 1 398 ? -20.469 -34.625 -14.805 1 96.38 398 GLU B CA 1
ATOM 11264 C C . GLU B 1 398 ? -21.578 -35.656 -15.039 1 96.38 398 GLU B C 1
ATOM 11266 O O . GLU B 1 398 ? -21.359 -36.688 -15.672 1 96.38 398 GLU B O 1
ATOM 11271 N N . ARG B 1 399 ? -22.719 -35.344 -14.547 1 93.31 399 ARG B N 1
ATOM 11272 C CA . ARG B 1 399 ? -23.859 -36.219 -14.789 1 93.31 399 ARG B CA 1
ATOM 11273 C C . ARG B 1 399 ? -24.25 -36.219 -16.266 1 93.31 399 ARG B C 1
ATOM 11275 O O . ARG B 1 399 ? -24.641 -37.25 -16.812 1 93.31 399 ARG B O 1
ATOM 11282 N N . ALA B 1 400 ? -24.25 -35.062 -16.844 1 95.12 400 ALA B N 1
ATOM 11283 C CA . ALA B 1 400 ? -24.562 -34.938 -18.281 1 95.12 400 ALA B CA 1
ATOM 11284 C C . ALA B 1 400 ? -23.578 -35.781 -19.094 1 95.12 400 ALA B C 1
ATOM 11286 O O . ALA B 1 400 ? -23.969 -36.5 -20.016 1 95.12 400 ALA B O 1
ATOM 11287 N N . ILE B 1 401 ? -22.344 -35.75 -18.766 1 94.75 401 ILE B N 1
ATOM 11288 C CA . ILE B 1 401 ? -21.297 -36.438 -19.5 1 94.75 401 ILE B CA 1
ATOM 11289 C C . ILE B 1 401 ? -21.422 -37.938 -19.312 1 94.75 401 ILE B C 1
ATOM 11291 O O . ILE B 1 401 ? -21.359 -38.719 -20.281 1 94.75 401 ILE B O 1
ATOM 11295 N N . THR B 1 402 ? -21.672 -38.406 -18.094 1 91.31 402 THR B N 1
ATOM 11296 C CA . THR B 1 402 ? -21.75 -39.844 -17.812 1 91.31 402 THR B CA 1
ATOM 11297 C C . THR B 1 402 ? -23.031 -40.438 -18.375 1 91.31 402 THR B C 1
ATOM 11299 O O . THR B 1 402 ? -23.016 -41.594 -18.859 1 91.31 402 THR B O 1
ATOM 11302 N N . SER B 1 403 ? -24.078 -39.719 -18.375 1 90.62 403 SER B N 1
ATOM 11303 C CA . SER B 1 403 ? -25.344 -40.219 -18.859 1 90.62 403 SER B CA 1
ATOM 11304 C C . SER B 1 403 ? -25.516 -39.969 -20.359 1 90.62 403 SER B C 1
ATOM 11306 O O . SER B 1 403 ? -26.406 -40.531 -21 1 90.62 403 SER B O 1
ATOM 11308 N N . ARG B 1 404 ? -24.703 -39.094 -20.953 1 91.94 404 ARG B N 1
ATOM 11309 C CA . ARG B 1 404 ? -24.797 -38.688 -22.359 1 91.94 404 ARG B CA 1
ATOM 11310 C C . ARG B 1 404 ? -26.172 -38.062 -22.641 1 91.94 404 ARG B C 1
ATOM 11312 O O . ARG B 1 404 ? -26.812 -38.406 -23.641 1 91.94 404 ARG B O 1
ATOM 11319 N N . ARG B 1 405 ? -26.625 -37.25 -21.641 1 92.56 405 ARG B N 1
ATOM 11320 C CA . ARG B 1 405 ? -27.906 -36.562 -21.75 1 92.56 405 ARG B CA 1
ATOM 11321 C C . ARG B 1 405 ? -27.734 -35.062 -21.656 1 92.56 405 ARG B C 1
ATOM 11323 O O . ARG B 1 405 ? -26.812 -34.562 -21 1 92.56 405 ARG B O 1
ATOM 11330 N N . LEU B 1 406 ? -28.688 -34.312 -22.219 1 94.75 406 LEU B N 1
ATOM 11331 C CA . LEU B 1 406 ? -28.547 -32.875 -22.281 1 94.75 406 LEU B CA 1
ATOM 11332 C C . LEU B 1 406 ? -29.375 -32.188 -21.203 1 94.75 406 LEU B C 1
ATOM 11334 O O . LEU B 1 406 ? -29.156 -31.016 -20.875 1 94.75 406 LEU B O 1
ATOM 11338 N N . THR B 1 407 ? -30.422 -32.875 -20.609 1 94.75 407 THR B N 1
ATOM 11339 C CA . THR B 1 407 ? -31.266 -32.25 -19.578 1 94.75 407 THR B CA 1
ATOM 11340 C C . THR B 1 407 ? -30.422 -31.797 -18.406 1 94.75 407 THR B C 1
ATOM 11342 O O . THR B 1 407 ? -30.562 -30.672 -17.922 1 94.75 407 THR B O 1
ATOM 11345 N N . PRO B 1 408 ? -29.438 -32.625 -17.859 1 95 408 PRO B N 1
ATOM 11346 C CA . PRO B 1 408 ? -28.594 -32.125 -16.781 1 95 408 PRO B CA 1
ATOM 11347 C C . PRO B 1 408 ? -27.734 -30.953 -17.203 1 95 408 PRO B C 1
ATOM 11349 O O . PRO B 1 408 ? -27.422 -30.078 -16.391 1 95 408 PRO B O 1
ATOM 11352 N N . ALA B 1 409 ? -27.328 -30.922 -18.438 1 97 409 ALA B N 1
ATOM 11353 C CA . ALA B 1 409 ? -26.562 -29.781 -18.922 1 97 409 ALA B CA 1
ATOM 11354 C C . ALA B 1 409 ? -27.406 -28.516 -18.922 1 97 409 ALA B C 1
ATOM 11356 O O . ALA B 1 409 ? -26.906 -27.422 -18.625 1 97 409 ALA B O 1
ATOM 11357 N N . ALA B 1 410 ? -28.672 -28.641 -19.328 1 97.69 410 ALA B N 1
ATOM 11358 C CA . ALA B 1 410 ? -29.578 -27.5 -19.281 1 97.69 410 ALA B CA 1
ATOM 11359 C C . ALA B 1 410 ? -29.766 -27.031 -17.844 1 97.69 410 ALA B C 1
ATOM 11361 O O . ALA B 1 410 ? -29.781 -25.812 -17.578 1 97.69 410 ALA B O 1
ATOM 11362 N N . LEU B 1 411 ? -29.906 -27.953 -16.953 1 97.44 411 LEU B N 1
ATOM 11363 C CA . LEU B 1 411 ? -30.031 -27.594 -15.539 1 97.44 411 LEU B CA 1
ATOM 11364 C C . LEU B 1 411 ? -28.75 -26.953 -15.023 1 97.44 411 LEU B C 1
ATOM 11366 O O . LEU B 1 411 ? -28.797 -26.031 -14.195 1 97.44 411 LEU B O 1
ATOM 11370 N N . ALA B 1 412 ? -27.609 -27.469 -15.453 1 98.19 412 ALA B N 1
ATOM 11371 C CA . ALA B 1 412 ? -26.328 -26.844 -15.109 1 98.19 412 ALA B CA 1
ATOM 11372 C C . ALA B 1 412 ? -26.266 -25.406 -15.617 1 98.19 412 ALA B C 1
ATOM 11374 O O . ALA B 1 412 ? -25.75 -24.531 -14.93 1 98.19 412 ALA B O 1
ATOM 11375 N N . THR B 1 413 ? -26.734 -25.172 -16.781 1 98.06 413 THR B N 1
ATOM 11376 C CA . THR B 1 413 ? -26.734 -23.844 -17.375 1 98.06 413 THR B CA 1
ATOM 11377 C C . THR B 1 413 ? -27.625 -22.891 -16.578 1 98.06 413 THR B C 1
ATOM 11379 O O . THR B 1 413 ? -27.266 -21.734 -16.344 1 98.06 413 THR B O 1
ATOM 11382 N N . ILE B 1 414 ? -28.766 -23.359 -16.156 1 98.25 414 ILE B N 1
ATOM 11383 C CA . ILE B 1 414 ? -29.656 -22.562 -15.312 1 98.25 414 ILE B CA 1
ATOM 11384 C C . ILE B 1 414 ? -28.953 -22.219 -14 1 98.25 414 ILE B C 1
ATOM 11386 O O . ILE B 1 414 ? -28.938 -21.062 -13.578 1 98.25 414 ILE B O 1
ATOM 11390 N N . THR B 1 415 ? -28.328 -23.219 -13.406 1 98.12 415 THR B N 1
ATOM 11391 C CA . THR B 1 415 ? -27.641 -23.016 -12.141 1 98.12 415 THR B CA 1
ATOM 11392 C C . THR B 1 415 ? -26.484 -22.031 -12.305 1 98.12 415 THR B C 1
ATOM 11394 O O . THR B 1 415 ? -26.281 -21.172 -11.461 1 98.12 415 THR B O 1
ATOM 11397 N N . ALA B 1 416 ? -25.75 -22.172 -13.32 1 98.12 416 ALA B N 1
ATOM 11398 C CA . ALA B 1 416 ? -24.625 -21.281 -13.586 1 98.12 416 ALA B CA 1
ATOM 11399 C C . ALA B 1 416 ? -25.109 -19.844 -13.789 1 98.12 416 ALA B C 1
ATOM 11401 O O . ALA B 1 416 ? -24.484 -18.891 -13.312 1 98.12 416 ALA B O 1
ATOM 11402 N N . ALA B 1 417 ? -26.188 -19.656 -14.523 1 97.75 417 ALA B N 1
ATOM 11403 C CA . ALA B 1 417 ? -26.734 -18.328 -14.766 1 97.75 417 ALA B CA 1
ATOM 11404 C C . ALA B 1 417 ? -27.156 -17.672 -13.461 1 97.75 417 ALA B C 1
ATOM 11406 O O . ALA B 1 417 ? -26.859 -16.484 -13.227 1 97.75 417 ALA B O 1
ATOM 11407 N N . PHE B 1 418 ? -27.812 -18.438 -12.656 1 97.62 418 PHE B N 1
ATOM 11408 C CA . PHE B 1 418 ? -28.266 -17.891 -11.375 1 97.62 418 PHE B CA 1
ATOM 11409 C C . PHE B 1 418 ? -27.094 -17.625 -10.453 1 97.62 418 PHE B C 1
ATOM 11411 O O . PHE B 1 418 ? -27.109 -16.703 -9.648 1 97.62 418 PHE B O 1
ATOM 11418 N N . THR B 1 419 ? -26.016 -18.453 -10.539 1 97.62 419 THR B N 1
ATOM 11419 C CA . THR B 1 419 ? -24.812 -18.219 -9.742 1 97.62 419 THR B CA 1
ATOM 11420 C C . THR B 1 419 ? -24.094 -16.953 -10.203 1 97.62 419 THR B C 1
ATOM 11422 O O . THR B 1 419 ? -23.656 -16.156 -9.375 1 97.62 419 THR B O 1
ATOM 11425 N N . LEU B 1 420 ? -24 -16.75 -11.492 1 95.88 420 LEU B N 1
ATOM 11426 C CA . LEU B 1 420 ? -23.406 -15.539 -12.047 1 95.88 420 LEU B CA 1
ATOM 11427 C C . LEU B 1 420 ? -24.219 -14.305 -11.68 1 95.88 420 LEU B C 1
ATOM 11429 O O . LEU B 1 420 ? -23.656 -13.219 -11.484 1 95.88 420 LEU B O 1
ATOM 11433 N N . GLY B 1 421 ? -25.547 -14.484 -11.562 1 95.94 421 GLY B N 1
ATOM 11434 C CA . GLY B 1 421 ? -26.438 -13.383 -11.234 1 95.94 421 GLY B CA 1
ATOM 11435 C C . GLY B 1 421 ? -26.312 -12.922 -9.797 1 95.94 421 GLY B C 1
ATOM 11436 O O . GLY B 1 421 ? -26.797 -11.844 -9.438 1 95.94 421 GLY B O 1
ATOM 11437 N N . ILE B 1 422 ? -25.562 -13.727 -8.977 1 96.12 422 ILE B N 1
ATOM 11438 C CA . ILE B 1 422 ? -25.359 -13.328 -7.586 1 96.12 422 ILE B CA 1
ATOM 11439 C C . ILE B 1 422 ? -24.312 -12.219 -7.516 1 96.12 422 ILE B C 1
ATOM 11441 O O . ILE B 1 422 ? -24.547 -11.172 -6.898 1 96.12 422 ILE B O 1
ATOM 11445 N N . GLN B 1 423 ? -23.188 -12.422 -8.055 1 94.06 423 GLN B N 1
ATOM 11446 C CA . GLN B 1 423 ? -22.062 -11.516 -8.195 1 94.06 423 GLN B CA 1
ATOM 11447 C C . GLN B 1 423 ? -21.172 -11.914 -9.367 1 94.06 423 GLN B C 1
ATOM 11449 O O . GLN B 1 423 ? -21.203 -13.062 -9.812 1 94.06 423 GLN B O 1
ATOM 11454 N N . PRO B 1 424 ? -20.328 -11 -9.797 1 91.88 424 PRO B N 1
ATOM 11455 C CA . PRO B 1 424 ? -19.453 -11.32 -10.93 1 91.88 424 PRO B CA 1
ATOM 11456 C C . PRO B 1 424 ? -18.531 -12.508 -10.641 1 91.88 424 PRO B C 1
ATOM 11458 O O . PRO B 1 424 ? -18.141 -13.219 -11.57 1 91.88 424 PRO B O 1
ATOM 11461 N N . THR B 1 425 ? -18.219 -12.75 -9.453 1 94.06 425 THR B N 1
ATOM 11462 C CA . THR B 1 425 ? -17.344 -13.859 -9.094 1 94.06 425 THR B CA 1
ATOM 11463 C C . THR B 1 425 ? -18.031 -15.203 -9.344 1 94.06 425 THR B C 1
ATOM 11465 O O . THR B 1 425 ? -17.375 -16.25 -9.352 1 94.06 425 THR B O 1
ATOM 11468 N N . GLY B 1 426 ? -19.375 -15.133 -9.586 1 95.56 426 GLY B N 1
ATOM 11469 C CA . GLY B 1 426 ? -20.078 -16.344 -9.992 1 95.56 426 GLY B CA 1
ATOM 11470 C C . GLY B 1 426 ? -19.562 -16.922 -11.297 1 95.56 426 GLY B C 1
ATOM 11471 O O . GLY B 1 426 ? -19.984 -18 -11.703 1 95.56 426 GLY B O 1
ATOM 11472 N N . LEU B 1 427 ? -18.547 -16.281 -11.875 1 94.06 427 LEU B N 1
ATOM 11473 C CA . LEU B 1 427 ? -17.922 -16.766 -13.094 1 94.06 427 LEU B CA 1
ATOM 11474 C C . LEU B 1 427 ? -17.297 -18.141 -12.891 1 94.06 427 LEU B C 1
ATOM 11476 O O . LEU B 1 427 ? -17.031 -18.859 -13.852 1 94.06 427 LEU B O 1
ATOM 11480 N N . ILE B 1 428 ? -17.109 -18.531 -11.664 1 95.56 428 ILE B N 1
ATOM 11481 C CA . ILE B 1 428 ? -16.578 -19.859 -11.367 1 95.56 428 ILE B CA 1
ATOM 11482 C C . ILE B 1 428 ? -17.531 -20.922 -11.906 1 95.56 428 ILE B C 1
ATOM 11484 O O . ILE B 1 428 ? -17.094 -21.984 -12.367 1 95.56 428 ILE B O 1
ATOM 11488 N N . ALA B 1 429 ? -18.859 -20.656 -11.875 1 96.94 429 ALA B N 1
ATOM 11489 C CA . ALA B 1 429 ? -19.828 -21.594 -12.438 1 96.94 429 ALA B CA 1
ATOM 11490 C C . ALA B 1 429 ? -19.734 -21.641 -13.961 1 96.94 429 ALA B C 1
ATOM 11492 O O . ALA B 1 429 ? -19.922 -22.703 -14.57 1 96.94 429 ALA B O 1
ATOM 11493 N N . VAL B 1 430 ? -19.438 -20.547 -14.516 1 94 430 VAL B N 1
ATOM 11494 C CA . VAL B 1 430 ? -19.234 -20.5 -15.961 1 94 430 VAL B CA 1
ATOM 11495 C C . VAL B 1 430 ? -17.969 -21.266 -16.328 1 94 430 VAL B C 1
ATOM 11497 O O . VAL B 1 430 ? -17.922 -21.938 -17.359 1 94 430 VAL B O 1
ATOM 11500 N N . ALA B 1 431 ? -16.969 -21.141 -15.469 1 95.62 431 ALA B N 1
ATOM 11501 C CA . ALA B 1 431 ? -15.758 -21.922 -15.68 1 95.62 431 ALA B CA 1
ATOM 11502 C C . ALA B 1 431 ? -16.062 -23.406 -15.695 1 95.62 431 ALA B C 1
ATOM 11504 O O . ALA B 1 431 ? -15.453 -24.172 -16.453 1 95.62 431 ALA B O 1
ATOM 11505 N N . ALA B 1 432 ? -16.969 -23.828 -14.906 1 96.38 432 ALA B N 1
ATOM 11506 C CA . ALA B 1 432 ? -17.359 -25.234 -14.875 1 96.38 432 ALA B CA 1
ATOM 11507 C C . ALA B 1 432 ? -18.031 -25.641 -16.188 1 96.38 432 ALA B C 1
ATOM 11509 O O . ALA B 1 432 ? -17.797 -26.75 -16.688 1 96.38 432 ALA B O 1
ATOM 11510 N N . LEU B 1 433 ? -18.844 -24.781 -16.734 1 95.19 433 LEU B N 1
ATOM 11511 C CA . LEU B 1 433 ? -19.484 -25.047 -18.016 1 95.19 433 LEU B CA 1
ATOM 11512 C C . LEU B 1 433 ? -18.438 -25.172 -19.125 1 95.19 433 LEU B C 1
ATOM 11514 O O . LEU B 1 433 ? -18.531 -26.078 -19.953 1 95.19 433 LEU B O 1
ATOM 11518 N N . LEU B 1 434 ? -17.453 -24.312 -19.031 1 92.5 434 LEU B N 1
ATOM 11519 C CA . LEU B 1 434 ? -16.422 -24.312 -20.062 1 92.5 434 LEU B CA 1
ATOM 11520 C C . LEU B 1 434 ? -15.531 -25.547 -19.953 1 92.5 434 LEU B C 1
ATOM 11522 O O . LEU B 1 434 ? -15.117 -26.109 -20.969 1 92.5 434 LEU B O 1
ATOM 11526 N N . ALA B 1 435 ? -15.273 -25.938 -18.75 1 93.88 435 ALA B N 1
ATOM 11527 C CA . ALA B 1 435 ? -14.438 -27.109 -18.531 1 93.88 435 ALA B CA 1
ATOM 11528 C C . ALA B 1 435 ? -15.109 -28.359 -19.094 1 93.88 435 ALA B C 1
ATOM 11530 O O . ALA B 1 435 ? -14.43 -29.281 -19.562 1 93.88 435 ALA B O 1
ATOM 11531 N N . GLY B 1 436 ? -16.469 -28.469 -19.078 1 94 436 GLY B N 1
ATOM 11532 C CA . GLY B 1 436 ? -17.188 -29.594 -19.656 1 94 436 GLY B CA 1
ATOM 11533 C C . GLY B 1 436 ? -17.719 -29.312 -21.047 1 94 436 GLY B C 1
ATOM 11534 O O . GLY B 1 436 ? -18.547 -30.047 -21.562 1 94 436 GLY B O 1
ATOM 11535 N N . GLY B 1 437 ? -17.219 -28.344 -21.719 1 91.81 437 GLY B N 1
ATOM 11536 C CA . GLY B 1 437 ? -17.766 -27.875 -22.984 1 91.81 437 GLY B CA 1
ATOM 11537 C C . GLY B 1 437 ? -17.594 -28.859 -24.109 1 91.81 437 GLY B C 1
ATOM 11538 O O . GLY B 1 437 ? -18.547 -29.125 -24.859 1 91.81 437 GLY B O 1
ATOM 11539 N N . ARG B 1 438 ? -16.406 -29.5 -24.234 1 91.19 438 ARG B N 1
ATOM 11540 C CA . ARG B 1 438 ? -16.125 -30.375 -25.375 1 91.19 438 ARG B CA 1
ATOM 11541 C C . ARG B 1 438 ? -16.969 -31.656 -25.281 1 91.19 438 ARG B C 1
ATOM 11543 O O . ARG B 1 438 ? -17.641 -32.031 -26.25 1 91.19 438 ARG B O 1
ATOM 11550 N N . PRO B 1 439 ? -17.031 -32.25 -24.078 1 93.5 439 PRO B N 1
ATOM 11551 C CA . PRO B 1 439 ? -17.891 -33.438 -24 1 93.5 439 PRO B CA 1
ATOM 11552 C C . PRO B 1 439 ? -19.359 -33.094 -24.234 1 93.5 439 PRO B C 1
ATOM 11554 O O . PRO B 1 439 ? -20.094 -33.906 -24.828 1 93.5 439 PRO B O 1
ATOM 11557 N N . ILE B 1 440 ? -19.812 -31.969 -23.781 1 94.06 440 ILE B N 1
ATOM 11558 C CA . ILE B 1 440 ? -21.203 -31.578 -23.969 1 94.06 440 ILE B CA 1
ATOM 11559 C C . ILE B 1 440 ? -21.469 -31.328 -25.453 1 94.06 440 ILE B C 1
ATOM 11561 O O . ILE B 1 440 ? -22.516 -31.703 -25.984 1 94.06 440 ILE B O 1
ATOM 11565 N N . LEU B 1 441 ? -20.562 -30.703 -26.141 1 91.75 441 LEU B N 1
ATOM 11566 C CA . LEU B 1 441 ? -20.703 -30.469 -27.578 1 91.75 441 LEU B CA 1
ATOM 11567 C C . LEU B 1 441 ? -20.766 -31.781 -28.344 1 91.75 441 LEU B C 1
ATOM 11569 O O . LEU B 1 441 ? -21.484 -31.875 -29.344 1 91.75 441 LEU B O 1
ATOM 11573 N N . ARG B 1 442 ? -20.062 -32.812 -27.922 1 90.44 442 ARG B N 1
ATOM 11574 C CA . ARG B 1 442 ? -20.109 -34.125 -28.562 1 90.44 442 ARG B CA 1
ATOM 11575 C C . ARG B 1 442 ? -21.484 -34.781 -28.406 1 90.44 442 ARG B C 1
ATOM 11577 O O . ARG B 1 442 ? -21.969 -35.438 -29.328 1 90.44 442 ARG B O 1
ATOM 11584 N N . ILE B 1 443 ? -22.047 -34.531 -27.281 1 92.5 443 ILE B N 1
ATOM 11585 C CA . ILE B 1 443 ? -23.391 -35.031 -27.062 1 92.5 443 ILE B CA 1
ATOM 11586 C C . ILE B 1 443 ? -24.359 -34.375 -28.016 1 92.5 443 ILE B C 1
ATOM 11588 O O . ILE B 1 443 ? -25.219 -35.031 -28.609 1 92.5 443 ILE B O 1
ATOM 11592 N N . ILE B 1 444 ? -24.234 -33.094 -28.188 1 93.31 444 ILE B N 1
ATOM 11593 C CA . ILE B 1 444 ? -25.109 -32.312 -29.078 1 93.31 444 ILE B CA 1
ATOM 11594 C C . ILE B 1 444 ? -24.938 -32.781 -30.516 1 93.31 444 ILE B C 1
ATOM 11596 O O . ILE B 1 444 ? -25.922 -33 -31.234 1 93.31 444 ILE B O 1
ATOM 11600 N N . VAL B 1 445 ? -23.766 -33.094 -30.969 1 90.81 445 VAL B N 1
ATOM 11601 C CA . VAL B 1 445 ? -23.484 -33.5 -32.344 1 90.81 445 VAL B CA 1
ATOM 11602 C C . VAL B 1 445 ? -24.062 -34.906 -32.594 1 90.81 445 VAL B C 1
ATOM 11604 O O . VAL B 1 445 ? -24.609 -35.156 -33.656 1 90.81 445 VAL B O 1
ATOM 11607 N N . THR B 1 446 ? -23.938 -35.719 -31.609 1 90.12 446 THR B N 1
ATOM 11608 C CA . THR B 1 446 ? -24.453 -37.094 -31.766 1 90.12 446 THR B CA 1
ATOM 11609 C C . THR B 1 446 ? -25.969 -37.094 -31.828 1 90.12 446 THR B C 1
ATOM 11611 O O . THR B 1 446 ? -26.562 -37.75 -32.688 1 90.12 446 THR B O 1
ATOM 11614 N N . LYS B 1 447 ? -26.609 -36.312 -31.062 1 91.56 447 LYS B N 1
ATOM 11615 C CA . LYS B 1 447 ? -28.062 -36.281 -31 1 91.56 447 LYS B CA 1
ATOM 11616 C C . LYS B 1 447 ? -28.656 -35.5 -32.156 1 91.56 447 LYS B C 1
ATOM 11618 O O . LYS B 1 447 ? -29.797 -35.719 -32.562 1 91.56 447 LYS B O 1
ATOM 11623 N N . HIS B 1 448 ? -27.906 -34.531 -32.562 1 91.88 448 HIS B N 1
ATOM 11624 C CA . HIS B 1 448 ? -28.344 -33.719 -33.719 1 91.88 448 HIS B CA 1
ATOM 11625 C C . HIS B 1 448 ? -28.688 -34.594 -34.906 1 91.88 448 HIS B C 1
ATOM 11627 O O . HIS B 1 448 ? -29.609 -34.281 -35.656 1 91.88 448 HIS B O 1
ATOM 11633 N N . ARG B 1 449 ? -28 -35.719 -35.094 1 88.5 449 ARG B N 1
ATOM 11634 C CA . ARG B 1 449 ? -28.234 -36.625 -36.219 1 88.5 449 ARG B CA 1
ATOM 11635 C C . ARG B 1 449 ? -29.609 -37.312 -36.094 1 88.5 449 ARG B C 1
ATOM 11637 O O . ARG B 1 449 ? -30.234 -37.656 -37.094 1 88.5 449 ARG B O 1
ATOM 11644 N N . GLN B 1 450 ? -30.094 -37.281 -34.969 1 86.62 450 GLN B N 1
ATOM 11645 C CA . GLN B 1 450 ? -31.359 -37.969 -34.719 1 86.62 450 GLN B CA 1
ATOM 11646 C C . GLN B 1 450 ? -32.531 -37 -34.688 1 86.62 450 GLN B C 1
ATOM 11648 O O . GLN B 1 450 ? -33.594 -37.312 -35.188 1 86.62 450 GLN B O 1
ATOM 11653 N N . VAL B 1 451 ? -32.438 -35.875 -34 1 92 451 VAL B N 1
ATOM 11654 C CA . VAL B 1 451 ? -33.594 -35.062 -33.719 1 92 451 VAL B CA 1
ATOM 11655 C C . VAL B 1 451 ? -33.406 -33.656 -34.312 1 92 451 VAL B C 1
ATOM 11657 O O . VAL B 1 451 ? -34.375 -32.875 -34.375 1 92 451 VAL B O 1
ATOM 11660 N N . GLY B 1 452 ? -32.281 -33.25 -34.812 1 91.75 452 GLY B N 1
ATOM 11661 C CA . GLY B 1 452 ? -32 -31.938 -35.344 1 91.75 452 GLY B CA 1
ATOM 11662 C C . GLY B 1 452 ? -31.312 -31.031 -34.344 1 91.75 452 GLY B C 1
ATOM 11663 O O . GLY B 1 452 ? -31.156 -31.375 -33.188 1 91.75 452 GLY B O 1
ATOM 11664 N N . THR B 1 453 ? -30.969 -29.766 -34.688 1 94.31 453 THR B N 1
ATOM 11665 C CA . THR B 1 453 ? -30.156 -28.859 -33.906 1 94.31 453 THR B CA 1
ATOM 11666 C C . THR B 1 453 ? -31.031 -28.031 -32.969 1 94.31 453 THR B C 1
ATOM 11668 O O . THR B 1 453 ? -30.719 -27.891 -31.781 1 94.31 453 THR B O 1
ATOM 11671 N N . TRP B 1 454 ? -32.125 -27.516 -33.406 1 95.38 454 TRP B N 1
ATOM 11672 C CA . TRP B 1 454 ? -32.906 -26.5 -32.688 1 95.38 454 TRP B CA 1
ATOM 11673 C C . TRP B 1 454 ? -33.594 -27.109 -31.469 1 95.38 454 TRP B C 1
ATOM 11675 O O . TRP B 1 454 ? -33.656 -26.5 -30.406 1 95.38 454 TRP B O 1
ATOM 11685 N N . PRO B 1 455 ? -34.156 -28.391 -31.594 1 95.75 455 PRO B N 1
ATOM 11686 C CA . PRO B 1 455 ? -34.75 -29 -30.406 1 95.75 455 PRO B CA 1
ATOM 11687 C C . PRO B 1 455 ? -33.75 -29.156 -29.266 1 95.75 455 PRO B C 1
ATOM 11689 O O . PRO B 1 455 ? -34.156 -29.266 -28.094 1 95.75 455 PRO B O 1
ATOM 11692 N N . LEU B 1 456 ? -32.438 -29.172 -29.609 1 95.88 456 LEU B N 1
ATOM 11693 C CA . LEU B 1 456 ? -31.406 -29.344 -28.594 1 95.88 456 LEU B CA 1
ATOM 11694 C C . LEU B 1 456 ? -30.906 -28 -28.109 1 95.88 456 LEU B C 1
ATOM 11696 O O . LEU B 1 456 ? -30.719 -27.797 -26.906 1 95.88 456 LEU B O 1
ATOM 11700 N N . VAL B 1 457 ? -30.688 -27.016 -28.922 1 96.25 457 VAL B N 1
ATOM 11701 C CA . VAL B 1 457 ? -30.031 -25.75 -28.609 1 96.25 457 VAL B CA 1
ATOM 11702 C C . VAL B 1 457 ? -31.047 -24.766 -28.031 1 96.25 457 VAL B C 1
ATOM 11704 O O . VAL B 1 457 ? -30.719 -23.969 -27.156 1 96.25 457 VAL B O 1
ATOM 11707 N N . ALA B 1 458 ? -32.312 -24.75 -28.531 1 97.69 458 ALA B N 1
ATOM 11708 C CA . ALA B 1 458 ? -33.312 -23.797 -28.109 1 97.69 458 ALA B CA 1
ATOM 11709 C C . ALA B 1 458 ? -33.594 -23.891 -26.609 1 97.69 458 ALA B C 1
ATOM 11711 O O . ALA B 1 458 ? -33.594 -22.875 -25.906 1 97.69 458 ALA B O 1
ATOM 11712 N N . PRO B 1 459 ? -33.75 -25.109 -26.031 1 97.62 459 PRO B N 1
ATOM 11713 C CA . PRO B 1 459 ? -33.938 -25.203 -24.578 1 97.62 459 PRO B CA 1
ATOM 11714 C C . PRO B 1 459 ? -32.688 -24.703 -23.812 1 97.62 459 PRO B C 1
ATOM 11716 O O . PRO B 1 459 ? -32.844 -24.125 -22.734 1 97.62 459 PRO B O 1
ATOM 11719 N N . MET B 1 460 ? -31.5 -24.891 -24.375 1 97 460 MET B N 1
ATOM 11720 C CA . MET B 1 460 ? -30.281 -24.422 -23.734 1 97 460 MET B CA 1
ATOM 11721 C C . MET B 1 460 ? -30.234 -22.906 -23.719 1 97 460 MET B C 1
ATOM 11723 O O . MET B 1 460 ? -29.797 -22.312 -22.719 1 97 460 MET B O 1
ATOM 11727 N N . LEU B 1 461 ? -30.625 -22.25 -24.734 1 97.88 461 LEU B N 1
ATOM 11728 C CA . LEU B 1 461 ? -30.688 -20.797 -24.797 1 97.88 461 LEU B CA 1
ATOM 11729 C C . LEU B 1 461 ? -31.672 -20.25 -23.766 1 97.88 461 LEU B C 1
ATOM 11731 O O . LEU B 1 461 ? -31.359 -19.281 -23.062 1 97.88 461 LEU B O 1
ATOM 11735 N N . ALA B 1 462 ? -32.844 -20.875 -23.703 1 98.44 462 ALA B N 1
ATOM 11736 C CA . ALA B 1 462 ? -33.844 -20.484 -22.719 1 98.44 462 ALA B CA 1
ATOM 11737 C C . ALA B 1 462 ? -33.312 -20.672 -21.297 1 98.44 462 ALA B C 1
ATOM 11739 O O . ALA B 1 462 ? -33.5 -19.812 -20.438 1 98.44 462 ALA B O 1
ATOM 11740 N N . ALA B 1 463 ? -32.594 -21.766 -21.094 1 98.06 463 ALA B N 1
ATOM 11741 C CA . ALA B 1 463 ? -32.031 -22.078 -19.797 1 98.06 463 ALA B CA 1
ATOM 11742 C C . ALA B 1 463 ? -31 -21.016 -19.391 1 98.06 463 ALA B C 1
ATOM 11744 O O . ALA B 1 463 ? -30.938 -20.625 -18.219 1 98.06 463 ALA B O 1
ATOM 11745 N N . GLY B 1 464 ? -30.219 -20.516 -20.266 1 97.5 464 GLY B N 1
ATOM 11746 C CA . GLY B 1 464 ? -29.156 -19.547 -19.969 1 97.5 464 GLY B CA 1
ATOM 11747 C C . GLY B 1 464 ? -29.688 -18.141 -19.766 1 97.5 464 GLY B C 1
ATOM 11748 O O . GLY B 1 464 ? -29.016 -17.312 -19.156 1 97.5 464 GLY B O 1
ATOM 11749 N N . THR B 1 465 ? -30.891 -17.828 -20.188 1 98.19 465 THR B N 1
ATOM 11750 C CA . THR B 1 465 ? -31.375 -16.453 -20.172 1 98.19 465 THR B CA 1
ATOM 11751 C C . THR B 1 465 ? -32.531 -16.297 -19.172 1 98.19 465 THR B C 1
ATOM 11753 O O . THR B 1 465 ? -32.938 -15.18 -18.891 1 98.19 465 THR B O 1
ATOM 11756 N N . VAL B 1 466 ? -33.031 -17.406 -18.594 1 97.5 466 VAL B N 1
ATOM 11757 C CA . VAL B 1 466 ? -34.188 -17.391 -17.734 1 97.5 466 VAL B CA 1
ATOM 11758 C C . VAL B 1 466 ? -33.906 -16.609 -16.469 1 97.5 466 VAL B C 1
ATOM 11760 O O . VAL B 1 466 ? -34.812 -16.234 -15.734 1 97.5 466 VAL B O 1
ATOM 11763 N N . ILE B 1 467 ? -32.688 -16.219 -16.188 1 97.44 467 ILE B N 1
ATOM 11764 C CA . ILE B 1 467 ? -32.312 -15.391 -15.039 1 97.44 467 ILE B CA 1
ATOM 11765 C C . ILE B 1 467 ? -32.75 -13.945 -15.281 1 97.44 467 ILE B C 1
ATOM 11767 O O . ILE B 1 467 ? -32.938 -13.188 -14.328 1 97.44 467 ILE B O 1
ATOM 11771 N N . LEU B 1 468 ? -32.938 -13.477 -16.453 1 97.62 468 LEU B N 1
ATOM 11772 C CA . LEU B 1 468 ? -33.188 -12.086 -16.812 1 97.62 468 LEU B CA 1
ATOM 11773 C C . LEU B 1 468 ? -34.531 -11.625 -16.25 1 97.62 468 LEU B C 1
ATOM 11775 O O . LEU B 1 468 ? -34.656 -10.477 -15.797 1 97.62 468 LEU B O 1
ATOM 11779 N N . PRO B 1 469 ? -35.594 -12.5 -16.281 1 96.25 469 PRO B N 1
ATOM 11780 C CA . PRO B 1 469 ? -36.844 -12.078 -15.617 1 96.25 469 PRO B CA 1
ATOM 11781 C C . PRO B 1 469 ? -36.625 -11.75 -14.141 1 96.25 469 PRO B C 1
ATOM 11783 O O . PRO B 1 469 ? -37.312 -10.883 -13.594 1 96.25 469 PRO B O 1
ATOM 11786 N N . VAL B 1 470 ? -35.719 -12.367 -13.539 1 95 470 VAL B N 1
ATOM 11787 C CA . VAL B 1 470 ? -35.438 -12.133 -12.117 1 95 470 VAL B CA 1
ATOM 11788 C C . VAL B 1 470 ? -34.625 -10.852 -11.945 1 95 470 VAL B C 1
ATOM 11790 O O . VAL B 1 470 ? -34.938 -10.023 -11.094 1 95 470 VAL B O 1
ATOM 11793 N N . VAL B 1 471 ? -33.656 -10.633 -12.734 1 94.88 471 VAL B N 1
ATOM 11794 C CA . VAL B 1 471 ? -32.75 -9.484 -12.648 1 94.88 471 VAL B CA 1
ATOM 11795 C C . VAL B 1 471 ? -33.531 -8.211 -13 1 94.88 471 VAL B C 1
ATOM 11797 O O . VAL B 1 471 ? -33.344 -7.18 -12.344 1 94.88 471 VAL B O 1
ATOM 11800 N N . PHE B 1 472 ? -34.375 -8.305 -14.016 1 96.5 472 PHE B N 1
ATOM 11801 C CA . PHE B 1 472 ? -35.062 -7.129 -14.539 1 96.5 472 PHE B CA 1
ATOM 11802 C C . PHE B 1 472 ? -36.531 -7.125 -14.125 1 96.5 472 PHE B C 1
ATOM 11804 O O . PHE B 1 472 ? -37.406 -6.617 -14.859 1 96.5 472 PHE B O 1
ATOM 11811 N N . SER B 1 473 ? -36.781 -7.742 -13.023 1 93.25 473 SER B N 1
ATOM 11812 C CA . SER B 1 473 ? -38.188 -7.805 -12.57 1 93.25 473 SER B CA 1
ATOM 11813 C C . SER B 1 473 ? -38.781 -6.41 -12.414 1 93.25 473 SER B C 1
ATOM 11815 O O . SER B 1 473 ? -39.875 -6.137 -12.906 1 93.25 473 SER B O 1
ATOM 11817 N N . ASP B 1 474 ? -38.031 -5.508 -11.719 1 91 474 ASP B N 1
ATOM 11818 C CA . ASP B 1 474 ? -38.562 -4.164 -11.5 1 91 474 ASP B CA 1
ATOM 11819 C C . ASP B 1 474 ? -37.688 -3.111 -12.172 1 91 474 ASP B C 1
ATOM 11821 O O . ASP B 1 474 ? -38.031 -1.933 -12.219 1 91 474 ASP B O 1
ATOM 11825 N N . GLN B 1 475 ? -36.594 -3.541 -12.703 1 95.19 475 GLN B N 1
ATOM 11826 C CA . GLN B 1 475 ? -35.688 -2.588 -13.32 1 95.19 475 GLN B CA 1
ATOM 11827 C C . GLN B 1 475 ? -35.656 -2.754 -14.836 1 95.19 475 GLN B C 1
ATOM 11829 O O . GLN B 1 475 ? -36.094 -3.771 -15.367 1 95.19 475 GLN B O 1
ATOM 11834 N N . THR B 1 476 ? -35.156 -1.729 -15.492 1 96.5 476 THR B N 1
ATOM 11835 C CA . THR B 1 476 ? -35.031 -1.715 -16.953 1 96.5 476 THR B CA 1
ATOM 11836 C C . THR B 1 476 ? -33.562 -1.723 -17.375 1 96.5 476 THR B C 1
ATOM 11838 O O . THR B 1 476 ? -32.656 -1.629 -16.531 1 96.5 476 THR B O 1
ATOM 11841 N N . LEU B 1 477 ? -33.375 -1.911 -18.656 1 97.12 477 LEU B N 1
ATOM 11842 C CA . LEU B 1 477 ? -32.031 -1.876 -19.203 1 97.12 477 LEU B CA 1
ATOM 11843 C C . LEU B 1 477 ? -31.375 -0.526 -18.938 1 97.12 477 LEU B C 1
ATOM 11845 O O . LEU B 1 477 ? -30.203 -0.467 -18.547 1 97.12 477 LEU B O 1
ATOM 11849 N N . ALA B 1 478 ? -32.125 0.578 -19.062 1 96.75 478 ALA B N 1
ATOM 11850 C CA . ALA B 1 478 ? -31.594 1.928 -18.875 1 96.75 478 ALA B CA 1
ATOM 11851 C C . ALA B 1 478 ? -31.188 2.156 -17.422 1 96.75 478 ALA B C 1
ATOM 11853 O O . ALA B 1 478 ? -30.141 2.754 -17.156 1 96.75 478 ALA B O 1
ATOM 11854 N N . THR B 1 479 ? -32.031 1.724 -16.547 1 96.12 479 THR B N 1
ATOM 11855 C CA . THR B 1 479 ? -31.75 1.936 -15.141 1 96.12 479 THR B CA 1
ATOM 11856 C C . THR B 1 479 ? -30.516 1.124 -14.727 1 96.12 479 THR B C 1
ATOM 11858 O O . THR B 1 479 ? -29.719 1.583 -13.914 1 96.12 479 THR B O 1
ATOM 11861 N N . VAL B 1 480 ? -30.406 -0.075 -15.289 1 96.25 480 VAL B N 1
ATOM 11862 C CA . VAL B 1 480 ? -29.266 -0.917 -14.953 1 96.25 480 VAL B CA 1
ATOM 11863 C C . VAL B 1 480 ? -27.984 -0.313 -15.531 1 96.25 480 VAL B C 1
ATOM 11865 O O . VAL B 1 480 ? -26.938 -0.331 -14.883 1 96.25 480 VAL B O 1
ATOM 11868 N N . PHE B 1 481 ? -28.047 0.254 -16.688 1 96.44 481 PHE B N 1
ATOM 11869 C CA . PHE B 1 481 ? -26.891 0.911 -17.297 1 96.44 481 PHE B CA 1
ATOM 11870 C C . PHE B 1 481 ? -26.469 2.123 -16.469 1 96.44 481 PHE B C 1
ATOM 11872 O O . PHE B 1 481 ? -25.281 2.363 -16.281 1 96.44 481 PHE B O 1
ATOM 11879 N N . GLU B 1 482 ? -27.438 2.871 -16 1 95.69 482 GLU B N 1
ATOM 11880 C CA . GLU B 1 482 ? -27.125 4.035 -15.172 1 95.69 482 GLU B CA 1
ATOM 11881 C C . GLU B 1 482 ? -26.5 3.617 -13.844 1 95.69 482 GLU B C 1
ATOM 11883 O O . GLU B 1 482 ? -25.531 4.23 -13.391 1 95.69 482 GLU B O 1
ATOM 11888 N N . ALA B 1 483 ? -27.109 2.604 -13.273 1 95.25 483 ALA B N 1
ATOM 11889 C CA . ALA B 1 483 ? -26.562 2.086 -12.023 1 95.25 483 ALA B CA 1
ATOM 11890 C C . ALA B 1 483 ? -25.125 1.613 -12.219 1 95.25 483 ALA B C 1
ATOM 11892 O O . ALA B 1 483 ? -24.25 1.858 -11.367 1 95.25 483 ALA B O 1
ATOM 11893 N N . THR B 1 484 ? -24.828 0.935 -13.289 1 94.62 484 THR B N 1
ATOM 11894 C CA . THR B 1 484 ? -23.484 0.432 -13.586 1 94.62 484 THR B CA 1
ATOM 11895 C C . THR B 1 484 ? -22.516 1.585 -13.828 1 94.62 484 THR B C 1
ATOM 11897 O O . THR B 1 484 ? -21.359 1.527 -13.414 1 94.62 484 THR B O 1
ATOM 11900 N N . ARG B 1 485 ? -23.016 2.578 -14.5 1 95 485 ARG B N 1
ATOM 11901 C CA . ARG B 1 485 ? -22.188 3.758 -14.727 1 95 485 ARG B CA 1
ATOM 11902 C C . ARG B 1 485 ? -21.75 4.391 -13.406 1 95 485 ARG B C 1
ATOM 11904 O O . ARG B 1 485 ? -20.578 4.711 -13.219 1 95 485 ARG B O 1
ATOM 11911 N N . ILE B 1 486 ? -22.672 4.559 -12.516 1 95 486 ILE B N 1
ATOM 11912 C CA . ILE B 1 486 ? -22.422 5.172 -11.219 1 95 486 ILE B CA 1
ATOM 11913 C C . ILE B 1 486 ? -21.406 4.336 -10.438 1 95 486 ILE B C 1
ATOM 11915 O O . ILE B 1 486 ? -20.422 4.867 -9.922 1 95 486 ILE B O 1
ATOM 11919 N N . ARG B 1 487 ? -21.641 3.039 -10.43 1 93.38 487 ARG B N 1
ATOM 11920 C CA . ARG B 1 487 ? -20.781 2.133 -9.672 1 93.38 487 ARG B CA 1
ATOM 11921 C C . ARG B 1 487 ? -19.375 2.109 -10.25 1 93.38 487 ARG B C 1
ATOM 11923 O O . ARG B 1 487 ? -18.391 2.006 -9.5 1 93.38 487 ARG B O 1
ATOM 11930 N N . THR B 1 488 ? -19.297 2.174 -11.531 1 92.62 488 THR B N 1
ATOM 11931 C CA . THR B 1 488 ? -17.984 2.145 -12.188 1 92.62 488 THR B CA 1
ATOM 11932 C C . THR B 1 488 ? -17.234 3.453 -11.953 1 92.62 488 THR B C 1
ATOM 11934 O O . THR B 1 488 ? -16.031 3.447 -11.727 1 92.62 488 THR B O 1
ATOM 11937 N N . ALA B 1 489 ? -17.984 4.523 -11.953 1 92.44 489 ALA B N 1
ATOM 11938 C CA . ALA B 1 489 ? -17.359 5.84 -11.836 1 92.44 489 ALA B CA 1
ATOM 11939 C C . ALA B 1 489 ? -16.906 6.098 -10.406 1 92.44 489 ALA B C 1
ATOM 11941 O O . ALA B 1 489 ? -15.797 6.605 -10.188 1 92.44 489 ALA B O 1
ATOM 11942 N N . ILE B 1 490 ? -17.734 5.785 -9.445 1 91.94 490 ILE B N 1
ATOM 11943 C CA . ILE B 1 490 ? -17.406 6.039 -8.047 1 91.94 490 ILE B CA 1
ATOM 11944 C C . ILE B 1 490 ? -16.469 4.961 -7.531 1 91.94 490 ILE B C 1
ATOM 11946 O O . ILE B 1 490 ? -15.539 5.254 -6.766 1 91.94 490 ILE B O 1
ATOM 11950 N N . GLY B 1 491 ? -16.734 3.666 -8.055 1 86.25 491 GLY B N 1
ATOM 11951 C CA . GLY B 1 491 ? -15.852 2.568 -7.691 1 86.25 491 GLY B CA 1
ATOM 11952 C C . GLY B 1 491 ? -16.125 2.02 -6.305 1 86.25 491 GLY B C 1
ATOM 11953 O O . GLY B 1 491 ? -17.109 2.404 -5.66 1 86.25 491 GLY B O 1
ATOM 11954 N N . PRO B 1 492 ? -15.383 1.202 -5.723 1 84.69 492 PRO B N 1
ATOM 11955 C CA . PRO B 1 492 ? -14.086 0.849 -6.312 1 84.69 492 PRO B CA 1
ATOM 11956 C C . PRO B 1 492 ? -14.227 -0.09 -7.508 1 84.69 492 PRO B C 1
ATOM 11958 O O . PRO B 1 492 ? -14.906 -1.116 -7.422 1 84.69 492 PRO B O 1
ATOM 11961 N N . SER B 1 493 ? -13.828 0.253 -8.648 1 89.81 493 SER B N 1
ATOM 11962 C CA . SER B 1 493 ? -13.711 -0.524 -9.875 1 89.81 493 SER B CA 1
ATOM 11963 C C . SER B 1 493 ? -12.266 -0.602 -10.352 1 89.81 493 SER B C 1
ATOM 11965 O O . SER B 1 493 ? -11.664 0.415 -10.711 1 89.81 493 SER B O 1
ATOM 11967 N N . GLN B 1 494 ? -11.68 -1.865 -10.234 1 91.94 494 GLN B N 1
ATOM 11968 C CA . GLN B 1 494 ? -10.266 -2.037 -10.555 1 91.94 494 GLN B CA 1
ATOM 11969 C C . GLN B 1 494 ? -10.086 -2.611 -11.961 1 91.94 494 GLN B C 1
ATOM 11971 O O . GLN B 1 494 ? -10.93 -3.373 -12.438 1 91.94 494 GLN B O 1
ATOM 11976 N N . ALA B 1 495 ? -9.016 -2.225 -12.594 1 92.5 495 ALA B N 1
ATOM 11977 C CA . ALA B 1 495 ? -8.688 -2.758 -13.922 1 92.5 495 ALA B CA 1
ATOM 11978 C C . ALA B 1 495 ? -8.289 -4.227 -13.836 1 92.5 495 ALA B C 1
ATOM 11980 O O . ALA B 1 495 ? -7.848 -4.695 -12.781 1 92.5 495 ALA B O 1
ATOM 11981 N N . TRP B 1 496 ? -8.461 -4.969 -14.945 1 93.19 496 TRP B N 1
ATOM 11982 C CA . TRP B 1 496 ? -8.18 -6.398 -14.969 1 93.19 496 TRP B CA 1
ATOM 11983 C C . TRP B 1 496 ? -6.707 -6.668 -14.664 1 93.19 496 TRP B C 1
ATOM 11985 O O . TRP B 1 496 ? -6.367 -7.715 -14.102 1 93.19 496 TRP B O 1
ATOM 11995 N N . TYR B 1 497 ? -5.777 -5.719 -14.938 1 93.69 497 TYR B N 1
ATOM 11996 C CA . TYR B 1 497 ? -4.344 -5.941 -14.781 1 93.69 497 TYR B CA 1
ATOM 11997 C C . TYR B 1 497 ? -3.891 -5.598 -13.367 1 93.69 497 TYR B C 1
ATOM 11999 O O . TYR B 1 497 ? -2.707 -5.719 -13.039 1 93.69 497 TYR B O 1
ATOM 12007 N N . THR B 1 498 ? -4.762 -5.234 -12.445 1 92.88 498 THR B N 1
ATOM 12008 C CA . THR B 1 498 ? -4.391 -4.941 -11.07 1 92.88 498 THR B CA 1
ATOM 12009 C C . THR B 1 498 ? -4.812 -6.078 -10.141 1 92.88 498 THR B C 1
ATOM 12011 O O . THR B 1 498 ? -5.008 -5.867 -8.938 1 92.88 498 THR B O 1
ATOM 12014 N N . ASP B 1 499 ? -4.961 -7.293 -10.633 1 91.94 499 ASP B N 1
ATOM 12015 C CA . ASP B 1 499 ? -5.426 -8.438 -9.852 1 91.94 499 ASP B CA 1
ATOM 12016 C C . ASP B 1 499 ? -4.41 -8.812 -8.773 1 91.94 499 ASP B C 1
ATOM 12018 O O . ASP B 1 499 ? -4.75 -9.484 -7.797 1 91.94 499 ASP B O 1
ATOM 12022 N N . ASN B 1 500 ? -3.184 -8.406 -8.867 1 90.31 500 ASN B N 1
ATOM 12023 C CA . ASN B 1 500 ? -2.154 -8.688 -7.871 1 90.31 500 ASN B CA 1
ATOM 12024 C C . ASN B 1 500 ? -2.518 -8.094 -6.512 1 90.31 500 ASN B C 1
ATOM 12026 O O . ASN B 1 500 ? -2.041 -8.562 -5.477 1 90.31 500 ASN B O 1
ATOM 12030 N N . LEU B 1 501 ? -3.42 -7.121 -6.504 1 91.5 501 LEU B N 1
ATOM 12031 C CA . LEU B 1 501 ? -3.84 -6.445 -5.281 1 91.5 501 LEU B CA 1
ATOM 12032 C C . LEU B 1 501 ? -4.488 -7.43 -4.312 1 91.5 501 LEU B C 1
ATOM 12034 O O . LEU B 1 501 ? -4.273 -7.348 -3.102 1 91.5 501 LEU B O 1
ATOM 12038 N N . ARG B 1 502 ? -5.258 -8.344 -4.801 1 91.44 502 ARG B N 1
ATOM 12039 C CA . ARG B 1 502 ? -5.961 -9.289 -3.941 1 91.44 502 ARG B CA 1
ATOM 12040 C C . ARG B 1 502 ? -4.977 -10.188 -3.197 1 91.44 502 ARG B C 1
ATOM 12042 O O . ARG B 1 502 ? -5.188 -10.516 -2.029 1 91.44 502 ARG B O 1
ATOM 12049 N N . TYR B 1 503 ? -3.912 -10.562 -3.828 1 91.56 503 TYR B N 1
ATOM 12050 C CA . TYR B 1 503 ? -2.92 -11.445 -3.219 1 91.56 503 TYR B CA 1
ATOM 12051 C C . TYR B 1 503 ? -1.999 -10.664 -2.287 1 91.56 503 TYR B C 1
ATOM 12053 O O . TYR B 1 503 ? -1.472 -11.219 -1.319 1 91.56 503 TYR B O 1
ATOM 12061 N N . TYR B 1 504 ? -1.891 -9.391 -2.596 1 93.19 504 TYR B N 1
ATOM 12062 C CA . TYR B 1 504 ? -1.17 -8.508 -1.681 1 93.19 504 TYR B CA 1
ATOM 12063 C C . TYR B 1 504 ? -1.945 -8.312 -0.384 1 93.19 504 TYR B C 1
ATOM 12065 O O . TYR B 1 504 ? -1.374 -8.398 0.707 1 93.19 504 TYR B O 1
ATOM 12073 N N . TYR B 1 505 ? -3.225 -8.102 -0.476 1 92.62 505 TYR B N 1
ATOM 12074 C CA . TYR B 1 505 ? -4.074 -7.902 0.693 1 92.62 505 TYR B CA 1
ATOM 12075 C C . TYR B 1 505 ? -4.078 -9.141 1.584 1 92.62 505 TYR B C 1
ATOM 12077 O O . TYR B 1 505 ? -4.199 -9.031 2.807 1 92.62 505 TYR B O 1
ATOM 12085 N N . MET B 1 506 ? -3.889 -10.289 0.98 1 93.31 506 MET B N 1
ATOM 12086 C CA . MET B 1 506 ? -3.926 -11.547 1.712 1 93.31 506 MET B CA 1
ATOM 12087 C C . MET B 1 506 ? -2.74 -11.664 2.666 1 93.31 506 MET B C 1
ATOM 12089 O O . MET B 1 506 ? -2.779 -12.438 3.621 1 93.31 506 MET B O 1
ATOM 12093 N N . PHE B 1 507 ? -1.695 -10.797 2.52 1 92.31 507 PHE B N 1
ATOM 12094 C CA . PHE B 1 507 ? -0.505 -10.914 3.352 1 92.31 507 PHE B CA 1
ATOM 12095 C C . PHE B 1 507 ? -0.326 -9.68 4.223 1 92.31 507 PHE B C 1
ATOM 12097 O O . PHE B 1 507 ? 0.663 -9.562 4.949 1 92.31 507 PHE B O 1
ATOM 12104 N N . LEU B 1 508 ? -1.32 -8.758 4.211 1 89.19 508 LEU B N 1
ATOM 12105 C CA . LEU B 1 508 ? -1.278 -7.605 5.102 1 89.19 508 LEU B CA 1
ATOM 12106 C C . LEU B 1 508 ? -1.646 -8.008 6.527 1 89.19 508 LEU B C 1
ATOM 12108 O O . LEU B 1 508 ? -2.434 -8.93 6.73 1 89.19 508 LEU B O 1
ATOM 12112 N N . PRO B 1 509 ? -1.025 -7.379 7.445 1 87.62 509 PRO B N 1
ATOM 12113 C CA . PRO B 1 509 ? -1.344 -7.68 8.844 1 87.62 509 PRO B CA 1
ATOM 12114 C C . PRO B 1 509 ? -2.676 -7.082 9.289 1 87.62 509 PRO B C 1
ATOM 12116 O O . PRO B 1 509 ? -2.725 -6.332 10.266 1 87.62 509 PRO B O 1
ATOM 12119 N N . THR B 1 510 ? -3.736 -7.375 8.547 1 89.06 510 THR B N 1
ATOM 12120 C CA . THR B 1 510 ? -5.117 -6.988 8.82 1 89.06 510 THR B CA 1
ATOM 12121 C C . THR B 1 510 ? -6.012 -8.219 8.922 1 89.06 510 THR B C 1
ATOM 12123 O O . THR B 1 510 ? -5.539 -9.352 8.781 1 89.06 510 THR B O 1
ATOM 12126 N N . VAL B 1 511 ? -7.176 -7.996 9.227 1 91.75 511 VAL B N 1
ATOM 12127 C CA . VAL B 1 511 ? -8.117 -9.102 9.344 1 91.75 511 VAL B CA 1
ATOM 12128 C C . VAL B 1 511 ? -8.289 -9.789 7.988 1 91.75 511 VAL B C 1
ATOM 12130 O O . VAL B 1 511 ? -8.492 -11 7.922 1 91.75 511 VAL B O 1
ATOM 12133 N N . ASP B 1 512 ? -8.102 -9.086 6.844 1 90.75 512 ASP B N 1
ATOM 12134 C CA . ASP B 1 512 ? -8.164 -9.648 5.5 1 90.75 512 ASP B CA 1
ATOM 12135 C C . ASP B 1 512 ? -7.051 -10.672 5.277 1 90.75 512 ASP B C 1
ATOM 12137 O O . ASP B 1 512 ? -7.207 -11.609 4.504 1 90.75 512 ASP B O 1
ATOM 12141 N N . GLY B 1 513 ? -5.945 -10.461 5.953 1 93.31 513 GLY B N 1
ATOM 12142 C CA . GLY B 1 513 ? -4.824 -11.375 5.836 1 93.31 513 GLY B CA 1
ATOM 12143 C C . GLY B 1 513 ? -4.566 -12.172 7.098 1 93.31 513 GLY B C 1
ATOM 12144 O O . GLY B 1 513 ? -3.416 -12.445 7.445 1 93.31 513 GLY B O 1
ATOM 12145 N N . SER B 1 514 ? -5.621 -12.492 7.832 1 95.69 514 SER B N 1
ATOM 12146 C CA . SER B 1 514 ? -5.5 -13.242 9.078 1 95.69 514 SER B CA 1
ATOM 12147 C C . SER B 1 514 ? -5.113 -14.695 8.805 1 95.69 514 SER B C 1
ATOM 12149 O O . SER B 1 514 ? -5.18 -15.156 7.664 1 95.69 514 SER B O 1
ATOM 12151 N N . VAL B 1 515 ? -4.73 -15.438 9.852 1 96.88 515 VAL B N 1
ATOM 12152 C CA . VAL B 1 515 ? -4.203 -16.797 9.797 1 96.88 515 VAL B CA 1
ATOM 12153 C C . VAL B 1 515 ? -5.18 -17.703 9.055 1 96.88 515 VAL B C 1
ATOM 12155 O O . VAL B 1 515 ? -4.797 -18.406 8.117 1 96.88 515 VAL B O 1
ATOM 12158 N N . SER B 1 516 ? -6.426 -17.641 9.414 1 95.69 516 SER B N 1
ATOM 12159 C CA . SER B 1 516 ? -7.418 -18.562 8.859 1 95.69 516 SER B CA 1
ATOM 12160 C C . SER B 1 516 ? -7.691 -18.25 7.395 1 95.69 516 SER B C 1
ATOM 12162 O O . SER B 1 516 ? -7.871 -19.172 6.59 1 95.69 516 SER B O 1
ATOM 12164 N N . ARG B 1 517 ? -7.746 -17.031 6.977 1 95.94 517 ARG B N 1
ATOM 12165 C CA . ARG B 1 517 ? -8.062 -16.641 5.609 1 95.94 517 ARG B CA 1
ATOM 12166 C C . ARG B 1 517 ? -6.91 -16.938 4.664 1 95.94 517 ARG B C 1
ATOM 12168 O O . ARG B 1 517 ? -7.133 -17.312 3.51 1 95.94 517 ARG B O 1
ATOM 12175 N N . ARG B 1 518 ? -5.668 -16.875 5.133 1 96 518 ARG B N 1
ATOM 12176 C CA . ARG B 1 518 ? -4.512 -17.266 4.324 1 96 518 ARG B CA 1
ATOM 12177 C C . ARG B 1 518 ? -4.504 -18.766 4.055 1 96 518 ARG B C 1
ATOM 12179 O O . ARG B 1 518 ? -4.305 -19.188 2.918 1 96 518 ARG B O 1
ATOM 12186 N N . PHE B 1 519 ? -4.758 -19.531 5.113 1 97.19 519 PHE B N 1
ATOM 12187 C CA . PHE B 1 519 ? -4.539 -20.969 5.098 1 97.19 519 PHE B CA 1
ATOM 12188 C C . PHE B 1 519 ? -5.406 -21.641 4.039 1 97.19 519 PHE B C 1
ATOM 12190 O O . PHE B 1 519 ? -4.914 -22.438 3.238 1 97.19 519 PHE B O 1
ATOM 12197 N N . GLY B 1 520 ? -6.707 -21.234 4.055 1 95.62 520 GLY B N 1
ATOM 12198 C CA . GLY B 1 520 ? -7.629 -21.891 3.141 1 95.62 520 GLY B CA 1
ATOM 12199 C C . GLY B 1 520 ? -7.195 -21.797 1.689 1 95.62 520 GLY B C 1
ATOM 12200 O O . GLY B 1 520 ? -7.066 -22.812 1.006 1 95.62 520 GLY B O 1
ATOM 12201 N N . PHE B 1 521 ? -6.891 -20.688 1.22 1 95.69 521 PHE B N 1
ATOM 12202 C CA . PHE B 1 521 ? -6.535 -20.469 -0.177 1 95.69 521 PHE B CA 1
ATOM 12203 C C . PHE B 1 521 ? -5.168 -21.062 -0.49 1 95.69 521 PHE B C 1
ATOM 12205 O O . PHE B 1 521 ? -4.988 -21.703 -1.526 1 95.69 521 PHE B O 1
ATOM 12212 N N . LEU B 1 522 ? -4.219 -20.844 0.404 1 97.38 522 LEU B N 1
ATOM 12213 C CA . LEU B 1 522 ? -2.861 -21.312 0.148 1 97.38 522 LEU B CA 1
ATOM 12214 C C . LEU B 1 522 ? -2.805 -22.828 0.097 1 97.38 522 LEU B C 1
ATOM 12216 O O . LEU B 1 522 ? -2.068 -23.406 -0.71 1 97.38 522 LEU B O 1
ATOM 12220 N N . LEU B 1 523 ? -3.555 -23.484 0.976 1 98.38 523 LEU B N 1
ATOM 12221 C CA . LEU B 1 523 ? -3.557 -24.938 0.971 1 98.38 523 LEU B CA 1
ATOM 12222 C C . LEU B 1 523 ? -4.199 -25.484 -0.302 1 98.38 523 LEU B C 1
ATOM 12224 O O . LEU B 1 523 ? -3.707 -26.438 -0.889 1 98.38 523 LEU B O 1
ATOM 12228 N N . ILE B 1 524 ? -5.312 -24.828 -0.737 1 98.06 524 ILE B N 1
ATOM 12229 C CA . ILE B 1 524 ? -5.977 -25.25 -1.971 1 98.06 524 ILE B CA 1
ATOM 12230 C C . ILE B 1 524 ? -5.031 -25.047 -3.154 1 98.06 524 ILE B C 1
ATOM 12232 O O . ILE B 1 524 ? -4.914 -25.922 -4.02 1 98.06 524 ILE B O 1
ATOM 12236 N N . ALA B 1 525 ? -4.367 -23.906 -3.139 1 97.5 525 ALA B N 1
ATOM 12237 C CA . ALA B 1 525 ? -3.408 -23.641 -4.207 1 97.5 525 ALA B CA 1
ATOM 12238 C C . ALA B 1 525 ? -2.291 -24.672 -4.219 1 97.5 525 ALA B C 1
ATOM 12240 O O . ALA B 1 525 ? -1.899 -25.156 -5.285 1 97.5 525 ALA B O 1
ATOM 12241 N N . ALA B 1 526 ? -1.745 -25.031 -3.037 1 97.94 526 ALA B N 1
ATOM 12242 C CA . ALA B 1 526 ? -0.702 -26.062 -2.941 1 97.94 526 ALA B CA 1
ATOM 12243 C C . ALA B 1 526 ? -1.196 -27.391 -3.471 1 97.94 526 ALA B C 1
ATOM 12245 O O . ALA B 1 526 ? -0.506 -28.062 -4.254 1 97.94 526 ALA B O 1
ATOM 12246 N N . CYS B 1 527 ? -2.398 -27.812 -3.121 1 98.38 527 CYS B N 1
ATOM 12247 C CA . CYS B 1 527 ? -2.982 -29.062 -3.572 1 98.38 527 CYS B CA 1
ATOM 12248 C C . CYS B 1 527 ? -3.207 -29.062 -5.082 1 98.38 527 CYS B C 1
ATOM 12250 O O . CYS B 1 527 ? -3.037 -30.078 -5.746 1 98.38 527 CYS B O 1
ATOM 12252 N N . LEU B 1 528 ? -3.633 -27.891 -5.516 1 97.94 528 LEU B N 1
ATOM 12253 C CA . LEU B 1 528 ? -3.875 -27.719 -6.945 1 97.94 528 LEU B CA 1
ATOM 12254 C C . LEU B 1 528 ? -2.607 -28 -7.75 1 97.94 528 LEU B C 1
ATOM 12256 O O . LEU B 1 528 ? -2.629 -28.781 -8.695 1 97.94 528 LEU B O 1
ATOM 12260 N N . PHE B 1 529 ? -1.474 -27.484 -7.371 1 96.56 529 PHE B N 1
ATOM 12261 C CA . PHE B 1 529 ? -0.215 -27.641 -8.086 1 96.56 529 PHE B CA 1
ATOM 12262 C C . PHE B 1 529 ? 0.34 -29.047 -7.902 1 96.56 529 PHE B C 1
ATOM 12264 O O . PHE B 1 529 ? 0.849 -29.656 -8.852 1 96.56 529 PHE B O 1
ATOM 12271 N N . ILE B 1 530 ? 0.254 -29.578 -6.727 1 96.5 530 ILE B N 1
ATOM 12272 C CA . ILE B 1 530 ? 0.735 -30.922 -6.461 1 96.5 530 ILE B CA 1
ATOM 12273 C C . ILE B 1 530 ? -0.01 -31.922 -7.348 1 96.5 530 ILE B C 1
ATOM 12275 O O . ILE B 1 530 ? 0.61 -32.75 -8.023 1 96.5 530 ILE B O 1
ATOM 12279 N N . ALA B 1 531 ? -1.36 -31.75 -7.367 1 97.06 531 ALA B N 1
ATOM 12280 C CA . ALA B 1 531 ? -2.172 -32.656 -8.188 1 97.06 531 ALA B CA 1
ATOM 12281 C C . ALA B 1 531 ? -1.841 -32.5 -9.664 1 97.06 531 ALA B C 1
ATOM 12283 O O . ALA B 1 531 ? -1.688 -33.469 -10.383 1 97.06 531 ALA B O 1
ATOM 12284 N N . MET B 1 532 ? -1.678 -31.297 -10.078 1 96.12 532 MET B N 1
ATOM 12285 C CA . MET B 1 532 ? -1.382 -31.031 -11.477 1 96.12 532 MET B CA 1
ATOM 12286 C C . MET B 1 532 ? -0.043 -31.641 -11.883 1 96.12 532 MET B C 1
ATOM 12288 O O . MET B 1 532 ? 0.057 -32.281 -12.922 1 96.12 532 MET B O 1
ATOM 12292 N N . PHE B 1 533 ? 1.021 -31.531 -11.086 1 94.75 533 PHE B N 1
ATOM 12293 C CA . PHE B 1 533 ? 2.357 -32.031 -11.414 1 94.75 533 PHE B CA 1
ATOM 12294 C C . PHE B 1 533 ? 2.385 -33.531 -11.453 1 94.75 533 PHE B C 1
ATOM 12296 O O . PHE B 1 533 ? 2.98 -34.125 -12.359 1 94.75 533 PHE B O 1
ATOM 12303 N N . ILE B 1 534 ? 1.705 -34.188 -10.555 1 95.12 534 ILE B N 1
ATOM 12304 C CA . ILE B 1 534 ? 1.704 -35.625 -10.508 1 95.12 534 ILE B CA 1
ATOM 12305 C C . ILE B 1 534 ? 0.925 -36.188 -11.695 1 95.12 534 ILE B C 1
ATOM 12307 O O . ILE B 1 534 ? 1.372 -37.125 -12.352 1 95.12 534 ILE B O 1
ATOM 12311 N N . LEU B 1 535 ? -0.207 -35.531 -12 1 95.31 535 LEU B N 1
ATOM 12312 C CA . LEU B 1 535 ? -1.03 -36.031 -13.102 1 95.31 535 LEU B CA 1
ATOM 12313 C C . LEU B 1 535 ? -0.349 -35.781 -14.445 1 95.31 535 LEU B C 1
ATOM 12315 O O . LEU B 1 535 ? -0.53 -36.562 -15.391 1 95.31 535 LEU B O 1
ATOM 12319 N N . LEU B 1 536 ? 0.451 -34.719 -14.57 1 93.38 536 LEU B N 1
ATOM 12320 C CA . LEU B 1 536 ? 1.201 -34.469 -15.797 1 93.38 536 LEU B CA 1
ATOM 12321 C C . LEU B 1 536 ? 2.344 -35.469 -15.953 1 93.38 536 LEU B C 1
ATOM 12323 O O . LEU B 1 536 ? 2.592 -35.969 -17.047 1 93.38 536 LEU B O 1
ATOM 12327 N N . ARG B 1 537 ? 2.973 -35.875 -14.891 1 91.31 537 ARG B N 1
ATOM 12328 C CA . ARG B 1 537 ? 4.129 -36.75 -14.93 1 91.31 537 ARG B CA 1
ATOM 12329 C C . ARG B 1 537 ? 3.703 -38.219 -15.148 1 91.31 537 ARG B C 1
ATOM 12331 O O . ARG B 1 537 ? 4.348 -38.938 -15.898 1 91.31 537 ARG B O 1
ATOM 12338 N N . ARG B 1 538 ? 2.631 -38.812 -14.547 1 90.69 538 ARG B N 1
ATOM 12339 C CA . ARG B 1 538 ? 2.26 -40.219 -14.578 1 90.69 538 ARG B CA 1
ATOM 12340 C C . ARG B 1 538 ? 1.188 -40.469 -15.625 1 90.69 538 ARG B C 1
ATOM 12342 O O . ARG B 1 538 ? 1.005 -41.625 -16.062 1 90.69 538 ARG B O 1
ATOM 12349 N N . LYS B 1 539 ? 0.583 -39.5 -16.172 1 80.69 539 LYS B N 1
ATOM 12350 C CA . LYS B 1 539 ? -0.444 -39.531 -17.219 1 80.69 539 LYS B CA 1
ATOM 12351 C C . LYS B 1 539 ? -1.656 -40.344 -16.75 1 80.69 539 LYS B C 1
ATOM 12353 O O . LYS B 1 539 ? -2.791 -39.875 -16.844 1 80.69 539 LYS B O 1
ATOM 12358 N N . ARG B 1 540 ? -1.421 -41.688 -16.203 1 89 540 ARG B N 1
ATOM 12359 C CA . ARG B 1 540 ? -2.525 -42.5 -15.719 1 89 540 ARG B CA 1
ATOM 12360 C C . ARG B 1 540 ? -2.227 -43.062 -14.328 1 89 540 ARG B C 1
ATOM 12362 O O . ARG B 1 540 ? -1.169 -43.656 -14.102 1 89 540 ARG B O 1
ATOM 12369 N N . VAL B 1 541 ? -3.164 -42.75 -13.406 1 94.38 541 VAL B N 1
ATOM 12370 C CA . VAL B 1 541 ? -3.092 -43.281 -12.047 1 94.38 541 VAL B CA 1
ATOM 12371 C C . VAL B 1 541 ? -4.242 -44.25 -11.805 1 94.38 541 VAL B C 1
ATOM 12373 O O . VAL B 1 541 ? -5.414 -43.875 -11.891 1 94.38 541 VAL B O 1
ATOM 12376 N N . PRO B 1 542 ? -3.943 -45.531 -11.562 1 93.94 542 PRO B N 1
ATOM 12377 C CA . PRO B 1 542 ? -5.008 -46.5 -11.367 1 93.94 542 PRO B CA 1
ATOM 12378 C C . PRO B 1 542 ? -6.02 -46.094 -10.312 1 93.94 542 PRO B C 1
ATOM 12380 O O . PRO B 1 542 ? -5.637 -45.656 -9.219 1 93.94 542 PRO B O 1
ATOM 12383 N N . GLY B 1 543 ? -7.336 -46.062 -10.633 1 94.94 543 GLY B N 1
ATOM 12384 C CA . GLY B 1 543 ? -8.406 -45.75 -9.695 1 94.94 543 GLY B CA 1
ATOM 12385 C C . GLY B 1 543 ? -8.812 -44.312 -9.695 1 94.94 543 GLY B C 1
ATOM 12386 O O . GLY B 1 543 ? -9.773 -43.906 -9.023 1 94.94 543 GLY B O 1
ATOM 12387 N N . VAL B 1 544 ? -8.055 -43.469 -10.297 1 96.94 544 VAL B N 1
ATOM 12388 C CA . VAL B 1 544 ? -8.406 -42.062 -10.398 1 96.94 544 VAL B CA 1
ATOM 12389 C C . VAL B 1 544 ? -8.945 -41.75 -11.797 1 96.94 544 VAL B C 1
ATOM 12391 O O . VAL B 1 544 ? -8.312 -42.094 -12.797 1 96.94 544 VAL B O 1
ATOM 12394 N N . ALA B 1 545 ? -10.125 -41.188 -11.773 1 96.69 545 ALA B N 1
ATOM 12395 C CA . ALA B 1 545 ? -10.734 -40.844 -13.055 1 96.69 545 ALA B CA 1
ATOM 12396 C C . ALA B 1 545 ? -10.07 -39.594 -13.656 1 96.69 545 ALA B C 1
ATOM 12398 O O . ALA B 1 545 ? -10.188 -38.5 -13.109 1 96.69 545 ALA B O 1
ATOM 12399 N N . ARG B 1 546 ? -9.453 -39.75 -14.773 1 94.81 546 ARG B N 1
ATOM 12400 C CA . ARG B 1 546 ? -8.648 -38.688 -15.383 1 94.81 546 ARG B CA 1
ATOM 12401 C C . ARG B 1 546 ? -9.523 -37.531 -15.828 1 94.81 546 ARG B C 1
ATOM 12403 O O . ARG B 1 546 ? -9.195 -36.375 -15.57 1 94.81 546 ARG B O 1
ATOM 12410 N N . GLY B 1 547 ? -10.672 -37.719 -16.547 1 94.81 547 GLY B N 1
ATOM 12411 C CA . GLY B 1 547 ? -11.539 -36.656 -17.047 1 94.81 547 GLY B CA 1
ATOM 12412 C C . GLY B 1 547 ? -12.023 -35.719 -15.969 1 94.81 547 GLY B C 1
ATOM 12413 O O . GLY B 1 547 ? -11.703 -34.531 -15.992 1 94.81 547 GLY B O 1
ATOM 12414 N N . PRO B 1 548 ? -12.734 -36.312 -14.992 1 96.38 548 PRO B N 1
ATOM 12415 C CA . PRO B 1 548 ? -13.234 -35.469 -13.898 1 96.38 548 PRO B CA 1
ATOM 12416 C C . PRO B 1 548 ? -12.117 -34.781 -13.125 1 96.38 548 PRO B C 1
ATOM 12418 O O . PRO B 1 548 ? -12.289 -33.656 -12.688 1 96.38 548 PRO B O 1
ATOM 12421 N N . ALA B 1 549 ? -10.969 -35.469 -12.945 1 97.12 549 ALA B N 1
ATOM 12422 C CA . ALA B 1 549 ? -9.852 -34.875 -12.219 1 97.12 549 ALA B CA 1
ATOM 12423 C C . ALA B 1 549 ? -9.344 -33.625 -12.914 1 97.12 549 ALA B C 1
ATOM 12425 O O . ALA B 1 549 ? -9.18 -32.562 -12.281 1 97.12 549 ALA B O 1
ATOM 12426 N N . TRP B 1 550 ? -9.141 -33.688 -14.195 1 95.88 550 TRP B N 1
ATOM 12427 C CA . TRP B 1 550 ? -8.633 -32.531 -14.945 1 95.88 550 TRP B CA 1
ATOM 12428 C C . TRP B 1 550 ? -9.68 -31.438 -15.016 1 95.88 550 TRP B C 1
ATOM 12430 O O . TRP B 1 550 ? -9.344 -30.25 -15.039 1 95.88 550 TRP B O 1
ATOM 12440 N N . ARG B 1 551 ? -10.961 -31.734 -15.086 1 97 551 ARG B N 1
ATOM 12441 C CA . ARG B 1 551 ? -12 -30.719 -15.164 1 97 551 ARG B CA 1
ATOM 12442 C C . ARG B 1 551 ? -12.094 -29.938 -13.852 1 97 551 ARG B C 1
ATOM 12444 O O . ARG B 1 551 ? -12.25 -28.719 -13.867 1 97 551 ARG B O 1
ATOM 12451 N N . VAL B 1 552 ? -12.031 -30.672 -12.719 1 97.44 552 VAL B N 1
ATOM 12452 C CA . VAL B 1 552 ? -12.094 -29.953 -11.445 1 97.44 552 VAL B CA 1
ATOM 12453 C C . VAL B 1 552 ? -10.891 -29.031 -11.305 1 97.44 552 VAL B C 1
ATOM 12455 O O . VAL B 1 552 ? -11.031 -27.891 -10.875 1 97.44 552 VAL B O 1
ATOM 12458 N N . LEU B 1 553 ? -9.648 -29.516 -11.672 1 97.31 553 LEU B N 1
ATOM 12459 C CA . LEU B 1 553 ? -8.453 -28.688 -11.633 1 97.31 553 LEU B CA 1
ATOM 12460 C C . LEU B 1 553 ? -8.602 -27.484 -12.578 1 97.31 553 LEU B C 1
ATOM 12462 O O . LEU B 1 553 ? -8.242 -26.359 -12.219 1 97.31 553 LEU B O 1
ATOM 12466 N N . GLY B 1 554 ? -9.164 -27.781 -13.758 1 95.69 554 GLY B N 1
ATOM 12467 C CA . GLY B 1 554 ? -9.359 -26.734 -14.734 1 95.69 554 GLY B CA 1
ATOM 12468 C C . GLY B 1 554 ? -10.305 -25.641 -14.266 1 95.69 554 GLY B C 1
ATOM 12469 O O . GLY B 1 554 ? -10.102 -24.469 -14.555 1 95.69 554 GLY B O 1
ATOM 12470 N N . VAL B 1 555 ? -11.328 -26.016 -13.531 1 97.12 555 VAL B N 1
ATOM 12471 C CA . VAL B 1 555 ? -12.289 -25.047 -13.023 1 97.12 555 VAL B CA 1
ATOM 12472 C C . VAL B 1 555 ? -11.617 -24.141 -12 1 97.12 555 VAL B C 1
ATOM 12474 O O . VAL B 1 555 ? -11.758 -22.906 -12.062 1 97.12 555 VAL B O 1
ATOM 12477 N N . VAL B 1 556 ? -10.875 -24.734 -11.07 1 96.75 556 VAL B N 1
ATOM 12478 C CA . VAL B 1 556 ? -10.242 -23.953 -10.016 1 96.75 556 VAL B CA 1
ATOM 12479 C C . VAL B 1 556 ? -9.164 -23.062 -10.609 1 96.75 556 VAL B C 1
ATOM 12481 O O . VAL B 1 556 ? -9.094 -21.859 -10.289 1 96.75 556 VAL B O 1
ATOM 12484 N N . PHE B 1 557 ? -8.367 -23.562 -11.594 1 92.94 557 PHE B N 1
ATOM 12485 C CA . PHE B 1 557 ? -7.355 -22.766 -12.273 1 92.94 557 PHE B CA 1
ATOM 12486 C C . PHE B 1 557 ? -8.008 -21.672 -13.102 1 92.94 557 PHE B C 1
ATOM 12488 O O . PHE B 1 557 ? -7.551 -20.516 -13.094 1 92.94 557 PHE B O 1
ATOM 12495 N N . GLY B 1 558 ? -9.047 -22.109 -13.844 1 91.81 558 GLY B N 1
ATOM 12496 C CA . GLY B 1 558 ? -9.766 -21.141 -14.664 1 91.81 558 GLY B CA 1
ATOM 12497 C C . GLY B 1 558 ? -10.383 -20.016 -13.852 1 91.81 558 GLY B C 1
ATOM 12498 O O . GLY B 1 558 ? -10.414 -18.859 -14.297 1 91.81 558 GLY B O 1
ATOM 12499 N N . THR B 1 559 ? -10.797 -20.312 -12.656 1 95.19 559 THR B N 1
ATOM 12500 C CA . THR B 1 559 ? -11.406 -19.297 -11.797 1 95.19 559 THR B CA 1
ATOM 12501 C C . THR B 1 559 ? -10.367 -18.281 -11.344 1 95.19 559 THR B C 1
ATOM 12503 O O . THR B 1 559 ? -10.656 -17.078 -11.273 1 95.19 559 THR B O 1
ATOM 12506 N N . ILE B 1 560 ? -9.172 -18.703 -10.992 1 92.81 560 ILE B N 1
ATOM 12507 C CA . ILE B 1 560 ? -8.102 -17.797 -10.594 1 92.81 560 ILE B CA 1
ATOM 12508 C C . ILE B 1 560 ? -7.84 -16.797 -11.719 1 92.81 560 ILE B C 1
ATOM 12510 O O . ILE B 1 560 ? -7.648 -15.602 -11.461 1 92.81 560 ILE B O 1
ATOM 12514 N N . PHE B 1 561 ? -7.949 -17.234 -12.922 1 90.94 561 PHE B N 1
ATOM 12515 C CA . PHE B 1 561 ? -7.762 -16.344 -14.07 1 90.94 561 PHE B CA 1
ATOM 12516 C C . PHE B 1 561 ? -8.961 -15.422 -14.242 1 90.94 561 PHE B C 1
ATOM 12518 O O . PHE B 1 561 ? -8.797 -14.227 -14.461 1 90.94 561 PHE B O 1
ATOM 12525 N N . PHE B 1 562 ? -10.164 -15.93 -14.078 1 92.81 562 PHE B N 1
ATOM 12526 C CA . PHE B 1 562 ? -11.383 -15.164 -14.328 1 92.81 562 PHE B CA 1
ATOM 12527 C C . PHE B 1 562 ? -11.578 -14.094 -13.258 1 92.81 562 PHE B C 1
ATOM 12529 O O . PHE B 1 562 ? -12.266 -13.094 -13.492 1 92.81 562 PHE B O 1
ATOM 12536 N N . LEU B 1 563 ? -11.008 -14.281 -12.094 1 93.88 563 LEU B N 1
ATOM 12537 C CA . LEU B 1 563 ? -11.125 -13.289 -11.031 1 93.88 563 LEU B CA 1
ATOM 12538 C C . LEU B 1 563 ? -10.461 -11.977 -11.445 1 93.88 563 LEU B C 1
ATOM 12540 O O . LEU B 1 563 ? -10.781 -10.914 -10.898 1 93.88 563 LEU B O 1
ATOM 12544 N N . MET B 1 564 ? -9.555 -12.023 -12.453 1 93 564 MET B N 1
ATOM 12545 C CA . MET B 1 564 ? -8.891 -10.82 -12.945 1 93 564 MET B CA 1
ATOM 12546 C C . MET B 1 564 ? -9.906 -9.844 -13.531 1 93 564 MET B C 1
ATOM 12548 O O . MET B 1 564 ? -9.672 -8.633 -13.562 1 93 564 MET B O 1
ATOM 12552 N N . PHE B 1 565 ? -11.109 -10.367 -13.875 1 90.81 565 PHE B N 1
ATOM 12553 C CA . PHE B 1 565 ? -12.078 -9.531 -14.57 1 90.81 565 PHE B CA 1
ATOM 12554 C C . PHE B 1 565 ? -13.219 -9.125 -13.641 1 90.81 565 PHE B C 1
ATOM 12556 O O . PHE B 1 565 ? -14.203 -8.539 -14.078 1 90.81 565 PHE B O 1
ATOM 12563 N N . ALA B 1 566 ? -13.031 -9.484 -12.383 1 89.56 566 ALA B N 1
ATOM 12564 C CA . ALA B 1 566 ? -13.953 -8.953 -11.383 1 89.56 566 ALA B CA 1
ATOM 12565 C C . ALA B 1 566 ? -13.594 -7.523 -11 1 89.56 566 ALA B C 1
ATOM 12567 O O . ALA B 1 566 ? -12.414 -7.18 -10.898 1 89.56 566 ALA B O 1
ATOM 12568 N N . PRO B 1 567 ? -14.5 -6.703 -10.781 1 87.5 567 PRO B N 1
ATOM 12569 C CA . PRO B 1 567 ? -14.234 -5.281 -10.555 1 87.5 567 PRO B CA 1
ATOM 12570 C C . PRO B 1 567 ? -13.555 -5.02 -9.211 1 87.5 567 PRO B C 1
ATOM 12572 O O . PRO B 1 567 ? -12.828 -4.027 -9.07 1 87.5 567 PRO B O 1
ATOM 12575 N N . THR B 1 568 ? -13.797 -5.914 -8.227 1 89.38 568 THR B N 1
ATOM 12576 C CA . THR B 1 568 ? -13.195 -5.688 -6.914 1 89.38 568 THR B CA 1
ATOM 12577 C C . THR B 1 568 ? -12.141 -6.75 -6.617 1 89.38 568 THR B C 1
ATOM 12579 O O . THR B 1 568 ? -12.227 -7.875 -7.113 1 89.38 568 THR B O 1
ATOM 12582 N N . LYS B 1 569 ? -11.047 -6.391 -5.812 1 88.62 569 LYS B N 1
ATOM 12583 C CA . LYS B 1 569 ? -9.922 -7.285 -5.555 1 88.62 569 LYS B CA 1
ATOM 12584 C C . LYS B 1 569 ? -9.828 -7.633 -4.07 1 88.62 569 LYS B C 1
ATOM 12586 O O . LYS B 1 569 ? -8.727 -7.828 -3.545 1 88.62 569 LYS B O 1
ATOM 12591 N N . TRP B 1 570 ? -10.945 -7.875 -3.352 1 90.75 570 TRP B N 1
ATOM 12592 C CA . TRP B 1 570 ? -10.953 -8.148 -1.92 1 90.75 570 TRP B CA 1
ATOM 12593 C C . TRP B 1 570 ? -10.75 -9.641 -1.652 1 90.75 570 TRP B C 1
ATOM 12595 O O . TRP B 1 570 ? -11.141 -10.484 -2.463 1 90.75 570 TRP B O 1
ATOM 12605 N N . VAL B 1 571 ? -10.281 -10.016 -0.499 1 93.44 571 VAL B N 1
ATOM 12606 C CA . VAL B 1 571 ? -9.867 -11.375 -0.158 1 93.44 571 VAL B CA 1
ATOM 12607 C C . VAL B 1 571 ? -11.094 -12.227 0.153 1 93.44 571 VAL B C 1
ATOM 12609 O O . VAL B 1 571 ? -11.062 -13.453 0.016 1 93.44 571 VAL B O 1
ATOM 12612 N N . HIS B 1 572 ? -12.188 -11.57 0.602 1 92.88 572 HIS B N 1
ATOM 12613 C CA . HIS B 1 572 ? -13.352 -12.359 0.983 1 92.88 572 HIS B CA 1
ATOM 12614 C C . HIS B 1 572 ? -13.898 -13.133 -0.208 1 92.88 572 HIS B C 1
ATOM 12616 O O . HIS B 1 572 ? -14.633 -14.109 -0.031 1 92.88 572 HIS B O 1
ATOM 12622 N N . HIS B 1 573 ? -13.531 -12.805 -1.486 1 94.25 573 HIS B N 1
ATOM 12623 C CA . HIS B 1 573 ? -13.977 -13.539 -2.668 1 94.25 573 HIS B CA 1
ATOM 12624 C C . HIS B 1 573 ? -13.414 -14.953 -2.684 1 94.25 573 HIS B C 1
ATOM 12626 O O . HIS B 1 573 ? -13.93 -15.828 -3.389 1 94.25 573 HIS B O 1
ATOM 12632 N N . PHE B 1 574 ? -12.414 -15.234 -1.894 1 96 574 PHE B N 1
ATOM 12633 C CA . PHE B 1 574 ? -11.781 -16.547 -1.9 1 96 574 PHE B CA 1
ATOM 12634 C C . PHE B 1 574 ? -12.703 -17.594 -1.286 1 96 574 PHE B C 1
ATOM 12636 O O . PHE B 1 574 ? -12.469 -18.797 -1.43 1 96 574 PHE B O 1
ATOM 12643 N N . GLY B 1 575 ? -13.805 -17.094 -0.649 1 96.44 575 GLY B N 1
ATOM 12644 C CA . GLY B 1 575 ? -14.789 -18.031 -0.126 1 96.44 575 GLY B CA 1
ATOM 12645 C C . GLY B 1 575 ? -15.438 -18.875 -1.204 1 96.44 575 GLY B C 1
ATOM 12646 O O . GLY B 1 575 ? -15.977 -19.953 -0.92 1 96.44 575 GLY B O 1
ATOM 12647 N N . LEU B 1 576 ? -15.336 -18.453 -2.477 1 97.31 576 LEU B N 1
ATOM 12648 C CA . LEU B 1 576 ? -15.992 -19.156 -3.572 1 97.31 576 LEU B CA 1
ATOM 12649 C C . LEU B 1 576 ? -15.289 -20.484 -3.867 1 97.31 576 LEU B C 1
ATOM 12651 O O . LEU B 1 576 ? -15.875 -21.375 -4.473 1 97.31 576 LEU B O 1
ATOM 12655 N N . PHE B 1 577 ? -14 -20.641 -3.395 1 97.75 577 PHE B N 1
ATOM 12656 C CA . PHE B 1 577 ? -13.195 -21.812 -3.707 1 97.75 577 PHE B CA 1
ATOM 12657 C C . PHE B 1 577 ? -13.484 -22.938 -2.721 1 97.75 577 PHE B C 1
ATOM 12659 O O . PHE B 1 577 ? -12.992 -24.062 -2.891 1 97.75 577 PHE B O 1
ATOM 12666 N N . ALA B 1 578 ? -14.266 -22.688 -1.665 1 98.19 578 ALA B N 1
ATOM 12667 C CA . ALA B 1 578 ? -14.398 -23.609 -0.541 1 98.19 578 ALA B CA 1
ATOM 12668 C C . ALA B 1 578 ? -14.852 -24.984 -1.013 1 98.19 578 ALA B C 1
ATOM 12670 O O . ALA B 1 578 ? -14.258 -26 -0.637 1 98.19 578 ALA B O 1
ATOM 12671 N N . ALA B 1 579 ? -15.82 -25.031 -1.895 1 98.19 579 ALA B N 1
ATOM 12672 C CA . ALA B 1 579 ? -16.406 -26.297 -2.281 1 98.19 579 ALA B CA 1
ATOM 12673 C C . ALA B 1 579 ? -15.523 -27.047 -3.279 1 98.19 579 ALA B C 1
ATOM 12675 O O . ALA B 1 579 ? -15.062 -28.156 -3.004 1 98.19 579 ALA B O 1
ATOM 12676 N N . LEU B 1 580 ? -15.203 -26.453 -4.344 1 98.06 580 LEU B N 1
ATOM 12677 C CA . LEU B 1 580 ? -14.383 -27.109 -5.355 1 98.06 580 LEU B CA 1
ATOM 12678 C C . LEU B 1 580 ? -12.945 -27.266 -4.867 1 98.06 580 LEU B C 1
ATOM 12680 O O . LEU B 1 580 ? -12.25 -28.203 -5.281 1 98.06 580 LEU B O 1
ATOM 12684 N N . GLY B 1 581 ? -12.516 -26.375 -3.975 1 98 581 GLY B N 1
ATOM 12685 C CA . GLY B 1 581 ? -11.219 -26.547 -3.348 1 98 581 GLY B CA 1
ATOM 12686 C C . GLY B 1 581 ? -11.125 -27.812 -2.496 1 98 581 GLY B C 1
ATOM 12687 O O . GLY B 1 581 ? -10.086 -28.453 -2.451 1 98 581 GLY B O 1
ATOM 12688 N N . ALA B 1 582 ? -12.195 -28.125 -1.848 1 98.56 582 ALA B N 1
ATOM 12689 C CA . ALA B 1 582 ? -12.266 -29.344 -1.063 1 98.56 582 ALA B CA 1
ATOM 12690 C C . ALA B 1 582 ? -12.102 -30.578 -1.953 1 98.56 582 ALA B C 1
ATOM 12692 O O . ALA B 1 582 ? -11.453 -31.547 -1.563 1 98.56 582 ALA B O 1
ATOM 12693 N N . ALA B 1 583 ? -12.688 -30.531 -3.131 1 98.31 583 ALA B N 1
ATOM 12694 C CA . ALA B 1 583 ? -12.547 -31.625 -4.094 1 98.31 583 ALA B CA 1
ATOM 12695 C C . ALA B 1 583 ? -11.094 -31.781 -4.535 1 98.31 583 ALA B C 1
ATOM 12697 O O . ALA B 1 583 ? -10.594 -32.906 -4.641 1 98.31 583 ALA B O 1
ATOM 12698 N N . VAL B 1 584 ? -10.438 -30.688 -4.75 1 98.38 584 VAL B N 1
ATOM 12699 C CA . VAL B 1 584 ? -9.039 -30.703 -5.164 1 98.38 584 VAL B CA 1
ATOM 12700 C C . VAL B 1 584 ? -8.172 -31.297 -4.051 1 98.38 584 VAL B C 1
ATOM 12702 O O . VAL B 1 584 ? -7.246 -32.062 -4.316 1 98.38 584 VAL B O 1
ATOM 12705 N N . ALA B 1 585 ? -8.508 -30.938 -2.811 1 98.5 585 ALA B N 1
ATOM 12706 C CA . ALA B 1 585 ? -7.758 -31.453 -1.665 1 98.5 585 ALA B CA 1
ATOM 12707 C C . ALA B 1 585 ? -7.902 -32.969 -1.537 1 98.5 585 ALA B C 1
ATOM 12709 O O . ALA B 1 585 ? -6.938 -33.656 -1.216 1 98.5 585 ALA B O 1
ATOM 12710 N N . ALA B 1 586 ? -9.078 -33.5 -1.763 1 98.31 586 ALA B N 1
ATOM 12711 C CA . ALA B 1 586 ? -9.305 -34.969 -1.733 1 98.31 586 ALA B CA 1
ATOM 12712 C C . ALA B 1 586 ? -8.484 -35.656 -2.809 1 98.31 586 ALA B C 1
ATOM 12714 O O . ALA B 1 586 ? -7.836 -36.688 -2.541 1 98.31 586 ALA B O 1
ATOM 12715 N N . LEU B 1 587 ? -8.523 -35.094 -3.988 1 98 587 LEU B N 1
ATOM 12716 C CA . LEU B 1 587 ? -7.758 -35.656 -5.102 1 98 587 LEU B CA 1
ATOM 12717 C C . LEU B 1 587 ? -6.266 -35.656 -4.789 1 98 587 LEU B C 1
ATOM 12719 O O . LEU B 1 587 ? -5.59 -36.656 -4.98 1 98 587 LEU B O 1
ATOM 12723 N N . ALA B 1 588 ? -5.766 -34.531 -4.273 1 98 588 ALA B N 1
ATOM 12724 C CA . ALA B 1 588 ? -4.348 -34.406 -3.941 1 98 588 ALA B CA 1
ATOM 12725 C C . ALA B 1 588 ? -3.941 -35.406 -2.869 1 98 588 ALA B C 1
ATOM 12727 O O . ALA B 1 588 ? -2.846 -35.969 -2.924 1 98 588 ALA B O 1
ATOM 12728 N N . THR B 1 589 ? -4.801 -35.656 -1.896 1 97.69 589 THR B N 1
ATOM 12729 C CA . THR B 1 589 ? -4.512 -36.562 -0.798 1 97.69 589 THR B CA 1
ATOM 12730 C C . THR B 1 589 ? -4.293 -37.969 -1.32 1 97.69 589 THR B C 1
ATOM 12732 O O . THR B 1 589 ? -3.389 -38.688 -0.865 1 97.69 589 THR B O 1
ATOM 12735 N N . VAL B 1 590 ? -5.074 -38.438 -2.309 1 96.75 590 VAL B N 1
ATOM 12736 C CA . VAL B 1 590 ? -4.926 -39.781 -2.885 1 96.75 590 VAL B CA 1
ATOM 12737 C C . VAL B 1 590 ? -3.672 -39.844 -3.752 1 96.75 590 VAL B C 1
ATOM 12739 O O . VAL B 1 590 ? -2.932 -40.812 -3.725 1 96.75 590 VAL B O 1
ATOM 12742 N N . LEU B 1 591 ? -3.385 -38.812 -4.438 1 96.56 591 LEU B N 1
ATOM 12743 C CA . LEU B 1 591 ? -2.254 -38.781 -5.359 1 96.56 591 LEU B CA 1
ATOM 12744 C C . LEU B 1 591 ? -0.932 -38.781 -4.598 1 96.56 591 LEU B C 1
ATOM 12746 O O . LEU B 1 591 ? 0.085 -39.25 -5.121 1 96.56 591 LEU B O 1
ATOM 12750 N N . VAL B 1 592 ? -0.924 -38.281 -3.359 1 96.12 592 VAL B N 1
ATOM 12751 C CA . VAL B 1 592 ? 0.324 -38.219 -2.607 1 96.12 592 VAL B CA 1
ATOM 12752 C C . VAL B 1 592 ? 0.44 -39.406 -1.681 1 96.12 592 VAL B C 1
ATOM 12754 O O . VAL B 1 592 ? 1.414 -39.562 -0.935 1 96.12 592 VAL B O 1
ATOM 12757 N N . SER B 1 593 ? -0.516 -40.375 -1.732 1 93.5 593 SER B N 1
ATOM 12758 C CA . SER B 1 593 ? -0.496 -41.562 -0.883 1 93.5 593 SER B CA 1
ATOM 12759 C C . SER B 1 593 ? 0.635 -42.5 -1.277 1 93.5 593 SER B C 1
ATOM 12761 O O . SER B 1 593 ? 1.174 -42.406 -2.383 1 93.5 593 SER B O 1
ATOM 12763 N N . PRO B 1 594 ? 1.064 -43.406 -0.42 1 90.81 594 PRO B N 1
ATOM 12764 C CA . PRO B 1 594 ? 2.16 -44.344 -0.703 1 90.81 594 PRO B CA 1
ATOM 12765 C C . PRO B 1 594 ? 1.863 -45.25 -1.882 1 90.81 594 PRO B C 1
ATOM 12767 O O . PRO B 1 594 ? 2.787 -45.781 -2.506 1 90.81 594 PRO B O 1
ATOM 12770 N N . GLN B 1 595 ? 0.612 -45.375 -2.223 1 88.69 595 GLN B N 1
ATOM 12771 C CA . GLN B 1 595 ? 0.249 -46.25 -3.352 1 88.69 595 GLN B CA 1
ATOM 12772 C C . GLN B 1 595 ? 0.642 -45.594 -4.676 1 88.69 595 GLN B C 1
ATOM 12774 O O . GLN B 1 595 ? 0.955 -46.281 -5.645 1 88.69 595 GLN B O 1
ATOM 12779 N N . VAL B 1 596 ? 0.608 -44.312 -4.645 1 91.5 596 VAL B N 1
ATOM 12780 C CA . VAL B 1 596 ? 0.932 -43.594 -5.875 1 91.5 596 VAL B CA 1
ATOM 12781 C C . VAL B 1 596 ? 2.371 -43.094 -5.816 1 91.5 596 VAL B C 1
ATOM 12783 O O . VAL B 1 596 ? 3.152 -43.312 -6.746 1 91.5 596 VAL B O 1
ATOM 12786 N N . LEU B 1 597 ? 2.736 -42.375 -4.734 1 92.38 597 LEU B N 1
ATOM 12787 C CA . LEU B 1 597 ? 4.113 -41.938 -4.52 1 92.38 597 LEU B CA 1
ATOM 12788 C C . LEU B 1 597 ? 4.863 -42.938 -3.646 1 92.38 597 LEU B C 1
ATOM 12790 O O . LEU B 1 597 ? 4.883 -42.812 -2.422 1 92.38 597 LEU B O 1
ATOM 12794 N N . ARG B 1 598 ? 5.574 -43.781 -4.238 1 88.12 598 ARG B N 1
ATOM 12795 C CA . ARG B 1 598 ? 6.207 -44.906 -3.551 1 88.12 598 ARG B CA 1
ATOM 12796 C C . ARG B 1 598 ? 7.445 -44.438 -2.785 1 88.12 598 ARG B C 1
ATOM 12798 O O . ARG B 1 598 ? 7.734 -44.969 -1.703 1 88.12 598 ARG B O 1
ATOM 12805 N N . TRP B 1 599 ? 8.117 -43.469 -3.354 1 89.56 599 TRP B N 1
ATOM 12806 C CA . TRP B 1 599 ? 9.344 -43 -2.717 1 89.56 599 TRP B CA 1
ATOM 12807 C C . TRP B 1 599 ? 9.031 -42 -1.604 1 89.56 599 TRP B C 1
ATOM 12809 O O . TRP B 1 599 ? 8.391 -40.969 -1.842 1 89.56 599 TRP B O 1
ATOM 12819 N N . SER B 1 600 ? 9.547 -42.25 -0.393 1 91.88 600 SER B N 1
ATOM 12820 C CA . SER B 1 600 ? 9.258 -41.406 0.781 1 91.88 600 SER B CA 1
ATOM 12821 C C . SER B 1 600 ? 9.805 -40 0.61 1 91.88 600 SER B C 1
ATOM 12823 O O . SER B 1 600 ? 9.289 -39.062 1.215 1 91.88 600 SER B O 1
ATOM 12825 N N . ARG B 1 601 ? 10.836 -39.812 -0.17 1 92.31 601 ARG B N 1
ATOM 12826 C CA . ARG B 1 601 ? 11.398 -38.5 -0.418 1 92.31 601 ARG B CA 1
ATOM 12827 C C . ARG B 1 601 ? 10.336 -37.531 -0.958 1 92.31 601 ARG B C 1
ATOM 12829 O O . ARG B 1 601 ? 10.234 -36.375 -0.505 1 92.31 601 ARG B O 1
ATOM 12836 N N . ASN B 1 602 ? 9.539 -38.031 -1.898 1 93.81 602 ASN B N 1
ATOM 12837 C CA . ASN B 1 602 ? 8.508 -37.188 -2.514 1 93.81 602 ASN B CA 1
ATOM 12838 C C . ASN B 1 602 ? 7.367 -36.906 -1.542 1 93.81 602 ASN B C 1
ATOM 12840 O O . ASN B 1 602 ? 6.793 -35.812 -1.557 1 93.81 602 ASN B O 1
ATOM 12844 N N . ARG B 1 603 ? 7.031 -37.875 -0.726 1 95.62 603 ARG B N 1
ATOM 12845 C CA . ARG B 1 603 ? 5.977 -37.656 0.264 1 95.62 603 ARG B CA 1
ATOM 12846 C C . ARG B 1 603 ? 6.418 -36.656 1.323 1 95.62 603 ARG B C 1
ATOM 12848 O O . ARG B 1 603 ? 5.617 -35.844 1.782 1 95.62 603 ARG B O 1
ATOM 12855 N N . MET B 1 604 ? 7.699 -36.719 1.687 1 95.56 604 MET B N 1
ATOM 12856 C CA . MET B 1 604 ? 8.219 -35.781 2.666 1 95.56 604 MET B CA 1
ATOM 12857 C C . MET B 1 604 ? 8.273 -34.344 2.088 1 95.56 604 MET B C 1
ATOM 12859 O O . MET B 1 604 ? 8.125 -33.375 2.818 1 95.56 604 MET B O 1
ATOM 12863 N N . ALA B 1 605 ? 8.5 -34.25 0.779 1 95.62 605 ALA B N 1
ATOM 12864 C CA . ALA B 1 605 ? 8.438 -32.938 0.13 1 95.62 605 ALA B CA 1
ATOM 12865 C C . ALA B 1 605 ? 7.043 -32.312 0.262 1 95.62 605 ALA B C 1
ATOM 12867 O O . ALA B 1 605 ? 6.906 -31.094 0.393 1 95.62 605 ALA B O 1
ATOM 12868 N N . VAL B 1 606 ? 6.031 -33.156 0.206 1 97.12 606 VAL B N 1
ATOM 12869 C CA . VAL B 1 606 ? 4.66 -32.688 0.383 1 97.12 606 VAL B CA 1
ATOM 12870 C C . VAL B 1 606 ? 4.461 -32.219 1.82 1 97.12 606 VAL B C 1
ATOM 12872 O O . VAL B 1 606 ? 3.855 -31.156 2.055 1 97.12 606 VAL B O 1
ATOM 12875 N N . VAL B 1 607 ? 4.98 -33 2.764 1 97.88 607 VAL B N 1
ATOM 12876 C CA . VAL B 1 607 ? 4.902 -32.625 4.168 1 97.88 607 VAL B CA 1
ATOM 12877 C C . VAL B 1 607 ? 5.578 -31.25 4.355 1 97.88 607 VAL B C 1
ATOM 12879 O O . VAL B 1 607 ? 5.043 -30.375 5.039 1 97.88 607 VAL B O 1
ATOM 12882 N N . ALA B 1 608 ? 6.746 -31.078 3.758 1 97.94 608 ALA B N 1
ATOM 12883 C CA . ALA B 1 608 ? 7.457 -29.812 3.836 1 97.94 608 ALA B CA 1
ATOM 12884 C C . ALA B 1 608 ? 6.609 -28.672 3.266 1 97.94 608 ALA B C 1
ATOM 12886 O O . ALA B 1 608 ? 6.562 -27.578 3.834 1 97.94 608 ALA B O 1
ATOM 12887 N N . THR B 1 609 ? 5.945 -28.922 2.174 1 97.88 609 THR B N 1
ATOM 12888 C CA . THR B 1 609 ? 5.109 -27.906 1.535 1 97.88 609 THR B CA 1
ATOM 12889 C C . THR B 1 609 ? 3.955 -27.5 2.447 1 97.88 609 THR B C 1
ATOM 12891 O O . THR B 1 609 ? 3.654 -26.312 2.588 1 97.88 609 THR B O 1
ATOM 12894 N N . VAL B 1 610 ? 3.295 -28.406 3.055 1 98.44 610 VAL B N 1
ATOM 12895 C CA . VAL B 1 610 ? 2.166 -28.156 3.941 1 98.44 610 VAL B CA 1
ATOM 12896 C C . VAL B 1 610 ? 2.637 -27.359 5.164 1 98.44 610 VAL B C 1
ATOM 12898 O O . VAL B 1 610 ? 1.968 -26.422 5.605 1 98.44 610 VAL B O 1
ATOM 12901 N N . LEU B 1 611 ? 3.82 -27.766 5.668 1 98.5 611 LEU B N 1
ATOM 12902 C CA . LEU B 1 611 ? 4.383 -27.047 6.809 1 98.5 611 LEU B CA 1
ATOM 12903 C C . LEU B 1 611 ? 4.742 -25.609 6.434 1 98.5 611 LEU B C 1
ATOM 12905 O O . LEU B 1 611 ? 4.598 -24.703 7.246 1 98.5 611 LEU B O 1
ATOM 12909 N N . PHE B 1 612 ? 5.211 -25.453 5.234 1 97.81 612 PHE B N 1
ATOM 12910 C CA . PHE B 1 612 ? 5.512 -24.109 4.758 1 97.81 612 PHE B CA 1
ATOM 12911 C C . PHE B 1 612 ? 4.246 -23.266 4.684 1 97.81 612 PHE B C 1
ATOM 12913 O O . PHE B 1 612 ? 4.262 -22.078 5.051 1 97.81 612 PHE B O 1
ATOM 12920 N N . VAL B 1 613 ? 3.127 -23.828 4.211 1 98.06 613 VAL B N 1
ATOM 12921 C CA . VAL B 1 613 ? 1.842 -23.141 4.141 1 98.06 613 VAL B CA 1
ATOM 12922 C C . VAL B 1 613 ? 1.4 -22.719 5.543 1 98.06 613 VAL B C 1
ATOM 12924 O O . VAL B 1 613 ? 0.919 -21.609 5.746 1 98.06 613 VAL B O 1
ATOM 12927 N N . LEU B 1 614 ? 1.608 -23.625 6.457 1 98.5 614 LEU B N 1
ATOM 12928 C CA . LEU B 1 614 ? 1.27 -23.297 7.84 1 98.5 614 LEU B CA 1
ATOM 12929 C C . LEU B 1 614 ? 2.145 -22.172 8.367 1 98.5 614 LEU B C 1
ATOM 12931 O O . LEU B 1 614 ? 1.651 -21.25 9.039 1 98.5 614 LEU B O 1
ATOM 12935 N N . ALA B 1 615 ? 3.404 -22.266 8.031 1 97.88 615 ALA B N 1
ATOM 12936 C CA . ALA B 1 615 ? 4.316 -21.203 8.469 1 97.88 615 ALA B CA 1
ATOM 12937 C C . ALA B 1 615 ? 3.896 -19.859 7.906 1 97.88 615 ALA B C 1
ATOM 12939 O O . ALA B 1 615 ? 3.865 -18.859 8.633 1 97.88 615 ALA B O 1
ATOM 12940 N N . LEU B 1 616 ? 3.545 -19.75 6.672 1 96.81 616 LEU B N 1
ATOM 12941 C CA . LEU B 1 616 ? 3.125 -18.516 6.012 1 96.81 616 LEU B CA 1
ATOM 12942 C C . LEU B 1 616 ? 1.797 -18.031 6.574 1 96.81 616 LEU B C 1
ATOM 12944 O O . LEU B 1 616 ? 1.592 -16.828 6.73 1 96.81 616 LEU B O 1
ATOM 12948 N N . SER B 1 617 ? 0.931 -18.938 6.91 1 97.31 617 SER B N 1
ATOM 12949 C CA . SER B 1 617 ? -0.395 -18.562 7.398 1 97.31 617 SER B CA 1
ATOM 12950 C C . SER B 1 617 ? -0.328 -18 8.812 1 97.31 617 SER B C 1
ATOM 12952 O O . SER B 1 617 ? -1.014 -17.031 9.125 1 97.31 617 SER B O 1
ATOM 12954 N N . TRP B 1 618 ? 0.561 -18.594 9.594 1 97.44 618 TRP B N 1
ATOM 12955 C CA . TRP B 1 618 ? 0.608 -18.203 11 1 97.44 618 TRP B CA 1
ATOM 12956 C C . TRP B 1 618 ? 1.48 -16.953 11.188 1 97.44 618 TRP B C 1
ATOM 12958 O O . TRP B 1 618 ? 1.648 -16.484 12.312 1 97.44 618 TRP B O 1
ATOM 12968 N N . ALA B 1 619 ? 1.989 -16.469 10.047 1 96.25 619 ALA B N 1
ATOM 12969 C CA . ALA B 1 619 ? 2.73 -15.203 10.094 1 96.25 619 ALA B CA 1
ATOM 12970 C C . ALA B 1 619 ? 1.789 -14.008 9.977 1 96.25 619 ALA B C 1
ATOM 12972 O O . ALA B 1 619 ? 1.998 -13.125 9.141 1 96.25 619 ALA B O 1
ATOM 12973 N N . SER B 1 620 ? 0.749 -13.969 10.742 1 95.31 620 SER B N 1
ATOM 12974 C CA . SER B 1 620 ? -0.245 -12.906 10.805 1 95.31 620 SER B CA 1
ATOM 12975 C C . SER B 1 620 ? -1.059 -12.984 12.094 1 95.31 620 SER B C 1
ATOM 12977 O O . SER B 1 620 ? -0.875 -13.906 12.891 1 95.31 620 SER B O 1
ATOM 12979 N N . ALA B 1 621 ? -1.873 -12 12.352 1 94.62 621 ALA B N 1
ATOM 12980 C CA . ALA B 1 621 ? -2.793 -12.039 13.484 1 94.62 621 ALA B CA 1
ATOM 12981 C C . ALA B 1 621 ? -3.936 -13.016 13.227 1 94.62 621 ALA B C 1
ATOM 12983 O O . ALA B 1 621 ? -4.301 -13.266 12.078 1 94.62 621 ALA B O 1
ATOM 12984 N N . ALA B 1 622 ? -4.391 -13.586 14.258 1 95.31 622 ALA B N 1
ATOM 12985 C CA . ALA B 1 622 ? -5.547 -14.477 14.172 1 95.31 622 ALA B CA 1
ATOM 12986 C C . ALA B 1 622 ? -6.84 -13.719 14.453 1 95.31 622 ALA B C 1
ATOM 12988 O O . ALA B 1 622 ? -7.602 -14.086 15.352 1 95.31 622 ALA B O 1
ATOM 12989 N N . GLY B 1 623 ? -7.074 -12.703 13.633 1 93.62 623 GLY B N 1
ATOM 12990 C CA . GLY B 1 623 ? -8.188 -11.805 13.906 1 93.62 623 GLY B CA 1
ATOM 12991 C C . GLY B 1 623 ? -9.43 -12.141 13.102 1 93.62 623 GLY B C 1
ATOM 12992 O O . GLY B 1 623 ? -9.367 -12.898 12.133 1 93.62 623 GLY B O 1
ATOM 12993 N N . TRP B 1 624 ? -10.617 -11.703 13.539 1 95.44 624 TRP B N 1
ATOM 12994 C CA . TRP B 1 624 ? -11.93 -11.82 12.906 1 95.44 624 TRP B CA 1
ATOM 12995 C C . TRP B 1 624 ? -12.578 -10.453 12.742 1 95.44 624 TRP B C 1
ATOM 12997 O O . TRP B 1 624 ? -12.148 -9.477 13.367 1 95.44 624 TRP B O 1
ATOM 13007 N N . TRP B 1 625 ? -13.578 -10.344 11.953 1 92.81 625 TRP B N 1
ATOM 13008 C CA . TRP B 1 625 ? -14.117 -9.047 11.57 1 92.81 625 TRP B CA 1
ATOM 13009 C C . TRP B 1 625 ? -14.875 -8.414 12.727 1 92.81 625 TRP B C 1
ATOM 13011 O O . TRP B 1 625 ? -15.75 -9.039 13.328 1 92.81 625 TRP B O 1
ATOM 13021 N N . TYR B 1 626 ? -14.492 -7.277 13.039 1 92.75 626 TYR B N 1
ATOM 13022 C CA . TYR B 1 626 ? -15.211 -6.309 13.859 1 92.75 626 TYR B CA 1
ATOM 13023 C C . TYR B 1 626 ? -15.469 -6.859 15.258 1 92.75 626 TYR B C 1
ATOM 13025 O O . TYR B 1 626 ? -14.531 -7.258 15.953 1 92.75 626 TYR B O 1
ATOM 13033 N N . VAL B 1 627 ? -16.734 -6.91 15.672 1 94.56 627 VAL B N 1
ATOM 13034 C CA . VAL B 1 627 ? -17.078 -7.254 17.047 1 94.56 627 VAL B CA 1
ATOM 13035 C C . VAL B 1 627 ? -16.922 -8.758 17.25 1 94.56 627 VAL B C 1
ATOM 13037 O O . VAL B 1 627 ? -16.922 -9.234 18.391 1 94.56 627 VAL B O 1
ATOM 13040 N N . SER B 1 628 ? -16.672 -9.508 16.156 1 94.5 628 SER B N 1
ATOM 13041 C CA . SER B 1 628 ? -16.438 -10.945 16.281 1 94.5 628 SER B CA 1
ATOM 13042 C C . SER B 1 628 ? -15.109 -11.242 16.969 1 94.5 628 SER B C 1
ATOM 13044 O O . SER B 1 628 ? -14.883 -12.359 17.438 1 94.5 628 SER B O 1
ATOM 13046 N N . SER B 1 629 ? -14.25 -10.289 17.047 1 93.81 629 SER B N 1
ATOM 13047 C CA . SER B 1 629 ? -12.906 -10.469 17.594 1 93.81 629 SER B CA 1
ATOM 13048 C C . SER B 1 629 ? -12.891 -10.273 19.109 1 93.81 629 SER B C 1
ATOM 13050 O O . SER B 1 629 ? -11.867 -10.484 19.766 1 93.81 629 SER B O 1
ATOM 13052 N N . PHE B 1 630 ? -14.094 -9.922 19.688 1 95.75 630 PHE B N 1
ATOM 13053 C CA . PHE B 1 630 ? -14.125 -9.602 21.109 1 95.75 630 PHE B CA 1
ATOM 13054 C C . PHE B 1 630 ? -13.688 -10.797 21.953 1 95.75 630 PHE B C 1
ATOM 13056 O O . PHE B 1 630 ? -14.25 -11.883 21.828 1 95.75 630 PHE B O 1
ATOM 13063 N N . GLY B 1 631 ? -12.641 -10.586 22.734 1 94.12 631 GLY B N 1
ATOM 13064 C CA . GLY B 1 631 ? -12.188 -11.586 23.703 1 94.12 631 GLY B CA 1
ATOM 13065 C C . GLY B 1 631 ? -11.359 -12.688 23.062 1 94.12 631 GLY B C 1
ATOM 13066 O O . GLY B 1 631 ? -10.891 -13.594 23.766 1 94.12 631 GLY B O 1
ATOM 13067 N N . ILE B 1 632 ? -11.156 -12.664 21.781 1 94.94 632 ILE B N 1
ATOM 13068 C CA . ILE B 1 632 ? -10.445 -13.719 21.062 1 94.94 632 ILE B CA 1
ATOM 13069 C C . ILE B 1 632 ? -8.945 -13.539 21.234 1 94.94 632 ILE B C 1
ATOM 13071 O O . ILE B 1 632 ? -8.414 -12.438 21.047 1 94.94 632 ILE B O 1
ATOM 13075 N N . PRO B 1 633 ? -8.281 -14.641 21.562 1 92.38 633 PRO B N 1
ATOM 13076 C CA . PRO B 1 633 ? -6.836 -14.523 21.75 1 92.38 633 PRO B CA 1
ATOM 13077 C C . PRO B 1 633 ? -6.09 -14.211 20.453 1 92.38 633 PRO B C 1
ATOM 13079 O O . PRO B 1 633 ? -6.445 -14.734 19.391 1 92.38 633 PRO B O 1
ATOM 13082 N N . PHE B 1 634 ? -5.09 -13.391 20.422 1 92.44 634 PHE B N 1
ATOM 13083 C CA . PHE B 1 634 ? -4.184 -13.062 19.328 1 92.44 634 PHE B CA 1
ATOM 13084 C C . PHE B 1 634 ? -4.934 -12.406 18.172 1 92.44 634 PHE B C 1
ATOM 13086 O O . PHE B 1 634 ? -4.555 -12.562 17.016 1 92.44 634 PHE B O 1
ATOM 13093 N N . ASN B 1 635 ? -6.012 -11.734 18.5 1 91.12 635 ASN B N 1
ATOM 13094 C CA . ASN B 1 635 ? -6.832 -11.125 17.453 1 91.12 635 ASN B CA 1
ATOM 13095 C C . ASN B 1 635 ? -6.102 -9.977 16.766 1 91.12 635 ASN B C 1
ATOM 13097 O O . ASN B 1 635 ? -6.418 -9.625 15.625 1 91.12 635 ASN B O 1
ATOM 13101 N N . SER B 1 636 ? -5.109 -9.336 17.359 1 87.88 636 SER B N 1
ATOM 13102 C CA . SER B 1 636 ? -4.445 -8.18 16.766 1 87.88 636 SER B CA 1
ATOM 13103 C C . SER B 1 636 ? -2.932 -8.367 16.719 1 87.88 636 SER B C 1
ATOM 13105 O O . SER B 1 636 ? -2.186 -7.418 16.5 1 87.88 636 SER B O 1
ATOM 13107 N N . SER B 1 637 ? -2.455 -9.578 17.109 1 90.44 637 SER B N 1
ATOM 13108 C CA . SER B 1 637 ? -1.018 -9.828 17.109 1 90.44 637 SER B CA 1
ATOM 13109 C C . SER B 1 637 ? -0.701 -11.234 16.625 1 90.44 637 SER B C 1
ATOM 13111 O O . SER B 1 637 ? -1.555 -12.125 16.688 1 90.44 637 SER B O 1
ATOM 13113 N N . MET B 1 638 ? 0.453 -11.391 16.141 1 93.69 638 MET B N 1
ATOM 13114 C CA . MET B 1 638 ? 0.915 -12.703 15.711 1 93.69 638 MET B CA 1
ATOM 13115 C C . MET B 1 638 ? 1.043 -13.656 16.891 1 93.69 638 MET B C 1
ATOM 13117 O O . MET B 1 638 ? 1.707 -13.336 17.875 1 93.69 638 MET B O 1
ATOM 13121 N N . PRO B 1 639 ? 0.421 -14.773 16.844 1 95.12 639 PRO B N 1
ATOM 13122 C CA . PRO B 1 639 ? 0.437 -15.711 17.969 1 95.12 639 PRO B CA 1
ATOM 13123 C C . PRO B 1 639 ? 1.847 -16.172 18.344 1 95.12 639 PRO B C 1
ATOM 13125 O O . PRO B 1 639 ? 2.648 -16.469 17.453 1 95.12 639 PRO B O 1
ATOM 13128 N N . LYS B 1 640 ? 2.119 -16.141 19.641 1 94.75 640 LYS B N 1
ATOM 13129 C CA . LYS B 1 640 ? 3.41 -16.562 20.172 1 94.75 640 LYS B CA 1
ATOM 13130 C C . LYS B 1 640 ? 3.232 -17.562 21.312 1 94.75 640 LYS B C 1
ATOM 13132 O O . LYS B 1 640 ? 2.246 -17.5 22.047 1 94.75 640 LYS B O 1
ATOM 13137 N N . ILE B 1 641 ? 4.023 -18.609 21.359 1 93.19 641 ILE B N 1
ATOM 13138 C CA . ILE B 1 641 ? 4.121 -19.547 22.469 1 93.19 641 ILE B CA 1
ATOM 13139 C C . ILE B 1 641 ? 5.477 -19.406 23.141 1 93.19 641 ILE B C 1
ATOM 13141 O O . ILE B 1 641 ? 6.52 -19.672 22.531 1 93.19 641 ILE B O 1
ATOM 13145 N N . ALA B 1 642 ? 5.586 -19.062 24.406 1 93.19 642 ALA B N 1
ATOM 13146 C CA . ALA B 1 642 ? 6.812 -18.859 25.172 1 93.19 642 ALA B CA 1
ATOM 13147 C C . ALA B 1 642 ? 7.766 -17.922 24.453 1 93.19 642 ALA B C 1
ATOM 13149 O O . ALA B 1 642 ? 8.961 -18.203 24.328 1 93.19 642 ALA B O 1
ATOM 13150 N N . GLY B 1 643 ? 7.27 -16.922 23.859 1 90.94 643 GLY B N 1
ATOM 13151 C CA . GLY B 1 643 ? 8.07 -15.898 23.219 1 90.94 643 GLY B CA 1
ATOM 13152 C C . GLY B 1 643 ? 8.43 -16.234 21.781 1 90.94 643 GLY B C 1
ATOM 13153 O O . GLY B 1 643 ? 9 -15.398 21.078 1 90.94 643 GLY B O 1
ATOM 13154 N N . ILE B 1 644 ? 8.125 -17.422 21.266 1 95.62 644 ILE B N 1
ATOM 13155 C CA . ILE B 1 644 ? 8.414 -17.828 19.891 1 95.62 644 ILE B CA 1
ATOM 13156 C C . ILE B 1 644 ? 7.117 -17.844 19.078 1 95.62 644 ILE B C 1
ATOM 13158 O O . ILE B 1 644 ? 6.121 -18.438 19.5 1 95.62 644 ILE B O 1
ATOM 13162 N N . SER B 1 645 ? 7.145 -17.141 17.984 1 96.12 645 SER B N 1
ATOM 13163 C CA . SER B 1 645 ? 5.934 -17.109 17.172 1 96.12 645 SER B CA 1
ATOM 13164 C C . SER B 1 645 ? 5.582 -18.5 16.656 1 96.12 645 SER B C 1
ATOM 13166 O O . SER B 1 645 ? 6.469 -19.312 16.359 1 96.12 645 SER B O 1
ATOM 13168 N N . VAL B 1 646 ? 4.355 -18.766 16.547 1 97.56 646 VAL B N 1
ATOM 13169 C CA . VAL B 1 646 ? 3.885 -20.031 16.016 1 97.56 646 VAL B CA 1
ATOM 13170 C C . VAL B 1 646 ? 4.379 -20.219 14.578 1 97.56 646 VAL B C 1
ATOM 13172 O O . VAL B 1 646 ? 4.711 -21.328 14.164 1 97.56 646 VAL B O 1
ATOM 13175 N N . SER B 1 647 ? 4.422 -19.125 13.805 1 97.44 647 SER B N 1
ATOM 13176 C CA . SER B 1 647 ? 4.965 -19.156 12.453 1 97.44 647 SER B CA 1
ATOM 13177 C C . SER B 1 647 ? 6.402 -19.672 12.445 1 97.44 647 SER B C 1
ATOM 13179 O O . SER B 1 647 ? 6.77 -20.484 11.602 1 97.44 647 SER B O 1
ATOM 13181 N N . THR B 1 648 ? 7.219 -19.219 13.383 1 97.5 648 THR B N 1
ATOM 13182 C CA . THR B 1 648 ? 8.609 -19.656 13.477 1 97.5 648 THR B CA 1
ATOM 13183 C C . THR B 1 648 ? 8.703 -21.141 13.812 1 97.5 648 THR B C 1
ATOM 13185 O O . THR B 1 648 ? 9.594 -21.828 13.32 1 97.5 648 THR B O 1
ATOM 13188 N N . ILE B 1 649 ? 7.848 -21.578 14.648 1 98.06 649 ILE B N 1
ATOM 13189 C CA . ILE B 1 649 ? 7.82 -23 15.008 1 98.06 649 ILE B CA 1
ATOM 13190 C C . ILE B 1 649 ? 7.535 -23.844 13.766 1 98.06 649 ILE B C 1
ATOM 13192 O O . ILE B 1 649 ? 8.258 -24.797 13.477 1 98.06 649 ILE B O 1
ATOM 13196 N N . PHE B 1 650 ? 6.504 -23.453 13.008 1 98.38 650 PHE B N 1
ATOM 13197 C CA . PHE B 1 650 ? 6.172 -24.188 11.789 1 98.38 650 PHE B CA 1
ATOM 13198 C C . PHE B 1 650 ? 7.285 -24.062 10.758 1 98.38 650 PHE B C 1
ATOM 13200 O O . PHE B 1 650 ? 7.539 -25 10 1 98.38 650 PHE B O 1
ATOM 13207 N N . PHE B 1 651 ? 7.891 -22.969 10.75 1 97.81 651 PHE B N 1
ATOM 13208 C CA . PHE B 1 651 ? 9.008 -22.797 9.828 1 97.81 651 PHE B CA 1
ATOM 13209 C C . PHE B 1 651 ? 10.164 -23.719 10.18 1 97.81 651 PHE B C 1
ATOM 13211 O O . PHE B 1 651 ? 10.812 -24.281 9.297 1 97.81 651 PHE B O 1
ATOM 13218 N N . ALA B 1 652 ? 10.492 -23.859 11.492 1 98 652 ALA B N 1
ATOM 13219 C CA . ALA B 1 652 ? 11.531 -24.797 11.945 1 98 652 ALA B CA 1
ATOM 13220 C C . ALA B 1 652 ? 11.195 -26.219 11.547 1 98 652 ALA B C 1
ATOM 13222 O O . ALA B 1 652 ? 12.07 -26.969 11.102 1 98 652 ALA B O 1
ATOM 13223 N N . LEU B 1 653 ? 9.938 -26.562 11.711 1 98.12 653 LEU B N 1
ATOM 13224 C CA . LEU B 1 653 ? 9.492 -27.891 11.312 1 98.12 653 LEU B CA 1
ATOM 13225 C C . LEU B 1 653 ? 9.609 -28.078 9.805 1 98.12 653 LEU B C 1
ATOM 13227 O O . LEU B 1 653 ? 9.961 -29.156 9.336 1 98.12 653 LEU B O 1
ATOM 13231 N N . PHE B 1 654 ? 9.328 -27.078 9.109 1 97.75 654 PHE B N 1
ATOM 13232 C CA . PHE B 1 654 ? 9.516 -27.078 7.664 1 97.75 654 PHE B CA 1
ATOM 13233 C C . PHE B 1 654 ? 10.977 -27.328 7.305 1 97.75 654 PHE B C 1
ATOM 13235 O O . PHE B 1 654 ? 11.281 -28.203 6.484 1 97.75 654 PHE B O 1
ATOM 13242 N N . ALA B 1 655 ? 11.859 -26.578 7.941 1 97.31 655 ALA B N 1
ATOM 13243 C CA . ALA B 1 655 ? 13.289 -26.734 7.688 1 97.31 655 ALA B CA 1
ATOM 13244 C C . ALA B 1 655 ? 13.75 -28.156 8.008 1 97.31 655 ALA B C 1
ATOM 13246 O O . ALA B 1 655 ? 14.547 -28.734 7.266 1 97.31 655 ALA B O 1
ATOM 13247 N N . LEU B 1 656 ? 13.25 -28.719 9.047 1 97.5 656 LEU B N 1
ATOM 13248 C CA . LEU B 1 656 ? 13.578 -30.078 9.43 1 97.5 656 LEU B CA 1
ATOM 13249 C C . LEU B 1 656 ? 13.055 -31.078 8.391 1 97.5 656 LEU B C 1
ATOM 13251 O O . LEU B 1 656 ? 13.742 -32.031 8.039 1 97.5 656 LEU B O 1
ATOM 13255 N N . ALA B 1 657 ? 11.805 -30.781 7.945 1 97.38 657 ALA B N 1
ATOM 13256 C CA . ALA B 1 657 ? 11.219 -31.656 6.934 1 97.38 657 ALA B CA 1
ATOM 13257 C C . ALA B 1 657 ? 12 -31.578 5.625 1 97.38 657 ALA B C 1
ATOM 13259 O O . ALA B 1 657 ? 12.219 -32.594 4.969 1 97.38 657 ALA B O 1
ATOM 13260 N N . VAL B 1 658 ? 12.391 -30.422 5.223 1 96 658 VAL B N 1
ATOM 13261 C CA . VAL B 1 658 ? 13.203 -30.25 4.023 1 96 658 VAL B CA 1
ATOM 13262 C C . VAL B 1 658 ? 14.547 -30.953 4.199 1 96 658 VAL B C 1
ATOM 13264 O O . VAL B 1 658 ? 15.023 -31.625 3.281 1 96 658 VAL B O 1
ATOM 13267 N N . GLY B 1 659 ? 15.211 -30.812 5.406 1 95.38 659 GLY B N 1
ATOM 13268 C CA . GLY B 1 659 ? 16.453 -31.5 5.695 1 95.38 659 GLY B CA 1
ATOM 13269 C C . GLY B 1 659 ? 16.328 -33 5.609 1 95.38 659 GLY B C 1
ATOM 13270 O O . GLY B 1 659 ? 17.203 -33.688 5.047 1 95.38 659 GLY B O 1
ATOM 13271 N N . TYR B 1 660 ? 15.242 -33.5 6.102 1 94.88 660 TYR B N 1
ATOM 13272 C CA . TYR B 1 660 ? 15.008 -34.938 6.051 1 94.88 660 TYR B CA 1
ATOM 13273 C C . TYR B 1 660 ? 14.781 -35.406 4.617 1 94.88 660 TYR B C 1
ATOM 13275 O O . TYR B 1 660 ? 15.289 -36.469 4.207 1 94.88 660 TYR B O 1
ATOM 13283 N N . ALA B 1 661 ? 13.984 -34.656 3.859 1 94.25 661 ALA B N 1
ATOM 13284 C CA . ALA B 1 661 ? 13.758 -35 2.455 1 94.25 661 ALA B CA 1
ATOM 13285 C C . ALA B 1 661 ? 15.07 -34.969 1.675 1 94.25 661 ALA B C 1
ATOM 13287 O O . ALA B 1 661 ? 15.305 -35.812 0.812 1 94.25 661 ALA B O 1
ATOM 13288 N N . ALA B 1 662 ? 15.914 -34 1.966 1 91.69 662 ALA B N 1
ATOM 13289 C CA . ALA B 1 662 ? 17.219 -33.906 1.32 1 91.69 662 ALA B CA 1
ATOM 13290 C C . ALA B 1 662 ? 18.094 -35.094 1.682 1 91.69 662 ALA B C 1
ATOM 13292 O O . ALA B 1 662 ? 18.797 -35.656 0.825 1 91.69 662 ALA B O 1
ATOM 13293 N N . TRP B 1 663 ? 18.031 -35.5 2.883 1 91.31 663 TRP B N 1
ATOM 13294 C CA . TRP B 1 663 ? 18.797 -36.656 3.322 1 91.31 663 TRP B CA 1
ATOM 13295 C C . TRP B 1 663 ? 18.328 -37.906 2.584 1 91.31 663 TRP B C 1
ATOM 13297 O O . TRP B 1 663 ? 19.141 -38.719 2.137 1 91.31 663 TRP B O 1
ATOM 13307 N N . LEU B 1 664 ? 17 -38.031 2.408 1 90.38 664 LEU B N 1
ATOM 13308 C CA . LEU B 1 664 ? 16.453 -39.188 1.68 1 90.38 664 LEU B CA 1
ATOM 13309 C C . LEU B 1 664 ? 16.844 -39.125 0.208 1 90.38 664 LEU B C 1
ATOM 13311 O O . LEU B 1 664 ? 17.062 -40.156 -0.42 1 90.38 664 LEU B O 1
ATOM 13315 N N . HIS B 1 665 ? 16.984 -37.906 -0.279 1 87.62 665 HIS B N 1
ATOM 13316 C CA . HIS B 1 665 ? 17.328 -37.688 -1.679 1 87.62 665 HIS B CA 1
ATOM 13317 C C . HIS B 1 665 ? 18.75 -38.188 -1.958 1 87.62 665 HIS B C 1
ATOM 13319 O O . HIS B 1 665 ? 19.031 -38.719 -3.031 1 87.62 665 HIS B O 1
ATOM 13325 N N . PHE B 1 666 ? 19.656 -38.125 -1.005 1 85.12 666 PHE B N 1
ATOM 13326 C CA . PHE B 1 666 ? 21.062 -38.469 -1.204 1 85.12 666 PHE B CA 1
ATOM 13327 C C . PHE B 1 666 ? 21.344 -39.875 -0.656 1 85.12 666 PHE B C 1
ATOM 13329 O O . PHE B 1 666 ? 22.422 -40.438 -0.876 1 85.12 666 PHE B O 1
ATOM 13336 N N . SER B 1 667 ? 20.391 -40.5 0.007 1 83.5 667 SER B N 1
ATOM 13337 C CA . SER B 1 667 ? 20.547 -41.844 0.56 1 83.5 667 SER B CA 1
ATOM 13338 C C . SER B 1 667 ? 19.969 -42.906 -0.368 1 83.5 667 SER B C 1
ATOM 13340 O O . SER B 1 667 ? 19.062 -42.625 -1.155 1 83.5 667 SER B O 1
ATOM 13342 N N . PRO B 1 668 ? 20.547 -44.188 -0.348 1 80 668 PRO B N 1
ATOM 13343 C CA . PRO B 1 668 ? 19.906 -45.25 -1.108 1 80 668 PRO B CA 1
ATOM 13344 C C . PRO B 1 668 ? 18.484 -45.531 -0.629 1 80 668 PRO B C 1
ATOM 13346 O O . PRO B 1 668 ? 18.172 -45.344 0.547 1 80 668 PRO B O 1
ATOM 13349 N N . ARG B 1 669 ? 17.641 -45.906 -1.458 1 78.38 669 ARG B N 1
ATOM 13350 C CA . ARG B 1 669 ? 16.234 -46.156 -1.169 1 78.38 669 ARG B CA 1
ATOM 13351 C C . ARG B 1 669 ? 16.078 -47.25 -0.134 1 78.38 669 ARG B C 1
ATOM 13353 O O . ARG B 1 669 ? 16.578 -48.375 -0.327 1 78.38 669 ARG B O 1
ATOM 13360 N N . ARG B 1 670 ? 15.656 -46.875 1.07 1 76.44 670 ARG B N 1
ATOM 13361 C CA . ARG B 1 670 ? 15.383 -47.812 2.174 1 76.44 670 ARG B CA 1
ATOM 13362 C C . ARG B 1 670 ? 13.883 -47.969 2.402 1 76.44 670 ARG B C 1
ATOM 13364 O O . ARG B 1 670 ? 13.094 -47.156 1.913 1 76.44 670 ARG B O 1
ATOM 13371 N N . GLU B 1 671 ? 13.492 -49 3.029 1 80.88 671 GLU B N 1
ATOM 13372 C CA . GLU B 1 671 ? 12.109 -49.188 3.439 1 80.88 671 GLU B CA 1
ATOM 13373 C C . GLU B 1 671 ? 11.656 -48.062 4.387 1 80.88 671 GLU B C 1
ATOM 13375 O O . GLU B 1 671 ? 12.445 -47.594 5.215 1 80.88 671 GLU B O 1
ATOM 13380 N N . ASP B 1 672 ? 10.406 -47.562 4.27 1 86.06 672 ASP B N 1
ATOM 13381 C CA . ASP B 1 672 ? 9.875 -46.5 5.086 1 86.06 672 ASP B CA 1
ATOM 13382 C C . ASP B 1 672 ? 9.836 -46.875 6.562 1 86.06 672 ASP B C 1
ATOM 13384 O O . ASP B 1 672 ? 9.422 -48 6.91 1 86.06 672 ASP B O 1
ATOM 13388 N N . ASN B 1 673 ? 10.43 -46.156 7.418 1 85.19 673 ASN B N 1
ATOM 13389 C CA . ASN B 1 673 ? 10.289 -46.375 8.859 1 85.19 673 ASN B CA 1
ATOM 13390 C C . ASN B 1 673 ? 8.906 -46 9.352 1 85.19 673 ASN B C 1
ATOM 13392 O O . ASN B 1 673 ? 8.156 -45.312 8.641 1 85.19 673 ASN B O 1
ATOM 13396 N N . ARG B 1 674 ? 8.539 -46.406 10.492 1 87.94 674 ARG B N 1
ATOM 13397 C CA . ARG B 1 674 ? 7.219 -46.188 11.078 1 87.94 674 ARG B CA 1
ATOM 13398 C C . ARG B 1 674 ? 6.93 -44.688 11.227 1 87.94 674 ARG B C 1
ATOM 13400 O O . ARG B 1 674 ? 5.797 -44.25 11.016 1 87.94 674 ARG B O 1
ATOM 13407 N N . ILE B 1 675 ? 7.863 -43.906 11.516 1 87.06 675 ILE B N 1
ATOM 13408 C CA . ILE B 1 675 ? 7.711 -42.469 11.727 1 87.06 675 ILE B CA 1
ATOM 13409 C C . ILE B 1 675 ? 7.434 -41.781 10.391 1 87.06 675 ILE B C 1
ATOM 13411 O O . ILE B 1 675 ? 6.531 -40.938 10.289 1 87.06 675 ILE B O 1
ATOM 13415 N N . THR B 1 676 ? 8.156 -42.125 9.469 1 90.19 676 THR B N 1
ATOM 13416 C CA . THR B 1 676 ? 7.977 -41.531 8.141 1 90.19 676 THR B CA 1
ATOM 13417 C C . THR B 1 676 ? 6.602 -41.875 7.582 1 90.19 676 THR B C 1
ATOM 13419 O O . THR B 1 676 ? 5.949 -41.031 6.961 1 90.19 676 THR B O 1
ATOM 13422 N N . ARG B 1 677 ? 6.152 -43.062 7.852 1 88.31 677 ARG B N 1
ATOM 13423 C CA . ARG B 1 677 ? 4.84 -43.5 7.387 1 88.31 677 ARG B CA 1
ATOM 13424 C C . ARG B 1 677 ? 3.725 -42.719 8.078 1 88.31 677 ARG B C 1
ATOM 13426 O O . ARG B 1 677 ? 2.727 -42.344 7.453 1 88.31 677 ARG B O 1
ATOM 13433 N N . SER B 1 678 ? 3.943 -42.5 9.312 1 88.19 678 SER B N 1
ATOM 13434 C CA . SER B 1 678 ? 2.934 -41.781 10.078 1 88.19 678 SER B CA 1
ATOM 13435 C C . SER B 1 678 ? 2.865 -40.312 9.664 1 88.19 678 SER B C 1
ATOM 13437 O O . SER B 1 678 ? 1.777 -39.781 9.469 1 88.19 678 SER B O 1
ATOM 13439 N N . ILE B 1 679 ? 3.969 -39.656 9.461 1 88.94 679 ILE B N 1
ATOM 13440 C CA . ILE B 1 679 ? 4.051 -38.25 9.156 1 88.94 679 ILE B CA 1
ATOM 13441 C C . ILE B 1 679 ? 3.533 -38 7.742 1 88.94 679 ILE B C 1
ATOM 13443 O O . ILE B 1 679 ? 2.912 -36.969 7.477 1 88.94 679 ILE B O 1
ATOM 13447 N N . THR B 1 680 ? 3.697 -38.969 6.934 1 92.38 680 THR B N 1
ATOM 13448 C CA . THR B 1 680 ? 3.355 -38.781 5.527 1 92.38 680 THR B CA 1
ATOM 13449 C C . THR B 1 680 ? 1.993 -39.375 5.215 1 92.38 680 THR B C 1
ATOM 13451 O O . THR B 1 680 ? 1.571 -39.406 4.059 1 92.38 680 THR B O 1
ATOM 13454 N N . SER B 1 681 ? 1.252 -39.906 6.191 1 87.44 681 SER B N 1
ATOM 13455 C CA . SER B 1 681 ? 0.008 -40.625 5.969 1 87.44 681 SER B CA 1
ATOM 13456 C C . SER B 1 681 ? -1.057 -39.719 5.348 1 87.44 681 SER B C 1
ATOM 13458 O O . SER B 1 681 ? -1.713 -40.094 4.379 1 87.44 681 SER B O 1
ATOM 13460 N N . ALA B 1 682 ? -1.312 -38.469 5.914 1 94.06 682 ALA B N 1
ATOM 13461 C CA . ALA B 1 682 ? -2.316 -37.562 5.402 1 94.06 682 ALA B CA 1
ATOM 13462 C C . ALA B 1 682 ? -2.01 -36.125 5.828 1 94.06 682 ALA B C 1
ATOM 13464 O O . ALA B 1 682 ? -2.805 -35.5 6.527 1 94.06 682 ALA B O 1
ATOM 13465 N N . PRO B 1 683 ? -0.922 -35.594 5.34 1 96.12 683 PRO B N 1
ATOM 13466 C CA . PRO B 1 683 ? -0.502 -34.25 5.797 1 96.12 683 PRO B CA 1
ATOM 13467 C C . PRO B 1 683 ? -1.563 -33.188 5.555 1 96.12 683 PRO B C 1
ATOM 13469 O O . PRO B 1 683 ? -1.751 -32.281 6.391 1 96.12 683 PRO B O 1
ATOM 13472 N N . VAL B 1 684 ? -2.33 -33.219 4.473 1 97.94 684 VAL B N 1
ATOM 13473 C CA . VAL B 1 684 ? -3.34 -32.219 4.137 1 97.94 684 VAL B CA 1
ATOM 13474 C C . VAL B 1 684 ? -4.477 -32.281 5.156 1 97.94 684 VAL B C 1
ATOM 13476 O O . VAL B 1 684 ? -4.895 -31.25 5.676 1 97.94 684 VAL B O 1
ATOM 13479 N N . ALA B 1 685 ? -4.992 -33.438 5.492 1 97.56 685 ALA B N 1
ATOM 13480 C CA . ALA B 1 685 ? -6.082 -33.625 6.449 1 97.56 685 ALA B CA 1
ATOM 13481 C C . ALA B 1 685 ? -5.66 -33.156 7.844 1 97.56 685 ALA B C 1
ATOM 13483 O O . ALA B 1 685 ? -6.438 -32.5 8.555 1 97.56 685 ALA B O 1
ATOM 13484 N N . TRP B 1 686 ? -4.422 -33.5 8.18 1 96.81 686 TRP B N 1
ATOM 13485 C CA . TRP B 1 686 ? -3.938 -33.125 9.508 1 96.81 686 TRP B CA 1
ATOM 13486 C C . TRP B 1 686 ? -3.812 -31.625 9.633 1 96.81 686 TRP B C 1
ATOM 13488 O O . TRP B 1 686 ? -4.219 -31.031 10.641 1 96.81 686 TRP B O 1
ATOM 13498 N N . ALA B 1 687 ? -3.203 -30.984 8.656 1 98.12 687 ALA B N 1
ATOM 13499 C CA . ALA B 1 687 ? -3.029 -29.531 8.695 1 98.12 687 ALA B CA 1
ATOM 13500 C C . ALA B 1 687 ? -4.379 -28.812 8.703 1 98.12 687 ALA B C 1
ATOM 13502 O O . ALA B 1 687 ? -4.59 -27.891 9.484 1 98.12 687 ALA B O 1
ATOM 13503 N N . ALA B 1 688 ? -5.316 -29.219 7.852 1 98.56 688 ALA B N 1
ATOM 13504 C CA . ALA B 1 688 ? -6.641 -28.609 7.781 1 98.56 688 ALA B CA 1
ATOM 13505 C C . ALA B 1 688 ? -7.426 -28.859 9.07 1 98.56 688 ALA B C 1
ATOM 13507 O O . ALA B 1 688 ? -8.109 -27.969 9.562 1 98.56 688 ALA B O 1
ATOM 13508 N N . GLY B 1 689 ? -7.387 -30.125 9.547 1 98.06 689 GLY B N 1
ATOM 13509 C CA . GLY B 1 689 ? -8.047 -30.438 10.805 1 98.06 689 GLY B CA 1
ATOM 13510 C C . GLY B 1 689 ? -7.535 -29.594 11.969 1 98.06 689 GLY B C 1
ATOM 13511 O O . GLY B 1 689 ? -8.32 -29.141 12.797 1 98.06 689 GLY B O 1
ATOM 13512 N N . PHE B 1 690 ? -6.234 -29.422 11.984 1 97.69 690 PHE B N 1
ATOM 13513 C CA . PHE B 1 690 ? -5.617 -28.594 13.016 1 97.69 690 PHE B CA 1
ATOM 13514 C C . PHE B 1 690 ? -6.148 -27.172 12.953 1 97.69 690 PHE B C 1
ATOM 13516 O O . PHE B 1 690 ? -6.492 -26.578 13.984 1 97.69 690 PHE B O 1
ATOM 13523 N N . MET B 1 691 ? -6.238 -26.578 11.766 1 98.12 691 MET B N 1
ATOM 13524 C CA . MET B 1 691 ? -6.703 -25.203 11.586 1 98.12 691 MET B CA 1
ATOM 13525 C C . MET B 1 691 ? -8.18 -25.078 11.961 1 98.12 691 MET B C 1
ATOM 13527 O O . MET B 1 691 ? -8.594 -24.047 12.508 1 98.12 691 MET B O 1
ATOM 13531 N N . VAL B 1 692 ? -8.992 -26.062 11.641 1 98.25 692 VAL B N 1
ATOM 13532 C CA . VAL B 1 692 ? -10.406 -26.078 12 1 98.25 692 VAL B CA 1
ATOM 13533 C C . VAL B 1 692 ? -10.555 -26.062 13.523 1 98.25 692 VAL B C 1
ATOM 13535 O O . VAL B 1 692 ? -11.32 -25.266 14.07 1 98.25 692 VAL B O 1
ATOM 13538 N N . LEU B 1 693 ? -9.805 -26.922 14.156 1 97.81 693 LEU B N 1
ATOM 13539 C CA . LEU B 1 693 ? -9.867 -27 15.617 1 97.81 693 LEU B CA 1
ATOM 13540 C C . LEU B 1 693 ? -9.43 -25.688 16.25 1 97.81 693 LEU B C 1
ATOM 13542 O O . LEU B 1 693 ? -10.039 -25.234 17.219 1 97.81 693 LEU B O 1
ATOM 13546 N N . THR B 1 694 ? -8.391 -25.078 15.75 1 96.5 694 THR B N 1
ATOM 13547 C CA . THR B 1 694 ? -7.902 -23.812 16.297 1 96.5 694 THR B CA 1
ATOM 13548 C C . THR B 1 694 ? -8.938 -22.703 16.094 1 96.5 694 THR B C 1
ATOM 13550 O O . THR B 1 694 ? -9.109 -21.859 16.969 1 96.5 694 THR B O 1
ATOM 13553 N N . SER B 1 695 ? -9.617 -22.672 14.969 1 96.94 695 SER B N 1
ATOM 13554 C CA . SER B 1 695 ? -10.648 -21.656 14.719 1 96.94 695 SER B CA 1
ATOM 13555 C C . SER B 1 695 ? -11.805 -21.812 15.703 1 96.94 695 SER B C 1
ATOM 13557 O O . SER B 1 695 ? -12.281 -20.812 16.266 1 96.94 695 SER B O 1
ATOM 13559 N N . ILE B 1 696 ? -12.227 -23 15.914 1 97.5 696 ILE B N 1
ATOM 13560 C CA . ILE B 1 696 ? -13.336 -23.266 16.828 1 97.5 696 ILE B CA 1
ATOM 13561 C C . ILE B 1 696 ? -12.922 -22.891 18.25 1 97.5 696 ILE B C 1
ATOM 13563 O O . ILE B 1 696 ? -13.68 -22.234 18.969 1 97.5 696 ILE B O 1
ATOM 13567 N N . CYS B 1 697 ? -11.727 -23.234 18.641 1 96.94 697 CYS B N 1
ATOM 13568 C CA . CYS B 1 697 ? -11.234 -22.938 19.984 1 96.94 697 CYS B CA 1
ATOM 13569 C C . CYS B 1 697 ? -11.125 -21.438 20.219 1 96.94 697 CYS B C 1
ATOM 13571 O O . CYS B 1 697 ? -11.453 -20.938 21.297 1 96.94 697 CYS B O 1
ATOM 13573 N N . GLN B 1 698 ? -10.695 -20.719 19.25 1 96.12 698 GLN B N 1
ATOM 13574 C CA . GLN B 1 698 ? -10.57 -19.266 19.375 1 96.12 698 GLN B CA 1
ATOM 13575 C C . GLN B 1 698 ? -11.914 -18.625 19.688 1 96.12 698 GLN B C 1
ATOM 13577 O O . GLN B 1 698 ? -12.023 -17.828 20.609 1 96.12 698 GLN B O 1
ATOM 13582 N N . LEU B 1 699 ? -12.914 -19.016 18.922 1 96.75 699 LEU B N 1
ATOM 13583 C CA . LEU B 1 699 ? -14.227 -18.406 19.109 1 96.75 699 LEU B CA 1
ATOM 13584 C C . LEU B 1 699 ? -14.859 -18.891 20.422 1 96.75 699 LEU B C 1
ATOM 13586 O O . LEU B 1 699 ? -15.562 -18.125 21.094 1 96.75 699 LEU B O 1
ATOM 13590 N N . ALA B 1 700 ? -14.57 -20.094 20.797 1 96.88 700 ALA B N 1
ATOM 13591 C CA . ALA B 1 700 ? -15.078 -20.609 22.062 1 96.88 700 ALA B CA 1
ATOM 13592 C C . ALA B 1 700 ? -14.453 -19.875 23.25 1 96.88 700 ALA B C 1
ATOM 13594 O O . ALA B 1 700 ? -15.133 -19.562 24.219 1 96.88 700 ALA B O 1
ATOM 13595 N N . ILE B 1 701 ? -13.227 -19.594 23.172 1 96.69 701 ILE B N 1
ATOM 13596 C CA . ILE B 1 701 ? -12.539 -18.844 24.219 1 96.69 701 ILE B CA 1
ATOM 13597 C C . ILE B 1 701 ? -13.109 -17.438 24.297 1 96.69 701 ILE B C 1
ATOM 13599 O O . ILE B 1 701 ? -13.281 -16.875 25.375 1 96.69 701 ILE B O 1
ATOM 13603 N N . GLY B 1 702 ? -13.383 -16.891 23.109 1 95.31 702 GLY B N 1
ATOM 13604 C CA . GLY B 1 702 ? -14.023 -15.586 23.094 1 95.31 702 GLY B CA 1
ATOM 13605 C C . GLY B 1 702 ? -15.359 -15.57 23.812 1 95.31 702 GLY B C 1
ATOM 13606 O O . GLY B 1 702 ? -15.648 -14.641 24.578 1 95.31 702 GLY B O 1
ATOM 13607 N N . VAL B 1 703 ? -16.141 -16.594 23.703 1 96.44 703 VAL B N 1
ATOM 13608 C CA . VAL B 1 703 ? -17.438 -16.703 24.375 1 96.44 703 VAL B CA 1
ATOM 13609 C C . VAL B 1 703 ? -17.234 -16.797 25.875 1 96.44 703 VAL B C 1
ATOM 13611 O O . VAL B 1 703 ? -17.938 -16.141 26.641 1 96.44 703 VAL B O 1
ATOM 13614 N N . ALA B 1 704 ? -16.25 -17.5 26.281 1 96.5 704 ALA B N 1
ATOM 13615 C CA . ALA B 1 704 ? -15.984 -17.703 27.703 1 96.5 704 ALA B CA 1
ATOM 13616 C C . ALA B 1 704 ? -15.445 -16.422 28.344 1 96.5 704 ALA B C 1
ATOM 13618 O O . ALA B 1 704 ? -15.883 -16.031 29.438 1 96.5 704 ALA B O 1
ATOM 13619 N N . ARG B 1 705 ? -14.586 -15.727 27.656 1 94.56 705 ARG B N 1
ATOM 13620 C CA . ARG B 1 705 ? -13.93 -14.547 28.203 1 94.56 705 ARG B CA 1
ATOM 13621 C C . ARG B 1 705 ? -14.898 -13.359 28.25 1 94.56 705 ARG B C 1
ATOM 13623 O O . ARG B 1 705 ? -14.812 -12.531 29.156 1 94.56 705 ARG B O 1
ATOM 13630 N N . GLN B 1 706 ? -15.789 -13.297 27.328 1 96.06 706 GLN B N 1
ATOM 13631 C CA . GLN B 1 706 ? -16.688 -12.148 27.219 1 96.06 706 GLN B CA 1
ATOM 13632 C C . GLN B 1 706 ? -17.938 -12.359 28.078 1 96.06 706 GLN B C 1
ATOM 13634 O O . GLN B 1 706 ? -18.656 -11.406 28.359 1 96.06 706 GLN B O 1
ATOM 13639 N N . TYR B 1 707 ? -18.172 -13.57 28.562 1 94.94 707 TYR B N 1
ATOM 13640 C CA . TYR B 1 707 ? -19.391 -13.836 29.344 1 94.94 707 TYR B CA 1
ATOM 13641 C C . TYR B 1 707 ? -19.375 -13.078 30.656 1 94.94 707 TYR B C 1
ATOM 13643 O O . TYR B 1 707 ? -18.391 -13.148 31.406 1 94.94 707 TYR B O 1
ATOM 13651 N N . PRO B 1 708 ? -20.406 -12.297 30.969 1 94.44 708 PRO B N 1
ATOM 13652 C CA . PRO B 1 708 ? -21.719 -12.25 30.344 1 94.44 708 PRO B CA 1
ATOM 13653 C C . PRO B 1 708 ? -21.891 -11.055 29.406 1 94.44 708 PRO B C 1
ATOM 13655 O O . PRO B 1 708 ? -23.031 -10.656 29.109 1 94.44 708 PRO B O 1
ATOM 13658 N N . SER B 1 709 ? -20.797 -10.398 29.031 1 95.25 709 SER B N 1
ATOM 13659 C CA . SER B 1 709 ? -20.844 -9.32 28.047 1 95.25 709 SER B CA 1
ATOM 13660 C C . SER B 1 709 ? -21.016 -9.875 26.641 1 95.25 709 SER B C 1
ATOM 13662 O O . SER B 1 709 ? -21.25 -11.07 26.453 1 95.25 709 SER B O 1
ATOM 13664 N N . TYR B 1 710 ? -20.984 -9.047 25.703 1 96.38 710 TYR B N 1
ATOM 13665 C CA . TYR B 1 710 ? -21.281 -9.406 24.328 1 96.38 710 TYR B CA 1
ATOM 13666 C C . TYR B 1 710 ? -20.219 -10.336 23.766 1 96.38 710 TYR B C 1
ATOM 13668 O O . TYR B 1 710 ? -19.016 -10.109 23.938 1 96.38 710 TYR B O 1
ATOM 13676 N N . SER B 1 711 ? -20.578 -11.359 23.141 1 95.88 711 SER B N 1
ATOM 13677 C CA . SER B 1 711 ? -19.891 -12.219 22.188 1 95.88 711 SER B CA 1
ATOM 13678 C C . SER B 1 711 ? -20.828 -12.727 21.109 1 95.88 711 SER B C 1
ATOM 13680 O O . SER B 1 711 ? -22.047 -12.719 21.297 1 95.88 711 SER B O 1
ATOM 13682 N N . ASN B 1 712 ? -20.359 -13.094 19.953 1 94 712 ASN B N 1
ATOM 13683 C CA . ASN B 1 712 ? -21.234 -13.57 18.875 1 94 712 ASN B CA 1
ATOM 13684 C C . ASN B 1 712 ? -22.078 -14.758 19.312 1 94 712 ASN B C 1
ATOM 13686 O O . ASN B 1 712 ? -23.297 -14.773 19.094 1 94 712 ASN B O 1
ATOM 13690 N N . GLY B 1 713 ? -21.422 -15.695 19.922 1 94.88 713 GLY B N 1
ATOM 13691 C CA . GLY B 1 713 ? -22.125 -16.891 20.344 1 94.88 713 GLY B CA 1
ATOM 13692 C C . GLY B 1 713 ? -23.203 -16.625 21.375 1 94.88 713 GLY B C 1
ATOM 13693 O O . GLY B 1 713 ? -24.344 -17.062 21.219 1 94.88 713 GLY B O 1
ATOM 13694 N N . TRP B 1 714 ? -22.859 -15.875 22.375 1 94.38 714 TRP B N 1
ATOM 13695 C CA . TRP B 1 714 ? -23.812 -15.562 23.438 1 94.38 714 TRP B CA 1
ATOM 13696 C C . TRP B 1 714 ? -24.953 -14.703 22.922 1 94.38 714 TRP B C 1
ATOM 13698 O O . TRP B 1 714 ? -26.125 -14.938 23.25 1 94.38 714 TRP B O 1
ATOM 13708 N N . ALA B 1 715 ? -24.656 -13.742 22.125 1 95.31 715 ALA B N 1
ATOM 13709 C CA . ALA B 1 715 ? -25.672 -12.859 21.562 1 95.31 715 ALA B CA 1
ATOM 13710 C C . ALA B 1 715 ? -26.656 -13.633 20.688 1 95.31 715 ALA B C 1
ATOM 13712 O O . ALA B 1 715 ? -27.859 -13.391 20.719 1 95.31 715 ALA B O 1
ATOM 13713 N N . ASN B 1 716 ? -26.188 -14.57 19.875 1 95.81 716 ASN B N 1
ATOM 13714 C CA . ASN B 1 716 ? -27.031 -15.367 18.984 1 95.81 716 ASN B CA 1
ATOM 13715 C C . ASN B 1 716 ? -28.016 -16.234 19.781 1 95.81 716 ASN B C 1
ATOM 13717 O O . ASN B 1 716 ? -29.172 -16.359 19.391 1 95.81 716 ASN B O 1
ATOM 13721 N N . ILE B 1 717 ? -27.547 -16.719 20.844 1 94.75 717 ILE B N 1
ATOM 13722 C CA . ILE B 1 717 ? -28.406 -17.562 21.672 1 94.75 717 ILE B CA 1
ATOM 13723 C C . ILE B 1 717 ? -29.453 -16.703 22.375 1 94.75 717 ILE B C 1
ATOM 13725 O O . ILE B 1 717 ? -30.625 -17.062 22.422 1 94.75 717 ILE B O 1
ATOM 13729 N N . ARG B 1 718 ? -29.047 -15.578 22.828 1 95.31 718 ARG B N 1
ATOM 13730 C CA . ARG B 1 718 ? -29.953 -14.672 23.516 1 95.31 718 ARG B CA 1
ATOM 13731 C C . ARG B 1 718 ? -31.016 -14.133 22.562 1 95.31 718 ARG B C 1
ATOM 13733 O O . ARG B 1 718 ? -32.156 -13.883 22.969 1 95.31 718 ARG B O 1
ATOM 13740 N N . GLU B 1 719 ? -30.656 -13.953 21.406 1 94.75 719 GLU B N 1
ATOM 13741 C CA . GLU B 1 719 ? -31.578 -13.406 20.406 1 94.75 719 GLU B CA 1
ATOM 13742 C C . GLU B 1 719 ? -32.75 -14.344 20.188 1 94.75 719 GLU B C 1
ATOM 13744 O O . GLU B 1 719 ? -33.875 -13.891 19.875 1 94.75 719 GLU B O 1
ATOM 13749 N N . LEU B 1 720 ? -32.531 -15.633 20.375 1 93.5 720 LEU B N 1
ATOM 13750 C CA . LEU B 1 720 ? -33.625 -16.594 20.25 1 93.5 720 LEU B CA 1
ATOM 13751 C C . LEU B 1 720 ? -34.688 -16.359 21.312 1 93.5 720 LEU B C 1
ATOM 13753 O O . LEU B 1 720 ? -35.844 -16.688 21.109 1 93.5 720 LEU B O 1
ATOM 13757 N N . ALA B 1 721 ? -34.25 -15.719 22.391 1 93.31 721 ALA B N 1
ATOM 13758 C CA . ALA B 1 721 ? -35.156 -15.43 23.484 1 93.31 721 ALA B CA 1
ATOM 13759 C C . ALA B 1 721 ? -35.625 -13.977 23.453 1 93.31 721 ALA B C 1
ATOM 13761 O O . ALA B 1 721 ? -36.219 -13.484 24.406 1 93.31 721 ALA B O 1
ATOM 13762 N N . GLY B 1 722 ? -35.281 -13.297 22.484 1 92.44 722 GLY B N 1
ATOM 13763 C CA . GLY B 1 722 ? -35.781 -11.938 22.328 1 92.44 722 GLY B CA 1
ATOM 13764 C C . GLY B 1 722 ? -34.75 -10.883 22.578 1 92.44 722 GLY B C 1
ATOM 13765 O O . GLY B 1 722 ? -35.062 -9.703 22.719 1 92.44 722 GLY B O 1
ATOM 13766 N N . GLY B 1 723 ? -33.531 -11.242 22.641 1 94.94 723 GLY B N 1
ATOM 13767 C CA . GLY B 1 723 ? -32.469 -10.289 22.844 1 94.94 723 GLY B CA 1
ATOM 13768 C C . GLY B 1 723 ? -32.219 -9.383 21.641 1 94.94 723 GLY B C 1
ATOM 13769 O O . GLY B 1 723 ? -32.688 -9.68 20.547 1 94.94 723 GLY B O 1
ATOM 13770 N N . CYS B 1 724 ? -31.516 -8.281 21.875 1 96.75 724 CYS B N 1
ATOM 13771 C CA . CYS B 1 724 ? -31.344 -7.273 20.844 1 96.75 724 CYS B CA 1
ATOM 13772 C C . CYS B 1 724 ? -29.875 -7.125 20.469 1 96.75 724 CYS B C 1
ATOM 13774 O O . CYS B 1 724 ? -29.422 -6.02 20.172 1 96.75 724 CYS B O 1
ATOM 13776 N N . GLY B 1 725 ? -29.109 -8.25 20.594 1 96.19 725 GLY B N 1
ATOM 13777 C CA . GLY B 1 725 ? -27.719 -8.25 20.188 1 96.19 725 GLY B CA 1
ATOM 13778 C C . GLY B 1 725 ? -26.844 -7.344 21.031 1 96.19 725 GLY B C 1
ATOM 13779 O O . GLY B 1 725 ? -26.875 -7.418 22.266 1 96.19 725 GLY B O 1
ATOM 13780 N N . LEU B 1 726 ? -26.016 -6.461 20.375 1 97.31 726 LEU B N 1
ATOM 13781 C CA . LEU B 1 726 ? -25.047 -5.605 21.062 1 97.31 726 LEU B CA 1
ATOM 13782 C C . LEU B 1 726 ? -25.734 -4.484 21.812 1 97.31 726 LEU B C 1
ATOM 13784 O O . LEU B 1 726 ? -25.188 -3.936 22.766 1 97.31 726 LEU B O 1
ATOM 13788 N N . ALA B 1 727 ? -26.969 -4.094 21.422 1 98 727 ALA B N 1
ATOM 13789 C CA . ALA B 1 727 ? -27.703 -3 22.047 1 98 727 ALA B CA 1
ATOM 13790 C C . ALA B 1 727 ? -28.016 -3.307 23.5 1 98 727 ALA B C 1
ATOM 13792 O O . ALA B 1 727 ? -28.172 -2.393 24.312 1 98 727 ALA B O 1
ATOM 13793 N N . ASP B 1 728 ? -27.984 -4.586 23.859 1 97 728 ASP B N 1
ATOM 13794 C CA . ASP B 1 728 ? -28.281 -5.004 25.234 1 97 728 ASP B CA 1
ATOM 13795 C C . ASP B 1 728 ? -27.062 -4.797 26.141 1 97 728 ASP B C 1
ATOM 13797 O O . ASP B 1 728 ? -27.203 -4.668 27.359 1 97 728 ASP B O 1
ATOM 13801 N N . ASP B 1 729 ? -25.938 -4.73 25.562 1 97.38 729 ASP B N 1
ATOM 13802 C CA . ASP B 1 729 ? -24.719 -4.738 26.359 1 97.38 729 ASP B CA 1
ATOM 13803 C C . ASP B 1 729 ? -24.031 -3.371 26.344 1 97.38 729 ASP B C 1
ATOM 13805 O O . ASP B 1 729 ? -23.125 -3.109 27.141 1 97.38 729 ASP B O 1
ATOM 13809 N N . VAL B 1 730 ? -24.406 -2.506 25.453 1 98.12 730 VAL B N 1
ATOM 13810 C CA . VAL B 1 730 ? -23.875 -1.147 25.422 1 98.12 730 VAL B CA 1
ATOM 13811 C C . VAL B 1 730 ? -24.672 -0.261 26.391 1 98.12 730 VAL B C 1
ATOM 13813 O O . VAL B 1 730 ? -25.906 -0.214 26.328 1 98.12 730 VAL B O 1
ATOM 13816 N N . LEU B 1 731 ? -23.922 0.416 27.25 1 97.88 731 LEU B N 1
ATOM 13817 C CA . LEU B 1 731 ? -24.547 1.28 28.25 1 97.88 731 LEU B CA 1
ATOM 13818 C C . LEU B 1 731 ? -24.391 2.748 27.859 1 97.88 731 LEU B C 1
ATOM 13820 O O . LEU B 1 731 ? -23.328 3.168 27.391 1 97.88 731 LEU B O 1
ATOM 13824 N N . VAL B 1 732 ? -25.453 3.508 28 1 97.75 732 VAL B N 1
ATOM 13825 C CA . VAL B 1 732 ? -25.516 4.914 27.609 1 97.75 732 VAL B CA 1
ATOM 13826 C C . VAL B 1 732 ? -25.75 5.781 28.844 1 97.75 732 VAL B C 1
ATOM 13828 O O . VAL B 1 732 ? -26.484 5.395 29.75 1 97.75 732 VAL B O 1
ATOM 13831 N N . GLU B 1 733 ? -25.016 6.926 28.875 1 96.56 733 GLU B N 1
ATOM 13832 C CA . GLU B 1 733 ? -25.328 7.977 29.828 1 96.56 733 GLU B CA 1
ATOM 13833 C C . GLU B 1 733 ? -26.406 8.914 29.281 1 96.56 733 GLU B C 1
ATOM 13835 O O . GLU B 1 733 ? -26.109 9.844 28.531 1 96.56 733 GLU B O 1
ATOM 13840 N N . PRO B 1 734 ? -27.578 8.789 29.828 1 93.94 734 PRO B N 1
ATOM 13841 C CA . PRO B 1 734 ? -28.625 9.648 29.281 1 93.94 734 PRO B CA 1
ATOM 13842 C C . PRO B 1 734 ? -28.359 11.133 29.516 1 93.94 734 PRO B C 1
ATOM 13844 O O . PRO B 1 734 ? -28.672 11.969 28.672 1 93.94 734 PRO B O 1
ATOM 13847 N N . ASP B 1 735 ? -27.797 11.477 30.656 1 93.94 735 ASP B N 1
ATOM 13848 C CA . ASP B 1 735 ? -27.422 12.836 31.016 1 93.94 735 ASP B CA 1
ATOM 13849 C C . ASP B 1 735 ? -26.031 12.883 31.625 1 93.94 735 ASP B C 1
ATOM 13851 O O . ASP B 1 735 ? -25.844 12.539 32.812 1 93.94 735 ASP B O 1
ATOM 13855 N N . ALA B 1 736 ? -25.109 13.422 30.906 1 93.44 736 ALA B N 1
ATOM 13856 C CA . ALA B 1 736 ? -23.719 13.43 31.328 1 93.44 736 ALA B CA 1
ATOM 13857 C C . ALA B 1 736 ? -23.5 14.438 32.469 1 93.44 736 ALA B C 1
ATOM 13859 O O . ALA B 1 736 ? -22.484 14.383 33.156 1 93.44 736 ALA B O 1
ATOM 13860 N N . ASN B 1 737 ? -24.453 15.328 32.719 1 95.19 737 ASN B N 1
ATOM 13861 C CA . ASN B 1 737 ? -24.281 16.375 33.719 1 95.19 737 ASN B CA 1
ATOM 13862 C C . ASN B 1 737 ? -24.812 15.953 35.094 1 95.19 737 ASN B C 1
ATOM 13864 O O . ASN B 1 737 ? -24.641 16.672 36.062 1 95.19 737 ASN B O 1
ATOM 13868 N N . ALA B 1 738 ? -25.391 14.859 35.219 1 91.62 738 ALA B N 1
ATOM 13869 C CA . ALA B 1 738 ? -26.109 14.484 36.438 1 91.62 738 ALA B CA 1
ATOM 13870 C C . ALA B 1 738 ? -25.188 13.734 37.406 1 91.62 738 ALA B C 1
ATOM 13872 O O . ALA B 1 738 ? -25.438 13.703 38.625 1 91.62 738 ALA B O 1
ATOM 13873 N N . GLY B 1 739 ? -24.125 13.141 37.031 1 91 739 GLY B N 1
ATOM 13874 C CA . GLY B 1 739 ? -23.406 12.188 37.844 1 91 739 GLY B CA 1
ATOM 13875 C C . GLY B 1 739 ? -22.141 12.758 38.469 1 91 739 GLY B C 1
ATOM 13876 O O . GLY B 1 739 ? -21.328 12.023 39.031 1 91 739 GLY B O 1
ATOM 13877 N N . PHE B 1 740 ? -22.016 14.086 38.594 1 96.25 740 PHE B N 1
ATOM 13878 C CA . PHE B 1 740 ? -20.797 14.648 39.156 1 96.25 740 PHE B CA 1
ATOM 13879 C C . PHE B 1 740 ? -20.781 14.523 40.656 1 96.25 740 PHE B C 1
ATOM 13881 O O . PHE B 1 740 ? -21.797 14.742 41.312 1 96.25 740 PHE B O 1
ATOM 13888 N N . LEU B 1 741 ? -19.641 14.156 41.188 1 96.62 741 LEU B N 1
ATOM 13889 C CA . LEU B 1 741 ? -19.484 13.945 42.625 1 96.62 741 LEU B CA 1
ATOM 13890 C C . LEU B 1 741 ? -19.266 15.273 43.344 1 96.62 741 LEU B C 1
ATOM 13892 O O . LEU B 1 741 ? -18.547 16.141 42.844 1 96.62 741 LEU B O 1
ATOM 13896 N N . PRO B 1 742 ? -19.875 15.453 44.438 1 93.88 742 PRO B N 1
ATOM 13897 C CA . PRO B 1 742 ? -19.656 16.672 45.219 1 93.88 742 PRO B CA 1
ATOM 13898 C C . PRO B 1 742 ? -18.328 16.641 46 1 93.88 742 PRO B C 1
ATOM 13900 O O . PRO B 1 742 ? -17.984 15.625 46.594 1 93.88 742 PRO B O 1
ATOM 13903 N N . ALA B 1 743 ? -17.625 17.734 45.875 1 94.75 743 ALA B N 1
ATOM 13904 C CA . ALA B 1 743 ? -16.422 17.875 46.688 1 94.75 743 ALA B CA 1
ATOM 13905 C C . ALA B 1 743 ? -16.734 17.922 48.188 1 94.75 743 ALA B C 1
ATOM 13907 O O . ALA B 1 743 ? -17.734 18.547 48.594 1 94.75 743 ALA B O 1
ATOM 13908 N N . ILE B 1 744 ? -15.844 17.234 48.938 1 91.62 744 ILE B N 1
ATOM 13909 C CA . ILE B 1 744 ? -16.062 17.25 50.375 1 91.62 744 ILE B CA 1
ATOM 13910 C C . ILE B 1 744 ? -15.664 18.609 50.938 1 91.62 744 ILE B C 1
ATOM 13912 O O . ILE B 1 744 ? -14.586 19.141 50.656 1 91.62 744 ILE B O 1
ATOM 13916 N N . GLY B 1 745 ? -16.547 19.281 51.656 1 77.44 745 GLY B N 1
ATOM 13917 C CA . GLY B 1 745 ? -16.375 20.625 52.219 1 77.44 745 GLY B CA 1
ATOM 13918 C C . GLY B 1 745 ? -15.227 20.703 53.219 1 77.44 745 GLY B C 1
ATOM 13919 O O . GLY B 1 745 ? -14.594 19.688 53.531 1 77.44 745 GLY B O 1
ATOM 13920 N N . GLU B 1 746 ? -14.711 21.953 53.531 1 75.44 746 GLU B N 1
ATOM 13921 C CA . GLU B 1 746 ? -13.766 22.297 54.594 1 75.44 746 GLU B CA 1
ATOM 13922 C C . GLU B 1 746 ? -12.328 22.016 54.156 1 75.44 746 GLU B C 1
ATOM 13924 O O . GLU B 1 746 ? -11.406 22.094 54.969 1 75.44 746 GLU B O 1
ATOM 13929 N N . GLN B 1 747 ? -12.164 21.688 52.906 1 79.56 747 GLN B N 1
ATOM 13930 C CA . GLN B 1 747 ? -10.805 21.484 52.406 1 79.56 747 GLN B CA 1
ATOM 13931 C C . GLN B 1 747 ? -10.18 22.797 51.938 1 79.56 747 GLN B C 1
ATOM 13933 O O . GLN B 1 747 ? -10.898 23.734 51.594 1 79.56 747 GLN B O 1
ATOM 13938 N N . GLU B 1 748 ? -8.898 22.969 52.094 1 81.12 748 GLU B N 1
ATOM 13939 C CA . GLU B 1 748 ? -8.203 24.125 51.531 1 81.12 748 GLU B CA 1
ATOM 13940 C C . GLU B 1 748 ? -8.195 24.078 50.031 1 81.12 748 GLU B C 1
ATOM 13942 O O . GLU B 1 748 ? -7.688 23.125 49.438 1 81.12 748 GLU B O 1
ATOM 13947 N N . THR B 1 749 ? -9.094 24.875 49.406 1 85.75 749 THR B N 1
ATOM 13948 C CA . THR B 1 749 ? -9.211 24.875 47.938 1 85.75 749 THR B CA 1
ATOM 13949 C C . THR B 1 749 ? -8.5 26.094 47.344 1 85.75 749 THR B C 1
ATOM 13951 O O . THR B 1 749 ? -8.586 27.203 47.906 1 85.75 749 THR B O 1
ATOM 13954 N N . GLY B 1 750 ? -7.699 25.906 46.344 1 84.69 750 GLY B N 1
ATOM 13955 C CA . GLY B 1 750 ? -6.98 26.984 45.688 1 84.69 750 GLY B CA 1
ATOM 13956 C C . GLY B 1 750 ? -7.805 27.672 44.625 1 84.69 750 GLY B C 1
ATOM 13957 O O . GLY B 1 750 ? -9.031 27.578 44.625 1 84.69 750 GLY B O 1
ATOM 13958 N N . ALA B 1 751 ? -7.07 28.391 43.75 1 84.38 751 ALA B N 1
ATOM 13959 C CA . ALA B 1 751 ? -7.68 29.266 42.75 1 84.38 751 ALA B CA 1
ATOM 13960 C C . ALA B 1 751 ? -8.422 28.453 41.688 1 84.38 751 ALA B C 1
ATOM 13962 O O . ALA B 1 751 ? -9.383 28.938 41.094 1 84.38 751 ALA B O 1
ATOM 13963 N N . LEU B 1 752 ? -8.047 27.219 41.531 1 92.94 752 LEU B N 1
ATOM 13964 C CA . LEU B 1 752 ? -8.656 26.391 40.469 1 92.94 752 LEU B CA 1
ATOM 13965 C C . LEU B 1 752 ? -9.805 25.562 41.031 1 92.94 752 LEU B C 1
ATOM 13967 O O . LEU B 1 752 ? -10.352 24.703 40.344 1 92.94 752 LEU B O 1
ATOM 13971 N N . GLY B 1 753 ? -10.164 25.938 42.281 1 92.62 753 GLY B N 1
ATOM 13972 C CA . GLY B 1 753 ? -11.273 25.234 42.906 1 92.62 753 GLY B CA 1
ATOM 13973 C C . GLY B 1 753 ? -10.914 23.844 43.406 1 92.62 753 GLY B C 1
ATOM 13974 O O . GLY B 1 753 ? -9.734 23.484 43.469 1 92.62 753 GLY B O 1
ATOM 13975 N N . PRO B 1 754 ? -11.922 23.078 43.719 1 94.44 754 PRO B N 1
ATOM 13976 C CA . PRO B 1 754 ? -11.664 21.719 44.25 1 94.44 754 PRO B CA 1
ATOM 13977 C C . PRO B 1 754 ? -10.906 20.844 43.25 1 94.44 754 PRO B C 1
ATOM 13979 O O . PRO B 1 754 ? -10.164 19.953 43.656 1 94.44 754 PRO B O 1
ATOM 13982 N N . LEU B 1 755 ? -11.109 21.047 41.938 1 96.12 755 LEU B N 1
ATOM 13983 C CA . LEU B 1 755 ? -10.453 20.266 40.906 1 96.12 755 LEU B CA 1
ATOM 13984 C C . LEU B 1 755 ? -8.945 20.5 40.938 1 96.12 755 LEU B C 1
ATOM 13986 O O . LEU B 1 755 ? -8.164 19.594 40.625 1 96.12 755 LEU B O 1
ATOM 13990 N N . GLY B 1 756 ? -8.516 21.688 41.312 1 94.5 756 GLY B N 1
ATOM 13991 C CA . GLY B 1 756 ? -7.102 22.016 41.406 1 94.5 756 GLY B CA 1
ATOM 13992 C C . GLY B 1 756 ? -6.496 21.703 42.75 1 94.5 756 GLY B C 1
ATOM 13993 O O . GLY B 1 756 ? -5.273 21.641 42.906 1 94.5 756 GLY B O 1
ATOM 13994 N N . GLY B 1 757 ? -7.328 21.547 43.719 1 93.25 757 GLY B N 1
ATOM 13995 C CA . GLY B 1 757 ? -6.836 21.281 45.062 1 93.25 757 GLY B CA 1
ATOM 13996 C C . GLY B 1 757 ? -6.184 22.484 45.719 1 93.25 757 GLY B C 1
ATOM 13997 O O . GLY B 1 757 ? -6.531 23.625 45.406 1 93.25 757 GLY B O 1
ATOM 13998 N N . SER B 1 758 ? -5.219 22.172 46.625 1 89.12 758 SER B N 1
ATOM 13999 C CA . SER B 1 758 ? -4.641 23.234 47.469 1 89.12 758 SER B CA 1
ATOM 14000 C C . SER B 1 758 ? -3.453 23.891 46.781 1 89.12 758 SER B C 1
ATOM 14002 O O . SER B 1 758 ? -3.227 25.094 46.938 1 89.12 758 SER B O 1
ATOM 14004 N N . ALA B 1 759 ? -2.719 23.094 46.062 1 87.88 759 ALA B N 1
ATOM 14005 C CA . ALA B 1 759 ? -1.491 23.672 45.531 1 87.88 759 ALA B CA 1
ATOM 14006 C C . ALA B 1 759 ? -1.213 23.156 44.125 1 87.88 759 ALA B C 1
ATOM 14008 O O . ALA B 1 759 ? -0.214 22.469 43.875 1 87.88 759 ALA B O 1
ATOM 14009 N N . PRO B 1 760 ? -2.041 23.578 43.156 1 91.75 760 PRO B N 1
ATOM 14010 C CA . PRO B 1 760 ? -1.763 23.172 41.781 1 91.75 760 PRO B CA 1
ATOM 14011 C C . PRO B 1 760 ? -0.525 23.844 41.219 1 91.75 760 PRO B C 1
ATOM 14013 O O . PRO B 1 760 ? -0.233 25 41.531 1 91.75 760 PRO B O 1
ATOM 14016 N N . SER B 1 761 ? 0.285 23.156 40.469 1 89.38 761 SER B N 1
ATOM 14017 C CA . SER B 1 761 ? 1.435 23.688 39.75 1 89.38 761 SER B CA 1
ATOM 14018 C C . SER B 1 761 ? 1.343 23.375 38.25 1 89.38 761 SER B C 1
ATOM 14020 O O . SER B 1 761 ? 1.152 22.219 37.875 1 89.38 761 SER B O 1
ATOM 14022 N N . GLY B 1 762 ? 1.396 24.344 37.375 1 90.31 762 GLY B N 1
ATOM 14023 C CA . GLY B 1 762 ? 1.513 24.172 35.938 1 90.31 762 GLY B CA 1
ATOM 14024 C C . GLY B 1 762 ? 0.174 23.969 35.25 1 90.31 762 GLY B C 1
ATOM 14025 O O . GLY B 1 762 ? 0.094 24 34.031 1 90.31 762 GLY B O 1
ATOM 14026 N N . PHE B 1 763 ? -0.87 23.766 36.062 1 94.88 763 PHE B N 1
ATOM 14027 C CA . PHE B 1 763 ? -2.205 23.594 35.5 1 94.88 763 PHE B CA 1
ATOM 14028 C C . PHE B 1 763 ? -2.963 24.922 35.5 1 94.88 763 PHE B C 1
ATOM 14030 O O . PHE B 1 763 ? -2.842 25.703 36.438 1 94.88 763 PHE B O 1
ATOM 14037 N N . THR B 1 764 ? -3.721 25.156 34.438 1 94.62 764 THR B N 1
ATOM 14038 C CA . THR B 1 764 ? -4.57 26.328 34.344 1 94.62 764 THR B CA 1
ATOM 14039 C C . THR B 1 764 ? -5.961 25.969 33.844 1 94.62 764 THR B C 1
ATOM 14041 O O . THR B 1 764 ? -6.172 24.859 33.344 1 94.62 764 THR B O 1
ATOM 14044 N N . ALA B 1 765 ? -6.922 26.906 33.969 1 94.75 765 ALA B N 1
ATOM 14045 C CA . ALA B 1 765 ? -8.297 26.688 33.531 1 94.75 765 ALA B CA 1
ATOM 14046 C C . ALA B 1 765 ? -8.375 26.609 32 1 94.75 765 ALA B C 1
ATOM 14048 O O . ALA B 1 765 ? -9.32 26.031 31.469 1 94.75 765 ALA B O 1
ATOM 14049 N N . ASP B 1 766 ? -7.387 27.125 31.281 1 93 766 ASP B N 1
ATOM 14050 C CA . ASP B 1 766 ? -7.43 27.172 29.828 1 93 766 ASP B CA 1
ATOM 14051 C C . ASP B 1 766 ? -6.25 26.422 29.219 1 93 766 ASP B C 1
ATOM 14053 O O . ASP B 1 766 ? -5.848 26.688 28.094 1 93 766 ASP B O 1
ATOM 14057 N N . GLY B 1 767 ? -5.703 25.469 30 1 92.44 767 GLY B N 1
ATOM 14058 C CA . GLY B 1 767 ? -4.527 24.75 29.547 1 92.44 767 GLY B CA 1
ATOM 14059 C C . GLY B 1 767 ? -4.852 23.641 28.562 1 92.44 767 GLY B C 1
ATOM 14060 O O . GLY B 1 767 ? -4.434 22.5 28.75 1 92.44 767 GLY B O 1
ATOM 14061 N N . VAL B 1 768 ? -5.633 23.922 27.531 1 90.62 768 VAL B N 1
ATOM 14062 C CA . VAL B 1 768 ? -6.012 22.984 26.469 1 90.62 768 VAL B CA 1
ATOM 14063 C C . VAL B 1 768 ? -5.797 23.641 25.109 1 90.62 768 VAL B C 1
ATOM 14065 O O . VAL B 1 768 ? -6.188 24.781 24.891 1 90.62 768 VAL B O 1
ATOM 14068 N N . PRO B 1 769 ? -5.113 22.969 24.172 1 83.19 769 PRO B N 1
ATOM 14069 C CA . PRO B 1 769 ? -4.957 23.547 22.844 1 83.19 769 PRO B CA 1
ATOM 14070 C C . PRO B 1 769 ? -6.289 23.781 22.141 1 83.19 769 PRO B C 1
ATOM 14072 O O . PRO B 1 769 ? -7.289 23.141 22.469 1 83.19 769 PRO B O 1
ATOM 14075 N N . ASP B 1 770 ? -6.266 24.641 21.141 1 74.81 770 ASP B N 1
ATOM 14076 C CA . ASP B 1 770 ? -7.484 24.984 20.406 1 74.81 770 ASP B CA 1
ATOM 14077 C C . ASP B 1 770 ? -7.961 23.812 19.562 1 74.81 770 ASP B C 1
ATOM 14079 O O . ASP B 1 770 ? -9.164 23.609 19.391 1 74.81 770 ASP B O 1
ATOM 14083 N N . LYS B 1 771 ? -7.043 23.141 18.922 1 71.56 771 LYS B N 1
ATOM 14084 C CA . LYS B 1 771 ? -7.391 21.984 18.094 1 71.56 771 LYS B CA 1
ATOM 14085 C C . LYS B 1 771 ? -6.859 20.688 18.703 1 71.56 771 LYS B C 1
ATOM 14087 O O . LYS B 1 771 ? -5.648 20.516 18.859 1 71.56 771 LYS B O 1
ATOM 14092 N N . ILE B 1 772 ? -7.805 19.922 19.172 1 73.31 772 ILE B N 1
ATOM 14093 C CA . ILE B 1 772 ? -7.301 18.719 19.828 1 73.31 772 ILE B CA 1
ATOM 14094 C C . ILE B 1 772 ? -7.801 17.484 19.094 1 73.31 772 ILE B C 1
ATOM 14096 O O . ILE B 1 772 ? -7.402 16.359 19.406 1 73.31 772 ILE B O 1
ATOM 14100 N N . VAL B 1 773 ? -8.844 17.609 18.297 1 61.31 773 VAL B N 1
ATOM 14101 C CA . VAL B 1 773 ? -9.297 16.391 17.625 1 61.31 773 VAL B CA 1
ATOM 14102 C C . VAL B 1 773 ? -8.336 16.031 16.5 1 61.31 773 VAL B C 1
ATOM 14104 O O . VAL B 1 773 ? -8.016 16.875 15.656 1 61.31 773 VAL B O 1
ATOM 14107 N N . ALA B 1 774 ? -7.836 14.758 16.656 1 53.81 774 ALA B N 1
ATOM 14108 C CA . ALA B 1 774 ? -6.816 14.242 15.75 1 53.81 774 ALA B CA 1
ATOM 14109 C C . ALA B 1 774 ? -7.156 14.562 14.297 1 53.81 774 ALA B C 1
ATOM 14111 O O . ALA B 1 774 ? -6.297 15.008 13.539 1 53.81 774 ALA B O 1
ATOM 14112 N N . GLU B 1 775 ? -8.477 14.281 13.883 1 53.47 775 GLU B N 1
ATOM 14113 C CA . GLU B 1 775 ? -8.859 14.492 12.492 1 53.47 775 GLU B CA 1
ATOM 14114 C C . GLU B 1 775 ? -8.812 15.969 12.117 1 53.47 775 GLU B C 1
ATOM 14116 O O . GLU B 1 775 ? -8.461 16.312 10.992 1 53.47 775 GLU B O 1
ATOM 14121 N N . SER B 1 776 ? -9.172 16.812 13.188 1 46.31 776 SER B N 1
ATOM 14122 C CA . SER B 1 776 ? -9.219 18.234 12.906 1 46.31 776 SER B CA 1
ATOM 14123 C C . SER B 1 776 ? -7.812 18.844 12.867 1 46.31 776 SER B C 1
ATOM 14125 O O . SER B 1 776 ? -7.59 19.875 12.227 1 46.31 776 SER B O 1
ATOM 14127 N N . ILE B 1 777 ? -6.945 18.125 13.664 1 44.97 777 ILE B N 1
ATOM 14128 C CA . ILE B 1 777 ? -5.566 18.609 13.664 1 44.97 777 ILE B CA 1
ATOM 14129 C C . ILE B 1 777 ? -4.914 18.297 12.312 1 44.97 777 ILE B C 1
ATOM 14131 O O . ILE B 1 777 ? -4.156 19.109 11.781 1 44.97 777 ILE B O 1
ATOM 14135 N N . ARG B 1 778 ? -5.297 17.062 11.766 1 50.44 778 ARG B N 1
ATOM 14136 C CA . ARG B 1 778 ? -4.539 16.531 10.633 1 50.44 778 ARG B CA 1
ATOM 14137 C C . ARG B 1 778 ? -5.199 16.922 9.312 1 50.44 778 ARG B C 1
ATOM 14139 O O . ARG B 1 778 ? -4.527 17.016 8.281 1 50.44 778 ARG B O 1
ATOM 14146 N N . MET B 1 779 ? -6.559 17.188 9.406 1 51.75 779 MET B N 1
ATOM 14147 C CA . MET B 1 779 ? -7.195 17.344 8.109 1 51.75 779 MET B CA 1
ATOM 14148 C C . MET B 1 779 ? -7.688 18.781 7.91 1 51.75 779 MET B C 1
ATOM 14150 O O . MET B 1 779 ? -8.359 19.328 8.781 1 51.75 779 MET B O 1
ATOM 14154 N N . ASN B 1 780 ? -7.016 19.516 6.973 1 48.09 780 ASN B N 1
ATOM 14155 C CA . ASN B 1 780 ? -7.402 20.875 6.594 1 48.09 780 ASN B CA 1
ATOM 14156 C C . ASN B 1 780 ? -8.867 20.953 6.164 1 48.09 780 ASN B C 1
ATOM 14158 O O . ASN B 1 780 ? -9.523 21.969 6.348 1 48.09 780 ASN B O 1
ATOM 14162 N N . ASP B 1 781 ? -9.312 19.828 5.547 1 53.56 781 ASP B N 1
ATOM 14163 C CA . ASP B 1 781 ? -10.672 19.844 5.012 1 53.56 781 ASP B CA 1
ATOM 14164 C C . ASP B 1 781 ? -11.648 19.125 5.945 1 53.56 781 ASP B C 1
ATOM 14166 O O . ASP B 1 781 ? -11.242 18.25 6.707 1 53.56 781 ASP B O 1
ATOM 14170 N N . SER B 1 782 ? -12.789 19.812 6.008 1 65.81 782 SER B N 1
ATOM 14171 C CA . SER B 1 782 ? -13.852 19.188 6.793 1 65.81 782 SER B CA 1
ATOM 14172 C C . SER B 1 782 ? -14.031 17.719 6.418 1 65.81 782 SER B C 1
ATOM 14174 O O . SER B 1 782 ? -14 17.359 5.238 1 65.81 782 SER B O 1
ATOM 14176 N N . ARG B 1 783 ? -13.945 16.828 7.371 1 74.06 783 ARG B N 1
ATOM 14177 C CA . ARG B 1 783 ? -14.141 15.398 7.133 1 74.06 783 ARG B CA 1
ATOM 14178 C C . ARG B 1 783 ? -15.594 15 7.34 1 74.06 783 ARG B C 1
ATOM 14180 O O . ARG B 1 783 ? -16.25 15.477 8.273 1 74.06 783 ARG B O 1
ATOM 14187 N N . PRO B 1 784 ? -16.031 14.133 6.543 1 79.38 784 PRO B N 1
ATOM 14188 C CA . PRO B 1 784 ? -17.406 13.641 6.727 1 79.38 784 PRO B CA 1
ATOM 14189 C C . PRO B 1 784 ? -17.594 12.914 8.055 1 79.38 784 PRO B C 1
ATOM 14191 O O . PRO B 1 784 ? -16.672 12.266 8.547 1 79.38 784 PRO B O 1
ATOM 14194 N N . GLY B 1 785 ? -18.641 13.109 8.625 1 77.38 785 GLY B N 1
ATOM 14195 C CA . GLY B 1 785 ? -19.031 12.32 9.781 1 77.38 785 GLY B CA 1
ATOM 14196 C C . GLY B 1 785 ? -18.422 12.828 11.078 1 77.38 785 GLY B C 1
ATOM 14197 O O . GLY B 1 785 ? -18.547 12.18 12.117 1 77.38 785 GLY B O 1
ATOM 14198 N N . THR B 1 786 ? -17.766 13.977 11.008 1 77 786 THR B N 1
ATOM 14199 C CA . THR B 1 786 ? -17.141 14.484 12.219 1 77 786 THR B CA 1
ATOM 14200 C C . THR B 1 786 ? -18.156 15.219 13.094 1 77 786 THR B C 1
ATOM 14202 O O . THR B 1 786 ? -19.109 15.797 12.578 1 77 786 THR B O 1
ATOM 14205 N N . ASP B 1 787 ? -17.906 15.18 14.367 1 78.31 787 ASP B N 1
ATOM 14206 C CA . ASP B 1 787 ? -18.797 15.781 15.352 1 78.31 787 ASP B CA 1
ATOM 14207 C C . ASP B 1 787 ? -18.656 17.297 15.352 1 78.31 787 ASP B C 1
ATOM 14209 O O . ASP B 1 787 ? -17.578 17.844 15.102 1 78.31 787 ASP B O 1
ATOM 14213 N N . TYR B 1 788 ? -19.797 17.953 15.539 1 72.38 788 TYR B N 1
ATOM 14214 C CA . TYR B 1 788 ? -19.828 19.406 15.562 1 72.38 788 TYR B CA 1
ATOM 14215 C C . TYR B 1 788 ? -18.891 19.969 16.625 1 72.38 788 TYR B C 1
ATOM 14217 O O . TYR B 1 788 ? -18.188 20.953 16.375 1 72.38 788 TYR B O 1
ATOM 14225 N N . ASP B 1 789 ? -18.906 19.312 17.766 1 67.19 789 ASP B N 1
ATOM 14226 C CA . ASP B 1 789 ? -18.125 19.828 18.891 1 67.19 789 ASP B CA 1
ATOM 14227 C C . ASP B 1 789 ? -16.625 19.75 18.609 1 67.19 789 ASP B C 1
ATOM 14229 O O . ASP B 1 789 ? -15.844 20.531 19.141 1 67.19 789 ASP B O 1
ATOM 14233 N N . TRP B 1 790 ? -16.312 18.875 17.734 1 66.56 790 TRP B N 1
ATOM 14234 C CA . TRP B 1 790 ? -14.906 18.641 17.469 1 66.56 790 TRP B CA 1
ATOM 14235 C C . TRP B 1 790 ? -14.406 19.547 16.344 1 66.56 790 TRP B C 1
ATOM 14237 O O . TRP B 1 790 ? -13.211 19.828 16.234 1 66.56 790 TRP B O 1
ATOM 14247 N N . ASP B 1 791 ? -15.297 19.953 15.523 1 62.19 791 ASP B N 1
ATOM 14248 C CA . ASP B 1 791 ? -14.922 20.766 14.367 1 62.19 791 ASP B CA 1
ATOM 14249 C C . ASP B 1 791 ? -14.984 22.25 14.695 1 62.19 791 ASP B C 1
ATOM 14251 O O . ASP B 1 791 ? -14.43 23.078 13.969 1 62.19 791 ASP B O 1
ATOM 14255 N N . SER B 1 792 ? -15.719 22.531 15.797 1 59.81 792 SER B N 1
ATOM 14256 C CA . SER B 1 792 ? -15.914 23.953 16.062 1 59.81 792 SER B CA 1
ATOM 14257 C C . SER B 1 792 ? -14.664 24.594 16.656 1 59.81 792 SER B C 1
ATOM 14259 O O . SER B 1 792 ? -14.055 24.031 17.578 1 59.81 792 SER B O 1
ATOM 14261 N N . LYS B 1 793 ? -13.844 25.281 15.859 1 58.03 793 LYS B N 1
ATOM 14262 C CA . LYS B 1 793 ? -12.594 25.938 16.25 1 58.03 793 LYS B CA 1
ATOM 14263 C C . LYS B 1 793 ? -12.836 26.953 17.375 1 58.03 793 LYS B C 1
ATOM 14265 O O . LYS B 1 793 ? -11.891 27.422 18 1 58.03 793 LYS B O 1
ATOM 14270 N N . ASP B 1 794 ? -14.172 27.234 17.812 1 63.97 794 ASP B N 1
ATOM 14271 C CA . ASP B 1 794 ? -14.344 28.484 18.547 1 63.97 794 ASP B CA 1
ATOM 14272 C C . ASP B 1 794 ? -14.445 28.219 20.047 1 63.97 794 ASP B C 1
ATOM 14274 O O . ASP B 1 794 ? -15.109 27.281 20.484 1 63.97 794 ASP B O 1
ATOM 14278 N N . ARG B 1 795 ? -13.562 28.859 20.828 1 79.81 795 ARG B N 1
ATOM 14279 C CA . ARG B 1 795 ? -13.703 28.969 22.281 1 79.81 795 ARG B CA 1
ATOM 14280 C C . ARG B 1 795 ? -15.047 29.594 22.656 1 79.81 795 ARG B C 1
ATOM 14282 O O . ARG B 1 795 ? -15.656 30.281 21.844 1 79.81 795 ARG B O 1
ATOM 14289 N N . ASN B 1 796 ? -15.492 29.109 23.844 1 85.69 796 ASN B N 1
ATOM 14290 C CA . ASN B 1 796 ? -16.734 29.703 24.328 1 85.69 796 ASN B CA 1
ATOM 14291 C C . ASN B 1 796 ? -16.594 31.203 24.531 1 85.69 796 ASN B C 1
ATOM 14293 O O . ASN B 1 796 ? -15.562 31.672 25.016 1 85.69 796 ASN B O 1
ATOM 14297 N N . THR B 1 797 ? -17.625 31.953 24.141 1 85.06 797 THR B N 1
ATOM 14298 C CA . THR B 1 797 ? -17.656 33.406 24.375 1 85.06 797 THR B CA 1
ATOM 14299 C C . THR B 1 797 ? -17.875 33.719 25.844 1 85.06 797 THR B C 1
ATOM 14301 O O . THR B 1 797 ? -17.297 34.656 26.375 1 85.06 797 THR B O 1
ATOM 14304 N N . THR B 1 798 ? -18.688 32.844 26.516 1 90.31 798 THR B N 1
ATOM 14305 C CA . THR B 1 798 ? -18.938 33 27.953 1 90.31 798 THR B CA 1
ATOM 14306 C C . THR B 1 798 ? -18.078 32 28.734 1 90.31 798 THR B C 1
ATOM 14308 O O . THR B 1 798 ? -18.141 30.781 28.516 1 90.31 798 THR B O 1
ATOM 14311 N N . PRO B 1 799 ? -17.25 32.594 29.609 1 92.75 799 PRO B N 1
ATOM 14312 C CA . PRO B 1 799 ? -16.406 31.688 30.391 1 92.75 799 PRO B CA 1
ATOM 14313 C C . PRO B 1 799 ? -17.219 30.75 31.281 1 92.75 799 PRO B C 1
ATOM 14315 O O . PRO B 1 799 ? -18.312 31.109 31.75 1 92.75 799 PRO B O 1
ATOM 14318 N N . GLY B 1 800 ? -16.766 29.656 31.562 1 93.38 800 GLY B N 1
ATOM 14319 C CA . GLY B 1 800 ? -17.406 28.688 32.438 1 93.38 800 GLY B CA 1
ATOM 14320 C C . GLY B 1 800 ? -17.25 29 33.906 1 93.38 800 GLY B C 1
ATOM 14321 O O . GLY B 1 800 ? -16.875 30.109 34.281 1 93.38 800 GLY B O 1
ATOM 14322 N N . VAL B 1 801 ? -17.531 28.062 34.75 1 92.88 801 VAL B N 1
ATOM 14323 C CA . VAL B 1 801 ? -17.641 28.234 36.188 1 92.88 801 VAL B CA 1
ATOM 14324 C C . VAL B 1 801 ? -16.281 28.625 36.781 1 92.88 801 VAL B C 1
ATOM 14326 O O . VAL B 1 801 ? -16.219 29.375 37.75 1 92.88 801 VAL B O 1
ATOM 14329 N N . ASN B 1 802 ? -15.141 28.109 36.281 1 93.88 802 ASN B N 1
ATOM 14330 C CA . ASN B 1 802 ? -13.828 28.469 36.812 1 93.88 802 ASN B CA 1
ATOM 14331 C C . ASN B 1 802 ? -13.07 29.391 35.844 1 93.88 802 ASN B C 1
ATOM 14333 O O . ASN B 1 802 ? -11.836 29.422 35.875 1 93.88 802 ASN B O 1
ATOM 14337 N N . GLY B 1 803 ? -13.789 29.891 34.906 1 92.62 803 GLY B N 1
ATOM 14338 C CA . GLY B 1 803 ? -13.203 30.875 34 1 92.62 803 GLY B CA 1
ATOM 14339 C C . GLY B 1 803 ? -12.727 30.266 32.688 1 92.62 803 GLY B C 1
ATOM 14340 O O . GLY B 1 803 ? -12.289 30.984 31.797 1 92.62 803 GLY B O 1
ATOM 14341 N N . SER B 1 804 ? -12.852 29 32.531 1 93.31 804 SER B N 1
ATOM 14342 C CA . SER B 1 804 ? -12.414 28.344 31.312 1 93.31 804 SER B CA 1
ATOM 14343 C C . SER B 1 804 ? -13.281 28.75 30.125 1 93.31 804 SER B C 1
ATOM 14345 O O . SER B 1 804 ? -14.5 28.891 30.266 1 93.31 804 SER B O 1
ATOM 14347 N N . THR B 1 805 ? -12.641 28.859 28.922 1 92.38 805 THR B N 1
ATOM 14348 C CA . THR B 1 805 ? -13.375 29.172 27.703 1 92.38 805 THR B CA 1
ATOM 14349 C C . THR B 1 805 ? -13.375 27.969 26.75 1 92.38 805 THR B C 1
ATOM 14351 O O . THR B 1 805 ? -13.766 28.094 25.594 1 92.38 805 THR B O 1
ATOM 14354 N N . VAL B 1 806 ? -12.891 26.891 27.266 1 88.75 806 VAL B N 1
ATOM 14355 C CA . VAL B 1 806 ? -12.75 25.703 26.438 1 88.75 806 VAL B CA 1
ATOM 14356 C C . VAL B 1 806 ? -14.125 25.078 26.203 1 88.75 806 VAL B C 1
ATOM 14358 O O . VAL B 1 806 ? -14.945 25 27.125 1 88.75 806 VAL B O 1
ATOM 14361 N N . ARG B 1 807 ? -14.406 24.625 24.938 1 85.88 807 ARG B N 1
ATOM 14362 C CA . ARG B 1 807 ? -15.633 23.891 24.641 1 85.88 807 ARG B CA 1
ATOM 14363 C C . ARG B 1 807 ? -15.523 22.438 25.109 1 85.88 807 ARG B C 1
ATOM 14365 O O . ARG B 1 807 ? -14.477 21.797 24.938 1 85.88 807 ARG B O 1
ATOM 14372 N N . LEU B 1 808 ? -16.578 22 25.703 1 88.31 808 LEU B N 1
ATOM 14373 C CA . LEU B 1 808 ? -16.562 20.656 26.266 1 88.31 808 LEU B CA 1
ATOM 14374 C C . LEU B 1 808 ? -17.344 19.688 25.391 1 88.31 808 LEU B C 1
ATOM 14376 O O . LEU B 1 808 ? -18.328 20.078 24.766 1 88.31 808 LEU B O 1
ATOM 14380 N N . PRO B 1 809 ? -16.953 18.453 25.375 1 86.94 809 PRO B N 1
ATOM 14381 C CA . PRO B 1 809 ? -17.672 17.422 24.641 1 86.94 809 PRO B CA 1
ATOM 14382 C C . PRO B 1 809 ? -18.828 16.828 25.438 1 86.94 809 PRO B C 1
ATOM 14384 O O . PRO B 1 809 ? -19.031 17.172 26.594 1 86.94 809 PRO B O 1
ATOM 14387 N N . TYR B 1 810 ? -19.641 15.914 24.844 1 91.38 810 TYR B N 1
ATOM 14388 C CA . TYR B 1 810 ? -20.656 15.078 25.453 1 91.38 810 TYR B CA 1
ATOM 14389 C C . TYR B 1 810 ? -21.797 15.922 26.016 1 91.38 810 TYR B C 1
ATOM 14391 O O . TYR B 1 810 ? -22.516 15.5 26.922 1 91.38 810 TYR B O 1
ATOM 14399 N N . GLY B 1 811 ? -21.875 17.094 25.578 1 87.5 811 GLY B N 1
ATOM 14400 C CA . GLY B 1 811 ? -22.938 17.969 26.047 1 87.5 811 GLY B CA 1
ATOM 14401 C C . GLY B 1 811 ? -22.719 18.484 27.453 1 87.5 811 GLY B C 1
ATOM 14402 O O . GLY B 1 811 ? -23.656 18.922 28.125 1 87.5 811 GLY B O 1
ATOM 14403 N N . LEU B 1 812 ? -21.469 18.406 27.938 1 93.31 812 LEU B N 1
ATOM 14404 C CA . LEU B 1 812 ? -21.156 18.938 29.25 1 93.31 812 LEU B CA 1
ATOM 14405 C C . LEU B 1 812 ? -21.344 20.438 29.297 1 93.31 812 LEU B C 1
ATOM 14407 O O . LEU B 1 812 ? -20.984 21.141 28.344 1 93.31 812 LEU B O 1
ATOM 14411 N N . ASP B 1 813 ? -21.891 20.891 30.359 1 93.12 813 ASP B N 1
ATOM 14412 C CA . ASP B 1 813 ? -22.203 22.312 30.516 1 93.12 813 ASP B CA 1
ATOM 14413 C C . ASP B 1 813 ? -21.031 23.062 31.156 1 93.12 813 ASP B C 1
ATOM 14415 O O . ASP B 1 813 ? -20.75 22.891 32.344 1 93.12 813 ASP B O 1
ATOM 14419 N N . PRO B 1 814 ? -20.469 23.922 30.453 1 92.44 814 PRO B N 1
ATOM 14420 C CA . PRO B 1 814 ? -19.328 24.641 31.016 1 92.44 814 PRO B CA 1
ATOM 14421 C C . PRO B 1 814 ? -19.703 25.484 32.219 1 92.44 814 PRO B C 1
ATOM 14423 O O . PRO B 1 814 ? -18.844 25.812 33.031 1 92.44 814 PRO B O 1
ATOM 14426 N N . ALA B 1 815 ? -20.953 25.859 32.344 1 93.88 815 ALA B N 1
ATOM 14427 C CA . ALA B 1 815 ? -21.406 26.656 33.469 1 93.88 815 ALA B CA 1
ATOM 14428 C C . ALA B 1 815 ? -21.391 25.859 34.781 1 93.88 815 ALA B C 1
ATOM 14430 O O . ALA B 1 815 ? -21.391 26.422 35.875 1 93.88 815 ALA B O 1
ATOM 14431 N N . ARG B 1 816 ? -21.219 24.578 34.625 1 93.62 816 ARG B N 1
ATOM 14432 C CA . ARG B 1 816 ? -21.312 23.734 35.812 1 93.62 816 ARG B CA 1
ATOM 14433 C C . ARG B 1 816 ? -20.047 22.891 35.969 1 93.62 816 ARG B C 1
ATOM 14435 O O . ARG B 1 816 ? -19.719 22.469 37.094 1 93.62 816 ARG B O 1
ATOM 14442 N N . VAL B 1 817 ? -19.422 22.641 34.906 1 95.38 817 VAL B N 1
ATOM 14443 C CA . VAL B 1 817 ? -18.328 21.672 34.938 1 95.38 817 VAL B CA 1
ATOM 14444 C C . VAL B 1 817 ? -17 22.375 34.688 1 95.38 817 VAL B C 1
ATOM 14446 O O . VAL B 1 817 ? -16.703 22.766 33.562 1 95.38 817 VAL B O 1
ATOM 14449 N N . PRO B 1 818 ? -16.172 22.531 35.719 1 95.88 818 PRO B N 1
ATOM 14450 C CA . PRO B 1 818 ? -14.852 23.125 35.531 1 95.88 818 PRO B CA 1
ATOM 14451 C C . PRO B 1 818 ? -13.875 22.188 34.844 1 95.88 818 PRO B C 1
ATOM 14453 O O . PRO B 1 818 ? -14.094 20.969 34.812 1 95.88 818 PRO B O 1
ATOM 14456 N N . ILE B 1 819 ? -12.773 22.719 34.219 1 96.06 819 ILE B N 1
ATOM 14457 C CA . ILE B 1 819 ? -11.695 21.906 33.656 1 96.06 819 ILE B CA 1
ATOM 14458 C C . ILE B 1 819 ? -10.344 22.531 34 1 96.06 819 ILE B C 1
ATOM 14460 O O . ILE B 1 819 ? -10.258 23.734 34.281 1 96.06 819 ILE B O 1
ATOM 14464 N N . VAL B 1 820 ? -9.305 21.719 34.062 1 96.81 820 VAL B N 1
ATOM 14465 C CA . VAL B 1 820 ? -7.926 22.156 34.219 1 96.81 820 VAL B CA 1
ATOM 14466 C C . VAL B 1 820 ? -7.027 21.438 33.219 1 96.81 820 VAL B C 1
ATOM 14468 O O . VAL B 1 820 ? -7.301 20.281 32.875 1 96.81 820 VAL B O 1
ATOM 14471 N N . GLY B 1 821 ? -6.031 22.062 32.688 1 96.44 821 GLY B N 1
ATOM 14472 C CA . GLY B 1 821 ? -5.109 21.469 31.719 1 96.44 821 GLY B CA 1
ATOM 14473 C C . GLY B 1 821 ? -3.682 21.953 31.891 1 96.44 821 GLY B C 1
ATOM 14474 O O . GLY B 1 821 ? -3.441 23 32.5 1 96.44 821 GLY B O 1
ATOM 14475 N N . SER B 1 822 ? -2.754 21.203 31.359 1 95.44 822 SER B N 1
ATOM 14476 C CA . SER B 1 822 ? -1.34 21.5 31.547 1 95.44 822 SER B CA 1
ATOM 14477 C C . SER B 1 822 ? -0.72 22.078 30.281 1 95.44 822 SER B C 1
ATOM 14479 O O . SER B 1 822 ? 0.469 22.406 30.25 1 95.44 822 SER B O 1
ATOM 14481 N N . TYR B 1 823 ? -1.506 22.188 29.219 1 91.88 823 TYR B N 1
ATOM 14482 C CA . TYR B 1 823 ? -0.981 22.703 27.969 1 91.88 823 TYR B CA 1
ATOM 14483 C C . TYR B 1 823 ? -0.503 24.141 28.109 1 91.88 823 TYR B C 1
ATOM 14485 O O . TYR B 1 823 ? -1.14 24.953 28.797 1 91.88 823 TYR B O 1
ATOM 14493 N N . ARG B 1 824 ? 0.659 24.375 27.469 1 85.5 824 ARG B N 1
ATOM 14494 C CA . ARG B 1 824 ? 1.23 25.719 27.469 1 85.5 824 ARG B CA 1
ATOM 14495 C C . ARG B 1 824 ? 1.857 26.047 26.125 1 85.5 824 ARG B C 1
ATOM 14497 O O . ARG B 1 824 ? 2.469 25.188 25.484 1 85.5 824 ARG B O 1
ATOM 14504 N N . VAL B 1 825 ? 1.512 27.281 25.719 1 76.94 825 VAL B N 1
ATOM 14505 C CA . VAL B 1 825 ? 2.211 27.781 24.547 1 76.94 825 VAL B CA 1
ATOM 14506 C C . VAL B 1 825 ? 3.596 28.297 24.938 1 76.94 825 VAL B C 1
ATOM 14508 O O . VAL B 1 825 ? 3.74 29.016 25.938 1 76.94 825 VAL B O 1
ATOM 14511 N N . GLY B 1 826 ? 4.668 27.875 24.281 1 66.75 826 GLY B N 1
ATOM 14512 C CA . GLY B 1 826 ? 6.027 28.266 24.625 1 66.75 826 GLY B CA 1
ATOM 14513 C C . GLY B 1 826 ? 6.801 27.188 25.344 1 66.75 826 GLY B C 1
ATOM 14514 O O . GLY B 1 826 ? 6.59 26 25.094 1 66.75 826 GLY B O 1
ATOM 14515 N N . PRO B 1 827 ? 7.723 27.672 26.172 1 66 827 PRO B N 1
ATOM 14516 C CA . PRO B 1 827 ? 8.531 26.672 26.891 1 66 827 PRO B CA 1
ATOM 14517 C C . PRO B 1 827 ? 7.703 25.812 27.828 1 66 827 PRO B C 1
ATOM 14519 O O . PRO B 1 827 ? 6.91 26.328 28.625 1 66 827 PRO B O 1
ATOM 14522 N N . GLN B 1 828 ? 7.98 24.5 27.719 1 76 828 GLN B N 1
ATOM 14523 C CA . GLN B 1 828 ? 7.223 23.547 28.516 1 76 828 GLN B CA 1
ATOM 14524 C C . GLN B 1 828 ? 7.77 23.469 29.938 1 76 828 GLN B C 1
ATOM 14526 O O . GLN B 1 828 ? 8.93 23.797 30.172 1 76 828 GLN B O 1
ATOM 14531 N N . GLN B 1 829 ? 6.859 23.203 30.938 1 75.88 829 GLN B N 1
ATOM 14532 C CA . GLN B 1 829 ? 7.227 22.984 32.344 1 75.88 829 GLN B CA 1
ATOM 14533 C C . GLN B 1 829 ? 6.523 21.766 32.906 1 75.88 829 GLN B C 1
ATOM 14535 O O . GLN B 1 829 ? 5.477 21.344 32.406 1 75.88 829 GLN B O 1
ATOM 14540 N N . GLN B 1 830 ? 7.098 21.219 33.906 1 82.25 830 GLN B N 1
ATOM 14541 C CA . GLN B 1 830 ? 6.414 20.141 34.625 1 82.25 830 GLN B CA 1
ATOM 14542 C C . GLN B 1 830 ? 5.184 20.656 35.375 1 82.25 830 GLN B C 1
ATOM 14544 O O . GLN B 1 830 ? 5.16 21.812 35.812 1 82.25 830 GLN B O 1
ATOM 14549 N N . ALA B 1 831 ? 4.16 19.859 35.406 1 91 831 ALA B N 1
ATOM 14550 C CA . ALA B 1 831 ? 2.91 20.25 36.062 1 91 831 ALA B CA 1
ATOM 14551 C C . ALA B 1 831 ? 2.391 19.141 36.969 1 91 831 ALA B C 1
ATOM 14553 O O . ALA B 1 831 ? 2.592 17.953 36.688 1 91 831 ALA B O 1
ATOM 14554 N N . LYS B 1 832 ? 1.828 19.5 38.094 1 93.12 832 LYS B N 1
ATOM 14555 C CA . LYS B 1 832 ? 1.262 18.547 39.062 1 93.12 832 LYS B CA 1
ATOM 14556 C C . LYS B 1 832 ? 0.012 19.125 39.719 1 93.12 832 LYS B C 1
ATOM 14558 O O . LYS B 1 832 ? -0.04 20.312 40.031 1 93.12 832 LYS B O 1
ATOM 14563 N N . VAL B 1 833 ? -0.993 18.234 39.812 1 95.44 833 VAL B N 1
ATOM 14564 C CA . VAL B 1 833 ? -2.217 18.609 40.5 1 95.44 833 VAL B CA 1
ATOM 14565 C C . VAL B 1 833 ? -2.752 17.422 41.281 1 95.44 833 VAL B C 1
ATOM 14567 O O . VAL B 1 833 ? -2.684 16.281 40.812 1 95.44 833 VAL B O 1
ATOM 14570 N N . THR B 1 834 ? -3.082 17.625 42.531 1 95.62 834 THR B N 1
ATOM 14571 C CA . THR B 1 834 ? -3.893 16.719 43.344 1 95.62 834 THR B CA 1
ATOM 14572 C C . THR B 1 834 ? -5.203 17.375 43.75 1 95.62 834 THR B C 1
ATOM 14574 O O . THR B 1 834 ? -5.199 18.344 44.531 1 95.62 834 THR B O 1
ATOM 14577 N N . SER B 1 835 ? -6.309 16.859 43.344 1 96.62 835 SER B N 1
ATOM 14578 C CA . SER B 1 835 ? -7.605 17.469 43.594 1 96.62 835 SER B CA 1
ATOM 14579 C C . SER B 1 835 ? -8.008 17.281 45.062 1 96.62 835 SER B C 1
ATOM 14581 O O . SER B 1 835 ? -7.352 16.531 45.812 1 96.62 835 SER B O 1
ATOM 14583 N N . ASP B 1 836 ? -9.156 17.984 45.438 1 95.06 836 ASP B N 1
ATOM 14584 C CA . ASP B 1 836 ? -9.797 17.703 46.719 1 95.06 836 ASP B CA 1
ATOM 14585 C C . ASP B 1 836 ? -10.477 16.344 46.719 1 95.06 836 ASP B C 1
ATOM 14587 O O . ASP B 1 836 ? -10.625 15.727 45.656 1 95.06 836 ASP B O 1
ATOM 14591 N N . TRP B 1 837 ? -10.828 15.891 47.938 1 95.94 837 TRP B N 1
ATOM 14592 C CA . TRP B 1 837 ? -11.57 14.641 48.031 1 95.94 837 TRP B CA 1
ATOM 14593 C C . TRP B 1 837 ? -13.023 14.836 47.594 1 95.94 837 TRP B C 1
ATOM 14595 O O . TRP B 1 837 ? -13.648 15.852 47.938 1 95.94 837 TRP B O 1
ATOM 14605 N N . TYR B 1 838 ? -13.547 13.93 46.812 1 96.75 838 TYR B N 1
ATOM 14606 C CA . TYR B 1 838 ? -14.953 13.867 46.406 1 96.75 838 TYR B CA 1
ATOM 14607 C C . TYR B 1 838 ? -15.664 12.719 47.125 1 96.75 838 TYR B C 1
ATOM 14609 O O . TYR B 1 838 ? -15.117 11.625 47.25 1 96.75 838 TYR B O 1
ATOM 14617 N N . ARG B 1 839 ? -16.844 12.914 47.438 1 94.62 839 ARG B N 1
ATOM 14618 C CA . ARG B 1 839 ? -17.594 11.883 48.156 1 94.62 839 ARG B CA 1
ATOM 14619 C C . ARG B 1 839 ? -18.094 10.812 47.188 1 94.62 839 ARG B C 1
ATOM 14621 O O . ARG B 1 839 ? -18.688 11.125 46.156 1 94.62 839 ARG B O 1
ATOM 14628 N N . LEU B 1 840 ? -17.828 9.602 47.594 1 95.56 840 LEU B N 1
ATOM 14629 C CA . LEU B 1 840 ? -18.266 8.469 46.781 1 95.56 840 LEU B CA 1
ATOM 14630 C C . LEU B 1 840 ? -19.562 7.879 47.312 1 95.56 840 LEU B C 1
ATOM 14632 O O . LEU B 1 840 ? -19.641 7.5 48.5 1 95.56 840 LEU B O 1
ATOM 14636 N N . PRO B 1 841 ? -20.609 7.781 46.469 1 93.38 841 PRO B N 1
ATOM 14637 C CA . PRO B 1 841 ? -21.859 7.164 46.938 1 93.38 841 PRO B CA 1
ATOM 14638 C C . PRO B 1 841 ? -21.734 5.652 47.125 1 93.38 841 PRO B C 1
ATOM 14640 O O . PRO B 1 841 ? -20.781 5.047 46.656 1 93.38 841 PRO B O 1
ATOM 14643 N N . ALA B 1 842 ? -22.75 5.062 47.75 1 91.38 842 ALA B N 1
ATOM 14644 C CA . ALA B 1 842 ? -22.766 3.617 47.938 1 91.38 842 ALA B CA 1
ATOM 14645 C C . ALA B 1 842 ? -22.844 2.881 46.625 1 91.38 842 ALA B C 1
ATOM 14647 O O . ALA B 1 842 ? -23.453 3.379 45.656 1 91.38 842 ALA B O 1
ATOM 14648 N N . ARG B 1 843 ? -22.266 1.73 46.625 1 91.62 843 ARG B N 1
ATOM 14649 C CA . ARG B 1 843 ? -22.234 0.936 45.406 1 91.62 843 ARG B CA 1
ATOM 14650 C C . ARG B 1 843 ? -23.625 0.434 45.031 1 91.62 843 ARG B C 1
ATOM 14652 O O . ARG B 1 843 ? -24.406 0.055 45.906 1 91.62 843 ARG B O 1
ATOM 14659 N N . ASP B 1 844 ? -23.938 0.475 43.781 1 90.75 844 ASP B N 1
ATOM 14660 C CA . ASP B 1 844 ? -25.172 -0.101 43.25 1 90.75 844 ASP B CA 1
ATOM 14661 C C . ASP B 1 844 ? -25 -0.514 41.812 1 90.75 844 ASP B C 1
ATOM 14663 O O . ASP B 1 844 ? -24.016 -0.156 41.156 1 90.75 844 ASP B O 1
ATOM 14667 N N . ALA B 1 845 ? -25.984 -1.285 41.219 1 89.31 845 ALA B N 1
ATOM 14668 C CA . ALA B 1 845 ? -25.859 -1.899 39.906 1 89.31 845 ALA B CA 1
ATOM 14669 C C . ALA B 1 845 ? -26.016 -0.858 38.812 1 89.31 845 ALA B C 1
ATOM 14671 O O . ALA B 1 845 ? -25.484 -1.028 37.688 1 89.31 845 ALA B O 1
ATOM 14672 N N . ALA B 1 846 ? -26.656 0.177 39.031 1 92.12 846 ALA B N 1
ATOM 14673 C CA . ALA B 1 846 ? -26.938 1.203 38.031 1 92.12 846 ALA B CA 1
ATOM 14674 C C . ALA B 1 846 ? -25.734 2.135 37.844 1 92.12 846 ALA B C 1
ATOM 14676 O O . ALA B 1 846 ? -25.672 2.887 36.875 1 92.12 846 ALA B O 1
ATOM 14677 N N . HIS B 1 847 ? -24.828 2.076 38.844 1 95.44 847 HIS B N 1
ATOM 14678 C CA . HIS B 1 847 ? -23.672 2.973 38.812 1 95.44 847 HIS B CA 1
ATOM 14679 C C . HIS B 1 847 ? -22.359 2.189 38.906 1 95.44 847 HIS B C 1
ATOM 14681 O O . HIS B 1 847 ? -21.594 2.344 39.844 1 95.44 847 HIS B O 1
ATOM 14687 N N . PRO B 1 848 ? -22.047 1.505 37.844 1 95.56 848 PRO B N 1
ATOM 14688 C CA . PRO B 1 848 ? -20.906 0.58 37.938 1 95.56 848 PRO B CA 1
ATOM 14689 C C . PRO B 1 848 ? -19.562 1.262 37.656 1 95.56 848 PRO B C 1
ATOM 14691 O O . PRO B 1 848 ? -18.516 0.662 37.875 1 95.56 848 PRO B O 1
ATOM 14694 N N . LEU B 1 849 ? -19.547 2.59 37.25 1 97.12 849 LEU B N 1
ATOM 14695 C CA . LEU B 1 849 ? -18.297 3.217 36.812 1 97.12 849 LEU B CA 1
ATOM 14696 C C . LEU B 1 849 ? -18.109 4.574 37.469 1 97.12 849 LEU B C 1
ATOM 14698 O O . LEU B 1 849 ? -19.094 5.23 37.844 1 97.12 849 LEU B O 1
ATOM 14702 N N . ILE B 1 850 ? -16.891 4.922 37.719 1 97.56 850 ILE B N 1
ATOM 14703 C CA . ILE B 1 850 ? -16.469 6.312 37.875 1 97.56 850 ILE B CA 1
ATOM 14704 C C . ILE B 1 850 ? -15.828 6.801 36.562 1 97.56 850 ILE B C 1
ATOM 14706 O O . ILE B 1 850 ? -14.969 6.125 36 1 97.56 850 ILE B O 1
ATOM 14710 N N . VAL B 1 851 ? -16.297 7.941 36.062 1 97.94 851 VAL B N 1
ATOM 14711 C CA . VAL B 1 851 ? -15.852 8.43 34.781 1 97.94 851 VAL B CA 1
ATOM 14712 C C . VAL B 1 851 ? -15.211 9.805 34.938 1 97.94 851 VAL B C 1
ATOM 14714 O O . VAL B 1 851 ? -15.68 10.633 35.719 1 97.94 851 VAL B O 1
ATOM 14717 N N . VAL B 1 852 ? -14.086 10.023 34.25 1 98 852 VAL B N 1
ATOM 14718 C CA . VAL B 1 852 ? -13.422 11.32 34.188 1 98 852 VAL B CA 1
ATOM 14719 C C . VAL B 1 852 ? -13.25 11.719 32.719 1 98 852 VAL B C 1
ATOM 14721 O O . VAL B 1 852 ? -12.57 11.031 31.953 1 98 852 VAL B O 1
ATOM 14724 N N . THR B 1 853 ? -13.883 12.789 32.281 1 96.25 853 THR B N 1
ATOM 14725 C CA . THR B 1 853 ? -13.641 13.312 30.938 1 96.25 853 THR B CA 1
ATOM 14726 C C . THR B 1 853 ? -12.273 13.984 30.859 1 96.25 853 THR B C 1
ATOM 14728 O O . THR B 1 853 ? -11.969 14.875 31.656 1 96.25 853 THR B O 1
ATOM 14731 N N . ALA B 1 854 ? -11.508 13.508 30 1 96.5 854 ALA B N 1
ATOM 14732 C CA . ALA B 1 854 ? -10.133 14 29.938 1 96.5 854 ALA B CA 1
ATOM 14733 C C . ALA B 1 854 ? -9.656 14.109 28.484 1 96.5 854 ALA B C 1
ATOM 14735 O O . ALA B 1 854 ? -10.289 13.586 27.578 1 96.5 854 ALA B O 1
ATOM 14736 N N . ALA B 1 855 ? -8.625 14.875 28.219 1 93.25 855 ALA B N 1
ATOM 14737 C CA . ALA B 1 855 ? -7.949 15.055 26.938 1 93.25 855 ALA B CA 1
ATOM 14738 C C . ALA B 1 855 ? -6.434 15.047 27.109 1 93.25 855 ALA B C 1
ATOM 14740 O O . ALA B 1 855 ? -5.926 15.203 28.219 1 93.25 855 ALA B O 1
ATOM 14741 N N . GLY B 1 856 ? -5.734 14.797 26.047 1 93 856 GLY B N 1
ATOM 14742 C CA . GLY B 1 856 ? -4.281 14.742 26.078 1 93 856 GLY B CA 1
ATOM 14743 C C . GLY B 1 856 ? -3.736 13.328 26.078 1 93 856 GLY B C 1
ATOM 14744 O O . GLY B 1 856 ? -4.453 12.383 25.734 1 93 856 GLY B O 1
ATOM 14745 N N . THR B 1 857 ? -2.441 13.188 26.328 1 93.19 857 THR B N 1
ATOM 14746 C CA . THR B 1 857 ? -1.793 11.883 26.375 1 93.19 857 THR B CA 1
ATOM 14747 C C . THR B 1 857 ? -1.689 11.383 27.812 1 93.19 857 THR B C 1
ATOM 14749 O O . THR B 1 857 ? -0.909 11.914 28.609 1 93.19 857 THR B O 1
ATOM 14752 N N . ILE B 1 858 ? -2.385 10.312 28.125 1 96.25 858 ILE B N 1
ATOM 14753 C CA . ILE B 1 858 ? -2.531 9.852 29.5 1 96.25 858 ILE B CA 1
ATOM 14754 C C . ILE B 1 858 ? -2.154 8.375 29.594 1 96.25 858 ILE B C 1
ATOM 14756 O O . ILE B 1 858 ? -2.516 7.578 28.734 1 96.25 858 ILE B O 1
ATOM 14760 N N . ALA B 1 859 ? -1.366 8.055 30.594 1 96.5 859 ALA B N 1
ATOM 14761 C CA . ALA B 1 859 ? -1.052 6.652 30.859 1 96.5 859 ALA B CA 1
ATOM 14762 C C . ALA B 1 859 ? -2.301 5.879 31.266 1 96.5 859 ALA B C 1
ATOM 14764 O O . ALA B 1 859 ? -3.049 6.316 32.156 1 96.5 859 ALA B O 1
ATOM 14765 N N . ALA B 1 860 ? -2.588 4.836 30.578 1 97.5 860 ALA B N 1
ATOM 14766 C CA . ALA B 1 860 ? -3.828 4.094 30.812 1 97.5 860 ALA B CA 1
ATOM 14767 C C . ALA B 1 860 ? -3.711 2.66 30.297 1 97.5 860 ALA B C 1
ATOM 14769 O O . ALA B 1 860 ? -2.609 2.186 30.016 1 97.5 860 ALA B O 1
ATOM 14770 N N . LYS B 1 861 ? -4.773 1.958 30.391 1 95.38 861 LYS B N 1
ATOM 14771 C CA . LYS B 1 861 ? -4.852 0.595 29.875 1 95.38 861 LYS B CA 1
ATOM 14772 C C . LYS B 1 861 ? -6.086 0.412 29 1 95.38 861 LYS B C 1
ATOM 14774 O O . LYS B 1 861 ? -7.086 1.116 29.172 1 95.38 861 LYS B O 1
ATOM 14779 N N . ASN B 1 862 ? -5.992 -0.388 28.031 1 92.75 862 ASN B N 1
ATOM 14780 C CA . ASN B 1 862 ? -7.125 -0.866 27.25 1 92.75 862 ASN B CA 1
ATOM 14781 C C . ASN B 1 862 ? -6.969 -2.338 26.875 1 92.75 862 ASN B C 1
ATOM 14783 O O . ASN B 1 862 ? -6.129 -3.039 27.438 1 92.75 862 ASN B O 1
ATOM 14787 N N . VAL B 1 863 ? -7.797 -2.846 26.016 1 88.94 863 VAL B N 1
ATOM 14788 C CA . VAL B 1 863 ? -7.805 -4.27 25.688 1 88.94 863 VAL B CA 1
ATOM 14789 C C . VAL B 1 863 ? -6.52 -4.641 24.953 1 88.94 863 VAL B C 1
ATOM 14791 O O . VAL B 1 863 ? -6.125 -5.809 24.922 1 88.94 863 VAL B O 1
ATOM 14794 N N . LYS B 1 864 ? -5.859 -3.707 24.359 1 81.56 864 LYS B N 1
ATOM 14795 C CA . LYS B 1 864 ? -4.633 -3.957 23.609 1 81.56 864 LYS B CA 1
ATOM 14796 C C . LYS B 1 864 ? -3.412 -3.912 24.516 1 81.56 864 LYS B C 1
ATOM 14798 O O . LYS B 1 864 ? -2.328 -4.355 24.141 1 81.56 864 LYS B O 1
ATOM 14803 N N . GLY B 1 865 ? -3.576 -3.291 25.766 1 87.44 865 GLY B N 1
ATOM 14804 C CA . GLY B 1 865 ? -2.469 -3.227 26.703 1 87.44 865 GLY B CA 1
ATOM 14805 C C . GLY B 1 865 ? -2.332 -1.874 27.375 1 87.44 865 GLY B C 1
ATOM 14806 O O . GLY B 1 865 ? -3.316 -1.146 27.531 1 87.44 865 GLY B O 1
ATOM 14807 N N . GLU B 1 866 ? -1.113 -1.655 27.828 1 92.75 866 GLU B N 1
ATOM 14808 C CA . GLU B 1 866 ? -0.832 -0.417 28.547 1 92.75 866 GLU B CA 1
ATOM 14809 C C . GLU B 1 866 ? -0.539 0.729 27.578 1 92.75 866 GLU B C 1
ATOM 14811 O O . GLU B 1 866 ? 0.08 0.523 26.531 1 92.75 866 GLU B O 1
ATOM 14816 N N . LEU B 1 867 ? -1.08 1.828 27.875 1 92.94 867 LEU B N 1
ATOM 14817 C CA . LEU B 1 867 ? -0.827 3.059 27.125 1 92.94 867 LEU B CA 1
ATOM 14818 C C . LEU B 1 867 ? 0.12 3.973 27.906 1 92.94 867 LEU B C 1
ATOM 14820 O O . LEU B 1 867 ? -0.03 4.152 29.109 1 92.94 867 LEU B O 1
ATOM 14824 N N . SER B 1 868 ? 1.094 4.414 27.219 1 90.19 868 SER B N 1
ATOM 14825 C CA . SER B 1 868 ? 2.025 5.355 27.844 1 90.19 868 SER B CA 1
ATOM 14826 C C . SER B 1 868 ? 1.512 6.785 27.75 1 90.19 868 SER B C 1
ATOM 14828 O O . SER B 1 868 ? 0.788 7.133 26.812 1 90.19 868 SER B O 1
ATOM 14830 N N . GLY B 1 869 ? 1.847 7.566 28.719 1 92.81 869 GLY B N 1
ATOM 14831 C CA . GLY B 1 869 ? 1.484 8.977 28.781 1 92.81 869 GLY B CA 1
ATOM 14832 C C . GLY B 1 869 ? 1.687 9.586 30.156 1 92.81 869 GLY B C 1
ATOM 14833 O O . GLY B 1 869 ? 2.441 9.055 30.969 1 92.81 869 GLY B O 1
ATOM 14834 N N . GLN B 1 870 ? 1.007 10.719 30.312 1 94.12 870 GLN B N 1
ATOM 14835 C CA . GLN B 1 870 ? 1.063 11.414 31.578 1 94.12 870 GLN B CA 1
ATOM 14836 C C . GLN B 1 870 ? 0.201 10.719 32.625 1 94.12 870 GLN B C 1
ATOM 14838 O O . GLN B 1 870 ? -0.72 9.977 32.281 1 94.12 870 GLN B O 1
ATOM 14843 N N . THR B 1 871 ? 0.549 11.008 33.844 1 96.44 871 THR B N 1
ATOM 14844 C CA . THR B 1 871 ? -0.116 10.305 34.938 1 96.44 871 THR B CA 1
ATOM 14845 C C . THR B 1 871 ? -1.434 10.977 35.281 1 96.44 871 THR B C 1
ATOM 14847 O O . THR B 1 871 ? -1.46 12.18 35.594 1 96.44 871 THR B O 1
ATOM 14850 N N . LEU B 1 872 ? -2.49 10.312 35.156 1 98.12 872 LEU B N 1
ATOM 14851 C CA . LEU B 1 872 ? -3.793 10.641 35.719 1 98.12 872 LEU B CA 1
ATOM 14852 C C . LEU B 1 872 ? -4.395 9.438 36.438 1 98.12 872 LEU B C 1
ATOM 14854 O O . LEU B 1 872 ? -4.91 8.523 35.781 1 98.12 872 LEU B O 1
ATOM 14858 N N . GLN B 1 873 ? -4.344 9.461 37.75 1 98.19 873 GLN B N 1
ATOM 14859 C CA . GLN B 1 873 ? -4.809 8.32 38.531 1 98.19 873 GLN B CA 1
ATOM 14860 C C . GLN B 1 873 ? -5.902 8.734 39.5 1 98.19 873 GLN B C 1
ATOM 14862 O O . GLN B 1 873 ? -6.035 9.914 39.844 1 98.19 873 GLN B O 1
ATOM 14867 N N . LEU B 1 874 ? -6.723 7.789 39.812 1 98.25 874 LEU B N 1
ATOM 14868 C CA . LEU B 1 874 ? -7.762 7.961 40.812 1 98.25 874 LEU B CA 1
ATOM 14869 C C . LEU B 1 874 ? -7.336 7.348 42.156 1 98.25 874 LEU B C 1
ATOM 14871 O O . LEU B 1 874 ? -7.117 6.137 42.25 1 98.25 874 LEU B O 1
ATOM 14875 N N . GLU B 1 875 ? -7.176 8.188 43.125 1 97.44 875 GLU B N 1
ATOM 14876 C CA . GLU B 1 875 ? -6.836 7.734 44.469 1 97.44 875 GLU B CA 1
ATOM 14877 C C . GLU B 1 875 ? -8.086 7.602 45.344 1 97.44 875 GLU B C 1
ATOM 14879 O O . GLU B 1 875 ? -8.961 8.469 45.312 1 97.44 875 GLU B O 1
ATOM 14884 N N . TYR B 1 876 ? -8.266 6.438 45.969 1 97.31 876 TYR B N 1
ATOM 14885 C CA . TYR B 1 876 ? -9.398 6.242 46.875 1 97.31 876 TYR B CA 1
ATOM 14886 C C . TYR B 1 876 ? -8.93 6.191 48.312 1 97.31 876 TYR B C 1
ATOM 14888 O O . TYR B 1 876 ? -7.797 5.805 48.594 1 97.31 876 TYR B O 1
ATOM 14896 N N . GLY B 1 877 ? -9.844 6.738 49.156 1 95 877 GLY B N 1
ATOM 14897 C CA . GLY B 1 877 ? -9.477 6.836 50.562 1 95 877 GLY B CA 1
ATOM 14898 C C . GLY B 1 877 ? -10.664 6.668 51.5 1 95 877 GLY B C 1
ATOM 14899 O O . GLY B 1 877 ? -11.805 6.527 51.062 1 95 877 GLY B O 1
ATOM 14900 N N . THR B 1 878 ? -10.289 6.5 52.719 1 91.06 878 THR B N 1
ATOM 14901 C CA . THR B 1 878 ? -11.281 6.406 53.781 1 91.06 878 THR B CA 1
ATOM 14902 C C . THR B 1 878 ? -11.047 7.477 54.844 1 91.06 878 THR B C 1
ATOM 14904 O O . THR B 1 878 ? -9.922 7.973 55 1 91.06 878 THR B O 1
ATOM 14907 N N . ALA B 1 879 ? -12.227 7.875 55.406 1 87 879 ALA B N 1
ATOM 14908 C CA . ALA B 1 879 ? -12.117 8.875 56.469 1 87 879 ALA B CA 1
ATOM 14909 C C . ALA B 1 879 ? -11.531 8.266 57.75 1 87 879 ALA B C 1
ATOM 14911 O O . ALA B 1 879 ? -11.953 7.188 58.156 1 87 879 ALA B O 1
ATOM 14912 N N . GLY B 1 880 ? -10.453 8.898 58.188 1 81.56 880 GLY B N 1
ATOM 14913 C CA . GLY B 1 880 ? -9.914 8.5 59.5 1 81.56 880 GLY B CA 1
ATOM 14914 C C . GLY B 1 880 ? -10.742 9.008 60.656 1 81.56 880 GLY B C 1
ATOM 14915 O O . GLY B 1 880 ? -11.773 9.656 60.469 1 81.56 880 GLY B O 1
ATOM 14916 N N . PRO B 1 881 ? -10.352 8.711 62 1 81.88 881 PRO B N 1
ATOM 14917 C CA . PRO B 1 881 ? -11.07 9.156 63.188 1 81.88 881 PRO B CA 1
ATOM 14918 C C . PRO B 1 881 ? -11.117 10.672 63.312 1 81.88 881 PRO B C 1
ATOM 14920 O O . PRO B 1 881 ? -12.078 11.219 63.875 1 81.88 881 PRO B O 1
ATOM 14923 N N . ASP B 1 882 ? -10.094 11.336 62.812 1 79.62 882 ASP B N 1
ATOM 14924 C CA . ASP B 1 882 ? -10.039 12.789 62.906 1 79.62 882 ASP B CA 1
ATOM 14925 C C . ASP B 1 882 ? -10.812 13.43 61.75 1 79.62 882 ASP B C 1
ATOM 14927 O O . ASP B 1 882 ? -10.844 14.656 61.625 1 79.62 882 ASP B O 1
ATOM 14931 N N . GLY B 1 883 ? -11.406 12.609 60.875 1 78 883 GLY B N 1
ATOM 14932 C CA . GLY B 1 883 ? -12.172 13.141 59.75 1 78 883 GLY B CA 1
ATOM 14933 C C . GLY B 1 883 ? -11.352 13.344 58.5 1 78 883 GLY B C 1
ATOM 14934 O O . GLY B 1 883 ? -11.898 13.602 57.406 1 78 883 GLY B O 1
ATOM 14935 N N . ALA B 1 884 ? -10.039 13.32 58.688 1 82.31 884 ALA B N 1
ATOM 14936 C CA . ALA B 1 884 ? -9.164 13.516 57.531 1 82.31 884 ALA B CA 1
ATOM 14937 C C . ALA B 1 884 ? -9.062 12.242 56.719 1 82.31 884 ALA B C 1
ATOM 14939 O O . ALA B 1 884 ? -9.008 11.141 57.25 1 82.31 884 ALA B O 1
ATOM 14940 N N . PHE B 1 885 ? -9.148 12.344 55.406 1 88.81 885 PHE B N 1
ATOM 14941 C CA . PHE B 1 885 ? -9.117 11.195 54.5 1 88.81 885 PHE B CA 1
ATOM 14942 C C . PHE B 1 885 ? -7.68 10.742 54.25 1 88.81 885 PHE B C 1
ATOM 14944 O O . PHE B 1 885 ? -6.781 11.57 54.094 1 88.81 885 PHE B O 1
ATOM 14951 N N . SER B 1 886 ? -7.434 9.484 54.344 1 89.75 886 SER B N 1
ATOM 14952 C CA . SER B 1 886 ? -6.137 8.898 54.031 1 89.75 886 SER B CA 1
ATOM 14953 C C . SER B 1 886 ? -6.219 8.031 52.781 1 89.75 886 SER B C 1
ATOM 14955 O O . SER B 1 886 ? -7.176 7.281 52.594 1 89.75 886 SER B O 1
ATOM 14957 N N . PRO B 1 887 ? -5.191 8.219 51.906 1 92.44 887 PRO B N 1
ATOM 14958 C CA . PRO B 1 887 ? -5.184 7.422 50.688 1 92.44 887 PRO B CA 1
ATOM 14959 C C . PRO B 1 887 ? -5.004 5.93 50.938 1 92.44 887 PRO B C 1
ATOM 14961 O O . PRO B 1 887 ? -4.199 5.543 51.781 1 92.44 887 PRO B O 1
ATOM 14964 N N . LEU B 1 888 ? -5.738 5.086 50.344 1 92.88 888 LEU B N 1
ATOM 14965 C CA . LEU B 1 888 ? -5.668 3.635 50.469 1 92.88 888 LEU B CA 1
ATOM 14966 C C . LEU B 1 888 ? -5.008 3.021 49.219 1 92.88 888 LEU B C 1
ATOM 14968 O O . LEU B 1 888 ? -4.445 1.926 49.312 1 92.88 888 LEU B O 1
ATOM 14972 N N . GLY B 1 889 ? -5.156 3.537 48.125 1 95.06 889 GLY B N 1
ATOM 14973 C CA . GLY B 1 889 ? -4.621 3.027 46.875 1 95.06 889 GLY B CA 1
ATOM 14974 C C . GLY B 1 889 ? -4.945 3.912 45.688 1 95.06 889 GLY B C 1
ATOM 14975 O O . GLY B 1 889 ? -5.633 4.922 45.844 1 95.06 889 GLY B O 1
ATOM 14976 N N . ARG B 1 890 ? -4.348 3.516 44.531 1 96.69 890 ARG B N 1
ATOM 14977 C CA . ARG B 1 890 ? -4.547 4.27 43.312 1 96.69 890 ARG B CA 1
ATOM 14978 C C . ARG B 1 890 ? -4.941 3.346 42.156 1 96.69 890 ARG B C 1
ATOM 14980 O O . ARG B 1 890 ? -4.559 2.174 42.125 1 96.69 890 ARG B O 1
ATOM 14987 N N . LEU B 1 891 ? -5.777 3.842 41.281 1 97.25 891 LEU B N 1
ATOM 14988 C CA . LEU B 1 891 ? -6.195 3.113 40.094 1 97.25 891 LEU B CA 1
ATOM 14989 C C . LEU B 1 891 ? -5.777 3.854 38.844 1 97.25 891 LEU B C 1
ATOM 14991 O O . LEU B 1 891 ? -5.855 5.082 38.781 1 97.25 891 LEU B O 1
ATOM 14995 N N . THR B 1 892 ? -5.223 3.07 37.812 1 97 892 THR B N 1
ATOM 14996 C CA . THR B 1 892 ? -5 3.582 36.469 1 97 892 THR B CA 1
ATOM 14997 C C . THR B 1 892 ? -6.262 3.443 35.625 1 97 892 THR B C 1
ATOM 14999 O O . THR B 1 892 ? -6.961 2.432 35.719 1 97 892 THR B O 1
ATOM 15002 N N . PRO B 1 893 ? -6.574 4.398 34.875 1 97.94 893 PRO B N 1
ATOM 15003 C CA . PRO B 1 893 ? -7.836 4.367 34.125 1 97.94 893 PRO B CA 1
ATOM 15004 C C . PRO B 1 893 ? -7.789 3.439 32.906 1 97.94 893 PRO B C 1
ATOM 15006 O O . PRO B 1 893 ? -6.703 3.102 32.438 1 97.94 893 PRO B O 1
ATOM 15009 N N . TYR B 1 894 ? -9.039 2.994 32.5 1 97.44 894 TYR B N 1
ATOM 15010 C CA . TYR B 1 894 ? -9.227 2.504 31.141 1 97.44 894 TYR B CA 1
ATOM 15011 C C . TYR B 1 894 ? -9.391 3.66 30.172 1 97.44 894 TYR B C 1
ATOM 15013 O O . TYR B 1 894 ? -10.164 4.59 30.422 1 97.44 894 TYR B O 1
ATOM 15021 N N . ASP B 1 895 ? -8.586 3.654 29.078 1 95.94 895 ASP B N 1
ATOM 15022 C CA . ASP B 1 895 ? -8.633 4.711 28.062 1 95.94 895 ASP B CA 1
ATOM 15023 C C . ASP B 1 895 ? -8.727 4.125 26.656 1 95.94 895 ASP B C 1
ATOM 15025 O O . ASP B 1 895 ? -7.832 3.391 26.234 1 95.94 895 ASP B O 1
ATOM 15029 N N . LEU B 1 896 ? -9.797 4.516 25.953 1 92.31 896 LEU B N 1
ATOM 15030 C CA . LEU B 1 896 ? -9.984 4 24.594 1 92.31 896 LEU B CA 1
ATOM 15031 C C . LEU B 1 896 ? -9.359 4.941 23.562 1 92.31 896 LEU B C 1
ATOM 15033 O O . LEU B 1 896 ? -9.164 4.559 22.406 1 92.31 896 LEU B O 1
ATOM 15037 N N . GLY B 1 897 ? -8.984 6.242 24.047 1 87.19 897 GLY B N 1
ATOM 15038 C CA . GLY B 1 897 ? -8.539 7.242 23.078 1 87.19 897 GLY B CA 1
ATOM 15039 C C . GLY B 1 897 ? -9.664 7.75 22.188 1 87.19 897 GLY B C 1
ATOM 15040 O O . GLY B 1 897 ? -10.844 7.594 22.516 1 87.19 897 GLY B O 1
ATOM 15041 N N . PRO B 1 898 ? -9.406 8.289 21.156 1 85.81 898 PRO B N 1
ATOM 15042 C CA . PRO B 1 898 ? -8.016 8.531 20.75 1 85.81 898 PRO B CA 1
ATOM 15043 C C . PRO B 1 898 ? -7.402 9.734 21.453 1 85.81 898 PRO B C 1
ATOM 15045 O O . PRO B 1 898 ? -8.055 10.773 21.609 1 85.81 898 PRO B O 1
ATOM 15048 N N . ALA B 1 899 ? -6.156 9.68 21.953 1 86.94 899 ALA B N 1
ATOM 15049 C CA . ALA B 1 899 ? -5.391 10.82 22.453 1 86.94 899 ALA B CA 1
ATOM 15050 C C . ALA B 1 899 ? -4.98 11.75 21.312 1 86.94 899 ALA B C 1
ATOM 15052 O O . ALA B 1 899 ? -4.695 11.289 20.203 1 86.94 899 ALA B O 1
ATOM 15053 N N . PRO B 1 900 ? -4.973 13.008 21.359 1 87.62 900 PRO B N 1
ATOM 15054 C CA . PRO B 1 900 ? -5.195 13.688 22.625 1 87.62 900 PRO B CA 1
ATOM 15055 C C . PRO B 1 900 ? -6.617 14.219 22.781 1 87.62 900 PRO B C 1
ATOM 15057 O O . PRO B 1 900 ? -6.871 15.094 23.609 1 87.62 900 PRO B O 1
ATOM 15060 N N . SER B 1 901 ? -7.625 13.734 21.984 1 86.5 901 SER B N 1
ATOM 15061 C CA . SER B 1 901 ? -8.992 14.242 21.984 1 86.5 901 SER B CA 1
ATOM 15062 C C . SER B 1 901 ? -9.688 13.984 23.312 1 86.5 901 SER B C 1
ATOM 15064 O O . SER B 1 901 ? -9.25 13.133 24.094 1 86.5 901 SER B O 1
ATOM 15066 N N . TRP B 1 902 ? -10.727 14.773 23.5 1 90.38 902 TRP B N 1
ATOM 15067 C CA . TRP B 1 902 ? -11.57 14.531 24.672 1 90.38 902 TRP B CA 1
ATOM 15068 C C . TRP B 1 902 ? -12.156 13.125 24.641 1 90.38 902 TRP B C 1
ATOM 15070 O O . TRP B 1 902 ? -12.594 12.656 23.578 1 90.38 902 TRP B O 1
ATOM 15080 N N . ARG B 1 903 ? -12.117 12.484 25.688 1 93.69 903 ARG B N 1
ATOM 15081 C CA . ARG B 1 903 ? -12.734 11.172 25.859 1 93.69 903 ARG B CA 1
ATOM 15082 C C . ARG B 1 903 ? -13.039 10.891 27.328 1 93.69 903 ARG B C 1
ATOM 15084 O O . ARG B 1 903 ? -12.758 11.727 28.188 1 93.69 903 ARG B O 1
ATOM 15091 N N . ASN B 1 904 ? -13.648 9.797 27.578 1 95.94 904 ASN B N 1
ATOM 15092 C CA . ASN B 1 904 ? -14 9.438 28.938 1 95.94 904 ASN B CA 1
ATOM 15093 C C . ASN B 1 904 ? -13.109 8.32 29.469 1 95.94 904 ASN B C 1
ATOM 15095 O O . ASN B 1 904 ? -13.078 7.223 28.922 1 95.94 904 ASN B O 1
ATOM 15099 N N . LEU B 1 905 ? -12.336 8.672 30.484 1 97.94 905 LEU B N 1
ATOM 15100 C CA . LEU B 1 905 ? -11.594 7.648 31.219 1 97.94 905 LEU B CA 1
ATOM 15101 C C . LEU B 1 905 ? -12.516 6.891 32.188 1 97.94 905 LEU B C 1
ATOM 15103 O O . LEU B 1 905 ? -13.445 7.473 32.75 1 97.94 905 LEU B O 1
ATOM 15107 N N . ARG B 1 906 ? -12.242 5.582 32.344 1 97.62 906 ARG B N 1
ATOM 15108 C CA . ARG B 1 906 ? -13.156 4.758 33.125 1 97.62 906 ARG B CA 1
ATOM 15109 C C . ARG B 1 906 ? -12.43 4.066 34.281 1 97.62 906 ARG B C 1
ATOM 15111 O O . ARG B 1 906 ? -11.305 3.592 34.094 1 97.62 906 ARG B O 1
ATOM 15118 N N . PHE B 1 907 ? -13.078 4.09 35.438 1 97.69 907 PHE B N 1
ATOM 15119 C CA . PHE B 1 907 ? -12.656 3.346 36.625 1 97.69 907 PHE B CA 1
ATOM 15120 C C . PHE B 1 907 ? -13.773 2.441 37.125 1 97.69 907 PHE B C 1
ATOM 15122 O O . PHE B 1 907 ? -14.844 2.92 37.5 1 97.69 907 PHE B O 1
ATOM 15129 N N . ALA B 1 908 ? -13.492 1.178 37.094 1 96.5 908 ALA B N 1
ATOM 15130 C CA . ALA B 1 908 ? -14.508 0.244 37.594 1 96.5 908 ALA B CA 1
ATOM 15131 C C . ALA B 1 908 ? -14.695 0.357 39.094 1 96.5 908 ALA B C 1
ATOM 15133 O O . ALA B 1 908 ? -13.727 0.254 39.844 1 96.5 908 ALA B O 1
ATOM 15134 N N . ARG B 1 909 ? -15.914 0.514 39.531 1 96.06 909 ARG B N 1
ATOM 15135 C CA . ARG B 1 909 ? -16.188 0.596 40.969 1 96.06 909 ARG B CA 1
ATOM 15136 C C . ARG B 1 909 ? -15.844 -0.717 41.656 1 96.06 909 ARG B C 1
ATOM 15138 O O . ARG B 1 909 ? -15.531 -0.729 42.844 1 96.06 909 ARG B O 1
ATOM 15145 N N . SER B 1 910 ? -15.883 -1.771 40.875 1 94.38 910 SER B N 1
ATOM 15146 C CA . SER B 1 910 ? -15.578 -3.088 41.406 1 94.38 910 SER B CA 1
ATOM 15147 C C . SER B 1 910 ? -14.117 -3.178 41.875 1 94.38 910 SER B C 1
ATOM 15149 O O . SER B 1 910 ? -13.766 -4.016 42.688 1 94.38 910 SER B O 1
ATOM 15151 N N . ASP B 1 911 ? -13.234 -2.328 41.344 1 94.94 911 ASP B N 1
ATOM 15152 C CA . ASP B 1 911 ? -11.812 -2.354 41.688 1 94.94 911 ASP B CA 1
ATOM 15153 C C . ASP B 1 911 ? -11.523 -1.52 42.938 1 94.94 911 ASP B C 1
ATOM 15155 O O . ASP B 1 911 ? -10.398 -1.518 43.438 1 94.94 911 ASP B O 1
ATOM 15159 N N . ILE B 1 912 ? -12.516 -0.816 43.406 1 95.94 912 ILE B N 1
ATOM 15160 C CA . ILE B 1 912 ? -12.398 0.003 44.594 1 95.94 912 ILE B CA 1
ATOM 15161 C C . ILE B 1 912 ? -12.969 -0.75 45.812 1 95.94 912 ILE B C 1
ATOM 15163 O O . ILE B 1 912 ? -14.117 -1.213 45.75 1 95.94 912 ILE B O 1
ATOM 15167 N N . PRO B 1 913 ? -12.195 -0.844 46.875 1 93.56 913 PRO B N 1
ATOM 15168 C CA . PRO B 1 913 ? -12.719 -1.526 48.062 1 93.56 913 PRO B CA 1
ATOM 15169 C C . PRO B 1 913 ? -13.969 -0.853 48.625 1 93.56 913 PRO B C 1
ATOM 15171 O O . PRO B 1 913 ? -14.102 0.372 48.562 1 93.56 913 PRO B O 1
ATOM 15174 N N . GLU B 1 914 ? -14.82 -1.534 49.25 1 90.62 914 GLU B N 1
ATOM 15175 C CA . GLU B 1 914 ? -16.078 -1.039 49.812 1 90.62 914 GLU B CA 1
ATOM 15176 C C . GLU B 1 914 ? -15.828 -0.064 50.969 1 90.62 914 GLU B C 1
ATOM 15178 O O . GLU B 1 914 ? -16.672 0.772 51.25 1 90.62 914 GLU B O 1
ATOM 15183 N N . THR B 1 915 ? -14.688 -0.093 51.5 1 89.5 915 THR B N 1
ATOM 15184 C CA . THR B 1 915 ? -14.359 0.753 52.656 1 89.5 915 THR B CA 1
ATOM 15185 C C . THR B 1 915 ? -14.047 2.178 52.188 1 89.5 915 THR B C 1
ATOM 15187 O O . THR B 1 915 ? -14.094 3.111 53 1 89.5 915 THR B O 1
ATOM 15190 N N . ALA B 1 916 ? -13.805 2.312 50.906 1 94 916 ALA B N 1
ATOM 15191 C CA . ALA B 1 916 ? -13.484 3.645 50.375 1 94 916 ALA B CA 1
ATOM 15192 C C . ALA B 1 916 ? -14.75 4.492 50.25 1 94 916 ALA B C 1
ATOM 15194 O O . ALA B 1 916 ? -15.75 4.039 49.688 1 94 916 ALA B O 1
ATOM 15195 N N . THR B 1 917 ? -14.664 5.738 50.812 1 93.5 917 THR B N 1
ATOM 15196 C CA . THR B 1 917 ? -15.852 6.59 50.781 1 93.5 917 THR B CA 1
ATOM 15197 C C . THR B 1 917 ? -15.562 7.895 50.062 1 93.5 917 THR B C 1
ATOM 15199 O O . THR B 1 917 ? -16.422 8.766 49.969 1 93.5 917 THR B O 1
ATOM 15202 N N . ALA B 1 918 ? -14.383 8.023 49.625 1 95.62 918 ALA B N 1
ATOM 15203 C CA . ALA B 1 918 ? -14.008 9.219 48.875 1 95.62 918 ALA B CA 1
ATOM 15204 C C . ALA B 1 918 ? -12.953 8.898 47.844 1 95.62 918 ALA B C 1
ATOM 15206 O O . ALA B 1 918 ? -12.266 7.879 47.906 1 95.62 918 ALA B O 1
ATOM 15207 N N . VAL B 1 919 ? -12.891 9.742 46.812 1 97.12 919 VAL B N 1
ATOM 15208 C CA . VAL B 1 919 ? -11.875 9.602 45.781 1 97.12 919 VAL B CA 1
ATOM 15209 C C . VAL B 1 919 ? -11.289 10.969 45.438 1 97.12 919 VAL B C 1
ATOM 15211 O O . VAL B 1 919 ? -11.891 12 45.719 1 97.12 919 VAL B O 1
ATOM 15214 N N . ARG B 1 920 ? -10.109 11.078 44.875 1 96.56 920 ARG B N 1
ATOM 15215 C CA . ARG B 1 920 ? -9.508 12.297 44.344 1 96.56 920 ARG B CA 1
ATOM 15216 C C . ARG B 1 920 ? -8.633 11.984 43.125 1 96.56 920 ARG B C 1
ATOM 15218 O O . ARG B 1 920 ? -8.258 10.828 42.906 1 96.56 920 ARG B O 1
ATOM 15225 N N . ILE B 1 921 ? -8.359 12.969 42.312 1 98.06 921 ILE B N 1
ATOM 15226 C CA . ILE B 1 921 ? -7.57 12.82 41.094 1 98.06 921 ILE B CA 1
ATOM 15227 C C . ILE B 1 921 ? -6.133 13.258 41.344 1 98.06 921 ILE B C 1
ATOM 15229 O O . ILE B 1 921 ? -5.898 14.312 41.938 1 98.06 921 ILE B O 1
ATOM 15233 N N . VAL B 1 922 ? -5.211 12.461 41.031 1 97.62 922 VAL B N 1
ATOM 15234 C CA . VAL B 1 922 ? -3.793 12.812 41.031 1 97.62 922 VAL B CA 1
ATOM 15235 C C . VAL B 1 922 ? -3.279 12.875 39.594 1 97.62 922 VAL B C 1
ATOM 15237 O O . VAL B 1 922 ? -3.254 11.859 38.875 1 97.62 922 VAL B O 1
ATOM 15240 N N . ALA B 1 923 ? -2.861 14.039 39.094 1 97.75 923 ALA B N 1
ATOM 15241 C CA . ALA B 1 923 ? -2.387 14.234 37.75 1 97.75 923 ALA B CA 1
ATOM 15242 C C . ALA B 1 923 ? -0.982 14.836 37.719 1 97.75 923 ALA B C 1
ATOM 15244 O O . ALA B 1 923 ? -0.71 15.812 38.438 1 97.75 923 ALA B O 1
ATOM 15245 N N . ILE B 1 924 ? -0.049 14.188 37 1 95.31 924 ILE B N 1
ATOM 15246 C CA . ILE B 1 924 ? 1.334 14.641 36.906 1 95.31 924 ILE B CA 1
ATOM 15247 C C . ILE B 1 924 ? 1.756 14.68 35.438 1 95.31 924 ILE B C 1
ATOM 15249 O O . ILE B 1 924 ? 1.662 13.672 34.719 1 95.31 924 ILE B O 1
ATOM 15253 N N . ASP B 1 925 ? 2.066 15.797 34.938 1 93.31 925 ASP B N 1
ATOM 15254 C CA . ASP B 1 925 ? 2.686 15.984 33.625 1 93.31 925 ASP B CA 1
ATOM 15255 C C . ASP B 1 925 ? 4.18 16.266 33.75 1 93.31 925 ASP B C 1
ATOM 15257 O O . ASP B 1 925 ? 4.586 17.422 33.938 1 93.31 925 ASP B O 1
ATOM 15261 N N . GLY B 1 926 ? 4.992 15.172 33.562 1 82 926 GLY B N 1
ATOM 15262 C CA . GLY B 1 926 ? 6.43 15.32 33.719 1 82 926 GLY B CA 1
ATOM 15263 C C . GLY B 1 926 ? 7.164 15.5 32.406 1 82 926 GLY B C 1
ATOM 15264 O O . GLY B 1 926 ? 8.391 15.617 32.375 1 82 926 GLY B O 1
ATOM 15265 N N . SER B 1 927 ? 6.387 15.625 31.328 1 79.44 927 SER B N 1
ATOM 15266 C CA . SER B 1 927 ? 7.004 15.688 30.016 1 79.44 927 SER B CA 1
ATOM 15267 C C . SER B 1 927 ? 7.242 17.125 29.594 1 79.44 927 SER B C 1
ATOM 15269 O O . SER B 1 927 ? 6.422 18.016 29.859 1 79.44 927 SER B O 1
ATOM 15271 N N . LEU B 1 928 ? 8.367 17.422 28.891 1 76.5 928 LEU B N 1
ATOM 15272 C CA . LEU B 1 928 ? 8.633 18.75 28.359 1 76.5 928 LEU B CA 1
ATOM 15273 C C . LEU B 1 928 ? 8.375 18.781 26.859 1 76.5 928 LEU B C 1
ATOM 15275 O O . LEU B 1 928 ? 8.742 19.75 26.188 1 76.5 928 LEU B O 1
ATOM 15279 N N . THR B 1 929 ? 7.766 17.766 26.391 1 71.25 929 THR B N 1
ATOM 15280 C CA . THR B 1 929 ? 7.414 17.75 24.984 1 71.25 929 THR B CA 1
ATOM 15281 C C . THR B 1 929 ? 6.109 18.484 24.734 1 71.25 929 THR B C 1
ATOM 15283 O O . THR B 1 929 ? 5.094 18.203 25.359 1 71.25 929 THR B O 1
ATOM 15286 N N . PRO B 1 930 ? 6.121 19.594 23.969 1 70.81 930 PRO B N 1
ATOM 15287 C CA . PRO B 1 930 ? 4.914 20.391 23.734 1 70.81 930 PRO B CA 1
ATOM 15288 C C . PRO B 1 930 ? 3.705 19.531 23.359 1 70.81 930 PRO B C 1
ATOM 15290 O O . PRO B 1 930 ? 2.57 19.891 23.688 1 70.81 930 PRO B O 1
ATOM 15293 N N . GLY B 1 931 ? 3.887 18.297 22.859 1 75.44 931 GLY B N 1
ATOM 15294 C CA . GLY B 1 931 ? 2.779 17.422 22.484 1 75.44 931 GLY B CA 1
ATOM 15295 C C . GLY B 1 931 ? 2.271 16.578 23.625 1 75.44 931 GLY B C 1
ATOM 15296 O O . GLY B 1 931 ? 1.175 16.016 23.547 1 75.44 931 GLY B O 1
ATOM 15297 N N . ASP B 1 932 ? 2.957 16.781 24.766 1 85.62 932 ASP B N 1
ATOM 15298 C CA . ASP B 1 932 ? 2.559 16 25.938 1 85.62 932 ASP B CA 1
ATOM 15299 C C . ASP B 1 932 ? 1.855 16.891 26.969 1 85.62 932 ASP B C 1
ATOM 15301 O O . ASP B 1 932 ? 2.469 17.781 27.547 1 85.62 932 ASP B O 1
ATOM 15305 N N . TRP B 1 933 ? 0.6 16.812 27.078 1 93 933 TRP B N 1
ATOM 15306 C CA . TRP B 1 933 ? -0.238 17.531 28.031 1 93 933 TRP B CA 1
ATOM 15307 C C . TRP B 1 933 ? -1.456 16.703 28.422 1 93 933 TRP B C 1
ATOM 15309 O O . TRP B 1 933 ? -1.696 15.633 27.844 1 93 933 TRP B O 1
ATOM 15319 N N . LEU B 1 934 ? -2.092 17.094 29.5 1 96.31 934 LEU B N 1
ATOM 15320 C CA . LEU B 1 934 ? -3.359 16.469 29.859 1 96.31 934 LEU B CA 1
ATOM 15321 C C . LEU B 1 934 ? -4.316 17.5 30.469 1 96.31 934 LEU B C 1
ATOM 15323 O O . LEU B 1 934 ? -3.881 18.516 31 1 96.31 934 LEU B O 1
ATOM 15327 N N . ALA B 1 935 ? -5.527 17.328 30.281 1 96.5 935 ALA B N 1
ATOM 15328 C CA . ALA B 1 935 ? -6.633 18.109 30.844 1 96.5 935 ALA B CA 1
ATOM 15329 C C . ALA B 1 935 ? -7.762 17.203 31.312 1 96.5 935 ALA B C 1
ATOM 15331 O O . ALA B 1 935 ? -7.938 16.094 30.797 1 96.5 935 ALA B O 1
ATOM 15332 N N . PHE B 1 936 ? -8.492 17.609 32.344 1 97.69 936 PHE B N 1
ATOM 15333 C CA . PHE B 1 936 ? -9.539 16.734 32.844 1 97.69 936 PHE B CA 1
ATOM 15334 C C . PHE B 1 936 ? -10.609 17.516 33.562 1 97.69 936 PHE B C 1
ATOM 15336 O O . PHE B 1 936 ? -10.391 18.672 33.938 1 97.69 936 PHE B O 1
ATOM 15343 N N . ALA B 1 937 ? -11.773 16.938 33.688 1 97.62 937 ALA B N 1
ATOM 15344 C CA . ALA B 1 937 ? -12.922 17.406 34.469 1 97.62 937 ALA B CA 1
ATOM 15345 C C . ALA B 1 937 ? -13.094 16.594 35.75 1 97.62 937 ALA B C 1
ATOM 15347 O O . ALA B 1 937 ? -12.391 15.609 35.938 1 97.62 937 ALA B O 1
ATOM 15348 N N . PRO B 1 938 ? -13.969 17.016 36.688 1 97.44 938 PRO B N 1
ATOM 15349 C CA . PRO B 1 938 ? -14.172 16.266 37.938 1 97.44 938 PRO B CA 1
ATOM 15350 C C . PRO B 1 938 ? -14.742 14.867 37.688 1 97.44 938 PRO B C 1
ATOM 15352 O O . PRO B 1 938 ? -15.336 14.617 36.625 1 97.44 938 PRO B O 1
ATOM 15355 N N . PRO B 1 939 ? -14.484 13.969 38.625 1 97.88 939 PRO B N 1
ATOM 15356 C CA . PRO B 1 939 ? -15.062 12.633 38.469 1 97.88 939 PRO B CA 1
ATOM 15357 C C . PRO B 1 939 ? -16.578 12.633 38.625 1 97.88 939 PRO B C 1
ATOM 15359 O O . PRO B 1 939 ? -17.125 13.43 39.375 1 97.88 939 PRO B O 1
ATOM 15362 N N . ARG B 1 940 ? -17.203 11.789 37.938 1 97.25 940 ARG B N 1
ATOM 15363 C CA . ARG B 1 940 ? -18.656 11.609 38.062 1 97.25 940 ARG B CA 1
ATOM 15364 C C . ARG B 1 940 ? -19.016 10.125 38.094 1 97.25 940 ARG B C 1
ATOM 15366 O O . ARG B 1 940 ? -18.25 9.281 37.625 1 97.25 940 ARG B O 1
ATOM 15373 N N . VAL B 1 941 ? -20.094 9.758 38.656 1 97.56 941 VAL B N 1
ATOM 15374 C CA . VAL B 1 941 ? -20.688 8.43 38.75 1 97.56 941 VAL B CA 1
ATOM 15375 C C . VAL B 1 941 ? -22.047 8.414 38.062 1 97.56 941 VAL B C 1
ATOM 15377 O O . VAL B 1 941 ? -23.094 8.555 38.688 1 97.56 941 VAL B O 1
ATOM 15380 N N . PRO B 1 942 ? -22.031 8.094 36.75 1 95.94 942 PRO B N 1
ATOM 15381 C CA . PRO B 1 942 ? -23.25 8.25 35.969 1 95.94 942 PRO B CA 1
ATOM 15382 C C . PRO B 1 942 ? -24.219 7.07 36.156 1 95.94 942 PRO B C 1
ATOM 15384 O O . PRO B 1 942 ? -23.766 5.938 36.344 1 95.94 942 PRO B O 1
ATOM 15387 N N . GLU B 1 943 ? -25.469 7.359 36.062 1 95.44 943 GLU B N 1
ATOM 15388 C CA . GLU B 1 943 ? -26.469 6.312 35.906 1 95.44 943 GLU B CA 1
ATOM 15389 C C . GLU B 1 943 ? -26.516 5.801 34.469 1 95.44 943 GLU B C 1
ATOM 15391 O O . GLU B 1 943 ? -26.656 6.586 33.531 1 95.44 943 GLU B O 1
ATOM 15396 N N . LEU B 1 944 ? -26.391 4.496 34.281 1 96.75 944 LEU B N 1
ATOM 15397 C CA . LEU B 1 944 ? -26.266 3.943 32.938 1 96.75 944 LEU B CA 1
ATOM 15398 C C . LEU B 1 944 ? -27.484 3.111 32.594 1 96.75 944 LEU B C 1
ATOM 15400 O O . LEU B 1 944 ? -28.047 2.424 33.438 1 96.75 944 LEU B O 1
ATOM 15404 N N . LYS B 1 945 ? -27.953 3.26 31.344 1 96.31 945 LYS B N 1
ATOM 15405 C CA . LYS B 1 945 ? -28.984 2.439 30.719 1 96.31 945 LYS B CA 1
ATOM 15406 C C . LYS B 1 945 ? -28.469 1.752 29.453 1 96.31 945 LYS B C 1
ATOM 15408 O O . LYS B 1 945 ? -27.547 2.252 28.812 1 96.31 945 LYS B O 1
ATOM 15413 N N . SER B 1 946 ? -29.094 0.555 29.156 1 96.88 946 SER B N 1
ATOM 15414 C CA . SER B 1 946 ? -28.672 -0.09 27.922 1 96.88 946 SER B CA 1
ATOM 15415 C C . SER B 1 946 ? -29.078 0.732 26.703 1 96.88 946 SER B C 1
ATOM 15417 O O . SER B 1 946 ? -30.031 1.521 26.781 1 96.88 946 SER B O 1
ATOM 15419 N N . LEU B 1 947 ? -28.344 0.585 25.641 1 98.25 947 LEU B N 1
ATOM 15420 C CA . LEU B 1 947 ? -28.688 1.277 24.406 1 98.25 947 LEU B CA 1
ATOM 15421 C C . LEU B 1 947 ? -30.094 0.905 23.938 1 98.25 947 LEU B C 1
ATOM 15423 O O . LEU B 1 947 ? -30.828 1.755 23.438 1 98.25 947 LEU B O 1
ATOM 15427 N N . GLN B 1 948 ? -30.5 -0.349 24.109 1 97.88 948 GLN B N 1
ATOM 15428 C CA . GLN B 1 948 ? -31.844 -0.788 23.734 1 97.88 948 GLN B CA 1
ATOM 15429 C C . GLN B 1 948 ? -32.906 -0.033 24.531 1 97.88 948 GLN B C 1
ATOM 15431 O O . GLN B 1 948 ? -33.938 0.37 23.984 1 97.88 948 GLN B O 1
ATOM 15436 N N . GLU B 1 949 ? -32.656 0.193 25.781 1 97.06 949 GLU B N 1
ATOM 15437 C CA . GLU B 1 949 ? -33.625 0.907 26.641 1 97.06 949 GLU B CA 1
ATOM 15438 C C . GLU B 1 949 ? -33.656 2.391 26.281 1 97.06 949 GLU B C 1
ATOM 15440 O O . GLU B 1 949 ? -34.75 3.01 26.344 1 97.06 949 GLU B O 1
ATOM 15445 N N . TYR B 1 950 ? -32.531 2.902 25.891 1 97.56 950 TYR B N 1
ATOM 15446 C CA . TYR B 1 950 ? -32.438 4.34 25.672 1 97.56 950 TYR B CA 1
ATOM 15447 C C . TYR B 1 950 ? -32.969 4.703 24.281 1 97.56 950 TYR B C 1
ATOM 15449 O O . TYR B 1 950 ? -33.812 5.59 24.125 1 97.56 950 TYR B O 1
ATOM 15457 N N . VAL B 1 951 ? -32.438 4.133 23.188 1 97.88 951 VAL B N 1
ATOM 15458 C CA . VAL B 1 951 ? -32.781 4.457 21.812 1 97.88 951 VAL B CA 1
ATOM 15459 C C . VAL B 1 951 ? -34.094 3.791 21.438 1 97.88 951 VAL B C 1
ATOM 15461 O O . VAL B 1 951 ? -34.938 4.395 20.75 1 97.88 951 VAL B O 1
ATOM 15464 N N . GLY B 1 952 ? -34.25 2.537 21.844 1 96.69 952 GLY B N 1
ATOM 15465 C CA . GLY B 1 952 ? -35.438 1.791 21.531 1 96.69 952 GLY B CA 1
ATOM 15466 C C . GLY B 1 952 ? -35.438 1.22 20.125 1 96.69 952 GLY B C 1
ATOM 15467 O O . GLY B 1 952 ? -34.406 1.135 19.484 1 96.69 952 GLY B O 1
ATOM 15468 N N . SER B 1 953 ? -36.625 0.741 19.609 1 96.94 953 SER B N 1
ATOM 15469 C CA . SER B 1 953 ? -36.75 0.023 18.344 1 96.94 953 SER B CA 1
ATOM 15470 C C . SER B 1 953 ? -37.594 0.784 17.344 1 96.94 953 SER B C 1
ATOM 15472 O O . SER B 1 953 ? -37.906 0.269 16.266 1 96.94 953 SER B O 1
ATOM 15474 N N . THR B 1 954 ? -37.938 2.01 17.594 1 96.81 954 THR B N 1
ATOM 15475 C CA . THR B 1 954 ? -38.906 2.693 16.719 1 96.81 954 THR B CA 1
ATOM 15476 C C . THR B 1 954 ? -38.281 3.938 16.094 1 96.81 954 THR B C 1
ATOM 15478 O O . THR B 1 954 ? -38.625 4.332 14.992 1 96.81 954 THR B O 1
ATOM 15481 N N . ARG B 1 955 ? -37.406 4.504 16.75 1 95.56 955 ARG B N 1
ATOM 15482 C CA . ARG B 1 955 ? -36.781 5.734 16.266 1 95.56 955 ARG B CA 1
ATOM 15483 C C . ARG B 1 955 ? -35.812 5.445 15.125 1 95.56 955 ARG B C 1
ATOM 15485 O O . ARG B 1 955 ? -35.031 4.48 15.188 1 95.56 955 ARG B O 1
ATOM 15492 N N . PRO B 1 956 ? -35.875 6.336 14.086 1 97.38 956 PRO B N 1
ATOM 15493 C CA . PRO B 1 956 ? -34.938 6.105 12.969 1 97.38 956 PRO B CA 1
ATOM 15494 C C . PRO B 1 956 ? -33.469 6.289 13.367 1 97.38 956 PRO B C 1
ATOM 15496 O O . PRO B 1 956 ? -33.125 7.277 14.016 1 97.38 956 PRO B O 1
ATOM 15499 N N . VAL B 1 957 ? -32.656 5.332 13.062 1 98.12 957 VAL B N 1
ATOM 15500 C CA . VAL B 1 957 ? -31.25 5.32 13.422 1 98.12 957 VAL B CA 1
ATOM 15501 C C . VAL B 1 957 ? -30.406 5.094 12.172 1 98.12 957 VAL B C 1
ATOM 15503 O O . VAL B 1 957 ? -30.734 4.238 11.344 1 98.12 957 VAL B O 1
ATOM 15506 N N . LEU B 1 958 ? -29.453 5.934 11.93 1 97.62 958 LEU B N 1
ATOM 15507 C CA . LEU B 1 958 ? -28.438 5.637 10.922 1 97.62 958 LEU B CA 1
ATOM 15508 C C . LEU B 1 958 ? -27.453 4.582 11.43 1 97.62 958 LEU B C 1
ATOM 15510 O O . LEU B 1 958 ? -26.547 4.898 12.211 1 97.62 958 LEU B O 1
ATOM 15514 N N . LEU B 1 959 ? -27.609 3.385 10.992 1 97.31 959 LEU B N 1
ATOM 15515 C CA . LEU B 1 959 ? -26.688 2.299 11.32 1 97.31 959 LEU B CA 1
ATOM 15516 C C . LEU B 1 959 ? -25.578 2.195 10.297 1 97.31 959 LEU B C 1
ATOM 15518 O O . LEU B 1 959 ? -25.828 1.905 9.125 1 97.31 959 LEU B O 1
ATOM 15522 N N . ASP B 1 960 ? -24.344 2.396 10.727 1 96.44 960 ASP B N 1
ATOM 15523 C CA . ASP B 1 960 ? -23.25 2.221 9.789 1 96.44 960 ASP B CA 1
ATOM 15524 C C . ASP B 1 960 ? -23.172 0.78 9.289 1 96.44 960 ASP B C 1
ATOM 15526 O O . ASP B 1 960 ? -23.641 -0.141 9.961 1 96.44 960 ASP B O 1
ATOM 15530 N N . TRP B 1 961 ? -22.641 0.579 8.172 1 95.25 961 TRP B N 1
ATOM 15531 C CA . TRP B 1 961 ? -22.75 -0.721 7.523 1 95.25 961 TRP B CA 1
ATOM 15532 C C . TRP B 1 961 ? -21.984 -1.787 8.297 1 95.25 961 TRP B C 1
ATOM 15534 O O . TRP B 1 961 ? -22.312 -2.975 8.219 1 95.25 961 TRP B O 1
ATOM 15544 N N . THR B 1 962 ? -20.953 -1.396 9.055 1 94.81 962 THR B N 1
ATOM 15545 C CA . THR B 1 962 ? -20.156 -2.398 9.742 1 94.81 962 THR B CA 1
ATOM 15546 C C . THR B 1 962 ? -20.875 -2.926 10.977 1 94.81 962 THR B C 1
ATOM 15548 O O . THR B 1 962 ? -20.5 -3.971 11.516 1 94.81 962 THR B O 1
ATOM 15551 N N . VAL B 1 963 ? -21.953 -2.254 11.477 1 95.94 963 VAL B N 1
ATOM 15552 C CA . VAL B 1 963 ? -22.578 -2.67 12.727 1 95.94 963 VAL B CA 1
ATOM 15553 C C . VAL B 1 963 ? -24.016 -3.133 12.461 1 95.94 963 VAL B C 1
ATOM 15555 O O . VAL B 1 963 ? -24.703 -3.59 13.375 1 95.94 963 VAL B O 1
ATOM 15558 N N . GLY B 1 964 ? -24.453 -3.082 11.273 1 94.31 964 GLY B N 1
ATOM 15559 C CA . GLY B 1 964 ? -25.859 -3.291 10.93 1 94.31 964 GLY B CA 1
ATOM 15560 C C . GLY B 1 964 ? -26.375 -4.648 11.359 1 94.31 964 GLY B C 1
ATOM 15561 O O . GLY B 1 964 ? -27.547 -4.789 11.695 1 94.31 964 GLY B O 1
ATOM 15562 N N . LEU B 1 965 ? -25.531 -5.641 11.43 1 95.81 965 LEU B N 1
ATOM 15563 C CA . LEU B 1 965 ? -25.984 -6.996 11.711 1 95.81 965 LEU B CA 1
ATOM 15564 C C . LEU B 1 965 ? -26.172 -7.203 13.211 1 95.81 965 LEU B C 1
ATOM 15566 O O . LEU B 1 965 ? -27.016 -7.992 13.633 1 95.81 965 LEU B O 1
ATOM 15570 N N . VAL B 1 966 ? -25.469 -6.488 14.047 1 96.5 966 VAL B N 1
ATOM 15571 C CA . VAL B 1 966 ? -25.453 -6.801 15.469 1 96.5 966 VAL B CA 1
ATOM 15572 C C . VAL B 1 966 ? -26.422 -5.879 16.219 1 96.5 966 VAL B C 1
ATOM 15574 O O . VAL B 1 966 ? -26.484 -5.898 17.453 1 96.5 966 VAL B O 1
ATOM 15577 N N . PHE B 1 967 ? -27.156 -5.062 15.531 1 97.12 967 PHE B N 1
ATOM 15578 C CA . PHE B 1 967 ? -28.234 -4.254 16.094 1 97.12 967 PHE B CA 1
ATOM 15579 C C . PHE B 1 967 ? -29.562 -4.59 15.414 1 97.12 967 PHE B C 1
ATOM 15581 O O . PHE B 1 967 ? -30.156 -3.734 14.758 1 97.12 967 PHE B O 1
ATOM 15588 N N . PRO B 1 968 ? -30.016 -5.746 15.648 1 95.69 968 PRO B N 1
ATOM 15589 C CA . PRO B 1 968 ? -31.188 -6.227 14.922 1 95.69 968 PRO B CA 1
ATOM 15590 C C . PRO B 1 968 ? -32.469 -5.496 15.32 1 95.69 968 PRO B C 1
ATOM 15592 O O . PRO B 1 968 ? -33.438 -5.465 14.547 1 95.69 968 PRO B O 1
ATOM 15595 N N . CYS B 1 969 ? -32.5 -4.836 16.516 1 96.69 969 CYS B N 1
ATOM 15596 C CA . CYS B 1 969 ? -33.75 -4.273 17.031 1 96.69 969 CYS B CA 1
ATOM 15597 C C . CYS B 1 969 ? -33.906 -2.82 16.594 1 96.69 969 CYS B C 1
ATOM 15599 O O . CYS B 1 969 ? -35.031 -2.289 16.594 1 96.69 969 CYS B O 1
ATOM 15601 N N . GLN B 1 970 ? -32.812 -2.135 16.328 1 97.5 970 GLN B N 1
ATOM 15602 C CA . GLN B 1 970 ? -32.875 -0.716 15.984 1 97.5 970 GLN B CA 1
ATOM 15603 C C . GLN B 1 970 ? -33.469 -0.503 14.602 1 97.5 970 GLN B C 1
ATOM 15605 O O . GLN B 1 970 ? -33.219 -1.276 13.68 1 97.5 970 GLN B O 1
ATOM 15610 N N . HIS B 1 971 ? -34.281 0.521 14.469 1 96.62 971 HIS B N 1
ATOM 15611 C CA . HIS B 1 971 ? -34.938 0.886 13.227 1 96.62 971 HIS B CA 1
ATOM 15612 C C . HIS B 1 971 ? -34.031 1.695 12.32 1 96.62 971 HIS B C 1
ATOM 15614 O O . HIS B 1 971 ? -33.75 2.867 12.586 1 96.62 971 HIS B O 1
ATOM 15620 N N . PRO B 1 972 ? -33.625 1.086 11.219 1 96.88 972 PRO B N 1
ATOM 15621 C CA . PRO B 1 972 ? -32.75 1.866 10.328 1 96.88 972 PRO B CA 1
ATOM 15622 C C . PRO B 1 972 ? -33.5 3.006 9.633 1 96.88 972 PRO B C 1
ATOM 15624 O O . PRO B 1 972 ? -34.719 2.92 9.422 1 96.88 972 PRO B O 1
ATOM 15627 N N . MET B 1 973 ? -32.812 4.086 9.289 1 97 973 MET B N 1
ATOM 15628 C CA . MET B 1 973 ? -33.438 5.164 8.523 1 97 973 MET B CA 1
ATOM 15629 C C . MET B 1 973 ? -33.844 4.676 7.141 1 97 973 MET B C 1
ATOM 15631 O O . MET B 1 973 ? -33.031 4.164 6.379 1 97 973 MET B O 1
ATOM 15635 N N . LEU B 1 974 ? -35.031 4.879 6.805 1 97.19 974 LEU B N 1
ATOM 15636 C CA . LEU B 1 974 ? -35.625 4.367 5.566 1 97.19 974 LEU B CA 1
ATOM 15637 C C . LEU B 1 974 ? -35.625 5.438 4.484 1 97.19 974 LEU B C 1
ATOM 15639 O O . LEU B 1 974 ? -35.344 6.609 4.762 1 97.19 974 LEU B O 1
ATOM 15643 N N . HIS B 1 975 ? -35.812 5.023 3.262 1 96.31 975 HIS B N 1
ATOM 15644 C CA . HIS B 1 975 ? -36.094 5.953 2.168 1 96.31 975 HIS B CA 1
ATOM 15645 C C . HIS B 1 975 ? -37.188 5.445 1.262 1 96.31 975 HIS B C 1
ATOM 15647 O O . HIS B 1 975 ? -37.375 4.234 1.106 1 96.31 975 HIS B O 1
ATOM 15653 N N . GLN B 1 976 ? -37.938 6.336 0.816 1 95.62 976 GLN B N 1
ATOM 15654 C CA . GLN B 1 976 ? -39.062 6.043 -0.077 1 95.62 976 GLN B CA 1
ATOM 15655 C C . GLN B 1 976 ? -39.219 7.145 -1.122 1 95.62 976 GLN B C 1
ATOM 15657 O O . GLN B 1 976 ? -39.188 8.328 -0.793 1 95.62 976 GLN B O 1
ATOM 15662 N N . TYR B 1 977 ? -39.375 6.773 -2.4 1 95.69 977 TYR B N 1
ATOM 15663 C CA . TYR B 1 977 ? -39.594 7.684 -3.516 1 95.69 977 TYR B CA 1
ATOM 15664 C C . TYR B 1 977 ? -38.531 8.766 -3.553 1 95.69 977 TYR B C 1
ATOM 15666 O O . TYR B 1 977 ? -38.844 9.953 -3.729 1 95.69 977 TYR B O 1
ATOM 15674 N N . GLY B 1 978 ? -37.375 8.344 -3.244 1 95.5 978 GLY B N 1
ATOM 15675 C CA . GLY B 1 978 ? -36.219 9.227 -3.383 1 95.5 978 GLY B CA 1
ATOM 15676 C C . GLY B 1 978 ? -35.969 10.094 -2.16 1 95.5 978 GLY B C 1
ATOM 15677 O O . GLY B 1 978 ? -35.062 10.906 -2.143 1 95.5 978 GLY B O 1
ATOM 15678 N N . ILE B 1 979 ? -36.719 9.977 -1.094 1 97.31 979 ILE B N 1
ATOM 15679 C CA . ILE B 1 979 ? -36.594 10.805 0.097 1 97.31 979 ILE B CA 1
ATOM 15680 C C . ILE B 1 979 ? -36.281 9.93 1.306 1 97.31 979 ILE B C 1
ATOM 15682 O O . ILE B 1 979 ? -36.906 8.891 1.511 1 97.31 979 ILE B O 1
ATOM 15686 N N . THR B 1 980 ? -35.344 10.344 2.119 1 97.12 980 THR B N 1
ATOM 15687 C CA . THR B 1 980 ? -34.938 9.57 3.291 1 97.12 980 THR B CA 1
ATOM 15688 C C . THR B 1 980 ? -35.625 10.102 4.547 1 97.12 980 THR B C 1
ATOM 15690 O O . THR B 1 980 ? -36.062 11.25 4.582 1 97.12 980 THR B O 1
ATOM 15693 N N . GLU B 1 981 ? -35.688 9.219 5.52 1 96.06 981 GLU B N 1
ATOM 15694 C CA . GLU B 1 981 ? -36.031 9.656 6.867 1 96.06 981 GLU B CA 1
ATOM 15695 C C . GLU B 1 981 ? -34.906 10.438 7.516 1 96.06 981 GLU B C 1
ATOM 15697 O O . GLU B 1 981 ? -33.75 10.281 7.145 1 96.06 981 GLU B O 1
ATOM 15702 N N . VAL B 1 982 ? -35.312 11.344 8.328 1 96.88 982 VAL B N 1
ATOM 15703 C CA . VAL B 1 982 ? -34.312 12.055 9.109 1 96.88 982 VAL B CA 1
ATOM 15704 C C . VAL B 1 982 ? -33.969 11.273 10.375 1 96.88 982 VAL B C 1
ATOM 15706 O O . VAL B 1 982 ? -34.844 11.086 11.234 1 96.88 982 VAL B O 1
ATOM 15709 N N . PRO B 1 983 ? -32.844 10.766 10.484 1 97.56 983 PRO B N 1
ATOM 15710 C CA . PRO B 1 983 ? -32.5 9.953 11.656 1 97.56 983 PRO B CA 1
ATOM 15711 C C . PRO B 1 983 ? -32.344 10.781 12.922 1 97.56 983 PRO B C 1
ATOM 15713 O O . PRO B 1 983 ? -31.969 11.961 12.852 1 97.56 983 PRO B O 1
ATOM 15716 N N . GLU B 1 984 ? -32.531 10.117 14.062 1 97.25 984 GLU B N 1
ATOM 15717 C CA . GLU B 1 984 ? -32.375 10.773 15.359 1 97.25 984 GLU B CA 1
ATOM 15718 C C . GLU B 1 984 ? -31.047 10.383 16.016 1 97.25 984 GLU B C 1
ATOM 15720 O O . GLU B 1 984 ? -30.562 11.086 16.906 1 97.25 984 GLU B O 1
ATOM 15725 N N . PHE B 1 985 ? -30.547 9.188 15.594 1 97.62 985 PHE B N 1
ATOM 15726 C CA . PHE B 1 985 ? -29.297 8.688 16.141 1 97.62 985 PHE B CA 1
ATOM 15727 C C . PHE B 1 985 ? -28.422 8.094 15.047 1 97.62 985 PHE B C 1
ATOM 15729 O O . PHE B 1 985 ? -28.891 7.805 13.953 1 97.62 985 PHE B O 1
ATOM 15736 N N . ARG B 1 986 ? -27.156 8 15.289 1 97.44 986 ARG B N 1
ATOM 15737 C CA . ARG B 1 986 ? -26.203 7.27 14.469 1 97.44 986 ARG B CA 1
ATOM 15738 C C . ARG B 1 986 ? -25.359 6.32 15.32 1 97.44 986 ARG B C 1
ATOM 15740 O O . ARG B 1 986 ? -24.875 6.703 16.391 1 97.44 986 ARG B O 1
ATOM 15747 N N . ILE B 1 987 ? -25.312 5.129 14.969 1 97.88 987 ILE B N 1
ATOM 15748 C CA . ILE B 1 987 ? -24.453 4.148 15.633 1 97.88 987 ILE B CA 1
ATOM 15749 C C . ILE B 1 987 ? -23.266 3.812 14.727 1 97.88 987 ILE B C 1
ATOM 15751 O O . ILE B 1 987 ? -23.453 3.414 13.57 1 97.88 987 ILE B O 1
ATOM 15755 N N . THR B 1 988 ? -22.062 4.051 15.203 1 96.31 988 THR B N 1
ATOM 15756 C CA . THR B 1 988 ? -20.844 3.828 14.43 1 96.31 988 THR B CA 1
ATOM 15757 C C . THR B 1 988 ? -20.016 2.699 15.039 1 96.31 988 THR B C 1
ATOM 15759 O O . THR B 1 988 ? -20.234 2.303 16.188 1 96.31 988 THR B O 1
ATOM 15762 N N . PRO B 1 989 ? -19.109 2.039 14.305 1 96.25 989 PRO B N 1
ATOM 15763 C CA . PRO B 1 989 ? -18.156 1.094 14.875 1 96.25 989 PRO B CA 1
ATOM 15764 C C . PRO B 1 989 ? -17.047 1.787 15.672 1 96.25 989 PRO B C 1
ATOM 15766 O O . PRO B 1 989 ? -17.188 2.951 16.047 1 96.25 989 PRO B O 1
ATOM 15769 N N . ASP B 1 990 ? -16 1.043 15.992 1 93.94 990 ASP B N 1
ATOM 15770 C CA . ASP B 1 990 ? -14.906 1.637 16.766 1 93.94 990 ASP B CA 1
ATOM 15771 C C . ASP B 1 990 ? -14.242 2.773 15.984 1 93.94 990 ASP B C 1
ATOM 15773 O O . ASP B 1 990 ? -14.484 2.938 14.789 1 93.94 990 ASP B O 1
ATOM 15777 N N . TYR B 1 991 ? -13.438 3.547 16.625 1 89.94 991 TYR B N 1
ATOM 15778 C CA . TYR B 1 991 ? -12.922 4.805 16.094 1 89.94 991 TYR B CA 1
ATOM 15779 C C . TYR B 1 991 ? -12.125 4.574 14.812 1 89.94 991 TYR B C 1
ATOM 15781 O O . TYR B 1 991 ? -12.281 5.309 13.836 1 89.94 991 TYR B O 1
ATOM 15789 N N . ASP B 1 992 ? -11.312 3.609 14.828 1 86.62 992 ASP B N 1
ATOM 15790 C CA . ASP B 1 992 ? -10.461 3.363 13.664 1 86.62 992 ASP B CA 1
ATOM 15791 C C . ASP B 1 992 ? -11.297 2.955 12.453 1 86.62 992 ASP B C 1
ATOM 15793 O O . ASP B 1 992 ? -11.039 3.416 11.336 1 86.62 992 ASP B O 1
ATOM 15797 N N . GLN B 1 993 ? -12.289 2.133 12.703 1 92 993 GLN B N 1
ATOM 15798 C CA . GLN B 1 993 ? -13.156 1.685 11.617 1 92 993 GLN B CA 1
ATOM 15799 C C . GLN B 1 993 ? -14.07 2.811 11.141 1 92 993 GLN B C 1
ATOM 15801 O O . GLN B 1 993 ? -14.383 2.902 9.953 1 92 993 GLN B O 1
ATOM 15806 N N . LYS B 1 994 ? -14.508 3.586 11.992 1 92.44 994 LYS B N 1
ATOM 15807 C CA . LYS B 1 994 ? -15.336 4.727 11.609 1 92.44 994 LYS B CA 1
ATOM 15808 C C . LYS B 1 994 ? -14.578 5.668 10.68 1 92.44 994 LYS B C 1
ATOM 15810 O O . LYS B 1 994 ? -15.062 6.008 9.602 1 92.44 994 LYS B O 1
ATOM 15815 N N . ARG B 1 995 ? -13.391 6.035 11.125 1 87.25 995 ARG B N 1
ATOM 15816 C CA . ARG B 1 995 ? -12.594 7.012 10.391 1 87.25 995 ARG B CA 1
ATOM 15817 C C . ARG B 1 995 ? -12.156 6.453 9.039 1 87.25 995 ARG B C 1
ATOM 15819 O O . ARG B 1 995 ? -12.219 7.148 8.023 1 87.25 995 ARG B O 1
ATOM 15826 N N . LYS B 1 996 ? -11.789 5.176 9.055 1 85.5 996 LYS B N 1
ATOM 15827 C CA . LYS B 1 996 ? -11.164 4.609 7.863 1 85.5 996 LYS B CA 1
ATOM 15828 C C . LYS B 1 996 ? -12.211 4.023 6.918 1 85.5 996 LYS B C 1
ATOM 15830 O O . LYS B 1 996 ? -12.008 4.004 5.699 1 85.5 996 LYS B O 1
ATOM 15835 N N . ASP B 1 997 ? -13.336 3.604 7.473 1 90.94 997 ASP B N 1
ATOM 15836 C CA . ASP B 1 997 ? -14.258 2.836 6.637 1 90.94 997 ASP B CA 1
ATOM 15837 C C . ASP B 1 997 ? -15.586 3.562 6.473 1 90.94 997 ASP B C 1
ATOM 15839 O O . ASP B 1 997 ? -15.844 4.184 5.438 1 90.94 997 ASP B O 1
ATOM 15843 N N . THR B 1 998 ? -16.312 3.684 7.488 1 93.94 998 THR B N 1
ATOM 15844 C CA . THR B 1 998 ? -17.703 4.125 7.34 1 93.94 998 THR B CA 1
ATOM 15845 C C . THR B 1 998 ? -17.75 5.605 6.973 1 93.94 998 THR B C 1
ATOM 15847 O O . THR B 1 998 ? -18.562 6.012 6.141 1 93.94 998 THR B O 1
ATOM 15850 N N . ASP B 1 999 ? -16.859 6.426 7.547 1 92.25 999 ASP B N 1
ATOM 15851 C CA . ASP B 1 999 ? -16.875 7.848 7.215 1 92.25 999 ASP B CA 1
ATOM 15852 C C . ASP B 1 999 ? -16.359 8.086 5.793 1 92.25 999 ASP B C 1
ATOM 15854 O O . ASP B 1 999 ? -16.656 9.117 5.188 1 92.25 999 ASP B O 1
ATOM 15858 N N . THR B 1 1000 ? -15.727 7.109 5.328 1 89.94 1000 THR B N 1
ATOM 15859 C CA . THR B 1 1000 ? -15.148 7.27 3.998 1 89.94 1000 THR B CA 1
ATOM 15860 C C . THR B 1 1000 ? -16.094 6.723 2.928 1 89.94 1000 THR B C 1
ATOM 15862 O O . THR B 1 1000 ? -16.422 7.422 1.969 1 89.94 1000 THR B O 1
ATOM 15865 N N . TRP B 1 1001 ? -16.672 5.602 3.172 1 92.62 1001 TRP B N 1
ATOM 15866 C CA . TRP B 1 1001 ? -17.438 4.938 2.127 1 92.62 1001 TRP B CA 1
ATOM 15867 C C . TRP B 1 1001 ? -18.891 5.43 2.113 1 92.62 1001 TRP B C 1
ATOM 15869 O O . TRP B 1 1001 ? -19.578 5.344 1.091 1 92.62 1001 TRP B O 1
ATOM 15879 N N . GLN B 1 1002 ? -19.266 5.988 3.232 1 95.5 1002 GLN B N 1
ATOM 15880 C CA . GLN B 1 1002 ? -20.641 6.453 3.324 1 95.5 1002 GLN B CA 1
ATOM 15881 C C . GLN B 1 1002 ? -20.719 7.969 3.16 1 95.5 1002 GLN B C 1
ATOM 15883 O O . GLN B 1 1002 ? -21.75 8.578 3.469 1 95.5 1002 GLN B O 1
ATOM 15888 N N . ASP B 1 1003 ? -19.656 8.57 2.715 1 93.5 1003 ASP B N 1
ATOM 15889 C CA . ASP B 1 1003 ? -19.656 10.023 2.631 1 93.5 1003 ASP B CA 1
ATOM 15890 C C . ASP B 1 1003 ? -20.469 10.508 1.438 1 93.5 1003 ASP B C 1
ATOM 15892 O O . ASP B 1 1003 ? -21 9.703 0.668 1 93.5 1003 ASP B O 1
ATOM 15896 N N . GLY B 1 1004 ? -20.609 11.773 1.339 1 93.31 1004 GLY B N 1
ATOM 15897 C CA . GLY B 1 1004 ? -21.422 12.375 0.295 1 93.31 1004 GLY B CA 1
ATOM 15898 C C . GLY B 1 1004 ? -20.844 12.195 -1.095 1 93.31 1004 GLY B C 1
ATOM 15899 O O . GLY B 1 1004 ? -21.594 12.023 -2.064 1 93.31 1004 GLY B O 1
ATOM 15900 N N . GLU B 1 1005 ? -19.625 12.203 -1.234 1 91.31 1005 GLU B N 1
ATOM 15901 C CA . GLU B 1 1005 ? -18.969 12.055 -2.537 1 91.31 1005 GLU B CA 1
ATOM 15902 C C . GLU B 1 1005 ? -19.203 10.664 -3.117 1 91.31 1005 GLU B C 1
ATOM 15904 O O . GLU B 1 1005 ? -19.25 10.492 -4.336 1 91.31 1005 GLU B O 1
ATOM 15909 N N . ASN B 1 1006 ? -19.453 9.734 -2.217 1 94.5 1006 ASN B N 1
ATOM 15910 C CA . ASN B 1 1006 ? -19.703 8.367 -2.648 1 94.5 1006 ASN B CA 1
ATOM 15911 C C . ASN B 1 1006 ? -21.203 8.07 -2.709 1 94.5 1006 ASN B C 1
ATOM 15913 O O . ASN B 1 1006 ? -21.609 6.918 -2.893 1 94.5 1006 ASN B O 1
ATOM 15917 N N . GLY B 1 1007 ? -21.906 9.109 -2.586 1 95.31 1007 GLY B N 1
ATOM 15918 C CA . GLY B 1 1007 ? -23.359 8.953 -2.652 1 95.31 1007 GLY B CA 1
ATOM 15919 C C . GLY B 1 1007 ? -23.938 8.281 -1.423 1 95.31 1007 GLY B C 1
ATOM 15920 O O . GLY B 1 1007 ? -24.906 7.531 -1.521 1 95.31 1007 GLY B O 1
ATOM 15921 N N . GLY B 1 1008 ? -23.281 8.555 -0.281 1 95.19 1008 GLY B N 1
ATOM 15922 C CA . GLY B 1 1008 ? -23.719 7.883 0.934 1 95.19 1008 GLY B CA 1
ATOM 15923 C C . GLY B 1 1008 ? -24.594 8.75 1.813 1 95.19 1008 GLY B C 1
ATOM 15924 O O . GLY B 1 1008 ? -24.875 9.906 1.477 1 95.19 1008 GLY B O 1
ATOM 15925 N N . LEU B 1 1009 ? -25 8.258 2.904 1 96.31 1009 LEU B N 1
ATOM 15926 C CA . LEU B 1 1009 ? -25.984 8.859 3.801 1 96.31 1009 LEU B CA 1
ATOM 15927 C C . LEU B 1 1009 ? -25.375 10.031 4.559 1 96.31 1009 LEU B C 1
ATOM 15929 O O . LEU B 1 1009 ? -26.094 10.93 5.012 1 96.31 1009 LEU B O 1
ATOM 15933 N N . LEU B 1 1010 ? -24.062 10.047 4.672 1 95.81 1010 LEU B N 1
ATOM 15934 C CA . LEU B 1 1010 ? -23.422 11.141 5.387 1 95.81 1010 LEU B CA 1
ATOM 15935 C C . LEU B 1 1010 ? -23.5 12.43 4.582 1 95.81 1010 LEU B C 1
ATOM 15937 O O . LEU B 1 1010 ? -23.344 13.523 5.133 1 95.81 1010 LEU B O 1
ATOM 15941 N N . GLY B 1 1011 ? -23.688 12.289 3.289 1 94.38 1011 GLY B N 1
ATOM 15942 C CA . GLY B 1 1011 ? -23.938 13.484 2.496 1 94.38 1011 GLY B CA 1
ATOM 15943 C C . GLY B 1 1011 ? -25.219 14.203 2.896 1 94.38 1011 GLY B C 1
ATOM 15944 O O . GLY B 1 1011 ? -25.328 15.414 2.701 1 94.38 1011 GLY B O 1
ATOM 15945 N N . ILE B 1 1012 ? -26.094 13.523 3.504 1 96.19 1012 ILE B N 1
ATOM 15946 C CA . ILE B 1 1012 ? -27.375 14.078 3.941 1 96.19 1012 ILE B CA 1
ATOM 15947 C C . ILE B 1 1012 ? -27.266 14.57 5.379 1 96.19 1012 ILE B C 1
ATOM 15949 O O . ILE B 1 1012 ? -27.578 15.727 5.672 1 96.19 1012 ILE B O 1
ATOM 15953 N N . THR B 1 1013 ? -26.719 13.773 6.215 1 96 1013 THR B N 1
ATOM 15954 C CA . THR B 1 1013 ? -26.703 14.102 7.637 1 96 1013 THR B CA 1
ATOM 15955 C C . THR B 1 1013 ? -25.734 15.234 7.93 1 96 1013 THR B C 1
ATOM 15957 O O . THR B 1 1013 ? -26 16.078 8.789 1 96 1013 THR B O 1
ATOM 15960 N N . ASP B 1 1014 ? -24.656 15.289 7.258 1 92.88 1014 ASP B N 1
ATOM 15961 C CA . ASP B 1 1014 ? -23.688 16.359 7.473 1 92.88 1014 ASP B CA 1
ATOM 15962 C C . ASP B 1 1014 ? -24.281 17.719 7.109 1 92.88 1014 ASP B C 1
ATOM 15964 O O . ASP B 1 1014 ? -23.969 18.734 7.75 1 92.88 1014 ASP B O 1
ATOM 15968 N N . LEU B 1 1015 ? -25.109 17.703 6.148 1 94 1015 LEU B N 1
ATOM 15969 C CA . LEU B 1 1015 ? -25.688 18.938 5.621 1 94 1015 LEU B CA 1
ATOM 15970 C C . LEU B 1 1015 ? -26.891 19.375 6.445 1 94 1015 LEU B C 1
ATOM 15972 O O . LEU B 1 1015 ? -27.125 20.578 6.617 1 94 1015 LEU B O 1
ATOM 15976 N N . LEU B 1 1016 ? -27.578 18.469 7.008 1 96.5 1016 LEU B N 1
ATOM 15977 C CA . LEU B 1 1016 ? -28.891 18.734 7.594 1 96.5 1016 LEU B CA 1
ATOM 15978 C C . LEU B 1 1016 ? -28.828 18.688 9.117 1 96.5 1016 LEU B C 1
ATOM 15980 O O . LEU B 1 1016 ? -29.609 19.359 9.797 1 96.5 1016 LEU B O 1
ATOM 15984 N N . LEU B 1 1017 ? -27.859 17.953 9.617 1 95.75 1017 LEU B N 1
ATOM 15985 C CA . LEU B 1 1017 ? -27.906 17.641 11.047 1 95.75 1017 LEU B CA 1
ATOM 15986 C C . LEU B 1 1017 ? -26.594 17.984 11.727 1 95.75 1017 LEU B C 1
ATOM 15988 O O . LEU B 1 1017 ? -25.578 18.172 11.055 1 95.75 1017 LEU B O 1
ATOM 15992 N N . ARG B 1 1018 ? -26.656 18.156 13.039 1 91.12 1018 ARG B N 1
ATOM 15993 C CA . ARG B 1 1018 ? -25.484 18.219 13.922 1 91.12 1018 ARG B CA 1
ATOM 15994 C C . ARG B 1 1018 ? -25.375 16.969 14.781 1 91.12 1018 ARG B C 1
ATOM 15996 O O . ARG B 1 1018 ? -26.359 16.516 15.367 1 91.12 1018 ARG B O 1
ATOM 16003 N N . ALA B 1 1019 ? -24.203 16.422 14.742 1 91.56 1019 ALA B N 1
ATOM 16004 C CA . ALA B 1 1019 ? -23.953 15.195 15.492 1 91.56 1019 ALA B CA 1
ATOM 16005 C C . ALA B 1 1019 ? -23.281 15.492 16.828 1 91.56 1019 ALA B C 1
ATOM 16007 O O . ALA B 1 1019 ? -22.328 16.266 16.891 1 91.56 1019 ALA B O 1
ATOM 16008 N N . HIS B 1 1020 ? -23.828 14.891 17.922 1 89.5 1020 HIS B N 1
ATOM 16009 C CA . HIS B 1 1020 ? -23.25 14.984 19.266 1 89.5 1020 HIS B CA 1
ATOM 16010 C C . HIS B 1 1020 ? -22.922 13.602 19.812 1 89.5 1020 HIS B C 1
ATOM 16012 O O . HIS B 1 1020 ? -23.797 12.766 20 1 89.5 1020 HIS B O 1
ATOM 16018 N N . VAL B 1 1021 ? -21.672 13.453 20.109 1 91.69 1021 VAL B N 1
ATOM 16019 C CA . VAL B 1 1021 ? -21.25 12.156 20.625 1 91.69 1021 VAL B CA 1
ATOM 16020 C C . VAL B 1 1021 ? -21.781 11.969 22.047 1 91.69 1021 VAL B C 1
ATOM 16022 O O . VAL B 1 1021 ? -21.734 12.891 22.859 1 91.69 1021 VAL B O 1
ATOM 16025 N N . MET B 1 1022 ? -22.359 10.797 22.312 1 94.31 1022 MET B N 1
ATOM 16026 C CA . MET B 1 1022 ? -22.875 10.477 23.641 1 94.31 1022 MET B CA 1
ATOM 16027 C C . MET B 1 1022 ? -21.906 9.578 24.391 1 94.31 1022 MET B C 1
ATOM 16029 O O . MET B 1 1022 ? -21.188 8.781 23.797 1 94.31 1022 MET B O 1
ATOM 16033 N N . PRO B 1 1023 ? -21.781 9.727 25.703 1 95.81 1023 PRO B N 1
ATOM 16034 C CA . PRO B 1 1023 ? -20.953 8.797 26.484 1 95.81 1023 PRO B CA 1
ATOM 16035 C C . PRO B 1 1023 ? -21.547 7.387 26.531 1 95.81 1023 PRO B C 1
ATOM 16037 O O . PRO B 1 1023 ? -22.688 7.207 26.984 1 95.81 1023 PRO B O 1
ATOM 16040 N N . THR B 1 1024 ? -20.781 6.43 26.047 1 97.12 1024 THR B N 1
ATOM 16041 C CA . THR B 1 1024 ? -21.219 5.039 26.031 1 97.12 1024 THR B CA 1
ATOM 16042 C C . THR B 1 1024 ? -20.094 4.109 26.469 1 97.12 1024 THR B C 1
ATOM 16044 O O . THR B 1 1024 ? -18.922 4.465 26.375 1 97.12 1024 THR B O 1
ATOM 16047 N N . TYR B 1 1025 ? -20.469 2.932 27.047 1 97.19 1025 TYR B N 1
ATOM 16048 C CA . TYR B 1 1025 ? -19.531 1.943 27.578 1 97.19 1025 TYR B CA 1
ATOM 16049 C C . TYR B 1 1025 ? -20 0.528 27.25 1 97.19 1025 TYR B C 1
ATOM 16051 O O . TYR B 1 1025 ? -21.203 0.278 27.125 1 97.19 1025 TYR B O 1
ATOM 16059 N N . LEU B 1 1026 ? -19.109 -0.381 27.047 1 97.25 1026 LEU B N 1
ATOM 16060 C CA . LEU B 1 1026 ? -19.484 -1.788 26.938 1 97.25 1026 LEU B CA 1
ATOM 16061 C C . LEU B 1 1026 ? -19.531 -2.449 28.312 1 97.25 1026 LEU B C 1
ATOM 16063 O O . LEU B 1 1026 ? -18.516 -2.459 29.031 1 97.25 1026 LEU B O 1
ATOM 16067 N N . SER B 1 1027 ? -20.641 -3.012 28.609 1 95.94 1027 SER B N 1
ATOM 16068 C CA . SER B 1 1027 ? -20.875 -3.586 29.922 1 95.94 1027 SER B CA 1
ATOM 16069 C C . SER B 1 1027 ? -19.812 -4.637 30.266 1 95.94 1027 SER B C 1
ATOM 16071 O O . SER B 1 1027 ? -19.578 -5.551 29.469 1 95.94 1027 SER B O 1
ATOM 16073 N N . LYS B 1 1028 ? -19.109 -4.418 31.406 1 93.88 1028 LYS B N 1
ATOM 16074 C CA . LYS B 1 1028 ? -18.172 -5.352 32.031 1 93.88 1028 LYS B CA 1
ATOM 16075 C C . LYS B 1 1028 ? -16.906 -5.469 31.188 1 93.88 1028 LYS B C 1
ATOM 16077 O O . LYS B 1 1028 ? -16.047 -6.312 31.453 1 93.88 1028 LYS B O 1
ATOM 16082 N N . ASP B 1 1029 ? -16.766 -4.898 30.141 1 95.5 1029 ASP B N 1
ATOM 16083 C CA . ASP B 1 1029 ? -15.57 -4.789 29.312 1 95.5 1029 ASP B CA 1
ATOM 16084 C C . ASP B 1 1029 ? -15.227 -3.326 29.047 1 95.5 1029 ASP B C 1
ATOM 16086 O O .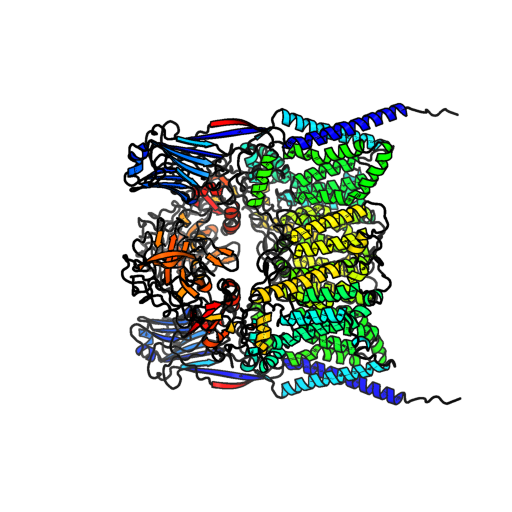 ASP B 1 1029 ? -15.227 -2.891 27.891 1 95.5 1029 ASP B O 1
ATOM 16090 N N . TRP B 1 1030 ? -14.742 -2.688 30.094 1 95.81 1030 TRP B N 1
ATOM 16091 C CA . TRP B 1 1030 ? -14.688 -1.231 30.156 1 95.81 1030 TRP B CA 1
ATOM 16092 C C . TRP B 1 1030 ? -13.57 -0.687 29.281 1 95.81 1030 TRP B C 1
ATOM 16094 O O . TRP B 1 1030 ? -13.578 0.49 28.906 1 95.81 1030 TRP B O 1
ATOM 16104 N N . GLY B 1 1031 ? -12.562 -1.467 28.938 1 93.94 1031 GLY B N 1
ATOM 16105 C CA . GLY B 1 1031 ? -11.445 -1.025 28.125 1 93.94 1031 GLY B CA 1
ATOM 16106 C C . GLY B 1 1031 ? -11.656 -1.264 26.641 1 93.94 1031 GLY B C 1
ATOM 16107 O O . GLY B 1 1031 ? -10.758 -1.033 25.828 1 93.94 1031 GLY B O 1
ATOM 16108 N N . ARG B 1 1032 ? -12.906 -1.669 26.25 1 95 1032 ARG B N 1
ATOM 16109 C CA . ARG B 1 1032 ? -13.195 -2.016 24.859 1 95 1032 ARG B CA 1
ATOM 16110 C C . ARG B 1 1032 ? -13.914 -0.875 24.141 1 95 1032 ARG B C 1
ATOM 16112 O O . ARG B 1 1032 ? -14.883 -0.325 24.672 1 95 1032 ARG B O 1
ATOM 16119 N N . ASP B 1 1033 ? -13.312 -0.507 22.953 1 94.69 1033 ASP B N 1
ATOM 16120 C CA . ASP B 1 1033 ? -14.031 0.392 22.062 1 94.69 1033 ASP B CA 1
ATOM 16121 C C . ASP B 1 1033 ? -15.062 -0.369 21.234 1 94.69 1033 ASP B C 1
ATOM 16123 O O . ASP B 1 1033 ? -14.734 -0.936 20.188 1 94.69 1033 ASP B O 1
ATOM 16127 N N . TRP B 1 1034 ? -16.281 -0.417 21.656 1 96.5 1034 TRP B N 1
ATOM 16128 C CA . TRP B 1 1034 ? -17.344 -1.153 20.984 1 96.5 1034 TRP B CA 1
ATOM 16129 C C . TRP B 1 1034 ? -17.844 -0.39 19.75 1 96.5 1034 TRP B C 1
ATOM 16131 O O . TRP B 1 1034 ? -18.406 -0.983 18.828 1 96.5 1034 TRP B O 1
ATOM 16141 N N . GLY B 1 1035 ? -17.734 0.89 19.766 1 95.81 1035 GLY B N 1
ATOM 16142 C CA . GLY B 1 1035 ? -18.328 1.85 18.844 1 95.81 1035 GLY B CA 1
ATOM 16143 C C . GLY B 1 1035 ? -18.797 3.121 19.531 1 95.81 1035 GLY B C 1
ATOM 16144 O O . GLY B 1 1035 ? -18.234 3.516 20.562 1 95.81 1035 GLY B O 1
ATOM 16145 N N . SER B 1 1036 ? -19.641 3.891 18.859 1 94.94 1036 SER B N 1
ATOM 16146 C CA . SER B 1 1036 ? -20.141 5.125 19.453 1 94.94 1036 SER B CA 1
ATOM 16147 C C . SER B 1 1036 ? -21.578 5.395 19.047 1 94.94 1036 SER B C 1
ATOM 16149 O O . SER B 1 1036 ? -22.078 4.793 18.094 1 94.94 1036 SER B O 1
ATOM 16151 N N . LEU B 1 1037 ? -22.188 6.129 19.875 1 96.62 1037 LEU B N 1
ATOM 16152 C CA . LEU B 1 1037 ? -23.547 6.617 19.656 1 96.62 1037 LEU B CA 1
ATOM 16153 C C . LEU B 1 1037 ? -23.562 8.133 19.516 1 96.62 1037 LEU B C 1
ATOM 16155 O O . LEU B 1 1037 ? -22.906 8.836 20.297 1 96.62 1037 LEU B O 1
ATOM 16159 N N . ARG B 1 1038 ? -24.219 8.641 18.5 1 95.75 1038 ARG B N 1
ATOM 16160 C CA . ARG B 1 1038 ? -24.406 10.078 18.328 1 95.75 1038 ARG B CA 1
ATOM 16161 C C . ARG B 1 1038 ? -25.875 10.445 18.328 1 95.75 1038 ARG B C 1
ATOM 16163 O O . ARG B 1 1038 ? -26.703 9.734 17.75 1 95.75 1038 ARG B O 1
ATOM 16170 N N . LYS B 1 1039 ? -26.156 11.461 19.016 1 95.19 1039 LYS B N 1
ATOM 16171 C CA . LYS B 1 1039 ? -27.453 12.094 18.891 1 95.19 1039 LYS B CA 1
ATOM 16172 C C . LYS B 1 1039 ? -27.453 13.133 17.766 1 95.19 1039 LYS B C 1
ATOM 16174 O O . LYS B 1 1039 ? -26.531 13.953 17.688 1 95.19 1039 LYS B O 1
ATOM 16179 N N . LEU B 1 1040 ? -28.453 13.062 16.891 1 95.62 1040 LEU B N 1
ATOM 16180 C CA . LEU B 1 1040 ? -28.531 13.969 15.75 1 95.62 1040 LEU B CA 1
ATOM 16181 C C . LEU B 1 1040 ? -29.656 14.977 15.938 1 95.62 1040 LEU B C 1
ATOM 16183 O O . LEU B 1 1040 ? -30.812 14.594 16.156 1 95.62 1040 LEU B O 1
ATOM 16187 N N . ASP B 1 1041 ? -29.203 16.219 15.852 1 92.31 1041 ASP B N 1
ATOM 16188 C CA . ASP B 1 1041 ? -30.188 17.297 15.914 1 92.31 1041 ASP B CA 1
ATOM 16189 C C . ASP B 1 1041 ? -30.219 18.094 14.617 1 92.31 1041 ASP B C 1
ATOM 16191 O O . ASP B 1 1041 ? -29.172 18.328 14 1 92.31 1041 ASP B O 1
ATOM 16195 N N . THR B 1 1042 ? -31.406 18.5 14.188 1 93.5 1042 THR B N 1
ATOM 16196 C CA . THR B 1 1042 ? -31.5 19.359 13.016 1 93.5 1042 THR B CA 1
ATOM 16197 C C . THR B 1 1042 ? -30.859 20.703 13.289 1 93.5 1042 THR B C 1
ATOM 16199 O O . THR B 1 1042 ? -30.953 21.234 14.398 1 93.5 1042 THR B O 1
ATOM 16202 N N . ILE B 1 1043 ? -30.297 21.266 12.367 1 92.94 1043 ILE B N 1
ATOM 16203 C CA . ILE B 1 1043 ? -29.609 22.547 12.492 1 92.94 1043 ILE B CA 1
ATOM 16204 C C . ILE B 1 1043 ? -30.625 23.656 12.711 1 92.94 1043 ILE B C 1
ATOM 16206 O O . ILE B 1 1043 ? -30.406 24.562 13.523 1 92.94 1043 ILE B O 1
ATOM 16210 N N . VAL B 1 1044 ? -31.75 23.641 11.93 1 94.56 1044 VAL B N 1
ATOM 16211 C CA . VAL B 1 1044 ? -32.844 24.578 12.055 1 94.56 1044 VAL B CA 1
ATOM 16212 C C . VAL B 1 1044 ? -34.156 23.828 12.227 1 94.56 1044 VAL B C 1
ATOM 16214 O O . VAL B 1 1044 ? -34.281 22.672 11.781 1 94.56 1044 VAL B O 1
ATOM 16217 N N . ASP B 1 1045 ? -35.031 24.484 13 1 92.56 1045 ASP B N 1
ATOM 16218 C CA . ASP B 1 1045 ? -36.344 23.875 13.141 1 92.56 1045 ASP B CA 1
ATOM 16219 C C . ASP B 1 1045 ? -37.062 23.75 11.789 1 92.56 1045 ASP B C 1
ATOM 16221 O O . ASP B 1 1045 ? -37.188 24.734 11.062 1 92.56 1045 ASP B O 1
ATOM 16225 N N . ALA B 1 1046 ? -37.375 22.609 11.414 1 94.25 1046 ALA B N 1
ATOM 16226 C CA . ALA B 1 1046 ? -38.031 22.344 10.141 1 94.25 1046 ALA B CA 1
ATOM 16227 C C . ALA B 1 1046 ? -38.938 21.125 10.234 1 94.25 1046 ALA B C 1
ATOM 16229 O O . ALA B 1 1046 ? -38.719 20.234 11.047 1 94.25 1046 ALA B O 1
ATOM 16230 N N . GLN B 1 1047 ? -40 21.094 9.438 1 93.62 1047 GLN B N 1
ATOM 16231 C CA . GLN B 1 1047 ? -40.906 19.953 9.359 1 93.62 1047 GLN B CA 1
ATOM 16232 C C . GLN B 1 1047 ? -40.75 19.219 8.031 1 93.62 1047 GLN B C 1
ATOM 16234 O O . GLN B 1 1047 ? -40.312 19.797 7.043 1 93.62 1047 GLN B O 1
ATOM 16239 N N . PRO B 1 1048 ? -41.125 17.891 8 1 95.25 1048 PRO B N 1
ATOM 16240 C CA . PRO B 1 1048 ? -41.062 17.172 6.73 1 95.25 1048 PRO B CA 1
ATOM 16241 C C . PRO B 1 1048 ? -41.969 17.797 5.66 1 95.25 1048 PRO B C 1
ATOM 16243 O O . PRO B 1 1048 ? -43.094 18.188 5.957 1 95.25 1048 PRO B O 1
ATOM 16246 N N . ALA B 1 1049 ? -41.5 17.844 4.5 1 97.62 1049 ALA B N 1
ATOM 16247 C CA . ALA B 1 1049 ? -42.219 18.469 3.398 1 97.62 1049 ALA B CA 1
ATOM 16248 C C . ALA B 1 1049 ? -43.406 17.609 2.984 1 97.62 1049 ALA B C 1
ATOM 16250 O O . ALA B 1 1049 ? -43.406 16.391 3.125 1 97.62 1049 ALA B O 1
ATOM 16251 N N . GLN B 1 1050 ? -44.438 18.266 2.5 1 96.62 1050 GLN B N 1
ATOM 16252 C CA . GLN B 1 1050 ? -45.531 17.594 1.831 1 96.62 1050 GLN B CA 1
ATOM 16253 C C . GLN B 1 1050 ? -45.25 17.359 0.355 1 96.62 1050 GLN B C 1
ATOM 16255 O O . GLN B 1 1050 ? -45.062 18.312 -0.403 1 96.62 1050 GLN B O 1
ATOM 16260 N N . ILE B 1 1051 ? -45.188 16.125 -0.026 1 97.94 1051 ILE B N 1
ATOM 16261 C CA . ILE B 1 1051 ? -44.75 15.758 -1.367 1 97.94 1051 ILE B CA 1
ATOM 16262 C C . ILE B 1 1051 ? -45.969 15.359 -2.217 1 97.94 1051 ILE B C 1
ATOM 16264 O O . ILE B 1 1051 ? -46.875 14.688 -1.732 1 97.94 1051 ILE B O 1
ATOM 16268 N N . GLU B 1 1052 ? -45.969 15.781 -3.455 1 97.44 1052 GLU B N 1
ATOM 16269 C CA . GLU B 1 1052 ? -46.969 15.328 -4.422 1 97.44 1052 GLU B CA 1
ATOM 16270 C C . GLU B 1 1052 ? -46.5 14.062 -5.145 1 97.44 1052 GLU B C 1
ATOM 16272 O O . GLU B 1 1052 ? -45.5 14.086 -5.855 1 97.44 1052 GLU B O 1
ATOM 16277 N N . TYR B 1 1053 ? -47.344 12.992 -4.984 1 97.38 1053 TYR B N 1
ATOM 16278 C CA . TYR B 1 1053 ? -46.969 11.711 -5.57 1 97.38 1053 TYR B CA 1
ATOM 16279 C C . TYR B 1 1053 ? -47.812 11.414 -6.812 1 97.38 1053 TYR B C 1
ATOM 16281 O O . TYR B 1 1053 ? -48.938 11.906 -6.945 1 97.38 1053 TYR B O 1
ATOM 16289 N N . GLY B 1 1054 ? -47.156 10.695 -7.777 1 96.81 1054 GLY B N 1
ATOM 16290 C CA . GLY B 1 1054 ? -47.812 10.219 -8.992 1 96.81 1054 GLY B CA 1
ATOM 16291 C C . GLY B 1 1054 ? -47.094 9.031 -9.617 1 96.81 1054 GLY B C 1
ATOM 16292 O O . GLY B 1 1054 ? -46.344 8.328 -8.945 1 96.81 1054 GLY B O 1
ATOM 16293 N N . SER B 1 1055 ? -47.5 8.648 -10.828 1 96.56 1055 SER B N 1
ATOM 16294 C CA . SER B 1 1055 ? -46.844 7.559 -11.555 1 96.56 1055 SER B CA 1
ATOM 16295 C C . SER B 1 1055 ? -46.875 7.805 -13.062 1 96.56 1055 SER B C 1
ATOM 16297 O O . SER B 1 1055 ? -47.75 8.516 -13.555 1 96.56 1055 SER B O 1
ATOM 16299 N N . GLN B 1 1056 ? -45.906 7.305 -13.719 1 96.75 1056 GLN B N 1
ATOM 16300 C CA . GLN B 1 1056 ? -45.812 7.363 -15.172 1 96.75 1056 GLN B CA 1
ATOM 16301 C C . GLN B 1 1056 ? -45.281 6.043 -15.734 1 96.75 1056 GLN B C 1
ATOM 16303 O O . GLN B 1 1056 ? -44.562 5.32 -15.062 1 96.75 1056 GLN B O 1
ATOM 16308 N N . VAL B 1 1057 ? -45.688 5.707 -16.953 1 97.75 1057 VAL B N 1
ATOM 16309 C CA . VAL B 1 1057 ? -45.219 4.496 -17.609 1 97.75 1057 VAL B CA 1
ATOM 16310 C C . VAL B 1 1057 ? -44.125 4.848 -18.625 1 97.75 1057 VAL B C 1
ATOM 16312 O O . VAL B 1 1057 ? -44.312 5.746 -19.453 1 97.75 1057 VAL B O 1
ATOM 16315 N N . HIS B 1 1058 ? -43.062 4.246 -18.547 1 96.75 1058 HIS B N 1
ATOM 16316 C CA . HIS B 1 1058 ? -41.938 4.473 -19.453 1 96.75 1058 HIS B CA 1
ATOM 16317 C C . HIS B 1 1058 ? -41.406 3.158 -20.016 1 96.75 1058 HIS B C 1
ATOM 16319 O O . HIS B 1 1058 ? -41.562 2.107 -19.391 1 96.75 1058 HIS B O 1
ATOM 16325 N N . SER B 1 1059 ? -40.844 3.209 -21.219 1 96 1059 SER B N 1
ATOM 16326 C CA . SER B 1 1059 ? -40.188 2.039 -21.828 1 96 1059 SER B CA 1
ATOM 16327 C C . SER B 1 1059 ? -38.906 1.664 -21.094 1 96 1059 SER B C 1
ATOM 16329 O O . SER B 1 1059 ? -38.406 2.441 -20.281 1 96 1059 SER B O 1
ATOM 16331 N N . GLY B 1 1060 ? -38.406 0.475 -21.453 1 96.56 1060 GLY B N 1
ATOM 16332 C CA . GLY B 1 1060 ? -37.156 0.017 -20.828 1 96.56 1060 GLY B CA 1
ATOM 16333 C C . GLY B 1 1060 ? -35.938 0.826 -21.234 1 96.56 1060 GLY B C 1
ATOM 16334 O O . GLY B 1 1060 ? -34.906 0.731 -20.609 1 96.56 1060 GLY 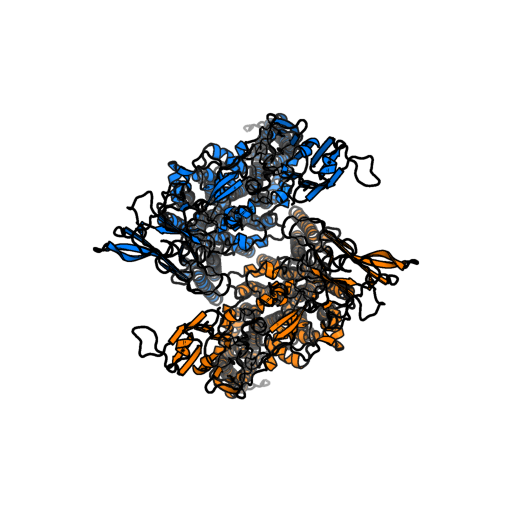B O 1
ATOM 16335 N N . LEU B 1 1061 ? -36.031 1.795 -22.188 1 96.75 1061 LEU B N 1
ATOM 16336 C CA . LEU B 1 1061 ? -34.906 2.58 -22.688 1 96.75 1061 LEU B CA 1
ATOM 16337 C C . LEU B 1 1061 ? -35.031 4.031 -22.234 1 96.75 1061 LEU B C 1
ATOM 16339 O O . LEU B 1 1061 ? -34.156 4.852 -22.562 1 96.75 1061 LEU B O 1
ATOM 16343 N N . TRP B 1 1062 ? -36.031 4.266 -21.406 1 95.69 1062 TRP B N 1
ATOM 16344 C CA . TRP B 1 1062 ? -36.25 5.625 -20.922 1 95.69 1062 TRP B CA 1
ATOM 16345 C C . TRP B 1 1062 ? -35.094 6.09 -20.047 1 95.69 1062 TRP B C 1
ATOM 16347 O O . TRP B 1 1062 ? -34.719 5.426 -19.078 1 95.69 1062 TRP B O 1
ATOM 16357 N N . LYS B 1 1063 ? -34.438 7.215 -20.531 1 91.31 1063 LYS B N 1
ATOM 16358 C CA . LYS B 1 1063 ? -33.344 7.828 -19.812 1 91.31 1063 LYS B CA 1
ATOM 16359 C C . LYS B 1 1063 ? -33.562 9.328 -19.625 1 91.31 1063 LYS B C 1
ATOM 16361 O O . LYS B 1 1063 ? -33.281 10.117 -20.516 1 91.31 1063 LYS B O 1
ATOM 16366 N N . PRO B 1 1064 ? -33.969 9.719 -18.547 1 87.69 1064 PRO B N 1
ATOM 16367 C CA . PRO B 1 1064 ? -34.25 11.148 -18.359 1 87.69 1064 PRO B CA 1
ATOM 16368 C C . PRO B 1 1064 ? -32.969 11.977 -18.312 1 87.69 1064 PRO B C 1
ATOM 16370 O O . PRO B 1 1064 ? -32.844 12.977 -19.031 1 87.69 1064 PRO B O 1
ATOM 16373 N N . ASN B 1 1065 ? -32.062 11.914 -17.453 1 90.62 1065 ASN B N 1
ATOM 16374 C CA . ASN B 1 1065 ? -30.75 12.531 -17.328 1 90.62 1065 ASN B CA 1
ATOM 16375 C C . ASN B 1 1065 ? -29.797 11.633 -16.547 1 90.62 1065 ASN B C 1
ATOM 16377 O O . ASN B 1 1065 ? -30.156 10.523 -16.156 1 90.62 1065 ASN B O 1
ATOM 16381 N N . GLN B 1 1066 ? -28.562 12.102 -16.469 1 90.75 1066 GLN B N 1
ATOM 16382 C CA . GLN B 1 1066 ? -27.578 11.352 -15.695 1 90.75 1066 GLN B CA 1
ATOM 16383 C C . GLN B 1 1066 ? -27.547 11.828 -14.25 1 90.75 1066 GLN B C 1
ATOM 16385 O O . GLN B 1 1066 ? -27.656 13.031 -13.984 1 90.75 1066 GLN B O 1
ATOM 16390 N N . ILE B 1 1067 ? -27.484 10.969 -13.336 1 93.62 1067 ILE B N 1
ATOM 16391 C CA . ILE B 1 1067 ? -27.297 11.312 -11.93 1 93.62 1067 ILE B CA 1
ATOM 16392 C C . ILE B 1 1067 ? -25.953 12.008 -11.742 1 93.62 1067 ILE B C 1
ATOM 16394 O O . ILE B 1 1067 ? -24.953 11.625 -12.352 1 93.62 1067 ILE B O 1
ATOM 16398 N N . ARG B 1 1068 ? -25.922 13.031 -10.969 1 92.81 1068 ARG B N 1
ATOM 16399 C CA . ARG B 1 1068 ? -24.703 13.773 -10.688 1 92.81 1068 ARG B CA 1
ATOM 16400 C C . ARG B 1 1068 ? -23.766 12.969 -9.797 1 92.81 1068 ARG B C 1
ATOM 16402 O O . ARG B 1 1068 ? -24.125 12.594 -8.68 1 92.81 1068 ARG B O 1
ATOM 16409 N N . ILE B 1 1069 ? -22.562 12.68 -10.289 1 91.19 1069 ILE B N 1
ATOM 16410 C CA . ILE B 1 1069 ? -21.656 11.891 -9.477 1 91.19 1069 ILE B CA 1
ATOM 16411 C C . ILE B 1 1069 ? -20.344 12.648 -9.297 1 91.19 1069 ILE B C 1
ATOM 16413 O O . ILE B 1 1069 ? -19.469 12.219 -8.531 1 91.19 1069 ILE B O 1
ATOM 16417 N N . LYS B 1 1070 ? -20.031 13.75 -9.938 1 85 1070 LYS B N 1
ATOM 16418 C CA . LYS B 1 1070 ? -18.781 14.5 -9.852 1 85 1070 LYS B CA 1
ATOM 16419 C C . LYS B 1 1070 ? -18.953 15.75 -9 1 85 1070 LYS B C 1
ATOM 16421 O O . LYS B 1 1070 ? -20.062 16.266 -8.859 1 85 1070 LYS B O 1
ATOM 16426 N N . PRO B 1 1071 ? -17.891 16.25 -8.359 1 75.88 1071 PRO B N 1
ATOM 16427 C CA . PRO B 1 1071 ? -17.953 17.484 -7.59 1 75.88 1071 PRO B CA 1
ATOM 16428 C C . PRO B 1 1071 ? -18.203 18.719 -8.477 1 75.88 1071 PRO B C 1
ATOM 16430 O O . PRO B 1 1071 ? -17.844 18.703 -9.656 1 75.88 1071 PRO B O 1
#

Sequence (2142 aa):
MTENSVTDTAAEARKLNIARWTATVFGLLGFVLSVSIPLLPVKVSTATLDWPQQGRLNNVTAPLISQTPMDMTVIVPCAVVNSAPADGAVILGTAPPEGKEAALQSLFVRVTKERLDITDRNVVIASVPRTKVASPDCRRIVITSSDKGTFATFEGLHGDGAEKSADLRSGFPDPNLRPQIVGVFTQLSGPAPQGLSLTAHIDTRFSSSPTLLKLAAMVGAVISTIIAVLALWRIDQTDGHRMRRLIPTRWRRFDLTDTVIMSALVLWYVIGAGSSDDGYQMGMARTAEHAGYMANYFRWFGSPEDPFGWYYNLLAIMTKFSDISLWIRLPDLIASLVCWLLISREVLPRLGPAVARSKPAAWAAGFVLLASWFPFNNGLRPEGQIAVGSLITWVLIERAITSRRLTPAALATITAAFTLGIQPTGLIAVAALLAGGRPILRIIVTKHRQVGTWPLVAPMLAAGTVILPVVFSDQTLATVFEATRIRTAIGPSQAWYTDNLRYYYMFLPTVDGSVSRRFGFLLIAACLFIAMFILLRRKRVPGVARGPAWRVLGVVFGTIFFLMFAPTKWVHHFGLFAALGAAVAALATVLVSPQVLRWSRNRMAVVATVLFVLALSWASAAGWWYVSSFGIPFNSSMPKIAGISVSTIFFALFALAVGYAAWLHFSPRREDNRITRSITSAPVAWAAGFMVLTSICQLAIGVARQYPSYSNGWANIRELAGGCGLADDVLVEPDANAGFLPAIGEQETGALGPLGGSAPSGFTADGVPDKIVAESIRMNDSRPGTDYDWDSKDRNTTPGVNGSTVRLPYGLDPARVPIVGSYRVGPQQQAKVTSDWYRLPARDAAHPLIVVTAAGTIAAKNVKGELSGQTLQLEYGTAGPDGAFSPLGRLTPYDLGPAPSWRNLRFARSDIPETATAVRIVAIDGSLTPGDWLAFAPPRVPELKSLQEYVGSTRPVLLDWTVGLVFPCQHPMLHQYGITEVPEFRITPDYDQKRKDTDTWQDGENGGLLGITDLLLRAHVMPTYLSKDWGRDWGSLRKLDTIVDAQPAQIEYGSQVHSGLWKPNQIRIKPMTENSVTDTAAEARKLNIARWTATVFGLLGFVLSVSIPLLPVKVSTATLDWPQQGRLNNVTAPLISQTPMDMTVIVPCAVVNSAPADGAVILGTAPPEGKEAALQSLFVRVTKERLDITDRNVVIASVPRTKVASPDCRRIVITSSDKGTFATFEGLHGDGAEKSADLRSGFPDPNLRPQIVGVFTQLSGPAPQGLSLTAHIDTRFSSSPTLLKLAAMVGAVISTIIAVLALWRIDQTDGHRMRRLIPTRWRRFDLTDTVIMSALVLWYVIGAGSSDDGYQMGMARTAEHAGYMANYFRWFGSPEDPFGWYYNLLAIMTKFSDISLWIRLPDLIASLVCWLLISREVLPRLGPAVARSKPAAWAAGFVLLASWFPFNNGLRPEGQIAVGSLITWVLIERAITSRRLTPAALATITAAFTLGIQPTGLIAVAALLAGGRPILRIIVTKHRQVGTWPLVAPMLAAGTVILPVVFSDQTLATVFEATRIRTAIGPSQAWYTDNLRYYYMFLPTVDGSVSRRFGFLLIAACLFIAMFILLRRKRVPGVARGPAWRVLGVVFGTIFFLMFAPTKWVHHFGLFAALGAAVAALATVLVSPQVLRWSRNRMAVVATVLFVLALSWASAAGWWYVSSFGIPFNSSMPKIAGISVSTIFFALFALAVGYAAWLHFSPRREDNRITRSITSAPVAWAAGFMVLTSICQLAIGVARQYPSYSNGWANIRELAGGCGLADDVLVEPDANAGFLPAIGEQETGALGPLGGSAPSGFTADGVPDKIVAESIRMNDSRPGTDYDWDSKDRNTTPGVNGSTVRLPYGLDPARVPIVGSYRVGPQQQAKVTSDWYRLPARDAAHPLIVVTAAGTIAAKNVKGELSGQTLQLEYGTAGPDGAFSPLGRLTPYDLGPAPSWRNLRFARSDIPETATAVRIVAIDGSLTPGDWLAFAPPRVPELKSLQEYVGSTRPVLLDWTVGLVFPCQHPMLHQYGITEVPEFRITPDYDQKRKDTDTWQDGENGGLLGITDLLLRAHVMPTYLSKDWGRDWGSLRKLDTIVDAQPAQIEYGSQVHSGLWKPNQIRIKP

pLDDT: mean 92.16, std 9.41, range [25.42, 98.75]

Foldseek 3Di:
DPPPDPPPPPVLVVLLQVLLVLLQVLLQLLLVLLVCLLWFWWWFWWWKFKDDDPQWQFWFFFAFLLQFFQKKKWKFFLCVLVVADLQKWWAKKLFPPPFAQRLQAIWTFIDHNFWTFTGFNVRTQDIGTSVQSNDPQFTMWMWIAHLQWIKIWGHRRADPDDRRPGTDMGTDRHNQRGHGGRIMHIPDGDGDDPGGMMMTIHDRQLQIAHDPVSVVSLVSSVVSLVSSLVSLVVLQCPVVDDDDDPDPPVLPDDDPLLCVLLVLLVLCLQLAFAAQQQLQLLVQLCFQVFANARFSAQFLSRAHPPPAALVSPVLNVQVVPFQAFSSSQVVLSVLLSLLLSCCLPQLQVLQFPLLNVDPLLNLLLSLLLLLLCRAFRSGNQCLSVLQSLLSQLLSLLSVCLVSLGCSSVLVSLLSLLVSCSNAVLSCLSVLSCVLSVVSNVVSQVVCCVPSNRSSRVSSSSSSNSSCSCSSPRTAHPQSNVQSVVSDCVLDVFDALVVLVVLVVQLQDQDSLVALSLLLSQLLLVLLLVLLVVLCVVVVDDPGGDPSSLVSLSSSVVVSSNSVSNHGDNGSSSSSNCSSSSSSSSSSSQSCLACSNVVALLSLLVSLLSSLLSSLSSLSHFNAGAFQQRAQFPRNNHRDDDPNHGPSVVSVVVSVVSNVVSVVSVPDPGDDDDPVSCVSSRNSSSVSSVVSSVSSSVRSVSNCVRQPPFAHSNNQSVVVVVPDQFNLQFKKFFPDPAPFFFDFDPPAQADLQGQQQGNDWFQKDQAQDDLQWPPCLVPDPRDFFPDFPQRNDSDFAPDAECSRYRRGDAQPHDRVRWTKMKNADDDWHDKTWGKGGKTFDDADDDQFFKKKKWKFFQEFAAFPVGTGDAWYKWKWFWAQDPVRDTDTDDIDGWQDQDDHRDIDMTIDTVVVPDRRTGIMIIITIGPDRDSRGMMMIIGITGGGIDRSCVVQNQPFEEDEFSSCSSRRRRHHHWHDYSRGIDDGFKYWFAFPVCVRPPRSPCSPVLRSHPSVNQSRFWGWGWTDMAGHPRRNDRGTTMIGIDGPDDHHHGDMDMDMDMDTSNDDSDRSNNHD/DPPPPPDPPPVLVVLLVVLLVLLQVLLQLLLVLLVCLLWFWWWFWWWKFKDDDPQWQFWFFFAFLLQFFQKKKWKFFLCVLVVADLQKWWAKKLFPPPFAQRLQAIWTFIDGNFWTFTGFNVRTQDIGTSVQSNDPQFTMWMWIAHLQWIKIWGHRRADPDDRRPGTDMGTDRHNQRGHGGRTMHIPDGDGDDPGGMMMTIHDRQLQIAHDPVSVVSLVSSVVSLVSSLVSLVVNQCVVVDDDDDPDDPVLPDDDPLLCVLLVLLVLCLQLAFAAQQQLQLLVQLCFQVFANARFSAQFLSRAHPPPAALVSPVLNVQVVPFQAFSSSQVVLSVLLSLLLSCCLPQLQVLQFPLLNVDPLLNLLLSLLLLLLCRAFRSGNQCLSVLQSLLSQLLSLLSVCLVSLGCSSVLVSLLSLLVSCSNAVLSCLSVLSCVLSVVSNVVSQVVCCVPSHNSSRVSSSSSSNSSCSCSSPRGAHPQSNVQSVVSDCVLDVFDALVVLVVLVVQLQDQDSLVALSLLLSLLLLVLLLVLLVVLCVVVVDDPGGDPSSLVSLSSSLVVSSNSVSNHGDNGSSSSSNCSSSSSSSSSSSQSCLACVNVVALLSLLVSLLSSLLSSLSSLQHFNAGAFLQRAQFPRNNHRDDDPNHGPSVVSVVVSVVSNVVSVVSVPDPGDDDDPVSCVSSHNSSSVSSVVSSVSSSVRSVSNCVRQVPFAHSNNQSVVVVVPHQFNLQFKKFFPDPAPFFFDFDPPAQADLQGQQQGNDWFLKDQAQDDLQWPPCCVPPPDDFFPDFPQRNPSDFAPDAECSRYRRGDAQPHDRVRWTKMKNADDDFHDKTKGKGGKTFDDADDDQFFKKKKWKFFQEFAAFPVGTGDAWYKWKWFWAQDPVRDTDTDDIDGWQDQDDHRDIDMTIDTVVVPDRRTGIMIIITIFPDRPSRGMMMIIGITGGGIDRSCVVQNQPFAEDEFSSCSSRRRRHHHWHDYSRGIDDGFKYWFAFPVCVRPPRSPCSPVLRSHPSVNQSRFWGWGWTDMAGHPRRNDRGTTMIGIDGPDDHHHGDMDMDMDMDTSNDDSDRSNNHD

Solvent-accessible surface area (backbone atoms only — not comparable to full-atom values): 105288 Å² total; per-residue (Å²): 132,80,79,70,80,85,66,65,60,62,59,54,47,46,52,50,51,50,30,36,50,44,3,29,53,25,2,44,48,8,30,54,34,21,72,44,44,32,52,38,41,30,37,28,43,40,36,37,44,59,36,61,54,96,59,22,49,65,34,26,35,52,31,32,49,54,34,39,52,56,32,38,41,36,33,42,36,22,66,53,62,66,69,45,56,70,83,31,42,41,68,37,19,23,35,46,80,84,21,57,65,22,56,57,41,12,33,36,38,32,36,43,70,61,29,34,37,33,34,32,43,61,35,77,40,42,76,43,51,36,70,63,43,54,31,86,54,25,55,33,34,42,34,40,30,28,66,66,14,30,37,40,34,32,39,62,33,52,48,93,69,94,61,52,85,44,53,34,66,37,54,47,79,38,41,55,48,46,37,31,33,44,23,44,29,51,71,54,78,58,71,49,61,83,72,47,35,36,43,32,38,44,52,18,85,69,33,27,39,55,33,73,65,40,48,48,38,40,53,48,15,53,51,23,28,53,52,3,46,52,22,34,44,55,58,52,46,70,78,70,61,78,79,73,68,93,69,56,84,69,74,75,68,80,53,72,70,53,51,52,48,53,50,49,51,53,50,38,67,48,40,44,45,50,31,79,48,25,7,43,53,41,49,24,19,68,34,16,73,64,33,55,38,57,30,30,63,51,30,53,32,46,30,50,47,44,67,35,34,60,59,50,54,53,48,27,59,45,44,75,78,42,55,48,59,68,66,67,27,40,64,30,55,52,30,52,53,51,38,50,52,43,41,69,67,48,47,34,49,56,34,14,63,51,39,50,71,30,64,64,19,52,48,15,20,47,23,36,26,47,29,21,31,56,60,35,27,52,21,62,51,60,33,28,55,31,12,34,27,26,44,50,17,40,52,24,41,53,49,14,60,76,67,67,35,58,46,40,39,32,52,19,36,33,37,19,37,52,22,33,31,45,35,71,73,15,47,40,16,48,30,34,50,57,53,47,38,68,64,51,52,52,46,51,57,61,45,28,78,74,72,40,60,51,33,60,48,22,23,41,49,7,29,50,36,56,49,39,40,64,48,29,48,51,45,29,48,34,54,36,52,50,29,48,50,46,45,54,70,72,39,84,56,49,61,52,81,55,47,60,51,22,62,44,47,34,68,35,86,44,57,64,9,5,20,56,54,32,36,33,54,50,50,36,51,51,25,47,51,53,40,50,53,51,48,41,54,58,72,69,56,92,46,49,32,63,69,54,47,52,33,56,52,44,19,58,55,44,28,65,56,54,51,26,72,30,45,62,56,62,53,64,63,59,20,38,42,17,47,60,32,10,53,41,34,16,52,24,48,49,57,49,23,66,89,64,37,70,52,63,38,62,33,33,49,51,42,20,51,55,28,41,44,48,14,56,17,35,67,17,18,51,27,47,51,73,73,49,28,43,59,29,70,39,33,84,36,56,44,60,58,97,86,41,42,51,16,56,53,30,39,51,52,18,52,50,32,46,51,49,23,51,50,47,68,76,40,80,91,68,82,81,50,72,64,58,49,60,61,42,62,47,46,66,28,52,55,25,41,51,52,40,52,51,53,53,49,38,44,51,46,7,38,61,64,24,57,92,35,67,22,51,33,56,30,50,58,40,36,77,75,69,46,37,42,50,29,62,36,28,30,29,42,88,57,69,73,72,19,62,48,55,67,53,81,93,59,72,55,33,95,65,32,52,70,24,5,59,72,54,36,58,57,34,44,65,12,61,70,73,65,44,30,62,67,56,62,66,35,93,56,90,60,62,80,61,42,48,74,58,62,48,71,66,60,44,90,66,54,23,64,68,59,22,30,71,73,60,65,55,78,44,51,40,72,75,50,48,51,40,8,41,39,59,90,70,83,57,61,61,25,40,34,46,27,42,50,23,51,48,77,82,89,50,87,52,41,55,40,37,37,29,46,30,29,27,36,50,30,24,29,31,78,90,42,78,39,77,55,30,47,50,31,44,34,34,15,31,70,43,95,87,62,53,69,43,82,73,50,74,41,72,28,24,43,69,56,62,66,38,21,77,35,66,31,37,37,58,46,85,79,48,64,85,75,46,42,28,35,30,46,41,35,40,36,81,48,57,46,82,85,50,26,43,30,39,38,67,52,21,48,43,61,52,40,33,35,43,75,69,66,39,55,73,49,34,23,42,59,34,39,78,46,30,48,46,37,46,47,50,26,61,49,42,38,44,68,36,31,41,55,80,43,47,30,36,43,43,45,27,68,69,51,28,63,67,40,50,33,51,53,21,15,44,82,38,26,12,58,42,43,47,44,41,30,49,33,40,43,40,54,49,57,67,45,34,49,96,40,73,32,48,67,78,42,46,43,27,45,40,39,65,74,63,88,57,45,77,56,75,68,50,74,52,71,47,76,41,52,10,71,58,70,90,73,76,82,72,74,62,126,134,77,81,72,81,83,70,64,62,62,58,56,46,46,54,49,50,49,29,38,50,45,3,29,53,24,2,45,47,7,29,53,34,20,71,43,44,31,52,38,42,29,38,27,42,40,35,36,44,58,37,61,54,94,58,23,48,66,35,26,34,50,31,32,49,54,35,39,52,58,32,36,42,36,33,42,36,22,67,54,64,67,69,44,57,71,82,32,43,40,68,37,20,24,36,47,80,83,20,58,64,22,55,56,41,12,35,38,37,31,36,43,70,62,30,32,36,33,34,32,44,62,34,78,39,42,76,44,52,35,70,61,42,54,31,86,54,25,54,32,34,41,35,41,29,29,69,66,15,31,37,41,33,33,38,62,33,53,47,94,68,93,62,54,87,43,53,32,66,36,55,47,79,38,42,54,49,46,36,31,34,42,23,44,29,51,73,55,77,58,71,48,60,84,71,46,36,37,44,32,37,44,52,18,85,70,32,28,39,56,32,72,66,37,49,49,37,40,52,46,15,52,51,22,27,54,51,3,47,53,21,34,43,55,59,50,44,70,76,70,59,81,81,74,68,92,70,56,83,70,74,75,65,79,53,72,69,52,51,53,48,54,50,49,50,53,49,39,66,48,41,42,44,52,33,79,49,23,7,43,52,42,49,24,20,68,35,16,75,64,33,54,38,57,31,32,65,50,29,52,32,47,31,50,47,45,66,31,35,61,61,50,53,53,49,28,59,44,43,77,77,43,55,48,59,69,67,67,28,39,65,30,55,52,31,53,51,51,38,50,51,43,41,70,67,49,48,35,50,57,34,13,63,50,38,49,70,29,64,63,18,51,47,16,20,47,24,36,26,48,30,20,30,56,61,33,27,51,20,62,50,60,32,28,54,31,13,32,28,25,44,50,19,40,54,26,39,52,49,14,61,75,66,66,35,58,44,39,39,32,50,18,36,33,37,18,38,51,22,33,31,44,34,72,73,14,48,39,15,49,29,33,50,57,52,45,37,67,63,52,51,52,45,50,58,61,46,27,78,74,71,40,60,51,34,59,49,22,24,42,50,8,29,51,35,55,48,41,42,64,47,29,48,50,45,29,48,35,55,36,51,50,29,46,48,47,44,53,71,72,39,85,56,49,61,52,81,55,48,60,52,23,65,44,46,33,70,35,87,42,58,63,10,6,21,56,54,31,36,32,56,50,50,36,53,51,26,47,52,52,40,49,53,52,50,40,54,60,73,70,57,91,45,48,33,62,67,54,46,51,33,55,52,43,18,58,55,45,29,65,58,54,51,26,73,30,43,61,57,63,52,64,62,61,18,37,44,16,46,60,33,10,53,40,35,16,53,26,49,47,57,50,22,64,90,65,36,69,53,63,39,62,32,31,48,50,42,20,50,54,29,44,45,48,14,57,16,35,66,18,17,52,27,49,50,71,73,49,28,44,58,28,71,40,32,86,36,57,45,59,57,96,86,40,40,52,16,56,53,30,38,52,51,16,52,50,31,46,51,50,23,51,50,46,67,78,41,79,92,67,83,83,50,73,63,59,49,60,60,44,60,46,48,67,29,52,55,25,42,50,52,39,52,52,54,53,49,38,45,51,45,6,38,62,64,25,58,92,34,66,22,51,32,57,32,50,58,40,35,77,76,68,47,38,41,51,29,63,32,28,29,30,42,87,55,71,75,71,20,61,47,55,66,52,79,93,60,72,56,33,96,66,33,52,71,25,4,59,71,56,35,59,57,36,44,65,11,60,70,77,69,42,32,60,65,59,64,65,35,93,57,92,59,62,80,60,40,47,74,58,65,50,74,65,60,43,88,65,56,23,64,67,59,21,29,69,73,59,65,55,79,44,50,42,73,76,50,50,50,40,8,42,40,59,90,70,84,58,62,62,23,39,34,47,29,41,51,22,49,49,77,81,87,50,88,52,41,55,38,38,37,31,46,31,29,27,36,50,29,25,29,32,79,90,41,78,40,78,54,28,47,50,32,44,33,33,16,32,69,44,98,86,63,52,68,43,82,74,50,74,42,72,26,24,42,70,56,64,65,38,20,78,34,64,31,37,38,57,47,86,79,49,65,86,75,45,43,27,35,29,46,41,36,38,37,81,47,56,45,82,85,50,28,44,30,39,37,66,53,21,49,44,62,53,40,33,37,43,76,68,65,40,54,73,50,34,22,42,60,33,39,79,46,31,48,46,38,47,49,51,24,62,50,42,38,43,69,36,32,40,54,81,44,46,31,35,44,43,46,27,70,69,50,28,65,68,41,50,32,52,54,21,14,44,84,38,24,12,58,41,43,50,44,41,29,50,34,40,42,41,57,48,58,67,44,33,48,98,39,73,30,47,68,76,40,46,44,27,44,41,40,64,75,61,88,57,44,77,57,74,68,49,76,52,70,47,76,41,54,10,73,58,72,90,72,77,82,72,74,64,125

Nearest PDB structures (foldseek):
  7bvg-assembly1_B  TM=9.814E-01  e=0.000E+00  Mycolicibacterium smegmatis MC2 155
  6x0o-assembly1_A  TM=9.738E-01  e=0.000E+00  Mycolicibacterium smegmatis MC2 155
  7bwr-assembly1_A  TM=9.735E-01  e=0.000E+00  Mycolicibacterium smegmatis MC2 155
  7bvf-assembly1_A  TM=9.363E-01  e=7.886E-98  Mycobacterium tuberculosis H37Rv
  7bvg-assembly1_A  TM=9.425E-01  e=5.118E-97  Mycolicibacterium smegmatis MC2 155

Radius of gyration: 40.77 Å; Cα contacts (8 Å, |Δi|>4): 4752; chains: 2; bounding box: 109×127×107 Å

Secondary structure (DSSP, 8-state):
--------HHHHHHHHHHHHHHHHHHHHHHHHHHHHGGGS-EEEEEEEEEESBTTB---EE--BTTSS-SEEEEEEETHHHHHS-TT-EEEEESS-TTSTTHHHHSEEEEE-SSEEEEEETTEEEEEEEHHHHTSTT--EEEEEEETTEEEEEEEEEE-SSS-TTSEEEEEE--GGGPPP-SEEB-S--SBPPTT-EEEEE---TT-EEE-HHHHHHHHHHHHHHHHHHHHHHHHHGGG-PPPPPSS-GGGG---HHHHHHHHHHHHHHHHS---TTHHHHHHHHHHHHHHTS-B-TTSGGG-B-TTS-HHHHHHHHHHTT---HHHHTHHHHHHHHHHHHHIIIIIHHHT-HHHHT-HHHHHHHHHHHHHHHTTTSSSSSTHHHHHHHHHHHHHHHHHHHHHT-SHHHHHHHHHHHHHHTT-GGGHHHHHHHHHTHHHHHHHHHHHHHHH-SHHHHHHHHHHHHTTHHHHTSS--HHHHHHHHHHHHHHS----GGGTHHHHHHTTSSSGGG-HHHHHHHHHHHHHHHHHHHHHHHHS--TTS-HHHHHHHHHHHHHHHHHGGGSS---GGGGGGGHHHHHHHHHHHHHHTSTTT--SHHHHHHHHHHHHHHHHHHTSS----SGGGGTT-TTSSS--EETTEEHHHHHHHHHHHHHHHHHHHHHS---PPPHHHHHHTS-HHHHHHHHHHHHHHHHHHHHHHHHTTS--HHHHHHHHHTT--GGGGTEEE-S-TTS-BPPBPTTS--BTTBTTT-SS-BS-BTT-S-S---HHHHH-SSPPTT--HHHH--PPPSS--TTS--PPPSTT--TTT---EE---SSS---EEEEPPPEEPPPP-TT--EEEEEEEE-B-EEETTEEEPSBEEEEEEEEE-TTS-EEEEEEEPPB----TTS-EEEEEEGGGS-TT--EEEEEEEE----TT--EEE---B----EEHHHHH-SSSEEEE-TTTTTT-TTSEEPPEETTEE---SEEEE--HHHIIIIIHHHTSTTTT-THHHHHHHEEEEEEPEEETT-TT----EEEEEEESS--EEPPEEEEEEEE-TT----PPP---/--------HHHHHHHHHHHHHHHHHHHHHHHHHHHHGGGS-EEEEEEEEEESBTTB---EE--BTTSS-SEEEEEEETHHHHHS-TT-EEEEESS-TTSTTHHHHSEEEEE-SSEEEEEETTEEEEEEEHHHHHSTT--EEEEEEETTEEEEEEEEEE-SSS-TTSEEEEEE--GGGPPP-SEEB-S--SBPPTT-EEEEE---TT-EEE-HHHHHHHHHHHHHHHHHHHHHHHHHGGG-PPPPPSS-GGGG---HHHHHHHHHHHHHHHHS---TTHHHHHHHHHHHHHHTS-B-TTSGGG-B-TTS-HHHHHHHHHHTT---HHHHTHHHHHHHHHHHHHIIIIIHHHT-HHHHT-HHHHHHHHHHHHHHHTTTSSSSSTHHHHHHHHHHHHHHHHHHHHHT-SHHHHHHHHHHHHHHTT-GGGHHHHHHHHHTHHHHHHHHHHHHHHH-SHHHHHHHHHHHHTTHHHHTSS--HHHHHHHHHHHHHHS----GGGTHHHHHHTTSSSGGG-HHHHHHHHHHHHHHHHHHHHHHHHS--TTS-HHHHHHHHHHHHHHHHHGGGSS---GGGGGGGHHHHHHHHHHHHHHTSTTT--SHHHHHHHHHHHHHHHHHHTSS----SGGGGTT-TTSSS--EETTEEHHHHHHHHHHHHHHHHHHHHHS---PPPHHHHHHTS-HHHHHHHHHHHHHHHHHHHHHHHHTTS--HHHHHHHHHTT--GGGGTEEE-S-TTS-BPPBPTTS--BTTBTTT-SS-BS-BTT-S-S---HHHHH-SSPPTT--HHHH--PPPSS--TTS-----STT--TTT---EE---SSS---EEEEPPPEEPPPP-TT--EEEEEEEE-B-EEETTEEEPSBEEEEEEEEE-TTS-EEEEEEEPPB----TTS-EEEEEEGGGS-TT--EEEEEEEE----TT--EEE---B----EEHHHHHTTTSEEEE-TTTTTT-TTSEEPPEETTEE---SEEEE--HHHIIIIIHHHTSTTTT-THHHHHHHEEEEEEPEEETT-TT----EEEEEEESS--EEPPEEEEEEEE-TT----PPP---